Protein 7UWR (pdb70)

B-factor: mean 26.79, std 20.38, range [5.24, 104.57]

Radius of gyration: 48.24 Å; Cα contacts (8 Å, |Δi|>4): 4440; chains: 2; bounding box: 76×182×65 Å

Foldseek 3Di:
DKKFQQFKFKFFLQARGLVRVLVCQQVVAANKDFDDPVQDDQPVQDDCDLPDPNHFLDRIARAGPPLLWALCVQLPHDLVLSFLADSLLRQLQQQVQQRLLRLLAALLVQAPAQEEEFEEDDDQVSVVVCVVVPPPSDDPNNCLRGDPQNSFVSNCVSSNHPHHGGYAYPKFCRQLVSVVVVVVCQVVVSHQKYKGKYWDHPNDCVVSSVVSNVPQAASVQAQLFQAQSLRHFHYITMMMITMMHHPVSCVVVVGDGLWIFLFKDKDFQPPDPDQQQAALVVQLVRLQRGCVSSVHFQQQAQEEADLGGSHPRPRQSRLSSCLVRHQVRHDQPSGREYEYCCNRRIRNIRRRQVSSVSLVSVCLNQQKDGARNNHDHRRPSHPCNSSSYDYRHHIGRHDNWHKYKYWTARSSRIIMITIITGDPCAKQKFADADPVLRLVRLVQLLVVLCDFPQANNSSRQRSHDHHFWMWIQRADGSVRSNVCSPVVVNTQTFGADQAQFEEEEFEDPDQDDQQFCVQVCVFPPLLVVLLVVLQVLQVVFLVFGLNCRNVVPPPGDVCPAQLNVQSNQLSLLLSLQSVCVVQFFQHLEYEYHQSSLLSRCPSLVFFDSNLSSLLRNQLSVLCRVFFAQFKWKKKFQAAVVVVVVLCPPPLQKDWAEGLARGMTMMMGGPVVLVVSQVVCVVVVGDMDTDPTSGTWLTPSLVVCVVVQCVRQVPTDTAAGNRWYQYQQVLGTDGGSPCGSVVSSSSRRHHGNNNSNLCCCVVPVSHAEYEHSGQADDRQVHHDPRHHYAYAHHHVRRHPSRRVVRLSSQVSNVGRGRCVVVGHSRDRRPSPIDRHHD/DKKFQQFKFKFFLQARGLVRVLVCQQVVAANKDFDDPVQDDQPVQDDCDLPDPNHFLDRIARAGPPLLWALCVQLPHDLVLSFLADSLLRQLQQQVQQRLLRLLAALLVQAPAQEEEFEEDDDQVSVVVCVVVPPPSDDPNNCLRGDPQNSFVSNCVSSNHPHHGGYAYPKFCRQLVSVVVVVVCQVVVSHQKYKGKYWDHPNDCVVSSVVSNVPQAASVQAQLFQAQSLRHFHYITMMMITMMHHPVSCVVVVGDGLWIFLFKDKDFQPPDPDQQQAALVVQLVRLQRGCVSSVHFQQQAQEEADLGGSHPRPRQSRLSSCLVRHQVRHDQPSGREYEYCCNRRIRNIRRRQVSSVSLVSVCLNQQKDGARNNHDHRRPSHPCNSSSYDYRHHIGRHDNWHKYKYWTARSSRIIMITIITGDPCAKQKFADADPVLRLVRLVQLLVVLCDFPQANNSSRQRSHDHHFWMWIQRADGSVRSNVCSPVVVNTQTFGADQAQFEEEEFEDPDQDDQQFCVQVCVFPPLLVVLLVVLQVLQVVFLVFGLNCRNVVPPPGDVCPAQLNVQSNQLSLLLSLQSVCVVQFFQHLEYEYHQSSLLSRCPSLVFFDSNLSSLLRNQLSVLCRVFFAQFKWKKKFQAAVVVVVVLCPPPLQKDWAEGLARGMTMMMGGPVVLVVSQVVCVVVVGDMDTDPTSGTWLTPSLVVCVVVQCVRQVPTDTAAGNRWYQYQQVLGTDGGSPCGSVVSSSSRRHHGNNNSNLCCCVVPVSHAEYEHSGQADDRQVHHDPRHHYAYAHHHVRRHPSRRVVRLSSQVSNVGRGRCVVVGHSRDRRPSPIDRHHD

Structure (mmCIF, N/CA/C/O backbone):
data_7UWR
#
_entry.id   7UWR
#
loop_
_entity.id
_entity.type
_entity.pdbx_description
1 polymer 'Narbonolide/10-deoxymethynolide synthase PikA1, modules 1 and 2'
2 water water
#
loop_
_atom_site.group_PDB
_atom_site.id
_atom_site.type_symbol
_atom_site.label_atom_id
_atom_site.label_alt_id
_atom_site.label_comp_id
_atom_site.label_asym_id
_atom_site.label_entity_id
_atom_site.label_seq_id
_atom_site.pdbx_PDB_ins_code
_atom_site.Cartn_x
_atom_site.Cartn_y
_atom_site.Cartn_z
_atom_site.occupancy
_atom_site.B_iso_or_equiv
_atom_site.auth_seq_id
_atom_site.auth_comp_id
_atom_site.auth_asym_id
_atom_site.auth_atom_id
_atom_site.pdbx_PDB_model_num
ATOM 1 N N . GLU A 1 1 ? 113.826 126.795 140.150 1.00 12.89 89 GLU A N 1
ATOM 2 C CA . GLU A 1 1 ? 113.088 125.850 139.318 1.00 12.89 89 GLU A CA 1
ATOM 3 C C . GLU A 1 1 ? 112.113 126.550 138.354 1.00 12.89 89 GLU A C 1
ATOM 4 O O . GLU A 1 1 ? 112.169 126.294 137.152 1.00 12.89 89 GLU A O 1
ATOM 10 N N . PRO A 1 2 ? 111.209 127.404 138.852 1.00 11.47 90 PRO A N 1
ATOM 11 C CA . PRO A 1 2 ? 110.217 127.996 137.946 1.00 11.47 90 PRO A CA 1
ATOM 12 C C . PRO A 1 2 ? 110.883 129.029 137.052 1.00 11.47 90 PRO A C 1
ATOM 13 O O . PRO A 1 2 ? 111.710 129.822 137.504 1.00 11.47 90 PRO A O 1
ATOM 17 N N . VAL A 1 3 ? 110.516 129.020 135.773 1.00 10.03 91 VAL A N 1
ATOM 18 C CA . VAL A 1 3 ? 111.099 129.942 134.800 1.00 10.03 91 VAL A CA 1
ATOM 19 C C . VAL A 1 3 ? 110.009 130.879 134.293 1.00 10.03 91 VAL A C 1
ATOM 20 O O . VAL A 1 3 ? 109.035 130.430 133.688 1.00 10.03 91 VAL A O 1
ATOM 24 N N . ALA A 1 4 ? 110.179 132.180 134.502 1.00 9.58 92 ALA A N 1
ATOM 25 C CA . ALA A 1 4 ? 109.239 133.135 133.927 1.00 9.58 92 ALA A CA 1
ATOM 26 C C . ALA A 1 4 ? 109.447 133.278 132.422 1.00 9.58 92 ALA A C 1
ATOM 27 O O . ALA A 1 4 ? 110.560 133.532 131.957 1.00 9.58 92 ALA A O 1
ATOM 29 N N . VAL A 1 5 ? 108.366 133.114 131.663 1.00 9.58 93 VAL A N 1
ATOM 30 C CA . VAL A 1 5 ? 108.227 133.709 130.338 1.00 9.58 93 VAL A CA 1
ATOM 31 C C . VAL A 1 5 ? 107.925 135.193 130.525 1.00 9.58 93 VAL A C 1
ATOM 32 O O . VAL A 1 5 ? 106.839 135.560 130.975 1.00 9.58 93 VAL A O 1
ATOM 36 N N . VAL A 1 6 ? 108.889 136.048 130.196 1.00 9.94 94 VAL A N 1
ATOM 37 C CA . VAL A 1 6 ? 108.723 137.484 130.384 1.00 9.94 94 VAL A CA 1
ATOM 38 C C . VAL A 1 6 ? 108.400 138.209 129.083 1.00 9.94 94 VAL A C 1
ATOM 39 O O . VAL A 1 6 ? 107.800 139.293 129.124 1.00 9.94 94 VAL A O 1
ATOM 43 N N . GLY A 1 7 ? 108.763 137.644 127.941 1.00 9.31 95 GLY A N 1
ATOM 44 C CA . GLY A 1 7 ? 108.417 138.230 126.662 1.00 9.31 95 GLY A CA 1
ATOM 45 C C . GLY A 1 7 ? 108.187 137.136 125.647 1.00 9.31 95 GLY A C 1
ATOM 46 O O . GLY A 1 7 ? 108.691 136.019 125.780 1.00 9.31 95 GLY A O 1
ATOM 47 N N . ILE A 1 8 ? 107.425 137.477 124.617 1.00 10.47 96 ILE A N 1
ATOM 48 C CA . ILE A 1 8 ? 107.152 136.568 123.514 1.00 10.47 96 ILE A CA 1
ATOM 49 C C . ILE A 1 8 ? 107.198 137.364 122.222 1.00 10.47 96 ILE A C 1
ATOM 50 O O . ILE A 1 8 ? 106.880 138.555 122.188 1.00 10.47 96 ILE A O 1
ATOM 55 N N . SER A 1 9 ? 107.610 136.694 121.154 1.00 10.27 97 SER A N 1
ATOM 56 C CA . SER A 1 9 ? 107.273 137.127 119.811 1.00 10.27 97 SER A CA 1
ATOM 57 C C . SER A 1 9 ? 107.033 135.913 118.934 1.00 10.27 97 SER A C 1
ATOM 58 O O . SER A 1 9 ? 107.580 134.836 119.171 1.00 10.27 97 SER A O 1
ATOM 61 N N . CYS A 1 10 ? 106.210 136.105 117.911 1.00 11.29 98 CYS A N 1
ATOM 62 C CA . CYS A 1 10 ? 105.950 135.053 116.948 1.00 11.29 98 CYS A CA 1
ATOM 63 C C . CYS A 1 10 ? 105.698 135.670 115.583 1.00 11.29 98 CYS A C 1
ATOM 64 O O . CYS A 1 10 ? 105.361 136.847 115.455 1.00 11.29 98 CYS A O 1
ATOM 67 N N . ARG A 1 11 ? 105.881 134.842 114.565 1.00 12.39 99 ARG A N 1
ATOM 68 C CA . ARG A 1 11 ? 105.552 135.161 113.180 1.00 12.39 99 ARG A CA 1
ATOM 69 C C . ARG A 1 11 ? 104.986 133.866 112.615 1.00 12.39 99 ARG A C 1
ATOM 70 O O . ARG A 1 11 ? 105.739 132.937 112.323 1.00 12.39 99 ARG A O 1
ATOM 78 N N . VAL A 1 12 ? 103.666 133.798 112.487 1.00 13.10 100 VAL A N 1
ATOM 79 C CA . VAL A 1 12 ? 102.995 132.548 112.135 1.00 13.10 100 VAL A CA 1
ATOM 80 C C . VAL A 1 12 ? 102.054 132.827 110.971 1.00 13.10 100 VAL A C 1
ATOM 81 O O . VAL A 1 12 ? 101.755 133.992 110.670 1.00 13.10 100 VAL A O 1
ATOM 85 N N . PRO A 1 13 ? 101.596 131.775 110.272 1.00 15.16 101 PRO A N 1
ATOM 86 C CA . PRO A 1 13 ? 100.984 131.971 108.945 1.00 15.16 101 PRO A CA 1
ATOM 87 C C . PRO A 1 13 ? 99.929 133.061 108.840 1.00 15.16 101 PRO A C 1
ATOM 88 O O . PRO A 1 13 ? 99.877 133.753 107.817 1.00 15.16 101 PRO A O 1
ATOM 92 N N . GLY A 1 14 ? 99.096 133.247 109.856 1.00 15.78 102 GLY A N 1
ATOM 93 C CA . GLY A 1 14 ? 98.098 134.298 109.792 1.00 15.78 102 GLY A CA 1
ATOM 94 C C . GLY A 1 14 ? 98.271 135.443 110.767 1.00 15.78 102 GLY A C 1
ATOM 95 O O . GLY A 1 14 ? 97.320 136.190 111.005 1.00 15.78 102 GLY A O 1
ATOM 96 N N . ALA A 1 15 ? 99.461 135.606 111.342 1.00 15.48 103 ALA A N 1
ATOM 97 C CA . ALA A 1 15 ? 99.594 136.474 112.508 1.00 15.48 103 ALA A CA 1
ATOM 98 C C . ALA A 1 15 ? 101.017 136.989 112.625 1.00 15.48 103 ALA A C 1
ATOM 99 O O . ALA A 1 15 ? 101.967 136.201 112.660 1.00 15.48 103 ALA A O 1
ATOM 101 N N . ARG A 1 16 ? 101.155 138.313 112.685 1.00 18.12 104 ARG A N 1
ATOM 102 C CA . ARG A 1 16 ? 102.446 138.979 112.791 1.00 18.12 104 ARG A CA 1
ATOM 103 C C . ARG A 1 16 ? 103.026 138.950 114.198 1.00 18.12 104 ARG A C 1
ATOM 104 O O . ARG A 1 16 ? 104.238 139.137 114.350 1.00 18.12 104 ARG A O 1
ATOM 112 N N . ASP A 1 17 ? 102.208 138.736 115.222 1.00 15.70 105 ASP A N 1
ATOM 113 C CA . ASP A 1 17 ? 102.638 138.961 116.595 1.00 15.70 105 ASP A CA 1
ATOM 114 C C . ASP A 1 17 ? 101.709 138.184 117.526 1.00 15.70 105 ASP A C 1
ATOM 115 O O . ASP A 1 17 ? 100.687 137.642 117.084 1.00 15.70 105 ASP A O 1
ATOM 120 N N . PRO A 1 18 ? 102.031 138.112 118.827 1.00 14.46 106 PRO A N 1
ATOM 121 C CA . PRO A 1 18 ? 101.236 137.253 119.724 1.00 14.46 106 PRO A CA 1
ATOM 122 C C . PRO A 1 18 ? 99.810 137.723 119.951 1.00 14.46 106 PRO A C 1
ATOM 123 O O . PRO A 1 18 ? 98.940 136.885 120.219 1.00 14.46 106 PRO A O 1
ATOM 127 N N . ARG A 1 19 ? 99.528 139.019 119.820 1.00 17.20 107 ARG A N 1
ATOM 128 C CA . ARG A 1 19 ? 98.141 139.467 119.853 1.00 17.20 107 ARG A CA 1
ATOM 129 C C . ARG A 1 19 ? 97.381 138.977 118.630 1.00 17.20 107 ARG A C 1
ATOM 130 O O . ARG A 1 19 ? 96.256 138.486 118.747 1.00 17.20 107 ARG A O 1
ATOM 138 N N . GLU A 1 20 ? 97.958 139.152 117.443 1.00 16.19 108 GLU A N 1
ATOM 139 C CA . GLU A 1 20 ? 97.346 138.627 116.228 1.00 16.19 108 GLU A CA 1
ATOM 140 C C . GLU A 1 20 ? 97.161 137.115 116.303 1.00 16.19 108 GLU A C 1
ATOM 141 O O . GLU A 1 20 ? 96.144 136.577 115.849 1.00 16.19 108 GLU A O 1
ATOM 147 N N . PHE A 1 21 ? 98.134 136.418 116.890 1.00 13.84 109 PHE A N 1
ATOM 148 C CA . PHE A 1 21 ? 98.040 134.973 117.065 1.00 13.84 109 PHE A CA 1
ATOM 149 C C . PHE A 1 21 ? 96.884 134.595 117.989 1.00 13.84 109 PHE A C 1
ATOM 150 O O . PHE A 1 21 ? 96.099 133.692 117.679 1.00 13.84 109 PHE A O 1
ATOM 158 N N . TRP A 1 22 ? 96.754 135.289 119.122 1.00 13.84 110 TRP A N 1
ATOM 159 C CA . TRP A 1 22 ? 95.614 135.065 120.008 1.00 13.84 110 TRP A CA 1
ATOM 160 C C . TRP A 1 22 ? 94.280 135.415 119.359 1.00 13.84 110 TRP A C 1
ATOM 161 O O . TRP A 1 22 ? 93.282 134.729 119.589 1.00 13.84 110 TRP A O 1
ATOM 172 N N . GLU A 1 23 ? 94.223 136.502 118.591 1.00 15.19 111 GLU A N 1
ATOM 173 C CA . GLU A 1 23 ? 93.008 136.823 117.847 1.00 15.19 111 GLU A CA 1
ATOM 174 C C . GLU A 1 23 ? 92.617 135.712 116.880 1.00 15.19 111 GLU A C 1
ATOM 175 O O . GLU A 1 23 ? 91.443 135.341 116.796 1.00 15.19 111 GLU A O 1
ATOM 181 N N . LEU A 1 24 ? 93.584 135.178 116.136 1.00 14.71 112 LEU A N 1
ATOM 182 C CA . LEU A 1 24 ? 93.321 134.027 115.274 1.00 14.71 112 LEU A CA 1
ATOM 183 C C . LEU A 1 24 ? 92.817 132.820 116.062 1.00 14.71 112 LEU A C 1
ATOM 184 O O . LEU A 1 24 ? 91.844 132.168 115.668 1.00 14.71 112 LEU A O 1
ATOM 189 N N . LEU A 1 25 ? 93.472 132.508 117.180 1.00 15.34 113 LEU A N 1
ATOM 190 C CA . LEU A 1 25 ? 93.092 131.350 117.991 1.00 15.34 113 LEU A CA 1
ATOM 191 C C . LEU A 1 25 ? 91.702 131.487 118.608 1.00 15.34 113 LEU A C 1
ATOM 192 O O . LEU A 1 25 ? 90.875 130.573 118.510 1.00 15.34 113 LEU A O 1
ATOM 197 N N . ALA A 1 26 ? 91.431 132.615 119.263 1.00 16.30 114 ALA A N 1
ATOM 198 C CA . ALA A 1 26 ? 90.119 132.848 119.860 1.00 16.30 114 ALA A CA 1
ATOM 199 C C . ALA A 1 26 ? 89.012 132.870 118.813 1.00 16.30 114 ALA A C 1
ATOM 200 O O . ALA A 1 26 ? 87.919 132.344 119.044 1.00 16.30 114 ALA A O 1
ATOM 202 N N . ALA A 1 27 ? 89.277 133.472 117.658 1.00 16.71 115 ALA A N 1
ATOM 203 C CA . ALA A 1 27 ? 88.322 133.481 116.558 1.00 16.71 115 ALA A CA 1
ATOM 204 C C . ALA A 1 27 ? 88.134 132.114 115.920 1.00 16.71 115 ALA A C 1
ATOM 205 O O . ALA A 1 27 ? 87.213 131.952 115.112 1.00 16.71 115 ALA A O 1
ATOM 207 N N . GLY A 1 28 ? 88.971 131.136 116.252 1.00 16.01 116 GLY A N 1
ATOM 208 C CA . GLY A 1 28 ? 88.944 129.881 115.531 1.00 16.01 116 GLY A CA 1
ATOM 209 C C . GLY A 1 28 ? 89.375 130.023 114.093 1.00 16.01 116 GLY A C 1
ATOM 210 O O . GLY A 1 28 ? 88.844 129.335 113.217 1.00 16.01 116 GLY A O 1
ATOM 211 N N . GLY A 1 29 ? 90.317 130.923 113.825 1.00 16.71 117 GLY A N 1
ATOM 212 C CA . GLY A 1 29 ? 90.734 131.187 112.467 1.00 16.71 117 GLY A CA 1
ATOM 213 C C . GLY A 1 29 ? 91.725 130.154 111.964 1.00 16.71 117 GLY A C 1
ATOM 214 O O . GLY A 1 29 ? 92.538 129.616 112.714 1.00 16.71 117 GLY A O 1
ATOM 215 N N . GLN A 1 30 ? 91.637 129.870 110.668 1.00 19.30 118 GLN A N 1
ATOM 216 C CA . GLN A 1 30 ? 92.531 128.937 109.992 1.00 19.30 118 GLN A CA 1
ATOM 217 C C . GLN A 1 30 ? 93.354 129.694 108.961 1.00 19.30 118 GLN A C 1
ATOM 218 O O . GLN A 1 30 ? 92.799 130.296 108.035 1.00 19.30 118 GLN A O 1
ATOM 224 N N . ALA A 1 31 ? 94.674 129.660 109.123 1.00 17.75 119 ALA A N 1
ATOM 225 C CA . ALA A 1 31 ? 95.607 130.389 108.276 1.00 17.75 119 ALA A CA 1
ATOM 226 C C . ALA A 1 31 ? 96.265 129.514 107.218 1.00 17.75 119 ALA A C 1
ATOM 227 O O . ALA A 1 31 ? 97.243 129.941 106.595 1.00 17.75 119 ALA A O 1
ATOM 229 N N . VAL A 1 32 ? 95.755 128.309 106.998 1.00 18.05 120 VAL A N 1
ATOM 230 C CA . VAL A 1 32 ? 96.238 127.451 105.923 1.00 18.05 120 VAL A CA 1
ATOM 231 C C . VAL A 1 32 ? 95.652 127.926 104.601 1.00 18.05 120 VAL A C 1
ATOM 232 O O . VAL A 1 32 ? 94.432 128.073 104.465 1.00 18.05 120 VAL A O 1
ATOM 236 N N . THR A 1 33 ? 96.525 128.169 103.622 1.00 20.76 121 THR A N 1
ATOM 237 C CA . THR A 1 33 ? 96.171 128.761 102.340 1.00 20.76 121 THR A CA 1
ATOM 238 C C . THR A 1 33 ? 96.772 127.918 101.223 1.00 20.76 121 THR A C 1
ATOM 239 O O . THR A 1 33 ? 97.498 126.953 101.465 1.00 20.76 121 THR A O 1
ATOM 243 N N . ASP A 1 34 ? 96.441 128.273 99.982 1.00 24.56 122 ASP A N 1
ATOM 244 C CA . ASP A 1 34 ? 97.231 127.818 98.844 1.00 24.56 122 ASP A CA 1
ATOM 245 C C . ASP A 1 34 ? 98.707 128.164 98.999 1.00 24.56 122 ASP A C 1
ATOM 246 O O . ASP A 1 34 ? 99.065 129.099 99.721 1.00 24.56 122 ASP A O 1
ATOM 251 N N . VAL A 1 35 ? 99.563 127.407 98.319 1.00 23.51 123 VAL A N 1
ATOM 252 C CA . VAL A 1 35 ? 100.988 127.734 98.216 1.00 23.51 123 VAL A CA 1
ATOM 253 C C . VAL A 1 35 ? 101.160 129.120 97.607 1.00 23.51 123 VAL A C 1
ATOM 254 O O . VAL A 1 35 ? 100.430 129.477 96.660 1.00 23.51 123 VAL A O 1
ATOM 258 N N . PRO A 1 36 ? 102.087 129.939 98.101 1.00 23.68 124 PRO A N 1
ATOM 259 C CA . PRO A 1 36 ? 102.310 131.265 97.515 1.00 23.68 124 PRO A CA 1
ATOM 260 C C . PRO A 1 36 ? 102.797 131.165 96.077 1.00 23.68 124 PRO A C 1
ATOM 261 O O . PRO A 1 36 ? 103.735 130.427 95.769 1.00 23.68 124 PRO A O 1
ATOM 265 N N . ALA A 1 37 ? 102.142 131.916 95.192 1.00 27.41 125 ALA A N 1
ATOM 266 C CA . ALA A 1 37 ? 102.561 131.955 93.797 1.00 27.41 125 ALA A CA 1
ATOM 267 C C . ALA A 1 37 ? 103.937 132.590 93.630 1.00 27.41 125 ALA A C 1
ATOM 268 O O . ALA A 1 37 ? 104.631 132.302 92.650 1.00 27.41 125 ALA A O 1
ATOM 270 N N . ASP A 1 38 ? 104.351 133.443 94.568 1.00 27.49 126 ASP A N 1
ATOM 271 C CA . ASP A 1 38 ? 105.590 134.194 94.403 1.00 27.49 126 ASP A CA 1
ATOM 272 C C . ASP A 1 38 ? 106.843 133.372 94.680 1.00 27.49 126 ASP A C 1
ATOM 273 O O . ASP A 1 38 ? 107.911 133.716 94.163 1.00 27.49 126 ASP A O 1
ATOM 278 N N . ARG A 1 39 ? 106.755 132.302 95.471 1.00 23.67 127 ARG A N 1
ATOM 279 C CA . ARG A 1 39 ? 107.939 131.477 95.698 1.00 23.67 127 ARG A CA 1
ATOM 280 C C . ARG A 1 39 ? 108.046 130.324 94.700 1.00 23.67 127 ARG A C 1
ATOM 281 O O . ARG A 1 39 ? 109.042 130.218 93.978 1.00 23.67 127 ARG A O 1
ATOM 289 N N . TRP A 1 40 ? 107.033 129.458 94.643 1.00 23.85 128 TRP A N 1
ATOM 290 C CA . TRP A 1 40 ? 107.145 128.244 93.842 1.00 23.85 128 TRP A CA 1
ATOM 291 C C . TRP A 1 40 ? 105.757 127.700 93.533 1.00 23.85 128 TRP A C 1
ATOM 292 O O . TRP A 1 40 ? 104.906 127.633 94.422 1.00 23.85 128 TRP A O 1
ATOM 303 N N . ASN A 1 41 ? 105.538 127.329 92.272 1.00 29.45 129 ASN A N 1
ATOM 304 C CA . ASN A 1 41 ? 104.194 127.060 91.774 1.00 29.45 129 ASN A CA 1
ATOM 305 C C . ASN A 1 41 ? 103.588 125.807 92.391 1.00 29.45 129 ASN A C 1
ATOM 306 O O . ASN A 1 41 ? 104.174 124.722 92.337 1.00 29.45 129 ASN A O 1
ATOM 311 N N . ALA A 1 42 ? 102.401 125.976 92.978 1.00 31.97 130 ALA A N 1
ATOM 312 C CA . ALA A 1 42 ? 101.725 124.900 93.697 1.00 31.97 130 ALA A CA 1
ATOM 313 C C . ALA A 1 42 ? 101.450 123.704 92.791 1.00 31.97 130 ALA A C 1
ATOM 314 O O . ALA A 1 42 ? 101.852 122.573 93.087 1.00 31.97 130 ALA A O 1
ATOM 316 N N . GLY A 1 43 ? 100.767 123.950 91.669 1.00 33.24 131 GLY A N 1
ATOM 317 C CA . GLY A 1 43 ? 100.303 122.863 90.819 1.00 33.24 131 GLY A CA 1
ATOM 318 C C . GLY A 1 43 ? 101.403 122.155 90.054 1.00 33.24 131 GLY A C 1
ATOM 319 O O . GLY A 1 43 ? 101.338 120.939 89.850 1.00 33.24 131 GLY A O 1
ATOM 320 N N . ASP A 1 44 ? 102.423 122.897 89.615 1.00 34.56 132 ASP A N 1
ATOM 321 C CA . ASP A 1 44 ? 103.516 122.283 88.867 1.00 34.56 132 ASP A CA 1
ATOM 322 C C . ASP A 1 44 ? 104.170 121.166 89.667 1.00 34.56 132 ASP A C 1
ATOM 323 O O . ASP A 1 44 ? 104.675 120.197 89.088 1.00 34.56 132 ASP A O 1
ATOM 328 N N . PHE A 1 45 ? 104.172 121.287 90.992 1.00 31.96 133 PHE A N 1
ATOM 329 C CA . PHE A 1 45 ? 104.647 120.258 91.903 1.00 31.96 133 PHE A CA 1
ATOM 330 C C . PHE A 1 45 ? 103.536 119.401 92.499 1.00 31.96 133 PHE A C 1
ATOM 331 O O . PHE A 1 45 ? 103.819 118.575 93.371 1.00 31.96 133 PHE A O 1
ATOM 339 N N . TYR A 1 46 ? 102.285 119.591 92.090 1.00 31.21 134 TYR A N 1
ATOM 340 C CA . TYR A 1 46 ? 101.178 118.818 92.636 1.00 31.21 134 TYR A CA 1
ATOM 341 C C . TYR A 1 46 ? 100.886 117.612 91.751 1.00 31.21 134 TYR A C 1
ATOM 342 O O . TYR A 1 46 ? 100.941 117.698 90.521 1.00 31.21 134 TYR A O 1
ATOM 351 N N . ASP A 1 47 ? 100.592 116.478 92.395 1.00 33.77 135 ASP A N 1
ATOM 352 C CA . ASP A 1 47 ? 99.977 115.312 91.783 1.00 33.77 135 ASP A CA 1
ATOM 353 C C . ASP A 1 47 ? 99.221 114.574 92.880 1.00 33.77 135 ASP A C 1
ATOM 354 O O . ASP A 1 47 ? 99.808 114.297 93.937 1.00 33.77 135 ASP A O 1
ATOM 359 N N . PRO A 1 48 ? 97.941 114.260 92.671 1.00 33.51 136 PRO A N 1
ATOM 360 C CA . PRO A 1 48 ? 97.214 113.440 93.655 1.00 33.51 136 PRO A CA 1
ATOM 361 C C . PRO A 1 48 ? 97.849 112.087 93.941 1.00 33.51 136 PRO A C 1
ATOM 362 O O . PRO A 1 48 ? 97.671 111.557 95.044 1.00 33.51 136 PRO A O 1
ATOM 366 N N . ASP A 1 49 ? 98.592 111.513 92.997 1.00 35.30 137 ASP A N 1
ATOM 367 C CA . ASP A 1 49 ? 99.285 110.248 93.229 1.00 35.30 137 ASP A CA 1
ATOM 368 C C . ASP A 1 49 ? 100.516 110.497 94.093 1.00 35.30 137 ASP A C 1
ATOM 369 O O . ASP A 1 49 ? 101.465 111.162 93.665 1.00 35.30 137 ASP A O 1
ATOM 374 N N . ARG A 1 50 ? 100.489 109.958 95.316 1.00 35.05 138 ARG A N 1
ATOM 375 C CA . ARG A 1 50 ? 101.623 110.050 96.232 1.00 35.05 138 ARG A CA 1
ATOM 376 C C . ARG A 1 50 ? 102.912 109.501 95.629 1.00 35.05 138 ARG A C 1
ATOM 377 O O . ARG A 1 50 ? 104.004 109.967 95.974 1.00 35.05 138 ARG A O 1
ATOM 385 N N . SER A 1 51 ? 102.811 108.517 94.739 1.00 35.01 139 SER A N 1
ATOM 386 C CA . SER A 1 51 ? 103.982 107.924 94.105 1.00 35.01 139 SER A CA 1
ATOM 387 C C . SER A 1 51 ? 104.571 108.770 92.984 1.00 35.01 139 SER A C 1
ATOM 388 O O . SER A 1 51 ? 105.656 108.437 92.495 1.00 35.01 139 SER A O 1
ATOM 391 N N . ALA A 1 52 ? 103.891 109.825 92.550 1.00 34.11 140 ALA A N 1
ATOM 392 C CA . ALA A 1 52 ? 104.343 110.557 91.375 1.00 34.11 140 ALA A CA 1
ATOM 393 C C . ALA A 1 52 ? 105.701 111.199 91.641 1.00 34.11 140 ALA A C 1
ATOM 394 O O . ALA A 1 52 ? 105.900 111.801 92.706 1.00 34.11 140 ALA A O 1
ATOM 396 N N . PRO A 1 53 ? 106.651 111.094 90.712 1.00 32.02 141 PRO A N 1
ATOM 397 C CA . PRO A 1 53 ? 108.026 111.525 90.998 1.00 32.02 141 PRO A CA 1
ATOM 398 C C . PRO A 1 53 ? 108.134 113.041 91.105 1.00 32.02 141 PRO A C 1
ATOM 399 O O . PRO A 1 53 ? 107.629 113.778 90.255 1.00 32.02 141 PRO A O 1
ATOM 403 N N . GLY A 1 54 ? 108.801 113.497 92.161 1.00 29.79 142 GLY A N 1
ATOM 404 C CA . GLY A 1 54 ? 109.116 114.901 92.322 1.00 29.79 142 GLY A CA 1
ATOM 405 C C . GLY A 1 54 ? 107.934 115.813 92.545 1.00 29.79 142 GLY A C 1
ATOM 406 O O . GLY A 1 54 ? 108.047 117.019 92.323 1.00 29.79 142 GLY A O 1
ATOM 407 N N . ARG A 1 55 ? 106.798 115.272 92.970 1.00 31.08 143 ARG A N 1
ATOM 408 C CA . ARG A 1 55 ? 105.580 116.047 93.124 1.00 31.08 143 ARG A CA 1
ATOM 409 C C . ARG A 1 55 ? 104.937 115.701 94.460 1.00 31.08 143 ARG A C 1
ATOM 410 O O . ARG A 1 55 ? 105.190 114.640 95.033 1.00 31.08 143 ARG A O 1
ATOM 418 N N . SER A 1 56 ? 104.108 116.613 94.963 1.00 29.24 144 SER A N 1
ATOM 419 C CA . SER A 1 56 ? 103.486 116.450 96.269 1.00 29.24 144 SER A CA 1
ATOM 420 C C . SER A 1 56 ? 101.971 116.350 96.141 1.00 29.24 144 SER A C 1
ATOM 421 O O . SER A 1 56 ? 101.361 116.966 95.263 1.00 29.24 144 SER A O 1
ATOM 424 N N . ASN A 1 57 ? 101.368 115.556 97.029 1.00 28.91 145 ASN A N 1
ATOM 425 C CA . ASN A 1 57 ? 99.914 115.469 97.139 1.00 28.91 145 ASN A CA 1
ATOM 426 C C . ASN A 1 57 ? 99.266 116.727 97.718 1.00 28.91 145 ASN A C 1
ATOM 427 O O . ASN A 1 57 ? 98.033 116.805 97.740 1.00 28.91 145 ASN A O 1
ATOM 432 N N . SER A 1 58 ? 100.048 117.707 98.167 1.00 27.74 146 SER A N 1
ATOM 433 C CA . SER A 1 58 ? 99.541 118.852 98.915 1.00 27.74 146 SER A CA 1
ATOM 434 C C . SER A 1 58 ? 99.726 120.138 98.118 1.00 27.74 146 SER A C 1
ATOM 435 O O . SER A 1 58 ? 100.838 120.449 97.681 1.00 27.74 146 SER A O 1
ATOM 438 N N . ARG A 1 59 ? 98.636 120.880 97.934 1.00 26.13 147 ARG A N 1
ATOM 439 C CA . ARG A 1 59 ? 98.671 122.220 97.363 1.00 26.13 147 ARG A CA 1
ATOM 440 C C . ARG A 1 59 ? 98.650 123.332 98.405 1.00 26.13 147 ARG A C 1
ATOM 441 O O . ARG A 1 59 ? 98.601 124.506 98.028 1.00 26.13 147 ARG A O 1
ATOM 449 N N . TRP A 1 60 ? 98.675 123.007 99.696 1.00 23.33 148 TRP A N 1
ATOM 450 C CA . TRP A 1 60 ? 98.302 123.953 100.737 1.00 23.33 148 TRP A CA 1
ATOM 451 C C . TRP A 1 60 ? 99.357 123.973 101.833 1.00 23.33 148 TRP A C 1
ATOM 452 O O . TRP A 1 60 ? 100.107 123.013 102.021 1.00 23.33 148 TRP A O 1
ATOM 463 N N . GLY A 1 61 ? 99.400 125.085 102.557 1.00 19.29 149 GLY A N 1
ATOM 464 C CA . GLY A 1 61 ? 100.266 125.204 103.712 1.00 19.29 149 GLY A CA 1
ATOM 465 C C . GLY A 1 61 ? 99.983 126.464 104.497 1.00 19.29 149 GLY A C 1
ATOM 466 O O . GLY A 1 61 ? 99.275 127.363 104.033 1.00 19.29 149 GLY A O 1
ATOM 467 N N . GLY A 1 62 ? 100.509 126.494 105.717 1.00 16.72 150 GLY A N 1
ATOM 468 C CA . GLY A 1 62 ? 100.693 127.737 106.442 1.00 16.72 150 GLY A CA 1
ATOM 469 C C . GLY A 1 62 ? 101.936 128.477 105.984 1.00 16.72 150 GLY A C 1
ATOM 470 O O . GLY A 1 62 ? 103.045 127.955 106.123 1.00 16.72 150 GLY A O 1
ATOM 471 N N . PHE A 1 63 ? 101.783 129.677 105.425 1.00 17.02 151 PHE A N 1
ATOM 472 C CA . PHE A 1 63 ? 102.922 130.455 104.955 1.00 17.02 151 PHE A CA 1
ATOM 473 C C . PHE A 1 63 ? 102.974 131.836 105.598 1.00 17.02 151 PHE A C 1
ATOM 474 O O . PHE A 1 63 ? 101.947 132.499 105.757 1.00 17.02 151 PHE A O 1
ATOM 482 N N . ILE A 1 64 ? 104.188 132.250 105.975 1.00 17.00 152 ILE A N 1
ATOM 483 C CA . ILE A 1 64 ? 104.454 133.626 106.388 1.00 17.00 152 ILE A CA 1
ATOM 484 C C . ILE A 1 64 ? 104.481 134.537 105.169 1.00 17.00 152 ILE A C 1
ATOM 485 O O . ILE A 1 64 ? 105.154 134.247 104.171 1.00 17.00 152 ILE A O 1
ATOM 490 N N . GLU A 1 65 ? 103.758 135.648 105.247 1.00 20.60 153 GLU A N 1
ATOM 491 C CA . GLU A 1 65 ? 103.915 136.723 104.273 1.00 20.60 153 GLU A CA 1
ATOM 492 C C . GLU A 1 65 ? 105.262 137.430 104.406 1.00 20.60 153 GLU A C 1
ATOM 493 O O . GLU A 1 65 ? 105.689 137.774 105.512 1.00 20.60 153 GLU A O 1
ATOM 499 N N . ASP A 1 66 ? 105.934 137.627 103.263 1.00 20.12 154 ASP A N 1
ATOM 500 C CA . ASP A 1 66 ? 107.153 138.442 103.139 1.00 20.12 154 ASP A CA 1
ATOM 501 C C . ASP A 1 66 ? 108.379 137.813 103.805 1.00 20.12 154 ASP A C 1
ATOM 502 O O . ASP A 1 66 ? 109.181 138.510 104.424 1.00 20.12 154 ASP A O 1
ATOM 507 N N . VAL A 1 67 ? 108.524 136.490 103.692 1.00 17.34 155 VAL A N 1
ATOM 508 C CA . VAL A 1 67 ? 109.723 135.827 104.205 1.00 17.34 155 VAL A CA 1
ATOM 509 C C . VAL A 1 67 ? 110.992 136.353 103.542 1.00 17.34 155 VAL A C 1
ATOM 510 O O . VAL A 1 67 ? 112.071 136.331 104.144 1.00 17.34 155 VAL A O 1
ATOM 514 N N . ASP A 1 68 ? 110.892 136.826 102.301 1.00 17.93 156 ASP A N 1
ATOM 515 C CA . ASP A 1 68 ? 112.012 137.438 101.598 1.00 17.93 156 ASP A CA 1
ATOM 516 C C . ASP A 1 68 ? 112.359 138.850 102.053 1.00 17.93 156 ASP A C 1
ATOM 517 O O . ASP A 1 68 ? 113.411 139.358 101.653 1.00 17.93 156 ASP A O 1
ATOM 522 N N . ARG A 1 69 ? 111.534 139.497 102.867 1.00 17.92 157 ARG A N 1
ATOM 523 C CA . ARG A 1 69 ? 111.793 140.873 103.277 1.00 17.92 157 ARG A CA 1
ATOM 524 C C . ARG A 1 69 ? 112.412 140.943 104.666 1.00 17.92 157 ARG A C 1
ATOM 525 O O . ARG A 1 69 ? 111.942 140.290 105.603 1.00 17.92 157 ARG A O 1
ATOM 533 N N . PHE A 1 70 ? 113.467 141.747 104.780 1.00 12.44 158 PHE A N 1
ATOM 534 C CA . PHE A 1 70 ? 114.274 141.869 105.981 1.00 12.44 158 PHE A CA 1
ATOM 535 C C . PHE A 1 70 ? 114.769 143.308 106.076 1.00 12.44 158 PHE A C 1
ATOM 536 O O . PHE A 1 70 ? 115.099 143.922 105.059 1.00 12.44 158 PHE A O 1
ATOM 544 N N . ASP A 1 71 ? 114.803 143.850 107.296 1.00 12.10 159 ASP A N 1
ATOM 545 C CA . ASP A 1 71 ? 115.398 145.164 107.552 1.00 12.10 159 ASP A CA 1
ATOM 546 C C . ASP A 1 71 ? 116.884 144.989 107.857 1.00 12.10 159 ASP A C 1
ATOM 547 O O . ASP A 1 71 ? 117.332 145.036 109.004 1.00 12.10 159 ASP A O 1
ATOM 552 N N . ALA A 1 72 ? 117.655 144.759 106.792 1.00 11.35 160 ALA A N 1
ATOM 553 C CA . ALA A 1 72 ? 119.081 144.472 106.930 1.00 11.35 160 ALA A CA 1
ATOM 554 C C . ALA A 1 72 ? 119.854 145.636 107.542 1.00 11.35 160 ALA A C 1
ATOM 555 O O . ALA A 1 72 ? 120.806 145.423 108.303 1.00 11.35 160 ALA A O 1
ATOM 557 N N . ALA A 1 73 ? 119.476 146.873 107.211 1.00 11.79 161 ALA A N 1
ATOM 558 C CA . ALA A 1 73 ? 120.164 148.038 107.762 1.00 11.79 161 ALA A CA 1
ATOM 559 C C . ALA A 1 73 ? 120.019 148.134 109.279 1.00 11.79 161 ALA A C 1
ATOM 560 O O . ALA A 1 73 ? 120.968 148.516 109.973 1.00 11.79 161 ALA A O 1
ATOM 562 N N . PHE A 1 74 ? 118.847 147.788 109.810 1.00 10.94 162 PHE A N 1
ATOM 563 C CA . PHE A 1 74 ? 118.653 147.805 111.259 1.00 10.94 162 PHE A CA 1
ATOM 564 C C . PHE A 1 74 ? 119.663 146.925 111.985 1.00 10.94 162 PHE A C 1
ATOM 565 O O . PHE A 1 74 ? 120.151 147.288 113.060 1.00 10.94 162 PHE A O 1
ATOM 573 N N . PHE A 1 75 ? 119.984 145.769 111.419 1.00 9.88 163 PHE A N 1
ATOM 574 C CA . PHE A 1 75 ? 120.953 144.853 112.001 1.00 9.88 163 PHE A CA 1
ATOM 575 C C . PHE A 1 75 ? 122.371 145.056 111.478 1.00 9.88 163 PHE A C 1
ATOM 576 O O . PHE A 1 75 ? 123.255 144.256 111.800 1.00 9.88 163 PHE A O 1
ATOM 584 N N . GLY A 1 76 ? 122.606 146.090 110.678 1.00 10.33 164 GLY A N 1
ATOM 585 C CA . GLY A 1 76 ? 123.941 146.363 110.183 1.00 10.33 164 GLY A CA 1
ATOM 586 C C . GLY A 1 76 ? 124.458 145.357 109.185 1.00 10.33 164 GLY A C 1
ATOM 587 O O . GLY A 1 76 ? 125.669 145.143 109.095 1.00 10.33 164 GLY A O 1
ATOM 588 N N . ILE A 1 77 ? 123.565 144.727 108.436 1.00 10.91 165 ILE A N 1
ATOM 589 C CA . ILE A 1 77 ? 123.911 143.686 107.480 1.00 10.91 165 ILE A CA 1
ATOM 590 C C . ILE A 1 77 ? 123.917 144.310 106.093 1.00 10.91 165 ILE A C 1
ATOM 591 O O . ILE A 1 77 ? 122.975 145.022 105.726 1.00 10.91 165 ILE A O 1
ATOM 596 N N . SER A 1 78 ? 124.972 144.061 105.323 1.00 13.73 166 SER A N 1
ATOM 597 C CA . SER A 1 78 ? 124.993 144.549 103.954 1.00 13.73 166 SER A CA 1
ATOM 598 C C . SER A 1 78 ? 123.949 143.825 103.104 1.00 13.73 166 SER A C 1
ATOM 599 O O . SER A 1 78 ? 123.603 142.673 103.374 1.00 13.73 166 SER A O 1
ATOM 602 N N . PRO A 1 79 ? 123.428 144.489 102.073 1.00 15.76 167 PRO A N 1
ATOM 603 C CA . PRO A 1 79 ? 122.510 143.819 101.138 1.00 15.76 167 PRO A CA 1
ATOM 604 C C . PRO A 1 79 ? 123.053 142.546 100.507 1.00 15.76 167 PRO A C 1
ATOM 605 O O . PRO A 1 79 ? 122.273 141.629 100.225 1.00 15.76 167 PRO A O 1
ATOM 609 N N . ARG A 1 80 ? 124.364 142.455 100.288 1.00 17.11 168 ARG A N 1
ATOM 610 C CA . ARG A 1 80 ? 124.953 141.229 99.756 1.00 17.11 168 ARG A CA 1
ATOM 611 C C . ARG A 1 80 ? 124.923 140.092 100.774 1.00 17.11 168 ARG A C 1
ATOM 612 O O . ARG A 1 80 ? 124.527 138.963 100.447 1.00 17.11 168 ARG A O 1
ATOM 620 N N . GLU A 1 81 ? 125.287 140.382 102.025 1.00 15.86 169 GLU A N 1
ATOM 621 C CA . GLU A 1 81 ? 125.166 139.384 103.081 1.00 15.86 169 GLU A CA 1
ATOM 622 C C . GLU A 1 81 ? 123.712 139.016 103.329 1.00 15.86 169 GLU A C 1
ATOM 623 O O . GLU A 1 81 ? 123.385 137.832 103.472 1.00 15.86 169 GLU A O 1
ATOM 629 N N . ALA A 1 82 ? 122.828 140.013 103.400 1.00 15.27 170 ALA A N 1
ATOM 630 C CA . ALA A 1 82 ? 121.412 139.727 103.598 1.00 15.27 170 ALA A CA 1
ATOM 631 C C . ALA A 1 82 ? 120.878 138.848 102.478 1.00 15.27 170 ALA A C 1
ATOM 632 O O . ALA A 1 82 ? 120.072 137.942 102.718 1.00 15.27 170 ALA A O 1
ATOM 634 N N . ALA A 1 83 ? 121.327 139.102 101.247 1.00 14.97 171 ALA A N 1
ATOM 635 C CA . ALA A 1 83 ? 120.999 138.241 100.115 1.00 14.97 171 ALA A CA 1
ATOM 636 C C . ALA A 1 83 ? 121.464 136.808 100.337 1.00 14.97 171 ALA A C 1
ATOM 637 O O . ALA A 1 83 ? 120.731 135.858 100.040 1.00 14.97 171 ALA A O 1
ATOM 639 N N . GLU A 1 84 ? 122.684 136.629 100.844 1.00 15.98 172 GLU A N 1
ATOM 640 C CA . GLU A 1 84 ? 123.157 135.279 101.143 1.00 15.98 172 GLU A CA 1
ATOM 641 C C . GLU A 1 84 ? 122.504 134.678 102.388 1.00 15.98 172 GLU A C 1
ATOM 642 O O . GLU A 1 84 ? 122.518 133.455 102.550 1.00 15.98 172 GLU A O 1
ATOM 648 N N . MET A 1 85 ? 121.928 135.505 103.250 1.00 13.30 173 MET A N 1
ATOM 649 C CA . MET A 1 85 ? 121.421 135.057 104.542 1.00 13.30 173 MET A CA 1
ATOM 650 C C . MET A 1 85 ? 120.116 134.270 104.421 1.00 13.30 173 MET A C 1
ATOM 651 O O . MET A 1 85 ? 119.170 134.703 103.756 1.00 13.30 173 MET A O 1
ATOM 656 N N . ASP A 1 86 ? 120.089 133.093 105.046 1.00 12.49 174 ASP A N 1
ATOM 657 C CA . ASP A 1 86 ? 118.891 132.281 105.185 1.00 12.49 174 ASP A CA 1
ATOM 658 C C . ASP A 1 86 ? 117.771 133.103 105.827 1.00 12.49 174 ASP A C 1
ATOM 659 O O . ASP A 1 86 ? 117.966 133.659 106.917 1.00 12.49 174 ASP A O 1
ATOM 664 N N . PRO A 1 87 ? 116.606 133.210 105.184 1.00 11.82 175 PRO A N 1
ATOM 665 C CA . PRO A 1 87 ? 115.437 133.832 105.826 1.00 11.82 175 PRO A CA 1
ATOM 666 C C . PRO A 1 87 ? 115.140 133.369 107.247 1.00 11.82 175 PRO A C 1
ATOM 667 O O . PRO A 1 87 ? 114.567 134.137 108.026 1.00 11.82 175 PRO A O 1
ATOM 671 N N . GLN A 1 88 ? 115.500 132.135 107.607 1.00 10.56 176 GLN A N 1
ATOM 672 C CA . GLN A 1 88 ? 115.386 131.698 108.996 1.00 10.56 176 GLN A CA 1
ATOM 673 C C . GLN A 1 88 ? 116.237 132.541 109.940 1.00 10.56 176 GLN A C 1
ATOM 674 O O . GLN A 1 88 ? 115.784 132.901 111.029 1.00 10.56 176 GLN A O 1
ATOM 680 N N . GLN A 1 89 ? 117.461 132.885 109.533 1.00 10.75 177 GLN A N 1
ATOM 681 C CA . GLN A 1 89 ? 118.299 133.763 110.347 1.00 10.75 177 GLN A CA 1
ATOM 682 C C . GLN A 1 89 ? 117.701 135.159 110.472 1.00 10.75 177 GLN A C 1
ATOM 683 O O . GLN A 1 89 ? 117.671 135.740 111.562 1.00 10.75 177 GLN A O 1
ATOM 689 N N . ARG A 1 90 ? 117.229 135.712 109.357 1.00 11.42 178 ARG A N 1
ATOM 690 C CA . ARG A 1 90 ? 116.607 137.031 109.351 1.00 11.42 178 ARG A CA 1
ATOM 691 C C . ARG A 1 90 ? 115.396 137.081 110.276 1.00 11.42 178 ARG A C 1
ATOM 692 O O . ARG A 1 90 ? 115.230 138.014 111.081 1.00 11.42 178 ARG A O 1
ATOM 700 N N . LEU A 1 91 ? 114.543 136.064 110.177 1.00 10.11 179 LEU A N 1
ATOM 701 C CA . LEU A 1 91 ? 113.353 135.991 111.007 1.00 10.11 179 LEU A CA 1
ATOM 702 C C . LEU A 1 91 ? 113.694 135.765 112.473 1.00 10.11 179 LEU A C 1
ATOM 703 O O . LEU A 1 91 ? 113.059 136.354 113.348 1.00 10.11 179 LEU A O 1
ATOM 708 N N . ALA A 1 92 ? 114.681 134.920 112.773 1.00 9.41 180 ALA A N 1
ATOM 709 C CA . ALA A 1 92 ? 115.146 134.809 114.152 1.00 9.41 180 ALA A CA 1
ATOM 710 C C . ALA A 1 92 ? 115.711 136.118 114.698 1.00 9.41 180 ALA A C 1
ATOM 711 O O . ALA A 1 92 ? 115.499 136.428 115.870 1.00 9.41 180 ALA A O 1
ATOM 713 N N . LEU A 1 93 ? 116.366 136.927 113.864 1.00 9.31 181 LEU A N 1
ATOM 714 C CA . LEU A 1 93 ? 116.842 138.237 114.315 1.00 9.31 181 LEU A CA 1
ATOM 715 C C . LEU A 1 93 ? 115.691 139.152 114.707 1.00 9.31 181 LEU A C 1
ATOM 716 O O . LEU A 1 93 ? 115.645 139.690 115.826 1.00 9.31 181 LEU A O 1
ATOM 721 N N . GLU A 1 94 ? 114.755 139.349 113.780 1.00 10.34 182 GLU A N 1
ATOM 722 C CA . GLU A 1 94 ? 113.622 140.228 114.054 1.00 10.34 182 GLU A CA 1
ATOM 723 C C . GLU A 1 94 ? 112.758 139.705 115.199 1.00 10.34 182 GLU A C 1
ATOM 724 O O . GLU A 1 94 ? 112.330 140.484 116.058 1.00 10.34 182 GLU A O 1
ATOM 730 N N . LEU A 1 95 ? 112.502 138.395 115.239 1.00 9.66 183 LEU A N 1
ATOM 731 C CA . LEU A 1 95 ? 111.776 137.810 116.360 1.00 9.66 183 LEU A CA 1
ATOM 732 C C . LEU A 1 95 ? 112.500 138.002 117.685 1.00 9.66 183 LEU A C 1
ATOM 733 O O . LEU A 1 95 ? 111.858 138.269 118.701 1.00 9.66 183 LEU A O 1
ATOM 738 N N . GLY A 1 96 ? 113.821 137.831 117.713 1.00 8.89 184 GLY A N 1
ATOM 739 C CA . GLY A 1 96 ? 114.548 138.004 118.960 1.00 8.89 184 GLY A CA 1
ATOM 740 C C . GLY A 1 96 ? 114.438 139.417 119.496 1.00 8.89 184 GLY A C 1
ATOM 741 O O . GLY A 1 96 ? 114.127 139.637 120.676 1.00 8.89 184 GLY A O 1
ATOM 742 N N . TRP A 1 97 ? 114.670 140.397 118.618 1.00 9.07 185 TRP A N 1
ATOM 743 C CA . TRP A 1 97 ? 114.482 141.797 118.988 1.00 9.07 185 TRP A CA 1
ATOM 744 C C . TRP A 1 97 ? 113.063 142.070 119.481 1.00 9.07 185 TRP A C 1
ATOM 745 O O . TRP A 1 97 ? 112.873 142.685 120.539 1.00 9.07 185 TRP A O 1
ATOM 756 N N . GLU A 1 98 ? 112.050 141.643 118.718 1.00 10.54 186 GLU A N 1
ATOM 757 C CA . GLU A 1 98 ? 110.671 141.874 119.142 1.00 10.54 186 GLU A CA 1
ATOM 758 C C . GLU A 1 98 ? 110.377 141.218 120.482 1.00 10.54 186 GLU A C 1
ATOM 759 O O . GLU A 1 98 ? 109.700 141.808 121.325 1.00 10.54 186 GLU A O 1
ATOM 765 N N . ALA A 1 99 ? 110.828 139.980 120.681 1.00 9.52 187 ALA A N 1
ATOM 766 C CA . ALA A 1 99 ? 110.523 139.269 121.917 1.00 9.52 187 ALA A CA 1
ATOM 767 C C . ALA A 1 99 ? 111.125 139.978 123.120 1.00 9.52 187 ALA A C 1
ATOM 768 O O . ALA A 1 99 ? 110.500 140.055 124.183 1.00 9.52 187 ALA A O 1
ATOM 770 N N . LEU A 1 100 ? 112.335 140.515 122.964 1.00 9.99 188 LEU A N 1
ATOM 771 C CA . LEU A 1 100 ? 112.931 141.303 124.039 1.00 9.99 188 LEU A CA 1
ATOM 772 C C . LEU A 1 100 ? 112.184 142.611 124.285 1.00 9.99 188 LEU A C 1
ATOM 773 O O . LEU A 1 100 ? 111.951 142.984 125.440 1.00 9.99 188 LEU A O 1
ATOM 778 N N . GLU A 1 101 ? 111.804 143.321 123.222 1.00 12.08 189 GLU A N 1
ATOM 779 C CA . GLU A 1 101 ? 110.955 144.501 123.386 1.00 12.08 189 GLU A CA 1
ATOM 780 C C . GLU A 1 101 ? 109.629 144.176 124.072 1.00 12.08 189 GLU A C 1
ATOM 781 O O . GLU A 1 101 ? 109.113 144.987 124.849 1.00 12.08 189 GLU A O 1
ATOM 787 N N . ARG A 1 102 ? 109.057 143.004 123.796 1.00 11.64 190 ARG A N 1
ATOM 788 C CA . ARG A 1 102 ? 107.820 142.597 124.456 1.00 11.64 190 ARG A CA 1
ATOM 789 C C . ARG A 1 102 ? 108.017 142.333 125.943 1.00 11.64 190 ARG A C 1
ATOM 790 O O . ARG A 1 102 ? 107.093 142.544 126.734 1.00 11.64 190 ARG A O 1
ATOM 798 N N . ALA A 1 103 ? 109.200 141.871 126.343 1.00 10.81 191 ALA A N 1
ATOM 799 C CA . ALA A 1 103 ? 109.544 141.829 127.757 1.00 10.81 191 ALA A CA 1
ATOM 800 C C . ALA A 1 103 ? 109.701 143.215 128.365 1.00 10.81 191 ALA A C 1
ATOM 801 O O . ALA A 1 103 ? 109.792 143.328 129.591 1.00 10.81 191 ALA A O 1
ATOM 803 N N . GLY A 1 104 ? 109.725 144.263 127.547 1.00 11.70 192 GLY A N 1
ATOM 804 C CA . GLY A 1 104 ? 110.052 145.588 128.022 1.00 11.70 192 GLY A CA 1
ATOM 805 C C . GLY A 1 104 ? 111.516 145.809 128.293 1.00 11.70 192 GLY A C 1
ATOM 806 O O . GLY A 1 104 ? 111.864 146.668 129.109 1.00 11.70 192 GLY A O 1
ATOM 807 N N . ILE A 1 105 ? 112.388 145.043 127.649 1.00 11.63 193 ILE A N 1
ATOM 808 C CA . ILE A 1 105 ? 113.830 145.187 127.780 1.00 11.63 193 ILE A CA 1
ATOM 809 C C . ILE A 1 105 ? 114.346 145.884 126.531 1.00 11.63 193 ILE A C 1
ATOM 810 O O . ILE A 1 105 ? 114.060 145.447 125.409 1.00 11.63 193 ILE A O 1
ATOM 815 N N . ASP A 1 106 ? 115.095 146.958 126.715 1.00 12.37 194 ASP A N 1
ATOM 816 C CA . ASP A 1 106 ? 115.844 147.553 125.617 1.00 12.37 194 ASP A CA 1
ATOM 817 C C . ASP A 1 106 ? 116.902 146.554 125.170 1.00 12.37 194 ASP A C 1
ATOM 818 O O . ASP A 1 106 ? 117.807 146.243 125.953 1.00 12.37 194 ASP A O 1
ATOM 823 N N . PRO A 1 107 ? 116.828 146.015 123.949 1.00 11.50 195 PRO A N 1
ATOM 824 C CA . PRO A 1 107 ? 117.762 144.947 123.568 1.00 11.50 195 PRO A CA 1
ATOM 825 C C . PRO A 1 107 ? 119.203 145.411 123.491 1.00 11.50 195 PRO A C 1
ATOM 826 O O . PRO A 1 107 ? 120.112 144.617 123.782 1.00 11.50 195 PRO A O 1
ATOM 830 N N . SER A 1 108 ? 119.435 146.705 123.273 1.00 12.49 196 SER A N 1
ATOM 831 C CA . SER A 1 108 ? 120.796 147.213 123.235 1.00 12.49 196 SER A CA 1
ATOM 832 C C . SER A 1 108 ? 121.407 147.268 124.622 1.00 12.49 196 SER A C 1
ATOM 833 O O . SER A 1 108 ? 122.631 147.374 124.746 1.00 12.49 196 SER A O 1
ATOM 836 N N . SER A 1 109 ? 120.582 147.192 125.661 1.00 11.59 197 SER A N 1
ATOM 837 C CA . SER A 1 109 ? 121.085 147.112 127.020 1.00 11.59 197 SER A CA 1
ATOM 838 C C . SER A 1 109 ? 121.690 145.748 127.329 1.00 11.59 197 SER A C 1
ATOM 839 O O . SER A 1 109 ? 122.340 145.605 128.368 1.00 11.59 197 SER A O 1
ATOM 842 N N . LEU A 1 110 ? 121.491 144.747 126.469 1.00 10.69 198 LEU A N 1
ATOM 843 C CA . LEU A 1 110 ? 121.919 143.394 126.797 1.00 10.69 198 LEU A CA 1
ATOM 844 C C . LEU A 1 110 ? 123.341 143.068 126.364 1.00 10.69 198 LEU A C 1
ATOM 845 O O . LEU A 1 110 ? 123.766 141.921 126.530 1.00 10.69 198 LEU A O 1
ATOM 850 N N . THR A 1 111 ? 124.070 144.019 125.786 1.00 12.10 199 THR A N 1
ATOM 851 C CA . THR A 1 111 ? 125.450 143.762 125.391 1.00 12.10 199 THR A CA 1
ATOM 852 C C . THR A 1 111 ? 126.280 143.318 126.590 1.00 12.10 199 THR A C 1
ATOM 853 O O . THR A 1 111 ? 126.220 143.926 127.662 1.00 12.10 199 THR A O 1
ATOM 857 N N . GLY A 1 112 ? 127.040 142.237 126.409 1.00 10.97 200 GLY A N 1
ATOM 858 C CA . GLY A 1 112 ? 127.872 141.682 127.457 1.00 10.97 200 GLY A CA 1
ATOM 859 C C . GLY A 1 112 ? 127.164 140.849 128.501 1.00 10.97 200 GLY A C 1
ATOM 860 O O . GLY A 1 112 ? 127.840 140.235 129.335 1.00 10.97 200 GLY A O 1
ATOM 861 N N . THR A 1 113 ? 125.836 140.806 128.496 1.00 10.27 201 THR A N 1
ATOM 862 C CA . THR A 1 113 ? 125.104 139.997 129.459 1.00 10.27 201 THR A CA 1
ATOM 863 C C . THR A 1 113 ? 125.215 138.508 129.138 1.00 10.27 201 THR A C 1
ATOM 864 O O . THR A 1 113 ? 125.355 138.102 127.983 1.00 10.27 201 THR A O 1
ATOM 868 N N . ARG A 1 114 ? 125.159 137.695 130.193 1.00 10.35 202 ARG A N 1
ATOM 869 C CA . ARG A 1 114 ? 125.035 136.244 130.094 1.00 10.35 202 ARG A CA 1
ATOM 870 C C . ARG A 1 114 ? 123.635 135.837 129.651 1.00 10.35 202 ARG A C 1
ATOM 871 O O . ARG A 1 114 ? 122.915 135.168 130.396 1.00 10.35 202 ARG A O 1
ATOM 879 N N . THR A 1 115 ? 123.234 136.254 128.455 1.00 8.13 203 THR A N 1
ATOM 880 C CA . THR A 1 115 ? 121.949 135.884 127.875 1.00 8.13 203 THR A CA 1
ATOM 881 C C . THR A 1 115 ? 122.140 134.776 126.844 1.00 8.13 203 THR A C 1
ATOM 882 O O . THR A 1 115 ? 122.856 134.958 125.854 1.00 8.13 203 THR A O 1
ATOM 886 N N . GLY A 1 116 ? 121.500 133.633 127.089 1.00 6.75 204 GLY A N 1
ATOM 887 C CA . GLY A 1 116 ? 121.591 132.508 126.174 1.00 6.75 204 GLY A CA 1
ATOM 888 C C . GLY A 1 116 ? 120.621 132.618 125.010 1.00 6.75 204 GLY A C 1
ATOM 889 O O . GLY A 1 116 ? 119.540 133.188 125.118 1.00 6.75 204 GLY A O 1
ATOM 890 N N . VAL A 1 117 ? 121.034 132.075 123.868 1.00 6.37 205 VAL A N 1
ATOM 891 C CA . VAL A 1 117 ? 120.153 131.875 122.720 1.00 6.37 205 VAL A CA 1
ATOM 892 C C . VAL A 1 117 ? 120.058 130.387 122.417 1.00 6.37 205 VAL A C 1
ATOM 893 O O . VAL A 1 117 ? 121.074 129.730 122.165 1.00 6.37 205 VAL A O 1
ATOM 897 N N . PHE A 1 118 ? 118.835 129.862 122.451 1.00 6.09 206 PHE A N 1
ATOM 898 C CA . PHE A 1 118 ? 118.546 128.444 122.238 1.00 6.09 206 PHE A CA 1
ATOM 899 C C . PHE A 1 118 ? 117.475 128.353 121.154 1.00 6.09 206 PHE A C 1
ATOM 900 O O . PHE A 1 118 ? 116.297 128.599 121.422 1.00 6.09 206 PHE A O 1
ATOM 908 N N . ALA A 1 119 ? 117.871 128.000 119.934 1.00 6.21 207 ALA A N 1
ATOM 909 C CA . ALA A 1 119 ? 116.954 127.940 118.802 1.00 6.21 207 ALA A CA 1
ATOM 910 C C . ALA A 1 119 ? 116.833 126.525 118.250 1.00 6.21 207 ALA A C 1
ATOM 911 O O . ALA A 1 119 ? 117.837 125.828 118.090 1.00 6.21 207 ALA A O 1
ATOM 913 N N . GLY A 1 120 ? 115.597 126.101 117.989 1.00 7.34 208 GLY A N 1
ATOM 914 C CA . GLY A 1 120 ? 115.308 124.923 117.191 1.00 7.34 208 GLY A CA 1
ATOM 915 C C . GLY A 1 120 ? 115.180 125.229 115.711 1.00 7.34 208 GLY A C 1
ATOM 916 O O . GLY A 1 120 ? 114.333 126.040 115.329 1.00 7.34 208 GLY A O 1
ATOM 917 N N . ALA A 1 121 ? 115.991 124.599 114.861 1.00 9.06 209 ALA A N 1
ATOM 918 C CA . ALA A 1 121 ? 115.817 124.709 113.416 1.00 9.06 209 ALA A CA 1
ATOM 919 C C . ALA A 1 121 ? 116.350 123.455 112.736 1.00 9.06 209 ALA A C 1
ATOM 920 O O . ALA A 1 121 ? 117.355 122.892 113.171 1.00 9.06 209 ALA A O 1
ATOM 922 N N . ILE A 1 122 ? 115.677 123.026 111.664 1.00 11.64 210 ILE A N 1
ATOM 923 C CA . ILE A 1 122 ? 115.882 121.676 111.140 1.00 11.64 210 ILE A CA 1
ATOM 924 C C . ILE A 1 122 ? 115.870 121.645 109.615 1.00 11.64 210 ILE A C 1
ATOM 925 O O . ILE A 1 122 ? 116.507 120.779 109.006 1.00 11.64 210 ILE A O 1
ATOM 930 N N . TRP A 1 123 ? 115.147 122.562 108.981 1.00 15.05 211 TRP A N 1
ATOM 931 C CA . TRP A 1 123 ? 115.087 122.605 107.527 1.00 15.05 211 TRP A CA 1
ATOM 932 C C . TRP A 1 123 ? 116.126 123.567 106.949 1.00 15.05 211 TRP A C 1
ATOM 933 O O . TRP A 1 123 ? 116.587 124.498 107.615 1.00 15.05 211 TRP A O 1
ATOM 944 N N . ASP A 1 124 ? 116.500 123.320 105.693 1.00 15.55 212 ASP A N 1
ATOM 945 C CA . ASP A 1 124 ? 117.548 124.085 105.021 1.00 15.55 212 ASP A CA 1
ATOM 946 C C . ASP A 1 124 ? 117.199 124.358 103.555 1.00 15.55 212 ASP A C 1
ATOM 947 O O . ASP A 1 124 ? 117.928 124.000 102.635 1.00 15.55 212 ASP A O 1
ATOM 952 N N . ASP A 1 125 ? 116.046 124.989 103.323 1.00 17.76 213 ASP A N 1
ATOM 953 C CA . ASP A 1 125 ? 115.577 125.202 101.957 1.00 17.76 213 ASP A CA 1
ATOM 954 C C . ASP A 1 125 ? 116.372 126.285 101.238 1.00 17.76 213 ASP A C 1
ATOM 955 O O . ASP A 1 125 ? 116.543 126.227 100.014 1.00 17.76 213 ASP A O 1
ATOM 960 N N . TYR A 1 126 ? 116.883 127.264 101.981 1.00 15.56 214 TYR A N 1
ATOM 961 C CA . TYR A 1 126 ? 117.768 128.265 101.399 1.00 15.56 214 TYR A CA 1
ATOM 962 C C . TYR A 1 126 ? 119.128 127.672 101.067 1.00 15.56 214 TYR A C 1
ATOM 963 O O . TYR A 1 126 ? 119.734 128.022 100.046 1.00 15.56 214 TYR A O 1
ATOM 972 N N . ALA A 1 127 ? 119.616 126.762 101.910 1.00 18.42 215 ALA A N 1
ATOM 973 C CA . ALA A 1 127 ? 120.766 125.957 101.521 1.00 18.42 215 ALA A CA 1
ATOM 974 C C . ALA A 1 127 ? 120.458 125.138 100.278 1.00 18.42 215 ALA A C 1
ATOM 975 O O . ALA A 1 127 ? 121.325 124.963 99.421 1.00 18.42 215 ALA A O 1
ATOM 977 N N . THR A 1 128 ? 119.243 124.600 100.176 1.00 19.56 216 THR A N 1
ATOM 978 C CA . THR A 1 128 ? 118.853 123.839 98.992 1.00 19.56 216 THR A CA 1
ATOM 979 C C . THR A 1 128 ? 118.942 124.687 97.726 1.00 19.56 216 THR A C 1
ATOM 980 O O . THR A 1 128 ? 119.451 124.234 96.692 1.00 19.56 216 THR A O 1
ATOM 984 N N . LEU A 1 129 ? 118.459 125.928 97.800 1.00 19.71 217 LEU A N 1
ATOM 985 C CA . LEU A 1 129 ? 118.595 126.879 96.698 1.00 19.71 217 LEU A CA 1
ATOM 986 C C . LEU A 1 129 ? 120.054 127.205 96.378 1.00 19.71 217 LEU A C 1
ATOM 987 O O . LEU A 1 129 ? 120.462 127.164 95.212 1.00 19.71 217 LEU A O 1
ATOM 992 N N . LYS A 1 130 ? 120.853 127.542 97.393 1.00 21.28 218 LYS A N 1
ATOM 993 C CA . LYS A 1 130 ? 122.284 127.766 97.175 1.00 21.28 218 LYS A CA 1
ATOM 994 C C . LYS A 1 130 ? 122.981 126.564 96.549 1.00 21.28 218 LYS A C 1
ATOM 995 O O . LYS A 1 130 ? 123.878 126.725 95.715 1.00 21.28 218 LYS A O 1
ATOM 1001 N N . HIS A 1 131 ? 122.595 125.354 96.945 1.00 21.57 219 HIS A N 1
ATOM 1002 C CA . HIS A 1 131 ? 123.189 124.154 96.369 1.00 21.57 219 HIS A CA 1
ATOM 1003 C C . HIS A 1 131 ? 122.793 123.973 94.910 1.00 21.57 219 HIS A C 1
ATOM 1004 O O . HIS A 1 131 ? 123.646 123.713 94.056 1.00 21.57 219 HIS A O 1
ATOM 1011 N N . ARG A 1 132 ? 121.492 124.135 94.645 1.00 25.67 220 ARG A N 1
ATOM 1012 C CA . ARG A 1 132 ? 120.944 124.030 93.268 1.00 25.67 220 ARG A CA 1
ATOM 1013 C C . ARG A 1 132 ? 121.716 125.007 92.375 1.00 25.67 220 ARG A C 1
ATOM 1014 O O . ARG A 1 132 ? 122.058 124.625 91.239 1.00 25.67 220 ARG A O 1
ATOM 1022 N N . GLN A 1 133 ? 121.973 126.221 92.878 1.00 25.32 221 GLN A N 1
ATOM 1023 C CA . GLN A 1 133 ? 122.734 127.198 92.105 1.00 25.32 221 GLN A CA 1
ATOM 1024 C C . GLN A 1 133 ? 124.098 126.675 91.673 1.00 25.32 221 GLN A C 1
ATOM 1025 O O . GLN A 1 133 ? 124.699 127.233 90.749 1.00 25.32 221 GLN A O 1
ATOM 1031 N N . GLY A 1 134 ? 124.599 125.625 92.318 1.00 27.37 222 GLY A N 1
ATOM 1032 C CA . GLY A 1 134 ? 125.849 124.995 91.945 1.00 27.37 222 GLY A CA 1
ATOM 1033 C C . GLY A 1 134 ? 127.103 125.773 92.326 1.00 27.37 222 GLY A C 1
ATOM 1034 O O . GLY A 1 134 ? 127.110 126.643 93.200 1.00 27.37 222 GLY A O 1
ATOM 1035 N N . GLY A 1 135 ? 128.187 125.424 91.635 1.00 31.31 223 GLY A N 1
ATOM 1036 C CA . GLY A 1 135 ? 129.453 126.103 91.827 1.00 31.31 223 GLY A CA 1
ATOM 1037 C C . GLY A 1 135 ? 129.421 127.567 91.428 1.00 31.31 223 GLY A C 1
ATOM 1038 O O . GLY A 1 135 ? 128.520 128.043 90.733 1.00 31.31 223 GLY A O 1
ATOM 1039 N N . ALA A 1 136 ? 130.436 128.285 91.914 1.00 28.37 224 ALA A N 1
ATOM 1040 C CA . ALA A 1 136 ? 130.684 129.705 91.662 1.00 28.37 224 ALA A CA 1
ATOM 1041 C C . ALA A 1 136 ? 129.628 130.641 92.236 1.00 28.37 224 ALA A C 1
ATOM 1042 O O . ALA A 1 136 ? 129.887 131.838 92.391 1.00 28.37 224 ALA A O 1
ATOM 1044 N N . ALA A 1 137 ? 128.442 130.126 92.555 1.00 24.45 225 ALA A N 1
ATOM 1045 C CA . ALA A 1 137 ? 127.501 130.904 93.347 1.00 24.45 225 ALA A CA 1
ATOM 1046 C C . ALA A 1 137 ? 127.929 131.029 94.804 1.00 24.45 225 ALA A C 1
ATOM 1047 O O . ALA A 1 137 ? 127.402 131.887 95.517 1.00 24.45 225 ALA A O 1
ATOM 1049 N N . ILE A 1 138 ? 128.863 130.196 95.262 1.00 22.41 226 ILE A N 1
ATOM 1050 C CA . ILE A 1 138 ? 129.340 130.270 96.639 1.00 22.41 226 ILE A CA 1
ATOM 1051 C C . ILE A 1 138 ? 130.220 131.498 96.832 1.00 22.41 226 ILE A C 1
ATOM 1052 O O . ILE A 1 138 ? 131.150 131.748 96.055 1.00 22.41 226 ILE A O 1
ATOM 1057 N N . THR A 1 139 ? 129.934 132.266 97.877 1.00 19.73 227 THR A N 1
ATOM 1058 C CA . THR A 1 139 ? 130.565 133.547 98.159 1.00 19.73 227 THR A CA 1
ATOM 1059 C C . THR A 1 139 ? 131.084 133.532 99.589 1.00 19.73 227 THR A C 1
ATOM 1060 O O . THR A 1 139 ? 130.820 132.592 100.345 1.00 19.73 227 THR A O 1
ATOM 1064 N N . PRO A 1 140 ? 131.830 134.565 100.003 1.00 20.04 228 PRO A N 1
ATOM 1065 C CA . PRO A 1 140 ? 132.293 134.626 101.403 1.00 20.04 228 PRO A CA 1
ATOM 1066 C C . PRO A 1 140 ? 131.181 134.677 102.443 1.00 20.04 228 PRO A C 1
ATOM 1067 O O . PRO A 1 140 ? 131.480 134.541 103.634 1.00 20.04 228 PRO A O 1
ATOM 1071 N N . HIS A 1 141 ? 129.926 134.881 102.041 1.00 15.98 229 HIS A N 1
ATOM 1072 C CA . HIS A 1 141 ? 128.801 134.905 102.965 1.00 15.98 229 HIS A CA 1
ATOM 1073 C C . HIS A 1 141 ? 127.936 133.655 102.909 1.00 15.98 229 HIS A C 1
ATOM 1074 O O . HIS A 1 141 ? 127.013 133.530 103.720 1.00 15.98 229 HIS A O 1
ATOM 1081 N N . THR A 1 142 ? 128.194 132.743 101.972 1.00 16.73 230 THR A N 1
ATOM 1082 C CA . THR A 1 142 ? 127.359 131.554 101.823 1.00 16.73 230 THR A CA 1
ATOM 1083 C C . THR A 1 142 ? 127.367 130.694 103.083 1.00 16.73 230 THR A C 1
ATOM 1084 O O . THR A 1 142 ? 126.312 130.282 103.570 1.00 16.73 230 THR A O 1
ATOM 1088 N N . VAL A 1 143 ? 128.554 130.410 103.621 1.00 14.49 231 VAL A N 1
ATOM 1089 C CA . VAL A 1 143 ? 128.668 129.494 104.755 1.00 14.49 231 VAL A CA 1
ATOM 1090 C C . VAL A 1 143 ? 127.951 130.041 105.987 1.00 14.49 231 VAL A C 1
ATOM 1091 O O . VAL A 1 143 ? 127.123 129.353 106.595 1.00 14.49 231 VAL A O 1
ATOM 1095 N N . THR A 1 144 ? 128.246 131.283 106.368 1.00 12.73 232 THR A N 1
ATOM 1096 C CA . THR A 1 144 ? 127.565 131.875 107.516 1.00 12.73 232 THR A CA 1
ATOM 1097 C C . THR A 1 144 ? 126.099 132.176 107.234 1.00 12.73 232 THR A C 1
ATOM 1098 O O . THR A 1 144 ? 125.271 132.120 108.150 1.00 12.73 232 THR A O 1
ATOM 1102 N N . GLY A 1 145 ? 125.755 132.486 105.986 1.00 12.95 233 GLY A N 1
ATOM 1103 C CA . GLY A 1 145 ? 124.364 132.641 105.609 1.00 12.95 233 GLY A CA 1
ATOM 1104 C C . GLY A 1 145 ? 123.549 131.364 105.633 1.00 12.95 233 GLY A C 1
ATOM 1105 O O . GLY A 1 145 ? 122.323 131.432 105.751 1.00 12.95 233 GLY A O 1
ATOM 1106 N N . LEU A 1 146 ? 124.192 130.204 105.518 1.00 14.24 234 LEU A N 1
ATOM 1107 C CA . LEU A 1 146 ? 123.467 128.940 105.529 1.00 14.24 234 LEU A CA 1
ATOM 1108 C C . LEU A 1 146 ? 123.625 128.116 106.797 1.00 14.24 234 LEU A C 1
ATOM 1109 O O . LEU A 1 146 ? 122.732 127.329 107.106 1.00 14.24 234 LEU A O 1
ATOM 1114 N N . HIS A 1 147 ? 124.734 128.238 107.518 1.00 13.27 235 HIS A N 1
ATOM 1115 C CA . HIS A 1 147 ? 124.942 127.382 108.679 1.00 13.27 235 HIS A CA 1
ATOM 1116 C C . HIS A 1 147 ? 123.892 127.677 109.742 1.00 13.27 235 HIS A C 1
ATOM 1117 O O . HIS A 1 147 ? 123.627 128.836 110.068 1.00 13.27 235 HIS A O 1
ATOM 1124 N N . ARG A 1 148 ? 123.291 126.617 110.281 1.00 11.62 236 ARG A N 1
ATOM 1125 C CA . ARG A 1 148 ? 122.104 126.782 111.113 1.00 11.62 236 ARG A CA 1
ATOM 1126 C C . ARG A 1 148 ? 122.425 127.292 112.513 1.00 11.62 236 ARG A C 1
ATOM 1127 O O . ARG A 1 148 ? 121.646 128.062 113.076 1.00 11.62 236 ARG A O 1
ATOM 1135 N N . GLY A 1 149 ? 123.549 126.874 113.091 1.00 9.21 237 GLY A N 1
ATOM 1136 C CA . GLY A 1 149 ? 124.018 127.475 114.332 1.00 9.21 237 GLY A CA 1
ATOM 1137 C C . GLY A 1 149 ? 124.157 128.987 114.305 1.00 9.21 237 GLY A C 1
ATOM 1138 O O . GLY A 1 149 ? 123.936 129.652 115.324 1.00 9.21 237 GLY A O 1
ATOM 1139 N N . ILE A 1 150 ? 124.415 129.561 113.129 1.00 9.84 238 ILE A N 1
ATOM 1140 C CA . ILE A 1 150 ? 124.449 131.012 112.998 1.00 9.84 238 ILE A CA 1
ATOM 1141 C C . ILE A 1 150 ? 123.096 131.656 113.255 1.00 9.84 238 ILE A C 1
ATOM 1142 O O . ILE A 1 150 ? 123.054 132.775 113.781 1.00 9.84 238 ILE A O 1
ATOM 1147 N N . ILE A 1 151 ? 121.998 130.916 113.073 1.00 8.76 239 ILE A N 1
ATOM 1148 C CA . ILE A 1 151 ? 120.688 131.417 113.490 1.00 8.76 239 ILE A CA 1
ATOM 1149 C C . ILE A 1 151 ? 120.732 131.851 114.945 1.00 8.76 239 ILE A C 1
ATOM 1150 O O . ILE A 1 151 ? 120.230 132.921 115.305 1.00 8.76 239 ILE A O 1
ATOM 1155 N N . ALA A 1 152 ? 121.330 131.037 115.804 1.00 7.93 240 ALA A N 1
ATOM 1156 C CA . ALA A 1 152 ? 121.446 131.488 117.181 1.00 7.93 240 ALA A CA 1
ATOM 1157 C C . ALA A 1 152 ? 122.578 132.498 117.334 1.00 7.93 240 ALA A C 1
ATOM 1158 O O . ALA A 1 152 ? 122.370 133.595 117.876 1.00 7.93 240 ALA A O 1
ATOM 1160 N N . ASN A 1 153 ? 123.718 132.227 116.694 1.00 9.00 241 ASN A N 1
ATOM 1161 C CA . ASN A 1 153 ? 124.919 133.008 116.974 1.00 9.00 241 ASN A CA 1
ATOM 1162 C C . ASN A 1 153 ? 124.803 134.430 116.460 1.00 9.00 241 ASN A C 1
ATOM 1163 O O . ASN A 1 153 ? 125.197 135.376 117.152 1.00 9.00 241 ASN A O 1
ATOM 1168 N N . ARG A 1 154 ? 124.188 134.609 115.295 1.00 10.26 242 ARG A N 1
ATOM 1169 C CA . ARG A 1 154 ? 124.015 135.953 114.768 1.00 10.26 242 ARG A CA 1
ATOM 1170 C C . ARG A 1 154 ? 123.180 136.795 115.717 1.00 10.26 242 ARG A C 1
ATOM 1171 O O . ARG A 1 154 ? 123.559 137.925 116.048 1.00 10.26 242 ARG A O 1
ATOM 1179 N N . LEU A 1 155 ? 122.127 136.206 116.287 1.00 9.20 243 LEU A N 1
ATOM 1180 C CA . LEU A 1 155 ? 121.345 136.949 117.264 1.00 9.20 243 LEU A CA 1
ATOM 1181 C C . LEU A 1 155 ? 122.191 137.288 118.483 1.00 9.20 243 LEU A C 1
ATOM 1182 O O . LEU A 1 155 ? 122.097 138.394 119.024 1.00 9.20 243 LEU A O 1
ATOM 1187 N N . SER A 1 156 ? 123.022 136.350 118.931 1.00 9.30 244 SER A N 1
ATOM 1188 C CA . SER A 1 156 ? 123.952 136.642 120.014 1.00 9.30 244 SER A CA 1
ATOM 1189 C C . SER A 1 156 ? 124.946 137.730 119.628 1.00 9.30 244 SER A C 1
ATOM 1190 O O . SER A 1 156 ? 125.258 138.608 120.436 1.00 9.30 244 SER A O 1
ATOM 1193 N N . TYR A 1 157 ? 125.460 137.683 118.396 1.00 11.76 245 TYR A N 1
ATOM 1194 C CA . TYR A 1 157 ? 126.361 138.730 117.923 1.00 11.76 245 TYR A CA 1
ATOM 1195 C C . TYR A 1 157 ? 125.718 140.113 117.909 1.00 11.76 245 TYR A C 1
ATOM 1196 O O . TYR A 1 157 ? 126.270 141.064 118.474 1.00 11.76 245 TYR A O 1
ATOM 1205 N N . THR A 1 158 ? 124.562 140.260 117.260 1.00 10.83 246 THR A N 1
ATOM 1206 C CA . THR A 1 158 ? 124.000 141.597 117.084 1.00 10.83 246 THR A CA 1
ATOM 1207 C C . THR A 1 158 ? 123.607 142.226 118.414 1.00 10.83 246 THR A C 1
ATOM 1208 O O . THR A 1 158 ? 123.890 143.404 118.659 1.00 10.83 246 THR A O 1
ATOM 1212 N N . LEU A 1 159 ? 122.961 141.460 119.284 1.00 10.15 247 LEU A N 1
ATOM 1213 C CA . LEU A 1 159 ? 122.608 141.915 120.621 1.00 10.15 247 LEU A CA 1
ATOM 1214 C C . LEU A 1 159 ? 123.767 141.859 121.605 1.00 10.15 247 LEU A C 1
ATOM 1215 O O . LEU A 1 159 ? 123.614 142.319 122.740 1.00 10.15 247 LEU A O 1
ATOM 1220 N N . GLY A 1 160 ? 124.916 141.325 121.204 1.00 10.33 248 GLY A N 1
ATOM 1221 C CA . GLY A 1 160 ? 126.069 141.264 122.076 1.00 10.33 248 GLY A CA 1
ATOM 1222 C C . GLY A 1 160 ? 125.953 140.280 123.215 1.00 10.33 248 GLY A C 1
ATOM 1223 O O . GLY A 1 160 ? 126.628 140.442 124.233 1.00 10.33 248 GLY A O 1
ATOM 1224 N N . LEU A 1 161 ? 125.105 139.265 123.072 1.00 9.36 249 LEU A N 1
ATOM 1225 C CA . LEU A 1 161 ? 124.850 138.324 124.154 1.00 9.36 249 LEU A CA 1
ATOM 1226 C C . LEU A 1 161 ? 126.068 137.437 124.381 1.00 9.36 249 LEU A C 1
ATOM 1227 O O . LEU A 1 161 ? 126.595 136.838 123.440 1.00 9.36 249 LEU A O 1
ATOM 1232 N N . ARG A 1 162 ? 126.516 137.351 125.631 1.00 10.74 250 ARG A N 1
ATOM 1233 C CA . ARG A 1 162 ? 127.682 136.547 125.963 1.00 10.74 250 ARG A CA 1
ATOM 1234 C C . ARG A 1 162 ? 127.340 135.134 126.422 1.00 10.74 250 ARG A C 1
ATOM 1235 O O . ARG A 1 162 ? 128.240 134.295 126.487 1.00 10.74 250 ARG A O 1
ATOM 1243 N N . GLY A 1 163 ? 126.076 134.846 126.744 1.00 8.10 251 GLY A N 1
ATOM 1244 C CA . GLY A 1 163 ? 125.702 133.533 127.189 1.00 8.10 251 GLY A CA 1
ATOM 1245 C C . GLY A 1 163 ? 125.833 132.493 126.087 1.00 8.10 251 GLY A C 1
ATOM 1246 O O . GLY A 1 163 ? 126.157 132.807 124.937 1.00 8.10 251 GLY A O 1
ATOM 1247 N N . PRO A 1 164 ? 125.596 131.229 126.444 1.00 7.86 252 PRO A N 1
ATOM 1248 C CA . PRO A 1 164 ? 125.643 130.151 125.447 1.00 7.86 252 PRO A CA 1
ATOM 1249 C C . PRO A 1 164 ? 124.725 130.432 124.267 1.00 7.86 252 PRO A C 1
ATOM 1250 O O . PRO A 1 164 ? 123.678 131.067 124.403 1.00 7.86 252 PRO A O 1
ATOM 1254 N N . SER A 1 165 ? 125.123 129.947 123.097 1.00 7.12 253 SER A N 1
ATOM 1255 C CA . SER A 1 165 ? 124.334 130.163 121.892 1.00 7.12 253 SER A CA 1
ATOM 1256 C C . SER A 1 165 ? 124.480 128.966 120.969 1.00 7.12 253 SER A C 1
ATOM 1257 O O . SER A 1 165 ? 125.585 128.675 120.505 1.00 7.12 253 SER A O 1
ATOM 1260 N N . MET A 1 166 ? 123.373 128.281 120.705 1.00 6.88 254 MET A N 1
ATOM 1261 C CA . MET A 1 166 ? 123.418 127.081 119.889 1.00 6.88 254 MET A CA 1
ATOM 1262 C C . MET A 1 166 ? 122.048 126.856 119.275 1.00 6.88 254 MET A C 1
ATOM 1263 O O . MET A 1 166 ? 121.024 127.300 119.800 1.00 6.88 254 MET A O 1
ATOM 1268 N N . VAL A 1 167 ? 122.050 126.138 118.161 1.00 6.69 255 VAL A N 1
ATOM 1269 C CA . VAL A 1 167 ? 120.846 125.614 117.537 1.00 6.69 255 VAL A CA 1
ATOM 1270 C C . VAL A 1 167 ? 120.738 124.130 117.837 1.00 6.69 255 VAL A C 1
ATOM 1271 O O . VAL A 1 167 ? 121.709 123.381 117.676 1.00 6.69 255 VAL A O 1
ATOM 1275 N N . VAL A 1 168 ? 119.566 123.709 118.281 1.00 6.27 256 VAL A N 1
ATOM 1276 C CA . VAL A 1 168 ? 119.262 122.305 118.511 1.00 6.27 256 VAL A CA 1
ATOM 1277 C C . VAL A 1 168 ? 118.419 121.789 117.355 1.00 6.27 256 VAL A C 1
ATOM 1278 O O . VAL A 1 168 ? 117.511 122.474 116.867 1.00 6.27 256 VAL A O 1
ATOM 1282 N N . ASP A 1 169 ? 118.757 120.596 116.880 1.00 8.12 257 ASP A N 1
ATOM 1283 C CA . ASP A 1 169 ? 117.935 119.867 115.925 1.00 8.12 257 ASP A CA 1
ATOM 1284 C C . ASP A 1 169 ? 117.585 118.524 116.546 1.00 8.12 257 ASP A C 1
ATOM 1285 O O . ASP A 1 169 ? 118.434 117.631 116.640 1.00 8.12 257 ASP A O 1
ATOM 1290 N N . SER A 1 170 ? 116.332 118.400 116.972 1.00 7.12 258 SER A N 1
ATOM 1291 C CA . SER A 1 170 ? 115.676 117.147 117.321 1.00 7.12 258 SER A CA 1
ATOM 1292 C C . SER A 1 170 ? 114.384 117.002 116.531 1.00 7.12 258 SER A C 1
ATOM 1293 O O . SER A 1 170 ? 113.391 116.470 117.033 1.00 7.12 258 SER A O 1
ATOM 1296 N N . GLY A 1 171 ? 114.388 117.503 115.301 1.00 8.07 259 GLY A N 1
ATOM 1297 C CA . GLY A 1 171 ? 113.208 117.487 114.456 1.00 8.07 259 GLY A CA 1
ATOM 1298 C C . GLY A 1 171 ? 112.131 118.439 114.944 1.00 8.07 259 GLY A C 1
ATOM 1299 O O . GLY A 1 171 ? 112.407 119.550 115.405 1.00 8.07 259 GLY A O 1
ATOM 1300 N N . GLN A 1 172 ? 110.882 117.995 114.852 1.00 9.82 260 GLN A N 1
ATOM 1301 C CA . GLN A 1 172 ? 109.740 118.825 115.210 1.00 9.82 260 GLN A CA 1
ATOM 1302 C C . GLN A 1 172 ? 109.513 118.989 116.709 1.00 9.82 260 GLN A C 1
ATOM 1303 O O . GLN A 1 172 ? 108.551 119.662 117.088 1.00 9.82 260 GLN A O 1
ATOM 1309 N N . SER A 1 173 ? 110.338 118.401 117.570 1.00 7.13 261 SER A N 1
ATOM 1310 C CA . SER A 1 173 ? 110.435 118.824 118.963 1.00 7.13 261 SER A CA 1
ATOM 1311 C C . SER A 1 173 ? 111.494 119.894 119.227 1.00 7.13 261 SER A C 1
ATOM 1312 O O . SER A 1 173 ? 111.581 120.380 120.359 1.00 7.13 261 SER A O 1
ATOM 1315 N N . SER A 1 174 ? 112.284 120.278 118.221 1.00 6.59 262 SER A N 1
ATOM 1316 C CA . SER A 1 174 ? 113.508 121.041 118.473 1.00 6.59 262 SER A CA 1
ATOM 1317 C C . SER A 1 174 ? 113.270 122.332 119.253 1.00 6.59 262 SER A C 1
ATOM 1318 O O . SER A 1 174 ? 113.918 122.560 120.284 1.00 6.59 262 SER A O 1
ATOM 1321 N N . SER A 1 175 ? 112.235 123.093 118.889 1.00 6.44 263 SER A N 1
ATOM 1322 C CA . SER A 1 175 ? 111.952 124.333 119.610 1.00 6.44 263 SER A CA 1
ATOM 1323 C C . SER A 1 175 ? 111.681 124.077 121.076 1.00 6.44 263 SER A C 1
ATOM 1324 O O . SER A 1 175 ? 112.264 124.732 121.949 1.00 6.44 263 SER A O 1
ATOM 1327 N N . LEU A 1 176 ? 110.914 123.046 121.370 1.00 6.08 264 LEU A N 1
ATOM 1328 C CA . LEU A 1 176 ? 110.567 122.809 122.754 1.00 6.08 264 LEU A CA 1
ATOM 1329 C C . LEU A 1 176 ? 111.752 122.236 123.507 1.00 6.08 264 LEU A C 1
ATOM 1330 O O . LEU A 1 176 ? 112.004 122.642 124.648 1.00 6.08 264 LEU A O 1
ATOM 1335 N N . VAL A 1 177 ? 112.592 121.463 122.813 1.00 5.24 265 VAL A N 1
ATOM 1336 C CA . VAL A 1 177 ? 113.875 121.074 123.382 1.00 5.24 265 VAL A CA 1
ATOM 1337 C C . VAL A 1 177 ? 114.720 122.302 123.669 1.00 5.24 265 VAL A C 1
ATOM 1338 O O . VAL A 1 177 ? 115.276 122.448 124.764 1.00 5.24 265 VAL A O 1
ATOM 1342 N N . ALA A 1 178 ? 114.762 123.239 122.724 1.00 5.76 266 ALA A N 1
ATOM 1343 C CA . ALA A 1 178 ? 115.484 124.478 122.971 1.00 5.76 266 ALA A CA 1
ATOM 1344 C C . ALA A 1 178 ? 114.976 125.180 124.222 1.00 5.76 266 ALA A C 1
ATOM 1345 O O . ALA A 1 178 ? 115.773 125.521 125.108 1.00 5.76 266 ALA A O 1
ATOM 1347 N N . VAL A 1 179 ? 113.656 125.208 124.411 1.00 5.49 267 VAL A N 1
ATOM 1348 C CA . VAL A 1 179 ? 113.103 125.785 125.632 1.00 5.49 267 VAL A CA 1
ATOM 1349 C C . VAL A 1 179 ? 113.545 124.997 126.852 1.00 5.49 267 VAL A C 1
ATOM 1350 O O . VAL A 1 179 ? 114.097 125.562 127.806 1.00 5.49 267 VAL A O 1
ATOM 1354 N N . HIS A 1 180 ? 113.448 123.672 126.778 1.00 6.25 268 HIS A N 1
ATOM 1355 C CA . HIS A 1 180 ? 113.971 122.835 127.847 1.00 6.25 268 HIS A CA 1
ATOM 1356 C C . HIS A 1 180 ? 115.432 123.148 128.142 1.00 6.25 268 HIS A C 1
ATOM 1357 O O . HIS A 1 180 ? 115.788 123.460 129.287 1.00 6.25 268 HIS A O 1
ATOM 1364 N N . LEU A 1 181 ? 116.261 123.234 127.098 1.00 5.75 269 LEU A N 1
ATOM 1365 C CA . LEU A 1 181 ? 117.665 123.555 127.322 1.00 5.75 269 LEU A CA 1
ATOM 1366 C C . LEU A 1 181 ? 117.836 124.926 127.956 1.00 5.75 269 LEU A C 1
ATOM 1367 O O . LEU A 1 181 ? 118.514 125.057 128.984 1.00 5.75 269 LEU A O 1
ATOM 1372 N N . ALA A 1 182 ? 117.087 125.912 127.470 1.00 6.52 270 ALA A N 1
ATOM 1373 C CA . ALA A 1 182 ? 117.154 127.236 128.069 1.00 6.52 270 ALA A CA 1
ATOM 1374 C C . ALA A 1 182 ? 116.740 127.206 129.527 1.00 6.52 270 ALA A C 1
ATOM 1375 O O . ALA A 1 182 ? 117.447 127.748 130.388 1.00 6.52 270 ALA A O 1
ATOM 1377 N N . CYS A 1 183 ? 115.682 126.463 129.846 1.00 7.86 271 CYS A N 1
ATOM 1378 C CA . CYS A 1 183 ? 115.282 126.362 131.240 1.00 7.86 271 CYS A CA 1
ATOM 1379 C C . CYS A 1 183 ? 116.384 125.774 132.104 1.00 7.86 271 CYS A C 1
ATOM 1380 O O . CYS A 1 183 ? 116.715 126.336 133.154 1.00 7.86 271 CYS A O 1
ATOM 1383 N N . GLU A 1 184 ? 117.041 124.715 131.639 1.00 8.79 272 GLU A N 1
ATOM 1384 C CA . GLU A 1 184 ? 118.129 124.188 132.447 1.00 8.79 272 GLU A CA 1
ATOM 1385 C C . GLU A 1 184 ? 119.319 125.131 132.509 1.00 8.79 272 GLU A C 1
ATOM 1386 O O . GLU A 1 184 ? 119.887 125.321 133.592 1.00 8.79 272 GLU A O 1
ATOM 1392 N N . SER A 1 185 ? 119.578 125.875 131.435 1.00 8.32 273 SER A N 1
ATOM 1393 C CA . SER A 1 185 ? 120.582 126.929 131.508 1.00 8.32 273 SER A CA 1
ATOM 1394 C C . SER A 1 185 ? 120.215 127.981 132.545 1.00 8.32 273 SER A C 1
ATOM 1395 O O . SER A 1 185 ? 121.095 128.527 133.220 1.00 8.32 273 SER A O 1
ATOM 1398 N N . LEU A 1 186 ? 118.930 128.283 132.687 1.00 8.54 274 LEU A N 1
ATOM 1399 C CA . LEU A 1 186 ? 118.527 129.211 133.734 1.00 8.54 274 LEU A CA 1
ATOM 1400 C C . LEU A 1 186 ? 118.653 128.599 135.122 1.00 8.54 274 LEU A C 1
ATOM 1401 O O . LEU A 1 186 ? 119.064 129.280 136.069 1.00 8.54 274 LEU A O 1
ATOM 1406 N N . ARG A 1 187 ? 118.305 127.319 135.269 1.00 9.64 275 ARG A N 1
ATOM 1407 C CA . ARG A 1 187 ? 118.392 126.681 136.580 1.00 9.64 275 ARG A CA 1
ATOM 1408 C C . ARG A 1 187 ? 119.829 126.502 137.058 1.00 9.64 275 ARG A C 1
ATOM 1409 O O . ARG A 1 187 ? 120.104 126.629 138.256 1.00 9.64 275 ARG A O 1
ATOM 1417 N N . ARG A 1 188 ? 120.760 126.218 136.150 1.00 9.63 276 ARG A N 1
ATOM 1418 C CA . ARG A 1 188 ? 122.169 126.197 136.528 1.00 9.63 276 ARG A CA 1
ATOM 1419 C C . ARG A 1 188 ? 122.713 127.574 136.886 1.00 9.63 276 ARG A C 1
ATOM 1420 O O . ARG A 1 188 ? 123.760 127.659 137.534 1.00 9.63 276 ARG A O 1
ATOM 1428 N N . GLY A 1 189 ? 122.043 128.646 136.478 1.00 9.10 277 GLY A N 1
ATOM 1429 C CA . GLY A 1 189 ? 122.662 129.951 136.527 1.00 9.10 277 GLY A CA 1
ATOM 1430 C C . GLY A 1 189 ? 123.733 130.164 135.488 1.00 9.10 277 GLY A C 1
ATOM 1431 O O . GLY A 1 189 ? 124.510 131.116 135.599 1.00 9.10 277 GLY A O 1
ATOM 1432 N N . GLU A 1 190 ? 123.800 129.291 134.485 1.00 9.17 278 GLU A N 1
ATOM 1433 C CA . GLU A 1 190 ? 124.670 129.521 133.340 1.00 9.17 278 GLU A CA 1
ATOM 1434 C C . GLU A 1 190 ? 124.212 130.737 132.546 1.00 9.17 278 GLU A C 1
ATOM 1435 O O . GLU A 1 190 ? 125.037 131.513 132.052 1.00 9.17 278 GLU A O 1
ATOM 1441 N N . SER A 1 191 ? 122.903 130.921 132.424 1.00 8.47 279 SER A N 1
ATOM 1442 C CA . SER A 1 191 ? 122.314 132.122 131.851 1.00 8.47 279 SER A CA 1
ATOM 1443 C C . SER A 1 191 ? 121.485 132.850 132.898 1.00 8.47 279 SER A C 1
ATOM 1444 O O . SER A 1 191 ? 120.823 132.221 133.729 1.00 8.47 279 SER A O 1
ATOM 1447 N N . GLU A 1 192 ? 121.526 134.179 132.847 1.00 9.29 280 GLU A N 1
ATOM 1448 C CA . GLU A 1 192 ? 120.590 135.014 133.586 1.00 9.29 280 GLU A CA 1
ATOM 1449 C C . GLU A 1 192 ? 119.294 135.214 132.817 1.00 9.29 280 GLU A C 1
ATOM 1450 O O . GLU A 1 192 ? 118.233 135.390 133.425 1.00 9.29 280 GLU A O 1
ATOM 1456 N N . LEU A 1 193 ? 119.373 135.179 131.492 1.00 7.93 281 LEU A N 1
ATOM 1457 C CA . LEU A 1 193 ? 118.259 135.428 130.595 1.00 7.93 281 LEU A CA 1
ATOM 1458 C C . LEU A 1 193 ? 118.482 134.502 129.410 1.00 7.93 281 LEU A C 1
ATOM 1459 O O . LEU A 1 193 ? 119.626 134.189 129.075 1.00 7.93 281 LEU A O 1
ATOM 1464 N N . ALA A 1 194 ? 117.402 134.039 128.787 1.00 7.25 282 ALA A N 1
ATOM 1465 C CA . ALA A 1 194 ? 117.565 133.260 127.566 1.00 7.25 282 ALA A CA 1
ATOM 1466 C C . ALA A 1 194 ? 116.489 133.561 126.537 1.00 7.25 282 ALA A C 1
ATOM 1467 O O . ALA A 1 194 ? 115.314 133.702 126.872 1.00 7.25 282 ALA A O 1
ATOM 1469 N N . LEU A 1 195 ? 116.899 133.643 125.277 1.00 6.78 283 LEU A N 1
ATOM 1470 C CA . LEU A 1 195 ? 115.977 133.594 124.149 1.00 6.78 283 LEU A CA 1
ATOM 1471 C C . LEU A 1 195 ? 115.866 132.144 123.693 1.00 6.78 283 LEU A C 1
ATOM 1472 O O . LEU A 1 195 ? 116.799 131.602 123.093 1.00 6.78 283 LEU A O 1
ATOM 1477 N N . ALA A 1 196 ? 114.735 131.510 123.986 1.00 6.72 284 ALA A N 1
ATOM 1478 C CA . ALA A 1 196 ? 114.446 130.164 123.509 1.00 6.72 284 ALA A CA 1
ATOM 1479 C C . ALA A 1 196 ? 113.371 130.220 122.437 1.00 6.72 284 ALA A C 1
ATOM 1480 O O . ALA A 1 196 ? 112.341 130.863 122.624 1.00 6.72 284 ALA A O 1
ATOM 1482 N N . GLY A 1 197 ? 113.588 129.532 121.334 1.00 6.60 285 GLY A N 1
ATOM 1483 C CA . GLY A 1 197 ? 112.613 129.599 120.274 1.00 6.60 285 GLY A CA 1
ATOM 1484 C C . GLY A 1 197 ? 112.887 128.621 119.165 1.00 6.60 285 GLY A C 1
ATOM 1485 O O . GLY A 1 197 ? 113.606 127.636 119.338 1.00 6.60 285 GLY A O 1
ATOM 1486 N N . GLY A 1 198 ? 112.312 128.922 118.015 1.00 7.66 286 GLY A N 1
ATOM 1487 C CA . GLY A 1 198 ? 112.641 128.180 116.819 1.00 7.66 286 GLY A CA 1
ATOM 1488 C C . GLY A 1 198 ? 111.944 128.756 115.611 1.00 7.66 286 GLY A C 1
ATOM 1489 O O . GLY A 1 198 ? 111.009 129.555 115.718 1.00 7.66 286 GLY A O 1
ATOM 1490 N N . VAL A 1 199 ? 112.418 128.322 114.452 1.00 8.82 287 VAL A N 1
ATOM 1491 C CA . VAL A 1 199 ? 112.016 128.862 113.161 1.00 8.82 287 VAL A CA 1
ATOM 1492 C C . VAL A 1 199 ? 111.965 127.709 112.171 1.00 8.82 287 VAL A C 1
ATOM 1493 O O . VAL A 1 199 ? 112.754 126.764 112.262 1.00 8.82 287 VAL A O 1
ATOM 1497 N N . SER A 1 200 ? 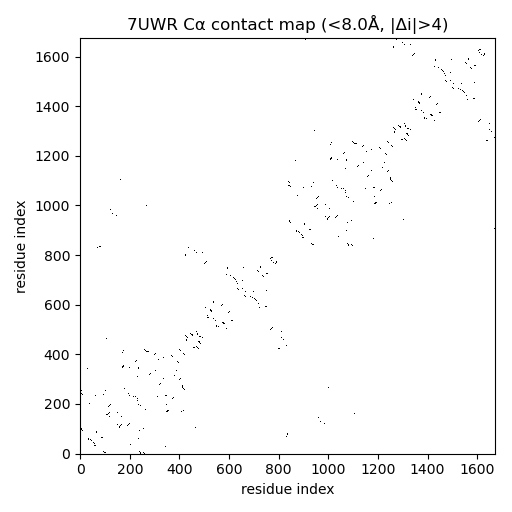111.018 127.774 111.242 1.00 10.63 288 SER A N 1
ATOM 1498 C CA . SER A 1 200 ? 111.056 126.944 110.049 1.00 10.63 288 SER A CA 1
ATOM 1499 C C . SER A 1 200 ? 110.413 127.704 108.903 1.00 10.63 288 SER A C 1
ATOM 1500 O O . SER A 1 200 ? 109.358 128.312 109.074 1.00 10.63 288 SER A O 1
ATOM 1503 N N . LEU A 1 201 ? 111.050 127.663 107.738 1.00 12.59 289 LEU A N 1
ATOM 1504 C CA . LEU A 1 201 ? 110.506 128.295 106.545 1.00 12.59 289 LEU A CA 1
ATOM 1505 C C . LEU A 1 201 ? 110.518 127.325 105.375 1.00 12.59 289 LEU A C 1
ATOM 1506 O O . LEU A 1 201 ? 111.534 126.682 105.100 1.00 12.59 289 LEU A O 1
ATOM 1511 N N . ASN A 1 202 ? 109.378 127.238 104.694 1.00 15.36 290 ASN A N 1
ATOM 1512 C CA . ASN A 1 202 ? 109.185 126.385 103.521 1.00 15.36 290 ASN A CA 1
ATOM 1513 C C . ASN A 1 202 ? 109.553 127.159 102.255 1.00 15.36 290 ASN A C 1
ATOM 1514 O O . ASN A 1 202 ? 108.704 127.585 101.472 1.00 15.36 290 ASN A O 1
ATOM 1519 N N . LEU A 1 203 ? 110.857 127.345 102.070 1.00 15.96 291 LEU A N 1
ATOM 1520 C CA . LEU A 1 203 ? 111.372 128.225 101.032 1.00 15.96 291 LEU A CA 1
ATOM 1521 C C . LEU A 1 203 ? 111.507 127.539 99.682 1.00 15.96 291 LEU A C 1
ATOM 1522 O O . LEU A 1 203 ? 111.748 128.222 98.683 1.00 15.96 291 LEU A O 1
ATOM 1527 N N . VAL A 1 204 ? 111.359 126.222 99.624 1.00 19.94 292 VAL A N 1
ATOM 1528 C CA . VAL A 1 204 ? 111.576 125.487 98.385 1.00 19.94 292 VAL A CA 1
ATOM 1529 C C . VAL A 1 204 ? 110.578 124.333 98.356 1.00 19.94 292 VAL A C 1
ATOM 1530 O O . VAL A 1 204 ? 110.133 123.872 99.419 1.00 19.94 292 VAL A O 1
ATOM 1534 N N . PRO A 1 205 ? 110.164 123.864 97.175 1.00 22.49 293 PRO A N 1
ATOM 1535 C CA . PRO A 1 205 ? 109.282 122.687 97.117 1.00 22.49 293 PRO A CA 1
ATOM 1536 C C . PRO A 1 205 ? 109.906 121.410 97.648 1.00 22.49 293 PRO A C 1
ATOM 1537 O O . PRO A 1 205 ? 109.173 120.514 98.077 1.00 22.49 293 PRO A O 1
ATOM 1541 N N . ASP A 1 206 ? 111.233 121.290 97.600 1.00 23.83 294 ASP A N 1
ATOM 1542 C CA . ASP A 1 206 ? 111.904 120.049 97.979 1.00 23.83 294 ASP A CA 1
ATOM 1543 C C . ASP A 1 206 ? 111.446 119.530 99.337 1.00 23.83 294 ASP A C 1
ATOM 1544 O O . ASP A 1 206 ? 111.299 118.321 99.526 1.00 23.83 294 ASP A O 1
ATOM 1549 N N . SER A 1 207 ? 111.213 120.427 100.292 1.00 19.78 295 SER A N 1
ATOM 1550 C CA . SER A 1 207 ? 110.769 120.001 101.615 1.00 19.78 295 SER A CA 1
ATOM 1551 C C . SER A 1 207 ? 109.329 119.485 101.637 1.00 19.78 295 SER A C 1
ATOM 1552 O O . SER A 1 207 ? 109.044 118.508 102.340 1.00 19.78 295 SER A O 1
ATOM 1555 N N . ILE A 1 208 ? 108.435 120.032 100.809 1.00 21.51 296 ILE A N 1
ATOM 1556 C CA . ILE A 1 208 ? 107.088 119.466 100.719 1.00 21.51 296 ILE A CA 1
ATOM 1557 C C . ILE A 1 208 ? 107.033 118.218 99.849 1.00 21.51 296 ILE A C 1
ATOM 1558 O O . ILE A 1 208 ? 106.206 117.332 100.107 1.00 21.51 296 ILE A O 1
ATOM 1563 N N . ILE A 1 209 ? 108.013 118.024 98.972 1.00 22.69 297 ILE A N 1
ATOM 1564 C CA . ILE A 1 209 ? 108.151 116.740 98.298 1.00 22.69 297 ILE A CA 1
ATOM 1565 C C . ILE A 1 209 ? 108.641 115.690 99.283 1.00 22.69 297 ILE A C 1
ATOM 1566 O O . ILE A 1 209 ? 108.098 114.585 99.348 1.00 22.69 297 ILE A O 1
ATOM 1571 N N . GLY A 1 210 ? 109.738 115.975 99.980 1.00 22.18 298 GLY A N 1
ATOM 1572 C CA . GLY A 1 210 ? 110.284 115.012 100.918 1.00 22.18 298 GLY A CA 1
ATOM 1573 C C . GLY A 1 210 ? 109.310 114.635 102.018 1.00 22.18 298 GLY A C 1
ATOM 1574 O O . GLY A 1 210 ? 109.235 113.472 102.419 1.00 22.18 298 GLY A O 1
ATOM 1575 N N . ALA A 1 211 ? 108.544 115.614 102.516 1.00 22.13 299 ALA A N 1
ATOM 1576 C CA . ALA A 1 211 ? 107.459 115.324 103.452 1.00 22.13 299 ALA A CA 1
ATOM 1577 C C . ALA A 1 211 ? 106.299 114.545 102.832 1.00 22.13 299 ALA A C 1
ATOM 1578 O O . ALA A 1 211 ? 105.662 113.753 103.536 1.00 22.13 299 ALA A O 1
ATOM 1580 N N . SER A 1 212 ? 105.985 114.743 101.547 1.00 24.34 300 SER A N 1
ATOM 1581 C CA . SER A 1 212 ? 104.950 113.911 100.934 1.00 24.34 300 SER A CA 1
ATOM 1582 C C . SER A 1 212 ? 105.421 112.501 100.595 1.00 24.34 300 SER A C 1
ATOM 1583 O O . SER A 1 212 ? 104.611 111.570 100.572 1.00 24.34 300 SER A O 1
ATOM 1586 N N . LYS A 1 213 ? 106.710 112.324 100.318 1.00 24.56 301 LYS A N 1
ATOM 1587 C CA . LYS A 1 213 ? 107.256 110.984 100.137 1.00 24.56 301 LYS A CA 1
ATOM 1588 C C . LYS A 1 213 ? 107.373 110.244 101.461 1.00 24.56 301 LYS A C 1
ATOM 1589 O O . LYS A 1 213 ? 107.078 109.046 101.535 1.00 24.56 301 LYS A O 1
ATOM 1595 N N . PHE A 1 214 ? 107.805 110.936 102.516 1.00 24.70 302 PHE A N 1
ATOM 1596 C CA . PHE A 1 214 ? 107.743 110.359 103.853 1.00 24.70 302 PHE A CA 1
ATOM 1597 C C . PHE A 1 214 ? 106.308 109.983 104.212 1.00 24.70 302 PHE A C 1
ATOM 1598 O O . PHE A 1 214 ? 106.071 108.956 104.859 1.00 24.70 302 PHE A O 1
ATOM 1606 N N . GLY A 1 215 ? 105.336 110.777 103.774 1.00 25.23 303 GLY A N 1
ATOM 1607 C CA . GLY A 1 215 ? 103.958 110.326 103.657 1.00 25.23 303 GLY A CA 1
ATOM 1608 C C . GLY A 1 215 ? 102.953 111.076 104.507 1.00 25.23 303 GLY A C 1
ATOM 1609 O O . GLY A 1 215 ? 101.742 110.879 104.326 1.00 25.23 303 GLY A O 1
ATOM 1610 N N . GLY A 1 216 ? 103.399 111.931 105.421 1.00 21.81 304 GLY A N 1
ATOM 1611 C CA . GLY A 1 216 ? 102.556 112.495 106.461 1.00 21.81 304 GLY A CA 1
ATOM 1612 C C . GLY A 1 216 ? 101.578 113.559 106.007 1.00 21.81 304 GLY A C 1
ATOM 1613 O O . GLY A 1 216 ? 100.754 113.988 106.821 1.00 21.81 304 GLY A O 1
ATOM 1614 N N . LEU A 1 217 ? 101.641 114.001 104.753 1.00 21.36 305 LEU A N 1
ATOM 1615 C CA . LEU A 1 217 ? 100.872 115.168 104.340 1.00 21.36 305 LEU A CA 1
ATOM 1616 C C . LEU A 1 217 ? 99.416 114.849 104.038 1.00 21.36 305 LEU A C 1
ATOM 1617 O O . LEU A 1 217 ? 99.093 113.859 103.379 1.00 21.36 305 LEU A O 1
ATOM 1622 N N . SER A 1 218 ? 98.545 115.722 104.526 1.00 21.87 306 SER A N 1
ATOM 1623 C CA . SER A 1 218 ? 97.106 115.637 104.317 1.00 21.87 306 SER A CA 1
ATOM 1624 C C . SER A 1 218 ? 96.764 115.923 102.863 1.00 21.87 306 SER A C 1
ATOM 1625 O O . SER A 1 218 ? 97.052 117.026 102.378 1.00 21.87 306 SER A O 1
ATOM 1628 N N . PRO A 1 219 ? 96.171 114.980 102.128 1.00 23.78 307 PRO A N 1
ATOM 1629 C CA . PRO A 1 219 ? 95.726 115.300 100.764 1.00 23.78 307 PRO A CA 1
ATOM 1630 C C . PRO A 1 219 ? 94.679 116.392 100.720 1.00 23.78 307 PRO A C 1
ATOM 1631 O O . PRO A 1 219 ? 94.442 116.958 99.647 1.00 23.78 307 PRO A O 1
ATOM 1635 N N . ASP A 1 220 ? 94.037 116.700 101.846 1.00 23.93 308 ASP A N 1
ATOM 1636 C CA . ASP A 1 220 ? 93.075 117.786 101.938 1.00 23.93 308 ASP A CA 1
ATOM 1637 C C . ASP A 1 220 ? 93.707 119.108 102.356 1.00 23.93 308 ASP A C 1
ATOM 1638 O O . ASP A 1 220 ? 93.051 120.151 102.254 1.00 23.93 308 ASP A O 1
ATOM 1643 N N . GLY A 1 221 ? 94.965 119.095 102.789 1.00 22.83 309 GLY A N 1
ATOM 1644 C CA . GLY A 1 221 ? 95.642 120.276 103.279 1.00 22.83 309 GLY A CA 1
ATOM 1645 C C . GLY A 1 221 ? 95.281 120.747 104.672 1.00 22.83 309 GLY A C 1
ATOM 1646 O O . GLY A 1 221 ? 95.823 121.767 105.111 1.00 22.83 309 GLY A O 1
ATOM 1647 N N . ARG A 1 222 ? 94.378 120.069 105.382 1.00 21.67 310 ARG A N 1
ATOM 1648 C CA . ARG A 1 222 ? 94.041 120.465 106.745 1.00 21.67 310 ARG A CA 1
ATOM 1649 C C . ARG A 1 222 ? 94.221 119.296 107.704 1.00 21.67 310 ARG A C 1
ATOM 1650 O O . ARG A 1 222 ? 93.883 118.155 107.382 1.00 21.67 310 ARG A O 1
ATOM 1658 N N . ALA A 1 223 ? 94.749 119.600 108.892 1.00 18.68 311 ALA A N 1
ATOM 1659 C CA . ALA A 1 223 ? 95.079 118.603 109.913 1.00 18.68 311 ALA A CA 1
ATOM 1660 C C . ALA A 1 223 ? 93.889 118.323 110.826 1.00 18.68 311 ALA A C 1
ATOM 1661 O O . ALA A 1 223 ? 93.648 119.051 111.790 1.00 18.68 311 ALA A O 1
ATOM 1663 N N . TYR A 1 224 ? 93.145 117.256 110.527 1.00 20.69 312 TYR A N 1
ATOM 1664 C CA . TYR A 1 224 ? 91.971 116.854 111.309 1.00 20.69 312 TYR A CA 1
ATOM 1665 C C . TYR A 1 224 ? 92.386 116.160 112.611 1.00 20.69 312 TYR A C 1
ATOM 1666 O O . TYR A 1 224 ? 92.084 114.991 112.843 1.00 20.69 312 TYR A O 1
ATOM 1675 N N . THR A 1 225 ? 93.093 116.894 113.470 1.00 18.13 313 THR A N 1
ATOM 1676 C CA . THR A 1 225 ? 93.770 116.265 114.599 1.00 18.13 313 THR A CA 1
ATOM 1677 C C . THR A 1 225 ? 92.747 115.669 115.559 1.00 18.13 313 THR A C 1
ATOM 1678 O O . THR A 1 225 ? 91.788 116.338 115.954 1.00 18.13 313 THR A O 1
ATOM 1682 N N . PHE A 1 226 ? 92.959 114.404 115.921 1.00 18.35 314 PHE A N 1
ATOM 1683 C CA . PHE A 1 226 ? 92.095 113.627 116.804 1.00 18.35 314 PHE A CA 1
ATOM 1684 C C . PHE A 1 226 ? 90.699 113.415 116.227 1.00 18.35 314 PHE A C 1
ATOM 1685 O O . PHE A 1 226 ? 89.817 112.908 116.927 1.00 18.35 314 PHE A O 1
ATOM 1693 N N . ASP A 1 227 ? 90.472 113.798 114.974 1.00 20.78 315 ASP A N 1
ATOM 1694 C CA . ASP A 1 227 ? 89.200 113.601 114.297 1.00 20.78 315 ASP A CA 1
ATOM 1695 C C . ASP A 1 227 ? 89.272 112.376 113.387 1.00 20.78 315 ASP A C 1
ATOM 1696 O O . ASP A 1 227 ? 90.345 111.961 112.942 1.00 20.78 315 ASP A O 1
ATOM 1701 N N . ALA A 1 228 ? 88.100 111.798 113.121 1.00 20.82 316 ALA A N 1
ATOM 1702 C CA . ALA A 1 228 ? 87.969 110.635 112.250 1.00 20.82 316 ALA A CA 1
ATOM 1703 C C . ALA A 1 228 ? 88.467 110.865 110.825 1.00 20.82 316 ALA A C 1
ATOM 1704 O O . ALA A 1 228 ? 88.692 109.889 110.101 1.00 20.82 316 ALA A O 1
ATOM 1706 N N . ARG A 1 229 ? 88.629 112.114 110.395 1.00 21.92 317 ARG A N 1
ATOM 1707 C CA . ARG A 1 229 ? 89.172 112.436 109.080 1.00 21.92 317 ARG A CA 1
ATOM 1708 C C . ARG A 1 229 ? 90.676 112.689 109.082 1.00 21.92 317 ARG A C 1
ATOM 1709 O O . ARG A 1 229 ? 91.184 113.332 108.159 1.00 21.92 317 ARG A O 1
ATOM 1717 N N . ALA A 1 230 ? 91.397 112.189 110.080 1.00 19.74 318 ALA A N 1
ATOM 1718 C CA . ALA A 1 230 ? 92.834 112.400 110.212 1.00 19.74 318 ALA A CA 1
ATOM 1719 C C . ALA A 1 230 ? 93.640 111.861 109.033 1.00 19.74 318 ALA A C 1
ATOM 1720 O O . ALA A 1 230 ? 94.221 110.776 109.121 1.00 19.74 318 ALA A O 1
ATOM 1722 N N . ASN A 1 231 ? 93.681 112.607 107.928 1.00 21.03 319 ASN A N 1
ATOM 1723 C CA . ASN A 1 231 ? 94.301 112.150 106.688 1.00 21.03 319 ASN A CA 1
ATOM 1724 C C . ASN A 1 231 ? 95.777 112.527 106.572 1.00 21.03 319 ASN A C 1
ATOM 1725 O O . ASN A 1 231 ? 96.380 112.282 105.525 1.00 21.03 319 ASN A O 1
ATOM 1730 N N . GLY A 1 232 ? 96.369 113.114 107.606 1.00 18.93 320 GLY A N 1
ATOM 1731 C CA . GLY A 1 232 ? 97.703 113.672 107.535 1.00 18.93 320 GLY A CA 1
ATOM 1732 C C . GLY A 1 232 ? 97.766 115.077 108.092 1.00 18.93 320 GLY A C 1
ATOM 1733 O O . GLY A 1 232 ? 96.765 115.668 108.497 1.00 18.93 320 GLY A O 1
ATOM 1734 N N . TYR A 1 233 ? 98.981 115.615 108.113 1.00 18.04 321 TYR A N 1
ATOM 1735 C CA . TYR A 1 233 ? 99.233 116.994 108.504 1.00 18.04 321 TYR A CA 1
ATOM 1736 C C . TYR A 1 233 ? 99.423 117.881 107.278 1.00 18.04 321 TYR A C 1
ATOM 1737 O O . TYR A 1 233 ? 99.507 117.413 106.144 1.00 18.04 321 TYR A O 1
ATOM 1746 N N . VAL A 1 234 ? 99.484 119.185 107.522 1.00 15.79 322 VAL A N 1
ATOM 1747 C CA . VAL A 1 234 ? 99.906 120.155 106.521 1.00 15.79 322 VAL A CA 1
ATOM 1748 C C . VAL A 1 234 ? 101.111 120.913 107.055 1.00 15.79 322 VAL A C 1
ATOM 1749 O O . VAL A 1 234 ? 101.187 121.225 108.247 1.00 15.79 322 VAL A O 1
ATOM 1753 N N . ARG A 1 235 ? 102.071 121.169 106.173 1.00 15.84 323 ARG A N 1
ATOM 1754 C CA . ARG A 1 235 ? 103.250 121.928 106.547 1.00 15.84 323 ARG A CA 1
ATOM 1755 C C . ARG A 1 235 ? 102.900 123.377 106.854 1.00 15.84 323 ARG A C 1
ATOM 1756 O O . ARG A 1 235 ? 101.985 123.966 106.274 1.00 15.84 323 ARG A O 1
ATOM 1764 N N . GLY A 1 236 ? 103.650 123.944 107.781 1.00 13.70 324 GLY A N 1
ATOM 1765 C CA . GLY A 1 236 ? 103.491 125.334 108.155 1.00 13.70 324 GLY A CA 1
ATOM 1766 C C . GLY A 1 236 ? 104.862 125.917 108.393 1.00 13.70 324 GLY A C 1
ATOM 1767 O O . GLY A 1 236 ? 105.793 125.218 108.796 1.00 13.70 324 GLY A O 1
ATOM 1768 N N . GLU A 1 237 ? 104.992 127.204 108.122 1.00 14.41 325 GLU A N 1
ATOM 1769 C CA . GLU A 1 237 ? 106.225 127.891 108.449 1.00 14.41 325 GLU A CA 1
ATOM 1770 C C . GLU A 1 237 ? 105.937 129.002 109.442 1.00 14.41 325 GLU A C 1
ATOM 1771 O O . GLU A 1 237 ? 104.848 129.580 109.462 1.00 14.41 325 GLU A O 1
ATOM 1777 N N . GLY A 1 238 ? 106.928 129.284 110.270 1.00 11.24 326 GLY A N 1
ATOM 1778 C CA . GLY A 1 238 ? 106.739 130.210 111.364 1.00 11.24 326 GLY A CA 1
ATOM 1779 C C . GLY A 1 238 ? 108.036 130.424 112.101 1.00 11.24 326 GLY A C 1
ATOM 1780 O O . GLY A 1 238 ? 109.084 129.873 111.752 1.00 11.24 326 GLY A O 1
ATOM 1781 N N . GLY A 1 239 ? 107.945 131.260 113.121 1.00 9.59 327 GLY A N 1
ATOM 1782 C CA . GLY A 1 239 ? 108.964 131.326 114.146 1.00 9.59 327 GLY A CA 1
ATOM 1783 C C . GLY A 1 239 ? 108.388 131.863 115.432 1.00 9.59 327 GLY A C 1
ATOM 1784 O O . GLY A 1 239 ? 107.367 132.552 115.439 1.00 9.59 327 GLY A O 1
ATOM 1785 N N . GLY A 1 240 ? 109.048 131.527 116.524 1.00 7.91 328 GLY A N 1
ATOM 1786 C CA . GLY A 1 240 ? 108.708 132.110 117.808 1.00 7.91 328 GLY A CA 1
ATOM 1787 C C . GLY A 1 240 ? 109.919 132.184 118.702 1.00 7.91 328 GLY A C 1
ATOM 1788 O O . GLY A 1 240 ? 110.842 131.369 118.602 1.00 7.91 328 GLY A O 1
ATOM 1789 N N . PHE A 1 241 ? 109.922 133.189 119.574 1.00 8.51 329 PHE A N 1
ATOM 1790 C CA . PHE A 1 241 ? 110.823 133.255 120.710 1.00 8.51 329 PHE A CA 1
ATOM 1791 C C . PHE A 1 241 ? 110.023 133.520 121.974 1.00 8.51 329 PHE A C 1
ATOM 1792 O O . PHE A 1 241 ? 109.067 134.300 121.965 1.00 8.51 329 PHE A O 1
ATOM 1800 N N . VAL A 1 242 ? 110.421 132.862 123.051 1.00 7.70 330 VAL A N 1
ATOM 1801 C CA . VAL A 1 242 ? 110.183 133.305 124.416 1.00 7.70 330 VAL A CA 1
ATOM 1802 C C . VAL A 1 242 ? 111.476 133.879 124.975 1.00 7.70 330 VAL A C 1
ATOM 1803 O O . VAL A 1 242 ? 112.566 133.330 124.761 1.00 7.70 330 VAL A O 1
ATOM 1807 N N . VAL A 1 243 ? 111.359 134.999 125.674 1.00 8.13 331 VAL A N 1
ATOM 1808 C CA . VAL A 1 243 ? 112.364 135.433 126.634 1.00 8.13 331 VAL A CA 1
ATOM 1809 C C . VAL A 1 243 ? 112.065 134.758 127.966 1.00 8.13 331 VAL A C 1
ATOM 1810 O O . VAL A 1 243 ? 110.940 134.830 128.471 1.00 8.13 331 VAL A O 1
ATOM 1814 N N . LEU A 1 244 ? 113.071 134.097 128.527 1.00 8.52 332 LEU A N 1
ATOM 1815 C CA . LEU A 1 244 ? 112.950 133.336 129.758 1.00 8.52 332 LEU A CA 1
ATOM 1816 C C . LEU A 1 244 ? 113.903 133.876 130.811 1.00 8.52 332 LEU A C 1
ATOM 1817 O O . LEU A 1 244 ? 115.035 134.265 130.503 1.00 8.52 332 LEU A O 1
ATOM 1822 N N . LYS A 1 245 ? 113.436 133.875 132.056 1.00 10.88 333 LYS A N 1
ATOM 1823 C CA . LYS A 1 245 ? 114.209 134.301 133.212 1.00 10.88 333 LYS A CA 1
ATOM 1824 C C . LYS A 1 245 ? 113.754 133.457 134.395 1.00 10.88 333 LYS A C 1
ATOM 1825 O O . LYS A 1 245 ? 112.634 132.945 134.403 1.00 10.88 333 LYS A O 1
ATOM 1831 N N . ARG A 1 246 ? 114.630 133.296 135.385 1.00 12.02 334 ARG A N 1
ATOM 1832 C CA . ARG A 1 246 ? 114.176 132.763 136.661 1.00 12.02 334 ARG A CA 1
ATOM 1833 C C . ARG A 1 246 ? 113.070 133.640 137.231 1.00 12.02 334 ARG A C 1
ATOM 1834 O O . ARG A 1 246 ? 113.139 134.870 137.171 1.00 12.02 334 ARG A O 1
ATOM 1842 N N . LEU A 1 247 ? 112.034 132.993 137.771 1.00 12.84 335 LEU A N 1
ATOM 1843 C CA . LEU A 1 247 ? 110.870 133.728 138.256 1.00 12.84 335 LEU A CA 1
ATOM 1844 C C . LEU A 1 247 ? 111.255 134.699 139.363 1.00 12.84 335 LEU A C 1
ATOM 1845 O O . LEU A 1 247 ? 110.731 135.815 139.433 1.00 12.84 335 LEU A O 1
ATOM 1850 N N . SER A 1 248 ? 112.160 134.280 140.246 1.00 15.08 336 SER A N 1
ATOM 1851 C CA . SER A 1 248 ? 112.692 135.162 141.281 1.00 15.08 336 SER A CA 1
ATOM 1852 C C . SER A 1 248 ? 113.315 136.417 140.682 1.00 15.08 336 SER A C 1
ATOM 1853 O O . SER A 1 248 ? 113.048 137.535 141.132 1.00 15.08 336 SER A O 1
ATOM 1856 N N . ARG A 1 249 ? 114.131 136.217 139.641 1.00 15.38 337 ARG A N 1
ATOM 1857 C CA . ARG A 1 249 ? 114.820 137.336 138.944 1.00 15.38 337 ARG A CA 1
ATOM 1858 C C . ARG A 1 249 ? 113.783 138.228 138.251 1.00 15.38 337 ARG A C 1
ATOM 1859 O O . ARG A 1 249 ? 113.911 139.465 138.353 1.00 15.38 337 ARG A O 1
ATOM 1867 N N . ALA A 1 250 ? 112.800 137.623 137.576 1.00 14.51 338 ALA A N 1
ATOM 1868 C CA . ALA A 1 250 ? 111.775 138.394 136.875 1.00 14.51 338 ALA A CA 1
ATOM 1869 C C . ALA A 1 250 ? 110.936 139.234 137.830 1.00 14.51 338 ALA A C 1
ATOM 1870 O O . ALA A 1 250 ? 110.652 140.405 137.551 1.00 14.51 338 ALA A O 1
ATOM 1872 N N . VAL A 1 251 ? 110.514 138.655 138.951 1.00 15.56 339 VAL A N 1
ATOM 1873 C CA . VAL A 1 251 ? 109.773 139.415 139.951 1.00 15.56 339 VAL A CA 1
ATOM 1874 C C . VAL A 1 251 ? 110.648 140.494 140.579 1.00 15.56 339 VAL A C 1
ATOM 1875 O O . VAL A 1 251 ? 110.195 141.623 140.802 1.00 15.56 339 VAL A O 1
ATOM 1879 N N . ALA A 1 252 ? 111.910 140.175 140.871 1.00 16.37 340 ALA A N 1
ATOM 1880 C CA . ALA A 1 252 ? 112.814 141.175 141.433 1.00 16.37 340 ALA A CA 1
ATOM 1881 C C . ALA A 1 252 ? 113.093 142.305 140.449 1.00 16.37 340 ALA A C 1
ATOM 1882 O O . ALA A 1 252 ? 113.128 143.478 140.840 1.00 16.37 340 ALA A O 1
ATOM 1884 N N . ASP A 1 253 ? 113.283 141.980 139.173 1.00 16.59 341 ASP A N 1
ATOM 1885 C CA . ASP A 1 253 ? 113.443 142.987 138.132 1.00 16.59 341 ASP A CA 1
ATOM 1886 C C . ASP A 1 253 ? 112.131 143.653 137.745 1.00 16.59 341 ASP A C 1
ATOM 1887 O O . ASP A 1 253 ? 112.136 144.537 136.883 1.00 16.59 341 ASP A O 1
ATOM 1892 N N . GLY A 1 254 ? 111.018 143.251 138.349 1.00 16.13 342 GLY A N 1
ATOM 1893 C CA . GLY A 1 254 ? 109.729 143.808 137.995 1.00 16.13 342 GLY A CA 1
ATOM 1894 C C . GLY A 1 254 ? 109.323 143.529 136.571 1.00 16.13 342 GLY A C 1
ATOM 1895 O O . GLY A 1 254 ? 108.476 144.236 136.023 1.00 16.13 342 GLY A O 1
ATOM 1896 N N . ASP A 1 255 ? 109.914 142.512 135.955 1.00 15.48 343 ASP A N 1
ATOM 1897 C CA . ASP A 1 255 ? 109.555 142.126 134.606 1.00 15.48 343 ASP A CA 1
ATOM 1898 C C . ASP A 1 255 ? 108.121 141.601 134.578 1.00 15.48 343 ASP A C 1
ATOM 1899 O O . ASP A 1 255 ? 107.660 140.985 135.543 1.00 15.48 343 ASP A O 1
ATOM 1904 N N . PRO A 1 256 ? 107.393 141.834 133.491 1.00 15.08 344 PRO A N 1
ATOM 1905 C CA . PRO A 1 256 ? 106.100 141.166 133.331 1.00 15.08 344 PRO A CA 1
ATOM 1906 C C . PRO A 1 256 ? 106.312 139.663 133.261 1.00 15.08 344 PRO A C 1
ATOM 1907 O O . PRO A 1 256 ? 107.201 139.180 132.559 1.00 15.08 344 PRO A O 1
ATOM 1911 N N . VAL A 1 257 ? 105.505 138.921 134.006 1.00 12.46 345 VAL A N 1
ATOM 1912 C CA . VAL A 1 257 ? 105.455 137.473 133.871 1.00 12.46 345 VAL A CA 1
ATOM 1913 C C . VAL A 1 257 ? 104.202 137.092 133.101 1.00 12.46 345 VAL A C 1
ATOM 1914 O O . VAL A 1 257 ? 103.082 137.432 133.502 1.00 12.46 345 VAL A O 1
ATOM 19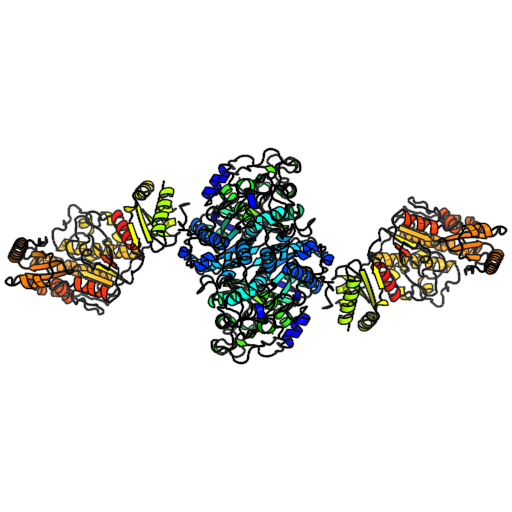18 N N . LEU A 1 258 ? 104.398 136.409 131.979 1.00 11.51 346 LEU A N 1
ATOM 1919 C CA . LEU A 1 258 ? 103.308 135.932 131.143 1.00 11.51 346 LEU A CA 1
ATOM 1920 C C . LEU A 1 258 ? 102.858 134.545 131.573 1.00 11.51 346 LEU A C 1
ATOM 1921 O O . LEU A 1 258 ? 101.657 134.272 131.654 1.00 11.51 346 LEU A O 1
ATOM 1926 N N . ALA A 1 259 ? 103.820 133.674 131.865 1.00 11.43 347 ALA A N 1
ATOM 1927 C CA . ALA A 1 259 ? 103.571 132.311 132.301 1.00 11.43 347 ALA A CA 1
ATOM 1928 C C . ALA A 1 259 ? 104.824 131.821 133.005 1.00 11.43 347 ALA A C 1
ATOM 1929 O O . ALA A 1 259 ? 105.890 132.427 132.902 1.00 11.43 347 ALA A O 1
ATOM 1931 N N . VAL A 1 260 ? 104.681 130.730 133.746 1.00 11.97 348 VAL A N 1
ATOM 1932 C CA . VAL A 1 260 ? 105.795 130.078 134.418 1.00 11.97 348 VAL A CA 1
ATOM 1933 C C . VAL A 1 260 ? 105.972 128.687 133.826 1.00 11.97 348 VAL A C 1
ATOM 1934 O O . VAL A 1 260 ? 105.034 127.886 133.820 1.00 11.97 348 VAL A O 1
ATOM 1938 N N . ILE A 1 261 ? 107.171 128.405 133.326 1.00 11.06 349 ILE A N 1
ATOM 1939 C CA . ILE A 1 261 ? 107.590 127.050 132.987 1.00 11.06 349 ILE A CA 1
ATOM 1940 C C . ILE A 1 261 ? 107.896 126.340 134.303 1.00 11.06 349 ILE A C 1
ATOM 1941 O O . ILE A 1 261 ? 108.922 126.590 134.947 1.00 11.06 349 ILE A O 1
ATOM 1946 N N . ARG A 1 262 ? 106.941 125.515 134.742 1.00 14.11 350 ARG A N 1
ATOM 1947 C CA . ARG A 1 262 ? 107.060 124.755 135.980 1.00 14.11 350 ARG A CA 1
ATOM 1948 C C . ARG A 1 262 ? 108.035 123.594 135.840 1.00 14.11 350 ARG A C 1
ATOM 1949 O O . ARG A 1 262 ? 108.765 123.271 136.781 1.00 14.11 350 ARG A O 1
ATOM 1957 N N . GLY A 1 263 ? 108.045 122.946 134.681 1.00 11.90 351 GLY A N 1
ATOM 1958 C CA . GLY A 1 263 ? 108.887 121.784 134.475 1.00 11.90 351 GLY A CA 1
ATOM 1959 C C . GLY A 1 263 ? 108.840 121.334 133.036 1.00 11.90 351 GLY A C 1
ATOM 1960 O O . GLY A 1 263 ? 107.889 121.625 132.303 1.00 11.90 351 GLY A O 1
ATOM 1961 N N . SER A 1 264 ? 109.878 120.600 132.642 1.00 9.49 352 SER A N 1
ATOM 1962 C CA . SER A 1 264 ? 109.914 120.024 131.308 1.00 9.49 352 SER A CA 1
ATOM 1963 C C . SER A 1 264 ? 110.786 118.778 131.313 1.00 9.49 352 SER A C 1
ATOM 1964 O O . SER A 1 264 ? 111.608 118.571 132.207 1.00 9.49 352 SER A O 1
ATOM 1967 N N . ALA A 1 265 ? 110.588 117.947 130.295 1.00 8.27 353 ALA A N 1
ATOM 1968 C CA . ALA A 1 265 ? 111.397 116.754 130.118 1.00 8.27 353 ALA A CA 1
ATOM 1969 C C . ALA A 1 265 ? 111.597 116.500 128.635 1.00 8.27 353 ALA A C 1
ATOM 1970 O O . ALA A 1 265 ? 110.742 116.833 127.811 1.00 8.27 353 ALA A O 1
ATOM 1972 N N . VAL A 1 266 ? 112.732 115.892 128.306 1.00 7.19 354 VAL A N 1
ATOM 1973 C CA . VAL A 1 266 ? 113.015 115.396 126.967 1.00 7.19 354 VAL A CA 1
ATOM 1974 C C . VAL A 1 266 ? 113.445 113.938 127.069 1.00 7.19 354 VAL A C 1
ATOM 1975 O O . VAL A 1 266 ? 114.232 113.577 127.949 1.00 7.19 354 VAL A O 1
ATOM 1979 N N . ASN A 1 267 ? 112.920 113.099 126.180 1.00 8.02 355 ASN A N 1
ATOM 1980 C CA . ASN A 1 267 ? 113.376 111.719 126.057 1.00 8.02 355 ASN A CA 1
ATOM 1981 C C . ASN A 1 267 ? 113.361 111.351 124.576 1.00 8.02 355 ASN A C 1
ATOM 1982 O O . ASN A 1 267 ? 112.926 112.135 123.729 1.00 8.02 355 ASN A O 1
ATOM 1987 N N . ASN A 1 268 ? 113.834 110.154 124.252 1.00 8.47 356 ASN A N 1
ATOM 1988 C CA . ASN A 1 268 ? 113.654 109.612 122.915 1.00 8.47 356 ASN A CA 1
ATOM 1989 C C . ASN A 1 268 ? 112.738 108.394 122.942 1.00 8.47 356 ASN A C 1
ATOM 1990 O O . ASN A 1 268 ? 112.622 107.705 123.956 1.00 8.47 356 ASN A O 1
ATOM 1995 N N . GLY A 1 269 ? 112.064 108.163 121.813 1.00 10.83 357 GLY A N 1
ATOM 1996 C CA . GLY A 1 269 ? 111.319 106.934 121.591 1.00 10.83 357 GLY A CA 1
ATOM 1997 C C . GLY A 1 269 ? 112.150 105.675 121.704 1.00 10.83 357 GLY A C 1
ATOM 1998 O O . GLY A 1 269 ? 111.597 104.599 121.962 1.00 10.83 357 GLY A O 1
ATOM 1999 N N . GLY A 1 270 ? 113.466 105.782 121.526 1.00 12.19 358 GLY A N 1
ATOM 2000 C CA . GLY A 1 270 ? 114.325 104.613 121.523 1.00 12.19 358 GLY A CA 1
ATOM 2001 C C . GLY A 1 270 ? 113.950 103.629 120.437 1.00 12.19 358 GLY A C 1
ATOM 2002 O O . GLY A 1 270 ? 113.651 104.003 119.299 1.00 12.19 358 GLY A O 1
ATOM 2003 N N . ALA A 1 271 ? 113.950 102.345 120.793 1.00 14.84 359 ALA A N 1
ATOM 2004 C CA . ALA A 1 271 ? 113.639 101.275 119.845 1.00 14.84 359 ALA A CA 1
ATOM 2005 C C . ALA A 1 271 ? 112.129 101.171 119.620 1.00 14.84 359 ALA A C 1
ATOM 2006 O O . ALA A 1 271 ? 111.476 100.185 119.958 1.00 14.84 359 ALA A O 1
ATOM 2008 N N . ALA A 1 272 ? 111.580 102.233 119.041 1.00 16.31 360 ALA A N 1
ATOM 2009 C CA . ALA A 1 272 ? 110.210 102.220 118.555 1.00 16.31 360 ALA A CA 1
ATOM 2010 C C . ALA A 1 272 ? 110.063 101.207 117.416 1.00 16.31 360 ALA A C 1
ATOM 2011 O O . ALA A 1 272 ? 111.038 100.646 116.912 1.00 16.31 360 ALA A O 1
ATOM 2013 N N . GLN A 1 273 ? 108.816 100.978 117.007 1.00 20.39 361 GLN A N 1
ATOM 2014 C CA . GLN A 1 273 ? 108.501 100.026 115.938 1.00 20.39 361 GLN A CA 1
ATOM 2015 C C . GLN A 1 273 ? 108.861 100.603 114.565 1.00 20.39 361 GLN A C 1
ATOM 2016 O O . GLN A 1 273 ? 108.040 100.710 113.655 1.00 20.39 361 GLN A O 1
ATOM 2022 N N . GLY A 1 274 ? 110.138 100.948 114.423 1.00 16.14 362 GLY A N 1
ATOM 2023 C CA . GLY A 1 274 ? 110.618 101.863 113.407 1.00 16.14 362 GLY A CA 1
ATOM 2024 C C . GLY A 1 274 ? 110.887 103.252 113.948 1.00 16.14 362 GLY A C 1
ATOM 2025 O O . GLY A 1 274 ? 110.126 103.772 114.769 1.00 16.14 362 GLY A O 1
ATOM 2026 N N . MET A 1 275 ? 111.991 103.849 113.487 1.00 14.81 363 MET A N 1
ATOM 2027 C CA . MET A 1 275 ? 112.496 105.094 114.062 1.00 14.81 363 MET A CA 1
ATOM 2028 C C . MET A 1 275 ? 111.456 106.208 114.069 1.00 14.81 363 MET A C 1
ATOM 2029 O O . MET A 1 275 ? 111.341 106.958 115.045 1.00 14.81 363 MET A O 1
ATOM 2034 N N . THR A 1 276 ? 110.687 106.326 112.991 1.00 15.25 364 THR A N 1
ATOM 2035 C CA . THR A 1 276 ? 109.693 107.377 112.831 1.00 15.25 364 THR A CA 1
ATOM 2036 C C . THR A 1 276 ? 108.307 106.989 113.324 1.00 15.25 364 THR A C 1
ATOM 2037 O O . THR A 1 276 ? 107.385 107.806 113.237 1.00 15.25 364 THR A O 1
ATOM 2041 N N . THR A 1 277 ? 108.125 105.776 113.815 1.00 16.20 365 THR A N 1
ATOM 2042 C CA . THR A 1 277 ? 106.899 105.438 114.520 1.00 16.20 365 THR A CA 1
ATOM 2043 C C . THR A 1 277 ? 106.923 106.042 115.917 1.00 16.20 365 THR A C 1
ATOM 2044 O O . THR A 1 277 ? 107.872 105.798 116.668 1.00 16.20 365 THR A O 1
ATOM 2048 N N . PRO A 1 278 ? 105.927 106.836 116.296 1.00 15.06 366 PRO A N 1
ATOM 2049 C CA . PRO A 1 278 ? 105.873 107.330 117.673 1.00 15.06 366 PRO A CA 1
ATOM 2050 C C . PRO A 1 278 ? 105.663 106.188 118.652 1.00 15.06 366 PRO A C 1
ATOM 2051 O O . PRO A 1 278 ? 105.118 105.135 118.312 1.00 15.06 366 PRO A O 1
ATOM 2055 N N . ASP A 1 279 ? 106.117 106.402 119.884 1.00 16.39 367 ASP A N 1
ATOM 2056 C CA . ASP A 1 279 ? 106.027 105.399 120.938 1.00 16.39 367 ASP A CA 1
ATOM 2057 C C . ASP A 1 279 ? 105.205 105.975 122.083 1.00 16.39 367 ASP A C 1
ATOM 2058 O O . ASP A 1 279 ? 105.620 106.940 122.733 1.00 16.39 367 ASP A O 1
ATOM 2063 N N . ALA A 1 280 ? 104.039 105.373 122.325 1.00 14.81 368 ALA A N 1
ATOM 2064 C CA . ALA A 1 280 ? 103.125 105.872 123.346 1.00 14.81 368 ALA A CA 1
ATOM 2065 C C . ALA A 1 280 ? 103.726 105.785 124.740 1.00 14.81 368 ALA A C 1
ATOM 2066 O O . ALA A 1 280 ? 103.462 106.647 125.583 1.00 14.81 368 ALA A O 1
ATOM 2068 N N . GLN A 1 281 ? 104.527 104.755 125.005 1.00 15.31 369 GLN A N 1
ATOM 2069 C CA . GLN A 1 281 ? 105.118 104.586 126.329 1.00 15.31 369 GLN A CA 1
ATOM 2070 C C . GLN A 1 281 ? 106.251 105.577 126.585 1.00 15.31 369 GLN A C 1
ATOM 2071 O O . GLN A 1 281 ? 106.381 106.101 127.695 1.00 15.31 369 GLN A O 1
ATOM 2077 N N . ALA A 1 282 ? 107.048 105.887 125.564 1.00 12.20 370 ALA A N 1
ATOM 2078 C CA . ALA A 1 282 ? 108.015 106.976 125.681 1.00 12.20 370 ALA A CA 1
ATOM 2079 C C . ALA A 1 282 ? 107.338 108.336 125.837 1.00 12.20 370 ALA A C 1
ATOM 2080 O O . ALA A 1 282 ? 107.816 109.192 126.588 1.00 12.20 370 ALA A O 1
ATOM 2082 N N . GLN A 1 283 ? 106.209 108.544 125.162 1.00 11.99 371 GLN A N 1
ATOM 2083 C CA . GLN A 1 283 ? 105.454 109.778 125.359 1.00 11.99 371 GLN A CA 1
ATOM 2084 C C . GLN A 1 283 ? 104.880 109.881 126.770 1.00 11.99 371 GLN A C 1
ATOM 2085 O O . GLN A 1 283 ? 104.956 110.943 127.399 1.00 11.99 371 GLN A O 1
ATOM 2091 N N . GLU A 1 284 ? 104.308 108.791 127.284 1.00 14.24 372 GLU A N 1
ATOM 2092 C CA . GLU A 1 284 ? 103.942 108.716 128.696 1.00 14.24 372 GLU A CA 1
ATOM 2093 C C . GLU A 1 284 ? 105.115 109.058 129.602 1.00 14.24 372 GLU A C 1
ATOM 2094 O O . GLU A 1 284 ? 104.959 109.779 130.592 1.00 14.24 372 GLU A O 1
ATOM 2100 N N . ALA A 1 285 ? 106.285 108.500 129.306 1.00 13.05 373 ALA A N 1
ATOM 2101 C CA . ALA A 1 285 ? 107.465 108.739 130.129 1.00 13.05 373 ALA A CA 1
ATOM 2102 C C . ALA A 1 285 ? 107.873 110.209 130.148 1.00 13.05 373 ALA A C 1
ATOM 2103 O O . ALA A 1 285 ? 108.196 110.749 131.212 1.00 13.05 373 ALA A O 1
ATOM 2105 N N . VAL A 1 286 ? 107.823 110.888 128.998 1.00 11.50 374 VAL A N 1
ATOM 2106 C CA . VAL A 1 286 ? 108.065 112.333 128.989 1.00 11.50 374 VAL A CA 1
ATOM 2107 C C . VAL A 1 286 ? 107.012 113.070 129.796 1.00 11.50 374 VAL A C 1
ATOM 2108 O O . VAL A 1 286 ? 107.330 113.967 130.582 1.00 11.50 374 VAL A O 1
ATOM 2112 N N . LEU A 1 287 ? 105.741 112.753 129.566 1.00 12.51 375 LEU A N 1
ATOM 2113 C CA . LEU A 1 287 ? 104.667 113.410 130.303 1.00 12.51 375 LEU A CA 1
ATOM 2114 C C . LEU A 1 287 ? 104.882 113.314 131.806 1.00 12.51 375 LEU A C 1
ATOM 2115 O O . LEU A 1 287 ? 104.837 114.317 132.528 1.00 12.51 375 LEU A O 1
ATOM 2120 N N . ARG A 1 288 ? 105.159 112.103 132.282 1.00 14.29 376 ARG A N 1
ATOM 2121 C CA . ARG A 1 288 ? 105.359 111.858 133.704 1.00 14.29 376 ARG A CA 1
ATOM 2122 C C . ARG A 1 288 ? 106.609 112.539 134.251 1.00 14.29 376 ARG A C 1
ATOM 2123 O O . ARG A 1 288 ? 106.563 113.160 135.317 1.00 14.29 376 ARG A O 1
ATOM 2131 N N . GLU A 1 289 ? 107.735 112.437 133.543 1.00 13.95 377 GLU A N 1
ATOM 2132 C CA . GLU A 1 289 ? 108.954 113.113 133.982 1.00 13.95 377 GLU A CA 1
ATOM 2133 C C . GLU A 1 289 ? 108.779 114.628 134.048 1.00 13.95 377 GLU A C 1
ATOM 2134 O O . GLU A 1 289 ? 109.175 115.268 135.029 1.00 13.95 377 GLU A O 1
ATOM 2140 N N . ALA A 1 290 ? 108.181 115.218 133.012 1.00 13.71 378 ALA A N 1
ATOM 2141 C CA . ALA A 1 290 ? 107.957 116.659 132.989 1.00 13.71 378 ALA A CA 1
ATOM 2142 C C . ALA A 1 290 ? 107.014 117.116 134.096 1.00 13.71 378 ALA A C 1
ATOM 2143 O O . ALA A 1 290 ? 107.274 118.125 134.761 1.00 13.71 378 ALA A O 1
ATOM 2145 N N . HIS A 1 291 ? 105.916 116.391 134.311 1.00 16.52 379 HIS A N 1
ATOM 2146 C CA . HIS A 1 291 ? 104.991 116.755 135.378 1.00 16.52 379 HIS A CA 1
ATOM 2147 C C . HIS A 1 291 ? 105.580 116.528 136.765 1.00 16.52 379 HIS A C 1
ATOM 2148 O O . HIS A 1 291 ? 105.246 117.263 137.701 1.00 16.52 379 HIS A O 1
ATOM 2155 N N . GLU A 1 292 ? 106.447 115.527 136.924 1.00 18.43 380 GLU A N 1
ATOM 2156 C CA . GLU A 1 292 ? 107.161 115.352 138.185 1.00 18.43 380 GLU A CA 1
ATOM 2157 C C . GLU A 1 292 ? 108.108 116.514 138.456 1.00 18.43 380 GLU A C 1
ATOM 2158 O O . GLU A 1 292 ? 108.082 117.106 139.540 1.00 18.43 380 GLU A O 1
ATOM 2164 N N . ARG A 1 293 ? 108.948 116.860 137.477 1.00 19.20 381 ARG A N 1
ATOM 2165 C CA . ARG A 1 293 ? 109.790 118.044 137.616 1.00 19.20 381 ARG A CA 1
ATOM 2166 C C . ARG A 1 293 ? 108.953 119.293 137.862 1.00 19.20 381 ARG A C 1
ATOM 2167 O O . ARG A 1 293 ? 109.371 120.192 138.600 1.00 19.20 381 ARG A O 1
ATOM 2175 N N . ALA A 1 294 ? 107.769 119.368 137.255 1.00 17.58 382 ALA A N 1
ATOM 2176 C CA . ALA A 1 294 ? 106.837 120.450 137.547 1.00 17.58 382 ALA A CA 1
ATOM 2177 C C . ALA A 1 294 ? 106.210 120.354 138.933 1.00 17.58 382 ALA A C 1
ATOM 2178 O O . ALA A 1 294 ? 105.495 121.281 139.328 1.00 17.58 382 ALA A O 1
ATOM 2180 N N . GLY A 1 295 ? 106.461 119.279 139.679 1.00 18.95 383 GLY A N 1
ATOM 2181 C CA . GLY A 1 295 ? 105.807 119.097 140.967 1.00 18.95 383 GLY A CA 1
ATOM 2182 C C . GLY A 1 295 ? 104.300 119.076 140.880 1.00 18.95 383 GLY A C 1
ATOM 2183 O O . GLY A 1 295 ? 103.617 119.530 141.804 1.00 18.95 383 GLY A O 1
ATOM 2184 N N . THR A 1 296 ? 103.763 118.553 139.787 1.00 19.68 384 THR A N 1
ATOM 2185 C CA . THR A 1 296 ? 102.387 118.764 139.377 1.00 19.68 384 THR A CA 1
ATOM 2186 C C . THR A 1 296 ? 101.680 117.415 139.336 1.00 19.68 384 THR A C 1
ATOM 2187 O O . THR A 1 296 ? 102.314 116.375 139.136 1.00 19.68 384 THR A O 1
ATOM 2191 N N . ALA A 1 297 ? 100.366 117.436 139.546 1.00 22.48 385 ALA A N 1
ATOM 2192 C CA . ALA A 1 297 ? 99.524 116.255 139.468 1.00 22.48 385 ALA A CA 1
ATOM 2193 C C . ALA A 1 297 ? 98.384 116.473 138.484 1.00 22.48 385 ALA A C 1
ATOM 2194 O O . ALA A 1 297 ? 97.991 117.616 138.223 1.00 22.48 385 ALA A O 1
ATOM 2196 N N . PRO A 1 298 ? 97.851 115.387 137.903 1.00 23.26 386 PRO A N 1
ATOM 2197 C CA . PRO A 1 298 ? 96.861 115.517 136.819 1.00 23.26 386 PRO A CA 1
ATOM 2198 C C . PRO A 1 298 ? 95.713 116.477 137.084 1.00 23.26 386 PRO A C 1
ATOM 2199 O O . PRO A 1 298 ? 95.317 117.207 136.166 1.00 23.26 386 PRO A O 1
ATOM 2203 N N . ALA A 1 299 ? 95.159 116.504 138.297 1.00 23.88 387 ALA A N 1
ATOM 2204 C CA . ALA A 1 299 ? 94.024 117.382 138.565 1.00 23.88 387 ALA A CA 1
ATOM 2205 C C . ALA A 1 299 ? 94.370 118.856 138.388 1.00 23.88 387 ALA A C 1
ATOM 2206 O O . ALA A 1 299 ? 93.460 119.684 138.269 1.00 23.88 387 ALA A O 1
ATOM 2208 N N . ASP A 1 300 ? 95.654 119.206 138.370 1.00 23.39 388 ASP A N 1
ATOM 2209 C CA . ASP A 1 300 ? 96.060 120.590 138.164 1.00 23.39 388 ASP A CA 1
ATOM 2210 C C . ASP A 1 300 ? 96.170 120.952 136.690 1.00 23.39 388 ASP A C 1
ATOM 2211 O O . ASP A 1 300 ? 95.930 122.108 136.325 1.00 23.39 388 ASP A O 1
ATOM 2216 N N . VAL A 1 301 ? 96.519 119.991 135.838 1.00 18.84 389 VAL A N 1
ATOM 2217 C CA . VAL A 1 301 ? 96.698 120.230 134.408 1.00 18.84 389 VAL A CA 1
ATOM 2218 C C . VAL A 1 301 ? 95.332 120.194 133.735 1.00 18.84 389 VAL A C 1
ATOM 2219 O O . VAL A 1 301 ? 94.705 119.137 133.638 1.00 18.84 389 VAL A O 1
ATOM 2223 N N . ARG A 1 302 ? 94.862 121.351 133.284 1.00 18.81 390 ARG A N 1
ATOM 2224 C CA . ARG A 1 302 ? 93.514 121.484 132.758 1.00 18.81 390 ARG A CA 1
ATOM 2225 C C . ARG A 1 302 ? 93.460 121.293 131.250 1.00 18.81 390 ARG A C 1
ATOM 2226 O O . ARG A 1 302 ? 92.421 120.885 130.721 1.00 18.81 390 ARG A O 1
ATOM 2234 N N . TYR A 1 303 ? 94.562 121.558 130.553 1.00 15.00 391 TYR A N 1
ATOM 2235 C CA . TYR A 1 303 ? 94.605 121.491 129.100 1.00 15.00 391 TYR A CA 1
ATOM 2236 C C . TYR A 1 303 ? 95.985 121.016 128.670 1.00 15.00 391 TYR A C 1
ATOM 2237 O O . TYR A 1 303 ? 96.983 121.284 129.341 1.00 15.00 391 TYR A O 1
ATOM 2246 N N . VAL A 1 304 ? 96.035 120.291 127.555 1.00 14.03 392 VAL A N 1
ATOM 2247 C CA . VAL A 1 304 ? 97.284 119.989 126.864 1.00 14.03 392 VAL A CA 1
ATOM 2248 C C . VAL A 1 304 ? 97.190 120.486 125.428 1.00 14.03 392 VAL A C 1
ATOM 2249 O O . VAL A 1 304 ? 96.267 120.115 124.695 1.00 14.03 392 VAL A O 1
ATOM 2253 N N . GLU A 1 305 ? 98.156 121.307 125.030 1.00 13.25 393 GLU A N 1
ATOM 2254 C CA . GLU A 1 305 ? 98.407 121.656 123.633 1.00 13.25 393 GLU A CA 1
ATOM 2255 C C . GLU A 1 305 ? 99.104 120.496 122.931 1.00 13.25 393 GLU A C 1
ATOM 2256 O O . GLU A 1 305 ? 100.303 120.271 123.107 1.00 13.25 393 GLU A O 1
ATOM 2262 N N . LEU A 1 306 ? 98.332 119.744 122.148 1.00 13.34 394 LEU A N 1
ATOM 2263 C CA . LEU A 1 306 ? 98.809 118.510 121.541 1.00 13.34 394 LEU A CA 1
ATOM 2264 C C . LEU A 1 306 ? 99.982 118.777 120.610 1.00 13.34 394 LEU A C 1
ATOM 2265 O O . LEU A 1 306 ? 100.125 119.865 120.047 1.00 13.34 394 LEU A O 1
ATOM 2270 N N . HIS A 1 307 ? 100.827 117.760 120.440 1.00 11.04 395 HIS A N 1
ATOM 2271 C CA . HIS A 1 307 ? 101.606 117.672 119.213 1.00 11.04 395 HIS A CA 1
ATOM 2272 C C . HIS A 1 307 ? 100.698 117.486 118.003 1.00 11.04 395 HIS A C 1
ATOM 2273 O O . HIS A 1 307 ? 100.933 118.081 116.947 1.00 11.04 395 HIS A O 1
ATOM 2280 N N . GLY A 1 308 ? 99.667 116.649 118.143 1.00 13.33 396 GLY A N 1
ATOM 2281 C CA . GLY A 1 308 ? 98.477 116.616 117.308 1.00 13.33 396 GLY A CA 1
ATOM 2282 C C . GLY A 1 308 ? 98.605 117.063 115.868 1.00 13.33 396 GLY A C 1
ATOM 2283 O O . GLY A 1 308 ? 98.356 118.228 115.552 1.00 13.33 396 GLY A O 1
ATOM 2284 N N . THR A 1 309 ? 99.004 116.153 114.985 1.00 15.59 397 THR A N 1
ATOM 2285 C CA . THR A 1 309 ? 99.269 116.500 113.596 1.00 15.59 397 THR A CA 1
ATOM 2286 C C . THR A 1 309 ? 98.178 116.041 112.639 1.00 15.59 397 THR A C 1
ATOM 2287 O O . THR A 1 309 ? 98.155 116.496 111.494 1.00 15.59 397 THR A O 1
ATOM 2291 N N . GLY A 1 310 ? 97.263 115.184 113.076 1.00 16.32 398 GLY A N 1
ATOM 2292 C CA . GLY A 1 310 ? 96.261 114.679 112.167 1.00 16.32 398 GLY A CA 1
ATOM 2293 C C . GLY A 1 310 ? 96.734 113.556 111.275 1.00 16.32 398 GLY A C 1
ATOM 2294 O O . GLY A 1 310 ? 95.997 113.150 110.373 1.00 16.32 398 GLY A O 1
ATOM 2295 N N . THR A 1 311 ? 97.942 113.057 111.482 1.00 16.95 399 THR A N 1
ATOM 2296 C CA . THR A 1 311 ? 98.312 111.778 110.908 1.00 16.95 399 THR A CA 1
ATOM 2297 C C . THR A 1 311 ? 97.552 110.652 111.606 1.00 16.95 399 THR A C 1
ATOM 2298 O O . THR A 1 311 ? 97.400 110.669 112.831 1.00 16.95 399 THR A O 1
ATOM 2302 N N . PRO A 1 312 ? 97.064 109.664 110.856 1.00 16.99 400 PRO A N 1
ATOM 2303 C CA . PRO A 1 312 ? 96.235 108.615 111.465 1.00 16.99 400 PRO A CA 1
ATOM 2304 C C . PRO A 1 312 ? 97.002 107.702 112.404 1.00 16.99 400 PRO A C 1
ATOM 2305 O O . PRO A 1 312 ? 96.382 107.072 113.266 1.00 16.99 400 PRO A O 1
ATOM 2309 N N . VAL A 1 313 ? 98.318 107.583 112.238 1.00 15.75 401 VAL A N 1
ATOM 2310 C CA . VAL A 1 313 ? 99.136 106.790 113.152 1.00 15.75 401 VAL A CA 1
ATOM 2311 C C . VAL A 1 313 ? 99.494 107.580 114.408 1.00 15.75 401 VAL A C 1
ATOM 2312 O O . VAL A 1 313 ? 99.469 107.040 115.520 1.00 15.75 401 VAL A O 1
ATOM 2316 N N . GLY A 1 314 ? 99.828 108.861 114.259 1.00 14.87 402 GLY A N 1
ATOM 2317 C CA . GLY A 1 314 ? 100.304 109.636 115.396 1.00 14.87 402 GLY A CA 1
ATOM 2318 C C . GLY A 1 314 ? 99.237 109.968 116.424 1.00 14.87 402 GLY A C 1
ATOM 2319 O O . GLY A 1 314 ? 99.483 109.881 117.628 1.00 14.87 402 GLY A O 1
ATOM 2320 N N . ASP A 1 315 ? 98.046 110.355 115.969 1.00 15.96 403 ASP A N 1
ATOM 2321 C CA . ASP A 1 315 ? 97.016 110.833 116.894 1.00 15.96 403 ASP A CA 1
ATOM 2322 C C . ASP A 1 315 ? 96.558 109.791 117.908 1.00 15.96 403 ASP A C 1
ATOM 2323 O O . ASP A 1 315 ? 96.442 110.134 119.097 1.00 15.96 403 ASP A O 1
ATOM 2328 N N . PRO A 1 316 ? 96.275 108.535 117.538 1.00 15.25 404 PRO A N 1
ATOM 2329 C CA . PRO A 1 316 ? 95.864 107.561 118.564 1.00 15.25 404 PRO A CA 1
ATOM 2330 C C . PRO A 1 316 ? 96.926 107.298 119.615 1.00 15.25 404 PRO A C 1
ATOM 2331 O O . PRO A 1 316 ? 96.598 107.145 120.795 1.00 15.25 404 PRO A O 1
ATOM 2335 N N . ILE A 1 317 ? 98.196 107.260 119.213 1.00 14.69 405 ILE A N 1
ATOM 2336 C CA . ILE A 1 317 ? 99.297 107.036 120.147 1.00 14.69 405 ILE A CA 1
ATOM 2337 C C . ILE A 1 317 ? 99.443 108.195 121.128 1.00 14.69 405 ILE A C 1
ATOM 2338 O O . ILE A 1 317 ? 99.612 107.986 122.339 1.00 14.69 405 ILE A O 1
ATOM 2343 N N . GLU A 1 318 ? 99.337 109.430 120.636 1.00 14.42 406 GLU A N 1
ATOM 2344 C CA . GLU A 1 318 ? 99.367 110.591 121.521 1.00 14.42 406 GLU A CA 1
ATOM 2345 C C . GLU A 1 318 ? 98.179 110.608 122.474 1.00 14.42 406 GLU A C 1
ATOM 2346 O O . GLU A 1 318 ? 98.342 110.866 123.672 1.00 14.42 406 GLU A O 1
ATOM 2352 N N . ALA A 1 319 ? 96.973 110.361 121.963 1.00 15.47 407 ALA A N 1
ATOM 2353 C CA . ALA A 1 319 ? 95.807 110.291 122.840 1.00 15.47 407 ALA A CA 1
ATOM 2354 C C . ALA A 1 319 ? 95.954 109.206 123.904 1.00 15.47 407 ALA A C 1
ATOM 2355 O O . ALA A 1 319 ? 95.598 109.418 125.070 1.00 15.47 407 ALA A O 1
ATOM 2357 N N . ALA A 1 320 ? 96.456 108.033 123.517 1.00 15.45 408 ALA A N 1
ATOM 2358 C CA . ALA A 1 320 ? 96.665 106.937 124.458 1.00 15.45 408 ALA A CA 1
ATOM 2359 C C . ALA A 1 320 ? 97.643 107.312 125.565 1.00 15.45 408 ALA A C 1
ATOM 2360 O O . ALA A 1 320 ? 97.372 107.093 126.751 1.00 15.45 408 ALA A O 1
ATOM 2362 N N . ALA A 1 321 ? 98.786 107.890 125.189 1.00 14.81 409 ALA A N 1
ATOM 2363 C CA . ALA A 1 321 ? 99.750 108.360 126.181 1.00 14.81 409 ALA A CA 1
ATOM 2364 C C . ALA A 1 321 ? 99.177 109.441 127.092 1.00 14.81 409 ALA A C 1
ATOM 2365 O O . ALA A 1 321 ? 99.427 109.431 128.302 1.00 14.81 409 ALA A O 1
ATOM 2367 N N . LEU A 1 322 ? 98.413 110.382 126.539 1.00 16.03 410 LEU A N 1
ATOM 2368 C CA . LEU A 1 322 ? 97.802 111.417 127.372 1.00 16.03 410 LEU A CA 1
ATOM 2369 C C . LEU A 1 322 ? 96.808 110.838 128.368 1.00 16.03 410 LEU A C 1
ATOM 2370 O O . LEU A 1 322 ? 96.822 111.195 129.550 1.00 16.03 410 LEU A O 1
ATOM 2375 N N . GLY A 1 323 ? 95.935 109.944 127.910 1.00 19.38 411 GLY A N 1
ATOM 2376 C CA . GLY A 1 323 ? 95.009 109.303 128.827 1.00 19.38 411 GLY A CA 1
ATOM 2377 C C . GLY A 1 323 ? 95.700 108.477 129.892 1.00 19.38 411 GLY A C 1
ATOM 2378 O O . GLY A 1 323 ? 95.256 108.434 131.041 1.00 19.38 411 GLY A O 1
ATOM 2379 N N . ALA A 1 324 ? 96.799 107.816 129.529 1.00 17.51 412 ALA A N 1
ATOM 2380 C CA . ALA A 1 324 ? 97.541 107.013 130.494 1.00 17.51 412 ALA A CA 1
ATOM 2381 C C . ALA A 1 324 ? 98.331 107.861 131.486 1.00 17.51 412 ALA A C 1
ATOM 2382 O O . ALA A 1 324 ? 98.575 107.418 132.614 1.00 17.51 412 ALA A O 1
ATOM 2384 N N . ALA A 1 325 ? 98.738 109.068 131.101 1.00 17.52 413 ALA A N 1
ATOM 2385 C CA . ALA A 1 325 ? 99.530 109.928 131.974 1.00 17.52 413 ALA A CA 1
ATOM 2386 C C . ALA A 1 325 ? 98.732 111.032 132.657 1.00 17.52 413 ALA A C 1
ATOM 2387 O O . ALA A 1 325 ? 99.114 111.465 133.747 1.00 17.52 413 ALA A O 1
ATOM 2389 N N . LEU A 1 326 ? 97.651 111.492 132.067 1.00 19.51 414 LEU A N 1
ATOM 2390 C CA . LEU A 1 326 ? 96.941 112.650 132.600 1.00 19.51 414 LEU A CA 1
ATOM 2391 C C . LEU A 1 326 ? 95.441 112.432 132.685 1.00 19.51 414 LEU A C 1
ATOM 2392 O O . LEU A 1 326 ? 94.835 112.794 133.698 1.00 19.51 414 LEU A O 1
ATOM 2397 N N . GLY A 1 327 ? 94.826 111.856 131.660 1.00 22.63 415 GLY A N 1
ATOM 2398 C CA . GLY A 1 327 ? 93.382 111.779 131.584 1.00 22.63 415 GLY A CA 1
ATOM 2399 C C . GLY A 1 327 ? 92.787 110.922 132.680 1.00 22.63 415 GLY A C 1
ATOM 2400 O O . GLY A 1 327 ? 91.958 111.389 133.465 1.00 22.63 415 GLY A O 1
ATOM 2401 N N . THR A 1 328 ? 93.205 109.663 132.743 1.00 23.24 416 THR A N 1
ATOM 2402 C CA . THR A 1 328 ? 93.059 108.895 133.970 1.00 23.24 416 THR A CA 1
ATOM 2403 C C . THR A 1 328 ? 93.972 109.472 135.040 1.00 23.24 416 THR A C 1
ATOM 2404 O O . THR A 1 328 ? 95.150 109.745 134.787 1.00 23.24 416 THR A O 1
ATOM 2408 N N . GLY A 1 329 ? 93.427 109.668 136.235 1.00 23.88 417 GLY A N 1
ATOM 2409 C CA . GLY A 1 329 ? 94.134 110.406 137.260 1.00 23.88 417 GLY A CA 1
ATOM 2410 C C . GLY A 1 329 ? 93.518 111.764 137.519 1.00 23.88 417 GLY A C 1
ATOM 2411 O O . GLY A 1 329 ? 93.437 112.206 138.670 1.00 23.88 417 GLY A O 1
ATOM 2412 N N . ARG A 1 330 ? 93.087 112.437 136.458 1.00 24.22 418 ARG A N 1
ATOM 2413 C CA . ARG A 1 330 ? 92.001 113.393 136.581 1.00 24.22 418 ARG A CA 1
ATOM 2414 C C . ARG A 1 330 ? 90.707 112.661 136.932 1.00 24.22 418 ARG A C 1
ATOM 2415 O O . ARG A 1 330 ? 90.540 111.486 136.594 1.00 24.22 418 ARG A O 1
ATOM 2423 N N . PRO A 1 331 ? 89.776 113.328 137.614 1.00 27.02 419 PRO A N 1
ATOM 2424 C CA . PRO A 1 331 ? 88.475 112.703 137.873 1.00 27.02 419 PRO A CA 1
ATOM 2425 C C . PRO A 1 331 ? 87.715 112.423 136.583 1.00 27.02 419 PRO A C 1
ATOM 2426 O O . PRO A 1 331 ? 87.715 113.225 135.647 1.00 27.02 419 PRO A O 1
ATOM 2430 N N . ALA A 1 332 ? 87.067 111.261 136.546 1.00 28.94 420 ALA A N 1
ATOM 2431 C CA . ALA A 1 332 ? 86.325 110.834 135.369 1.00 28.94 420 ALA A CA 1
ATOM 2432 C C . ALA A 1 332 ? 85.100 111.712 135.144 1.00 28.94 420 ALA A C 1
ATOM 2433 O O . ALA A 1 332 ? 84.296 111.923 136.057 1.00 28.94 420 ALA A O 1
ATOM 2435 N N . GLY A 1 333 ? 84.959 112.227 133.923 1.00 29.14 421 GLY A N 1
ATOM 2436 C CA . GLY A 1 333 ? 83.873 113.121 133.581 1.00 29.14 421 GLY A CA 1
ATOM 2437 C C . GLY A 1 333 ? 84.145 114.599 133.762 1.00 29.14 421 GLY A C 1
ATOM 2438 O O . GLY A 1 333 ? 83.249 115.411 133.500 1.00 29.14 421 GLY A O 1
ATOM 2439 N N . GLN A 1 334 ? 85.343 114.978 134.205 1.00 27.63 422 GLN A N 1
ATOM 2440 C CA . GLN A 1 334 ? 85.864 116.334 134.041 1.00 27.63 422 GLN A CA 1
ATOM 2441 C C . GLN A 1 334 ? 87.171 116.243 133.264 1.00 27.63 422 GLN A C 1
ATOM 2442 O O . GLN A 1 334 ? 88.257 116.467 133.816 1.00 27.63 422 GLN A O 1
ATOM 2448 N N . PRO A 1 335 ? 87.098 115.904 131.981 1.00 23.56 423 PRO A N 1
ATOM 2449 C CA . PRO A 1 335 ? 88.281 115.408 131.275 1.00 23.56 423 PRO A CA 1
ATOM 2450 C C . PRO A 1 335 ? 89.361 116.468 131.128 1.00 23.56 423 PRO A C 1
ATOM 2451 O O . PRO A 1 335 ? 89.133 117.668 131.295 1.00 23.56 423 PRO A O 1
ATOM 2455 N N . LEU A 1 336 ? 90.559 115.989 130.806 1.00 19.75 424 LEU A N 1
ATOM 2456 C CA . LEU A 1 336 ? 91.607 116.845 130.271 1.00 19.75 424 LEU A CA 1
ATOM 2457 C C . LEU A 1 336 ? 91.201 117.376 128.902 1.00 19.75 424 LEU A C 1
ATOM 2458 O O . LEU A 1 336 ? 90.840 116.606 128.008 1.00 19.75 424 LEU A O 1
ATOM 2463 N N . LEU A 1 337 ? 91.259 118.692 128.740 1.00 17.58 425 LEU A N 1
ATOM 2464 C CA . LEU A 1 337 ? 91.029 119.300 127.439 1.00 17.58 425 LEU A CA 1
ATOM 2465 C C . LEU A 1 337 ? 92.293 119.229 126.592 1.00 17.58 425 LEU A C 1
ATOM 2466 O O . LEU A 1 337 ? 93.407 119.387 127.096 1.00 17.58 425 LEU A O 1
ATOM 2471 N N . VAL A 1 338 ? 92.116 118.982 125.300 1.00 16.05 426 VAL A N 1
ATOM 2472 C CA . VAL A 1 338 ? 93.225 118.960 124.355 1.00 16.05 426 VAL A CA 1
ATOM 2473 C C . VAL A 1 338 ? 92.879 119.747 123.105 1.00 16.05 426 VAL A C 1
ATOM 2474 O O . VAL A 1 338 ? 91.714 119.864 122.714 1.00 16.05 426 VAL A O 1
ATOM 2478 N N . GLY A 1 339 ? 93.919 120.279 122.471 1.00 13.70 427 GLY A N 1
ATOM 2479 C CA . GLY A 1 339 ? 93.781 120.869 121.156 1.00 13.70 427 GLY A CA 1
ATOM 2480 C C . GLY A 1 339 ? 95.130 121.007 120.490 1.00 13.70 427 GLY A C 1
ATOM 2481 O O . GLY A 1 339 ? 96.174 120.743 121.087 1.00 13.70 427 GLY A O 1
ATOM 2482 N N . SER A 1 340 ? 95.095 121.428 119.228 1.00 13.68 428 SER A N 1
ATOM 2483 C CA . SER A 1 340 ? 96.317 121.603 118.457 1.00 13.68 428 SER A CA 1
ATOM 2484 C C . SER A 1 340 ? 96.233 122.890 117.654 1.00 13.68 428 SER A C 1
ATOM 2485 O O . SER A 1 340 ? 95.278 123.096 116.902 1.00 13.68 428 SER A O 1
ATOM 2488 N N . VAL A 1 341 ? 97.236 123.753 117.823 1.00 12.69 429 VAL A N 1
ATOM 2489 C CA . VAL A 1 341 ? 97.370 124.929 116.976 1.00 12.69 429 VAL A CA 1
ATOM 2490 C C . VAL A 1 341 ? 97.699 124.570 115.530 1.00 12.69 429 VAL A C 1
ATOM 2491 O O . VAL A 1 341 ? 97.551 125.413 114.638 1.00 12.69 429 VAL A O 1
ATOM 2495 N N . LYS A 1 342 ? 98.137 123.337 115.265 1.00 12.05 430 LYS A N 1
ATOM 2496 C CA . LYS A 1 342 ? 98.224 122.851 113.891 1.00 12.05 430 LYS A CA 1
ATOM 2497 C C . LYS A 1 342 ? 96.870 122.745 113.196 1.00 12.05 430 LYS A C 1
ATOM 2498 O O . LYS A 1 342 ? 96.830 122.667 111.966 1.00 12.05 430 LYS A O 1
ATOM 2504 N N . THR A 1 343 ? 95.766 122.736 113.937 1.00 14.63 431 THR A N 1
ATOM 2505 C CA . THR A 1 343 ? 94.466 122.889 113.290 1.00 14.63 431 THR A CA 1
ATOM 2506 C C . THR A 1 343 ? 94.221 124.316 112.817 1.00 14.63 431 THR A C 1
ATOM 2507 O O . THR A 1 343 ? 93.348 124.533 111.971 1.00 14.63 431 THR A O 1
ATOM 2511 N N . ASN A 1 344 ? 94.966 125.285 113.342 1.00 14.31 432 ASN A N 1
ATOM 2512 C CA . ASN A 1 344 ? 94.903 126.669 112.888 1.00 14.31 432 ASN A CA 1
ATOM 2513 C C . ASN A 1 344 ? 95.968 126.992 111.845 1.00 14.31 432 ASN A C 1
ATOM 2514 O O . ASN A 1 344 ? 95.669 127.607 110.816 1.00 14.31 432 ASN A O 1
ATOM 2519 N N . ILE A 1 345 ? 97.215 126.599 112.100 1.00 12.50 433 ILE A N 1
ATOM 2520 C CA . ILE A 1 345 ? 98.366 127.120 111.376 1.00 12.50 433 ILE A CA 1
ATOM 2521 C C . ILE A 1 345 ? 99.180 126.034 110.688 1.00 12.50 433 ILE A C 1
ATOM 2522 O O . ILE A 1 345 ? 100.224 126.338 110.104 1.00 12.50 433 ILE A O 1
ATOM 2527 N N . GLY A 1 346 ? 98.737 124.783 110.737 1.00 11.88 434 GLY A N 1
ATOM 2528 C CA . GLY A 1 346 ? 99.539 123.667 110.284 1.00 11.88 434 GLY A CA 1
ATOM 2529 C C . GLY A 1 346 ? 100.746 123.364 111.157 1.00 11.88 434 GLY A C 1
ATOM 2530 O O . GLY A 1 346 ? 100.935 123.907 112.244 1.00 11.88 434 GLY A O 1
ATOM 2531 N N . HIS A 1 347 ? 101.573 122.455 110.643 1.00 11.86 435 HIS A N 1
ATOM 2532 C CA . HIS A 1 347 ? 102.737 121.950 111.366 1.00 11.86 435 HIS A CA 1
ATOM 2533 C C . HIS A 1 347 ? 103.932 122.866 111.122 1.00 11.86 435 HIS A C 1
ATOM 2534 O O . HIS A 1 347 ? 104.580 122.796 110.077 1.00 11.86 435 HIS A O 1
ATOM 2541 N N . LEU A 1 348 ? 104.227 123.731 112.092 1.00 11.00 436 LEU A N 1
ATOM 2542 C CA . LEU A 1 348 ? 105.368 124.639 112.018 1.00 11.00 436 LEU A CA 1
ATOM 2543 C C . LEU A 1 348 ? 106.700 123.928 112.224 1.00 11.00 436 LEU A C 1
ATOM 2544 O O . LEU A 1 348 ? 107.720 124.579 112.465 1.00 11.00 436 LEU A O 1
ATOM 2549 N N . GLU A 1 349 ? 106.699 122.602 112.107 1.00 11.59 437 GLU A N 1
ATOM 2550 C CA . GLU A 1 349 ? 107.904 121.781 112.092 1.00 11.59 437 GLU A CA 1
ATOM 2551 C C . GLU A 1 349 ? 108.852 122.064 113.253 1.00 11.59 437 GLU A C 1
ATOM 2552 O O . GLU A 1 349 ? 108.500 121.840 114.415 1.00 11.59 437 GLU A O 1
ATOM 2558 N N . GLY A 1 350 ? 110.048 122.566 112.950 1.00 9.89 438 GLY A N 1
ATOM 2559 C CA . GLY A 1 350 ? 110.969 122.947 114.008 1.00 9.89 438 GLY A CA 1
ATOM 2560 C C . GLY A 1 350 ? 110.436 124.013 114.947 1.00 9.89 438 GLY A C 1
ATOM 2561 O O . GLY A 1 350 ? 110.686 123.962 116.150 1.00 9.89 438 GLY A O 1
ATOM 2562 N N . ALA A 1 351 ? 109.694 124.984 114.420 1.00 9.02 439 ALA A N 1
ATOM 2563 C CA . ALA A 1 351 ? 109.023 125.966 115.266 1.00 9.02 439 ALA A CA 1
ATOM 2564 C C . ALA A 1 351 ? 107.753 125.446 115.929 1.00 9.02 439 ALA A C 1
ATOM 2565 O O . ALA A 1 351 ? 107.218 126.125 116.815 1.00 9.02 439 ALA A O 1
ATOM 2567 N N . ALA A 1 352 ? 107.324 124.223 115.611 1.00 8.74 440 ALA A N 1
ATOM 2568 C CA . ALA A 1 352 ? 106.014 123.749 116.054 1.00 8.74 440 ALA A CA 1
ATOM 2569 C C . ALA A 1 352 ? 105.822 123.896 117.556 1.00 8.74 440 ALA A C 1
ATOM 2570 O O . ALA A 1 352 ? 104.873 124.548 118.011 1.00 8.74 440 ALA A O 1
ATOM 2572 N N . GLY A 1 353 ? 106.796 123.443 118.338 1.00 7.97 441 GLY A N 1
ATOM 2573 C CA . GLY A 1 353 ? 106.611 123.456 119.772 1.00 7.97 441 GLY A CA 1
ATOM 2574 C C . GLY A 1 353 ? 106.649 124.839 120.380 1.00 7.97 441 GLY A C 1
ATOM 2575 O O . GLY A 1 353 ? 105.814 125.150 121.237 1.00 7.97 441 GLY A O 1
ATOM 2576 N N . ILE A 1 354 ? 107.460 125.743 119.823 1.00 7.71 442 ILE A N 1
ATOM 2577 C CA . ILE A 1 354 ? 107.415 127.101 120.350 1.00 7.71 442 ILE A CA 1
ATOM 2578 C C . ILE A 1 354 ? 106.068 127.728 120.036 1.00 7.71 442 ILE A C 1
ATOM 2579 O O . ILE A 1 354 ? 105.474 128.398 120.889 1.00 7.71 442 ILE A O 1
ATOM 2584 N N . ALA A 1 355 ? 105.493 127.392 118.878 1.00 8.28 443 ALA A N 1
ATOM 2585 C CA . ALA A 1 355 ? 104.156 127.880 118.576 1.00 8.28 443 ALA A CA 1
ATOM 2586 C C . ALA A 1 355 ? 103.160 127.376 119.607 1.00 8.28 443 ALA A C 1
ATOM 2587 O O . ALA A 1 355 ? 102.480 128.173 120.270 1.00 8.28 443 ALA A O 1
ATOM 2589 N N . GLY A 1 356 ? 103.212 126.075 119.899 1.00 8.72 444 GLY A N 1
ATOM 2590 C CA . GLY A 1 356 ? 102.365 125.535 120.945 1.00 8.72 444 GLY A CA 1
ATOM 2591 C C . GLY A 1 356 ? 102.623 126.178 122.289 1.00 8.72 444 GLY A C 1
ATOM 2592 O O . GLY A 1 356 ? 101.693 126.416 123.062 1.00 8.72 444 GLY A O 1
ATOM 2593 N N . LEU A 1 357 ? 103.884 126.461 122.591 1.00 9.19 445 LEU A N 1
ATOM 2594 C CA . LEU A 1 357 ? 104.187 127.143 123.838 1.00 9.19 445 LEU A CA 1
ATOM 2595 C C . LEU A 1 357 ? 103.603 128.552 123.869 1.00 9.19 445 LEU A C 1
ATOM 2596 O O . LEU A 1 357 ? 102.890 128.916 124.812 1.00 9.19 445 LEU A O 1
ATOM 2601 N N . ILE A 1 358 ? 103.788 129.317 122.788 1.00 9.90 446 ILE A N 1
ATOM 2602 C CA . ILE A 1 358 ? 103.250 130.675 122.757 1.00 9.90 446 ILE A CA 1
ATOM 2603 C C . ILE A 1 358 ? 101.731 130.679 122.809 1.00 9.90 446 ILE A C 1
ATOM 2604 O O . ILE A 1 358 ? 101.130 131.410 123.609 1.00 9.90 446 ILE A O 1
ATOM 2609 N N . LYS A 1 359 ? 101.099 129.754 122.091 1.00 11.48 447 LYS A N 1
ATOM 2610 C CA . LYS A 1 359 ? 99.658 129.569 122.218 1.00 11.48 447 LYS A CA 1
ATOM 2611 C C . LYS A 1 359 ? 99.252 129.337 123.664 1.00 11.48 447 LYS A C 1
ATOM 2612 O O . LYS A 1 359 ? 98.402 130.057 124.203 1.00 11.48 447 LYS A O 1
ATOM 2618 N N . ALA A 1 360 ? 99.966 128.451 124.352 1.00 11.33 448 ALA A N 1
ATOM 2619 C CA . ALA A 1 360 ? 99.648 128.196 125.749 1.00 11.33 448 ALA A CA 1
ATOM 2620 C C . ALA A 1 360 ? 99.861 129.428 126.610 1.00 11.33 448 ALA A C 1
ATOM 2621 O O . ALA A 1 360 ? 99.001 129.767 127.433 1.00 11.33 448 ALA A O 1
ATOM 2623 N N . VAL A 1 361 ? 100.952 130.163 126.382 1.00 12.06 449 VAL A N 1
ATOM 2624 C CA . VAL A 1 361 ? 101.147 131.414 127.105 1.00 12.06 449 VAL A CA 1
ATOM 2625 C C . VAL A 1 361 ? 99.983 132.359 126.851 1.00 12.06 449 VAL A C 1
ATOM 2626 O O . VAL A 1 361 ? 99.328 132.831 127.791 1.00 12.06 449 VAL A O 1
ATOM 2630 N N . LEU A 1 362 ? 99.576 132.479 125.592 1.00 12.79 450 LEU A N 1
ATOM 2631 C CA . LEU A 1 362 ? 98.443 133.341 125.300 1.00 12.79 450 LEU A CA 1
ATOM 2632 C C . LEU A 1 362 ? 97.171 132.815 125.932 1.00 12.79 450 LEU A C 1
ATOM 2633 O O . LEU A 1 362 ? 96.317 133.606 126.348 1.00 12.79 450 LEU A O 1
ATOM 2638 N N . ALA A 1 363 ? 97.021 131.497 126.019 1.00 13.86 451 ALA A N 1
ATOM 2639 C CA . ALA A 1 363 ? 95.857 130.962 126.706 1.00 13.86 451 ALA A CA 1
ATOM 2640 C C . ALA A 1 363 ? 95.852 131.300 128.194 1.00 13.86 451 ALA A C 1
ATOM 2641 O O . ALA A 1 363 ? 94.866 131.858 128.695 1.00 13.86 451 ALA A O 1
ATOM 2643 N N . VAL A 1 364 ? 96.991 131.145 128.884 1.00 14.61 452 VAL A N 1
ATOM 2644 C CA . VAL A 1 364 ? 96.999 131.530 130.297 1.00 14.61 452 VAL A CA 1
ATOM 2645 C C . VAL A 1 364 ? 96.832 133.034 130.459 1.00 14.61 452 VAL A C 1
ATOM 2646 O O . VAL A 1 364 ? 96.063 133.490 131.312 1.00 14.61 452 VAL A O 1
ATOM 2650 N N . ARG A 1 365 ? 97.538 133.826 129.658 1.00 15.00 453 ARG A N 1
ATOM 2651 C CA . ARG A 1 365 ? 97.323 135.265 129.704 1.00 15.00 453 ARG A CA 1
ATOM 2652 C C . ARG A 1 365 ? 95.868 135.601 129.403 1.00 15.00 453 ARG A C 1
ATOM 2653 O O . ARG A 1 365 ? 95.297 136.516 130.007 1.00 15.00 453 ARG A O 1
ATOM 2661 N N . GLY A 1 366 ? 95.246 134.869 128.472 1.00 16.69 454 GLY A N 1
ATOM 2662 C CA . GLY A 1 366 ? 93.856 135.144 128.156 1.00 16.69 454 GLY A CA 1
ATOM 2663 C C . GLY A 1 366 ? 92.829 134.484 129.044 1.00 16.69 454 GLY A C 1
ATOM 2664 O O . GLY A 1 366 ? 91.651 134.841 128.958 1.00 16.69 454 GLY A O 1
ATOM 2665 N N . ARG A 1 367 ? 93.245 133.558 129.904 1.00 19.29 455 ARG A N 1
ATOM 2666 C CA . ARG A 1 367 ? 92.333 132.733 130.697 1.00 19.29 455 ARG A CA 1
ATOM 2667 C C . ARG A 1 367 ? 91.211 132.153 129.834 1.00 19.29 455 ARG A C 1
ATOM 2668 O O . ARG A 1 367 ? 90.031 132.206 130.181 1.00 19.29 455 ARG A O 1
ATOM 2676 N N . ALA A 1 368 ? 91.590 131.593 128.689 1.00 18.59 456 ALA A N 1
ATOM 2677 C CA . ALA A 1 368 ? 90.660 130.835 127.867 1.00 18.59 456 ALA A CA 1
ATOM 2678 C C . ALA A 1 368 ? 91.430 129.803 127.057 1.00 18.59 456 ALA A C 1
ATOM 2679 O O . ALA A 1 368 ? 92.635 129.935 126.835 1.00 18.59 456 ALA A O 1
ATOM 2681 N N . LEU A 1 369 ? 90.714 128.768 126.618 1.00 19.35 457 LEU A N 1
ATOM 2682 C CA . LEU A 1 369 ? 91.284 127.706 125.799 1.00 19.35 457 LEU A CA 1
ATOM 2683 C C . LEU A 1 369 ? 90.726 127.767 124.384 1.00 19.35 457 LEU A C 1
ATOM 2684 O O . LEU A 1 369 ? 89.502 127.684 124.205 1.00 19.35 457 LEU A O 1
ATOM 2689 N N . PRO A 1 370 ? 91.567 127.917 123.363 1.00 19.31 458 PRO A N 1
ATOM 2690 C CA . PRO A 1 370 ? 91.072 127.954 121.981 1.00 19.31 458 PRO A CA 1
ATOM 2691 C C . PRO A 1 370 ? 90.544 126.608 121.497 1.00 19.31 458 PRO A C 1
ATOM 2692 O O . PRO A 1 370 ? 90.901 125.542 122.001 1.00 19.31 458 PRO A O 1
ATOM 2696 N N . ALA A 1 371 ? 89.672 126.688 120.495 1.00 20.35 459 ALA A N 1
ATOM 2697 C CA . ALA A 1 371 ? 89.112 125.535 119.801 1.00 20.35 459 ALA A CA 1
ATOM 2698 C C . ALA A 1 371 ? 90.143 124.857 118.894 1.00 20.35 459 ALA A C 1
ATOM 2699 O O . ALA A 1 371 ? 91.142 125.454 118.484 1.00 20.35 459 ALA A O 1
ATOM 2701 N N . SER A 1 372 ? 89.876 123.590 118.575 1.00 18.40 460 SER A N 1
ATOM 2702 C CA . SER A 1 372 ? 90.521 122.873 117.479 1.00 18.40 460 SER A CA 1
ATOM 2703 C C . SER A 1 372 ? 89.555 122.702 116.315 1.00 18.40 460 SER A C 1
ATOM 2704 O O . SER A 1 372 ? 88.446 122.192 116.492 1.00 18.40 460 SER A O 1
ATOM 2707 N N . LEU A 1 373 ? 89.986 123.124 115.128 1.00 18.49 461 LEU A N 1
ATOM 2708 C CA . LEU A 1 373 ? 89.084 123.597 114.089 1.00 18.49 461 LEU A CA 1
ATOM 2709 C C . LEU A 1 373 ? 88.589 122.501 113.158 1.00 18.49 461 LEU A C 1
ATOM 2710 O O . LEU A 1 373 ? 87.548 122.679 112.514 1.00 18.49 461 LEU A O 1
ATOM 2715 N N . ASN A 1 374 ? 89.304 121.386 113.068 1.00 19.14 462 ASN A N 1
ATOM 2716 C CA . ASN A 1 374 ? 89.042 120.386 112.044 1.00 19.14 462 ASN A CA 1
ATOM 2717 C C . ASN A 1 374 ? 88.529 119.125 112.716 1.00 19.14 462 ASN A C 1
ATOM 2718 O O . ASN A 1 374 ? 89.030 118.025 112.465 1.00 19.14 462 ASN A O 1
ATOM 2723 N N . TYR A 1 375 ? 87.525 119.285 113.573 1.00 21.64 463 TYR A N 1
ATOM 2724 C CA . TYR A 1 375 ? 87.125 118.256 114.531 1.00 21.64 463 TYR A CA 1
ATOM 2725 C C . TYR A 1 375 ? 85.605 118.232 114.621 1.00 21.64 463 TYR A C 1
ATOM 2726 O O . TYR A 1 375 ? 84.996 119.093 115.260 1.00 21.64 463 TYR A O 1
ATOM 2735 N N . GLU A 1 376 ? 85.005 117.241 113.975 1.00 24.21 464 GLU A N 1
ATOM 2736 C CA . GLU A 1 376 ? 83.567 117.023 114.006 1.00 24.21 464 GLU A CA 1
ATOM 2737 C C . GLU A 1 376 ? 83.219 115.711 114.687 1.00 24.21 464 GLU A C 1
ATOM 2738 O O . GLU A 1 376 ? 82.325 115.676 115.540 1.00 24.21 464 GLU A O 1
ATOM 2744 N N . THR A 1 377 ? 83.917 114.632 114.345 1.00 24.24 465 THR A N 1
ATOM 2745 C CA . THR A 1 377 ? 83.663 113.309 114.898 1.00 24.24 465 THR A CA 1
ATOM 2746 C C . THR A 1 377 ? 84.918 112.823 115.611 1.00 24.24 465 THR A C 1
ATOM 2747 O O . THR A 1 377 ? 85.997 112.786 114.995 1.00 24.24 465 THR A O 1
ATOM 2751 N N . PRO A 1 378 ? 84.839 112.474 116.893 1.00 24.14 466 PRO A N 1
ATOM 2752 C CA . PRO A 1 378 ? 85.999 111.900 117.587 1.00 24.14 466 PRO A CA 1
ATOM 2753 C C . PRO A 1 378 ? 86.543 110.679 116.859 1.00 24.14 466 PRO A C 1
ATOM 2754 O O . PRO A 1 378 ? 85.801 109.760 116.511 1.00 24.14 466 PRO A O 1
ATOM 2758 N N . ASN A 1 379 ? 87.851 110.691 116.610 1.00 22.26 467 ASN A N 1
ATOM 2759 C CA . ASN A 1 379 ? 88.547 109.591 115.961 1.00 22.26 467 ASN A CA 1
ATOM 2760 C C . ASN A 1 379 ? 88.192 108.266 116.635 1.00 22.26 467 ASN A C 1
ATOM 2761 O O . ASN A 1 379 ? 88.432 108.108 117.841 1.00 22.26 467 ASN A O 1
ATOM 2766 N N . PRO A 1 380 ? 87.605 107.308 115.907 1.00 22.73 468 PRO A N 1
ATOM 2767 C CA . PRO A 1 380 ? 87.208 106.041 116.541 1.00 22.73 468 PRO A CA 1
ATOM 2768 C C . PRO A 1 380 ? 88.379 105.203 117.019 1.00 22.73 468 PRO A C 1
ATOM 2769 O O . PRO A 1 380 ? 88.186 104.332 117.876 1.00 22.73 468 PRO A O 1
ATOM 2773 N N . ALA A 1 381 ? 89.583 105.439 116.497 1.00 21.78 469 ALA A N 1
ATOM 2774 C CA . ALA A 1 381 ? 90.769 104.763 117.002 1.00 21.78 469 ALA A CA 1
ATOM 2775 C C . ALA A 1 381 ? 91.106 105.170 118.427 1.00 21.78 469 ALA A C 1
ATOM 2776 O O . ALA A 1 381 ? 91.864 104.464 119.097 1.00 21.78 469 ALA A O 1
ATOM 2778 N N . ILE A 1 382 ? 90.554 106.277 118.900 1.00 22.55 470 ILE A N 1
ATOM 2779 C CA . ILE A 1 382 ? 90.838 106.833 120.217 1.00 22.55 470 ILE A CA 1
ATOM 2780 C C . ILE A 1 382 ? 89.637 106.571 121.117 1.00 22.55 470 ILE A C 1
ATOM 2781 O O . ILE A 1 382 ? 88.512 106.941 120.760 1.00 22.55 470 ILE A O 1
ATOM 2786 N N . PRO A 1 383 ? 89.818 105.935 122.271 1.00 24.87 471 PRO A N 1
ATOM 2787 C CA . PRO A 1 383 ? 88.715 105.763 123.230 1.00 24.87 471 PRO A CA 1
ATOM 2788 C C . PRO A 1 383 ? 88.609 106.954 124.180 1.00 24.87 471 PRO A C 1
ATOM 2789 O O . PRO A 1 383 ? 88.963 106.892 125.365 1.00 24.87 471 PRO A O 1
ATOM 2793 N N . PHE A 1 384 ? 88.114 108.070 123.635 1.00 25.16 472 PHE A N 1
ATOM 2794 C CA . PHE A 1 384 ? 88.192 109.362 124.315 1.00 25.16 472 PHE A CA 1
ATOM 2795 C C . PHE A 1 384 ? 87.564 109.314 125.701 1.00 25.16 472 PHE A C 1
ATOM 2796 O O . PHE A 1 384 ? 88.127 109.838 126.669 1.00 25.16 472 PHE A O 1
ATOM 2804 N N . GLU A 1 385 ? 86.386 108.700 125.814 1.00 29.42 473 GLU A N 1
ATOM 2805 C CA . GLU A 1 385 ? 85.732 108.589 127.114 1.00 29.42 473 GLU A CA 1
ATOM 2806 C C . GLU A 1 385 ? 86.542 107.726 128.074 1.00 29.42 473 GLU A C 1
ATOM 2807 O O . GLU A 1 385 ? 86.696 108.074 129.251 1.00 29.42 473 GLU A O 1
ATOM 2813 N N . GLU A 1 386 ? 87.074 106.603 127.591 1.00 28.43 474 GLU A N 1
ATOM 2814 C CA . GLU A 1 386 ? 87.879 105.717 128.428 1.00 28.43 474 GLU A CA 1
ATOM 2815 C C . GLU A 1 386 ? 89.247 106.298 128.765 1.00 28.43 474 GLU A C 1
ATOM 2816 O O . GLU A 1 386 ? 89.847 105.897 129.766 1.00 28.43 474 GLU A O 1
ATOM 2822 N N . LEU A 1 387 ? 89.758 107.219 127.953 1.00 25.24 475 LEU A N 1
ATOM 2823 C CA . LEU A 1 387 ? 90.929 108.001 128.327 1.00 25.24 475 LEU A CA 1
ATOM 2824 C C . LEU A 1 387 ? 90.598 109.152 129.268 1.00 25.24 475 LEU A C 1
ATOM 2825 O O . LEU A 1 387 ? 91.503 109.656 129.941 1.00 25.24 475 LEU A O 1
ATOM 2830 N N . ASN A 1 388 ? 89.332 109.575 129.321 1.00 23.84 476 ASN A N 1
ATOM 2831 C CA . ASN A 1 388 ? 88.914 110.808 129.996 1.00 23.84 476 ASN A CA 1
ATOM 2832 C C . ASN A 1 388 ? 89.578 112.026 129.357 1.00 23.84 476 ASN A C 1
ATOM 2833 O O . ASN A 1 388 ? 90.085 112.921 130.034 1.00 23.84 476 ASN A O 1
ATOM 2838 N N . LEU A 1 389 ? 89.586 112.038 128.028 1.00 22.58 477 LEU A N 1
ATOM 2839 C CA . LEU A 1 389 ? 90.148 113.108 127.222 1.00 22.58 477 LEU A CA 1
ATOM 2840 C C . LEU A 1 389 ? 89.016 113.754 126.435 1.00 22.58 477 LEU A C 1
ATOM 2841 O O . LEU A 1 389 ? 88.148 113.051 125.910 1.00 22.58 477 LEU A O 1
ATOM 2846 N N . ARG A 1 390 ? 89.012 115.083 126.339 1.00 21.76 478 ARG A N 1
ATOM 2847 C CA . ARG A 1 390 ? 88.074 115.761 125.453 1.00 21.76 478 ARG A CA 1
ATOM 2848 C C . ARG A 1 390 ? 88.803 116.769 124.577 1.00 21.76 478 ARG A C 1
ATOM 2849 O O . ARG A 1 390 ? 89.582 117.586 125.076 1.00 21.76 478 ARG A O 1
ATOM 2857 N N . VAL A 1 391 ? 88.552 116.697 123.269 1.00 21.14 479 VAL A N 1
ATOM 2858 C CA . VAL A 1 391 ? 89.047 117.712 122.348 1.00 21.14 479 VAL A CA 1
ATOM 2859 C C . VAL A 1 391 ? 88.240 118.991 122.516 1.00 21.14 479 VAL A C 1
ATOM 2860 O O . VAL A 1 391 ? 87.007 118.989 122.406 1.00 21.14 479 VAL A O 1
ATOM 2864 N N . ASN A 1 392 ? 88.938 120.095 122.769 1.00 23.30 480 ASN A N 1
ATOM 2865 C CA . ASN A 1 392 ? 88.296 121.386 122.962 1.00 23.30 480 ASN A CA 1
ATOM 2866 C C . ASN A 1 392 ? 87.734 121.932 121.655 1.00 23.30 480 ASN A C 1
ATOM 2867 O O . ASN A 1 392 ? 88.441 122.597 120.893 1.00 23.30 480 ASN A O 1
ATOM 2872 N N . THR A 1 393 ? 86.460 121.649 121.389 1.00 26.03 481 THR A N 1
ATOM 2873 C CA . THR A 1 393 ? 85.827 121.996 120.125 1.00 26.03 481 THR A CA 1
ATOM 2874 C C . THR A 1 393 ? 85.397 123.455 120.049 1.00 26.03 481 THR A C 1
ATOM 2875 O O . THR A 1 393 ? 85.052 123.923 118.958 1.00 26.03 481 THR A O 1
ATOM 2879 N N . GLU A 1 394 ? 85.407 124.178 121.163 1.00 26.65 482 GLU A N 1
ATOM 2880 C CA . GLU A 1 394 ? 84.874 125.529 121.216 1.00 26.65 482 GLU A CA 1
ATOM 2881 C C . GLU A 1 394 ? 85.773 126.386 122.093 1.00 26.65 482 GLU A C 1
ATOM 2882 O O . GLU A 1 394 ? 86.446 125.882 122.995 1.00 26.65 482 GLU A O 1
ATOM 2888 N N . TYR A 1 395 ? 85.785 127.686 121.810 1.00 23.83 483 TYR A N 1
ATOM 2889 C CA . TYR A 1 395 ? 86.448 128.642 122.688 1.00 23.83 483 TYR A CA 1
ATOM 2890 C C . TYR A 1 395 ? 85.829 128.573 124.074 1.00 23.83 483 TYR A C 1
ATOM 2891 O O . TYR A 1 395 ? 84.618 128.755 124.235 1.00 23.83 483 TYR A O 1
ATOM 2900 N N . LEU A 1 396 ? 86.662 128.310 125.072 1.00 22.04 484 LEU A N 1
ATOM 2901 C CA . LEU A 1 396 ? 86.197 128.004 126.423 1.00 22.04 484 LEU A CA 1
ATOM 2902 C C . LEU A 1 396 ? 86.825 128.946 127.435 1.00 22.04 484 LEU A C 1
ATOM 2903 O O . LEU A 1 396 ? 88.030 128.819 127.728 1.00 22.04 484 LEU A O 1
ATOM 2908 N N . PRO A 1 397 ? 86.074 129.900 127.985 1.00 23.25 485 PRO A N 1
ATOM 2909 C CA . PRO A 1 397 ? 86.615 130.733 129.062 1.00 23.25 485 PRO A CA 1
ATOM 2910 C C . PRO A 1 397 ? 87.004 129.870 130.250 1.00 23.25 485 PRO A C 1
ATOM 2911 O O . PRO A 1 397 ? 86.267 128.971 130.657 1.00 23.25 485 PRO A O 1
ATOM 2915 N N . TRP A 1 398 ? 88.172 130.154 130.807 1.00 19.71 486 TRP A N 1
ATOM 2916 C CA . TRP A 1 398 ? 88.852 129.248 131.726 1.00 19.71 486 TRP A CA 1
ATOM 2917 C C . TRP A 1 398 ? 88.710 129.793 133.144 1.00 19.71 486 TRP A C 1
ATOM 2918 O O . TRP A 1 398 ? 89.579 130.508 133.645 1.00 19.71 486 TRP A O 1
ATOM 2929 N N . GLU A 1 399 ? 87.606 129.436 133.791 1.00 21.71 487 GLU A N 1
ATOM 2930 C CA . GLU A 1 399 ? 87.329 129.868 135.154 1.00 21.71 487 GLU A CA 1
ATOM 2931 C C . GLU A 1 399 ? 88.285 129.219 136.152 1.00 21.71 487 GLU A C 1
ATOM 2932 O O . GLU A 1 399 ? 88.286 128.000 136.331 1.00 21.71 487 GLU A O 1
ATOM 2938 N N . GLN A 1 405 ? 92.555 127.874 142.264 1.00 23.31 493 GLN A N 1
ATOM 2939 C CA . GLN A 1 405 ? 93.357 126.904 141.525 1.00 23.31 493 GLN A CA 1
ATOM 2940 C C . GLN A 1 405 ? 94.065 127.547 140.336 1.00 23.31 493 GLN A C 1
ATOM 2941 O O . GLN A 1 405 ? 93.426 128.095 139.442 1.00 23.31 493 GLN A O 1
ATOM 2947 N N . ARG A 1 406 ? 95.396 127.476 140.344 1.00 21.00 494 ARG A N 1
ATOM 2948 C CA . ARG A 1 406 ? 96.190 127.997 139.239 1.00 21.00 494 ARG A CA 1
ATOM 2949 C C . ARG A 1 406 ? 95.875 127.261 137.940 1.00 21.00 494 ARG A C 1
ATOM 2950 O O . ARG A 1 406 ? 95.725 126.037 137.920 1.00 21.00 494 ARG A O 1
ATOM 2958 N N . MET A 1 407 ? 95.767 128.020 136.855 1.00 19.61 495 MET A N 1
ATOM 2959 C CA . MET A 1 407 ? 95.603 127.448 135.525 1.00 19.61 495 MET A CA 1
ATOM 2960 C C . MET A 1 407 ? 96.908 126.821 135.040 1.00 19.61 495 MET A C 1
ATOM 2961 O O . MET A 1 407 ? 97.966 127.453 135.104 1.00 19.61 495 MET A O 1
ATOM 2966 N N . VAL A 1 408 ? 96.849 125.572 134.570 1.00 16.21 496 VAL A N 1
ATOM 2967 C CA . VAL A 1 408 ? 98.038 124.840 134.138 1.00 16.21 496 VAL A CA 1
ATOM 2968 C C . VAL A 1 408 ? 97.746 124.151 132.807 1.00 16.21 496 VAL A C 1
ATOM 2969 O O . VAL A 1 408 ? 96.710 123.496 132.660 1.00 16.21 496 VAL A O 1
ATOM 2973 N N . VAL A 1 409 ? 98.677 124.271 131.856 1.00 13.23 497 VAL A N 1
ATOM 2974 C CA . VAL A 1 409 ? 98.626 123.587 130.567 1.00 13.23 497 VAL A CA 1
ATOM 2975 C C . VAL A 1 409 ? 99.907 122.805 130.320 1.00 13.23 497 VAL A C 1
ATOM 2976 O O . VAL A 1 409 ? 100.978 123.145 130.829 1.00 13.23 497 VAL A O 1
ATOM 2980 N N . GLY A 1 410 ? 99.782 121.712 129.579 1.00 11.38 498 GLY A N 1
ATOM 2981 C CA . GLY A 1 410 ? 100.924 121.043 128.990 1.00 11.38 498 GLY A CA 1
ATOM 2982 C C . GLY A 1 410 ? 101.107 121.412 127.527 1.00 11.38 498 GLY A C 1
ATOM 2983 O O . GLY A 1 410 ? 100.158 121.782 126.844 1.00 11.38 498 GLY A O 1
ATOM 2984 N N . VAL A 1 411 ? 102.346 121.303 127.052 1.00 9.30 499 VAL A N 1
ATOM 2985 C CA . VAL A 1 411 ? 102.669 121.389 125.632 1.00 9.30 499 VAL A CA 1
ATOM 2986 C C . VAL A 1 411 ? 103.547 120.195 125.283 1.00 9.30 499 VAL A C 1
ATOM 2987 O O . VAL A 1 411 ? 104.564 119.956 125.942 1.00 9.30 499 VAL A O 1
ATOM 2991 N N . SER A 1 412 ? 103.152 119.447 124.257 1.00 9.46 500 SER A N 1
ATOM 2992 C CA . SER A 1 412 ? 103.907 118.303 123.766 1.00 9.46 500 SER A CA 1
ATOM 2993 C C . SER A 1 412 ? 104.453 118.593 122.376 1.00 9.46 500 SER A C 1
ATOM 2994 O O . SER A 1 412 ? 103.747 119.139 121.524 1.00 9.46 500 SER A O 1
ATOM 2997 N N . SER A 1 413 ? 105.706 118.213 122.143 1.00 7.89 501 SER A N 1
ATOM 2998 C CA . SER A 1 413 ? 106.291 118.271 120.809 1.00 7.89 501 SER A CA 1
ATOM 2999 C C . SER A 1 413 ? 107.075 116.995 120.556 1.00 7.89 501 SER A C 1
ATOM 3000 O O . SER A 1 413 ? 107.996 116.672 121.308 1.00 7.89 501 SER A O 1
ATOM 3003 N N . PHE A 1 414 ? 106.723 116.276 119.499 1.00 8.47 502 PHE A N 1
ATOM 3004 C CA . PHE A 1 414 ? 107.382 115.026 119.142 1.00 8.47 502 PHE A CA 1
ATOM 3005 C C . PHE A 1 414 ? 108.117 115.205 117.823 1.00 8.47 502 PHE A C 1
ATOM 3006 O O . PHE A 1 414 ? 107.551 115.728 116.859 1.00 8.47 502 PHE A O 1
ATOM 3014 N N . GLY A 1 415 ? 109.371 114.768 117.779 1.00 8.26 503 GLY A N 1
ATOM 3015 C CA . GLY A 1 415 ? 110.095 114.719 116.529 1.00 8.26 503 GLY A CA 1
ATOM 3016 C C . GLY A 1 415 ? 109.919 113.394 115.812 1.00 8.26 503 GLY A C 1
ATOM 3017 O O . GLY A 1 415 ? 109.655 112.362 116.420 1.00 8.26 503 GLY A O 1
ATOM 3018 N N . MET A 1 416 ? 110.062 113.452 114.488 1.00 12.32 504 MET A N 1
ATOM 3019 C CA . MET A 1 416 ? 110.107 112.244 113.672 1.00 12.32 504 MET A CA 1
ATOM 3020 C C . MET A 1 416 ? 111.248 111.313 114.063 1.00 12.32 504 MET A C 1
ATOM 3021 O O . MET A 1 416 ? 111.165 110.105 113.823 1.00 12.32 504 MET A O 1
ATOM 3026 N N . GLY A 1 417 ? 112.314 111.840 114.652 1.00 9.90 505 GLY A N 1
ATOM 3027 C CA . GLY A 1 417 ? 113.310 110.961 115.224 1.00 9.90 505 GLY A CA 1
ATOM 3028 C C . GLY A 1 417 ? 112.991 110.408 116.589 1.00 9.90 505 GLY A C 1
ATOM 3029 O O . GLY A 1 417 ? 113.856 109.792 117.214 1.00 9.90 505 GLY A O 1
ATOM 3030 N N . GLY A 1 418 ? 111.769 110.598 117.071 1.00 7.93 506 GLY A N 1
ATOM 3031 C CA . GLY A 1 418 ? 111.367 110.086 118.359 1.00 7.93 506 GLY A CA 1
ATOM 3032 C C . GLY A 1 418 ? 111.839 110.871 119.560 1.00 7.93 506 GLY A C 1
ATOM 3033 O O . GLY A 1 418 ? 111.604 110.430 120.689 1.00 7.93 506 GLY A O 1
ATOM 3034 N N . THR A 1 419 ? 112.491 112.016 119.369 1.00 7.41 507 THR A N 1
ATOM 3035 C CA . THR A 1 419 ? 112.786 112.890 120.499 1.00 7.41 507 THR A CA 1
ATOM 3036 C C . THR A 1 419 ? 111.500 113.581 120.935 1.00 7.41 507 THR A C 1
ATOM 3037 O O . THR A 1 419 ? 110.948 114.406 120.203 1.00 7.41 507 THR A O 1
ATOM 3041 N N . ASN A 1 420 ? 111.011 113.224 122.113 1.00 7.54 508 ASN A N 1
ATOM 3042 C CA . ASN A 1 420 ? 109.795 113.787 122.673 1.00 7.54 508 ASN A CA 1
ATOM 3043 C C . ASN A 1 420 ? 110.147 114.862 123.692 1.00 7.54 508 ASN A C 1
ATOM 3044 O O . ASN A 1 420 ? 111.113 114.719 124.445 1.00 7.54 508 ASN A O 1
ATOM 3049 N N . ALA A 1 421 ? 109.375 115.943 123.702 1.00 7.50 509 ALA A N 1
ATOM 3050 C CA . ALA A 1 421 ? 109.501 116.987 124.706 1.00 7.50 509 ALA A CA 1
ATOM 3051 C C . ALA A 1 421 ? 108.125 117.330 125.255 1.00 7.50 509 ALA A C 1
ATOM 3052 O O . ALA A 1 421 ? 107.148 117.394 124.508 1.00 7.50 509 ALA A O 1
ATOM 3054 N N . HIS A 1 422 ? 108.055 117.543 126.563 1.00 9.26 510 HIS A N 1
ATOM 3055 C CA . HIS A 1 422 ? 106.853 118.033 127.216 1.00 9.26 510 HIS A CA 1
ATOM 3056 C C . HIS A 1 422 ? 107.213 119.141 128.190 1.00 9.26 510 HIS A C 1
ATOM 3057 O O . HIS A 1 422 ? 108.192 119.032 128.929 1.00 9.26 510 HIS A O 1
ATOM 3064 N N . VAL A 1 423 ? 106.417 120.206 128.180 1.00 9.51 511 VAL A N 1
ATOM 3065 C CA . VAL A 1 423 ? 106.635 121.380 129.018 1.00 9.51 511 VAL A CA 1
ATOM 3066 C C . VAL A 1 423 ? 105.332 121.709 129.732 1.00 9.51 511 VAL A C 1
ATOM 3067 O O . VAL A 1 423 ? 104.257 121.665 129.129 1.00 9.51 511 VAL A O 1
ATOM 3071 N N . VAL A 1 424 ? 105.427 122.038 131.014 1.00 11.90 512 VAL A N 1
ATOM 3072 C CA . VAL A 1 424 ? 104.277 122.391 131.836 1.00 11.90 512 VAL A CA 1
ATOM 3073 C C . VAL A 1 424 ? 104.324 123.889 132.112 1.00 11.90 512 VAL A C 1
ATOM 3074 O O . VAL A 1 424 ? 105.310 124.398 132.658 1.00 11.90 512 VAL A O 1
ATOM 3078 N N . LEU A 1 425 ? 103.276 124.595 131.698 1.00 13.38 513 LEU A N 1
ATOM 3079 C CA . LEU A 1 425 ? 103.122 126.031 131.891 1.00 13.38 513 LEU A CA 1
ATOM 3080 C C . LEU A 1 425 ? 102.012 126.285 132.900 1.00 13.38 513 LEU A C 1
ATOM 3081 O O . LEU A 1 425 ? 100.860 125.914 132.666 1.00 13.38 513 LEU A O 1
ATOM 3086 N N . GLU A 1 426 ? 102.351 126.947 133.995 1.00 15.97 514 GLU A N 1
ATOM 3087 C CA . GLU A 1 426 ? 101.396 127.513 134.932 1.00 15.97 514 GLU A CA 1
ATOM 3088 C C . GLU A 1 426 ? 101.187 128.986 134.602 1.00 15.97 514 GLU A C 1
ATOM 3089 O O . GLU A 1 426 ? 102.074 129.644 134.061 1.00 15.97 514 GLU A O 1
ATOM 3095 N N . GLU A 1 427 ? 99.991 129.489 134.882 1.00 17.02 515 GLU A N 1
ATOM 3096 C CA . GLU A 1 427 ? 99.756 130.921 134.756 1.00 17.02 515 GLU A CA 1
ATOM 3097 C C . GLU A 1 427 ? 100.717 131.719 135.638 1.00 17.02 515 GLU A C 1
ATOM 3098 O O . GLU A 1 427 ? 101.308 131.207 136.592 1.00 17.02 515 GLU A O 1
ATOM 3104 N N . ALA A 1 428 ? 100.861 132.998 135.299 1.00 16.85 516 ALA A N 1
ATOM 3105 C CA . ALA A 1 428 ? 101.689 133.899 136.088 1.00 16.85 516 ALA A CA 1
ATOM 3106 C C . ALA A 1 428 ? 101.218 133.940 137.540 1.00 16.85 516 ALA A C 1
ATOM 3107 O O . ALA A 1 428 ? 100.014 133.856 137.805 1.00 16.85 516 ALA A O 1
ATOM 3109 N N . PRO A 1 429 ? 102.141 134.068 138.507 1.00 16.45 517 PRO A N 1
ATOM 3110 C CA . PRO A 1 429 ? 101.824 134.030 139.937 1.00 16.45 517 PRO A CA 1
ATOM 3111 C C . PRO A 1 429 ? 101.016 135.237 140.401 1.00 16.45 517 PRO A C 1
ATOM 3112 O O . PRO A 1 429 ? 100.904 136.204 139.651 0.00 16.45 517 PRO A O 1
ATOM 3116 N N . VAL A 1 451 ? 101.700 166.301 132.830 1.00 36.43 539 VAL A N 1
ATOM 3117 C CA . VAL A 1 451 ? 102.197 166.079 131.479 1.00 36.43 539 VAL A CA 1
ATOM 3118 C C . VAL A 1 451 ? 103.172 164.912 131.474 1.00 36.43 539 VAL A C 1
ATOM 3119 O O . VAL A 1 451 ? 104.048 164.819 132.334 1.00 36.43 539 VAL A O 1
ATOM 3123 N N . VAL A 1 452 ? 103.016 164.020 130.502 1.00 33.02 540 VAL A N 1
ATOM 3124 C CA . VAL A 1 452 ? 103.906 162.876 130.344 1.00 33.02 540 VAL A CA 1
ATOM 3125 C C . VAL A 1 452 ? 104.390 162.817 128.898 1.00 33.02 540 VAL A C 1
ATOM 3126 O O . VAL A 1 452 ? 103.621 163.111 127.964 1.00 33.02 540 VAL A O 1
ATOM 3130 N N . PRO A 1 453 ? 105.676 162.538 128.688 1.00 29.26 541 PRO A N 1
ATOM 3131 C CA . PRO A 1 453 ? 106.183 162.200 127.354 1.00 29.26 541 PRO A CA 1
ATOM 3132 C C . PRO A 1 453 ? 106.041 160.724 126.999 1.00 29.26 541 PRO A C 1
ATOM 3133 O O . PRO A 1 453 ? 106.328 159.838 127.807 1.00 29.26 541 PRO A O 1
ATOM 3137 N N . TRP A 1 454 ? 105.603 160.466 125.773 1.00 28.47 542 TRP A N 1
ATOM 3138 C CA . TRP A 1 454 ? 105.890 159.215 125.086 1.00 28.47 542 TRP A CA 1
ATOM 3139 C C . TRP A 1 454 ? 107.002 159.473 124.075 1.00 28.47 542 TRP A C 1
ATOM 3140 O O . TRP A 1 454 ? 106.872 160.350 123.212 1.00 28.47 542 TRP A O 1
ATOM 3151 N N . VAL A 1 455 ? 108.092 158.719 124.195 1.00 22.98 543 VAL A N 1
ATOM 3152 C CA . VAL A 1 455 ? 109.311 158.926 123.419 1.00 22.98 543 VAL A CA 1
ATOM 3153 C C . VAL A 1 455 ? 109.480 157.771 122.433 1.00 22.98 543 VAL A C 1
ATOM 3154 O O . VAL A 1 455 ? 109.536 156.602 122.831 1.00 22.98 543 VAL A O 1
ATOM 3158 N N . VAL A 1 456 ? 109.511 158.098 121.142 1.00 19.66 544 VAL A N 1
ATOM 3159 C CA . VAL A 1 456 ? 109.523 157.121 120.059 1.00 19.66 544 VAL A CA 1
ATOM 3160 C C . VAL A 1 456 ? 110.809 157.319 119.271 1.00 19.66 544 VAL A C 1
ATOM 3161 O O . VAL A 1 456 ? 111.127 158.444 118.875 1.00 19.66 544 VAL A O 1
ATOM 3165 N N . SER A 1 457 ? 111.557 156.243 119.047 1.00 16.82 545 SER A N 1
ATOM 3166 C CA . SER A 1 457 ? 112.803 156.376 118.308 1.00 16.82 545 SER A CA 1
ATOM 3167 C C . SER A 1 457 ? 112.983 155.215 117.344 1.00 16.82 545 SER A C 1
ATOM 3168 O O . SER A 1 457 ? 112.596 154.080 117.625 1.00 16.82 545 SER A O 1
ATOM 3171 N N . ALA A 1 458 ? 113.582 155.526 116.197 1.00 15.35 546 ALA A N 1
ATOM 3172 C CA . ALA A 1 458 ? 113.891 154.545 115.170 1.00 15.35 546 ALA A CA 1
ATOM 3173 C C . ALA A 1 458 ? 115.209 154.911 114.501 1.00 15.35 546 ALA A C 1
ATOM 3174 O O . ALA A 1 458 ? 115.776 155.984 114.732 1.00 15.35 546 ALA A O 1
ATOM 3176 N N . LYS A 1 459 ? 115.689 154.002 113.650 1.00 14.11 547 LYS A N 1
ATOM 3177 C CA . LYS A 1 459 ? 116.948 154.184 112.936 1.00 14.11 547 LYS A CA 1
ATOM 3178 C C . LYS A 1 459 ? 116.822 154.998 111.656 1.00 14.11 547 LYS A C 1
ATOM 3179 O O . LYS A 1 459 ? 117.847 155.294 111.035 1.00 14.11 547 LYS A O 1
ATOM 3185 N N . SER A 1 460 ? 115.614 155.371 111.245 1.00 16.72 548 SER A N 1
ATOM 3186 C CA . SER A 1 460 ? 115.456 156.182 110.047 1.00 16.72 548 SER A CA 1
ATOM 3187 C C . SER A 1 460 ? 114.147 156.949 110.143 1.00 16.72 548 SER A C 1
ATOM 3188 O O . SER A 1 460 ? 113.266 156.609 110.936 1.00 16.72 548 SER A O 1
ATOM 3191 N N . ALA A 1 461 ? 114.040 157.994 109.322 1.00 17.62 549 ALA A N 1
ATOM 3192 C CA . ALA A 1 461 ? 112.815 158.787 109.289 1.00 17.62 549 ALA A CA 1
ATOM 3193 C C . ALA A 1 461 ? 111.607 157.949 108.899 1.00 17.62 549 ALA A C 1
ATOM 3194 O O . ALA A 1 461 ? 110.530 158.095 109.485 1.00 17.62 549 ALA A O 1
ATOM 3196 N N . ALA A 1 462 ? 111.751 157.084 107.894 1.00 17.69 550 ALA A N 1
ATOM 3197 C CA . ALA A 1 462 ? 110.641 156.223 107.498 1.00 17.69 550 ALA A CA 1
ATOM 3198 C C . ALA A 1 462 ? 110.270 155.244 108.606 1.00 17.69 550 ALA A C 1
ATOM 3199 O O . ALA A 1 462 ? 109.085 155.039 108.900 1.00 17.69 550 ALA A O 1
ATOM 3201 N N . ALA A 1 463 ? 111.277 154.682 109.275 1.00 17.07 551 ALA A N 1
ATOM 3202 C CA . ALA A 1 463 ? 111.029 153.838 110.438 1.00 17.07 551 ALA A CA 1
ATOM 3203 C C . ALA A 1 463 ? 110.431 154.632 111.590 1.00 17.07 551 ALA A C 1
ATOM 3204 O O . ALA A 1 463 ? 109.571 154.123 112.315 1.00 17.07 551 ALA A O 1
ATOM 3206 N N . LEU A 1 464 ? 110.869 155.876 111.780 1.00 18.11 552 LEU A N 1
ATOM 3207 C CA . LEU A 1 464 ? 110.302 156.700 112.843 1.00 18.11 552 LEU A CA 1
ATOM 3208 C C . LEU A 1 464 ? 108.825 156.979 112.596 1.00 18.11 552 LEU A C 1
ATOM 3209 O O . LEU A 1 464 ? 107.998 156.850 113.505 1.00 18.11 552 LEU A O 1
ATOM 3214 N N . ASP A 1 465 ? 108.486 157.425 111.388 1.00 20.54 553 ASP A N 1
ATOM 3215 C CA . ASP A 1 465 ? 107.088 157.611 111.013 1.00 20.54 553 ASP A CA 1
ATOM 3216 C C . ASP A 1 465 ? 106.264 156.339 111.184 1.00 20.54 553 ASP A C 1
ATOM 3217 O O . ASP A 1 465 ? 105.135 156.389 111.685 1.00 20.54 553 ASP A O 1
ATOM 3222 N N . ALA A 1 466 ? 106.807 155.187 110.782 1.00 19.12 554 ALA A N 1
ATOM 3223 C CA . ALA A 1 466 ? 106.095 153.928 110.994 1.00 19.12 554 ALA A CA 1
ATOM 3224 C C . ALA A 1 466 ? 105.887 153.620 112.475 1.00 19.12 554 ALA A C 1
ATOM 3225 O O . ALA A 1 466 ? 104.817 153.146 112.876 1.00 19.12 554 ALA A O 1
ATOM 3227 N N . GLN A 1 467 ? 106.898 153.883 113.301 1.00 18.92 555 GLN A N 1
ATOM 3228 C CA . GLN A 1 467 ? 106.811 153.630 114.735 1.00 18.92 555 GLN A CA 1
ATOM 3229 C C . GLN A 1 467 ? 105.831 154.574 115.426 1.00 18.92 555 GLN A C 1
ATOM 3230 O O . GLN A 1 467 ? 105.106 154.164 116.342 1.00 18.92 555 GLN A O 1
ATOM 3236 N N . ILE A 1 468 ? 105.729 155.808 114.931 1.00 21.04 556 ILE A N 1
ATOM 3237 C CA . ILE A 1 468 ? 104.694 156.735 115.381 1.00 21.04 556 ILE A CA 1
ATOM 3238 C C . ILE A 1 468 ? 103.311 156.245 114.974 1.00 21.04 556 ILE A C 1
ATOM 3239 O O . ILE A 1 468 ? 102.366 156.299 115.767 1.00 21.04 556 ILE A O 1
ATOM 3244 N N . GLU A 1 469 ? 103.153 155.816 113.722 1.00 23.42 557 GLU A N 1
ATOM 3245 C CA . GLU A 1 469 ? 101.850 155.317 113.289 1.00 23.42 557 GLU A CA 1
ATOM 3246 C C . GLU A 1 469 ? 101.416 154.102 114.107 1.00 23.42 557 GLU A C 1
ATOM 3247 O O . GLU A 1 469 ? 100.240 153.975 114.465 1.00 23.42 557 GLU A O 1
ATOM 3253 N N . ARG A 1 470 ? 102.351 153.201 114.414 1.00 19.68 558 ARG A N 1
ATOM 3254 C CA . ARG A 1 470 ? 102.033 152.060 115.271 1.00 19.68 558 ARG A CA 1
ATOM 3255 C C . ARG A 1 470 ? 101.659 152.478 116.689 1.00 19.68 558 ARG A C 1
ATOM 3256 O O . ARG A 1 470 ? 100.716 151.932 117.266 1.00 19.68 558 ARG A O 1
ATOM 3264 N N . LEU A 1 471 ? 102.387 153.430 117.277 1.00 22.56 559 LEU A N 1
ATOM 3265 C CA . LEU A 1 471 ? 102.011 153.899 118.610 1.00 22.56 559 LEU A CA 1
ATOM 3266 C C . LEU A 1 471 ? 100.675 154.635 118.614 1.00 22.56 559 LEU A C 1
ATOM 3267 O O . LEU A 1 471 ? 99.936 154.569 119.604 1.00 22.56 559 LEU A O 1
ATOM 3272 N N . ALA A 1 472 ? 100.336 155.315 117.521 1.00 24.11 560 ALA A N 1
ATOM 3273 C CA . ALA A 1 472 ? 99.016 155.927 117.396 1.00 24.11 560 ALA A CA 1
ATOM 3274 C C . ALA A 1 472 ? 97.921 154.874 117.285 1.00 24.11 560 ALA A C 1
ATOM 3275 O O . ALA A 1 472 ? 96.876 154.985 117.936 1.00 24.11 560 ALA A O 1
ATOM 3277 N N . ALA A 1 473 ? 98.135 153.853 116.456 1.00 24.01 561 ALA A N 1
ATOM 3278 C CA . ALA A 1 473 ? 97.194 152.740 116.398 1.00 24.01 561 ALA A CA 1
ATOM 3279 C C . ALA A 1 473 ? 97.037 152.077 117.760 1.00 24.01 561 ALA A C 1
ATOM 3280 O O . ALA A 1 473 ? 95.930 151.684 118.143 1.00 24.01 561 ALA A O 1
ATOM 3282 N N . PHE A 1 474 ? 98.137 151.938 118.502 1.00 24.18 562 PHE A N 1
ATOM 3283 C CA . PHE A 1 474 ? 98.059 151.382 119.847 1.00 24.18 562 PHE A CA 1
ATOM 3284 C C . PHE A 1 474 ? 97.246 152.282 120.764 1.00 24.18 562 PHE A C 1
ATOM 3285 O O . PHE A 1 474 ? 96.492 151.796 121.615 1.00 24.18 562 PHE A O 1
ATOM 3293 N N . ALA A 1 475 ? 97.384 153.598 120.606 1.00 26.18 563 ALA A N 1
ATOM 3294 C CA . ALA A 1 475 ? 96.618 154.529 121.419 1.00 26.18 563 ALA A CA 1
ATOM 3295 C C . ALA A 1 475 ? 95.179 154.651 120.944 1.00 26.18 563 ALA A C 1
ATOM 3296 O O . ALA A 1 475 ? 94.316 155.072 121.720 1.00 26.18 563 ALA A O 1
ATOM 3298 N N . SER A 1 476 ? 94.908 154.293 119.693 1.00 26.61 564 SER A N 1
ATOM 3299 C CA . SER A 1 476 ? 93.566 154.356 119.133 1.00 26.61 564 SER A CA 1
ATOM 3300 C C . SER A 1 476 ? 92.624 153.397 119.851 1.00 26.61 564 SER A C 1
ATOM 3301 O O . SER A 1 476 ? 91.611 153.812 120.411 0.00 26.61 564 SER A O 1
ATOM 3304 N N . VAL A 1 493 ? 94.268 152.898 129.127 1.00 36.70 581 VAL A N 1
ATOM 3305 C CA . VAL A 1 493 ? 95.681 152.545 129.176 1.00 36.70 581 VAL A CA 1
ATOM 3306 C C . VAL A 1 493 ? 96.418 153.510 130.102 1.00 36.70 581 VAL A C 1
ATOM 3307 O O . VAL A 1 493 ? 96.132 154.707 130.122 1.00 36.70 581 VAL A O 1
ATOM 3311 N N . ASP A 1 494 ? 97.353 152.986 130.893 1.00 35.40 582 ASP A N 1
ATOM 3312 C CA . ASP A 1 494 ? 98.141 153.822 131.792 1.00 35.40 582 ASP A CA 1
ATOM 3313 C C . ASP A 1 494 ? 99.182 154.570 130.967 1.00 35.40 582 ASP A C 1
ATOM 3314 O O . ASP A 1 494 ? 100.170 153.983 130.514 1.00 35.40 582 ASP A O 1
ATOM 3319 N N . ALA A 1 495 ? 98.951 155.868 130.766 1.00 32.38 583 ALA A N 1
ATOM 3320 C CA . ALA A 1 495 ? 99.854 156.686 129.963 1.00 32.38 583 ALA A CA 1
ATOM 3321 C C . ALA A 1 495 ? 101.259 156.706 130.549 1.00 32.38 583 ALA A C 1
ATOM 3322 O O . ALA A 1 495 ? 102.255 156.671 129.813 1.00 32.38 583 ALA A O 1
ATOM 3324 N N . GLY A 1 496 ? 101.356 156.708 131.877 1.00 30.40 584 GLY A N 1
ATOM 3325 C CA . GLY A 1 496 ? 102.656 156.644 132.519 1.00 30.40 584 GLY A CA 1
ATOM 3326 C C . GLY A 1 496 ? 103.361 155.313 132.358 1.00 30.40 584 GLY A C 1
ATOM 3327 O O . GLY A 1 496 ? 104.573 155.276 132.161 1.00 30.40 584 GLY A O 1
ATOM 3328 N N . ALA A 1 497 ? 102.627 154.204 132.457 1.00 29.26 585 ALA A N 1
ATOM 3329 C CA . ALA A 1 497 ? 103.257 152.899 132.268 1.00 29.26 585 ALA A CA 1
ATOM 3330 C C . ALA A 1 497 ? 103.761 152.727 130.840 1.00 29.26 585 ALA A C 1
ATOM 3331 O O . ALA A 1 497 ? 104.861 152.202 130.617 1.00 29.26 585 ALA A O 1
ATOM 3333 N N . VAL A 1 498 ? 102.982 153.199 129.868 1.00 26.94 586 VAL A N 1
ATOM 3334 C CA . VAL A 1 498 ? 103.447 153.279 128.485 1.00 26.94 586 VAL A CA 1
ATOM 3335 C C . VAL A 1 498 ? 104.719 154.109 128.387 1.00 26.94 586 VAL A C 1
ATOM 3336 O O . VAL A 1 498 ? 105.673 153.729 127.701 1.00 26.94 586 VAL A O 1
ATOM 3340 N N . ALA A 1 499 ? 104.732 155.282 129.019 1.00 26.50 587 ALA A N 1
ATOM 3341 C CA . ALA A 1 499 ? 105.930 156.115 129.006 1.00 26.50 587 ALA A CA 1
ATOM 3342 C C . ALA A 1 499 ? 107.145 155.423 129.623 1.00 26.50 587 ALA A C 1
ATOM 3343 O O . ALA A 1 499 ? 108.253 155.524 129.088 1.00 26.50 587 ALA A O 1
ATOM 3345 N N . ARG A 1 500 ? 106.970 154.738 130.757 1.00 28.25 588 ARG A N 1
ATOM 3346 C CA . ARG A 1 500 ? 108.059 153.933 131.315 1.00 28.25 588 ARG A CA 1
ATOM 3347 C C . ARG A 1 500 ? 108.564 152.882 130.335 1.00 28.25 588 ARG A C 1
ATOM 3348 O O . ARG A 1 500 ? 109.776 152.687 130.199 1.00 28.25 588 ARG A O 1
ATOM 3356 N N . VAL A 1 501 ? 107.658 152.193 129.643 1.00 23.67 589 VAL A N 1
ATOM 3357 C CA . VAL A 1 501 ? 108.085 151.162 128.701 1.00 23.67 589 VAL A CA 1
ATOM 3358 C C . VAL A 1 501 ? 108.787 151.762 127.482 1.00 23.67 589 VAL A C 1
ATOM 3359 O O . VAL A 1 501 ? 109.770 151.205 126.983 1.00 23.67 589 VAL A O 1
ATOM 3363 N N . LEU A 1 502 ? 108.315 152.907 126.994 1.00 21.44 590 LEU A N 1
ATOM 3364 C CA . LEU A 1 502 ? 108.990 153.591 125.889 1.00 21.44 590 LEU A CA 1
ATOM 3365 C C . LEU A 1 502 ? 110.331 154.206 126.277 1.00 21.44 590 LEU A C 1
ATOM 3366 O O . LEU A 1 502 ? 111.244 154.251 125.446 1.00 21.44 590 LEU A O 1
ATOM 3371 N N . ALA A 1 503 ? 110.481 154.684 127.507 1.00 22.66 591 ALA A N 1
ATOM 3372 C CA . ALA A 1 503 ? 111.724 155.329 127.912 1.00 22.66 591 ALA A CA 1
ATOM 3373 C C . ALA A 1 503 ? 112.778 154.348 128.402 1.00 22.66 591 ALA A C 1
ATOM 3374 O O . ALA A 1 503 ? 113.953 154.482 128.049 1.00 22.66 591 ALA A O 1
ATOM 3376 N N . GLY A 1 504 ? 112.387 153.359 129.197 1.00 20.66 592 GLY A N 1
ATOM 3377 C CA . GLY A 1 504 ? 113.323 152.391 129.729 1.00 20.66 592 GLY A CA 1
ATOM 3378 C C . GLY A 1 504 ? 113.432 151.127 128.906 1.00 20.66 592 GLY A C 1
ATOM 3379 O O . GLY A 1 504 ? 114.503 150.516 128.851 1.00 20.66 592 GLY A O 1
ATOM 3380 N N . GLY A 1 505 ? 112.343 150.718 128.265 1.00 16.55 593 GLY A N 1
ATOM 3381 C CA . GLY A 1 505 ? 112.249 149.418 127.637 1.00 16.55 593 GLY A CA 1
ATOM 3382 C C . GLY A 1 505 ? 112.459 149.392 126.140 1.00 16.55 593 GLY A C 1
ATOM 3383 O O . GLY A 1 505 ? 112.184 148.363 125.510 1.00 16.55 593 GLY A O 1
ATOM 3384 N N . ARG A 1 506 ? 112.937 150.479 125.549 1.00 15.69 594 ARG A N 1
ATOM 3385 C CA . ARG A 1 506 ? 113.175 150.563 124.117 1.00 15.69 594 ARG A CA 1
ATOM 3386 C C . ARG A 1 506 ? 114.562 151.136 123.881 1.00 15.69 594 ARG A C 1
ATOM 3387 O O . ARG A 1 506 ? 115.050 151.962 124.656 1.00 15.69 594 ARG A O 1
ATOM 3395 N N . ALA A 1 507 ? 115.202 150.663 122.817 1.00 14.78 595 ALA A N 1
ATOM 3396 C CA . ALA A 1 507 ? 116.428 151.290 122.348 1.00 14.78 595 ALA A CA 1
ATOM 3397 C C . ALA A 1 507 ? 116.190 152.758 122.016 1.00 14.78 595 ALA A C 1
ATOM 3398 O O . ALA A 1 507 ? 115.115 153.151 121.556 1.00 14.78 595 ALA A O 1
ATOM 3400 N N . GLN A 1 508 ? 117.216 153.568 122.255 1.00 16.26 596 GLN A N 1
ATOM 3401 C CA . GLN A 1 508 ? 117.240 154.972 121.857 1.00 16.26 596 GLN A CA 1
ATOM 3402 C C . GLN A 1 508 ? 118.072 155.127 120.591 1.00 16.26 596 GLN A C 1
ATOM 3403 O O . GLN A 1 508 ? 119.302 155.187 120.644 1.00 16.26 596 GLN A O 1
ATOM 3409 N N . PHE A 1 509 ? 117.394 155.197 119.454 1.00 15.54 597 PHE A N 1
ATOM 3410 C CA . PHE A 1 509 ? 118.035 155.340 118.157 1.00 15.54 597 PHE A CA 1
ATOM 3411 C C . PHE A 1 509 ? 118.187 156.821 117.811 1.00 15.54 597 PHE A C 1
ATOM 3412 O O . PHE A 1 509 ? 117.960 157.704 118.642 1.00 15.54 597 PHE A O 1
ATOM 3420 N N . GLU A 1 510 ? 118.590 157.109 116.574 1.00 20.71 598 GLU A N 1
ATOM 3421 C CA . GLU A 1 510 ? 118.971 158.461 116.188 1.00 20.71 598 GLU A CA 1
ATOM 3422 C C . GLU A 1 510 ? 117.811 159.319 115.699 1.00 20.71 598 GLU A C 1
ATOM 3423 O O . GLU A 1 510 ? 117.880 160.547 115.816 1.00 20.71 598 GLU A O 1
ATOM 3429 N N . HIS A 1 511 ? 116.730 158.723 115.206 1.00 17.83 599 HIS A N 1
ATOM 3430 C CA . HIS A 1 511 ? 115.565 159.482 114.773 1.00 17.83 599 HIS A CA 1
ATOM 3431 C C . HIS A 1 511 ? 114.513 159.435 115.868 1.00 17.83 599 HIS A C 1
ATOM 3432 O O . HIS A 1 511 ? 114.053 158.354 116.241 1.00 17.83 599 HIS A O 1
ATOM 3439 N N . ARG A 1 512 ? 114.134 160.598 116.381 1.00 18.34 600 ARG A N 1
ATOM 3440 C CA . ARG A 1 512 ? 113.423 160.688 117.643 1.00 18.34 600 ARG A CA 1
ATOM 3441 C C . ARG A 1 512 ? 112.229 161.612 117.501 1.00 18.34 600 ARG A C 1
ATOM 3442 O O . ARG A 1 512 ? 112.309 162.662 116.859 1.00 18.34 600 ARG A O 1
ATOM 3450 N N . ALA A 1 513 ? 111.120 161.197 118.094 1.00 21.82 601 ALA A N 1
ATOM 3451 C CA . ALA A 1 513 ? 109.968 162.049 118.308 1.00 21.82 601 ALA A CA 1
ATOM 3452 C C . ALA A 1 513 ? 109.521 161.883 119.749 1.00 21.82 601 ALA A C 1
ATOM 3453 O O . ALA A 1 513 ? 109.783 160.863 120.390 1.00 21.82 601 ALA A O 1
ATOM 3455 N N . VAL A 1 514 ? 108.863 162.916 120.255 1.00 26.18 602 VAL A N 1
ATOM 3456 C CA . VAL A 1 514 ? 108.216 162.903 121.556 1.00 26.18 602 VAL A CA 1
ATOM 3457 C C . VAL A 1 514 ? 106.832 163.511 121.417 1.00 26.18 602 VAL A C 1
ATOM 3458 O O . VAL A 1 514 ? 106.669 164.572 120.799 1.00 26.18 602 VAL A O 1
ATOM 3462 N N . VAL A 1 515 ? 105.840 162.816 121.966 1.00 29.39 603 VAL A N 1
ATOM 3463 C CA . VAL A 1 515 ? 104.492 163.337 122.143 1.00 29.39 603 VAL A CA 1
ATOM 3464 C C . VAL A 1 515 ? 104.312 163.631 123.628 1.00 29.39 603 VAL A C 1
ATOM 3465 O O . VAL A 1 515 ? 104.616 162.792 124.481 1.00 29.39 603 VAL A O 1
ATOM 3469 N N . VAL A 1 516 ? 103.874 164.845 123.937 1.00 32.29 604 VAL A N 1
ATOM 3470 C CA . VAL A 1 516 ? 103.747 165.308 125.313 1.00 32.29 604 VAL A CA 1
ATOM 3471 C C . VAL A 1 516 ? 102.296 165.659 125.603 1.00 32.29 604 VAL A C 1
ATOM 3472 O O . VAL A 1 516 ? 101.694 166.483 124.902 1.00 32.29 604 VAL A O 1
ATOM 3476 N N . GLY A 1 517 ? 101.715 164.996 126.596 1.00 36.27 605 GLY A N 1
ATOM 3477 C CA . GLY A 1 517 ? 100.298 165.199 126.836 1.00 36.27 605 GLY A CA 1
ATOM 3478 C C . GLY A 1 517 ? 99.933 164.913 128.272 1.00 36.27 605 GLY A C 1
ATOM 3479 O O . GLY A 1 517 ? 100.649 164.216 128.990 1.00 36.27 605 GLY A O 1
ATOM 3480 N N . SER A 1 518 ? 98.766 165.418 128.665 1.00 39.36 606 SER A N 1
ATOM 3481 C CA . SER A 1 518 ? 98.327 165.331 130.051 1.00 39.36 606 SER A CA 1
ATOM 3482 C C . SER A 1 518 ? 97.834 163.946 130.435 1.00 39.36 606 SER A C 1
ATOM 3483 O O . SER A 1 518 ? 97.848 163.604 131.623 1.00 39.36 606 SER A O 1
ATOM 3486 N N . GLY A 1 519 ? 97.404 163.147 129.468 1.00 39.47 607 GLY A N 1
ATOM 3487 C CA . GLY A 1 519 ? 96.833 161.857 129.750 1.00 39.47 607 GLY A CA 1
ATOM 3488 C C . GLY A 1 519 ? 96.563 161.074 128.485 1.00 39.47 607 GLY A C 1
ATOM 3489 O O . GLY A 1 519 ? 96.797 161.549 127.370 1.00 39.47 607 GLY A O 1
ATOM 3490 N N . PRO A 1 520 ? 96.080 159.841 128.648 1.00 39.34 608 PRO A N 1
ATOM 3491 C CA . PRO A 1 520 ? 96.110 158.872 127.538 1.00 39.34 608 PRO A CA 1
ATOM 3492 C C . PRO A 1 520 ? 95.480 159.385 126.255 1.00 39.34 608 PRO A C 1
ATOM 3493 O O . PRO A 1 520 ? 96.088 159.283 125.185 1.00 39.34 608 PRO A O 1
ATOM 3497 N N . ASP A 1 521 ? 94.272 159.943 126.336 1.00 40.87 609 ASP A N 1
ATOM 3498 C CA . ASP A 1 521 ? 93.613 160.471 125.145 1.00 40.87 609 ASP A CA 1
ATOM 3499 C C . ASP A 1 521 ? 94.305 161.722 124.617 1.00 40.87 609 ASP A C 1
ATOM 3500 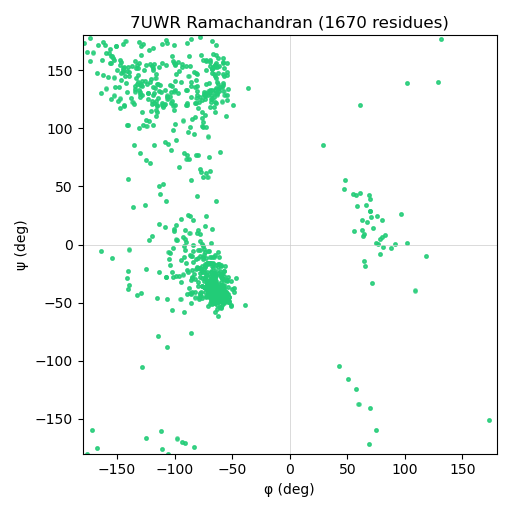O O . ASP A 1 521 ? 94.332 161.949 123.405 1.00 40.87 609 ASP A O 1
ATOM 3505 N N . ASP A 1 522 ? 94.821 162.573 125.503 1.00 39.70 610 ASP A N 1
ATOM 3506 C CA . ASP A 1 522 ? 95.579 163.740 125.054 1.00 39.70 610 ASP A CA 1
ATOM 3507 C C . ASP A 1 522 ? 96.790 163.329 124.220 1.00 39.70 610 ASP A C 1
ATOM 3508 O O . ASP A 1 522 ? 97.004 163.842 123.114 1.00 39.70 610 ASP A O 1
ATOM 3513 N N . LEU A 1 523 ? 97.578 162.380 124.728 1.00 35.63 611 LEU A N 1
ATOM 3514 C CA . LEU A 1 523 ? 98.658 161.787 123.945 1.00 35.63 611 LEU A CA 1
ATOM 3515 C C . LEU A 1 523 ? 98.158 161.136 122.664 1.00 35.63 611 LEU A C 1
ATOM 3516 O O . LEU A 1 523 ? 98.821 161.219 121.626 1.00 35.63 611 LEU A O 1
ATOM 3521 N N . ALA A 1 524 ? 97.020 160.444 122.720 1.00 36.51 612 ALA A N 1
ATOM 3522 C CA . ALA A 1 524 ? 96.506 159.774 121.529 1.00 36.51 612 ALA A CA 1
ATOM 3523 C C . ALA A 1 524 ? 96.154 160.770 120.430 1.00 36.51 612 ALA A C 1
ATOM 3524 O O . ALA A 1 524 ? 96.549 160.599 119.272 1.00 36.51 612 ALA A O 1
ATOM 3526 N N . ALA A 1 525 ? 95.408 161.817 120.778 1.00 35.77 613 ALA A N 1
ATOM 3527 C CA . ALA A 1 525 ? 95.113 162.887 119.830 1.00 35.77 613 ALA A CA 1
ATOM 3528 C C . ALA A 1 525 ? 96.381 163.553 119.312 1.00 35.77 613 ALA A C 1
ATOM 3529 O O . ALA A 1 525 ? 96.504 163.817 118.111 1.00 35.77 613 ALA A O 1
ATOM 3531 N N . ALA A 1 526 ? 97.335 163.838 120.197 1.00 35.20 614 ALA A N 1
ATOM 3532 C CA . ALA A 1 526 ? 98.586 164.443 119.760 1.00 35.20 614 ALA A CA 1
ATOM 3533 C C . ALA A 1 526 ? 99.451 163.497 118.933 1.00 35.20 614 ALA A C 1
ATOM 3534 O O . ALA A 1 526 ? 100.374 163.961 118.259 1.00 35.20 614 ALA A O 1
ATOM 3536 N N . LEU A 1 527 ? 99.180 162.190 118.965 1.00 33.17 615 LEU A N 1
ATOM 3537 C CA . LEU A 1 527 ? 99.784 161.279 118.001 1.00 33.17 615 LEU A CA 1
ATOM 3538 C C . LEU A 1 527 ? 99.082 161.288 116.652 1.00 33.17 615 LEU A C 1
ATOM 3539 O O . LEU A 1 527 ? 99.676 160.855 115.660 1.00 33.17 615 LEU A O 1
ATOM 3544 N N . ALA A 1 528 ? 97.843 161.764 116.588 1.00 37.41 616 ALA A N 1
ATOM 3545 C CA . ALA A 1 528 ? 97.298 162.225 115.325 1.00 37.41 616 ALA A CA 1
ATOM 3546 C C . ALA A 1 528 ? 97.902 163.582 114.980 1.00 37.41 616 ALA A C 1
ATOM 3547 O O . ALA A 1 528 ? 98.391 164.307 115.850 1.00 37.41 616 ALA A O 1
ATOM 3549 N N . ALA A 1 529 ? 97.849 163.930 113.696 1.00 40.23 617 ALA A N 1
ATOM 3550 C CA . ALA A 1 529 ? 98.578 165.069 113.153 1.00 40.23 617 ALA A CA 1
ATOM 3551 C C . ALA A 1 529 ? 100.040 165.068 113.611 1.00 40.23 617 ALA A C 1
ATOM 3552 O O . ALA A 1 529 ? 100.516 166.051 114.184 1.00 40.23 617 ALA A O 1
ATOM 3554 N N . PRO A 1 530 ? 100.777 163.977 113.371 1.00 38.67 618 PRO A N 1
ATOM 3555 C CA . PRO A 1 530 ? 102.095 163.810 113.999 1.00 38.67 618 PRO A CA 1
ATOM 3556 C C . PRO A 1 530 ? 103.157 164.784 113.512 1.00 38.67 618 PRO A C 1
ATOM 3557 O O . PRO A 1 530 ? 104.302 164.700 113.973 1.00 38.67 618 PRO A O 1
ATOM 3561 N N . GLU A 1 531 ? 102.825 165.699 112.599 1.00 40.71 619 GLU A N 1
ATOM 3562 C CA . GLU A 1 531 ? 103.696 166.841 112.338 1.00 40.71 619 GLU A CA 1
ATOM 3563 C C . GLU A 1 531 ? 103.856 167.732 113.562 1.00 40.71 619 GLU A C 1
ATOM 3564 O O . GLU A 1 531 ? 104.809 168.517 113.623 1.00 40.71 619 GLU A O 1
ATOM 3570 N N . GLY A 1 532 ? 102.951 167.630 114.535 1.00 37.47 620 GLY A N 1
ATOM 3571 C CA . GLY A 1 532 ? 103.031 168.433 115.739 1.00 37.47 620 GLY A CA 1
ATOM 3572 C C . GLY A 1 532 ? 103.987 167.917 116.792 1.00 37.47 620 GLY A C 1
ATOM 3573 O O . GLY A 1 532 ? 104.279 168.644 117.746 1.00 37.47 620 GLY A O 1
ATOM 3574 N N . LEU A 1 533 ? 104.466 166.683 116.651 1.00 31.12 621 LEU A N 1
ATOM 3575 C CA . LEU A 1 533 ? 105.337 166.094 117.656 1.00 31.12 621 LEU A CA 1
ATOM 3576 C C . LEU A 1 533 ? 106.639 166.885 117.745 1.00 31.12 621 LEU A C 1
ATOM 3577 O O . LEU A 1 533 ? 107.052 167.555 116.797 1.00 31.12 621 LEU A O 1
ATOM 3582 N N . VAL A 1 534 ? 107.299 166.800 118.900 1.00 27.20 622 VAL A N 1
ATOM 3583 C CA . VAL A 1 534 ? 108.720 167.126 118.923 1.00 27.20 622 VAL A CA 1
ATOM 3584 C C . VAL A 1 534 ? 109.453 166.104 118.070 1.00 27.20 622 VAL A C 1
ATOM 3585 O O . VAL A 1 534 ? 109.361 164.898 118.313 1.00 27.20 622 VAL A O 1
ATOM 3589 N N . ARG A 1 535 ? 110.172 166.571 117.057 1.00 25.38 623 ARG A N 1
ATOM 3590 C CA . ARG A 1 535 ? 111.013 165.695 116.256 1.00 25.38 623 ARG A CA 1
ATOM 3591 C C . ARG A 1 535 ? 112.461 166.158 116.295 1.00 25.38 623 ARG A C 1
ATOM 3592 O O . ARG A 1 535 ? 112.755 167.328 116.545 1.00 25.38 623 ARG A O 1
ATOM 3600 N N . GLY A 1 536 ? 113.366 165.220 116.052 1.00 20.49 624 GLY A N 1
ATOM 3601 C CA . GLY A 1 536 ? 114.768 165.567 115.951 1.00 20.49 624 GLY A CA 1
ATOM 3602 C C . GLY A 1 536 ? 115.624 164.359 115.649 1.00 20.49 624 GLY A C 1
ATOM 3603 O O . GLY A 1 536 ? 115.150 163.219 115.593 1.00 20.49 624 GLY A O 1
ATOM 3604 N N . VAL A 1 537 ? 116.899 164.648 115.412 1.00 22.52 625 VAL A N 1
ATOM 3605 C CA . VAL A 1 537 ? 117.896 163.683 114.970 1.00 22.52 625 VAL A CA 1
ATOM 3606 C C . VAL A 1 537 ? 119.085 163.794 115.910 1.00 22.52 625 VAL A C 1
ATOM 3607 O O . VAL A 1 537 ? 119.541 164.904 116.202 1.00 22.52 625 VAL A O 1
ATOM 3611 N N . ALA A 1 538 ? 119.521 162.654 116.453 1.00 24.40 626 ALA A N 1
ATOM 3612 C CA . ALA A 1 538 ? 120.620 162.668 117.446 1.00 24.40 626 ALA A CA 1
ATOM 3613 C C . ALA A 1 538 ? 121.939 162.309 116.760 1.00 24.40 626 ALA A C 1
ATOM 3614 O O . ALA A 1 538 ? 122.271 161.109 116.704 1.00 24.40 626 ALA A O 1
ATOM 3616 N N . SER A 1 539 ? 122.659 163.316 116.260 1.00 27.03 627 SER A N 1
ATOM 3617 C CA . SER A 1 539 ? 123.968 163.073 115.603 1.00 27.03 627 SER A CA 1
ATOM 3618 C C . SER A 1 539 ? 125.027 163.985 116.230 1.00 27.03 627 SER A C 1
ATOM 3619 O O . SER A 1 539 ? 125.449 163.699 117.367 1.00 27.03 627 SER A O 1
ATOM 3622 N N . GLY A 1 540 ? 125.428 165.043 115.519 1.00 13.92 628 GLY A N 1
ATOM 3623 C CA . GLY A 1 540 ? 126.412 165.997 116.067 1.00 13.92 628 GLY A CA 1
ATOM 3624 C C . GLY A 1 540 ? 125.951 166.558 117.400 1.00 13.92 628 GLY A C 1
ATOM 3625 O O . GLY A 1 540 ? 124.963 167.316 117.406 1.00 13.92 628 GLY A O 1
ATOM 3626 N N . VAL A 1 541 ? 126.628 166.187 118.491 1.00 13.38 629 VAL A N 1
ATOM 3627 C CA . VAL A 1 541 ? 126.281 166.720 119.841 1.00 13.38 629 VAL A CA 1
ATOM 3628 C C . VAL A 1 541 ? 127.559 167.241 120.504 1.00 13.38 629 VAL A C 1
ATOM 3629 O O . VAL A 1 541 ? 127.501 168.318 121.134 1.00 13.38 629 VAL A O 1
ATOM 3633 N N . GLY A 1 542 ? 128.664 166.505 120.359 1.00 12.79 630 GLY A N 1
ATOM 3634 C CA . GLY A 1 542 ? 129.951 166.929 120.942 1.00 12.79 630 GLY A CA 1
ATOM 3635 C C . GLY A 1 542 ? 129.784 167.466 122.350 1.00 12.79 630 GLY A C 1
ATOM 3636 O O . GLY A 1 542 ? 129.588 166.650 123.271 1.00 12.79 630 GLY A O 1
ATOM 3637 N N . ARG A 1 543 ? 129.851 168.789 122.517 1.00 16.14 631 ARG A N 1
ATOM 3638 C CA . ARG A 1 543 ? 129.762 169.389 123.844 1.00 16.14 631 ARG A CA 1
ATOM 3639 C C . ARG A 1 543 ? 128.552 170.307 123.994 1.00 16.14 631 ARG A C 1
ATOM 3640 O O . ARG A 1 543 ? 128.093 170.923 123.033 1.00 16.14 631 ARG A O 1
ATOM 3648 N N . VAL A 1 544 ? 128.106 170.476 125.290 1.00 11.59 632 VAL A N 1
ATOM 3649 C CA . VAL A 1 544 ? 126.950 171.300 125.611 1.00 11.59 632 VAL A CA 1
ATOM 3650 C C . VAL A 1 544 ? 127.408 172.503 126.424 1.00 11.59 632 VAL A C 1
ATOM 3651 O O . VAL A 1 544 ? 128.247 172.380 127.324 1.00 11.59 632 VAL A O 1
ATOM 3655 N N . ALA A 1 545 ? 126.855 173.662 126.105 1.00 10.39 633 ALA A N 1
ATOM 3656 C CA . ALA A 1 545 ? 127.089 174.879 126.858 1.00 10.39 633 ALA A CA 1
ATOM 3657 C C . ALA A 1 545 ? 125.775 175.400 127.429 1.00 10.39 633 ALA A C 1
ATOM 3658 O O . ALA A 1 545 ? 124.751 175.424 126.742 1.00 10.39 633 ALA A O 1
ATOM 3660 N N . PHE A 1 546 ? 125.809 175.798 128.694 1.00 11.57 634 PHE A N 1
ATOM 3661 C CA . PHE A 1 546 ? 124.700 176.478 129.344 1.00 11.57 634 PHE A CA 1
ATOM 3662 C C . PHE A 1 546 ? 124.852 177.978 129.151 1.00 11.57 634 PHE A C 1
ATOM 3663 O O . PHE A 1 546 ? 125.846 178.566 129.581 1.00 11.57 634 PHE A O 1
ATOM 3671 N N . VAL A 1 547 ? 123.865 178.591 128.511 1.00 14.95 635 VAL A N 1
ATOM 3672 C CA . VAL A 1 547 ? 123.857 180.020 128.238 1.00 14.95 635 VAL A CA 1
ATOM 3673 C C . VAL A 1 547 ? 123.029 180.706 129.311 1.00 14.95 635 VAL A C 1
ATOM 3674 O O . VAL A 1 547 ? 121.899 180.293 129.592 1.00 14.95 635 VAL A O 1
ATOM 3678 N N . PHE A 1 548 ? 123.585 181.750 129.904 1.00 15.86 636 PHE A N 1
ATOM 3679 C CA . PHE A 1 548 ? 122.879 182.521 130.918 1.00 15.86 636 PHE A CA 1
ATOM 3680 C C . PHE A 1 548 ? 122.716 183.951 130.434 1.00 15.86 636 PHE A C 1
ATOM 3681 O O . PHE A 1 548 ? 123.683 184.722 130.450 1.00 15.86 636 PHE A O 1
ATOM 3689 N N . PRO A 1 549 ? 121.536 184.338 129.975 1.00 20.04 637 PRO A N 1
ATOM 3690 C CA . PRO A 1 549 ? 121.352 185.642 129.338 1.00 20.04 637 PRO A CA 1
ATOM 3691 C C . PRO A 1 549 ? 121.269 186.767 130.363 1.00 20.04 637 PRO A C 1
ATOM 3692 O O . PRO A 1 549 ? 121.309 186.552 131.569 1.00 20.04 637 PRO A O 1
ATOM 3696 N N . GLY A 1 550 ? 121.139 187.985 129.851 1.00 28.68 638 GLY A N 1
ATOM 3697 C CA . GLY A 1 550 ? 121.127 189.159 130.696 1.00 28.68 638 GLY A CA 1
ATOM 3698 C C . GLY A 1 550 ? 119.768 189.805 130.848 1.00 28.68 638 GLY A C 1
ATOM 3699 O O . GLY A 1 550 ? 119.025 189.491 131.780 1.00 28.68 638 GLY A O 1
ATOM 3700 N N . GLN A 1 551 ? 119.431 190.710 129.936 1.00 41.85 639 GLN A N 1
ATOM 3701 C CA . GLN A 1 551 ? 118.186 191.447 130.040 1.00 41.85 639 GLN A CA 1
ATOM 3702 C C . GLN A 1 551 ? 117.145 190.884 129.078 1.00 41.85 639 GLN A C 1
ATOM 3703 O O . GLN A 1 551 ? 117.460 190.169 128.124 1.00 41.85 639 GLN A O 1
ATOM 3709 N N . GLY A 1 552 ? 115.887 191.221 129.345 1.00 34.39 640 GLY A N 1
ATOM 3710 C CA . GLY A 1 552 ? 114.789 190.831 128.492 1.00 34.39 640 GLY A CA 1
ATOM 3711 C C . GLY A 1 552 ? 114.260 189.438 128.723 1.00 34.39 640 GLY A C 1
ATOM 3712 O O . GLY A 1 552 ? 113.428 188.973 127.937 1.00 34.39 640 GLY A O 1
ATOM 3713 N N . THR A 1 553 ? 114.716 188.754 129.766 1.00 29.80 641 THR A N 1
ATOM 3714 C CA . THR A 1 553 ? 114.266 187.403 130.059 1.00 29.80 641 THR A CA 1
ATOM 3715 C C . THR A 1 553 ? 113.240 187.356 131.174 1.00 29.80 641 THR A C 1
ATOM 3716 O O . THR A 1 553 ? 112.718 186.277 131.470 1.00 29.80 641 THR A O 1
ATOM 3720 N N . GLN A 1 554 ? 112.929 188.495 131.783 1.00 31.97 642 GLN A N 1
ATOM 3721 C CA . GLN A 1 554 ? 112.034 188.512 132.923 1.00 31.97 642 GLN A CA 1
ATOM 3722 C C . GLN A 1 554 ? 110.581 188.607 132.476 1.00 31.97 642 GLN A C 1
ATOM 3723 O O . GLN A 1 554 ? 110.259 189.108 131.397 1.00 31.97 642 GLN A O 1
ATOM 3729 N N . TRP A 1 555 ? 109.700 188.097 133.329 1.00 25.43 643 TRP A N 1
ATOM 3730 C CA . TRP A 1 555 ? 108.263 188.253 133.171 1.00 25.43 643 TRP A CA 1
ATOM 3731 C C . TRP A 1 555 ? 107.613 187.957 134.508 1.00 25.43 643 TRP A C 1
ATOM 3732 O O . TRP A 1 555 ? 108.096 187.122 135.275 1.00 25.43 643 TRP A O 1
ATOM 3743 N N . ALA A 1 556 ? 106.530 188.671 134.792 1.00 29.09 644 ALA A N 1
ATOM 3744 C CA . ALA A 1 556 ? 105.878 188.561 136.086 1.00 29.09 644 ALA A CA 1
ATOM 3745 C C . ALA A 1 556 ? 105.298 187.165 136.252 1.00 29.09 644 ALA A C 1
ATOM 3746 O O . ALA A 1 556 ? 104.436 186.744 135.477 1.00 29.09 644 ALA A O 1
ATOM 3748 N N . GLY A 1 557 ? 105.785 186.447 137.258 1.00 28.81 645 GLY A N 1
ATOM 3749 C CA . GLY A 1 557 ? 105.353 185.093 137.511 1.00 28.81 645 GLY A CA 1
ATOM 3750 C C . GLY A 1 557 ? 106.239 184.012 136.940 1.00 28.81 645 GLY A C 1
ATOM 3751 O O . GLY A 1 557 ? 105.746 182.910 136.677 1.00 28.81 645 GLY A O 1
ATOM 3752 N N . MET A 1 558 ? 107.525 184.282 136.740 1.00 28.89 646 MET A N 1
ATOM 3753 C CA . MET A 1 558 ? 108.411 183.271 136.182 1.00 28.89 646 MET A CA 1
ATOM 3754 C C . MET A 1 558 ? 108.880 182.325 137.277 1.00 28.89 646 MET A C 1
ATOM 3755 O O . MET A 1 558 ? 109.469 182.749 138.276 1.00 28.89 646 MET A O 1
ATOM 3760 N N . GLY A 1 559 ? 108.606 181.042 137.093 1.00 27.30 647 GLY A N 1
ATOM 3761 C CA . GLY A 1 559 ? 108.900 180.058 138.103 1.00 27.30 647 GLY A CA 1
ATOM 3762 C C . GLY A 1 559 ? 107.807 179.836 139.120 1.00 27.30 647 GLY A C 1
ATOM 3763 O O . GLY A 1 559 ? 107.965 178.971 139.989 1.00 27.30 647 GLY A O 1
ATOM 3764 N N . ALA A 1 560 ? 106.707 180.586 139.048 1.00 27.73 648 ALA A N 1
ATOM 3765 C CA . ALA A 1 560 ? 105.628 180.403 140.010 1.00 27.73 648 ALA A CA 1
ATOM 3766 C C . ALA A 1 560 ? 104.957 179.047 139.838 1.00 27.73 648 ALA A C 1
ATOM 3767 O O . ALA A 1 560 ? 104.748 178.325 140.819 1.00 27.73 648 ALA A O 1
ATOM 3769 N N . GLU A 1 561 ? 104.608 178.681 138.605 1.00 28.26 649 GLU A N 1
ATOM 3770 C CA . GLU A 1 561 ? 104.086 177.345 138.357 1.00 28.26 649 GLU A CA 1
ATOM 3771 C C . GLU A 1 561 ? 105.148 176.282 138.561 1.00 28.26 649 GLU A C 1
ATOM 3772 O O . GLU A 1 561 ? 104.819 175.150 138.932 1.00 28.26 649 GLU A O 1
ATOM 3778 N N . LEU A 1 562 ? 106.410 176.624 138.342 1.00 22.33 650 LEU A N 1
ATOM 3779 C CA . LEU A 1 562 ? 107.495 175.670 138.503 1.00 22.33 650 LEU A CA 1
ATOM 3780 C C . LEU A 1 562 ? 107.853 175.448 139.960 1.00 22.33 650 LEU A C 1
ATOM 3781 O O . LEU A 1 562 ? 108.338 174.369 140.311 1.00 22.33 650 LEU A O 1
ATOM 3786 N N . LEU A 1 563 ? 107.628 176.450 140.814 1.00 28.61 651 LEU A N 1
ATOM 3787 C CA . LEU A 1 563 ? 107.786 176.256 142.251 1.00 28.61 651 LEU A CA 1
ATOM 3788 C C . LEU A 1 563 ? 106.866 175.168 142.768 1.00 28.61 651 LEU A C 1
ATOM 3789 O O . LEU A 1 563 ? 107.206 174.468 143.727 1.00 28.61 651 LEU A O 1
ATOM 3794 N N . ASP A 1 564 ? 105.694 175.017 142.158 1.00 31.19 652 ASP A N 1
ATOM 3795 C CA . ASP A 1 564 ? 104.780 173.962 142.567 1.00 31.19 652 ASP A CA 1
ATOM 3796 C C . ASP A 1 564 ? 105.096 172.663 141.843 1.00 31.19 652 ASP A C 1
ATOM 3797 O O . ASP A 1 564 ? 105.088 171.587 142.448 1.00 31.19 652 ASP A O 1
ATOM 3802 N N . SER A 1 565 ? 105.400 172.747 140.553 1.00 25.82 653 SER A N 1
ATOM 3803 C CA . SER A 1 565 ? 105.593 171.548 139.751 1.00 25.82 653 SER A CA 1
ATOM 3804 C C . SER A 1 565 ? 106.895 170.813 140.039 1.00 25.82 653 SER A C 1
ATOM 3805 O O . SER A 1 565 ? 106.877 169.585 140.162 1.00 25.82 653 SER A O 1
ATOM 3808 N N . SER A 1 566 ? 108.024 171.509 140.139 1.00 22.67 654 SER A N 1
ATOM 3809 C CA . SER A 1 566 ? 109.330 170.859 140.216 1.00 22.67 654 SER A CA 1
ATOM 3810 C C . SER A 1 566 ? 109.914 170.998 141.615 1.00 22.67 654 SER A C 1
ATOM 3811 O O . SER A 1 566 ? 110.154 172.114 142.084 1.00 22.67 654 SER A O 1
ATOM 3814 N N . ALA A 1 567 ? 110.164 169.861 142.268 1.00 20.85 655 ALA A N 1
ATOM 3815 C CA . ALA A 1 567 ? 110.709 169.888 143.621 1.00 20.85 655 ALA A CA 1
ATOM 3816 C C . ALA A 1 567 ? 112.165 170.320 143.631 1.00 20.85 655 ALA A C 1
ATOM 3817 O O . ALA A 1 567 ? 112.613 170.957 144.586 1.00 20.85 655 ALA A O 1
ATOM 3819 N N . VAL A 1 568 ? 112.916 169.975 142.587 1.00 17.71 656 VAL A N 1
ATOM 3820 C CA . VAL A 1 568 ? 114.296 170.429 142.469 1.00 17.71 656 VAL A CA 1
ATOM 3821 C C . VAL A 1 568 ? 114.343 171.933 142.265 1.00 17.71 656 VAL A C 1
ATOM 3822 O O . VAL A 1 568 ? 115.163 172.629 142.871 1.00 17.71 656 VAL A O 1
ATOM 3826 N N . PHE A 1 569 ? 113.462 172.460 141.417 1.00 17.88 657 PHE A N 1
ATOM 3827 C CA . PHE A 1 569 ? 113.416 173.899 141.196 1.00 17.88 657 PHE A CA 1
ATOM 3828 C C . PHE A 1 569 ? 113.038 174.632 142.472 1.00 17.88 657 PHE A C 1
ATOM 3829 O O . PHE A 1 569 ? 113.612 175.674 142.794 1.00 17.88 657 PHE A O 1
ATOM 3837 N N . ALA A 1 570 ? 112.075 174.095 143.219 1.00 21.59 658 ALA A N 1
ATOM 3838 C CA . ALA A 1 570 ? 111.653 174.743 144.454 1.00 21.59 658 ALA A CA 1
ATOM 3839 C C . ALA A 1 570 ? 112.744 174.680 145.507 1.00 21.59 658 ALA A C 1
ATOM 3840 O O . ALA A 1 570 ? 112.959 175.645 146.246 1.00 21.59 658 ALA A O 1
ATOM 3842 N N . ALA A 1 571 ? 113.448 173.551 145.589 1.00 21.81 659 ALA A N 1
ATOM 3843 C CA . ALA A 1 571 ? 114.577 173.441 146.504 1.00 21.81 659 ALA A CA 1
ATOM 3844 C C . ALA A 1 571 ? 115.656 174.457 146.160 1.00 21.81 659 ALA A C 1
ATOM 3845 O O . ALA A 1 571 ? 116.192 175.141 147.040 1.00 21.81 659 ALA A O 1
ATOM 3847 N N . ALA A 1 572 ? 115.981 174.572 144.871 1.00 22.35 660 ALA A N 1
ATOM 3848 C CA . ALA A 1 572 ? 117.006 175.514 144.446 1.00 22.35 660 ALA A CA 1
ATOM 3849 C C . ALA A 1 572 ? 116.571 176.949 144.687 1.00 22.35 660 ALA A C 1
ATOM 3850 O O . ALA A 1 572 ? 117.387 177.797 145.058 1.00 22.35 660 ALA A O 1
ATOM 3852 N N . MET A 1 573 ? 115.290 177.243 144.488 1.00 22.19 661 MET A N 1
ATOM 3853 C CA . MET A 1 573 ? 114.822 178.605 144.692 1.00 22.19 661 MET A CA 1
ATOM 3854 C C . MET A 1 573 ? 114.791 178.952 146.168 1.00 22.19 661 MET A C 1
ATOM 3855 O O . MET A 1 573 ? 115.041 180.099 146.542 1.00 22.19 661 MET A O 1
ATOM 3860 N N . ALA A 1 574 ? 114.505 177.972 147.026 1.00 25.65 662 ALA A N 1
ATOM 3861 C CA . ALA A 1 574 ? 114.589 178.209 148.462 1.00 25.65 662 ALA A CA 1
ATOM 3862 C C . ALA A 1 574 ? 116.029 178.451 148.887 1.00 25.65 662 ALA A C 1
ATOM 3863 O O . ALA A 1 574 ? 116.302 179.326 149.718 1.00 25.65 662 ALA A O 1
ATOM 3865 N N . GLU A 1 575 ? 116.966 177.694 148.316 1.00 27.17 663 GLU A N 1
ATOM 3866 C CA . GLU A 1 575 ? 118.377 177.923 148.605 1.00 27.17 663 GLU A CA 1
ATOM 3867 C C . GLU A 1 575 ? 118.813 179.310 148.145 1.00 27.17 663 GLU A C 1
ATOM 3868 O O . GLU A 1 575 ? 119.532 180.018 148.862 1.00 27.17 663 GLU A O 1
ATOM 3874 N N . CYS A 1 576 ? 118.363 179.729 146.961 1.00 28.27 664 CYS A N 1
ATOM 3875 C CA . CYS A 1 576 ? 118.703 181.057 146.461 1.00 28.27 664 CYS A CA 1
ATOM 3876 C C . CYS A 1 576 ? 118.066 182.148 147.309 1.00 28.27 664 CYS A C 1
ATOM 3877 O O . CYS A 1 576 ? 118.667 183.203 147.516 1.00 28.27 664 CYS A O 1
ATOM 3880 N N . GLU A 1 577 ? 116.851 181.916 147.805 1.00 32.47 665 GLU A N 1
ATOM 3881 C CA . GLU A 1 577 ? 116.217 182.884 148.690 1.00 32.47 665 GLU A CA 1
ATOM 3882 C C . GLU A 1 577 ? 116.987 183.013 149.993 1.00 32.47 665 GLU A C 1
ATOM 3883 O O . GLU A 1 577 ? 117.167 184.120 150.512 1.00 32.47 665 GLU A O 1
ATOM 3889 N N . ALA A 1 578 ? 117.446 181.887 150.539 1.00 30.54 666 ALA A N 1
ATOM 3890 C CA . ALA A 1 578 ? 118.290 181.931 151.727 1.00 30.54 666 ALA A CA 1
ATOM 3891 C C . ALA A 1 578 ? 119.568 182.715 151.457 1.00 30.54 666 ALA A C 1
ATOM 3892 O O . ALA A 1 578 ? 120.031 183.486 152.303 1.00 30.54 666 ALA A O 1
ATOM 3894 N N . ALA A 1 579 ? 120.147 182.534 150.268 1.00 32.02 667 ALA A N 1
ATOM 3895 C CA . ALA A 1 579 ? 121.366 183.256 149.919 1.00 32.02 667 ALA A CA 1
ATOM 3896 C C . ALA A 1 579 ? 121.107 184.747 149.741 1.00 32.02 667 ALA A C 1
ATOM 3897 O O . ALA A 1 579 ? 121.955 185.575 150.087 1.00 32.02 667 ALA A O 1
ATOM 3899 N N . LEU A 1 580 ? 119.948 185.108 149.198 1.00 30.42 668 LEU A N 1
ATOM 3900 C CA . LEU A 1 580 ? 119.672 186.501 148.866 1.00 30.42 668 LEU A CA 1
ATOM 3901 C C . LEU A 1 580 ? 119.198 187.299 150.071 1.00 30.42 668 LEU A C 1
ATOM 3902 O O . LEU A 1 580 ? 119.426 188.511 150.135 1.00 30.42 668 LEU A O 1
ATOM 3907 N N . SER A 1 581 ? 118.534 186.641 151.022 1.00 36.18 669 SER A N 1
ATOM 3908 C CA . SER A 1 581 ? 117.853 187.349 152.104 1.00 36.18 669 SER A CA 1
ATOM 3909 C C . SER A 1 581 ? 118.717 188.330 152.891 1.00 36.18 669 SER A C 1
ATOM 3910 O O . SER A 1 581 ? 118.190 189.384 153.281 1.00 36.18 669 SER A O 1
ATOM 3913 N N . PRO A 1 582 ? 120.002 188.078 153.166 1.00 36.13 670 PRO A N 1
ATOM 3914 C CA . PRO A 1 582 ? 120.783 189.082 153.906 1.00 36.13 670 PRO A CA 1
ATOM 3915 C C . PRO A 1 582 ? 121.043 190.369 153.142 1.00 36.13 670 PRO A C 1
ATOM 3916 O O . PRO A 1 582 ? 121.884 191.161 153.582 1.00 36.13 670 PRO A O 1
ATOM 3920 N N . TYR A 1 583 ? 120.359 190.615 152.022 1.00 38.99 671 TYR A N 1
ATOM 3921 C CA . TYR A 1 583 ? 120.598 191.818 151.240 1.00 38.99 671 TYR A CA 1
ATOM 3922 C C . TYR A 1 583 ? 119.337 192.471 150.691 1.00 38.99 671 TYR A C 1
ATOM 3923 O O . TYR A 1 583 ? 119.284 193.701 150.618 1.00 38.99 671 TYR A O 1
ATOM 3932 N N . VAL A 1 584 ? 118.330 191.691 150.313 1.00 44.26 672 VAL A N 1
ATOM 3933 C CA . VAL A 1 584 ? 117.278 192.175 149.428 1.00 44.26 672 VAL A CA 1
ATOM 3934 C C . VAL A 1 584 ? 116.149 192.898 150.150 1.00 44.26 672 VAL A C 1
ATOM 3935 O O . VAL A 1 584 ? 115.423 193.665 149.498 1.00 44.26 672 VAL A O 1
ATOM 3939 N N . ASP A 1 585 ? 115.953 192.660 151.449 1.00 49.15 673 ASP A N 1
ATOM 3940 C CA . ASP A 1 585 ? 114.857 193.230 152.231 1.00 49.15 673 ASP A CA 1
ATOM 3941 C C . ASP A 1 585 ? 113.506 192.617 151.863 1.00 49.15 673 ASP A C 1
ATOM 3942 O O . ASP A 1 585 ? 112.638 192.475 152.729 1.00 49.15 673 ASP A O 1
ATOM 3947 N N . TRP A 1 586 ? 113.305 192.250 150.600 1.00 44.32 674 TRP A N 1
ATOM 3948 C CA . TRP A 1 586 ? 112.067 191.582 150.229 1.00 44.32 674 TRP A CA 1
ATOM 3949 C C . TRP A 1 586 ? 112.240 190.062 150.281 1.00 44.32 674 TRP A C 1
ATOM 3950 O O . TRP A 1 586 ? 113.234 189.535 150.785 1.00 44.32 674 TRP A O 1
ATOM 3961 N N . SER A 1 587 ? 111.242 189.356 149.765 1.00 41.94 675 SER A N 1
ATOM 3962 C CA . SER A 1 587 ? 111.244 187.899 149.737 1.00 41.94 675 SER A CA 1
ATOM 3963 C C . SER A 1 587 ? 111.216 187.416 148.295 1.00 41.94 675 SER A C 1
ATOM 3964 O O . SER A 1 587 ? 110.386 187.867 147.503 1.00 41.94 675 SER A O 1
ATOM 3967 N N . LEU A 1 588 ? 112.124 186.499 147.963 1.00 38.56 676 LEU A N 1
ATOM 3968 C CA . LEU A 1 588 ? 112.197 185.996 146.596 1.00 38.56 676 LEU A CA 1
ATOM 3969 C C . LEU A 1 588 ? 110.913 185.287 146.206 1.00 38.56 676 LEU A C 1
ATOM 3970 O O . LEU A 1 588 ? 110.340 185.551 145.143 1.00 38.56 676 LEU A O 1
ATOM 3975 N N . GLU A 1 589 ? 110.445 184.375 147.058 1.00 42.71 677 GLU A N 1
ATOM 3976 C CA . GLU A 1 589 ? 109.246 183.613 146.738 1.00 42.71 677 GLU A CA 1
ATOM 3977 C C . GLU A 1 589 ? 108.026 184.517 146.654 1.00 42.71 677 GLU A C 1
ATOM 3978 O O . GLU A 1 589 ? 107.136 184.295 145.825 1.00 42.71 677 GLU A O 1
ATOM 3984 N N . ALA A 1 590 ? 107.969 185.547 147.497 1.00 42.46 678 ALA A N 1
ATOM 3985 C CA . ALA A 1 590 ? 106.859 186.489 147.431 1.00 42.46 678 ALA A CA 1
ATOM 3986 C C . ALA A 1 590 ? 106.834 187.219 146.097 1.00 42.46 678 ALA A C 1
ATOM 3987 O O . ALA A 1 590 ? 105.766 187.413 145.506 1.00 42.46 678 ALA A O 1
ATOM 3989 N N . VAL A 1 591 ? 107.999 187.635 145.603 1.00 39.50 679 VAL A N 1
ATOM 3990 C CA . VAL A 1 591 ? 108.051 188.302 144.308 1.00 39.50 679 VAL A CA 1
ATOM 3991 C C . VAL A 1 591 ? 107.685 187.330 143.196 1.00 39.50 679 VAL A C 1
ATOM 3992 O O . VAL A 1 591 ? 107.014 187.696 142.226 1.00 39.50 679 VAL A O 1
ATOM 3996 N N . VAL A 1 592 ? 108.105 186.073 143.323 1.00 36.89 680 VAL A N 1
ATOM 3997 C CA . VAL A 1 592 ? 107.827 185.100 142.275 1.00 36.89 680 VAL A CA 1
ATOM 3998 C C . VAL A 1 592 ? 106.354 184.714 142.286 1.00 36.89 680 VAL A C 1
ATOM 3999 O O . VAL A 1 592 ? 105.705 184.638 141.236 1.00 36.89 680 VAL A O 1
ATOM 4003 N N . ARG A 1 593 ? 105.803 184.465 143.468 1.00 39.79 681 ARG A N 1
ATOM 4004 C CA . ARG A 1 593 ? 104.382 184.184 143.594 1.00 39.79 681 ARG A CA 1
ATOM 4005 C C . ARG A 1 593 ? 103.528 185.441 143.516 1.00 39.79 681 ARG A C 1
ATOM 4006 O O . ARG A 1 593 ? 102.305 185.347 143.658 1.00 39.79 681 ARG A O 1
ATOM 4014 N N . GLN A 1 594 ? 104.146 186.601 143.293 1.00 39.04 682 GLN A N 1
ATOM 4015 C CA . GLN A 1 594 ? 103.437 187.866 143.124 1.00 39.04 682 GLN A CA 1
ATOM 4016 C C . GLN A 1 594 ? 102.513 188.141 144.306 1.00 39.04 682 GLN A C 1
ATOM 4017 O O . GLN A 1 594 ? 101.368 188.565 144.149 1.00 39.04 682 GLN A O 1
ATOM 4023 N N . ALA A 1 595 ? 103.031 187.889 145.505 1.00 47.62 683 ALA A N 1
ATOM 4024 C CA . ALA A 1 595 ? 102.318 188.202 146.727 1.00 47.62 683 ALA A CA 1
ATOM 4025 C C . ALA A 1 595 ? 101.978 189.692 146.770 1.00 47.62 683 ALA A C 1
ATOM 4026 O O . ALA A 1 595 ? 102.635 190.504 146.112 1.00 47.62 683 ALA A O 1
ATOM 4028 N N . PRO A 1 596 ? 100.949 190.078 147.531 1.00 56.72 684 PRO A N 1
ATOM 4029 C CA . PRO A 1 596 ? 100.514 191.485 147.502 1.00 56.72 684 PRO A CA 1
ATOM 4030 C C . PRO A 1 596 ? 101.570 192.465 147.979 1.00 56.72 684 PRO A C 1
ATOM 4031 O O . PRO A 1 596 ? 101.767 193.501 147.333 1.00 56.72 684 PRO A O 1
ATOM 4035 N N . GLY A 1 597 ? 102.252 192.181 149.082 1.00 56.12 685 GLY A N 1
ATOM 4036 C CA . GLY A 1 597 ? 103.247 193.095 149.596 1.00 56.12 685 GLY A CA 1
ATOM 4037 C C . GLY A 1 597 ? 104.634 192.945 149.023 1.00 56.12 685 GLY A C 1
ATOM 4038 O O . GLY A 1 597 ? 105.608 193.329 149.679 1.00 56.12 685 GLY A O 1
ATOM 4039 N N . ALA A 1 598 ? 104.762 192.402 147.817 1.00 54.18 686 ALA A N 1
ATOM 4040 C CA . ALA A 1 598 ? 106.069 192.177 147.230 1.00 54.18 686 ALA A CA 1
ATOM 4041 C C . ALA A 1 598 ? 106.333 193.169 146.100 1.00 54.18 686 ALA A C 1
ATOM 4042 O O . ALA A 1 598 ? 105.397 193.699 145.498 1.00 54.18 686 ALA A O 1
ATOM 4044 N N . PRO A 1 599 ? 107.600 193.452 145.808 1.00 54.71 687 PRO A N 1
ATOM 4045 C CA . PRO A 1 599 ? 107.919 194.244 144.618 1.00 54.71 687 PRO A CA 1
ATOM 4046 C C . PRO A 1 599 ? 107.489 193.524 143.351 1.00 54.71 687 PRO A C 1
ATOM 4047 O O . PRO A 1 599 ? 107.420 192.294 143.290 1.00 54.71 687 PRO A O 1
ATOM 4051 N N . THR A 1 600 ? 107.209 194.316 142.318 1.00 61.16 688 THR A N 1
ATOM 4052 C CA . THR A 1 600 ? 106.622 193.812 141.086 1.00 61.16 688 THR A CA 1
ATOM 4053 C C . THR A 1 600 ? 107.606 193.771 139.926 1.00 61.16 688 THR A C 1
ATOM 4054 O O . THR A 1 600 ? 107.211 194.044 138.788 1.00 61.16 688 THR A O 1
ATOM 4058 N N . LEU A 1 601 ? 108.868 193.434 140.179 1.00 50.07 689 LEU A N 1
ATOM 4059 C CA . LEU A 1 601 ? 109.926 193.313 139.181 1.00 50.07 689 LEU A CA 1
ATOM 4060 C C . LEU A 1 601 ? 110.126 194.575 138.353 1.00 50.07 689 LEU A C 1
ATOM 4061 O O . LEU A 1 601 ? 110.838 194.526 137.347 1.00 50.07 689 LEU A O 1
ATOM 4066 N N . GLU A 1 602 ? 109.525 195.703 138.734 1.00 60.20 690 GLU A N 1
ATOM 4067 C CA . GLU A 1 602 ? 109.689 196.934 137.975 1.00 60.20 690 GLU A CA 1
ATOM 4068 C C . GLU A 1 602 ? 111.064 197.559 138.150 1.00 60.20 690 GLU A C 1
ATOM 4069 O O . GLU A 1 602 ? 111.537 198.238 137.234 1.00 60.20 690 GLU A O 1
ATOM 4075 N N . ARG A 1 603 ? 111.713 197.350 139.289 1.00 51.57 691 ARG A N 1
ATOM 4076 C CA . ARG A 1 603 ? 113.005 197.951 139.570 1.00 51.57 691 ARG A CA 1
ATOM 4077 C C . ARG A 1 603 ? 114.121 196.942 139.332 1.00 51.57 691 ARG A C 1
ATOM 4078 O O . ARG A 1 603 ? 113.896 195.730 139.371 1.00 51.57 691 ARG A O 1
ATOM 4086 N N . VAL A 1 604 ? 115.324 197.458 139.072 1.00 46.39 692 VAL A N 1
ATOM 4087 C CA . VAL A 1 604 ? 116.451 196.600 138.723 1.00 46.39 692 VAL A CA 1
ATOM 4088 C C . VAL A 1 604 ? 116.906 195.796 139.930 1.00 46.39 692 VAL A C 1
ATOM 4089 O O . VAL A 1 604 ? 117.147 194.583 139.834 1.00 46.39 692 VAL A O 1
ATOM 4093 N N . ASP A 1 605 ? 117.007 196.450 141.089 1.00 48.35 693 ASP A N 1
ATOM 4094 C CA . ASP A 1 605 ? 117.485 195.806 142.305 1.00 48.35 693 ASP A CA 1
ATOM 4095 C C . ASP A 1 605 ? 116.597 194.658 142.750 1.00 48.35 693 ASP A C 1
ATOM 4096 O O . ASP A 1 605 ? 116.950 193.956 143.703 1.00 48.35 693 ASP A O 1
ATOM 4101 N N . VAL A 1 606 ? 115.463 194.456 142.092 1.00 40.72 694 VAL A N 1
ATOM 4102 C CA . VAL A 1 606 ? 114.647 193.273 142.307 1.00 40.72 694 VAL A CA 1
ATOM 4103 C C . VAL A 1 606 ? 114.763 192.310 141.138 1.00 40.72 694 VAL A C 1
ATOM 4104 O O . VAL A 1 606 ? 114.977 191.110 141.326 1.00 40.72 694 VAL A O 1
ATOM 4108 N N . VAL A 1 607 ? 114.651 192.834 139.915 1.00 37.83 695 VAL A N 1
ATOM 4109 C CA . VAL A 1 607 ? 114.508 191.975 138.744 1.00 37.83 695 VAL A CA 1
ATOM 4110 C C . VAL A 1 607 ? 115.797 191.221 138.467 1.00 37.83 695 VAL A C 1
ATOM 4111 O O . VAL A 1 607 ? 115.776 190.122 137.901 1.00 37.83 695 VAL A O 1
ATOM 4115 N N . GLN A 1 608 ? 116.942 191.782 138.869 1.00 33.97 696 GLN A N 1
ATOM 4116 C CA . GLN A 1 608 ? 118.199 191.097 138.573 1.00 33.97 696 GLN A CA 1
ATOM 4117 C C . GLN A 1 608 ? 118.473 189.945 139.530 1.00 33.97 696 GLN A C 1
ATOM 4118 O O . GLN A 1 608 ? 118.842 188.857 139.055 1.00 33.97 696 GLN A O 1
ATOM 4124 N N . PRO A 1 609 ? 118.338 190.090 140.853 1.00 27.35 697 PRO A N 1
ATOM 4125 C CA . PRO A 1 609 ? 118.505 188.911 141.716 1.00 27.35 697 PRO A CA 1
ATOM 4126 C C . PRO A 1 609 ? 117.440 187.854 141.502 1.00 27.35 697 PRO A C 1
ATOM 4127 O O . PRO A 1 609 ? 117.725 186.662 141.667 1.00 27.35 697 PRO A O 1
ATOM 4131 N N . VAL A 1 610 ? 116.228 188.245 141.107 1.00 31.42 698 VAL A N 1
ATOM 4132 C CA . VAL A 1 610 ? 115.187 187.264 140.820 1.00 31.42 698 VAL A CA 1
ATOM 4133 C C . VAL A 1 610 ? 115.529 186.471 139.566 1.00 31.42 698 VAL A C 1
ATOM 4134 O O . VAL A 1 610 ? 115.366 185.246 139.523 1.00 31.42 698 VAL A O 1
ATOM 4138 N N . THR A 1 611 ? 116.013 187.152 138.529 1.00 25.37 699 THR A N 1
ATOM 4139 C CA . THR A 1 611 ? 116.441 186.454 137.325 1.00 25.37 699 THR A CA 1
ATOM 4140 C C . THR A 1 611 ? 117.636 185.559 137.612 1.00 25.37 699 THR A C 1
ATOM 4141 O O . THR A 1 611 ? 117.723 184.443 137.087 1.00 25.37 699 THR A O 1
ATOM 4145 N N . PHE A 1 612 ? 118.564 186.038 138.445 1.00 23.10 700 PHE A N 1
ATOM 4146 C CA . PHE A 1 612 ? 119.692 185.221 138.871 1.00 23.10 700 PHE A CA 1
ATOM 4147 C C . PHE A 1 612 ? 119.213 183.941 139.537 1.00 23.10 700 PHE A C 1
ATOM 4148 O O . PHE A 1 612 ? 119.688 182.844 139.221 1.00 23.10 700 PHE A O 1
ATOM 4156 N N . ALA A 1 613 ? 118.283 184.071 140.484 1.00 22.77 701 ALA A N 1
ATOM 4157 C CA . ALA A 1 613 ? 117.770 182.907 141.190 1.00 22.77 701 ALA A CA 1
ATOM 4158 C C . ALA A 1 613 ? 117.105 181.937 140.230 1.00 22.77 701 ALA A C 1
ATOM 4159 O O . ALA A 1 613 ? 117.333 180.725 140.299 1.00 22.77 701 ALA A O 1
ATOM 4161 N N . VAL A 1 614 ? 116.279 182.457 139.323 1.00 18.54 702 VAL A N 1
ATOM 4162 C CA . VAL A 1 614 ? 115.568 181.590 138.387 1.00 18.54 702 VAL A CA 1
ATOM 4163 C C . VAL A 1 614 ? 116.553 180.850 137.488 1.00 18.54 702 VAL A C 1
ATOM 4164 O O . VAL A 1 614 ? 116.389 179.662 137.220 1.00 18.54 702 VAL A O 1
ATOM 4168 N N . MET A 1 615 ? 117.610 181.531 137.033 1.00 17.60 703 MET A N 1
ATOM 4169 C CA . MET A 1 615 ? 118.570 180.887 136.138 1.00 17.60 703 MET A CA 1
ATOM 4170 C C . MET A 1 615 ? 119.415 179.845 136.866 1.00 17.60 703 MET A C 1
ATOM 4171 O O . MET A 1 615 ? 119.670 178.758 136.334 1.00 17.60 703 MET A O 1
ATOM 4176 N N . VAL A 1 616 ? 119.864 180.159 138.083 1.00 18.02 704 VAL A N 1
ATOM 4177 C CA . VAL A 1 616 ? 120.569 179.175 138.900 1.00 18.02 704 VAL A CA 1
ATOM 4178 C C . VAL A 1 616 ? 119.702 177.943 139.111 1.00 18.02 704 VAL A C 1
ATOM 4179 O O . VAL A 1 616 ? 120.152 176.800 138.946 1.00 18.02 704 VAL A O 1
ATOM 4183 N N . SER A 1 617 ? 118.435 178.160 139.458 1.00 16.60 705 SER A N 1
ATOM 4184 C CA . SER A 1 617 ? 117.533 177.054 139.737 1.00 16.60 705 SER A CA 1
ATOM 4185 C C . SER A 1 617 ? 117.227 176.255 138.482 1.00 16.60 705 SER A C 1
ATOM 4186 O O . SER A 1 617 ? 117.109 175.029 138.537 1.00 16.60 705 SER A O 1
ATOM 4189 N N . LEU A 1 618 ? 117.106 176.925 137.342 1.00 12.66 706 LEU A N 1
ATOM 4190 C CA . LEU A 1 618 ? 116.796 176.218 136.109 1.00 12.66 706 LEU A CA 1
ATOM 4191 C C . LEU A 1 618 ? 117.983 175.396 135.642 1.00 12.66 706 LEU A C 1
ATOM 4192 O O . LEU A 1 618 ? 117.810 174.311 135.080 1.00 12.66 706 LEU A O 1
ATOM 4197 N N . ALA A 1 619 ? 119.197 175.893 135.876 1.00 15.08 707 ALA A N 1
ATOM 4198 C CA . ALA A 1 619 ? 120.377 175.086 135.603 1.00 15.08 707 ALA A CA 1
ATOM 4199 C C . ALA A 1 619 ? 120.406 173.863 136.502 1.00 15.08 707 ALA A C 1
ATOM 4200 O O . ALA A 1 619 ? 120.737 172.759 136.055 1.00 15.08 707 ALA A O 1
ATOM 4202 N N . ARG A 1 620 ? 120.059 174.045 137.778 1.00 19.38 708 ARG A N 1
ATOM 4203 C CA . ARG A 1 620 ? 119.945 172.909 138.684 1.00 19.38 708 ARG A CA 1
ATOM 4204 C C . ARG A 1 620 ? 118.930 171.893 138.171 1.00 19.38 708 ARG A C 1
ATOM 4205 O O . ARG A 1 620 ? 119.158 170.680 138.254 1.00 19.38 708 ARG A O 1
ATOM 4213 N N . VAL A 1 621 ? 117.808 172.369 137.628 1.00 12.73 709 VAL A N 1
ATOM 4214 C CA . VAL A 1 621 ? 116.802 171.464 137.072 1.00 12.73 709 VAL A CA 1
ATOM 4215 C C . VAL A 1 621 ? 117.353 170.713 135.867 1.00 12.73 709 VAL A C 1
ATOM 4216 O O . VAL A 1 621 ? 117.148 169.503 135.732 1.00 12.73 709 VAL A O 1
ATOM 4220 N N . TRP A 1 622 ? 118.028 171.417 134.956 1.00 9.35 710 TRP A N 1
ATOM 4221 C CA . TRP A 1 622 ? 118.624 170.760 133.795 1.00 9.35 710 TRP A CA 1
ATOM 4222 C C . TRP A 1 622 ? 119.582 169.661 134.220 1.00 9.35 710 TRP A C 1
ATOM 4223 O O . TRP A 1 622 ? 119.552 168.550 133.681 1.00 9.35 710 TRP A O 1
ATOM 4234 N N . GLN A 1 623 ? 120.456 169.965 135.182 1.00 9.28 711 GLN A N 1
ATOM 4235 C CA . GLN A 1 623 ? 121.426 168.976 135.630 1.00 9.28 711 GLN A CA 1
ATOM 4236 C C . GLN A 1 623 ? 120.744 167.829 136.352 1.00 9.28 711 GLN A C 1
ATOM 4237 O O . GLN A 1 623 ? 121.239 166.698 136.340 1.00 9.28 711 GLN A O 1
ATOM 4243 N N . HIS A 1 624 ? 119.600 168.098 136.983 1.00 11.99 712 HIS A N 1
ATOM 4244 C CA . HIS A 1 624 ? 118.845 167.037 137.635 1.00 11.99 712 HIS A CA 1
ATOM 4245 C C . HIS A 1 624 ? 118.342 166.019 136.627 1.00 11.99 712 HIS A C 1
ATOM 4246 O O . HIS A 1 624 ? 118.212 164.833 136.943 1.00 11.99 712 HIS A O 1
ATOM 4253 N N . HIS A 1 625 ? 118.055 166.463 135.411 1.00 8.46 713 HIS A N 1
ATOM 4254 C CA . HIS A 1 625 ? 117.480 165.613 134.382 1.00 8.46 713 HIS A CA 1
ATOM 4255 C C . HIS A 1 625 ? 118.512 165.080 133.401 1.00 8.46 713 HIS A C 1
ATOM 4256 O O . HIS A 1 625 ? 118.138 164.609 132.328 1.00 8.46 713 HIS A O 1
ATOM 4263 N N . GLY A 1 626 ? 119.793 165.136 133.741 1.00 11.27 714 GLY A N 1
ATOM 4264 C CA . GLY A 1 626 ? 120.819 164.494 132.953 1.00 11.27 714 GLY A CA 1
ATOM 4265 C C . GLY A 1 626 ? 121.629 165.397 132.058 1.00 11.27 714 GLY A C 1
ATOM 4266 O O . GLY A 1 626 ? 122.510 164.903 131.350 1.00 11.27 714 GLY A O 1
ATOM 4267 N N . VAL A 1 627 ? 121.374 166.696 132.068 1.00 9.80 715 VAL A N 1
ATOM 4268 C CA . VAL A 1 627 ? 122.037 167.626 131.163 1.00 9.80 715 VAL A CA 1
ATOM 4269 C C . VAL A 1 627 ? 123.001 168.448 132.008 1.00 9.80 715 VAL A C 1
ATOM 4270 O O . VAL A 1 627 ? 122.671 169.516 132.508 1.00 9.80 715 VAL A O 1
ATOM 4274 N N . THR A 1 628 ? 124.190 167.946 132.167 1.00 12.04 716 THR A N 1
ATOM 4275 C CA . THR A 1 628 ? 125.235 168.750 132.772 1.00 12.04 716 THR A CA 1
ATOM 4276 C C . THR A 1 628 ? 125.952 169.560 131.697 1.00 12.04 716 THR A C 1
ATOM 4277 O O . THR A 1 628 ? 126.118 169.087 130.569 1.00 12.04 716 THR A O 1
ATOM 4281 N N . PRO A 1 629 ? 126.377 170.780 132.007 1.00 12.07 717 PRO A N 1
ATOM 4282 C CA . PRO A 1 629 ? 127.048 171.597 130.994 1.00 12.07 717 PRO A CA 1
ATOM 4283 C C . PRO A 1 629 ? 128.512 171.210 130.851 1.00 12.07 717 PRO A C 1
ATOM 4284 O O . PRO A 1 629 ? 129.232 171.065 131.841 1.00 12.07 717 PRO A O 1
ATOM 4288 N N . GLN A 1 630 ? 128.952 171.036 129.611 1.00 14.45 718 GLN A N 1
ATOM 4289 C CA . GLN A 1 630 ? 130.381 170.995 129.367 1.00 14.45 718 GLN A CA 1
ATOM 4290 C C . GLN A 1 630 ? 131.010 172.368 129.512 1.00 14.45 718 GLN A C 1
ATOM 4291 O O . GLN A 1 630 ? 132.201 172.461 129.815 1.00 14.45 718 GLN A O 1
ATOM 4297 N N . ALA A 1 631 ? 130.247 173.430 129.294 1.00 12.82 719 ALA A N 1
ATOM 4298 C CA . ALA A 1 631 ? 130.727 174.761 129.632 1.00 12.82 719 ALA A CA 1
ATOM 4299 C C . ALA A 1 631 ? 129.535 175.634 129.966 1.00 12.82 719 ALA A C 1
ATOM 4300 O O . ALA A 1 631 ? 128.387 175.238 129.784 1.00 12.82 719 ALA A O 1
ATOM 4302 N N . VAL A 1 632 ? 129.827 176.823 130.470 1.00 14.31 720 VAL A N 1
ATOM 4303 C CA . VAL A 1 632 ? 128.817 177.836 130.729 1.00 14.31 720 VAL A CA 1
ATOM 4304 C C . VAL A 1 632 ? 129.325 179.159 130.182 1.00 14.31 720 VAL A C 1
ATOM 4305 O O . VAL A 1 632 ? 130.519 179.464 130.234 1.00 14.31 720 VAL A O 1
ATOM 4309 N N . VAL A 1 633 ? 128.405 179.940 129.640 1.00 15.59 721 VAL A N 1
ATOM 4310 C CA . VAL A 1 633 ? 128.711 181.249 129.082 1.00 15.59 721 VAL A CA 1
ATOM 4311 C C . VAL A 1 633 ? 127.560 182.179 129.433 1.00 15.59 721 VAL A C 1
ATOM 4312 O O . VAL A 1 633 ? 126.390 181.826 129.261 1.00 15.59 721 VAL A O 1
ATOM 4316 N N . GLY A 1 634 ? 127.887 183.350 129.951 1.00 19.64 722 GLY A N 1
ATOM 4317 C CA . GLY A 1 634 ? 126.878 184.256 130.461 1.00 19.64 722 GLY A CA 1
ATOM 4318 C C . GLY A 1 634 ? 126.903 185.571 129.722 1.00 19.64 722 GLY A C 1
ATOM 4319 O O . GLY A 1 634 ? 127.930 185.991 129.192 1.00 19.64 722 GLY A O 1
ATOM 4320 N N . HIS A 1 635 ? 125.750 186.226 129.696 1.00 22.35 723 HIS A N 1
ATOM 4321 C CA . HIS A 1 635 ? 125.581 187.504 129.022 1.00 22.35 723 HIS A CA 1
ATOM 4322 C C . HIS A 1 635 ? 125.258 188.555 130.068 1.00 22.35 723 HIS A C 1
ATOM 4323 O O . HIS A 1 635 ? 124.202 188.494 130.700 1.00 22.35 723 HIS A O 1
ATOM 4330 N N . SER A 1 636 ? 126.167 189.510 130.254 1.00 27.94 724 SER A N 1
ATOM 4331 C CA . SER A 1 636 ? 125.998 190.570 131.241 1.00 27.94 724 SER A CA 1
ATOM 4332 C C . SER A 1 636 ? 125.802 189.983 132.633 1.00 27.94 724 SER A C 1
ATOM 4333 O O . SER A 1 636 ? 126.638 189.208 133.109 1.00 27.94 724 SER A O 1
ATOM 4336 N N . GLN A 1 637 ? 124.698 190.346 133.289 1.00 26.02 725 GLN A N 1
ATOM 4337 C CA . GLN A 1 637 ? 124.393 189.801 134.605 1.00 26.02 725 GLN A CA 1
ATOM 4338 C C . GLN A 1 637 ? 124.289 188.284 134.593 1.00 26.02 725 GLN A C 1
ATOM 4339 O O . GLN A 1 637 ? 124.574 187.647 135.611 1.00 26.02 725 GLN A O 1
ATOM 4345 N N . GLY A 1 638 ? 123.893 187.690 133.468 1.00 22.40 726 GLY A N 1
ATOM 4346 C CA . GLY A 1 638 ? 123.891 186.246 133.359 1.00 22.40 726 GLY A CA 1
ATOM 4347 C C . GLY A 1 638 ? 125.201 185.616 133.756 1.00 22.40 726 GLY A C 1
ATOM 4348 O O . GLY A 1 638 ? 125.204 184.504 134.294 1.00 22.40 726 GLY A O 1
ATOM 4349 N N . GLU A 1 639 ? 126.314 186.321 133.536 1.00 24.81 727 GLU A N 1
ATOM 4350 C CA . GLU A 1 639 ? 127.620 185.798 133.918 1.00 24.81 727 GLU A CA 1
ATOM 4351 C C . GLU A 1 639 ? 127.675 185.437 135.392 1.00 24.81 727 GLU A C 1
ATOM 4352 O O . GLU A 1 639 ? 128.220 184.387 135.745 1.00 24.81 727 GLU A O 1
ATOM 4358 N N . ILE A 1 640 ? 127.108 186.281 136.258 1.00 21.91 728 ILE A N 1
ATOM 4359 C CA . ILE A 1 640 ? 127.029 185.946 137.674 1.00 21.91 728 ILE A CA 1
ATOM 4360 C C . ILE A 1 640 ? 126.431 184.562 137.851 1.00 21.91 728 ILE A C 1
ATOM 4361 O O . ILE A 1 640 ? 127.030 183.690 138.494 1.00 21.91 728 ILE A O 1
ATOM 4366 N N . ALA A 1 641 ? 125.269 184.323 137.242 1.00 20.96 729 ALA A N 1
ATOM 4367 C CA . ALA A 1 641 ? 124.662 183.002 137.314 1.00 20.96 729 ALA A CA 1
ATOM 4368 C C . ALA A 1 641 ? 125.597 181.947 136.748 1.00 20.96 729 ALA A C 1
ATOM 4369 O O . ALA A 1 641 ? 125.810 180.902 137.371 1.00 20.96 729 ALA A O 1
ATOM 4371 N N . ALA A 1 642 ? 126.194 182.224 135.589 1.00 20.53 730 ALA A N 1
ATOM 4372 C CA . ALA A 1 642 ? 127.190 181.315 135.039 1.00 20.53 730 ALA A CA 1
ATOM 4373 C C . ALA A 1 642 ? 128.283 181.043 136.061 1.00 20.53 730 ALA A C 1
ATOM 4374 O O . ALA A 1 642 ? 128.617 179.885 136.337 1.00 20.53 730 ALA A O 1
ATOM 4376 N N . ALA A 1 643 ? 128.797 182.104 136.688 1.00 22.06 731 ALA A N 1
ATOM 4377 C CA . ALA A 1 643 ? 129.905 181.948 137.614 1.00 22.06 731 ALA A CA 1
ATOM 4378 C C . ALA A 1 643 ? 129.536 181.042 138.773 1.00 22.06 731 ALA A C 1
ATOM 4379 O O . ALA A 1 643 ? 130.419 180.449 139.398 1.00 22.06 731 ALA A O 1
ATOM 4381 N N . TYR A 1 644 ? 128.243 180.909 139.069 1.00 19.46 732 TYR A N 1
ATOM 4382 C CA . TYR A 1 644 ? 127.843 180.022 140.151 1.00 19.46 732 TYR A CA 1
ATOM 4383 C C . TYR A 1 644 ? 127.714 178.591 139.661 1.00 19.46 732 TYR A C 1
ATOM 4384 O O . TYR A 1 644 ? 128.106 177.649 140.357 1.00 19.46 732 TYR A O 1
ATOM 4393 N N . VAL A 1 645 ? 127.157 178.400 138.466 1.00 15.14 733 VAL A N 1
ATOM 4394 C CA . VAL A 1 645 ? 126.956 177.047 137.982 1.00 15.14 733 VAL A CA 1
ATOM 4395 C C . VAL A 1 645 ? 128.274 176.439 137.541 1.00 15.14 733 VAL A C 1
ATOM 4396 O O . VAL A 1 645 ? 128.425 175.213 137.542 1.00 15.14 733 VAL A O 1
ATOM 4400 N N . ALA A 1 646 ? 129.249 177.275 137.188 1.00 22.34 734 ALA A N 1
ATOM 4401 C CA . ALA A 1 646 ? 130.604 176.809 136.939 1.00 22.34 734 ALA A CA 1
ATOM 4402 C C . ALA A 1 646 ? 131.350 176.473 138.219 1.00 22.34 734 ALA A C 1
ATOM 4403 O O . ALA A 1 646 ? 132.448 175.914 138.141 1.00 22.34 734 ALA A O 1
ATOM 4405 N N . GLY A 1 647 ? 130.792 176.790 139.381 1.00 23.88 735 GLY A N 1
ATOM 4406 C CA . GLY A 1 647 ? 131.5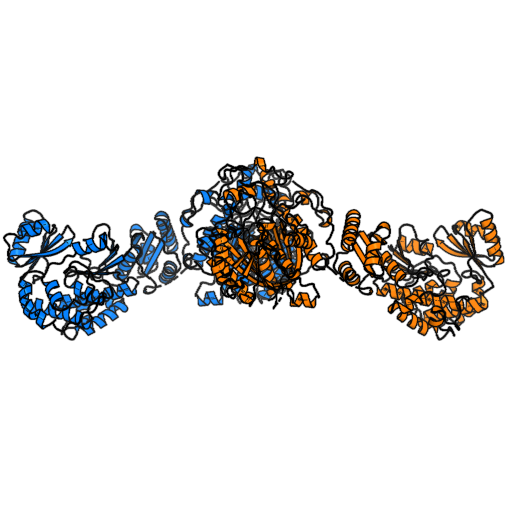08 176.607 140.621 1.00 23.88 735 GLY A CA 1
ATOM 4407 C C . GLY A 1 647 ? 132.496 177.699 140.949 1.00 23.88 735 GLY A C 1
ATOM 4408 O O . GLY A 1 647 ? 133.120 177.652 142.011 1.00 23.88 735 GLY A O 1
ATOM 4409 N N . ALA A 1 648 ? 132.657 178.682 140.070 1.00 27.68 736 ALA A N 1
ATOM 4410 C CA . ALA A 1 648 ? 133.604 179.758 140.311 1.00 27.68 736 ALA A CA 1
ATOM 4411 C C . ALA A 1 648 ? 133.253 180.562 141.554 1.00 27.68 736 ALA A C 1
ATOM 4412 O O . ALA A 1 648 ? 134.045 180.604 142.499 1.00 27.68 736 ALA A O 1
ATOM 4414 N N . LEU A 1 649 ? 132.089 181.196 141.579 1.00 25.50 737 LEU A N 1
ATOM 4415 C CA . LEU A 1 649 ? 131.612 181.894 142.759 1.00 25.50 737 LEU A CA 1
ATOM 4416 C C . LEU A 1 649 ? 130.729 180.973 143.585 1.00 25.50 737 LEU A C 1
ATOM 4417 O O . LEU A 1 649 ? 130.113 180.043 143.062 1.00 25.50 737 LEU A O 1
ATOM 4422 N N . SER A 1 650 ? 130.684 181.236 144.889 1.00 29.18 738 SER A N 1
ATOM 4423 C CA . SER A 1 650 ? 129.765 180.542 145.777 1.00 29.18 738 SER A CA 1
ATOM 4424 C C . SER A 1 650 ? 128.421 181.266 145.812 1.00 29.18 738 SER A C 1
ATOM 4425 O O . SER A 1 650 ? 128.306 182.431 145.425 1.00 29.18 738 SER A O 1
ATOM 4428 N N . LEU A 1 651 ? 127.390 180.555 146.279 1.00 27.78 739 LEU A N 1
ATOM 4429 C CA . LEU A 1 651 ? 126.043 181.114 146.231 1.00 27.78 739 LEU A CA 1
ATOM 4430 C C . LEU A 1 651 ? 125.925 182.350 147.107 1.00 27.78 739 LEU A C 1
ATOM 4431 O O . LEU A 1 651 ? 125.234 183.306 146.747 1.00 27.78 739 LEU A O 1
ATOM 4436 N N . ASP A 1 652 ? 126.588 182.354 148.259 1.00 32.72 740 ASP A N 1
ATOM 4437 C CA . ASP A 1 652 ? 126.609 183.563 149.070 1.00 32.72 740 ASP A CA 1
ATOM 4438 C C . ASP A 1 652 ? 127.246 184.716 148.306 1.00 32.72 740 ASP A C 1
ATOM 4439 O O . ASP A 1 652 ? 126.689 185.818 148.245 1.00 32.72 740 ASP A O 1
ATOM 4444 N N . ASP A 1 653 ? 128.394 184.464 147.675 1.00 35.80 741 ASP A N 1
ATOM 4445 C CA . ASP A 1 653 ? 129.082 185.518 146.939 1.00 35.80 741 ASP A CA 1
ATOM 4446 C C . ASP A 1 653 ? 128.352 185.874 145.651 1.00 35.80 741 ASP A C 1
ATOM 4447 O O . ASP A 1 653 ? 128.292 187.047 145.275 1.00 35.80 741 ASP A O 1
ATOM 4452 N N . ALA A 1 654 ? 127.800 184.881 144.952 1.00 31.59 742 ALA A N 1
ATOM 4453 C CA . ALA A 1 654 ? 127.019 185.172 143.753 1.00 31.59 742 ALA A CA 1
ATOM 4454 C C . ALA A 1 654 ? 125.812 186.043 144.081 1.00 31.59 742 ALA A C 1
ATOM 4455 O O . ALA A 1 654 ? 125.530 187.027 143.381 1.00 31.59 742 ALA A O 1
ATOM 4457 N N . ALA A 1 655 ? 125.086 185.689 145.144 1.00 33.02 743 ALA A N 1
ATOM 4458 C CA . ALA A 1 655 ? 123.964 186.499 145.593 1.00 33.02 743 ALA A CA 1
ATOM 4459 C C . ALA A 1 655 ? 124.408 187.896 145.988 1.00 33.02 743 ALA A C 1
ATOM 4460 O O . ALA A 1 655 ? 123.733 188.875 145.654 1.00 33.02 743 ALA A O 1
ATOM 4462 N N . ARG A 1 656 ? 125.534 188.016 146.688 1.00 38.56 744 ARG A N 1
ATOM 4463 C CA . ARG A 1 656 ? 126.011 189.340 147.060 1.00 38.56 744 ARG A CA 1
ATOM 4464 C C . ARG A 1 656 ? 126.310 190.171 145.823 1.00 38.56 744 ARG A C 1
ATOM 4465 O O . ARG A 1 656 ? 125.930 191.344 145.746 1.00 38.56 744 ARG A O 1
ATOM 4473 N N . VAL A 1 657 ? 126.975 189.574 144.836 1.00 37.21 745 VAL A N 1
ATOM 4474 C CA . VAL A 1 657 ? 127.316 190.303 143.619 1.00 37.21 745 VAL A CA 1
ATOM 4475 C C . VAL A 1 657 ? 126.058 190.808 142.936 1.00 37.21 745 VAL A C 1
ATOM 4476 O O . VAL A 1 657 ? 125.922 192.005 142.656 1.00 37.21 745 VAL A O 1
ATOM 4480 N N . VAL A 1 658 ? 125.113 189.904 142.666 1.00 31.56 746 VAL A N 1
ATOM 4481 C CA . VAL A 1 658 ? 123.925 190.308 141.917 1.00 31.56 746 VAL A CA 1
ATOM 4482 C C . VAL A 1 658 ? 123.135 191.362 142.687 1.00 31.56 746 VAL A C 1
ATOM 4483 O O . VAL A 1 658 ? 122.746 192.393 142.124 1.00 31.56 746 VAL A O 1
ATOM 4487 N N . THR A 1 659 ? 122.955 191.165 143.995 1.00 38.16 747 THR A N 1
ATOM 4488 C CA . THR A 1 659 ? 122.140 192.084 144.781 1.00 38.16 747 THR A CA 1
ATOM 4489 C C . THR A 1 659 ? 122.783 193.458 144.887 1.00 38.16 747 THR A C 1
ATOM 4490 O O . THR A 1 659 ? 122.118 194.482 144.691 1.00 38.16 747 THR A O 1
ATOM 4494 N N . LEU A 1 660 ? 124.074 193.508 145.206 1.00 42.83 748 LEU A N 1
ATOM 4495 C CA . LEU A 1 660 ? 124.716 194.796 145.406 1.00 42.83 748 LEU A CA 1
ATOM 4496 C C . LEU A 1 660 ? 124.928 195.539 144.099 1.00 42.83 748 LEU A C 1
ATOM 4497 O O . LEU A 1 660 ? 124.778 196.764 144.067 1.00 42.83 748 LEU A O 1
ATOM 4502 N N . ARG A 1 661 ? 125.258 194.838 143.015 1.00 45.01 749 ARG A N 1
ATOM 4503 C CA . ARG A 1 661 ? 125.354 195.521 141.734 1.00 45.01 749 ARG A CA 1
ATOM 4504 C C . ARG A 1 661 ? 124.000 196.073 141.318 1.00 45.01 749 ARG A C 1
ATOM 4505 O O . ARG A 1 661 ? 123.912 197.208 140.838 1.00 45.01 749 ARG A O 1
ATOM 4513 N N . SER A 1 662 ? 122.929 195.298 141.521 1.00 46.99 750 SER A N 1
ATOM 4514 C CA . SER A 1 662 ? 121.598 195.777 141.177 1.00 46.99 750 SER A CA 1
ATOM 4515 C C . SER A 1 662 ? 121.210 196.989 142.014 1.00 46.99 750 SER A C 1
ATOM 4516 O O . SER A 1 662 ? 120.596 197.934 141.507 1.00 46.99 750 SER A O 1
ATOM 4519 N N . LYS A 1 663 ? 121.573 196.986 143.298 1.00 51.58 751 LYS A N 1
ATOM 4520 C CA . LYS A 1 663 ? 121.248 198.120 144.152 1.00 51.58 751 LYS A CA 1
ATOM 4521 C C . LYS A 1 663 ? 122.040 199.358 143.755 1.00 51.58 751 LYS A C 1
ATOM 4522 O O . LYS A 1 663 ? 121.508 200.471 143.782 1.00 51.58 751 LYS A O 1
ATOM 4528 N N . SER A 1 664 ? 123.307 199.188 143.377 1.00 59.16 752 SER A N 1
ATOM 4529 C CA . SER A 1 664 ? 124.077 200.325 142.884 1.00 59.16 752 SER A CA 1
ATOM 4530 C C . SER A 1 664 ? 123.472 200.880 141.601 1.00 59.16 752 SER A C 1
ATOM 4531 O O . SER A 1 664 ? 123.395 202.102 141.414 1.00 59.16 752 SER A O 1
ATOM 4534 N N . ILE A 1 665 ? 123.036 199.994 140.705 1.00 58.24 753 ILE A N 1
ATOM 4535 C CA . ILE A 1 665 ? 122.381 200.432 139.478 1.00 58.24 753 ILE A CA 1
ATOM 4536 C C . ILE A 1 665 ? 121.126 201.232 139.800 1.00 58.24 753 ILE A C 1
ATOM 4537 O O . ILE A 1 665 ? 120.864 202.275 139.192 1.00 58.24 753 ILE A O 1
ATOM 4542 N N . ALA A 1 666 ? 120.335 200.763 140.765 1.00 63.27 754 ALA A N 1
ATOM 4543 C CA . ALA A 1 666 ? 119.104 201.464 141.106 1.00 63.27 754 ALA A CA 1
ATOM 4544 C C . ALA A 1 666 ? 119.379 202.763 141.855 1.00 63.27 754 ALA A C 1
ATOM 4545 O O . ALA A 1 666 ? 118.557 203.684 141.817 1.00 63.27 754 ALA A O 1
ATOM 4547 N N . ALA A 1 667 ? 120.519 202.854 142.537 1.00 68.62 755 ALA A N 1
ATOM 4548 C CA . ALA A 1 667 ? 120.805 204.040 143.332 1.00 68.62 755 ALA A CA 1
ATOM 4549 C C . ALA A 1 667 ? 121.531 205.106 142.527 1.00 68.62 755 ALA A C 1
ATOM 4550 O O . ALA A 1 667 ? 121.594 206.264 142.955 1.00 68.62 755 ALA A O 1
ATOM 4552 N N . HIS A 1 668 ? 122.094 204.748 141.378 1.00 74.20 756 HIS A N 1
ATOM 4553 C CA . HIS A 1 668 ? 122.794 205.754 140.585 1.00 74.20 756 HIS A CA 1
ATOM 4554 C C . HIS A 1 668 ? 122.584 205.641 139.081 1.00 74.20 756 HIS A C 1
ATOM 4555 O O . HIS A 1 668 ? 122.463 206.679 138.425 1.00 74.20 756 HIS A O 1
ATOM 4562 N N . LEU A 1 669 ? 122.528 204.443 138.507 1.00 71.68 757 LEU A N 1
ATOM 4563 C CA . LEU A 1 669 ? 122.344 204.303 137.069 1.00 71.68 757 LEU A CA 1
ATOM 4564 C C . LEU A 1 669 ? 120.886 204.392 136.644 1.00 71.68 757 LEU A C 1
ATOM 4565 O O . LEU A 1 669 ? 120.608 204.765 135.499 1.00 71.68 757 LEU A O 1
ATOM 4570 N N . ALA A 1 670 ? 119.956 204.066 137.538 1.00 76.75 758 ALA A N 1
ATOM 4571 C CA . ALA A 1 670 ? 118.546 204.025 137.174 1.00 76.75 758 ALA A CA 1
ATOM 4572 C C . ALA A 1 670 ? 118.038 205.406 136.785 1.00 76.75 758 ALA A C 1
ATOM 4573 O O . ALA A 1 670 ? 118.433 206.421 137.365 1.00 76.75 758 ALA A O 1
ATOM 4575 N N . GLY A 1 671 ? 117.150 205.436 135.790 1.00 84.57 759 GLY A N 1
ATOM 4576 C CA . GLY A 1 671 ? 116.555 206.664 135.309 1.00 84.57 759 GLY A CA 1
ATOM 4577 C C . GLY A 1 671 ? 117.511 207.648 134.675 1.00 84.57 759 GLY A C 1
ATOM 4578 O O . GLY A 1 671 ? 117.108 208.781 134.392 1.00 84.57 759 GLY A O 1
ATOM 4579 N N . LYS A 1 672 ? 118.761 207.257 134.435 1.00 85.30 760 LYS A N 1
ATOM 4580 C CA . LYS A 1 672 ? 119.759 208.174 133.909 1.00 85.30 760 LYS A CA 1
ATOM 4581 C C . LYS A 1 672 ? 120.222 207.815 132.505 1.00 85.30 760 LYS A C 1
ATOM 4582 O O . LYS A 1 672 ? 120.696 208.696 131.780 1.00 85.30 760 LYS A O 1
ATOM 4588 N N . GLY A 1 673 ? 120.086 206.550 132.098 1.00 78.24 761 GLY A N 1
ATOM 4589 C CA . GLY A 1 673 ? 120.592 206.118 130.815 1.00 78.24 761 GLY A CA 1
ATOM 4590 C C . GLY A 1 673 ? 119.511 205.467 129.974 1.00 78.24 761 GLY A C 1
ATOM 4591 O O . GLY A 1 673 ? 118.318 205.563 130.263 1.00 78.24 761 GLY A O 1
ATOM 4592 N N . GLY A 1 674 ? 119.967 204.805 128.911 1.00 72.48 762 GLY A N 1
ATOM 4593 C CA . GLY A 1 674 ? 119.080 204.108 128.006 1.00 72.48 762 GLY A CA 1
ATOM 4594 C C . GLY A 1 674 ? 119.859 203.123 127.159 1.00 72.48 762 GLY A C 1
ATOM 4595 O O . GLY A 1 674 ? 121.075 203.232 126.999 1.00 72.48 762 GLY A O 1
ATOM 4596 N N . MET A 1 675 ? 119.135 202.142 126.631 1.00 68.52 763 MET A N 1
ATOM 4597 C CA . MET A 1 675 ? 119.726 201.108 125.798 1.00 68.52 763 MET A CA 1
ATOM 4598 C C . MET A 1 675 ? 118.816 200.864 124.605 1.00 68.52 763 MET A C 1
ATOM 4599 O O . MET A 1 675 ? 117.608 201.092 124.672 1.00 68.52 763 MET A O 1
ATOM 4604 N N . LEU A 1 676 ? 119.411 200.399 123.512 1.00 71.73 764 LEU A N 1
ATOM 4605 C CA . LEU A 1 676 ? 118.695 200.285 122.249 1.00 71.73 764 LEU A CA 1
ATOM 4606 C C . LEU A 1 676 ? 119.249 199.112 121.460 1.00 71.73 764 LEU A C 1
ATOM 4607 O O . LEU A 1 676 ? 120.449 199.065 121.176 1.00 71.73 764 LEU A O 1
ATOM 4612 N N . SER A 1 677 ? 118.378 198.174 121.103 1.00 72.76 765 SER A N 1
ATOM 4613 C CA . SER A 1 677 ? 118.772 197.062 120.256 1.00 72.76 765 SER A CA 1
ATOM 4614 C C . SER A 1 677 ? 118.560 197.420 118.792 1.00 72.76 765 SER A C 1
ATOM 4615 O O . SER A 1 677 ? 117.508 197.937 118.409 1.00 72.76 765 SER A O 1
ATOM 4618 N N . LEU A 1 678 ? 119.571 197.139 117.971 1.00 72.53 766 LEU A N 1
ATOM 4619 C CA . LEU A 1 678 ? 119.534 197.432 116.547 1.00 72.53 766 LEU A CA 1
ATOM 4620 C C . LEU A 1 678 ? 119.777 196.148 115.775 1.00 72.53 766 LEU A C 1
ATOM 4621 O O . LEU A 1 678 ? 120.725 195.416 116.069 1.00 72.53 766 LEU A O 1
ATOM 4626 N N . ALA A 1 679 ? 118.915 195.866 114.802 1.00 75.52 767 ALA A N 1
ATOM 4627 C CA . ALA A 1 679 ? 119.134 194.730 113.918 1.00 75.52 767 ALA A CA 1
ATOM 4628 C C . ALA A 1 679 ? 120.151 195.115 112.856 1.00 75.52 767 ALA A C 1
ATOM 4629 O O . ALA A 1 679 ? 119.792 195.393 111.708 1.00 75.52 767 ALA A O 1
ATOM 4631 N N . LEU A 1 680 ? 121.426 195.137 113.235 1.00 72.86 768 LEU A N 1
ATOM 4632 C CA . LEU A 1 680 ? 122.484 195.608 112.361 1.00 72.86 768 LEU A CA 1
ATOM 4633 C C . LEU A 1 680 ? 123.820 195.221 112.974 1.00 72.86 768 LEU A C 1
ATOM 4634 O O . LEU A 1 680 ? 123.960 195.170 114.198 1.00 72.86 768 LEU A O 1
ATOM 4639 N N . SER A 1 681 ? 124.796 194.947 112.113 1.00 76.93 769 SER A N 1
ATOM 4640 C CA . SER A 1 681 ? 126.111 194.526 112.576 1.00 76.93 769 SER A CA 1
ATOM 4641 C C . SER A 1 681 ? 126.800 195.638 113.356 1.00 76.93 769 SER A C 1
ATOM 4642 O O . SER A 1 681 ? 126.536 196.826 113.157 1.00 76.93 769 SER A O 1
ATOM 4645 N N . GLU A 1 682 ? 127.705 195.238 114.251 1.00 80.79 770 GLU A N 1
ATOM 4646 C CA . GLU A 1 682 ? 128.411 196.220 115.063 1.00 80.79 770 GLU A CA 1
ATOM 4647 C C . GLU A 1 682 ? 129.424 197.003 114.246 1.00 80.79 770 GLU A C 1
ATOM 4648 O O . GLU A 1 682 ? 129.896 198.052 114.690 1.00 80.79 770 GLU A O 1
ATOM 4654 N N . ASP A 1 683 ? 129.774 196.516 113.054 1.00 84.87 771 ASP A N 1
ATOM 4655 C CA . ASP A 1 683 ? 130.725 197.243 112.221 1.00 84.87 771 ASP A CA 1
ATOM 4656 C C . ASP A 1 683 ? 130.152 198.578 111.766 1.00 84.87 771 ASP A C 1
ATOM 4657 O O . ASP A 1 683 ? 130.800 199.620 111.914 1.00 84.87 771 ASP A O 1
ATOM 4662 N N . ALA A 1 684 ? 128.938 198.570 111.215 1.00 84.86 772 ALA A N 1
ATOM 4663 C CA . ALA A 1 684 ? 128.304 199.825 110.830 1.00 84.86 772 ALA A CA 1
ATOM 4664 C C . ALA A 1 684 ? 127.799 200.582 112.051 1.00 84.86 772 ALA A C 1
ATOM 4665 O O . ALA A 1 684 ? 127.596 201.799 111.997 1.00 84.86 772 ALA A O 1
ATOM 4667 N N . VAL A 1 685 ? 127.601 199.880 113.164 1.00 83.11 773 VAL A N 1
ATOM 4668 C CA . VAL A 1 685 ? 127.052 200.523 114.353 1.00 83.11 773 VAL A CA 1
ATOM 4669 C C . VAL A 1 685 ? 128.118 201.349 115.055 1.00 83.11 773 VAL A C 1
ATOM 4670 O O . VAL A 1 685 ? 127.853 202.466 115.514 1.00 83.11 773 VAL A O 1
ATOM 4674 N N . LEU A 1 686 ? 129.342 200.823 115.142 1.00 83.97 774 LEU A N 1
ATOM 4675 C CA . LEU A 1 686 ? 130.457 201.613 115.654 1.00 83.97 774 LEU A CA 1
ATOM 4676 C C . LEU A 1 686 ? 130.702 202.844 114.796 1.00 83.97 774 LEU A C 1
ATOM 4677 O O . LEU A 1 686 ? 131.234 203.847 115.285 1.00 83.97 774 LEU A O 1
ATOM 4682 N N . GLU A 1 687 ? 130.323 202.789 113.518 1.00 86.59 775 GLU A N 1
ATOM 4683 C CA . GLU A 1 687 ? 130.431 203.960 112.657 1.00 86.59 775 GLU A CA 1
ATOM 4684 C C . GLU A 1 687 ? 129.305 204.947 112.936 1.00 86.59 775 GLU A C 1
ATOM 4685 O O . GLU A 1 687 ? 129.537 206.157 113.026 1.00 86.59 775 GLU A O 1
ATOM 4691 N N . ARG A 1 688 ? 128.077 204.446 113.077 1.00 87.91 776 ARG A N 1
ATOM 4692 C CA . ARG A 1 688 ? 126.944 205.324 113.335 1.00 87.91 776 ARG A CA 1
ATOM 4693 C C . ARG A 1 688 ? 127.012 205.967 114.714 1.00 87.91 776 ARG A C 1
ATOM 4694 O O . ARG A 1 688 ? 126.302 206.947 114.965 1.00 87.91 776 ARG A O 1
ATOM 4702 N N . LEU A 1 689 ? 127.847 205.444 115.612 1.00 88.20 777 LEU A N 1
ATOM 4703 C CA . LEU A 1 689 ? 128.020 206.070 116.915 1.00 88.20 777 LEU A CA 1
ATOM 4704 C C . LEU A 1 689 ? 128.848 207.345 116.846 1.00 88.20 777 LEU A C 1
ATOM 4705 O O . LEU A 1 689 ? 129.017 208.007 117.875 1.00 88.20 777 LEU A O 1
ATOM 4710 N N . ALA A 1 690 ? 129.369 207.697 115.672 1.00 89.28 778 ALA A N 1
ATOM 4711 C CA . ALA A 1 690 ? 130.061 208.967 115.515 1.00 89.28 778 ALA A CA 1
ATOM 4712 C C . ALA A 1 690 ? 129.103 210.119 115.787 1.00 89.28 778 ALA A C 1
ATOM 4713 O O . ALA A 1 690 ? 127.901 210.027 115.522 1.00 89.28 778 ALA A O 1
ATOM 4715 N N . GLY A 1 691 ? 129.643 211.209 116.325 1.00 90.61 779 GLY A N 1
ATOM 4716 C CA . GLY A 1 691 ? 128.825 212.332 116.724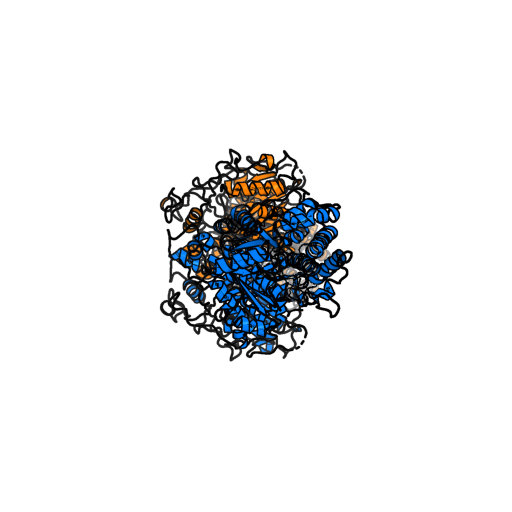 1.00 90.61 779 GLY A CA 1
ATOM 4717 C C . GLY A 1 691 ? 128.031 212.129 117.993 1.00 90.61 779 GLY A C 1
ATOM 4718 O O . GLY A 1 691 ? 127.290 213.034 118.390 1.00 90.61 779 GLY A O 1
ATOM 4719 N N . PHE A 1 692 ? 128.156 210.976 118.641 1.00 90.29 780 PHE A N 1
ATOM 4720 C CA . PHE A 1 692 ? 127.449 210.672 119.882 1.00 90.29 780 PHE A CA 1
ATOM 4721 C C . PHE A 1 692 ? 128.457 210.150 120.903 1.00 90.29 780 PHE A C 1
ATOM 4722 O O . PHE A 1 692 ? 128.554 208.942 121.133 1.00 90.29 780 PHE A O 1
ATOM 4730 N N . ASP A 1 693 ? 129.211 211.066 121.513 1.00 89.54 781 ASP A N 1
ATOM 4731 C CA . ASP A 1 693 ? 130.156 210.675 122.552 1.00 89.54 781 ASP A CA 1
ATOM 4732 C C . ASP A 1 693 ? 129.472 210.024 123.747 1.00 89.54 781 ASP A C 1
ATOM 4733 O O . ASP A 1 693 ? 130.118 209.251 124.463 1.00 89.54 781 ASP A O 1
ATOM 4738 N N . GLY A 1 694 ? 128.193 210.310 123.974 1.00 86.09 782 GLY A N 1
ATOM 4739 C CA . GLY A 1 694 ? 127.447 209.711 125.056 1.00 86.09 782 GLY A CA 1
ATOM 4740 C C . GLY A 1 694 ? 126.849 208.358 124.759 1.00 86.09 782 GLY A C 1
ATOM 4741 O O . GLY A 1 694 ? 125.904 207.950 125.438 1.00 86.09 782 GLY A O 1
ATOM 4742 N N . LEU A 1 695 ? 127.366 207.645 123.761 1.00 81.98 783 LEU A N 1
ATOM 4743 C CA . LEU A 1 695 ? 126.879 206.324 123.404 1.00 81.98 783 LEU A CA 1
ATOM 4744 C C . LEU A 1 695 ? 128.048 205.356 123.309 1.00 81.98 783 LEU A C 1
ATOM 4745 O O . LEU A 1 695 ? 129.215 205.752 123.353 1.00 81.98 783 LEU A O 1
ATOM 4750 N N . SER A 1 696 ? 127.717 204.073 123.174 1.00 72.23 784 SER A N 1
ATOM 4751 C CA . SER A 1 696 ? 128.712 203.027 123.000 1.00 72.23 784 SER A CA 1
ATOM 4752 C C . SER A 1 696 ? 128.011 201.756 122.553 1.00 72.23 784 SER A C 1
ATOM 4753 O O . SER A 1 696 ? 126.782 201.677 122.531 1.00 72.23 784 SER A O 1
ATOM 4756 N N . VAL A 1 697 ? 128.810 200.755 122.190 1.00 62.96 785 VAL A N 1
ATOM 4757 C CA . VAL A 1 697 ? 128.259 199.442 121.890 1.00 62.96 785 VAL A CA 1
ATOM 4758 C C . VAL A 1 697 ? 128.207 198.624 123.170 1.00 62.96 785 VAL A C 1
ATOM 4759 O O . VAL A 1 697 ? 129.235 198.382 123.814 1.00 62.96 785 VAL A O 1
ATOM 4763 N N . ALA A 1 698 ? 127.005 198.210 123.556 1.00 54.30 786 ALA A N 1
ATOM 4764 C CA . ALA A 1 698 ? 126.808 197.463 124.790 1.00 54.30 786 ALA A CA 1
ATOM 4765 C C . ALA A 1 698 ? 126.968 195.964 124.605 1.00 54.30 786 ALA A C 1
ATOM 4766 O O . ALA A 1 698 ? 127.500 195.290 125.490 1.00 54.30 786 ALA A O 1
ATOM 4768 N N . ALA A 1 699 ? 126.520 195.428 123.476 1.00 50.91 787 ALA A N 1
ATOM 4769 C CA . ALA A 1 699 ? 126.582 193.991 123.260 1.00 50.91 787 ALA A CA 1
ATOM 4770 C C . ALA A 1 699 ? 126.544 193.686 121.773 1.00 50.91 787 ALA A C 1
ATOM 4771 O O . ALA A 1 699 ? 125.866 194.373 121.011 1.00 50.91 787 ALA A O 1
ATOM 4773 N N . VAL A 1 700 ? 127.277 192.660 121.365 1.00 48.45 788 VAL A N 1
ATOM 4774 C CA . VAL A 1 700 ? 127.237 192.155 119.997 1.00 48.45 788 VAL A CA 1
ATOM 4775 C C . VAL A 1 700 ? 126.737 190.723 120.101 1.00 48.45 788 VAL A C 1
ATOM 4776 O O . VAL A 1 700 ? 127.530 189.780 120.181 1.00 48.45 788 VAL A O 1
ATOM 4780 N N . ASN A 1 701 ? 125.417 190.558 120.117 1.00 43.68 789 ASN A N 1
ATOM 4781 C CA . ASN A 1 701 ? 124.786 189.287 120.442 1.00 43.68 789 ASN A CA 1
ATOM 4782 C C . ASN A 1 701 ? 124.865 188.295 119.292 1.00 43.68 789 ASN A C 1
ATOM 4783 O O . ASN A 1 701 ? 125.008 187.090 119.514 1.00 43.68 789 ASN A O 1
ATOM 4788 N N . GLY A 1 702 ? 124.766 188.785 118.066 1.00 49.05 790 GLY A N 1
ATOM 4789 C CA . GLY A 1 702 ? 124.945 187.967 116.896 1.00 49.05 790 GLY A CA 1
ATOM 4790 C C . GLY A 1 702 ? 125.475 188.809 115.758 1.00 49.05 790 GLY A C 1
ATOM 4791 O O . GLY A 1 702 ? 125.540 190.037 115.849 1.00 49.05 790 GLY A O 1
ATOM 4792 N N . PRO A 1 703 ? 125.865 188.165 114.658 1.00 53.83 791 PRO A N 1
ATOM 4793 C CA . PRO A 1 703 ? 126.355 188.937 113.505 1.00 53.83 791 PRO A CA 1
ATOM 4794 C C . PRO A 1 703 ? 125.257 189.669 112.761 1.00 53.83 791 PRO A C 1
ATOM 4795 O O . PRO A 1 703 ? 125.418 189.966 111.571 1.00 53.83 791 PRO A O 1
ATOM 4799 N N . THR A 1 704 ? 124.142 189.979 113.426 1.00 62.12 792 THR A N 1
ATOM 4800 C CA . THR A 1 704 ? 123.024 190.639 112.768 1.00 62.12 792 THR A CA 1
ATOM 4801 C C . THR A 1 704 ? 122.374 191.702 113.642 1.00 62.12 792 THR A C 1
ATOM 4802 O O . THR A 1 704 ? 121.715 192.597 113.105 1.00 62.12 792 THR A O 1
ATOM 4806 N N . ALA A 1 705 ? 122.530 191.624 114.964 1.00 62.72 793 ALA A N 1
ATOM 4807 C CA . ALA A 1 705 ? 121.855 192.546 115.869 1.00 62.72 793 ALA A CA 1
ATOM 4808 C C . ALA A 1 705 ? 122.755 192.878 117.050 1.00 62.72 793 ALA A C 1
ATOM 4809 O O . ALA A 1 705 ? 123.148 191.999 117.821 1.00 62.72 793 ALA A O 1
ATOM 4811 N N . THR A 1 706 ? 123.064 194.164 117.188 1.00 64.84 794 THR A N 1
ATOM 4812 C CA . THR A 1 706 ? 123.869 194.666 118.289 1.00 64.84 794 THR A CA 1
ATOM 4813 C C . THR A 1 706 ? 122.974 195.425 119.258 1.00 64.84 794 THR A C 1
ATOM 4814 O O . THR A 1 706 ? 121.779 195.610 119.023 1.00 64.84 794 THR A O 1
ATOM 4818 N N . VAL A 1 707 ? 123.577 195.871 120.352 1.00 61.33 795 VAL A N 1
ATOM 4819 C CA . VAL A 1 707 ? 122.911 196.638 121.395 1.00 61.33 795 VAL A CA 1
ATOM 4820 C C . VAL A 1 707 ? 123.814 197.799 121.775 1.00 61.33 795 VAL A C 1
ATOM 4821 O O . VAL A 1 707 ? 124.956 197.589 122.200 1.00 61.33 795 VAL A O 1
ATOM 4825 N N . VAL A 1 708 ? 123.301 199.016 121.619 1.00 67.12 796 VAL A N 1
ATOM 4826 C CA . VAL A 1 708 ? 123.996 200.229 122.023 1.00 67.12 796 VAL A CA 1
ATOM 4827 C C . VAL A 1 708 ? 123.418 200.699 123.350 1.00 67.12 796 VAL A C 1
ATOM 4828 O O . VAL A 1 708 ? 122.292 200.365 123.722 1.00 67.12 796 VAL A O 1
ATOM 4832 N N . SER A 1 709 ? 124.202 201.497 124.068 1.00 70.35 797 SER A N 1
ATOM 4833 C CA . SER A 1 709 ? 123.800 201.979 125.379 1.00 70.35 797 SER A CA 1
ATOM 4834 C C . SER A 1 709 ? 124.460 203.320 125.660 1.00 70.35 797 SER A C 1
ATOM 4835 O O . SER A 1 709 ? 125.655 203.503 125.414 1.00 70.35 797 SER A O 1
ATOM 4838 N N . GLY A 1 710 ? 123.683 204.249 126.184 1.00 77.53 798 GLY A N 1
ATOM 4839 C CA . GLY A 1 710 ? 124.234 205.539 126.548 1.00 77.53 798 GLY A CA 1
ATOM 4840 C C . GLY A 1 710 ? 123.134 206.501 126.963 1.00 77.53 798 GLY A C 1
ATOM 4841 O O . GLY A 1 710 ? 122.096 206.086 127.473 1.00 77.53 798 GLY A O 1
ATOM 4842 N N . ASP A 1 711 ? 123.394 207.784 126.730 1.00 83.36 799 ASP A N 1
ATOM 4843 C CA . ASP A 1 711 ? 122.489 208.856 127.115 1.00 83.36 799 ASP A CA 1
ATOM 4844 C C . ASP A 1 711 ? 121.123 208.664 126.457 1.00 83.36 799 ASP A C 1
ATOM 4845 O O . ASP A 1 711 ? 121.059 208.354 125.258 1.00 83.36 799 ASP A O 1
ATOM 4850 N N . PRO A 1 712 ? 120.022 208.835 127.194 1.00 83.18 800 PRO A N 1
ATOM 4851 C CA . PRO A 1 712 ? 118.697 208.555 126.614 1.00 83.18 800 PRO A CA 1
ATOM 4852 C C . PRO A 1 712 ? 118.351 209.428 125.423 1.00 83.18 800 PRO A C 1
ATOM 4853 O O . PRO A 1 712 ? 117.729 208.947 124.467 1.00 83.18 800 PRO A O 1
ATOM 4857 N N . VAL A 1 713 ? 118.735 210.706 125.456 1.00 86.94 801 VAL A N 1
ATOM 4858 C CA . VAL A 1 713 ? 118.452 211.594 124.334 1.00 86.94 801 VAL A CA 1
ATOM 4859 C C . VAL A 1 713 ? 119.164 211.108 123.080 1.00 86.94 801 VAL A C 1
ATOM 4860 O O . VAL A 1 713 ? 118.577 211.055 121.994 1.00 86.94 801 VAL A O 1
ATOM 4864 N N . GLN A 1 714 ? 120.433 210.722 123.214 1.00 87.55 802 GLN A N 1
ATOM 4865 C CA . GLN A 1 714 ? 121.169 210.192 122.074 1.00 87.55 802 GLN A CA 1
ATOM 4866 C C . GLN A 1 714 ? 120.670 208.814 121.661 1.00 87.55 802 GLN A C 1
ATOM 4867 O O . GLN A 1 714 ? 120.715 208.481 120.473 1.00 87.55 802 GLN A O 1
ATOM 4873 N N . ILE A 1 715 ? 120.195 208.003 122.611 1.00 83.09 803 ILE A N 1
ATOM 4874 C CA . ILE A 1 715 ? 119.578 206.728 122.253 1.00 83.09 803 ILE A CA 1
ATOM 4875 C C . ILE A 1 715 ? 118.366 206.967 121.363 1.00 83.09 803 ILE A C 1
ATOM 4876 O O . ILE A 1 715 ? 118.191 206.309 120.331 1.00 83.09 803 ILE A O 1
ATOM 4881 N N . GLU A 1 716 ? 117.520 207.925 121.745 1.00 90.87 804 GLU A N 1
ATOM 4882 C CA . GLU A 1 716 ? 116.340 208.229 120.943 1.00 90.87 804 GLU A CA 1
ATOM 4883 C C . GLU A 1 716 ? 116.731 208.825 119.597 1.00 90.87 804 GLU A C 1
ATOM 4884 O O . GLU A 1 716 ? 116.093 208.543 118.575 1.00 90.87 804 GLU A O 1
ATOM 4890 N N . GLU A 1 717 ? 117.779 209.651 119.574 1.00 94.87 805 GLU A N 1
ATOM 4891 C CA . GLU A 1 717 ? 118.261 210.209 118.315 1.00 94.87 805 GLU A CA 1
ATOM 4892 C C . GLU A 1 717 ? 118.715 209.109 117.364 1.00 94.87 805 GLU A C 1
ATOM 4893 O O . GLU A 1 717 ? 118.348 209.101 116.183 1.00 94.87 805 GLU A O 1
ATOM 4899 N N . LEU A 1 718 ? 119.521 208.168 117.864 1.00 93.73 806 LEU A N 1
ATOM 4900 C CA . LEU A 1 718 ? 119.978 207.058 117.035 1.00 93.73 806 LEU A CA 1
ATOM 4901 C C . LEU A 1 718 ? 118.821 206.174 116.591 1.00 93.73 806 LEU A C 1
ATOM 4902 O O . LEU A 1 718 ? 118.812 205.692 115.453 1.00 93.73 806 LEU A O 1
ATOM 4907 N N . ALA A 1 719 ? 117.841 205.951 117.469 1.00 95.09 807 ALA A N 1
ATOM 4908 C CA . ALA A 1 719 ? 116.677 205.156 117.095 1.00 95.09 807 ALA A CA 1
ATOM 4909 C C . ALA A 1 719 ? 115.898 205.827 115.972 1.00 95.09 807 ALA A C 1
ATOM 4910 O O . ALA A 1 719 ? 115.471 205.170 115.017 1.00 95.09 807 ALA A O 1
ATOM 4912 N N . ARG A 1 720 ? 115.713 207.145 116.067 1.00 100.51 808 ARG A N 1
ATOM 4913 C CA . ARG A 1 720 ? 115.006 207.871 115.016 1.00 100.51 808 ARG A CA 1
ATOM 4914 C C . ARG A 1 720 ? 115.800 207.864 113.716 1.00 100.51 808 ARG A C 1
ATOM 4915 O O . ARG A 1 720 ? 115.223 207.766 112.627 1.00 100.51 808 ARG A O 1
ATOM 4923 N N . ALA A 1 721 ? 117.128 207.956 113.810 1.00 101.96 809 ALA A N 1
ATOM 4924 C CA . ALA A 1 721 ? 117.961 207.895 112.614 1.00 101.96 809 ALA A CA 1
ATOM 4925 C C . ALA A 1 721 ? 117.848 206.533 111.939 1.00 101.96 809 ALA A C 1
ATOM 4926 O O . ALA A 1 721 ? 117.797 206.441 110.706 1.00 101.96 809 ALA A O 1
ATOM 4928 N N . CYS A 1 722 ? 117.807 205.462 112.733 1.00 102.22 810 CYS A N 1
ATOM 4929 C CA . CYS A 1 722 ? 117.623 204.132 112.161 1.00 102.22 810 CYS A CA 1
ATOM 4930 C C . CYS A 1 722 ? 116.235 203.982 111.552 1.00 102.22 810 CYS A C 1
ATOM 4931 O O . CYS A 1 722 ? 116.072 203.356 110.498 1.00 102.22 810 CYS A O 1
ATOM 4934 N N . GLU A 1 723 ? 115.220 204.560 112.198 1.00 103.61 811 GLU A N 1
ATOM 4935 C CA . GLU A 1 723 ? 113.875 204.521 111.634 1.00 103.61 811 GLU A CA 1
ATOM 4936 C C . GLU A 1 723 ? 113.772 205.396 110.390 1.00 103.61 811 GLU A C 1
ATOM 4937 O O . GLU A 1 723 ? 112.815 205.279 109.616 1.00 103.61 811 GLU A O 1
ATOM 4943 N N . ALA A 1 724 ? 114.748 206.285 110.184 1.00 104.57 812 ALA A N 1
ATOM 4944 C CA . ALA A 1 724 ? 114.748 207.112 108.983 1.00 104.57 812 ALA A CA 1
ATOM 4945 C C . ALA A 1 724 ? 115.274 206.349 107.774 1.00 104.57 812 ALA A C 1
ATOM 4946 O O . ALA A 1 724 ? 114.787 206.550 106.656 1.00 104.57 812 ALA A O 1
ATOM 4948 N N . ASP A 1 725 ? 116.262 205.477 107.974 1.00 103.32 813 ASP A N 1
ATOM 4949 C CA . ASP A 1 725 ? 116.822 204.665 106.903 1.00 103.32 813 ASP A CA 1
ATOM 4950 C C . ASP A 1 725 ? 116.059 203.363 106.695 1.00 103.32 813 ASP A C 1
ATOM 4951 O O . ASP A 1 725 ? 116.525 202.495 105.949 1.00 103.32 813 ASP A O 1
ATOM 4956 N N . GLY A 1 726 ? 114.902 203.207 107.335 1.00 101.41 814 GLY A N 1
ATOM 4957 C CA . GLY A 1 726 ? 114.118 201.996 107.211 1.00 101.41 814 GLY A CA 1
ATOM 4958 C C . GLY A 1 726 ? 114.724 200.764 107.841 1.00 101.41 814 GLY A C 1
ATOM 4959 O O . GLY A 1 726 ? 114.674 199.691 107.228 1.00 101.41 814 GLY A O 1
ATOM 4960 N N . VAL A 1 727 ? 115.293 200.875 109.041 1.00 92.88 815 VAL A N 1
ATOM 4961 C CA . VAL A 1 727 ? 115.922 199.728 109.680 1.00 92.88 815 VAL A CA 1
ATOM 4962 C C . VAL A 1 727 ? 115.091 199.308 110.883 1.00 92.88 815 VAL A C 1
ATOM 4963 O O . VAL A 1 727 ? 114.128 199.988 111.262 1.00 92.88 815 VAL A O 1
ATOM 4967 N N . ARG A 1 728 ? 115.454 198.180 111.487 1.00 86.47 816 ARG A N 1
ATOM 4968 C CA . ARG A 1 728 ? 114.793 197.721 112.702 1.00 86.47 816 ARG A CA 1
ATOM 4969 C C . ARG A 1 728 ? 115.501 198.314 113.911 1.00 86.47 816 ARG A C 1
ATOM 4970 O O . ARG A 1 728 ? 116.733 198.293 113.992 1.00 86.47 816 ARG A O 1
ATOM 4978 N N . ALA A 1 729 ? 114.727 198.851 114.849 1.00 84.66 817 ALA A N 1
ATOM 4979 C CA . ALA A 1 729 ? 115.250 199.452 116.065 1.00 84.66 817 ALA A CA 1
ATOM 4980 C C . ALA A 1 729 ? 114.267 199.225 117.200 1.00 84.66 817 ALA A C 1
ATOM 4981 O O . ALA A 1 729 ? 113.085 199.569 117.089 1.00 84.66 817 ALA A O 1
ATOM 4983 N N . ARG A 1 730 ? 114.759 198.645 118.292 1.00 80.37 818 ARG A N 1
ATOM 4984 C CA . ARG A 1 730 ? 113.923 198.297 119.436 1.00 80.37 818 ARG A CA 1
ATOM 4985 C C . ARG A 1 730 ? 114.510 198.959 120.676 1.00 80.37 818 ARG A C 1
ATOM 4986 O O . ARG A 1 730 ? 115.501 198.473 121.228 1.00 80.37 818 ARG A O 1
ATOM 4994 N N . VAL A 1 731 ? 113.907 200.064 121.106 1.00 75.37 819 VAL A N 1
ATOM 4995 C CA . VAL A 1 731 ? 114.326 200.738 122.330 1.00 75.37 819 VAL A CA 1
ATOM 4996 C C . VAL A 1 731 ? 114.071 199.809 123.510 1.00 75.37 819 VAL A C 1
ATOM 4997 O O . VAL A 1 731 ? 112.934 199.386 123.748 1.00 75.37 819 VAL A O 1
ATOM 5001 N N . ILE A 1 732 ? 115.123 199.490 124.255 1.00 72.82 820 ILE A N 1
ATOM 5002 C CA . ILE A 1 732 ? 115.045 198.499 125.326 1.00 72.82 820 ILE A CA 1
ATOM 5003 C C . ILE A 1 732 ? 114.455 199.130 126.582 1.00 72.82 820 ILE A C 1
ATOM 5004 O O . ILE A 1 732 ? 114.927 200.186 127.027 1.00 72.82 820 ILE A O 1
ATOM 5009 N N . PRO A 1 733 ? 113.429 198.521 127.186 1.00 74.06 821 PRO A N 1
ATOM 5010 C CA . PRO A 1 733 ? 112.817 199.107 128.387 1.00 74.06 821 PRO A CA 1
ATOM 5011 C C . PRO A 1 733 ? 113.729 199.039 129.599 1.00 74.06 821 PRO A C 1
ATOM 5012 O O . PRO A 1 733 ? 113.520 198.221 130.499 1.00 74.06 821 PRO A O 1
ATOM 5016 N N . VAL A 1 734 ? 114.737 199.905 129.634 1.00 72.84 822 VAL A N 1
ATOM 5017 C CA . VAL A 1 734 ? 115.734 199.909 130.699 1.00 72.84 822 VAL A CA 1
ATOM 5018 C C . VAL A 1 734 ? 116.118 201.354 130.982 1.00 72.84 822 VAL A C 1
ATOM 5019 O O . VAL A 1 734 ? 116.619 202.059 130.104 1.00 72.84 822 VAL A O 1
ATOM 5023 N N . ASP A 1 735 ? 115.873 201.796 132.213 1.00 78.91 823 ASP A N 1
ATOM 5024 C CA . ASP A 1 735 ? 116.117 203.179 132.618 1.00 78.91 823 ASP A CA 1
ATOM 5025 C C . ASP A 1 735 ? 117.596 203.470 132.820 1.00 78.91 823 ASP A C 1
ATOM 5026 O O . ASP A 1 735 ? 118.002 204.629 132.934 1.00 78.91 823 ASP A O 1
ATOM 5031 N N . TYR A 1 736 ? 118.427 202.435 132.868 1.00 68.04 824 TYR A N 1
ATOM 5032 C CA . TYR A 1 736 ? 119.855 202.619 133.066 1.00 68.04 824 TYR A CA 1
ATOM 5033 C C . TYR A 1 736 ? 120.561 202.376 131.743 1.00 68.04 824 TYR A C 1
ATOM 5034 O O . TYR A 1 736 ? 119.929 202.091 130.725 1.00 68.04 824 TYR A O 1
ATOM 5043 N N . ALA A 1 737 ? 121.882 202.507 131.771 1.00 67.02 825 ALA A N 1
ATOM 5044 C CA . ALA A 1 737 ? 122.719 202.331 130.590 1.00 67.02 825 ALA A CA 1
ATOM 5045 C C . ALA A 1 737 ? 123.922 201.485 130.991 1.00 67.02 825 ALA A C 1
ATOM 5046 O O . ALA A 1 737 ? 124.988 202.000 131.330 1.00 67.02 825 ALA A O 1
ATOM 5048 N N . SER A 1 738 ? 123.740 200.170 130.956 1.00 61.85 826 SER A N 1
ATOM 5049 C CA . SER A 1 738 ? 124.823 199.264 131.293 1.00 61.85 826 SER A CA 1
ATOM 5050 C C . SER A 1 738 ? 125.867 199.250 130.184 1.00 61.85 826 SER A C 1
ATOM 5051 O O . SER A 1 738 ? 125.597 199.607 129.036 1.00 61.85 826 SER A O 1
ATOM 5054 N N . HIS A 1 739 ? 127.083 198.848 130.554 1.00 53.06 827 HIS A N 1
ATOM 5055 C CA . HIS A 1 739 ? 128.197 198.696 129.619 1.00 53.06 827 HIS A CA 1
ATOM 5056 C C . HIS A 1 739 ? 128.578 200.020 128.969 1.00 53.06 827 HIS A C 1
ATOM 5057 O O . HIS A 1 739 ? 129.340 200.052 128.002 1.00 53.06 827 HIS A O 1
ATOM 5064 N N . SER A 1 740 ? 128.064 201.120 129.510 1.00 65.39 828 SER A N 1
ATOM 5065 C CA . SER A 1 740 ? 128.327 202.449 128.990 1.00 65.39 828 SER A CA 1
ATOM 5066 C C . SER A 1 740 ? 129.435 203.091 129.806 1.00 65.39 828 SER A C 1
ATOM 5067 O O . SER A 1 740 ? 130.132 202.430 130.579 1.00 65.39 828 SER A O 1
ATOM 5070 N N . ARG A 1 741 ? 129.597 204.402 129.623 1.00 72.40 829 ARG A N 1
ATOM 5071 C CA . ARG A 1 741 ? 130.564 205.143 130.424 1.00 72.40 829 ARG A CA 1
ATOM 5072 C C . ARG A 1 741 ? 130.002 205.463 131.800 1.00 72.40 829 ARG A C 1
ATOM 5073 O O . ARG A 1 741 ? 130.743 205.510 132.790 1.00 72.40 829 ARG A O 1
ATOM 5081 N N . GLN A 1 742 ? 128.685 205.667 131.882 1.00 72.97 830 GLN A N 1
ATOM 5082 C CA . GLN A 1 742 ? 128.061 206.081 133.133 1.00 72.97 830 GLN A CA 1
ATOM 5083 C C . GLN A 1 742 ? 128.289 205.065 134.243 1.00 72.97 830 GLN A C 1
ATOM 5084 O O . GLN A 1 742 ? 128.268 205.426 135.426 1.00 72.97 830 GLN A O 1
ATOM 5090 N N . VAL A 1 743 ? 128.510 203.798 133.886 1.00 66.93 831 VAL A N 1
ATOM 5091 C CA . VAL A 1 743 ? 128.759 202.763 134.880 1.00 66.93 831 VAL A CA 1
ATOM 5092 C C . VAL A 1 743 ? 129.971 203.098 135.727 1.00 66.93 831 VAL A C 1
ATOM 5093 O O . VAL A 1 743 ? 130.034 202.708 136.897 1.00 66.93 831 VAL A O 1
ATOM 5097 N N . GLU A 1 744 ? 130.934 203.838 135.172 1.00 71.54 832 GLU A N 1
ATOM 5098 C CA . GLU A 1 744 ? 132.100 204.244 135.950 1.00 71.54 832 GLU A CA 1
ATOM 5099 C C . GLU A 1 744 ? 131.698 204.963 137.231 1.00 71.54 832 GLU A C 1
ATOM 5100 O O . GLU A 1 744 ? 132.405 204.868 138.242 1.00 71.54 832 GLU A O 1
ATOM 5106 N N . ILE A 1 745 ? 130.561 205.664 137.214 1.00 72.40 833 ILE A N 1
ATOM 5107 C CA . ILE A 1 745 ? 130.100 206.375 138.404 1.00 72.40 833 ILE A CA 1
ATOM 5108 C C . ILE A 1 745 ? 129.987 205.426 139.589 1.00 72.40 833 ILE A C 1
ATOM 5109 O O . ILE A 1 745 ? 130.369 205.768 140.714 1.00 72.40 833 ILE A O 1
ATOM 5114 N N . ILE A 1 746 ? 129.479 204.211 139.357 1.00 69.89 834 ILE A N 1
ATOM 5115 C CA . ILE A 1 746 ? 129.273 203.271 140.453 1.00 69.89 834 ILE A CA 1
ATOM 5116 C C . ILE A 1 746 ? 130.531 202.492 140.794 1.00 69.89 834 ILE A C 1
ATOM 5117 O O . ILE A 1 746 ? 130.505 201.673 141.724 1.00 69.89 834 ILE A O 1
ATOM 5122 N N . GLU A 1 747 ? 131.635 202.726 140.079 1.00 67.28 835 GLU A N 1
ATOM 5123 C CA . GLU A 1 747 ? 132.853 201.965 140.330 1.00 67.28 835 GLU A CA 1
ATOM 5124 C C . GLU A 1 747 ? 133.321 202.130 141.768 1.00 67.28 835 GLU A C 1
ATOM 5125 O O . GLU A 1 747 ? 133.533 201.139 142.478 1.00 67.28 835 GLU A O 1
ATOM 5131 N N . SER A 1 748 ? 133.464 203.378 142.224 1.00 75.31 836 SER A N 1
ATOM 5132 C CA . SER A 1 748 ? 133.879 203.624 143.601 1.00 75.31 836 SER A CA 1
ATOM 5133 C C . SER A 1 748 ? 132.930 202.974 144.596 1.00 75.31 836 SER A C 1
ATOM 5134 O O . SER A 1 748 ? 133.318 202.703 145.738 1.00 75.31 836 SER A O 1
ATOM 5137 N N . GLU A 1 749 ? 131.689 202.709 144.185 1.00 73.27 837 GLU A N 1
ATOM 5138 C CA . GLU A 1 749 ? 130.768 201.978 145.042 1.00 73.27 837 GLU A CA 1
ATOM 5139 C C . GLU A 1 749 ? 130.993 200.475 144.934 1.00 73.27 837 GLU A C 1
ATOM 5140 O O . GLU A 1 749 ? 131.066 199.778 145.953 1.00 73.27 837 GLU A O 1
ATOM 5146 N N . LEU A 1 750 ? 131.135 199.963 143.708 1.00 70.47 838 LEU A N 1
ATOM 5147 C CA . LEU A 1 750 ? 131.222 198.517 143.522 1.00 70.47 838 LEU A CA 1
ATOM 5148 C C . LEU A 1 750 ? 132.424 197.934 144.253 1.00 70.47 838 LEU A C 1
ATOM 5149 O O . LEU A 1 750 ? 132.291 196.959 145.001 1.00 70.47 838 LEU A O 1
ATOM 5154 N N . ALA A 1 751 ? 133.601 198.536 144.069 1.00 77.47 839 ALA A N 1
ATOM 5155 C CA . ALA A 1 751 ? 134.798 198.056 144.745 1.00 77.47 839 ALA A CA 1
ATOM 5156 C C . ALA A 1 751 ? 134.665 198.100 146.259 1.00 77.47 839 ALA A C 1
ATOM 5157 O O . ALA A 1 751 ? 135.422 197.419 146.957 1.00 77.47 839 ALA A O 1
ATOM 5159 N N . GLU A 1 752 ? 133.719 198.878 146.782 1.00 75.82 840 GLU A N 1
ATOM 5160 C CA . GLU A 1 752 ? 133.512 198.955 148.224 1.00 75.82 840 GLU A CA 1
ATOM 5161 C C . GLU A 1 752 ? 132.601 197.833 148.711 1.00 75.82 840 GLU A C 1
ATOM 5162 O O . GLU A 1 752 ? 132.707 197.392 149.860 1.00 75.82 840 GLU A O 1
ATOM 5168 N N . VAL A 1 753 ? 131.706 197.352 147.844 1.00 65.27 841 VAL A N 1
ATOM 5169 C CA . VAL A 1 753 ? 130.733 196.362 148.283 1.00 65.27 841 VAL A CA 1
ATOM 5170 C C . VAL A 1 753 ? 131.079 194.964 147.797 1.00 65.27 841 VAL A C 1
ATOM 5171 O O . VAL A 1 753 ? 130.571 193.979 148.345 1.00 65.27 841 VAL A O 1
ATOM 5175 N N . LEU A 1 754 ? 131.936 194.842 146.788 1.00 58.93 842 LEU A N 1
ATOM 5176 C CA . LEU A 1 754 ? 132.332 193.545 146.263 1.00 58.93 842 LEU A CA 1
ATOM 5177 C C . LEU A 1 754 ? 133.761 193.176 146.626 1.00 58.93 842 LEU A C 1
ATOM 5178 O O . LEU A 1 754 ? 134.317 192.243 146.039 1.00 58.93 842 LEU A O 1
ATOM 5183 N N . ALA A 1 755 ? 134.363 193.877 147.589 1.00 63.05 843 ALA A N 1
ATOM 5184 C CA . ALA A 1 755 ? 135.783 193.690 147.866 1.00 63.05 843 ALA A CA 1
ATOM 5185 C C . ALA A 1 755 ? 136.072 192.336 148.500 1.00 63.05 843 ALA A C 1
ATOM 5186 O O . ALA A 1 755 ? 137.110 191.729 148.219 1.00 63.05 843 ALA A O 1
ATOM 5188 N N . GLY A 1 756 ? 135.181 191.848 149.354 1.00 53.52 844 GLY A N 1
ATOM 5189 C CA . GLY A 1 756 ? 135.458 190.628 150.082 1.00 53.52 844 GLY A CA 1
ATOM 5190 C C . GLY A 1 756 ? 135.258 189.340 149.325 1.00 53.52 844 GLY A C 1
ATOM 5191 O O . GLY A 1 756 ? 135.260 188.272 149.941 1.00 53.52 844 GLY A O 1
ATOM 5192 N N . LEU A 1 757 ? 135.092 189.400 148.007 1.00 50.16 845 LEU A N 1
ATOM 5193 C CA . LEU A 1 757 ? 134.781 188.202 147.242 1.00 50.16 845 LEU A CA 1
ATOM 5194 C C . LEU A 1 757 ? 135.935 187.213 147.296 1.00 50.16 845 LEU A C 1
ATOM 5195 O O . LEU A 1 757 ? 137.106 187.596 147.316 1.00 50.16 845 LEU A O 1
ATOM 5200 N N . SER A 1 758 ? 135.594 185.925 147.321 1.00 48.89 846 SER A N 1
ATOM 5201 C CA . SER A 1 758 ? 136.570 184.840 147.344 1.00 48.89 846 SER A CA 1
ATOM 5202 C C . SER A 1 758 ? 136.287 183.890 146.187 1.00 48.89 846 SER A C 1
ATOM 5203 O O . SER A 1 758 ? 135.796 182.773 146.395 1.00 48.89 846 SER A O 1
ATOM 5206 N N . PRO A 1 759 ? 136.582 184.300 144.955 1.00 43.58 847 PRO A N 1
ATOM 5207 C CA . PRO A 1 759 ? 136.341 183.418 143.811 1.00 43.58 847 PRO A CA 1
ATOM 5208 C C . PRO A 1 759 ? 137.227 182.185 143.863 1.00 43.58 847 PRO A C 1
ATOM 5209 O O . PRO A 1 759 ? 138.321 182.191 144.428 1.00 43.58 847 PRO A O 1
ATOM 5213 N N . GLN A 1 760 ? 136.730 181.112 143.258 1.00 39.80 848 GLN A N 1
ATOM 5214 C CA . GLN A 1 760 ? 137.432 179.844 143.224 1.00 39.80 848 GLN A CA 1
ATOM 5215 C C . GLN A 1 760 ? 137.653 179.420 141.784 1.00 39.80 848 GLN A C 1
ATOM 5216 O O . GLN A 1 760 ? 137.081 179.986 140.852 1.00 39.80 848 GLN A O 1
ATOM 5222 N N . ALA A 1 761 ? 138.503 178.415 141.619 1.00 37.80 849 ALA A N 1
ATOM 5223 C CA . ALA A 1 761 ? 138.754 177.848 140.307 1.00 37.80 849 ALA A CA 1
ATOM 5224 C C . ALA A 1 761 ? 137.460 177.264 139.741 1.00 37.80 849 ALA A C 1
ATOM 5225 O O . ALA A 1 761 ? 136.751 176.539 140.452 1.00 37.80 849 ALA A O 1
ATOM 5227 N N . PRO A 1 762 ? 137.114 177.565 138.492 1.00 33.00 850 PRO A N 1
ATOM 5228 C CA . PRO A 1 762 ? 135.858 177.052 137.932 1.00 33.00 850 PRO A CA 1
ATOM 5229 C C . PRO A 1 762 ? 135.904 175.546 137.735 1.00 33.00 850 PRO A C 1
ATOM 5230 O O . PRO A 1 762 ? 136.770 175.022 137.032 1.00 33.00 850 PRO A O 1
ATOM 5234 N N . ARG A 1 763 ? 134.958 174.848 138.365 1.00 29.61 851 ARG A N 1
ATOM 5235 C CA . ARG A 1 763 ? 134.834 173.413 138.147 1.00 29.61 851 ARG A CA 1
ATOM 5236 C C . ARG A 1 763 ? 134.346 173.094 136.742 1.00 29.61 851 ARG A C 1
ATOM 5237 O O . ARG A 1 763 ? 134.954 172.269 136.054 1.00 29.61 851 ARG A O 1
ATOM 5245 N N . VAL A 1 764 ? 133.261 173.719 136.304 1.00 22.77 852 VAL A N 1
ATOM 5246 C CA . VAL A 1 764 ? 132.830 173.647 134.909 1.00 22.77 852 VAL A CA 1
ATOM 5247 C C . VAL A 1 764 ? 133.579 174.744 134.161 1.00 22.77 852 VAL A C 1
ATOM 5248 O O . VAL A 1 764 ? 133.764 175.836 134.714 1.00 22.77 852 VAL A O 1
ATOM 5252 N N . PRO A 1 765 ? 134.052 174.506 132.941 1.00 19.03 853 PRO A N 1
ATOM 5253 C CA . PRO A 1 765 ? 134.681 175.587 132.177 1.00 19.03 853 PRO A CA 1
ATOM 5254 C C . PRO A 1 765 ? 133.771 176.801 132.063 1.00 19.03 853 PRO A C 1
ATOM 5255 O O . PRO A 1 765 ? 132.548 176.681 131.984 1.00 19.03 853 PRO A O 1
ATOM 5259 N N . PHE A 1 766 ? 134.380 177.981 132.067 1.00 20.91 854 PHE A N 1
ATOM 5260 C CA . PHE A 1 766 ? 133.668 179.252 132.146 1.00 20.91 854 PHE A CA 1
ATOM 5261 C C . PHE A 1 766 ? 134.202 180.165 131.051 1.00 20.91 854 PHE A C 1
ATOM 5262 O O . PHE A 1 766 ? 135.265 180.771 131.209 1.00 20.91 854 PHE A O 1
ATOM 5270 N N . PHE A 1 767 ? 133.472 180.268 129.943 1.00 24.72 855 PHE A N 1
ATOM 5271 C CA . PHE A 1 767 ? 133.866 181.152 128.856 1.00 24.72 855 PHE A CA 1
ATOM 5272 C C . PHE A 1 767 ? 133.357 182.555 129.155 1.00 24.72 855 PHE A C 1
ATOM 5273 O O . PHE A 1 767 ? 132.155 182.815 129.089 1.00 24.72 855 PHE A O 1
ATOM 5281 N N . SER A 1 768 ? 134.271 183.455 129.496 1.00 27.82 856 SER A N 1
ATOM 5282 C CA . SER A 1 768 ? 133.938 184.850 129.723 1.00 27.82 856 SER A CA 1
ATOM 5283 C C . SER A 1 768 ? 133.679 185.564 128.406 1.00 27.82 856 SER A C 1
ATOM 5284 O O . SER A 1 768 ? 134.493 185.497 127.478 1.00 27.82 856 SER A O 1
ATOM 5287 N N . THR A 1 769 ? 132.540 186.247 128.332 1.00 29.73 857 THR A N 1
ATOM 5288 C CA . THR A 1 769 ? 132.251 187.180 127.254 1.00 29.73 857 THR A CA 1
ATOM 5289 C C . THR A 1 769 ? 132.695 188.593 127.592 1.00 29.73 857 THR A C 1
ATOM 5290 O O . THR A 1 769 ? 132.305 189.536 126.901 1.00 29.73 857 THR A O 1
ATOM 5294 N N . LEU A 1 770 ? 133.481 188.754 128.650 1.00 34.67 858 LEU A N 1
ATOM 5295 C CA . LEU A 1 770 ? 134.172 190.000 128.936 1.00 34.67 858 LEU A CA 1
ATOM 5296 C C . LEU A 1 770 ? 135.639 189.904 128.544 1.00 34.67 858 LEU A C 1
ATOM 5297 O O . LEU A 1 770 ? 136.134 190.719 127.762 1.00 34.67 858 LEU A O 1
ATOM 5302 N N . GLU A 1 771 ? 136.346 188.915 129.090 1.00 37.61 859 GLU A N 1
ATOM 5303 C CA . GLU A 1 771 ? 137.678 188.574 128.619 1.00 37.61 859 GLU A CA 1
ATOM 5304 C C . GLU A 1 771 ? 137.646 187.920 127.250 1.00 37.61 859 GLU A C 1
ATOM 5305 O O . GLU A 1 771 ? 138.680 187.858 126.580 1.00 37.61 859 GLU A O 1
ATOM 5311 N N . GLY A 1 772 ? 136.484 187.430 126.826 1.00 32.96 860 GLY A N 1
ATOM 5312 C CA . GLY A 1 772 ? 136.343 186.828 125.517 1.00 32.96 860 GLY A CA 1
ATOM 5313 C C . GLY A 1 772 ? 137.046 185.502 125.358 1.00 32.96 860 GLY A C 1
ATOM 5314 O O . GLY A 1 772 ? 137.448 185.155 124.242 1.00 32.96 860 GLY A O 1
ATOM 5315 N N . ALA A 1 773 ? 137.196 184.742 126.438 1.00 28.01 861 ALA A N 1
ATOM 5316 C CA . ALA A 1 773 ? 137.985 183.520 126.391 1.00 28.01 861 ALA A CA 1
ATOM 5317 C C . ALA A 1 773 ? 137.728 182.719 127.653 1.00 28.01 861 ALA A C 1
ATOM 5318 O O . ALA A 1 773 ? 136.897 183.086 128.477 1.00 28.01 861 ALA A O 1
ATOM 5320 N N . TRP A 1 774 ? 138.459 181.618 127.806 1.00 26.85 862 TRP A N 1
ATOM 5321 C CA . TRP A 1 774 ? 138.280 180.774 128.979 1.00 26.85 862 TRP A CA 1
ATOM 5322 C C . TRP A 1 774 ? 138.748 181.486 130.238 1.00 26.85 862 TRP A C 1
ATOM 5323 O O . TRP A 1 774 ? 139.637 182.339 130.201 1.00 26.85 862 TRP A O 1
ATOM 5334 N N . ILE A 1 775 ? 138.134 181.126 131.360 1.00 27.71 863 ILE A N 1
ATOM 5335 C CA . ILE A 1 775 ? 138.569 181.551 132.684 1.00 27.71 863 ILE A CA 1
ATOM 5336 C C . ILE A 1 775 ? 138.990 180.303 133.439 1.00 27.71 863 ILE A C 1
ATOM 5337 O O . ILE A 1 775 ? 138.148 179.461 133.777 1.00 27.71 863 ILE A O 1
ATOM 5342 N N . THR A 1 776 ? 140.288 180.169 133.689 1.00 37.72 864 THR A N 1
ATOM 5343 C CA . THR A 1 776 ? 140.806 178.978 134.342 1.00 37.72 864 THR A CA 1
ATOM 5344 C C . THR A 1 776 ? 141.500 179.290 135.659 1.00 37.72 864 THR A C 1
ATOM 5345 O O . THR A 1 776 ? 142.103 178.389 136.253 1.00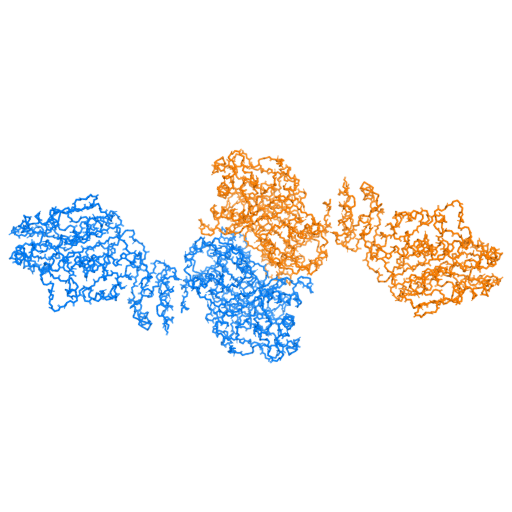 37.72 864 THR A O 1
ATOM 5349 N N . GLU A 1 777 ? 141.425 180.524 136.134 1.00 46.34 865 GLU A N 1
ATOM 5350 C CA . GLU A 1 777 ? 142.058 180.930 137.377 1.00 46.34 865 GLU A CA 1
ATOM 5351 C C . GLU A 1 777 ? 141.058 181.703 138.218 1.00 46.34 865 GLU A C 1
ATOM 5352 O O . GLU A 1 777 ? 140.151 182.347 137.681 1.00 46.34 865 GLU A O 1
ATOM 5358 N N . PRO A 1 778 ? 141.199 181.665 139.549 1.00 44.71 866 PRO A N 1
ATOM 5359 C CA . PRO A 1 778 ? 140.230 182.349 140.416 1.00 44.71 866 PRO A CA 1
ATOM 5360 C C . PRO A 1 778 ? 140.311 183.864 140.327 1.00 44.71 866 PRO A C 1
ATOM 5361 O O . PRO A 1 778 ? 140.624 184.531 141.318 1.00 44.71 866 PRO A O 1
ATOM 5365 N N . VAL A 1 779 ? 140.023 184.420 139.148 1.00 42.97 867 VAL A N 1
ATOM 5366 C CA . VAL A 1 779 ? 140.085 185.867 138.963 1.00 42.97 867 VAL A CA 1
ATOM 5367 C C . VAL A 1 779 ? 138.715 186.484 138.729 1.00 42.97 867 VAL A C 1
ATOM 5368 O O . VAL A 1 779 ? 138.574 187.341 137.845 1.00 42.97 867 VAL A O 1
ATOM 5372 N N . LEU A 1 780 ? 137.700 186.078 139.489 1.00 40.17 868 LEU A N 1
ATOM 5373 C CA . LEU A 1 780 ? 136.367 186.653 139.363 1.00 40.17 868 LEU A CA 1
ATOM 5374 C C . LEU A 1 780 ? 136.034 187.488 140.587 1.00 40.17 868 LEU A C 1
ATOM 5375 O O . LEU A 1 780 ? 134.988 187.294 141.211 1.00 40.17 868 LEU A O 1
ATOM 5380 N N . ASP A 1 781 ? 136.917 188.415 140.942 1.00 45.14 869 ASP A N 1
ATOM 5381 C CA . ASP A 1 781 ? 136.711 189.266 142.098 1.00 45.14 869 ASP A CA 1
ATOM 5382 C C . ASP A 1 781 ? 135.815 190.441 141.721 1.00 45.14 869 ASP A C 1
ATOM 5383 O O . ASP A 1 781 ? 135.296 190.528 140.608 1.00 45.14 869 ASP A O 1
ATOM 5388 N N . GLY A 1 782 ? 135.640 191.369 142.663 1.00 47.53 870 GLY A N 1
ATOM 5389 C CA . GLY A 1 782 ? 134.765 192.505 142.443 1.00 47.53 870 GLY A CA 1
ATOM 5390 C C . GLY A 1 782 ? 135.147 193.363 141.259 1.00 47.53 870 GLY A C 1
ATOM 5391 O O . GLY A 1 782 ? 134.262 193.906 140.587 1.00 47.53 870 GLY A O 1
ATOM 5392 N N . GLY A 1 783 ? 136.444 193.508 140.991 1.00 43.38 871 GLY A N 1
ATOM 5393 C CA . GLY A 1 783 ? 136.859 194.245 139.812 1.00 43.38 871 GLY A CA 1
ATOM 5394 C C . GLY A 1 783 ? 136.355 193.606 138.535 1.00 43.38 871 GLY A C 1
ATOM 5395 O O . GLY A 1 783 ? 135.951 194.303 137.601 1.00 43.38 871 GLY A O 1
ATOM 5396 N N . TYR A 1 784 ? 136.370 192.273 138.478 1.00 40.92 872 TYR A N 1
ATOM 5397 C CA . TYR A 1 784 ? 135.814 191.577 137.325 1.00 40.92 872 TYR A CA 1
ATOM 5398 C C . TYR A 1 784 ? 134.334 191.876 137.173 1.00 40.92 872 TYR A C 1
ATOM 5399 O O . TYR A 1 784 ? 133.835 192.025 136.055 1.00 40.92 872 TYR A O 1
ATOM 5408 N N . TRP A 1 785 ? 133.610 191.947 138.287 1.00 36.97 873 TRP A N 1
ATOM 5409 C CA . TRP A 1 785 ? 132.173 192.168 138.217 1.00 36.97 873 TRP A CA 1
ATOM 5410 C C . TRP A 1 785 ? 131.843 193.618 137.909 1.00 36.97 873 TRP A C 1
ATOM 5411 O O . TRP A 1 785 ? 130.722 193.917 137.484 1.00 36.97 873 TRP A O 1
ATOM 5422 N N . TYR A 1 786 ? 132.794 194.530 138.122 1.00 50.09 874 TYR A N 1
ATOM 5423 C CA . TYR A 1 786 ? 132.626 195.885 137.612 1.00 50.09 874 TYR A CA 1
ATOM 5424 C C . TYR A 1 786 ? 132.930 195.943 136.120 1.00 50.09 874 TYR A C 1
ATOM 5425 O O . TYR A 1 786 ? 132.235 196.626 135.360 1.00 50.09 874 TYR A O 1
ATOM 5434 N N . ARG A 1 787 ? 133.984 195.248 135.690 1.00 42.71 875 ARG A N 1
ATOM 5435 C CA . ARG A 1 787 ? 134.341 195.229 134.274 1.00 42.71 875 ARG A CA 1
ATOM 5436 C C . ARG A 1 787 ? 133.231 194.610 133.435 1.00 42.71 875 ARG A C 1
ATOM 5437 O O . ARG A 1 787 ? 132.909 195.107 132.350 1.00 42.71 875 ARG A O 1
ATOM 5445 N N . ASN A 1 788 ? 132.646 193.517 133.924 1.00 39.76 876 ASN A N 1
ATOM 5446 C CA . ASN A 1 788 ? 131.530 192.876 133.242 1.00 39.76 876 ASN A CA 1
ATOM 5447 C C . ASN A 1 788 ? 130.404 193.862 132.982 1.00 39.76 876 ASN A C 1
ATOM 5448 O O . ASN A 1 788 ? 129.814 193.875 131.896 1.00 39.76 876 ASN A O 1
ATOM 5453 N N . LEU A 1 789 ? 130.096 194.701 133.969 1.00 45.38 877 LEU A N 1
ATOM 5454 C CA . LEU A 1 789 ? 128.993 195.643 133.838 1.00 45.38 877 LEU A CA 1
ATOM 5455 C C . LEU A 1 789 ? 129.389 196.888 133.058 1.00 45.38 877 LEU A C 1
ATOM 5456 O O . LEU A 1 789 ? 128.519 197.583 132.526 1.00 45.38 877 LEU A O 1
ATOM 5461 N N . ARG A 1 790 ? 130.682 197.188 132.974 1.00 53.32 878 ARG A N 1
ATOM 5462 C CA . ARG A 1 790 ? 131.120 198.421 132.338 1.00 53.32 878 ARG A CA 1
ATOM 5463 C C . ARG A 1 790 ? 131.521 198.231 130.884 1.00 53.32 878 ARG A C 1
ATOM 5464 O O . ARG A 1 790 ? 131.425 199.176 130.094 1.00 53.32 878 ARG A O 1
ATOM 5472 N N . HIS A 1 791 ? 131.960 197.040 130.509 1.00 51.00 879 HIS A N 1
ATOM 5473 C CA . HIS A 1 791 ? 132.485 196.808 129.176 1.00 51.00 879 HIS A CA 1
ATOM 5474 C C . HIS A 1 791 ? 131.500 196.011 128.332 1.00 51.00 879 HIS A C 1
ATOM 5475 O O . HIS A 1 791 ? 130.470 195.534 128.808 1.00 51.00 879 HIS A O 1
ATOM 5482 N N . ARG A 1 792 ? 131.839 195.880 127.052 1.00 49.41 880 ARG A N 1
ATOM 5483 C CA . ARG A 1 792 ? 130.949 195.259 126.085 1.00 49.41 880 ARG A CA 1
ATOM 5484 C C . ARG A 1 792 ? 130.674 193.807 126.448 1.00 49.41 880 ARG A C 1
ATOM 5485 O O . ARG A 1 792 ? 131.409 193.181 127.216 1.00 49.41 880 ARG A O 1
ATOM 5493 N N . VAL A 1 793 ? 129.593 193.275 125.894 1.00 39.96 881 VAL A N 1
ATOM 5494 C CA . VAL A 1 793 ? 129.308 191.850 125.973 1.00 39.96 881 VAL A CA 1
ATOM 5495 C C . VAL A 1 793 ? 129.722 191.237 124.643 1.00 39.96 881 VAL A C 1
ATOM 5496 O O . VAL A 1 793 ? 129.159 191.565 123.598 1.00 39.96 881 VAL A O 1
ATOM 5500 N N . GLY A 1 794 ? 130.718 190.364 124.678 1.00 29.39 882 GLY A N 1
ATOM 5501 C CA . GLY A 1 794 ? 131.150 189.698 123.470 1.00 29.39 882 GLY A CA 1
ATOM 5502 C C . GLY A 1 794 ? 130.515 188.336 123.325 1.00 29.39 882 GLY A C 1
ATOM 5503 O O . GLY A 1 794 ? 131.202 187.314 123.396 1.00 29.39 882 GLY A O 1
ATOM 5504 N N . PHE A 1 795 ? 129.201 188.305 123.122 1.00 26.19 883 PHE A N 1
ATOM 5505 C CA . PHE A 1 795 ? 128.504 187.028 123.096 1.00 26.19 883 PHE A CA 1
ATOM 5506 C C . PHE A 1 795 ? 128.681 186.317 121.764 1.00 26.19 883 PHE A C 1
ATOM 5507 O O . PHE A 1 795 ? 128.921 185.106 121.728 1.00 26.19 883 PHE A O 1
ATOM 5515 N N . ALA A 1 796 ? 128.535 187.038 120.658 1.00 28.00 884 ALA A N 1
ATOM 5516 C CA . ALA A 1 796 ? 128.793 186.425 119.360 1.00 28.00 884 ALA A CA 1
ATOM 5517 C C . ALA A 1 796 ? 130.223 185.919 119.243 1.00 28.00 884 ALA A C 1
ATOM 5518 O O . ALA A 1 796 ? 130.417 184.799 118.740 1.00 28.00 884 ALA A O 1
ATOM 5520 N N . PRO A 1 797 ? 131.258 186.664 119.659 1.00 26.85 885 PRO A N 1
ATOM 5521 C CA . PRO A 1 797 ? 132.596 186.058 119.732 1.00 26.85 885 PRO A CA 1
ATOM 5522 C C . PRO A 1 797 ? 132.631 184.784 120.554 1.00 26.85 885 PRO A C 1
ATOM 5523 O O . PRO A 1 797 ? 133.267 183.804 120.153 1.00 26.85 885 PRO A O 1
ATOM 5527 N N . ALA A 1 798 ? 131.950 184.776 121.699 1.00 22.94 886 ALA A N 1
ATOM 5528 C CA . ALA A 1 798 ? 131.934 183.597 122.555 1.00 22.94 886 ALA A CA 1
ATOM 5529 C C . ALA A 1 798 ? 131.352 182.391 121.834 1.00 22.94 886 ALA A C 1
ATOM 5530 O O . ALA A 1 798 ? 131.905 181.290 121.894 1.00 22.94 886 ALA A O 1
ATOM 5532 N N . VAL A 1 799 ? 130.226 182.579 121.148 1.00 24.65 887 VAL A N 1
ATOM 5533 C CA . VAL A 1 799 ? 129.566 181.439 120.528 1.00 24.65 887 VAL A CA 1
ATOM 5534 C C . VAL A 1 799 ? 130.320 180.992 119.288 1.00 24.65 887 VAL A C 1
ATOM 5535 O O . VAL A 1 799 ? 130.427 179.792 119.020 1.00 24.65 887 VAL A O 1
ATOM 5539 N N . GLU A 1 800 ? 130.882 181.935 118.526 1.00 28.53 888 GLU A N 1
ATOM 5540 C CA . GLU A 1 800 ? 131.731 181.544 117.406 1.00 28.53 888 GLU A CA 1
ATOM 5541 C C . GLU A 1 800 ? 132.935 180.749 117.885 1.00 28.53 888 GLU A C 1
ATOM 5542 O O . GLU A 1 800 ? 133.327 179.765 117.252 1.00 28.53 888 GLU A O 1
ATOM 5548 N N . THR A 1 801 ? 133.530 181.153 119.009 1.00 24.05 889 THR A N 1
ATOM 5549 C CA . THR A 1 801 ? 134.682 180.430 119.532 1.00 24.05 889 THR A CA 1
ATOM 5550 C C . THR A 1 801 ? 134.287 179.042 120.008 1.00 24.05 889 THR A C 1
ATOM 5551 O O . THR A 1 801 ? 134.907 178.047 119.626 1.00 24.05 889 THR A O 1
ATOM 5555 N N . LEU A 1 802 ? 133.249 178.952 120.838 1.00 20.16 890 LEU A N 1
ATOM 5556 C CA . LEU A 1 802 ? 132.856 177.657 121.375 1.00 20.16 890 LEU A CA 1
ATOM 5557 C C . LEU A 1 802 ? 132.364 176.721 120.287 1.00 20.16 890 LEU A C 1
ATOM 5558 O O . LEU A 1 802 ? 132.458 175.500 120.434 1.00 20.16 890 LEU A O 1
ATOM 5563 N N . ALA A 1 803 ? 131.834 177.268 119.192 1.00 24.90 891 ALA A N 1
ATOM 5564 C CA . ALA A 1 803 ? 131.275 176.430 118.144 1.00 24.90 891 ALA A CA 1
ATOM 5565 C C . ALA A 1 803 ? 132.348 175.981 117.167 1.00 24.90 891 ALA A C 1
ATOM 5566 O O . ALA A 1 803 ? 132.474 174.787 116.876 1.00 24.90 891 ALA A O 1
ATOM 5568 N N . THR A 1 804 ? 133.139 176.928 116.663 1.00 28.87 892 THR A N 1
ATOM 5569 C CA . THR A 1 804 ? 134.195 176.597 115.718 1.00 28.87 892 THR A CA 1
ATOM 5570 C C . THR A 1 804 ? 135.299 175.790 116.383 1.00 28.87 892 THR A C 1
ATOM 5571 O O . THR A 1 804 ? 135.720 174.752 115.861 1.00 28.87 892 THR A O 1
ATOM 5575 N N . ASP A 1 805 ? 135.779 176.247 117.542 1.00 26.60 893 ASP A N 1
ATOM 5576 C CA . ASP A 1 805 ? 136.961 175.645 118.173 1.00 26.60 893 ASP A CA 1
ATOM 5577 C C . ASP A 1 805 ? 136.610 174.444 119.047 1.00 26.60 893 ASP A C 1
ATOM 5578 O O . ASP A 1 805 ? 136.831 173.295 118.655 1.00 26.60 893 ASP A O 1
ATOM 5583 N N . GLU A 1 806 ? 136.069 174.697 120.233 1.00 22.82 894 GLU A N 1
ATOM 5584 C CA . GLU A 1 806 ? 136.043 173.691 121.285 1.00 22.82 894 GLU A CA 1
ATOM 5585 C C . GLU A 1 806 ? 134.962 172.637 121.101 1.00 22.82 894 GLU A C 1
ATOM 5586 O O . GLU A 1 806 ? 134.756 171.834 122.016 1.00 22.82 894 GLU A O 1
ATOM 5592 N N . GLY A 1 807 ? 134.287 172.602 119.959 1.00 15.31 895 GLY A N 1
ATOM 5593 C CA . GLY A 1 807 ? 133.397 171.501 119.658 1.00 15.31 895 GLY A CA 1
ATOM 5594 C C . GLY A 1 807 ? 132.041 171.563 120.308 1.00 15.31 895 GLY A C 1
ATOM 5595 O O . GLY A 1 807 ? 131.379 170.530 120.435 1.00 15.31 895 GLY A O 1
ATOM 5596 N N . PHE A 1 808 ? 131.598 172.739 120.719 1.00 14.68 896 PHE A N 1
ATOM 5597 C CA . PHE A 1 808 ? 130.298 172.861 121.352 1.00 14.68 896 PHE A CA 1
ATOM 5598 C C . PHE A 1 808 ? 129.216 172.916 120.294 1.00 14.68 896 PHE A C 1
ATOM 5599 O O . PHE A 1 808 ? 129.225 173.795 119.428 1.00 14.68 896 PHE A O 1
ATOM 5607 N N . THR A 1 809 ? 128.286 171.969 120.364 1.00 13.17 897 THR A N 1
ATOM 5608 C CA . THR A 1 809 ? 127.251 171.819 119.360 1.00 13.17 897 THR A CA 1
ATOM 5609 C C . THR A 1 809 ? 125.886 172.258 119.850 1.00 13.17 897 THR A C 1
ATOM 5610 O O . THR A 1 809 ? 125.074 172.718 119.045 1.00 13.17 897 THR A O 1
ATOM 5614 N N . HIS A 1 810 ? 125.631 172.169 121.145 1.00 13.12 898 HIS A N 1
ATOM 5615 C CA . HIS A 1 810 ? 124.335 172.487 121.709 1.00 13.12 898 HIS A CA 1
ATOM 5616 C C . HIS A 1 810 ? 124.501 173.565 122.761 1.00 13.12 898 HIS A C 1
ATOM 5617 O O . HIS A 1 810 ? 125.358 173.457 123.640 1.00 13.12 898 HIS A O 1
ATOM 5624 N N . PHE A 1 811 ? 123.687 174.605 122.656 1.00 13.93 899 PHE A N 1
ATOM 5625 C CA . PHE A 1 811 ? 123.657 175.691 123.619 1.00 13.93 899 PHE A CA 1
ATOM 5626 C C . PHE A 1 811 ? 122.291 175.682 124.278 1.00 13.93 899 PHE A C 1
ATOM 5627 O O . PHE A 1 811 ? 121.275 175.886 123.608 1.00 13.93 899 PHE A O 1
ATOM 5635 N N . VAL A 1 812 ? 122.266 175.417 125.576 1.00 10.83 900 VAL A N 1
ATOM 5636 C CA . VAL A 1 812 ? 121.030 175.340 126.336 1.00 10.83 900 VAL A CA 1
ATOM 5637 C C . VAL A 1 812 ? 120.857 176.668 127.057 1.00 10.83 900 VAL A C 1
ATOM 5638 O O . VAL A 1 812 ? 121.522 176.935 128.061 1.00 10.83 900 VAL A O 1
ATOM 5642 N N . GLU A 1 813 ? 119.969 177.512 126.547 1.00 16.50 901 GLU A N 1
ATOM 5643 C CA . GLU A 1 813 ? 119.729 178.816 127.151 1.00 16.50 901 GLU A CA 1
ATOM 5644 C C . GLU A 1 813 ? 118.953 178.612 128.443 1.00 16.50 901 GLU A C 1
ATOM 5645 O O . GLU A 1 813 ? 117.743 178.388 128.430 1.00 16.50 901 GLU A O 1
ATOM 5651 N N . VAL A 1 814 ? 119.656 178.676 129.570 1.00 17.50 902 VAL A N 1
ATOM 5652 C CA . VAL A 1 814 ? 119.037 178.502 130.881 1.00 17.50 902 VAL A CA 1
ATOM 5653 C C . VAL A 1 814 ? 118.466 179.866 131.249 1.00 17.50 902 VAL A C 1
ATOM 5654 O O . VAL A 1 814 ? 119.152 180.737 131.778 1.00 17.50 902 VAL A O 1
ATOM 5658 N N . SER A 1 815 ? 117.187 180.050 130.951 1.00 17.90 903 SER A N 1
ATOM 5659 C CA . SER A 1 815 ? 116.570 181.358 131.041 1.00 17.90 903 SER A CA 1
ATOM 5660 C C . SER A 1 815 ? 115.069 181.194 131.214 1.00 17.90 903 SER A C 1
ATOM 5661 O O . SER A 1 815 ? 114.514 180.116 130.988 1.00 17.90 903 SER A O 1
ATOM 5664 N N . ALA A 1 816 ? 114.421 182.281 131.629 1.00 19.04 904 ALA A N 1
ATOM 5665 C CA . ALA A 1 816 ? 112.975 182.288 131.763 1.00 19.04 904 ALA A CA 1
ATOM 5666 C C . ALA A 1 816 ? 112.282 182.640 130.461 1.00 19.04 904 ALA A C 1
ATOM 5667 O O . ALA A 1 816 ? 111.059 182.519 130.372 1.00 19.04 904 ALA A O 1
ATOM 5669 N N . HIS A 1 817 ? 113.034 183.069 129.465 1.00 19.75 905 HIS A N 1
ATOM 5670 C CA . HIS A 1 817 ? 112.523 183.372 128.138 1.00 19.75 905 HIS A CA 1
ATOM 5671 C C . HIS A 1 817 ? 113.704 183.448 127.180 1.00 19.75 905 HIS A C 1
ATOM 5672 O O . HIS A 1 817 ? 114.689 184.130 127.473 1.00 19.75 905 HIS A O 1
ATOM 5679 N N . PRO A 1 818 ? 113.655 182.762 126.045 1.00 21.74 906 PRO A N 1
ATOM 5680 C CA . PRO A 1 818 ? 114.805 182.770 125.129 1.00 21.74 906 PRO A CA 1
ATOM 5681 C C . PRO A 1 818 ? 115.002 184.120 124.461 1.00 21.74 906 PRO A C 1
ATOM 5682 O O . PRO A 1 818 ? 114.047 184.700 123.939 1.00 21.74 906 PRO A O 1
ATOM 5686 N N . VAL A 1 819 ? 116.228 184.632 124.473 1.00 23.44 907 VAL A N 1
ATOM 5687 C CA . VAL A 1 819 ? 116.527 185.950 123.917 1.00 23.44 907 VAL A CA 1
ATOM 5688 C C . VAL A 1 819 ? 117.852 185.886 123.176 1.00 23.44 907 VAL A C 1
ATOM 5689 O O . VAL A 1 819 ? 118.269 186.872 122.562 1.00 23.44 907 VAL A O 1
ATOM 5693 N N . LEU A 1 820 ? 118.517 184.735 123.235 1.00 26.04 908 LEU A N 1
ATOM 5694 C CA . LEU A 1 820 ? 119.843 184.605 122.643 1.00 26.04 908 LEU A CA 1
ATOM 5695 C C . LEU A 1 820 ? 119.904 183.461 121.645 1.00 26.04 908 LEU A C 1
ATOM 5696 O O . LEU A 1 820 ? 120.793 183.427 120.793 1.00 26.04 908 LEU A O 1
ATOM 5701 N N . THR A 1 821 ? 118.974 182.514 121.748 1.00 27.72 909 THR A N 1
ATOM 5702 C CA . THR A 1 821 ? 118.974 181.379 120.834 1.00 27.72 909 THR A CA 1
ATOM 5703 C C . THR A 1 821 ? 118.713 181.802 119.393 1.00 27.72 909 THR A C 1
ATOM 5704 O O . THR A 1 821 ? 119.201 181.147 118.466 1.00 27.72 909 THR A O 1
ATOM 5708 N N . MET A 1 822 ? 117.986 182.898 119.176 1.00 39.74 910 MET A N 1
ATOM 5709 C CA . MET A 1 822 ? 117.870 183.444 117.829 1.00 39.74 910 MET A CA 1
ATOM 5710 C C . MET A 1 822 ? 119.076 184.285 117.433 1.00 39.74 910 MET A C 1
ATOM 5711 O O . MET A 1 822 ? 118.904 185.337 116.810 1.00 39.74 910 MET A O 1
ATOM 5716 N N . ALA A 1 823 ? 120.282 183.844 117.770 1.00 32.37 911 ALA A N 1
ATOM 5717 C CA . ALA A 1 823 ? 121.499 184.591 117.503 1.00 32.37 911 ALA A CA 1
ATOM 5718 C C . ALA A 1 823 ? 122.721 183.695 117.394 1.00 32.37 911 ALA A C 1
ATOM 5719 O O . ALA A 1 823 ? 123.786 184.166 116.979 1.00 32.37 911 ALA A O 1
ATOM 5721 N N . LEU A 1 824 ? 122.597 182.428 117.770 1.00 27.41 912 LEU A N 1
ATOM 5722 C CA . LEU A 1 824 ? 123.677 181.486 117.587 1.00 27.41 912 LEU A CA 1
ATOM 5723 C C . LEU A 1 824 ? 123.867 181.209 116.099 1.00 27.41 912 LEU A C 1
ATOM 5724 O O . LEU A 1 824 ? 122.957 181.438 115.299 1.00 27.41 912 LEU A O 1
ATOM 5729 N N . PRO A 1 825 ? 125.043 180.726 115.699 1.00 28.24 913 PRO A N 1
ATOM 5730 C CA . PRO A 1 825 ? 125.238 180.330 114.304 1.00 28.24 913 PRO A CA 1
ATOM 5731 C C . PRO A 1 825 ? 124.232 179.270 113.882 1.00 28.24 913 PRO A C 1
ATOM 5732 O O . PRO A 1 825 ? 123.683 178.541 114.707 1.00 28.24 913 PRO A O 1
ATOM 5736 N N . GLY A 1 826 ? 123.997 179.189 112.572 1.00 28.36 914 GLY A N 1
ATOM 5737 C CA . GLY A 1 826 ? 122.976 178.297 112.056 1.00 28.36 914 GLY A CA 1
ATOM 5738 C C . GLY A 1 826 ? 123.263 176.825 112.263 1.00 28.36 914 GLY A C 1
ATOM 5739 O O . GLY A 1 826 ? 122.375 175.993 112.059 1.00 28.36 914 GLY A O 1
ATOM 5740 N N . THR A 1 827 ? 124.479 176.480 112.671 1.00 26.68 915 THR A N 1
ATOM 5741 C CA . THR A 1 827 ? 124.863 175.080 112.751 1.00 26.68 915 THR A CA 1
ATOM 5742 C C . THR A 1 827 ? 124.752 174.516 114.157 1.00 26.68 915 THR A C 1
ATOM 5743 O O . THR A 1 827 ? 124.531 173.311 114.317 1.00 26.68 915 THR A O 1
ATOM 5747 N N . VAL A 1 828 ? 124.880 175.344 115.171 1.00 21.18 916 VAL A N 1
ATOM 5748 C CA . VAL A 1 828 ? 124.723 174.880 116.541 1.00 21.18 916 VAL A CA 1
ATOM 5749 C C . VAL A 1 828 ? 123.244 174.809 116.896 1.00 21.18 916 VAL A C 1
ATOM 5750 O O . VAL A 1 828 ? 122.421 175.591 116.411 1.00 21.18 916 VAL A O 1
ATOM 5754 N N . THR A 1 829 ? 122.905 173.851 117.748 1.00 16.61 917 THR A N 1
ATOM 5755 C CA . THR A 1 829 ? 121.546 173.713 118.245 1.00 16.61 917 THR A CA 1
ATOM 5756 C C . THR A 1 829 ? 121.332 174.677 119.402 1.00 16.61 917 THR A C 1
ATOM 5757 O O . THR A 1 829 ? 122.187 174.802 120.279 1.00 16.61 917 THR A O 1
ATOM 5761 N N . GLY A 1 830 ? 120.196 175.364 119.398 1.00 13.82 918 GLY A N 1
ATOM 5762 C CA . GLY A 1 830 ? 119.798 176.205 120.509 1.00 13.82 918 GLY A CA 1
ATOM 5763 C C . GLY A 1 830 ? 118.587 175.615 121.208 1.00 13.82 918 GLY A C 1
ATOM 5764 O O . GLY A 1 830 ? 117.608 175.239 120.567 1.00 13.82 918 GLY A O 1
ATOM 5765 N N . LEU A 1 831 ? 118.673 175.531 122.531 1.00 11.30 919 LEU A N 1
ATOM 5766 C CA . LEU A 1 831 ? 117.643 174.910 123.349 1.00 11.30 919 LEU A CA 1
ATOM 5767 C C . LEU A 1 831 ? 117.260 175.871 124.456 1.00 11.30 919 LEU A C 1
ATOM 5768 O O . LEU A 1 831 ? 118.077 176.159 125.333 1.00 11.30 919 LEU A O 1
ATOM 5773 N N . ALA A 1 832 ? 116.027 176.354 124.426 1.00 12.89 920 ALA A N 1
ATOM 5774 C CA . ALA A 1 832 ? 115.551 177.220 125.486 1.00 12.89 920 ALA A CA 1
ATOM 5775 C C . ALA A 1 832 ? 115.012 176.394 126.645 1.00 12.89 920 ALA A C 1
ATOM 5776 O O . ALA A 1 832 ? 114.961 175.165 126.598 1.00 12.89 920 ALA A O 1
ATOM 5778 N N . THR A 1 833 ? 114.614 177.089 127.707 1.00 13.16 921 THR A N 1
ATOM 5779 C CA . THR A 1 833 ? 114.068 176.434 128.890 1.00 13.16 921 THR A CA 1
ATOM 5780 C C . THR A 1 833 ? 112.607 176.816 129.074 1.00 13.16 921 THR A C 1
ATOM 5781 O O . THR A 1 833 ? 111.711 176.039 128.740 1.00 13.16 921 THR A O 1
ATOM 5785 N N . LEU A 1 834 ? 112.356 178.003 129.603 1.00 14.76 922 LEU A N 1
ATOM 5786 C CA . LEU A 1 834 ? 111.012 178.523 129.781 1.00 14.76 922 LEU A CA 1
ATOM 5787 C C . LEU A 1 834 ? 110.782 179.681 128.829 1.00 14.76 922 LEU A C 1
ATOM 5788 O O . LEU A 1 834 ? 111.718 180.337 128.380 1.00 14.76 922 LEU A O 1
ATOM 5793 N N . ARG A 1 835 ? 109.514 179.922 128.517 1.00 19.68 923 ARG A N 1
ATOM 5794 C CA . ARG A 1 835 ? 109.112 181.073 127.727 1.00 19.68 923 ARG A CA 1
ATOM 5795 C C . ARG A 1 835 ? 108.191 181.943 128.567 1.00 19.68 923 ARG A C 1
ATOM 5796 O O . ARG A 1 835 ? 107.750 181.545 129.643 1.00 19.68 923 ARG A O 1
ATOM 5804 N N . ARG A 1 836 ? 107.916 183.146 128.075 1.00 22.98 924 ARG A N 1
ATOM 5805 C CA . ARG A 1 836 ? 107.032 184.055 128.791 1.00 22.98 924 ARG A CA 1
ATOM 5806 C C . ARG A 1 836 ? 105.635 183.466 128.883 1.00 22.98 924 ARG A C 1
ATOM 5807 O O . ARG A 1 836 ? 105.065 183.027 127.883 1.00 22.98 924 ARG A O 1
ATOM 5815 N N . ASP A 1 837 ? 105.100 183.443 130.103 1.00 25.30 925 ASP A N 1
ATOM 5816 C CA . ASP A 1 837 ? 103.790 182.904 130.451 1.00 25.30 925 ASP A CA 1
ATOM 5817 C C . ASP A 1 837 ? 103.680 181.401 130.227 1.00 25.30 925 ASP A C 1
ATOM 5818 O O . ASP A 1 837 ? 102.733 180.779 130.713 1.00 25.30 925 ASP A O 1
ATOM 5823 N N . ASN A 1 838 ? 104.623 180.795 129.505 1.00 19.51 926 ASN A N 1
ATOM 5824 C CA . ASN A 1 838 ? 104.758 179.341 129.420 1.00 19.51 926 ASN A CA 1
ATOM 5825 C C . ASN A 1 838 ? 105.934 178.974 130.320 1.00 19.51 926 ASN A C 1
ATOM 5826 O O . ASN A 1 838 ? 107.053 178.797 129.846 1.00 19.51 926 ASN A O 1
ATOM 5831 N N . GLY A 1 839 ? 105.687 178.875 131.619 1.00 21.09 927 GLY A N 1
ATOM 5832 C CA . GLY A 1 839 ? 106.772 178.602 132.540 1.00 21.09 927 GLY A CA 1
ATOM 5833 C C . GLY A 1 839 ? 106.466 177.575 133.607 1.00 21.09 927 GLY A C 1
ATOM 5834 O O . GLY A 1 839 ? 106.986 177.663 134.720 1.00 21.09 927 GLY A O 1
ATOM 5835 N N . GLY A 1 840 ? 105.629 176.592 133.285 1.00 16.30 928 GLY A N 1
ATOM 5836 C CA . GLY A 1 840 ? 105.315 175.517 134.181 1.00 16.30 928 GLY A CA 1
ATOM 5837 C C . GLY A 1 840 ? 105.856 174.187 133.707 1.00 16.30 928 GLY A C 1
ATOM 5838 O O . GLY A 1 840 ? 106.768 174.111 132.874 1.00 16.30 928 GLY A O 1
ATOM 5839 N N . GLN A 1 841 ? 105.278 173.113 134.242 1.00 16.10 929 GLN A N 1
ATOM 5840 C CA . GLN A 1 841 ? 105.786 171.779 133.947 1.00 16.10 929 GLN A CA 1
ATOM 5841 C C . GLN A 1 841 ? 105.572 171.403 132.489 1.00 16.10 929 GLN A C 1
ATOM 5842 O O . GLN A 1 841 ? 106.382 170.672 131.914 1.00 16.10 929 GLN A O 1
ATOM 5848 N N . ASP A 1 842 ? 104.487 171.876 131.886 1.00 15.52 930 ASP A N 1
ATOM 5849 C CA . ASP A 1 842 ? 104.309 171.723 130.449 1.00 15.52 930 ASP A CA 1
ATOM 5850 C C . ASP A 1 842 ? 105.546 172.198 129.697 1.00 15.52 930 ASP A C 1
ATOM 5851 O O . ASP A 1 842 ? 106.121 171.464 128.886 1.00 15.52 930 ASP A O 1
ATOM 5856 N N . ARG A 1 843 ? 105.982 173.425 129.981 1.00 14.10 931 ARG A N 1
ATOM 5857 C CA . ARG A 1 843 ? 107.114 174.003 129.272 1.00 14.10 931 ARG A CA 1
ATOM 5858 C C . ARG A 1 843 ? 108.414 173.301 129.634 1.00 14.10 931 ARG A C 1
ATOM 5859 O O . ARG A 1 843 ? 109.294 173.145 128.785 1.00 14.10 931 ARG A O 1
ATOM 5867 N N . LEU A 1 844 ? 108.553 172.860 130.883 1.00 11.49 932 LEU A N 1
ATOM 5868 C CA . LEU A 1 844 ? 109.766 172.154 131.274 1.00 11.49 932 LEU A CA 1
ATOM 5869 C C . LEU A 1 844 ? 109.906 170.853 130.503 1.00 11.49 932 LEU A C 1
ATOM 5870 O O . LEU A 1 844 ? 110.988 170.526 130.012 1.00 11.49 932 LEU A O 1
ATOM 5875 N N . VAL A 1 845 ? 108.817 170.095 130.385 1.00 11.15 933 VAL A N 1
ATOM 5876 C CA . VAL A 1 845 ? 108.901 168.839 129.654 1.00 11.15 933 VAL A CA 1
ATOM 5877 C C . VAL A 1 845 ? 109.036 169.093 128.163 1.00 11.15 933 VAL A C 1
ATOM 5878 O O . VAL A 1 845 ? 109.684 168.319 127.462 1.00 11.15 933 VAL A O 1
ATOM 5882 N N . ALA A 1 846 ? 108.450 170.174 127.646 1.00 13.22 934 ALA A N 1
ATOM 5883 C CA . ALA A 1 846 ? 108.675 170.510 126.244 1.00 13.22 934 ALA A CA 1
ATOM 5884 C C . ALA A 1 846 ? 110.140 170.819 125.981 1.00 13.22 934 ALA A C 1
ATOM 5885 O O . ALA A 1 846 ? 110.702 170.379 124.975 1.00 13.22 934 ALA A O 1
ATOM 5887 N N . SER A 1 847 ? 110.782 171.560 126.882 1.00 11.17 935 SER A N 1
ATOM 5888 C CA . SER A 1 847 ? 112.193 171.883 126.710 1.00 11.17 935 SER A CA 1
ATOM 5889 C C . SER A 1 847 ? 113.070 170.649 126.869 1.00 11.17 935 SER A C 1
ATOM 5890 O O . SER A 1 847 ? 114.023 170.460 126.109 1.00 11.17 935 SER A O 1
ATOM 5893 N N . LEU A 1 848 ? 112.765 169.797 127.843 1.00 8.37 936 LEU A N 1
ATOM 5894 C CA . LEU A 1 848 ? 113.507 168.551 127.984 1.00 8.37 936 LEU A CA 1
ATOM 5895 C C . LEU A 1 848 ? 113.314 167.645 126.782 1.00 8.37 936 LEU A C 1
ATOM 5896 O O . LEU A 1 848 ? 114.234 166.925 126.399 1.00 8.37 936 LEU A O 1
ATOM 5901 N N . ALA A 1 849 ? 112.133 167.674 126.166 1.00 13.79 937 ALA A N 1
ATOM 5902 C CA . ALA A 1 849 ? 111.884 166.868 124.980 1.00 13.79 937 ALA A CA 1
ATOM 5903 C C . ALA A 1 849 ? 112.642 167.413 123.789 1.00 13.79 937 ALA A C 1
ATOM 5904 O O . ALA A 1 849 ? 113.198 166.654 122.998 1.00 13.79 937 ALA A O 1
ATOM 5906 N N . GLU A 1 850 ? 112.672 168.732 123.637 1.00 20.82 938 GLU A N 1
ATOM 5907 C CA . GLU A 1 850 ? 113.435 169.319 122.546 1.00 20.82 938 GLU A CA 1
ATOM 5908 C C . GLU A 1 850 ? 114.925 169.098 122.744 1.00 20.82 938 GLU A C 1
ATOM 5909 O O . GLU A 1 850 ? 115.682 169.029 121.772 1.00 20.82 938 GLU A O 1
ATOM 5915 N N . ALA A 1 851 ? 115.368 168.972 123.993 1.00 25.22 939 ALA A N 1
ATOM 5916 C CA . ALA A 1 851 ? 116.776 168.698 124.249 1.00 25.22 939 ALA A CA 1
ATOM 5917 C C . ALA A 1 851 ? 117.113 167.243 123.973 1.00 25.22 939 ALA A C 1
ATOM 5918 O O . ALA A 1 851 ? 118.119 166.939 123.333 1.00 25.22 939 ALA A O 1
ATOM 5920 N N . TRP A 1 852 ? 116.283 166.330 124.465 1.00 25.22 940 TRP A N 1
ATOM 5921 C CA . TRP A 1 852 ? 116.541 164.909 124.308 1.00 25.22 940 TRP A CA 1
ATOM 5922 C C . TRP A 1 852 ? 116.352 164.474 122.864 1.00 25.22 940 TRP A C 1
ATOM 5923 O O . TRP A 1 852 ? 117.031 163.557 122.390 1.00 25.22 940 TRP A O 1
ATOM 5934 N N . ALA A 1 853 ? 115.367 165.109 122.133 1.00 19.28 941 ALA A N 1
ATOM 5935 C CA . ALA A 1 853 ? 115.233 164.841 120.683 1.00 19.28 941 ALA A CA 1
ATOM 5936 C C . ALA A 1 853 ? 116.501 165.352 119.997 1.00 19.28 941 ALA A C 1
ATOM 5937 O O . ALA A 1 853 ? 116.819 164.863 118.894 1.00 19.28 941 ALA A O 1
ATOM 5939 N N . ASN A 1 854 ? 117.201 166.293 120.641 1.00 20.07 942 ASN A N 1
ATOM 5940 C CA . ASN A 1 854 ? 118.475 166.822 120.085 1.00 20.07 942 ASN A CA 1
ATOM 5941 C C . ASN A 1 854 ? 119.629 165.947 120.581 1.00 20.07 942 ASN A C 1
ATOM 5942 O O . ASN A 1 854 ? 120.764 166.455 120.662 1.00 20.07 942 ASN A O 1
ATOM 5947 N N . GLY A 1 855 ? 119.339 164.684 120.906 1.00 25.22 943 GLY A N 1
ATOM 5948 C CA . GLY A 1 855 ? 120.385 163.757 121.378 1.00 25.22 943 GLY A CA 1
ATOM 5949 C C . GLY A 1 855 ? 121.093 164.282 122.612 1.00 25.22 943 GLY A C 1
ATOM 5950 O O . GLY A 1 855 ? 122.332 164.167 122.668 1.00 25.22 943 GLY A O 1
ATOM 5951 N N . LEU A 1 856 ? 120.345 164.845 123.565 1.00 28.54 944 LEU A N 1
ATOM 5952 C CA . LEU A 1 856 ? 120.971 165.287 124.841 1.00 28.54 944 LEU A CA 1
ATOM 5953 C C . LEU A 1 856 ? 120.774 164.188 125.888 1.00 28.54 944 LEU A C 1
ATOM 5954 O O . LEU A 1 856 ? 119.841 163.378 125.718 1.00 28.54 944 LEU A O 1
ATOM 5959 N N . ALA A 1 857 ? 121.622 164.164 126.921 1.00 32.34 945 ALA A N 1
ATOM 5960 C CA . ALA A 1 857 ? 121.549 163.095 127.944 1.00 32.34 945 ALA A CA 1
ATOM 5961 C C . ALA A 1 857 ? 120.304 163.281 128.817 1.00 32.34 945 ALA A C 1
ATOM 5962 O O . ALA A 1 857 ? 120.459 163.401 130.047 1.00 32.34 945 ALA A O 1
ATOM 5964 N N . VAL A 1 858 ? 119.116 163.296 128.207 1.00 31.01 946 VAL A N 1
ATOM 5965 C CA . VAL A 1 858 ? 117.900 163.390 129.005 1.00 31.01 946 VAL A CA 1
ATOM 5966 C C . VAL A 1 858 ? 117.529 162.022 129.555 1.00 31.01 946 VAL A C 1
ATOM 5967 O O . VAL A 1 858 ? 117.385 161.054 128.802 1.00 31.01 946 VAL A O 1
ATOM 5971 N N . ASP A 1 859 ? 117.360 161.943 130.871 1.00 34.13 947 ASP A N 1
ATOM 5972 C CA . ASP A 1 859 ? 116.907 160.729 131.537 1.00 34.13 947 ASP A CA 1
ATOM 5973 C C . ASP A 1 859 ? 115.496 160.959 132.056 1.00 34.13 947 ASP A C 1
ATOM 5974 O O . ASP A 1 859 ? 115.272 161.843 132.888 1.00 34.13 947 ASP A O 1
ATOM 5979 N N . TRP A 1 860 ? 114.554 160.162 131.558 1.00 31.20 948 TRP A N 1
ATOM 5980 C CA . TRP A 1 860 ? 113.129 160.396 131.746 1.00 31.20 948 TRP A CA 1
ATOM 5981 C C . TRP A 1 860 ? 112.588 159.863 133.067 1.00 31.20 948 TRP A C 1
ATOM 5982 O O . TRP A 1 860 ? 111.461 160.215 133.435 1.00 31.20 948 TRP A O 1
ATOM 5993 N N . SER A 1 861 ? 113.339 159.004 133.761 1.00 35.47 949 SER A N 1
ATOM 5994 C CA . SER A 1 861 ? 112.983 158.535 135.106 1.00 35.47 949 SER A CA 1
ATOM 5995 C C . SER A 1 861 ? 112.379 159.599 136.021 1.00 35.47 949 SER A C 1
ATOM 5996 O O . SER A 1 861 ? 111.303 159.346 136.580 1.00 35.47 949 SER A O 1
ATOM 5999 N N . PRO A 1 862 ? 112.987 160.776 136.228 1.00 36.24 950 PRO A N 1
ATOM 6000 C CA . PRO A 1 862 ? 112.371 161.766 137.129 1.00 36.24 950 PRO A CA 1
ATOM 6001 C C . PRO A 1 862 ? 111.038 162.314 136.643 1.00 36.24 950 PRO A C 1
ATOM 6002 O O . PRO A 1 862 ? 110.368 163.017 137.410 1.00 36.24 950 PRO A O 1
ATOM 6006 N N . LEU A 1 863 ? 110.628 162.021 135.411 1.00 34.21 951 LEU A N 1
ATOM 6007 C CA . LEU A 1 863 ? 109.304 162.378 134.929 1.00 34.21 951 LEU A CA 1
ATOM 6008 C C . LEU A 1 863 ? 108.351 161.194 134.865 1.00 34.21 951 LEU A C 1
ATOM 6009 O O . LEU A 1 863 ? 107.161 161.392 134.599 1.00 34.21 951 LEU A O 1
ATOM 6014 N N . LEU A 1 864 ? 108.835 159.982 135.095 1.00 32.20 952 LEU A N 1
ATOM 6015 C CA . LEU A 1 864 ? 107.986 158.807 135.025 1.00 32.20 952 LEU A CA 1
ATOM 6016 C C . LEU A 1 864 ? 107.773 158.189 136.401 1.00 32.20 952 LEU A C 1
ATOM 6017 O O . LEU A 1 864 ? 106.655 157.814 136.756 1.00 32.20 952 LEU A O 1
ATOM 6022 N N . SER A 1 872 ? 100.363 147.992 128.368 1.00 25.75 960 SER A N 1
ATOM 6023 C CA . SER A 1 872 ? 101.819 147.934 128.370 1.00 25.75 960 SER A CA 1
ATOM 6024 C C . SER A 1 872 ? 102.329 147.068 127.222 1.00 25.75 960 SER A C 1
ATOM 6025 O O . SER A 1 872 ? 103.534 146.965 126.994 1.00 25.75 960 SER A O 1
ATOM 6028 N N . ASP A 1 873 ? 101.394 146.440 126.511 1.00 26.07 961 ASP A N 1
ATOM 6029 C CA . ASP A 1 873 ? 101.702 145.637 125.327 1.00 26.07 961 ASP A CA 1
ATOM 6030 C C . ASP A 1 873 ? 101.776 146.521 124.078 1.00 26.07 961 ASP A C 1
ATOM 6031 O O . ASP A 1 873 ? 101.078 146.318 123.086 1.00 26.07 961 ASP A O 1
ATOM 6036 N N . LEU A 1 874 ? 102.632 147.528 124.153 1.00 21.98 962 LEU A N 1
ATOM 6037 C CA . LEU A 1 874 ? 102.767 148.486 123.073 1.00 21.98 962 LEU A CA 1
ATOM 6038 C C . LEU A 1 874 ? 103.585 147.911 121.914 1.00 21.98 962 LEU A C 1
ATOM 6039 O O . LEU A 1 874 ? 104.285 146.908 122.073 1.00 21.98 962 LEU A O 1
ATOM 6044 N N . PRO A 1 875 ? 103.496 148.528 120.728 1.00 18.59 963 PRO A N 1
ATOM 6045 C CA . PRO A 1 875 ? 104.113 147.946 119.527 1.00 18.59 963 PRO A CA 1
ATOM 6046 C C . PRO A 1 875 ? 105.608 147.692 119.656 1.00 18.59 963 PRO A C 1
ATOM 6047 O O . PRO A 1 875 ? 106.321 148.369 120.397 1.00 18.59 963 PRO A O 1
ATOM 6051 N N . THR A 1 876 ? 106.073 146.694 118.912 1.00 15.55 964 THR A N 1
ATOM 6052 C CA . THR A 1 876 ? 107.493 146.464 118.700 1.00 15.55 964 THR A CA 1
ATOM 6053 C C . THR A 1 876 ? 107.988 147.246 117.484 1.00 15.55 964 THR A C 1
ATOM 6054 O O . THR A 1 876 ? 107.215 147.874 116.759 1.00 15.55 964 THR A O 1
ATOM 6058 N N . TYR A 1 877 ? 109.305 147.215 117.283 1.00 13.51 965 TYR A N 1
ATOM 6059 C CA . TYR A 1 877 ? 109.956 148.008 116.244 1.00 13.51 965 TYR A CA 1
ATOM 6060 C C . TYR A 1 877 ? 109.352 147.779 114.862 1.00 13.51 965 TYR A C 1
ATOM 6061 O O . TYR A 1 877 ? 109.129 146.642 114.441 1.00 13.51 965 TYR A O 1
ATOM 6070 N N . ALA A 1 878 ? 109.099 148.884 114.160 1.00 14.67 966 ALA A N 1
ATOM 6071 C CA . ALA A 1 878 ? 108.575 148.891 112.794 1.00 14.67 966 ALA A CA 1
ATOM 6072 C C . ALA A 1 878 ? 109.712 148.669 111.797 1.00 14.67 966 ALA A C 1
ATOM 6073 O O . ALA A 1 878 ? 110.211 149.598 111.157 1.00 14.67 966 ALA A O 1
ATOM 6075 N N . PHE A 1 879 ? 110.140 147.413 111.685 1.00 12.36 967 PHE A N 1
ATOM 6076 C CA . PHE A 1 879 ? 111.192 147.049 110.740 1.00 12.36 967 PHE A CA 1
ATOM 6077 C C . PHE A 1 879 ? 110.828 147.446 109.313 1.00 12.36 967 PHE A C 1
ATOM 6078 O O . PHE A 1 879 ? 109.738 147.137 108.825 1.00 12.36 967 PHE A O 1
ATOM 6086 N N . GLN A 1 880 ? 111.750 148.152 108.651 1.00 14.46 968 GLN A N 1
ATOM 6087 C CA . GLN A 1 880 ? 111.595 148.586 107.259 1.00 14.46 968 GLN A CA 1
ATOM 6088 C C . GLN A 1 880 ? 112.193 147.529 106.333 1.00 14.46 968 GLN A C 1
ATOM 6089 O O . GLN A 1 880 ? 113.309 147.654 105.825 1.00 14.46 968 GLN A O 1
ATOM 6095 N N . THR A 1 881 ? 111.433 146.459 106.125 1.00 15.76 969 THR A N 1
ATOM 6096 C CA . THR A 1 881 ? 111.965 145.245 105.520 1.00 15.76 969 THR A CA 1
ATOM 6097 C C . THR A 1 881 ? 112.073 145.386 104.004 1.00 15.76 969 THR A C 1
ATOM 6098 O O . THR A 1 881 ? 111.080 145.665 103.323 1.00 15.76 969 THR A O 1
ATOM 6102 N N . GLU A 1 882 ? 113.284 145.199 103.485 1.00 18.01 970 GLU A N 1
ATOM 6103 C CA . GLU A 1 882 ? 113.579 145.174 102.060 1.00 18.01 970 GLU A CA 1
ATOM 6104 C C . GLU A 1 882 ? 113.668 143.730 101.579 1.00 18.01 970 GLU A C 1
ATOM 6105 O O . GLU A 1 882 ? 114.100 142.843 102.318 1.00 18.01 970 GLU A O 1
ATOM 6111 N N . ARG A 1 883 ? 113.258 143.496 100.334 1.00 19.04 971 ARG A N 1
ATOM 6112 C CA . ARG A 1 883 ? 113.471 142.182 99.742 1.00 19.04 971 ARG A CA 1
ATOM 6113 C C . ARG A 1 883 ? 114.955 141.930 99.516 1.00 19.04 971 ARG A C 1
ATOM 6114 O O . ARG A 1 883 ? 115.646 142.723 98.868 1.00 19.04 971 ARG A O 1
ATOM 6122 N N . HIS A 1 884 ? 115.440 140.817 100.055 1.00 16.81 972 HIS A N 1
ATOM 6123 C CA . HIS A 1 884 ? 116.789 140.327 99.824 1.00 16.81 972 HIS A CA 1
ATOM 6124 C C . HIS A 1 884 ? 116.715 138.857 99.450 1.00 16.81 972 HIS A C 1
ATOM 6125 O O . HIS A 1 884 ? 116.003 138.084 100.101 1.00 16.81 972 HIS A O 1
ATOM 6132 N N . TRP A 1 885 ? 117.425 138.475 98.396 1.00 17.27 973 TRP A N 1
ATOM 6133 C CA . TRP A 1 885 ? 117.381 137.102 97.920 1.00 17.27 973 TRP A CA 1
ATOM 6134 C C . TRP A 1 885 ? 118.661 136.806 97.157 1.00 17.27 973 TRP A C 1
ATOM 6135 O O . TRP A 1 885 ? 119.448 137.703 96.848 1.00 17.27 973 TRP A O 1
ATOM 6146 N N . LEU A 1 886 ? 118.865 135.523 96.879 1.00 17.10 974 LEU A N 1
ATOM 6147 C CA . LEU A 1 886 ? 119.991 135.047 96.086 1.00 17.10 974 LEU A CA 1
ATOM 6148 C C . LEU A 1 886 ? 120.114 135.771 94.751 1.00 17.10 974 LEU A C 1
ATOM 6149 O O . LEU A 1 886 ? 120.947 135.418 93.919 0.00 17.10 974 LEU A O 1
ATOM 6154 N N . GLU B 1 1 ? 129.170 116.152 140.159 1.00 12.89 89 GLU B N 1
ATOM 6155 C CA . GLU B 1 1 ? 129.908 117.098 139.327 1.00 12.89 89 GLU B CA 1
ATOM 6156 C C . GLU B 1 1 ? 130.883 116.399 138.363 1.00 12.89 89 GLU B C 1
ATOM 6157 O O . GLU B 1 1 ? 130.826 116.656 137.161 1.00 12.89 89 GLU B O 1
ATOM 6163 N N . PRO B 1 2 ? 131.787 115.545 138.860 1.00 11.47 90 PRO B N 1
ATOM 6164 C CA . PRO B 1 2 ? 132.779 114.955 137.953 1.00 11.47 90 PRO B CA 1
ATOM 6165 C C . PRO B 1 2 ? 132.114 113.922 137.058 1.00 11.47 90 PRO B C 1
ATOM 6166 O O . PRO B 1 2 ? 131.287 113.128 137.510 1.00 11.47 90 PRO B O 1
ATOM 6170 N N . VAL B 1 3 ? 132.481 113.932 135.779 1.00 10.03 91 VAL B N 1
ATOM 6171 C CA . VAL B 1 3 ? 131.898 113.011 134.805 1.00 10.03 91 VAL B CA 1
ATOM 6172 C C . VAL B 1 3 ? 132.988 112.075 134.297 1.00 10.03 91 VAL B C 1
ATOM 6173 O O . VAL B 1 3 ? 133.962 112.525 133.693 1.00 10.03 91 VAL B O 1
ATOM 6177 N N . ALA B 1 4 ? 132.819 110.774 134.505 1.00 9.58 92 ALA B N 1
ATOM 6178 C CA . ALA B 1 4 ? 133.759 109.820 133.929 1.00 9.58 92 ALA B CA 1
ATOM 6179 C C . ALA B 1 4 ? 133.551 109.678 132.424 1.00 9.58 92 ALA B C 1
ATOM 6180 O O . ALA B 1 4 ? 132.438 109.424 131.959 1.00 9.58 92 ALA B O 1
ATOM 6182 N N . VAL B 1 5 ? 134.632 109.843 131.665 1.00 9.58 93 VAL B N 1
ATOM 6183 C CA . VAL B 1 5 ? 134.771 109.249 130.340 1.00 9.58 93 VAL B CA 1
ATOM 6184 C C . VAL B 1 5 ? 135.074 107.765 130.525 1.00 9.58 93 VAL B C 1
ATOM 6185 O O . VAL B 1 5 ? 136.160 107.398 130.975 1.00 9.58 93 VAL B O 1
ATOM 6189 N N . VAL B 1 6 ? 134.110 106.910 130.196 1.00 9.94 94 VAL B N 1
ATOM 6190 C CA . VAL B 1 6 ? 134.277 105.474 130.383 1.00 9.94 94 VAL B CA 1
ATOM 6191 C C . VAL B 1 6 ? 134.600 104.750 129.081 1.00 9.94 94 VAL B C 1
ATOM 6192 O O . VAL B 1 6 ? 135.200 103.666 129.121 1.00 9.94 94 VAL B O 1
ATOM 6196 N N . GLY B 1 7 ? 134.236 105.316 127.939 1.00 9.31 95 GLY B N 1
ATOM 6197 C CA . GLY B 1 7 ? 134.582 104.731 126.660 1.00 9.31 95 GLY B CA 1
ATOM 6198 C C . GLY B 1 7 ? 134.812 105.826 125.646 1.00 9.31 95 GLY B C 1
ATOM 6199 O O . GLY B 1 7 ? 134.307 106.943 125.780 1.00 9.31 95 GLY B O 1
ATOM 6200 N N . ILE B 1 8 ? 135.574 105.487 124.615 1.00 10.47 96 ILE B N 1
ATOM 6201 C CA . ILE B 1 8 ? 135.846 106.397 123.513 1.00 10.47 96 ILE B CA 1
ATOM 6202 C C . ILE B 1 8 ? 135.800 105.602 122.220 1.00 10.47 96 ILE B C 1
ATOM 6203 O O . ILE B 1 8 ? 136.119 104.411 122.185 1.00 10.47 96 ILE B O 1
ATOM 6208 N N . SER B 1 9 ? 135.388 106.272 121.153 1.00 10.27 97 SER B N 1
ATOM 6209 C CA . SER B 1 9 ? 135.725 105.841 119.810 1.00 10.27 97 SER B CA 1
ATOM 6210 C C . SER B 1 9 ? 135.964 107.056 118.934 1.00 10.27 97 SER B C 1
ATOM 6211 O O . SER B 1 9 ? 135.416 108.132 119.172 1.00 10.27 97 SER B O 1
ATOM 6214 N N . CYS B 1 10 ? 136.787 106.865 117.910 1.00 11.29 98 CYS B N 1
ATOM 6215 C CA . CYS B 1 10 ? 137.046 107.918 116.948 1.00 11.29 98 CYS B CA 1
ATOM 6216 C C . CYS B 1 10 ? 137.298 107.302 115.583 1.00 11.29 98 CYS B C 1
ATOM 6217 O O . CYS B 1 10 ? 137.636 106.125 115.453 1.00 11.29 98 CYS B O 1
ATOM 6220 N N . ARG B 1 11 ? 137.115 108.131 114.565 1.00 12.39 99 ARG B N 1
ATOM 6221 C CA . ARG B 1 11 ? 137.443 107.813 113.180 1.00 12.39 99 ARG B CA 1
ATOM 6222 C C . ARG B 1 11 ? 138.009 109.109 112.616 1.00 12.39 99 ARG B C 1
ATOM 6223 O O . ARG B 1 11 ? 137.255 110.038 112.325 1.00 12.39 99 ARG B O 1
ATOM 6231 N N . VAL B 1 12 ? 139.329 109.178 112.488 1.00 13.10 100 VAL B N 1
ATOM 6232 C CA . VAL B 1 12 ? 139.999 110.428 112.137 1.00 13.10 100 VAL B CA 1
ATOM 6233 C C . VAL B 1 12 ? 140.940 110.151 110.972 1.00 13.10 100 VAL B C 1
ATOM 6234 O O . VAL B 1 12 ? 141.239 108.986 110.670 1.00 13.10 100 VAL B O 1
ATOM 6238 N N . PRO B 1 13 ? 141.397 111.204 110.274 1.00 15.16 101 PRO B N 1
ATOM 6239 C CA . PRO B 1 13 ? 142.009 111.009 108.947 1.00 15.16 101 PRO B CA 1
ATOM 6240 C C . PRO B 1 13 ? 143.065 109.920 108.841 1.00 15.16 101 PRO B C 1
ATOM 6241 O O . PRO B 1 13 ? 143.117 109.229 107.817 1.00 15.16 101 PRO B O 1
ATOM 6245 N N . GLY B 1 14 ? 143.898 109.733 109.856 1.00 15.78 102 GLY B N 1
ATOM 6246 C CA . GLY B 1 14 ? 144.896 108.683 109.791 1.00 15.78 102 GLY B CA 1
ATOM 6247 C C . GLY B 1 14 ? 144.724 107.537 110.765 1.00 15.78 102 GLY B C 1
ATOM 6248 O O . GLY B 1 14 ? 145.676 106.790 111.003 1.00 15.78 102 GLY B O 1
ATOM 6249 N N . ALA B 1 15 ? 143.534 107.373 111.340 1.00 15.48 103 ALA B N 1
ATOM 6250 C CA . ALA B 1 15 ? 143.402 106.504 112.506 1.00 15.48 103 ALA B CA 1
ATOM 6251 C C . ALA B 1 15 ? 141.979 105.988 112.623 1.00 15.48 103 ALA B C 1
ATOM 6252 O O . ALA B 1 15 ? 141.029 106.775 112.658 1.00 15.48 103 ALA B O 1
ATOM 6254 N N . ARG B 1 16 ? 141.842 104.664 112.681 1.00 18.12 104 ARG B N 1
ATOM 6255 C CA . ARG B 1 16 ? 140.551 103.997 112.787 1.00 18.12 104 ARG B CA 1
ATOM 6256 C C . ARG B 1 16 ? 139.971 104.025 114.194 1.00 18.12 104 ARG B C 1
ATOM 6257 O O . ARG B 1 16 ? 138.760 103.837 114.346 1.00 18.12 104 ARG B O 1
ATOM 6265 N N . ASP B 1 17 ? 140.790 104.238 115.218 1.00 15.70 105 ASP B N 1
ATOM 6266 C CA . ASP B 1 17 ? 140.360 104.012 116.591 1.00 15.70 105 ASP B CA 1
ATOM 6267 C C . ASP B 1 17 ? 141.289 104.788 117.523 1.00 15.70 105 ASP B C 1
ATOM 6268 O O . ASP B 1 17 ? 142.310 105.331 117.081 1.00 15.70 105 ASP B O 1
ATOM 6273 N N . PRO B 1 18 ? 140.967 104.859 118.824 1.00 14.46 106 PRO B N 1
ATOM 6274 C CA . PRO B 1 18 ? 141.762 105.718 119.721 1.00 14.46 106 PRO B CA 1
ATOM 6275 C C . PRO B 1 18 ? 143.188 105.248 119.948 1.00 14.46 106 PRO B C 1
ATOM 6276 O O . PRO B 1 18 ? 144.058 106.086 120.216 1.00 14.46 106 PRO B O 1
ATOM 6280 N N . ARG B 1 19 ? 143.470 103.952 119.816 1.00 17.20 107 ARG B N 1
ATOM 6281 C CA . ARG B 1 19 ? 144.858 103.505 119.848 1.00 17.20 107 ARG B CA 1
ATOM 6282 C C . ARG B 1 19 ? 145.617 103.997 118.625 1.00 17.20 107 ARG B C 1
ATOM 6283 O O . ARG B 1 19 ? 146.742 104.488 118.742 1.00 17.20 107 ARG B O 1
ATOM 6291 N N . GLU B 1 20 ? 145.040 103.822 117.438 1.00 16.19 108 GLU B N 1
ATOM 6292 C CA . GLU B 1 20 ? 145.652 104.349 116.223 1.00 16.19 108 GLU B CA 1
ATOM 6293 C C . GLU B 1 20 ? 145.836 105.861 116.300 1.00 16.19 108 GLU B C 1
ATOM 6294 O O . GLU B 1 20 ? 146.853 106.400 115.846 1.00 16.19 108 GLU B O 1
ATOM 6300 N N . PHE B 1 21 ? 144.863 106.557 116.888 1.00 13.84 109 PHE B N 1
ATOM 6301 C CA . PHE B 1 21 ? 144.956 108.002 117.064 1.00 13.84 109 PHE B CA 1
ATOM 6302 C C . PHE B 1 21 ? 146.112 108.379 117.988 1.00 13.84 109 PHE B C 1
ATOM 6303 O O . PHE B 1 21 ? 146.897 109.283 117.679 1.00 13.84 109 PHE B O 1
ATOM 6311 N N . TRP B 1 22 ? 146.243 107.684 119.120 1.00 13.84 110 TRP B N 1
ATOM 6312 C CA . TRP B 1 22 ? 147.383 107.908 120.006 1.00 13.84 110 TRP B CA 1
ATOM 6313 C C . TRP B 1 22 ? 148.717 107.559 119.357 1.00 13.84 110 TRP B C 1
ATOM 6314 O O . TRP B 1 22 ? 149.714 108.246 119.587 1.00 13.84 110 TRP B O 1
ATOM 6325 N N . GLU B 1 23 ? 148.774 106.473 118.588 1.00 15.19 111 GLU B N 1
ATOM 6326 C CA . GLU B 1 23 ? 149.989 106.153 117.843 1.00 15.19 111 GLU B CA 1
ATOM 6327 C C . GLU B 1 23 ? 150.379 107.265 116.877 1.00 15.19 111 GLU B C 1
ATOM 6328 O O . GLU B 1 23 ? 151.553 107.637 116.793 1.00 15.19 111 GLU B O 1
ATOM 6334 N N . LEU B 1 24 ? 149.412 107.800 116.134 1.00 14.71 112 LEU B N 1
ATOM 6335 C CA . LEU B 1 24 ? 149.674 108.951 115.273 1.00 14.71 112 LEU B CA 1
ATOM 6336 C C . LEU B 1 24 ? 150.178 110.158 116.062 1.00 14.71 112 LEU B C 1
ATOM 6337 O O . LEU B 1 24 ? 151.150 110.811 115.668 1.00 14.71 112 LEU B O 1
ATOM 6342 N N . LEU B 1 25 ? 149.523 110.469 117.180 1.00 15.34 113 LEU B N 1
ATOM 6343 C CA . LEU B 1 25 ? 149.902 111.626 117.992 1.00 15.34 113 LEU B CA 1
ATOM 6344 C C . LEU B 1 25 ? 151.293 111.489 118.609 1.00 15.34 113 LEU B C 1
ATOM 6345 O O . LEU B 1 25 ? 152.119 112.404 118.511 1.00 15.34 113 LEU B O 1
ATOM 6350 N N . ALA B 1 26 ? 151.564 110.361 119.263 1.00 16.30 114 ALA B N 1
ATOM 6351 C CA . ALA B 1 26 ? 152.877 110.128 119.859 1.00 16.30 114 ALA B CA 1
ATOM 6352 C C . ALA B 1 26 ? 153.983 110.107 118.812 1.00 16.30 114 ALA B C 1
ATOM 6353 O O . ALA B 1 26 ? 155.076 110.634 119.043 1.00 16.30 114 ALA B O 1
ATOM 6355 N N . ALA B 1 27 ? 153.718 109.506 117.656 1.00 16.71 115 ALA B N 1
ATOM 6356 C CA . ALA B 1 27 ? 154.673 109.499 116.556 1.00 16.71 115 ALA B CA 1
ATOM 6357 C C . ALA B 1 27 ? 154.860 110.866 115.919 1.00 16.71 115 ALA B C 1
ATOM 6358 O O . ALA B 1 27 ? 155.781 111.029 115.111 1.00 16.71 115 ALA B O 1
ATOM 6360 N N . GLY B 1 28 ? 154.023 111.844 116.252 1.00 16.01 116 GLY B N 1
ATOM 6361 C CA . GLY B 1 28 ? 154.049 113.099 115.532 1.00 16.01 116 GLY B CA 1
ATOM 6362 C C . GLY B 1 28 ? 153.618 112.958 114.094 1.00 16.01 116 GLY B C 1
ATOM 6363 O O . GLY B 1 28 ? 154.149 113.647 113.219 1.00 16.01 116 GLY B O 1
ATOM 6364 N N . GLY B 1 29 ? 152.676 112.058 113.826 1.00 16.71 117 GLY B N 1
ATOM 6365 C CA . GLY B 1 29 ? 152.259 111.795 112.468 1.00 16.71 117 GLY B CA 1
ATOM 6366 C C . GLY B 1 29 ? 151.268 112.828 111.966 1.00 16.71 117 GLY B C 1
ATOM 6367 O O . GLY B 1 29 ? 150.455 113.365 112.716 1.00 16.71 117 GLY B O 1
ATOM 6368 N N . GLN B 1 30 ? 151.355 113.113 110.670 1.00 19.30 118 GLN B N 1
ATOM 6369 C CA . GLN B 1 30 ? 150.461 114.046 109.995 1.00 19.30 118 GLN B CA 1
ATOM 6370 C C . GLN B 1 30 ? 149.638 113.290 108.963 1.00 19.30 118 GLN B C 1
ATOM 6371 O O . GLN B 1 30 ? 150.193 112.689 108.037 1.00 19.30 118 GLN B O 1
ATOM 6377 N N . ALA B 1 31 ? 148.318 113.323 109.126 1.00 17.75 119 ALA B N 1
ATOM 6378 C CA . ALA B 1 31 ? 147.385 112.594 108.278 1.00 17.75 119 ALA B CA 1
ATOM 6379 C C . ALA B 1 31 ? 146.727 113.470 107.221 1.00 17.75 119 ALA B C 1
ATOM 6380 O O . ALA B 1 31 ? 145.749 113.043 106.598 1.00 17.75 119 ALA B O 1
ATOM 6382 N N . VAL B 1 32 ? 147.236 114.675 107.002 1.00 18.05 120 VAL B N 1
ATOM 6383 C CA . VAL B 1 32 ? 146.752 115.534 105.928 1.00 18.05 120 VAL B CA 1
ATOM 6384 C C . VAL B 1 32 ? 147.338 115.060 104.605 1.00 18.05 120 VAL B C 1
ATOM 6385 O O . VAL B 1 32 ? 148.558 114.914 104.469 1.00 18.05 120 VAL B O 1
ATOM 6389 N N . THR B 1 33 ? 146.465 114.818 103.626 1.00 20.76 121 THR B N 1
ATOM 6390 C CA . THR B 1 33 ? 146.819 114.227 102.344 1.00 20.76 121 THR B CA 1
ATOM 6391 C C . THR B 1 33 ? 146.218 115.071 101.228 1.00 20.76 121 THR B C 1
ATOM 6392 O O . THR B 1 33 ? 145.491 116.035 101.471 1.00 20.76 121 THR B O 1
ATOM 6396 N N . ASP B 1 34 ? 146.549 114.717 99.986 1.00 24.56 122 ASP B N 1
ATOM 6397 C CA . ASP B 1 34 ? 145.758 115.173 98.849 1.00 24.56 122 ASP B CA 1
ATOM 6398 C C . ASP B 1 34 ? 144.282 114.826 99.004 1.00 24.56 122 ASP B C 1
ATOM 6399 O O . ASP B 1 34 ? 143.925 113.890 99.725 1.00 24.56 122 ASP B O 1
ATOM 6404 N N . VAL B 1 35 ? 143.426 115.583 98.325 1.00 23.51 123 VAL B N 1
ATOM 6405 C CA . VAL B 1 35 ? 142.001 115.255 98.222 1.00 23.51 123 VAL B CA 1
ATOM 6406 C C . VAL B 1 35 ? 141.830 113.870 97.611 1.00 23.51 123 VAL B C 1
ATOM 6407 O O . VAL B 1 35 ? 142.560 113.514 96.664 1.00 23.51 123 VAL B O 1
ATOM 6411 N N . PRO B 1 36 ? 140.903 113.050 98.105 1.00 23.68 124 PRO B N 1
ATOM 6412 C CA . PRO B 1 36 ? 140.681 111.724 97.518 1.00 23.68 124 PRO B CA 1
ATOM 6413 C C . PRO B 1 36 ? 140.193 111.825 96.080 1.00 23.68 124 PRO B C 1
ATOM 6414 O O . PRO B 1 36 ? 139.255 112.563 95.773 1.00 23.68 124 PRO B O 1
ATOM 6418 N N . ALA B 1 37 ? 140.849 111.075 95.194 1.00 27.41 125 ALA B N 1
ATOM 6419 C CA . ALA B 1 37 ? 140.429 111.037 93.799 1.00 27.41 125 ALA B CA 1
ATOM 6420 C C . ALA B 1 37 ? 139.054 110.402 93.632 1.00 27.41 125 ALA B C 1
ATOM 6421 O O . ALA B 1 37 ? 138.359 110.690 92.652 1.00 27.41 125 ALA B O 1
ATOM 6423 N N . ASP B 1 38 ? 138.640 109.548 94.569 1.00 27.49 126 ASP B N 1
ATOM 6424 C CA . ASP B 1 38 ? 137.402 108.796 94.404 1.00 27.49 126 ASP B CA 1
ATOM 6425 C C . ASP B 1 38 ? 136.148 109.618 94.682 1.00 27.49 126 ASP B C 1
ATOM 6426 O O . ASP B 1 38 ? 135.080 109.273 94.165 1.00 27.49 126 ASP B O 1
ATOM 6431 N N . ARG B 1 39 ? 136.236 110.687 95.474 1.00 23.67 127 ARG B N 1
ATOM 6432 C CA . ARG B 1 39 ? 135.051 111.511 95.702 1.00 23.67 127 ARG B CA 1
ATOM 6433 C C . ARG B 1 39 ? 134.944 112.665 94.705 1.00 23.67 127 ARG B C 1
ATOM 6434 O O . ARG B 1 39 ? 133.948 112.771 93.983 1.00 23.67 127 ARG B O 1
ATOM 6442 N N . TRP B 1 40 ? 135.956 113.531 94.648 1.00 23.85 128 TRP B N 1
ATOM 6443 C CA . TRP B 1 40 ? 135.844 114.746 93.848 1.00 23.85 128 TRP B CA 1
ATOM 6444 C C . TRP B 1 40 ? 137.231 115.291 93.539 1.00 23.85 128 TRP B C 1
ATOM 6445 O O . TRP B 1 40 ? 138.082 115.358 94.428 1.00 23.85 128 TRP B O 1
ATOM 6456 N N . ASN B 1 41 ? 137.450 115.663 92.279 1.00 29.45 129 ASN B N 1
ATOM 6457 C CA . ASN B 1 41 ? 138.794 115.933 91.781 1.00 29.45 129 ASN B CA 1
ATOM 6458 C C . ASN B 1 41 ? 139.399 117.186 92.399 1.00 29.45 129 ASN B C 1
ATOM 6459 O O . ASN B 1 41 ? 138.813 118.271 92.346 1.00 29.45 129 ASN B O 1
ATOM 6464 N N . ALA B 1 42 ? 140.586 117.017 92.985 1.00 31.97 130 ALA B N 1
ATOM 6465 C CA . ALA B 1 42 ? 141.262 118.093 93.705 1.00 31.97 130 ALA B CA 1
ATOM 6466 C C . ALA B 1 42 ? 141.536 119.290 92.800 1.00 31.97 130 ALA B C 1
ATOM 6467 O O . ALA B 1 42 ? 141.134 120.420 93.097 1.00 31.97 130 ALA B O 1
ATOM 6469 N N . GLY B 1 43 ? 142.219 119.045 91.678 1.00 33.24 131 GLY B N 1
ATOM 6470 C CA . GLY B 1 43 ? 142.682 120.133 90.829 1.00 33.24 131 GLY B CA 1
ATOM 6471 C C . GLY B 1 43 ? 141.582 120.841 90.064 1.00 33.24 131 GLY B C 1
ATOM 6472 O O . GLY B 1 43 ? 141.646 122.057 89.861 1.00 33.24 131 GLY B O 1
ATOM 6473 N N . ASP B 1 44 ? 140.562 120.099 89.625 1.00 34.56 132 ASP B N 1
ATOM 6474 C CA . ASP B 1 44 ? 139.469 120.713 88.878 1.00 34.56 132 ASP B CA 1
ATOM 6475 C C . ASP B 1 44 ? 138.814 121.829 89.679 1.00 34.56 132 ASP B C 1
ATOM 6476 O O . ASP B 1 44 ? 138.309 122.798 89.101 1.00 34.56 132 ASP B O 1
ATOM 6481 N N . PHE B 1 45 ? 138.813 121.707 91.004 1.00 31.96 133 PHE B N 1
ATOM 6482 C CA . PHE B 1 45 ? 138.337 122.735 91.916 1.00 31.96 133 PHE B CA 1
ATOM 6483 C C . PHE B 1 45 ? 139.448 123.592 92.512 1.00 31.96 133 PHE B C 1
ATOM 6484 O O . PHE B 1 45 ? 139.165 124.417 93.385 1.00 31.96 133 PHE B O 1
ATOM 6492 N N . TYR B 1 46 ? 140.699 123.403 92.103 1.00 31.21 134 TYR B N 1
ATOM 6493 C CA . TYR B 1 46 ? 141.806 124.176 92.649 1.00 31.21 134 TYR B CA 1
ATOM 6494 C C . TYR B 1 46 ? 142.097 125.383 91.765 1.00 31.21 134 TYR B C 1
ATOM 6495 O O . TYR B 1 46 ? 142.042 125.298 90.535 1.00 31.21 134 TYR B O 1
ATOM 6504 N N . ASP B 1 47 ? 142.391 126.517 92.410 1.00 33.77 135 ASP B N 1
ATOM 6505 C CA . ASP B 1 47 ? 143.005 127.683 91.799 1.00 33.77 135 ASP B CA 1
ATOM 6506 C C . ASP B 1 47 ? 143.761 128.421 92.896 1.00 33.77 135 ASP B C 1
ATOM 6507 O O . ASP B 1 47 ? 143.174 128.697 93.954 1.00 33.77 135 ASP B O 1
ATOM 6512 N N . PRO B 1 48 ? 145.041 128.736 92.688 1.00 33.51 136 PRO B N 1
ATOM 6513 C CA . PRO B 1 48 ? 145.767 129.555 93.672 1.00 33.51 136 PRO B CA 1
ATOM 6514 C C . PRO B 1 48 ? 145.132 130.908 93.959 1.00 33.51 136 PRO B C 1
ATOM 6515 O O . PRO B 1 48 ? 145.310 131.437 95.063 1.00 33.51 136 PRO B O 1
ATOM 6519 N N . ASP B 1 49 ? 144.388 131.482 93.016 1.00 35.30 137 ASP B N 1
ATOM 6520 C CA . ASP B 1 49 ? 143.695 132.746 93.249 1.00 35.30 137 ASP B CA 1
ATOM 6521 C C . ASP B 1 49 ? 142.464 132.496 94.113 1.00 35.30 137 ASP B C 1
ATOM 6522 O O . ASP B 1 49 ? 141.515 131.831 93.685 1.00 35.30 137 ASP B O 1
ATOM 6527 N N . ARG B 1 50 ? 142.491 133.034 95.337 1.00 35.05 138 ARG B N 1
ATOM 6528 C CA . ARG B 1 50 ? 141.357 132.941 96.253 1.00 35.05 138 ARG B CA 1
ATOM 6529 C C . ARG B 1 50 ? 140.068 133.490 95.651 1.00 35.05 138 ARG B C 1
ATOM 6530 O O . ARG B 1 50 ? 138.976 133.023 95.995 1.00 35.05 138 ARG B O 1
ATOM 6538 N N . SER B 1 51 ? 140.168 134.474 94.761 1.00 35.01 139 SER B N 1
ATOM 6539 C CA . SER B 1 51 ? 138.997 135.067 94.128 1.00 35.01 139 SER B CA 1
ATOM 6540 C C . SER B 1 51 ? 138.408 134.222 93.006 1.00 35.01 139 SER B C 1
ATOM 6541 O O . SER B 1 51 ? 137.323 134.555 92.518 1.00 35.01 139 SER B O 1
ATOM 6544 N N . ALA B 1 52 ? 139.088 133.168 92.571 1.00 34.11 140 ALA B N 1
ATOM 6545 C CA . ALA B 1 52 ? 138.637 132.437 91.396 1.00 34.11 140 ALA B CA 1
ATOM 6546 C C . ALA B 1 52 ? 137.279 131.794 91.662 1.00 34.11 140 ALA B C 1
ATOM 6547 O O . ALA B 1 52 ? 137.080 131.191 92.726 1.00 34.11 140 ALA B O 1
ATOM 6549 N N . PRO B 1 53 ? 136.329 131.899 90.733 1.00 32.02 141 PRO B N 1
ATOM 6550 C CA . PRO B 1 53 ? 134.954 131.467 91.019 1.00 32.02 141 PRO B CA 1
ATOM 6551 C C . PRO B 1 53 ? 134.847 129.951 91.124 1.00 32.02 141 PRO B C 1
ATOM 6552 O O . PRO B 1 53 ? 135.352 129.215 90.274 1.00 32.02 141 PRO B O 1
ATOM 6556 N N . GLY B 1 54 ? 134.180 129.494 92.180 1.00 29.79 142 GLY B N 1
ATOM 6557 C CA . GLY B 1 54 ? 133.866 128.089 92.340 1.00 29.79 142 GLY B CA 1
ATOM 6558 C C . GLY B 1 54 ? 135.048 127.178 92.562 1.00 29.79 142 GLY B C 1
ATOM 6559 O O . GLY B 1 54 ? 134.936 125.972 92.339 1.00 29.79 142 GLY B O 1
ATOM 6560 N N . ARG B 1 55 ? 136.184 127.719 92.987 1.00 31.08 143 ARG B N 1
ATOM 6561 C CA . ARG B 1 55 ? 137.403 126.944 93.140 1.00 31.08 143 ARG B CA 1
ATOM 6562 C C . ARG B 1 55 ? 138.046 127.290 94.477 1.00 31.08 143 ARG B C 1
ATOM 6563 O O . ARG B 1 55 ? 137.792 128.350 95.051 1.00 31.08 143 ARG B O 1
ATOM 6571 N N . SER B 1 56 ? 138.875 126.378 94.979 1.00 29.24 144 SER B N 1
ATOM 6572 C CA . SER B 1 56 ? 139.497 126.540 96.285 1.00 29.24 144 SER B CA 1
ATOM 6573 C C . SER B 1 56 ? 141.012 126.641 96.156 1.00 29.24 144 SER B C 1
ATOM 6574 O O . SER B 1 56 ? 141.622 126.026 95.278 1.00 29.24 144 SER B O 1
ATOM 6577 N N . ASN B 1 57 ? 141.615 127.434 97.045 1.00 28.91 145 ASN B N 1
ATOM 6578 C CA . ASN B 1 57 ? 143.069 127.522 97.155 1.00 28.91 145 ASN B CA 1
ATOM 6579 C C . ASN B 1 57 ? 143.718 126.264 97.733 1.00 28.91 145 ASN B C 1
ATOM 6580 O O . ASN B 1 57 ? 144.951 126.186 97.754 1.00 28.91 145 ASN B O 1
ATOM 6585 N N . SER B 1 58 ? 142.936 125.283 98.181 1.00 27.74 146 SER B N 1
ATOM 6586 C CA . SER B 1 58 ? 143.444 124.137 98.928 1.00 27.74 146 SER B CA 1
ATOM 6587 C C . SER B 1 58 ? 143.259 122.852 98.130 1.00 27.74 146 SER B C 1
ATOM 6588 O O . SER B 1 58 ? 142.147 122.541 97.693 1.00 27.74 146 SER B O 1
ATOM 6591 N N . ARG B 1 59 ? 144.350 122.111 97.945 1.00 26.13 147 ARG B N 1
ATOM 6592 C CA . ARG B 1 59 ? 144.315 120.771 97.373 1.00 26.13 147 ARG B CA 1
ATOM 6593 C C . ARG B 1 59 ? 144.337 119.658 98.414 1.00 26.13 147 ARG B C 1
ATOM 6594 O O . ARG B 1 59 ? 144.387 118.485 98.036 1.00 26.13 147 ARG B O 1
ATOM 6602 N N . TRP B 1 60 ? 144.312 119.982 99.705 1.00 23.33 148 TRP B N 1
ATOM 6603 C CA . TRP B 1 60 ? 144.686 119.035 100.745 1.00 23.33 148 TRP B CA 1
ATOM 6604 C C . TRP B 1 60 ? 143.631 119.014 101.841 1.00 23.33 148 TRP B C 1
ATOM 6605 O O . TRP B 1 60 ? 142.880 119.973 102.030 1.00 23.33 148 TRP B O 1
ATOM 6616 N N . GLY B 1 61 ? 143.589 117.901 102.564 1.00 19.29 149 GLY B N 1
ATOM 6617 C CA . GLY B 1 61 ? 142.723 117.781 103.720 1.00 19.29 149 GLY B CA 1
ATOM 6618 C C . GLY B 1 61 ? 143.007 116.520 104.503 1.00 19.29 149 GLY B C 1
ATOM 6619 O O . GLY B 1 61 ? 143.715 115.622 104.039 1.00 19.29 149 GLY B O 1
ATOM 6620 N N . GLY B 1 62 ? 142.481 116.489 105.723 1.00 16.72 150 GLY B N 1
ATOM 6621 C CA . GLY B 1 62 ? 142.298 115.245 106.447 1.00 16.72 150 GLY B CA 1
ATOM 6622 C C . GLY B 1 62 ? 141.055 114.505 105.989 1.00 16.72 150 GLY B C 1
ATOM 6623 O O . GLY B 1 62 ? 139.946 115.027 106.129 1.00 16.72 150 GLY B O 1
ATOM 6624 N N . PHE B 1 63 ? 141.208 113.306 105.429 1.00 17.02 151 PHE B N 1
ATOM 6625 C CA . PHE B 1 63 ? 140.070 112.528 104.959 1.00 17.02 151 PHE B CA 1
ATOM 6626 C C . PHE B 1 63 ? 140.018 111.146 105.600 1.00 17.02 151 PHE B C 1
ATOM 6627 O O . PHE B 1 63 ? 141.046 110.483 105.759 1.00 17.02 151 PHE B O 1
ATOM 6635 N N . ILE B 1 64 ? 138.805 110.731 105.977 1.00 17.00 152 ILE B N 1
ATOM 6636 C CA . ILE B 1 64 ? 138.539 109.355 106.389 1.00 17.00 152 ILE B CA 1
ATOM 6637 C C . ILE B 1 64 ? 138.513 108.445 105.169 1.00 17.00 152 ILE B C 1
ATOM 6638 O O . ILE B 1 64 ? 137.839 108.735 104.172 1.00 17.00 152 ILE B O 1
ATOM 6643 N N . GLU B 1 65 ? 139.236 107.334 105.246 1.00 20.60 153 GLU B N 1
ATOM 6644 C CA . GLU B 1 65 ? 139.080 106.260 104.271 1.00 20.60 153 GLU B CA 1
ATOM 6645 C C . GLU B 1 65 ? 137.733 105.552 104.404 1.00 20.60 153 GLU B C 1
ATOM 6646 O O . GLU B 1 65 ? 137.306 105.207 105.510 1.00 20.60 153 GLU B O 1
ATOM 6652 N N . ASP B 1 66 ? 137.061 105.356 103.261 1.00 20.12 154 ASP B N 1
ATOM 6653 C CA . ASP B 1 66 ? 135.842 104.540 103.136 1.00 20.12 154 ASP B CA 1
ATOM 6654 C C . ASP B 1 66 ? 134.616 105.168 103.803 1.00 20.12 154 ASP B C 1
ATOM 6655 O O . ASP B 1 66 ? 133.814 104.470 104.422 1.00 20.12 154 ASP B O 1
ATOM 6660 N N . VAL B 1 67 ? 134.470 106.491 103.691 1.00 17.34 155 VAL B N 1
ATOM 6661 C CA . VAL B 1 67 ? 133.271 107.153 104.205 1.00 17.34 155 VAL B CA 1
ATOM 6662 C C . VAL B 1 67 ? 132.002 106.627 103.542 1.00 17.34 155 VAL B C 1
ATOM 6663 O O . VAL B 1 67 ? 130.923 106.648 104.144 1.00 17.34 155 VAL B O 1
ATOM 6667 N N . ASP B 1 68 ? 132.102 106.155 102.301 1.00 17.93 156 ASP B N 1
ATOM 6668 C CA . ASP B 1 68 ? 130.982 105.543 101.597 1.00 17.93 156 ASP B CA 1
ATOM 6669 C C . ASP B 1 68 ? 130.636 104.131 102.051 1.00 17.93 156 ASP B C 1
ATOM 6670 O O . ASP B 1 68 ? 129.584 103.622 101.651 1.00 17.93 156 ASP B O 1
ATOM 6675 N N . ARG B 1 69 ? 131.462 103.483 102.864 1.00 17.92 157 ARG B N 1
ATOM 6676 C CA . ARG B 1 69 ? 131.203 102.107 103.273 1.00 17.92 157 ARG B CA 1
ATOM 6677 C C . ARG B 1 69 ? 130.585 102.035 104.662 1.00 17.92 157 ARG B C 1
ATOM 6678 O O . ARG B 1 69 ? 131.055 102.688 105.600 1.00 17.92 157 ARG B O 1
ATOM 6686 N N . PHE B 1 70 ? 129.530 101.231 104.776 1.00 12.44 158 PHE B N 1
ATOM 6687 C CA . PHE B 1 70 ? 128.723 101.107 105.977 1.00 12.44 158 PHE B CA 1
ATOM 6688 C C . PHE B 1 70 ? 128.229 99.668 106.071 1.00 12.44 158 PHE B C 1
ATOM 6689 O O . PHE B 1 70 ? 127.899 99.055 105.053 1.00 12.44 158 PHE B O 1
ATOM 6697 N N . ASP B 1 71 ? 128.196 99.125 107.290 1.00 12.10 159 ASP B N 1
ATOM 6698 C CA . ASP B 1 71 ? 127.601 97.810 107.545 1.00 12.10 159 ASP B CA 1
ATOM 6699 C C . ASP B 1 71 ? 126.115 97.984 107.851 1.00 12.10 159 ASP B C 1
ATOM 6700 O O . ASP B 1 71 ? 125.667 97.936 108.998 1.00 12.10 159 ASP B O 1
ATOM 6705 N N . ALA B 1 72 ? 125.344 98.215 106.786 1.00 11.35 160 ALA B N 1
ATOM 6706 C CA . ALA B 1 72 ? 123.918 98.501 106.924 1.00 11.35 160 ALA B CA 1
ATOM 6707 C C . ALA B 1 72 ? 123.145 97.336 107.536 1.00 11.35 160 ALA B C 1
ATOM 6708 O O . ALA B 1 72 ? 122.194 97.548 108.297 1.00 11.35 160 ALA B O 1
ATOM 6710 N N . ALA B 1 73 ? 123.524 96.100 107.203 1.00 11.79 161 ALA B N 1
ATOM 6711 C CA . ALA B 1 73 ? 122.837 94.934 107.754 1.00 11.79 161 ALA B CA 1
ATOM 6712 C C . ALA B 1 73 ? 122.982 94.837 109.270 1.00 11.79 161 ALA B C 1
ATOM 6713 O O . ALA B 1 73 ? 122.033 94.454 109.964 1.00 11.79 161 ALA B O 1
ATOM 6715 N N . PHE B 1 74 ? 124.154 95.183 109.802 1.00 10.94 162 PHE B N 1
ATOM 6716 C CA . PHE B 1 74 ? 124.348 95.165 111.250 1.00 10.94 162 PHE B CA 1
ATOM 6717 C C . PHE B 1 74 ? 123.338 96.043 111.977 1.00 10.94 162 PHE B C 1
ATOM 6718 O O . PHE B 1 74 ? 122.850 95.679 113.052 1.00 10.94 162 PHE B O 1
ATOM 6726 N N . PHE B 1 75 ? 123.016 97.200 111.412 1.00 9.88 163 PHE B N 1
ATOM 6727 C CA . PHE B 1 75 ? 122.047 98.115 111.995 1.00 9.88 163 PHE B CA 1
ATOM 6728 C C . PHE B 1 75 ? 120.629 97.912 111.473 1.00 9.88 163 PHE B C 1
ATOM 6729 O O . PHE B 1 75 ? 119.745 98.711 111.795 1.00 9.88 163 PHE B O 1
ATOM 6737 N N . GLY B 1 76 ? 120.394 96.878 110.672 1.00 10.33 164 GLY B N 1
ATOM 6738 C CA . GLY B 1 76 ? 119.059 96.605 110.177 1.00 10.33 164 GLY B CA 1
ATOM 6739 C C . GLY B 1 76 ? 118.542 97.612 109.180 1.00 10.33 164 GLY B C 1
ATOM 6740 O O . GLY B 1 76 ? 117.331 97.825 109.090 1.00 10.33 164 GLY B O 1
ATOM 6741 N N . ILE B 1 77 ? 119.434 98.243 108.431 1.00 10.91 165 ILE B N 1
ATOM 6742 C CA . ILE B 1 77 ? 119.088 99.284 107.476 1.00 10.91 165 ILE B CA 1
ATOM 6743 C C . ILE B 1 77 ? 119.082 98.661 106.088 1.00 10.91 165 ILE B C 1
ATOM 6744 O O . ILE B 1 77 ? 120.024 97.950 105.721 1.00 10.91 165 ILE B O 1
ATOM 6749 N N . SER B 1 78 ? 118.026 98.911 105.319 1.00 13.73 166 SER B N 1
ATOM 6750 C CA . SER B 1 78 ? 118.005 98.424 103.949 1.00 13.73 166 SER B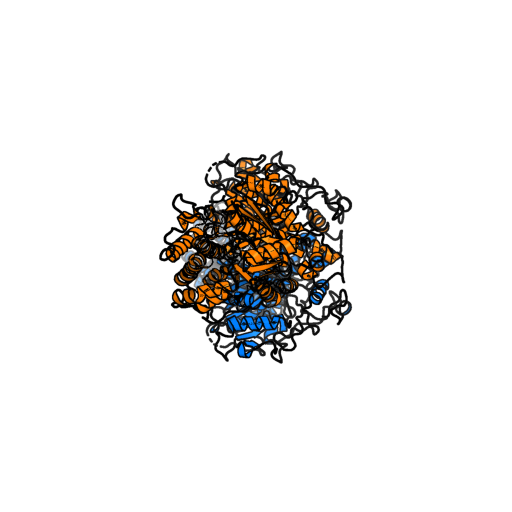 CA 1
ATOM 6751 C C . SER B 1 78 ? 119.049 99.149 103.100 1.00 13.73 166 SER B C 1
ATOM 6752 O O . SER B 1 78 ? 119.394 100.301 103.371 1.00 13.73 166 SER B O 1
ATOM 6755 N N . PRO B 1 79 ? 119.570 98.486 102.068 1.00 15.76 167 PRO B N 1
ATOM 6756 C CA . PRO B 1 79 ? 120.487 99.157 101.134 1.00 15.76 167 PRO B CA 1
ATOM 6757 C C . PRO B 1 79 ? 119.944 100.431 100.504 1.00 15.76 167 PRO B C 1
ATOM 6758 O O . PRO B 1 79 ? 120.723 101.348 100.222 1.00 15.76 167 PRO B O 1
ATOM 6762 N N . ARG B 1 80 ? 118.633 100.521 100.285 1.00 17.11 168 ARG B N 1
ATOM 6763 C CA . ARG B 1 80 ? 118.043 101.747 99.754 1.00 17.11 168 ARG B CA 1
ATOM 6764 C C . ARG B 1 80 ? 118.073 102.884 100.773 1.00 17.11 168 ARG B C 1
ATOM 6765 O O . ARG B 1 80 ? 118.468 104.013 100.447 1.00 17.11 168 ARG B O 1
ATOM 6773 N N . GLU B 1 81 ? 117.709 102.592 102.024 1.00 15.86 169 GLU B N 1
ATOM 6774 C CA . GLU B 1 81 ? 117.830 103.589 103.081 1.00 15.86 169 GLU B CA 1
ATOM 6775 C C . GLU B 1 81 ? 119.284 103.958 103.329 1.00 15.86 169 GLU B C 1
ATOM 6776 O O . GLU B 1 81 ? 119.610 105.142 103.473 1.00 15.86 169 GLU B O 1
ATOM 6782 N N . ALA B 1 82 ? 120.168 102.961 103.399 1.00 15.27 170 ALA B N 1
ATOM 6783 C CA . ALA B 1 82 ? 121.584 103.248 103.597 1.00 15.27 170 ALA B CA 1
ATOM 6784 C C . ALA B 1 82 ? 122.117 104.128 102.478 1.00 15.27 170 ALA B C 1
ATOM 6785 O O . ALA B 1 82 ? 122.923 105.034 102.718 1.00 15.27 170 ALA B O 1
ATOM 6787 N N . ALA B 1 83 ? 121.668 103.875 101.246 1.00 14.97 171 ALA B N 1
ATOM 6788 C CA . ALA B 1 83 ? 121.996 104.737 100.115 1.00 14.97 171 ALA B CA 1
ATOM 6789 C C . ALA B 1 83 ? 121.530 106.170 100.338 1.00 14.97 171 ALA B C 1
ATOM 6790 O O . ALA B 1 83 ? 122.262 107.120 100.042 1.00 14.97 171 ALA B O 1
ATOM 6792 N N . GLU B 1 84 ? 120.310 106.348 100.846 1.00 15.98 172 GLU B N 1
ATOM 6793 C CA . GLU B 1 84 ? 119.836 107.697 101.146 1.00 15.98 172 GLU B CA 1
ATOM 6794 C C . GLU B 1 84 ? 120.489 108.297 102.391 1.00 15.98 172 GLU B C 1
ATOM 6795 O O . GLU B 1 84 ? 120.475 109.520 102.555 1.00 15.98 172 GLU B O 1
ATOM 6801 N N . MET B 1 85 ? 121.066 107.470 103.253 1.00 13.30 173 MET B N 1
ATOM 6802 C CA . MET B 1 85 ? 121.573 107.917 104.545 1.00 13.30 173 MET B CA 1
ATOM 6803 C C . MET B 1 85 ? 122.877 108.705 104.424 1.00 13.30 173 MET B C 1
ATOM 6804 O O . MET B 1 85 ? 123.823 108.273 103.759 1.00 13.30 173 MET B O 1
ATOM 6809 N N . ASP B 1 86 ? 122.904 109.881 105.050 1.00 12.49 174 ASP B N 1
ATOM 6810 C CA . ASP B 1 86 ? 124.102 110.694 105.190 1.00 12.49 174 ASP B CA 1
ATOM 6811 C C . ASP B 1 86 ? 125.222 109.872 105.831 1.00 12.49 174 ASP B C 1
ATOM 6812 O O . ASP B 1 86 ? 125.028 109.315 106.921 1.00 12.49 174 ASP B O 1
ATOM 6817 N N . PRO B 1 87 ? 126.387 109.766 105.188 1.00 11.82 175 PRO B N 1
ATOM 6818 C CA . PRO B 1 87 ? 127.556 109.144 105.829 1.00 11.82 175 PRO B CA 1
ATOM 6819 C C . PRO B 1 87 ? 127.853 109.606 107.250 1.00 11.82 175 PRO B C 1
ATOM 6820 O O . PRO B 1 87 ? 128.427 108.837 108.028 1.00 11.82 175 PRO B O 1
ATOM 6824 N N . GLN B 1 88 ? 127.493 110.839 107.611 1.00 10.56 176 GLN B N 1
ATOM 6825 C CA . GLN B 1 88 ? 127.607 111.275 109.001 1.00 10.56 176 GLN B CA 1
ATOM 6826 C C . GLN B 1 88 ? 126.757 110.431 109.944 1.00 10.56 176 GLN B C 1
ATOM 6827 O O . GLN B 1 88 ? 127.210 110.070 111.033 1.00 10.56 176 GLN B O 1
ATOM 6833 N N . GLN B 1 89 ? 125.533 110.087 109.537 1.00 10.75 177 GLN B N 1
ATOM 6834 C CA . GLN B 1 89 ? 124.695 109.208 110.350 1.00 10.75 177 GLN B CA 1
ATOM 6835 C C . GLN B 1 89 ? 125.294 107.812 110.474 1.00 10.75 177 GLN B C 1
ATOM 6836 O O . GLN B 1 89 ? 125.324 107.230 111.564 1.00 10.75 177 GLN B O 1
ATOM 6842 N N . ARG B 1 90 ? 125.766 107.260 109.359 1.00 11.42 178 ARG B N 1
ATOM 6843 C CA . ARG B 1 90 ? 126.389 105.941 109.351 1.00 11.42 178 ARG B CA 1
ATOM 6844 C C . ARG B 1 90 ? 127.600 105.891 110.276 1.00 11.42 178 ARG B C 1
ATOM 6845 O O . ARG B 1 90 ? 127.766 104.957 111.080 1.00 11.42 178 ARG B O 1
ATOM 6853 N N . LEU B 1 91 ? 128.452 106.908 110.178 1.00 10.11 179 LEU B N 1
ATOM 6854 C CA . LEU B 1 91 ? 129.642 106.981 111.008 1.00 10.11 179 LEU B CA 1
ATOM 6855 C C . LEU B 1 91 ? 129.302 107.206 112.474 1.00 10.11 179 LEU B C 1
ATOM 6856 O O . LEU B 1 91 ? 129.937 106.616 113.348 1.00 10.11 179 LEU B O 1
ATOM 6861 N N . ALA B 1 92 ? 128.314 108.050 112.775 1.00 9.41 180 ALA B N 1
ATOM 6862 C CA . ALA B 1 92 ? 127.849 108.160 114.154 1.00 9.41 180 ALA B CA 1
ATOM 6863 C C . ALA B 1 92 ? 127.285 106.850 114.699 1.00 9.41 180 ALA B C 1
ATOM 6864 O O . ALA B 1 92 ? 127.498 106.539 115.871 1.00 9.41 180 ALA B O 1
ATOM 6866 N N . LEU B 1 93 ? 126.630 106.041 113.864 1.00 9.31 181 LEU B N 1
ATOM 6867 C CA . LEU B 1 93 ? 126.155 104.731 114.314 1.00 9.31 181 LEU B CA 1
ATOM 6868 C C . LEU B 1 93 ? 127.307 103.816 114.705 1.00 9.31 181 LEU B C 1
ATOM 6869 O O . LEU B 1 93 ? 127.353 103.277 115.824 1.00 9.31 181 LEU B O 1
ATOM 6874 N N . GLU B 1 94 ? 128.243 103.620 113.778 1.00 10.34 182 GLU B N 1
ATOM 6875 C CA . GLU B 1 94 ? 129.376 102.742 114.051 1.00 10.34 182 GLU B CA 1
ATOM 6876 C C . GLU B 1 94 ? 130.240 103.264 115.196 1.00 10.34 182 GLU B C 1
ATOM 6877 O O . GLU B 1 94 ? 130.669 102.485 116.055 1.00 10.34 182 GLU B O 1
ATOM 6883 N N . LEU B 1 95 ? 130.495 104.574 115.237 1.00 9.66 183 LEU B N 1
ATOM 6884 C CA . LEU B 1 95 ? 131.221 105.159 116.359 1.00 9.66 183 LEU B CA 1
ATOM 6885 C C . LEU B 1 95 ? 130.498 104.965 117.684 1.00 9.66 183 LEU B C 1
ATOM 6886 O O . LEU B 1 95 ? 131.140 104.697 118.699 1.00 9.66 183 LEU B O 1
ATOM 6891 N N . GLY B 1 96 ? 129.177 105.135 117.712 1.00 8.89 184 GLY B N 1
ATOM 6892 C CA . GLY B 1 96 ? 128.450 104.961 118.959 1.00 8.89 184 GLY B CA 1
ATOM 6893 C C . GLY B 1 96 ? 128.561 103.548 119.494 1.00 8.89 184 GLY B C 1
ATOM 6894 O O . GLY B 1 96 ? 128.872 103.327 120.674 1.00 8.89 184 GLY B O 1
ATOM 6895 N N . TRP B 1 97 ? 128.329 102.568 118.615 1.00 9.07 185 TRP B N 1
ATOM 6896 C CA . TRP B 1 97 ? 128.518 101.168 118.984 1.00 9.07 185 TRP B CA 1
ATOM 6897 C C . TRP B 1 97 ? 129.937 100.895 119.476 1.00 9.07 185 TRP B C 1
ATOM 6898 O O . TRP B 1 97 ? 130.127 100.279 120.534 1.00 9.07 185 TRP B O 1
ATOM 6909 N N . GLU B 1 98 ? 130.950 101.323 118.714 1.00 10.54 186 GLU B N 1
ATOM 6910 C CA . GLU B 1 98 ? 132.329 101.093 119.137 1.00 10.54 186 GLU B CA 1
ATOM 6911 C C . GLU B 1 98 ? 132.623 101.748 120.478 1.00 10.54 186 GLU B C 1
ATOM 6912 O O . GLU B 1 98 ? 133.300 101.157 121.320 1.00 10.54 186 GLU B O 1
ATOM 6918 N N . ALA B 1 99 ? 132.171 102.985 120.678 1.00 9.52 187 ALA B N 1
ATOM 6919 C CA . ALA B 1 99 ? 132.476 103.695 121.914 1.00 9.52 187 ALA B CA 1
ATOM 6920 C C . ALA B 1 99 ? 131.875 102.985 123.117 1.00 9.52 187 ALA B C 1
ATOM 6921 O O . ALA B 1 99 ? 132.500 102.907 124.180 1.00 9.52 187 ALA B O 1
ATOM 6923 N N . LEU B 1 100 ? 130.665 102.448 122.961 1.00 9.99 188 LEU B N 1
ATOM 6924 C CA . LEU B 1 100 ? 130.069 101.658 124.035 1.00 9.99 188 LEU B CA 1
ATOM 6925 C C . LEU B 1 100 ? 130.817 100.351 124.280 1.00 9.99 188 LEU B C 1
ATOM 6926 O O . LEU B 1 100 ? 131.050 99.977 125.434 1.00 9.99 188 LEU B O 1
ATOM 6931 N N . GLU B 1 101 ? 131.197 99.642 123.216 1.00 12.08 189 GLU B N 1
ATOM 6932 C CA . GLU B 1 101 ? 132.047 98.462 123.379 1.00 12.08 189 GLU B CA 1
ATOM 6933 C C . GLU B 1 101 ? 133.373 98.787 124.065 1.00 12.08 189 GLU B C 1
ATOM 6934 O O . GLU B 1 101 ? 133.889 97.976 124.841 1.00 12.08 189 GLU B O 1
ATOM 6940 N N . ARG B 1 102 ? 133.944 99.959 123.790 1.00 11.64 190 ARG B N 1
ATOM 6941 C CA . ARG B 1 102 ? 135.181 100.366 124.450 1.00 11.64 190 ARG B CA 1
ATOM 6942 C C . ARG B 1 102 ? 134.984 100.629 125.937 1.00 11.64 190 ARG B C 1
ATOM 6943 O O . ARG B 1 102 ? 135.908 100.418 126.728 1.00 11.64 190 ARG B O 1
ATOM 6951 N N . ALA B 1 103 ? 133.801 101.090 126.338 1.00 10.81 191 ALA B N 1
ATOM 6952 C CA . ALA B 1 103 ? 133.457 101.131 127.752 1.00 10.81 191 ALA B CA 1
ATOM 6953 C C . ALA B 1 103 ? 133.301 99.744 128.359 1.00 10.81 191 ALA B C 1
ATOM 6954 O O . ALA B 1 103 ? 133.210 99.630 129.585 1.00 10.81 191 ALA B O 1
ATOM 6956 N N . GLY B 1 104 ? 133.277 98.697 127.540 1.00 11.70 192 GLY B N 1
ATOM 6957 C CA . GLY B 1 104 ? 132.951 97.371 128.014 1.00 11.70 192 GLY B CA 1
ATOM 6958 C C . GLY B 1 104 ? 131.487 97.149 128.285 1.00 11.70 192 GLY B C 1
ATOM 6959 O O . GLY B 1 104 ? 131.140 96.290 129.100 1.00 11.70 192 GLY B O 1
ATOM 6960 N N . ILE B 1 105 ? 130.615 97.916 127.642 1.00 11.63 193 ILE B N 1
ATOM 6961 C CA . ILE B 1 105 ? 129.173 97.771 127.773 1.00 11.63 193 ILE B CA 1
ATOM 6962 C C . ILE B 1 105 ? 128.657 97.075 126.523 1.00 11.63 193 ILE B C 1
ATOM 6963 O O . ILE B 1 105 ? 128.943 97.513 125.402 1.00 11.63 193 ILE B O 1
ATOM 6968 N N . ASP B 1 106 ? 127.909 96.000 126.707 1.00 12.37 194 ASP B N 1
ATOM 6969 C CA . ASP B 1 106 ? 127.160 95.406 125.608 1.00 12.37 194 ASP B CA 1
ATOM 6970 C C . ASP B 1 106 ? 126.101 96.404 125.162 1.00 12.37 194 ASP B C 1
ATOM 6971 O O . ASP B 1 106 ? 125.196 96.714 125.946 1.00 12.37 194 ASP B O 1
ATOM 6976 N N . PRO B 1 107 ? 126.175 96.945 123.942 1.00 11.50 195 PRO B N 1
ATOM 6977 C CA . PRO B 1 107 ? 125.240 98.012 123.562 1.00 11.50 195 PRO B CA 1
ATOM 6978 C C . PRO B 1 107 ? 123.799 97.548 123.485 1.00 11.50 195 PRO B C 1
ATOM 6979 O O . PRO B 1 107 ? 122.890 98.341 123.776 1.00 11.50 195 PRO B O 1
ATOM 6983 N N . SER B 1 108 ? 123.568 96.254 123.266 1.00 12.49 196 SER B N 1
ATOM 6984 C CA . SER B 1 108 ? 122.207 95.745 123.227 1.00 12.49 196 SER B CA 1
ATOM 6985 C C . SER B 1 108 ? 121.596 95.689 124.614 1.00 12.49 196 SER B C 1
ATOM 6986 O O . SER B 1 108 ? 120.372 95.582 124.739 1.00 12.49 196 SER B O 1
ATOM 6989 N N . SER B 1 109 ? 122.422 95.764 125.653 1.00 11.59 197 SER B N 1
ATOM 6990 C CA . SER B 1 109 ? 121.919 95.843 127.012 1.00 11.59 197 SER B CA 1
ATOM 6991 C C . SER B 1 109 ? 121.313 97.206 127.323 1.00 11.59 197 SER B C 1
ATOM 6992 O O . SER B 1 109 ? 120.663 97.348 128.362 1.00 11.59 197 SER B O 1
ATOM 6995 N N . LEU B 1 110 ? 121.511 98.208 126.464 1.00 10.69 198 LEU B N 1
ATOM 6996 C CA . LEU B 1 110 ? 121.083 99.561 126.793 1.00 10.69 198 LEU B CA 1
ATOM 6997 C C . LEU B 1 110 ? 119.661 99.886 126.360 1.00 10.69 198 LEU B C 1
ATOM 6998 O O . LEU B 1 110 ? 119.235 101.033 126.527 1.00 10.69 198 LEU B O 1
ATOM 7003 N N . THR B 1 111 ? 118.932 98.935 125.782 1.00 12.10 199 THR B N 1
ATOM 7004 C CA . THR B 1 111 ? 117.552 99.192 125.387 1.00 12.10 199 THR B CA 1
ATOM 7005 C C . THR B 1 111 ? 116.722 99.635 126.587 1.00 12.10 199 THR B C 1
ATOM 7006 O O . THR B 1 111 ? 116.782 99.026 127.658 1.00 12.10 199 THR B O 1
ATOM 7010 N N . GLY B 1 112 ? 115.961 100.715 126.407 1.00 10.97 200 GLY B N 1
ATOM 7011 C CA . GLY B 1 112 ? 115.129 101.269 127.455 1.00 10.97 200 GLY B CA 1
ATOM 7012 C C . GLY B 1 112 ? 115.837 102.102 128.500 1.00 10.97 200 GLY B C 1
ATOM 7013 O O . GLY B 1 112 ? 115.161 102.715 129.335 1.00 10.97 200 GLY B O 1
ATOM 7014 N N . THR B 1 113 ? 117.165 102.145 128.495 1.00 10.27 201 THR B N 1
ATOM 7015 C CA . THR B 1 113 ? 117.897 102.954 129.458 1.00 10.27 201 THR B CA 1
ATOM 7016 C C . THR B 1 113 ? 117.785 104.443 129.139 1.00 10.27 201 THR B C 1
ATOM 7017 O O . THR B 1 113 ? 117.645 104.850 127.984 1.00 10.27 201 THR B O 1
ATOM 7021 N N . ARG B 1 114 ? 117.841 105.255 130.194 1.00 10.35 202 ARG B N 1
ATOM 7022 C CA . ARG B 1 114 ? 117.964 106.706 130.097 1.00 10.35 202 ARG B CA 1
ATOM 7023 C C . ARG B 1 114 ? 119.364 107.114 129.654 1.00 10.35 202 ARG B C 1
ATOM 7024 O O . ARG B 1 114 ? 120.084 107.783 130.399 1.00 10.35 202 ARG B O 1
ATOM 7032 N N . THR B 1 115 ? 119.765 106.699 128.457 1.00 8.13 203 THR B N 1
ATOM 7033 C CA . THR B 1 115 ? 121.049 107.070 127.877 1.00 8.13 203 THR B CA 1
ATOM 7034 C C . THR B 1 115 ? 120.858 108.178 126.847 1.00 8.13 203 THR B C 1
ATOM 7035 O O . THR B 1 115 ? 120.142 107.997 125.857 1.00 8.13 203 THR B O 1
ATOM 7039 N N . GLY B 1 116 ? 121.497 109.322 127.093 1.00 6.75 204 GLY B N 1
ATOM 7040 C CA . GLY B 1 116 ? 121.405 110.447 126.179 1.00 6.75 204 GLY B CA 1
ATOM 7041 C C . GLY B 1 116 ? 122.375 110.339 125.015 1.00 6.75 204 GLY B C 1
ATOM 7042 O O . GLY B 1 116 ? 123.457 109.769 125.122 1.00 6.75 204 GLY B O 1
ATOM 7043 N N . VAL B 1 117 ? 121.962 110.883 123.873 1.00 6.37 205 VAL B N 1
ATOM 7044 C CA . VAL B 1 117 ? 122.843 111.084 122.725 1.00 6.37 205 VAL B CA 1
ATOM 7045 C C . VAL B 1 117 ? 122.937 112.572 122.424 1.00 6.37 205 VAL B C 1
ATOM 7046 O O . VAL B 1 117 ? 121.920 113.229 122.172 1.00 6.37 205 VAL B O 1
ATOM 7050 N N . PHE B 1 118 ? 124.160 113.098 122.458 1.00 6.09 206 PHE B N 1
ATOM 7051 C CA . PHE B 1 118 ? 124.448 114.516 122.246 1.00 6.09 206 PHE B CA 1
ATOM 7052 C C . PHE B 1 118 ? 125.519 114.609 121.162 1.00 6.09 206 PHE B C 1
ATOM 7053 O O . PHE B 1 118 ? 126.697 114.363 121.430 1.00 6.09 206 PHE B O 1
ATOM 7061 N N . ALA B 1 119 ? 125.122 114.962 119.942 1.00 6.21 207 ALA B N 1
ATOM 7062 C CA . ALA B 1 119 ? 126.039 115.024 118.810 1.00 6.21 207 ALA B CA 1
ATOM 7063 C C . ALA B 1 119 ? 126.159 116.439 118.259 1.00 6.21 207 ALA B C 1
ATOM 7064 O O . ALA B 1 119 ? 125.155 117.136 118.100 1.00 6.21 207 ALA B O 1
ATOM 7066 N N . GLY B 1 120 ? 127.395 116.864 117.999 1.00 7.34 208 GLY B N 1
ATOM 7067 C CA . GLY B 1 120 ? 127.683 118.043 117.202 1.00 7.34 208 GLY B CA 1
ATOM 7068 C C . GLY B 1 120 ? 127.811 117.738 115.721 1.00 7.34 208 GLY B C 1
ATOM 7069 O O . GLY B 1 120 ? 128.658 116.928 115.338 1.00 7.34 208 GLY B O 1
ATOM 7070 N N . ALA B 1 121 ? 127.000 118.369 114.872 1.00 9.06 209 ALA B N 1
ATOM 7071 C CA . ALA B 1 121 ? 127.173 118.260 113.427 1.00 9.06 209 ALA B CA 1
ATOM 7072 C C . ALA B 1 121 ? 126.640 119.514 112.748 1.00 9.06 209 ALA B C 1
ATOM 7073 O O . ALA B 1 121 ? 125.634 120.077 113.184 1.00 9.06 209 ALA B O 1
ATOM 7075 N N . ILE B 1 122 ? 127.312 119.945 111.676 1.00 11.64 210 ILE B N 1
ATOM 7076 C CA . ILE B 1 122 ? 127.107 121.295 111.153 1.00 11.64 210 ILE B CA 1
ATOM 7077 C C . ILE B 1 122 ? 127.118 121.327 109.628 1.00 11.64 210 ILE B C 1
ATOM 7078 O O . ILE B 1 122 ? 126.481 122.194 109.020 1.00 11.64 210 ILE B O 1
ATOM 7083 N N . TRP B 1 123 ? 127.842 120.411 108.994 1.00 15.05 211 TRP B N 1
ATOM 7084 C CA . TRP B 1 123 ? 127.901 120.369 107.539 1.00 15.05 211 TRP B CA 1
ATOM 7085 C C . TRP B 1 123 ? 126.863 119.407 106.961 1.00 15.05 211 TRP B C 1
ATOM 7086 O O . TRP B 1 123 ? 126.402 118.476 107.626 1.00 15.05 211 TRP B O 1
ATOM 7097 N N . ASP B 1 124 ? 126.488 119.655 105.705 1.00 15.55 212 ASP B N 1
ATOM 7098 C CA . ASP B 1 124 ? 125.441 118.890 105.033 1.00 15.55 212 ASP B CA 1
ATOM 7099 C C . ASP B 1 124 ? 125.789 118.619 103.566 1.00 15.55 212 ASP B C 1
ATOM 7100 O O . ASP B 1 124 ? 125.060 118.977 102.647 1.00 15.55 212 ASP B O 1
ATOM 7105 N N . ASP B 1 125 ? 126.943 117.989 103.334 1.00 17.76 213 ASP B N 1
ATOM 7106 C CA . ASP B 1 125 ? 127.412 117.777 101.967 1.00 17.76 213 ASP B CA 1
ATOM 7107 C C . ASP B 1 125 ? 126.617 116.694 101.248 1.00 17.76 213 ASP B C 1
ATOM 7108 O O . ASP B 1 125 ? 126.446 116.753 100.024 1.00 17.76 213 ASP B O 1
ATOM 7113 N N . TYR B 1 126 ? 126.107 115.714 101.990 1.00 15.56 214 TYR B N 1
ATOM 7114 C CA . TYR B 1 126 ? 125.222 114.713 101.407 1.00 15.56 214 TYR B CA 1
ATOM 7115 C C . TYR B 1 126 ? 123.862 115.306 101.076 1.00 15.56 214 TYR B C 1
ATOM 7116 O O . TYR B 1 126 ? 123.256 114.957 100.055 1.00 15.56 214 TYR B O 1
ATOM 7125 N N . ALA B 1 127 ? 123.373 116.215 101.920 1.00 18.42 215 ALA B N 1
ATOM 7126 C CA . ALA B 1 127 ? 122.223 117.020 101.532 1.00 18.42 215 ALA B CA 1
ATOM 7127 C C . ALA B 1 127 ? 122.530 117.840 100.289 1.00 18.42 215 ALA B C 1
ATOM 7128 O O . ALA B 1 127 ? 121.663 118.015 99.433 1.00 18.42 215 ALA B O 1
ATOM 7130 N N . THR B 1 128 ? 123.745 118.379 100.188 1.00 19.56 216 THR B N 1
ATOM 7131 C CA . THR B 1 128 ? 124.134 119.141 99.004 1.00 19.56 216 THR B CA 1
ATOM 7132 C C . THR B 1 128 ? 124.046 118.294 97.737 1.00 19.56 216 THR B C 1
ATOM 7133 O O . THR B 1 128 ? 123.536 118.748 96.704 1.00 19.56 216 THR B O 1
ATOM 7137 N N . LEU B 1 129 ? 124.529 117.053 97.810 1.00 19.71 217 LEU B N 1
ATOM 7138 C CA . LEU B 1 129 ? 124.393 116.103 96.707 1.00 19.71 217 LEU B CA 1
ATOM 7139 C C . LEU B 1 129 ? 122.935 115.777 96.387 1.00 19.71 217 LEU B C 1
ATOM 7140 O O . LEU B 1 129 ? 122.526 115.818 95.222 1.00 19.71 217 LEU B O 1
ATOM 7145 N N . LYS B 1 130 ? 122.136 115.438 97.402 1.00 21.28 218 LYS B N 1
ATOM 7146 C CA . LYS B 1 130 ? 120.705 115.214 97.184 1.00 21.28 218 LYS B CA 1
ATOM 7147 C C . LYS B 1 130 ? 120.007 116.416 96.560 1.00 21.28 218 LYS B C 1
ATOM 7148 O O . LYS B 1 130 ? 119.110 116.255 95.726 1.00 21.28 218 LYS B O 1
ATOM 7154 N N . HIS B 1 131 ? 120.393 117.626 96.956 1.00 21.57 219 HIS B N 1
ATOM 7155 C CA . HIS B 1 131 ? 119.798 118.826 96.382 1.00 21.57 219 HIS B CA 1
ATOM 7156 C C . HIS B 1 131 ? 120.194 119.009 94.923 1.00 21.57 219 HIS B C 1
ATOM 7157 O O . HIS B 1 131 ? 119.340 119.269 94.069 1.00 21.57 219 HIS B O 1
ATOM 7164 N N . ARG B 1 132 ? 121.495 118.847 94.657 1.00 25.67 220 ARG B N 1
ATOM 7165 C CA . ARG B 1 132 ? 122.042 118.954 93.280 1.00 25.67 220 ARG B CA 1
ATOM 7166 C C . ARG B 1 132 ? 121.271 117.977 92.387 1.00 25.67 220 ARG B C 1
ATOM 7167 O O . ARG B 1 132 ? 120.928 118.360 91.251 1.00 25.67 220 ARG B O 1
ATOM 7175 N N . GLN B 1 133 ? 121.014 116.763 92.889 1.00 25.32 221 GLN B N 1
ATOM 7176 C CA . GLN B 1 133 ? 120.254 115.786 92.115 1.00 25.32 221 GLN B CA 1
ATOM 7177 C C . GLN B 1 133 ? 118.889 116.309 91.684 1.00 25.32 221 GLN B C 1
ATOM 7178 O O . GLN B 1 133 ? 118.289 115.751 90.759 1.00 25.32 221 GLN B O 1
ATOM 7184 N N . GLY B 1 134 ? 118.388 117.358 92.330 1.00 27.37 222 GLY B N 1
ATOM 7185 C CA . GLY B 1 134 ? 117.138 117.988 91.957 1.00 27.37 222 GLY B CA 1
ATOM 7186 C C . GLY B 1 134 ? 115.884 117.209 92.338 1.00 27.37 222 GLY B C 1
ATOM 7187 O O . GLY B 1 134 ? 115.878 116.338 93.211 1.00 27.37 222 GLY B O 1
ATOM 7188 N N . GLY B 1 135 ? 114.800 117.558 91.647 1.00 31.31 223 GLY B N 1
ATOM 7189 C CA . GLY B 1 135 ? 113.534 116.878 91.839 1.00 31.31 223 GLY B CA 1
ATOM 7190 C C . GLY B 1 135 ? 113.567 115.414 91.439 1.00 31.31 223 GLY B C 1
ATOM 7191 O O . GLY B 1 135 ? 114.468 114.939 90.743 1.00 31.31 223 GLY B O 1
ATOM 7192 N N . ALA B 1 136 ? 112.552 114.695 91.924 1.00 28.37 224 ALA B N 1
ATOM 7193 C CA . ALA B 1 136 ? 112.305 113.276 91.671 1.00 28.37 224 ALA B CA 1
ATOM 7194 C C . ALA B 1 136 ? 113.361 112.340 92.244 1.00 28.37 224 ALA B C 1
ATOM 7195 O O . ALA B 1 136 ? 113.103 111.142 92.398 1.00 28.37 224 ALA B O 1
ATOM 7197 N N . ALA B 1 137 ? 114.547 112.855 92.563 1.00 24.45 225 ALA B N 1
ATOM 7198 C CA . ALA B 1 137 ? 115.489 112.077 93.355 1.00 24.45 225 ALA B CA 1
ATOM 7199 C C . ALA B 1 137 ? 115.061 111.950 94.812 1.00 24.45 225 ALA B C 1
ATOM 7200 O O . ALA B 1 137 ? 115.589 111.092 95.524 1.00 24.45 225 ALA B O 1
ATOM 7202 N N . ILE B 1 138 ? 114.127 112.782 95.270 1.00 22.41 226 ILE B N 1
ATOM 7203 C CA . ILE B 1 138 ? 113.650 112.707 96.647 1.00 22.41 226 ILE B CA 1
ATOM 7204 C C . ILE B 1 138 ? 112.771 111.478 96.840 1.00 22.41 226 ILE B C 1
ATOM 7205 O O . ILE B 1 138 ? 111.841 111.229 96.063 1.00 22.41 226 ILE B O 1
ATOM 7210 N N . THR B 1 139 ? 113.057 110.710 97.884 1.00 19.73 227 THR B N 1
ATOM 7211 C CA . THR B 1 139 ? 112.427 109.428 98.165 1.00 19.73 227 THR B CA 1
ATOM 7212 C C . THR B 1 139 ? 111.908 109.442 99.595 1.00 19.73 227 THR B C 1
ATOM 7213 O O . THR B 1 139 ? 112.172 110.381 100.352 1.00 19.73 227 THR B O 1
ATOM 7217 N N . PRO B 1 140 ? 111.163 108.408 100.008 1.00 20.04 228 PRO B N 1
ATOM 7218 C CA . PRO B 1 140 ? 110.700 108.345 101.408 1.00 20.04 228 PRO B CA 1
ATOM 7219 C C . PRO B 1 140 ? 111.812 108.294 102.448 1.00 20.04 228 PRO B C 1
ATOM 7220 O O . PRO B 1 140 ? 111.513 108.429 103.639 1.00 20.04 228 PRO B O 1
ATOM 7224 N N . HIS B 1 141 ? 113.067 108.091 102.046 1.00 15.98 229 HIS B N 1
ATOM 7225 C CA . HIS B 1 141 ? 114.192 108.067 102.969 1.00 15.98 229 HIS B CA 1
ATOM 7226 C C . HIS B 1 141 ? 115.057 109.317 102.914 1.00 15.98 229 HIS B C 1
ATOM 7227 O O . HIS B 1 141 ? 115.980 109.442 103.725 1.00 15.98 229 HIS B O 1
ATOM 7234 N N . THR B 1 142 ? 114.798 110.230 101.978 1.00 16.73 230 THR B N 1
ATOM 7235 C CA . THR B 1 142 ? 115.633 111.419 101.830 1.00 16.73 230 THR B CA 1
ATOM 7236 C C . THR B 1 142 ? 115.624 112.278 103.091 1.00 16.73 230 THR B C 1
ATOM 7237 O O . THR B 1 142 ? 116.679 112.690 103.578 1.00 16.73 230 THR B O 1
ATOM 7241 N N . VAL B 1 143 ? 114.437 112.561 103.629 1.00 14.49 231 VAL B N 1
ATOM 7242 C CA . VAL B 1 143 ? 114.323 113.476 104.764 1.00 14.49 231 VAL B CA 1
ATOM 7243 C C . VAL B 1 143 ? 115.041 112.929 105.995 1.00 14.49 231 VAL B C 1
ATOM 7244 O O . VAL B 1 143 ? 115.868 113.616 106.604 1.00 14.49 231 VAL B O 1
ATOM 7248 N N . THR B 1 144 ? 114.746 111.686 106.375 1.00 12.73 232 THR B N 1
ATOM 7249 C CA . THR B 1 144 ? 115.428 111.093 107.523 1.00 12.73 232 THR B CA 1
ATOM 7250 C C . THR B 1 144 ? 116.894 110.793 107.240 1.00 12.73 232 THR B C 1
ATOM 7251 O O . THR B 1 144 ? 117.722 110.849 108.156 1.00 12.73 232 THR B O 1
ATOM 7255 N N . GLY B 1 145 ? 117.238 110.485 105.992 1.00 12.95 233 GLY B N 1
ATOM 7256 C CA . GLY B 1 145 ? 118.629 110.331 105.615 1.00 12.95 233 GLY B CA 1
ATOM 7257 C C . GLY B 1 145 ? 119.443 111.608 105.639 1.00 12.95 233 GLY B C 1
ATOM 7258 O O . GLY B 1 145 ? 120.669 111.540 105.757 1.00 12.95 233 GLY B O 1
ATOM 7259 N N . LEU B 1 146 ? 118.800 112.768 105.526 1.00 14.24 234 LEU B N 1
ATOM 7260 C CA . LEU B 1 146 ? 119.524 114.032 105.538 1.00 14.24 234 LEU B CA 1
ATOM 7261 C C . LEU B 1 146 ? 119.366 114.855 106.806 1.00 14.24 234 LEU B C 1
ATOM 7262 O O . LEU B 1 146 ? 120.259 115.642 107.116 1.00 14.24 234 LEU B O 1
ATOM 7267 N N . HIS B 1 147 ? 118.257 114.732 107.527 1.00 13.27 235 HIS B N 1
ATOM 7268 C CA . HIS B 1 147 ? 118.049 115.587 108.689 1.00 13.27 235 HIS B CA 1
ATOM 7269 C C . HIS B 1 147 ? 119.099 115.291 109.752 1.00 13.27 235 HIS B C 1
ATOM 7270 O O . HIS B 1 147 ? 119.365 114.132 110.077 1.00 13.27 235 HIS B O 1
ATOM 7277 N N . ARG B 1 148 ? 119.700 116.351 110.292 1.00 11.62 236 ARG B N 1
ATOM 7278 C CA . ARG B 1 148 ? 120.887 116.186 111.123 1.00 11.62 236 ARG B CA 1
ATOM 7279 C C . ARG B 1 148 ? 120.566 115.675 112.523 1.00 11.62 236 ARG B C 1
ATOM 7280 O O . ARG B 1 148 ? 121.346 114.905 113.085 1.00 11.62 236 ARG B O 1
ATOM 7288 N N . GLY B 1 149 ? 119.442 116.092 113.101 1.00 9.21 237 GLY B N 1
ATOM 7289 C CA . GLY B 1 149 ? 118.974 115.489 114.342 1.00 9.21 237 GLY B CA 1
ATOM 7290 C C . GLY B 1 149 ? 118.836 113.977 114.314 1.00 9.21 237 GLY B C 1
ATOM 7291 O O . GLY B 1 149 ? 119.057 113.311 115.332 1.00 9.21 237 GLY B O 1
ATOM 7292 N N . ILE B 1 150 ? 118.578 113.404 113.137 1.00 9.84 238 ILE B N 1
ATOM 7293 C CA . ILE B 1 150 ? 118.544 111.953 113.005 1.00 9.84 238 ILE B CA 1
ATOM 7294 C C . ILE B 1 150 ? 119.898 111.310 113.261 1.00 9.84 238 ILE B C 1
ATOM 7295 O O . ILE B 1 150 ? 119.940 110.190 113.786 1.00 9.84 238 ILE B O 1
ATOM 7300 N N . ILE B 1 151 ? 120.995 112.050 113.080 1.00 8.76 239 ILE B N 1
ATOM 7301 C CA . ILE B 1 151 ? 122.306 111.550 113.496 1.00 8.76 239 ILE B CA 1
ATOM 7302 C C . ILE B 1 151 ? 122.262 111.114 114.951 1.00 8.76 239 ILE B C 1
ATOM 7303 O O . ILE B 1 151 ? 122.765 110.044 115.310 1.00 8.76 239 ILE B O 1
ATOM 7308 N N . ALA B 1 152 ? 121.664 111.927 115.810 1.00 7.93 240 ALA B N 1
ATOM 7309 C CA . ALA B 1 152 ? 121.548 111.475 117.187 1.00 7.93 240 ALA B CA 1
ATOM 7310 C C . ALA B 1 152 ? 120.417 110.464 117.339 1.00 7.93 240 ALA B C 1
ATOM 7311 O O . ALA B 1 152 ? 120.626 109.367 117.880 1.00 7.93 240 ALA B O 1
ATOM 7313 N N . ASN B 1 153 ? 119.277 110.735 116.700 1.00 9.00 241 ASN B N 1
ATOM 7314 C CA . ASN B 1 153 ? 118.076 109.954 116.979 1.00 9.00 241 ASN B CA 1
ATOM 7315 C C . ASN B 1 153 ? 118.193 108.532 116.464 1.00 9.00 241 ASN B C 1
ATOM 7316 O O . ASN B 1 153 ? 117.799 107.585 117.155 1.00 9.00 241 ASN B O 1
ATOM 7321 N N . ARG B 1 154 ? 118.808 108.354 115.299 1.00 10.26 242 ARG B N 1
ATOM 7322 C CA . ARG B 1 154 ? 118.981 107.011 114.771 1.00 10.26 242 ARG B CA 1
ATOM 7323 C C . ARG B 1 154 ? 119.817 106.169 115.719 1.00 10.26 242 ARG B C 1
ATOM 7324 O O . ARG B 1 154 ? 119.438 105.038 116.049 1.00 10.26 242 ARG B O 1
ATOM 7332 N N . LEU B 1 155 ? 120.869 106.758 116.289 1.00 9.20 243 LEU B N 1
ATOM 7333 C CA . LEU B 1 155 ? 121.652 106.014 117.265 1.00 9.20 243 LEU B CA 1
ATOM 7334 C C . LEU B 1 155 ? 120.806 105.674 118.484 1.00 9.20 243 LEU B C 1
ATOM 7335 O O . LEU B 1 155 ? 120.901 104.567 119.024 1.00 9.20 243 LEU B O 1
ATOM 7340 N N . SER B 1 156 ? 119.975 106.611 118.933 1.00 9.30 244 SER B N 1
ATOM 7341 C CA . SER B 1 156 ? 119.045 106.317 120.016 1.00 9.30 244 SER B CA 1
ATOM 7342 C C . SER B 1 156 ? 118.052 105.229 119.629 1.00 9.30 244 SER B C 1
ATOM 7343 O O . SER B 1 156 ? 117.740 104.350 120.437 1.00 9.30 244 SER B O 1
ATOM 7346 N N . TYR B 1 157 ? 117.538 105.277 118.397 1.00 11.76 245 TYR B N 1
ATOM 7347 C CA . TYR B 1 157 ? 116.637 104.230 117.924 1.00 11.76 245 TYR B CA 1
ATOM 7348 C C . TYR B 1 157 ? 117.281 102.847 117.908 1.00 11.76 245 TYR B C 1
ATOM 7349 O O . TYR B 1 157 ? 116.729 101.896 118.473 1.00 11.76 245 TYR B O 1
ATOM 7358 N N . THR B 1 158 ? 118.437 102.702 117.259 1.00 10.83 246 THR B N 1
ATOM 7359 C CA . THR B 1 158 ? 118.999 101.365 117.082 1.00 10.83 246 THR B CA 1
ATOM 7360 C C . THR B 1 158 ? 119.393 100.735 118.411 1.00 10.83 246 THR B C 1
ATOM 7361 O O . THR B 1 158 ? 119.110 99.557 118.655 1.00 10.83 246 THR B O 1
ATOM 7365 N N . LEU B 1 159 ? 120.039 101.501 119.282 1.00 10.15 247 LEU B N 1
ATOM 7366 C CA . LEU B 1 159 ? 120.392 101.045 120.618 1.00 10.15 247 LEU B CA 1
ATOM 7367 C C . LEU B 1 159 ? 119.233 101.099 121.603 1.00 10.15 247 LEU B C 1
ATOM 7368 O O . LEU B 1 159 ? 119.387 100.638 122.737 1.00 10.15 247 LEU B O 1
ATOM 7373 N N . GLY B 1 160 ? 118.084 101.633 121.202 1.00 10.33 248 GLY B N 1
ATOM 7374 C CA . GLY B 1 160 ? 116.931 101.693 122.074 1.00 10.33 248 GLY B CA 1
ATOM 7375 C C . GLY B 1 160 ? 117.047 102.676 123.214 1.00 10.33 248 GLY B C 1
ATOM 7376 O O . GLY B 1 160 ? 116.372 102.513 124.232 1.00 10.33 248 GLY B O 1
ATOM 7377 N N . LEU B 1 161 ? 117.894 103.691 123.072 1.00 9.36 249 LEU B N 1
ATOM 7378 C CA . LEU B 1 161 ? 118.149 104.631 124.155 1.00 9.36 249 LEU B CA 1
ATOM 7379 C C . LEU B 1 161 ? 116.931 105.518 124.383 1.00 9.36 249 LEU B C 1
ATOM 7380 O O . LEU B 1 161 ? 116.403 106.117 123.442 1.00 9.36 249 LEU B O 1
ATOM 7385 N N . ARG B 1 162 ? 116.483 105.602 125.633 1.00 10.74 250 ARG B N 1
ATOM 7386 C CA . ARG B 1 162 ? 115.316 106.406 125.966 1.00 10.74 250 ARG B CA 1
ATOM 7387 C C . ARG B 1 162 ? 115.658 107.818 126.426 1.00 10.74 250 ARG B C 1
ATOM 7388 O O . ARG B 1 162 ? 114.757 108.657 126.492 1.00 10.74 250 ARG B O 1
ATOM 7396 N N . GLY B 1 163 ? 116.922 108.107 126.748 1.00 8.10 251 GLY B N 1
ATOM 7397 C CA . GLY B 1 163 ? 117.295 109.419 127.194 1.00 8.10 251 GLY B CA 1
ATOM 7398 C C . GLY B 1 163 ? 117.163 110.460 126.093 1.00 8.10 251 GLY B C 1
ATOM 7399 O O . GLY B 1 163 ? 116.839 110.147 124.943 1.00 8.10 251 GLY B O 1
ATOM 7400 N N . PRO B 1 164 ? 117.400 111.724 126.451 1.00 7.86 252 PRO B N 1
ATOM 7401 C CA . PRO B 1 164 ? 117.352 112.803 125.455 1.00 7.86 252 PRO B CA 1
ATOM 7402 C C . PRO B 1 164 ? 118.270 112.523 124.274 1.00 7.86 252 PRO B C 1
ATOM 7403 O O . PRO B 1 164 ? 119.317 111.889 124.410 1.00 7.86 252 PRO B O 1
ATOM 7407 N N . SER B 1 165 ? 117.872 113.009 123.105 1.00 7.12 253 SER B N 1
ATOM 7408 C CA . SER B 1 165 ? 118.661 112.795 121.900 1.00 7.12 253 SER B CA 1
ATOM 7409 C C . SER B 1 165 ? 118.514 113.992 120.978 1.00 7.12 253 SER B C 1
ATOM 7410 O O . SER B 1 165 ? 117.409 114.283 120.514 1.00 7.12 253 SER B O 1
ATOM 7413 N N . MET B 1 166 ? 119.620 114.678 120.714 1.00 6.88 254 MET B N 1
ATOM 7414 C CA . MET B 1 166 ? 119.575 115.879 119.899 1.00 6.88 254 MET B CA 1
ATOM 7415 C C . MET B 1 166 ? 120.945 116.105 119.285 1.00 6.88 254 MET B C 1
ATOM 7416 O O . MET B 1 166 ? 121.969 115.661 119.810 1.00 6.88 254 MET B O 1
ATOM 7421 N N . VAL B 1 167 ? 120.942 116.824 118.172 1.00 6.69 255 VAL B N 1
ATOM 7422 C CA . VAL B 1 167 ? 122.146 117.349 117.548 1.00 6.69 255 VAL B CA 1
ATOM 7423 C C . VAL B 1 167 ? 122.253 118.833 117.849 1.00 6.69 255 VAL B C 1
ATOM 7424 O O . VAL B 1 167 ? 121.282 119.582 117.689 1.00 6.69 255 VAL B O 1
ATOM 7428 N N . VAL B 1 168 ? 123.425 119.254 118.293 1.00 6.27 256 VAL B N 1
ATOM 7429 C CA . VAL B 1 168 ? 123.728 120.658 118.524 1.00 6.27 256 VAL B CA 1
ATOM 7430 C C . VAL B 1 168 ? 124.571 121.175 117.369 1.00 6.27 256 VAL B C 1
ATOM 7431 O O . VAL B 1 168 ? 125.479 120.491 116.880 1.00 6.27 256 VAL B O 1
ATOM 7435 N N . ASP B 1 169 ? 124.232 122.369 116.895 1.00 8.12 257 ASP B N 1
ATOM 7436 C CA . ASP B 1 169 ? 125.054 123.099 115.940 1.00 8.12 257 ASP B CA 1
ATOM 7437 C C . ASP B 1 169 ? 125.403 124.442 116.562 1.00 8.12 257 ASP B C 1
ATOM 7438 O O . ASP B 1 169 ? 124.554 125.334 116.657 1.00 8.12 257 ASP B O 1
ATOM 7443 N N . SER B 1 170 ? 126.656 124.566 116.988 1.00 7.12 258 SER B N 1
ATOM 7444 C CA . SER B 1 170 ? 127.311 125.819 117.338 1.00 7.12 258 SER B CA 1
ATOM 7445 C C . SER B 1 170 ? 128.603 125.965 116.548 1.00 7.12 258 SER B C 1
ATOM 7446 O O . SER B 1 170 ? 129.596 126.497 117.050 1.00 7.12 258 SER B O 1
ATOM 7449 N N . GLY B 1 171 ? 128.599 125.465 115.318 1.00 8.07 259 GLY B N 1
ATOM 7450 C CA . GLY B 1 171 ? 129.779 125.482 114.473 1.00 8.07 259 GLY B CA 1
ATOM 7451 C C . GLY B 1 171 ? 130.857 124.531 114.960 1.00 8.07 259 GLY B C 1
ATOM 7452 O O . GLY B 1 171 ? 130.581 123.419 115.420 1.00 8.07 259 GLY B O 1
ATOM 7453 N N . GLN B 1 172 ? 132.105 124.975 114.868 1.00 9.82 260 GLN B N 1
ATOM 7454 C CA . GLN B 1 172 ? 133.248 124.145 115.225 1.00 9.82 260 GLN B CA 1
ATOM 7455 C C . GLN B 1 172 ? 133.475 123.980 116.724 1.00 9.82 260 GLN B C 1
ATOM 7456 O O . GLN B 1 172 ? 134.438 123.307 117.102 1.00 9.82 260 GLN B O 1
ATOM 7462 N N . SER B 1 173 ? 132.650 124.567 117.585 1.00 7.13 261 SER B N 1
ATOM 7463 C CA . SER B 1 173 ? 132.554 124.143 118.978 1.00 7.13 261 SER B CA 1
ATOM 7464 C C . SER B 1 173 ? 131.495 123.072 119.241 1.00 7.13 261 SER B C 1
ATOM 7465 O O . SER B 1 173 ? 131.409 122.585 120.373 1.00 7.13 261 SER B O 1
ATOM 7468 N N . SER B 1 174 ? 130.705 122.689 118.235 1.00 6.59 262 SER B N 1
ATOM 7469 C CA . SER B 1 174 ? 129.482 121.925 118.487 1.00 6.59 262 SER B CA 1
ATOM 7470 C C . SER B 1 174 ? 129.720 120.633 119.265 1.00 6.59 262 SER B C 1
ATOM 7471 O O . SER B 1 174 ? 129.073 120.404 120.296 1.00 6.59 262 SER B O 1
ATOM 7474 N N . SER B 1 175 ? 130.756 119.873 118.901 1.00 6.44 263 SER B N 1
ATOM 7475 C CA . SER B 1 175 ? 131.039 118.633 119.620 1.00 6.44 263 SER B CA 1
ATOM 7476 C C . SER B 1 175 ? 131.310 118.887 121.087 1.00 6.44 263 SER B C 1
ATOM 7477 O O . SER B 1 175 ? 130.728 118.231 121.959 1.00 6.44 263 SER B O 1
ATOM 7480 N N . LEU B 1 176 ? 132.077 119.919 121.381 1.00 6.08 264 LEU B N 1
ATOM 7481 C CA . LEU B 1 176 ? 132.424 120.155 122.765 1.00 6.08 264 LEU B CA 1
ATOM 7482 C C . LEU B 1 176 ? 131.239 120.726 123.519 1.00 6.08 264 LEU B C 1
ATOM 7483 O O . LEU B 1 176 ? 130.987 120.319 124.660 1.00 6.08 264 LEU B O 1
ATOM 7488 N N . VAL B 1 177 ? 130.399 121.500 122.826 1.00 5.24 265 VAL B N 1
ATOM 7489 C CA . VAL B 1 177 ? 129.115 121.887 123.396 1.00 5.24 265 VAL B CA 1
ATOM 7490 C C . VAL B 1 177 ? 128.271 120.659 123.682 1.00 5.24 265 VAL B C 1
ATOM 7491 O O . VAL B 1 177 ? 127.715 120.512 124.777 1.00 5.24 265 VAL B O 1
ATOM 7495 N N . ALA B 1 178 ? 128.229 119.723 122.736 1.00 5.76 266 ALA B N 1
ATOM 7496 C CA . ALA B 1 178 ? 127.508 118.483 122.982 1.00 5.76 266 ALA B CA 1
ATOM 7497 C C . ALA B 1 178 ? 128.017 117.780 124.232 1.00 5.76 266 ALA B C 1
ATOM 7498 O O . ALA B 1 178 ? 127.220 117.438 125.118 1.00 5.76 266 ALA B O 1
ATOM 7500 N N . VAL B 1 179 ? 129.337 117.753 124.421 1.00 5.49 267 VAL B N 1
ATOM 7501 C CA . VAL B 1 179 ? 129.890 117.175 125.641 1.00 5.49 267 VAL B CA 1
ATOM 7502 C C . VAL B 1 179 ? 129.448 117.962 126.862 1.00 5.49 267 VAL B C 1
ATOM 7503 O O . VAL B 1 179 ? 128.896 117.396 127.816 1.00 5.49 267 VAL B O 1
ATOM 7507 N N . HIS B 1 180 ? 129.544 119.287 126.789 1.00 6.25 268 HIS B N 1
ATOM 7508 C CA . HIS B 1 180 ? 129.021 120.123 127.859 1.00 6.25 268 HIS B CA 1
ATOM 7509 C C . HIS B 1 180 ? 127.560 119.809 128.154 1.00 6.25 268 HIS B C 1
ATOM 7510 O O . HIS B 1 180 ? 127.205 119.495 129.299 1.00 6.25 268 HIS B O 1
ATOM 7517 N N . LEU B 1 181 ? 126.731 119.723 127.110 1.00 5.75 269 LEU B N 1
ATOM 7518 C CA . LEU B 1 181 ? 125.327 119.401 127.334 1.00 5.75 269 LEU B CA 1
ATOM 7519 C C . LEU B 1 181 ? 125.157 118.030 127.967 1.00 5.75 269 LEU B C 1
ATOM 7520 O O . LEU B 1 181 ? 124.479 117.897 128.995 1.00 5.75 269 LEU B O 1
ATOM 7525 N N . ALA B 1 182 ? 125.907 117.044 127.480 1.00 6.52 270 ALA B N 1
ATOM 7526 C CA . ALA B 1 182 ? 125.840 115.720 128.078 1.00 6.52 270 ALA B CA 1
ATOM 7527 C C . ALA B 1 182 ? 126.255 115.749 129.536 1.00 6.52 270 ALA B C 1
ATOM 7528 O O . ALA B 1 182 ? 125.548 115.206 130.396 1.00 6.52 270 ALA B O 1
ATOM 7530 N N . CYS B 1 183 ? 127.312 116.492 129.855 1.00 7.86 271 CYS B N 1
ATOM 7531 C CA . CYS B 1 183 ? 127.712 116.592 131.249 1.00 7.86 271 CYS B CA 1
ATOM 7532 C C . CYS B 1 183 ? 126.610 117.179 132.114 1.00 7.86 271 CYS B C 1
ATOM 7533 O O . CYS B 1 183 ? 126.280 116.616 133.164 1.00 7.86 271 CYS B O 1
ATOM 7536 N N . GLU B 1 184 ? 125.953 118.238 131.650 1.00 8.79 272 GLU B N 1
ATOM 7537 C CA . GLU B 1 184 ? 124.865 118.764 132.459 1.00 8.79 272 GLU B CA 1
ATOM 7538 C C . GLU B 1 184 ? 123.675 117.820 132.520 1.00 8.79 272 GLU B C 1
ATOM 7539 O O . GLU B 1 184 ? 123.107 117.629 133.603 1.00 8.79 272 GLU B O 1
ATOM 7545 N N . SER B 1 185 ? 123.416 117.077 131.445 1.00 8.32 273 SER B N 1
ATOM 7546 C CA . SER B 1 185 ? 122.413 116.022 131.518 1.00 8.32 273 SER B CA 1
ATOM 7547 C C . SER B 1 185 ? 122.780 114.970 132.554 1.00 8.32 273 SER B C 1
ATOM 7548 O O . SER B 1 185 ? 121.901 114.422 133.228 1.00 8.32 273 SER B O 1
ATOM 7551 N N . LEU B 1 186 ? 124.066 114.668 132.695 1.00 8.54 274 LEU B N 1
ATOM 7552 C CA . LEU B 1 186 ? 124.469 113.739 133.741 1.00 8.54 274 LEU B CA 1
ATOM 7553 C C . LEU B 1 186 ? 124.343 114.350 135.130 1.00 8.54 274 LEU B C 1
ATOM 7554 O O . LEU B 1 186 ? 123.933 113.668 136.076 1.00 8.54 274 LEU B O 1
ATOM 7559 N N . ARG B 1 187 ? 124.691 115.630 135.278 1.00 9.64 275 ARG B N 1
ATOM 7560 C CA . ARG B 1 187 ? 124.604 116.267 136.590 1.00 9.64 275 ARG B CA 1
ATOM 7561 C C . ARG B 1 187 ? 123.167 116.445 137.068 1.00 9.64 275 ARG B C 1
ATOM 7562 O O . ARG B 1 187 ? 122.892 116.317 138.266 1.00 9.64 275 ARG B O 1
ATOM 7570 N N . ARG B 1 188 ? 122.235 116.729 136.160 1.00 9.63 276 ARG B N 1
ATOM 7571 C CA . ARG B 1 188 ? 120.826 116.749 136.539 1.00 9.63 276 ARG B CA 1
ATOM 7572 C C . ARG B 1 188 ? 120.283 115.372 136.896 1.00 9.63 276 ARG B C 1
ATOM 7573 O O . ARG B 1 188 ? 119.236 115.286 137.544 1.00 9.63 276 ARG B O 1
ATOM 7581 N N . GLY B 1 189 ? 120.953 114.300 136.487 1.00 9.10 277 GLY B N 1
ATOM 7582 C CA . GLY B 1 189 ? 120.335 112.995 136.535 1.00 9.10 277 GLY B CA 1
ATOM 7583 C C . GLY B 1 189 ? 119.264 112.782 135.496 1.00 9.10 277 GLY B C 1
ATOM 7584 O O . GLY B 1 189 ? 118.488 111.830 135.606 1.00 9.10 277 GLY B O 1
ATOM 7585 N N . GLU B 1 190 ? 119.196 113.656 134.493 1.00 9.17 278 GLU B N 1
ATOM 7586 C CA . GLU B 1 190 ? 118.326 113.427 133.348 1.00 9.17 278 GLU B CA 1
ATOM 7587 C C . GLU B 1 190 ? 118.785 112.212 132.553 1.00 9.17 278 GLU B C 1
ATOM 7588 O O . GLU B 1 190 ? 117.960 111.436 132.059 1.00 9.17 278 GLU B O 1
ATOM 7594 N N . SER B 1 191 ? 120.094 112.028 132.431 1.00 8.47 279 SER B N 1
ATOM 7595 C CA . SER B 1 191 ? 120.683 110.828 131.857 1.00 8.47 279 SER B CA 1
ATOM 7596 C C . SER B 1 191 ? 121.513 110.100 132.903 1.00 8.47 279 SER B C 1
ATOM 7597 O O . SER B 1 191 ? 122.175 110.728 133.734 1.00 8.47 279 SER B O 1
ATOM 7600 N N . GLU B 1 192 ? 121.473 108.771 132.851 1.00 9.29 280 GLU B N 1
ATOM 7601 C CA . GLU B 1 192 ? 122.409 107.935 133.589 1.00 9.29 280 GLU B CA 1
ATOM 7602 C C . GLU B 1 192 ? 123.705 107.737 132.819 1.00 9.29 280 GLU B C 1
ATOM 7603 O O . GLU B 1 192 ? 124.766 107.561 133.427 1.00 9.29 280 GLU B O 1
ATOM 7609 N N . LEU B 1 193 ? 123.626 107.773 131.494 1.00 7.93 281 LEU B N 1
ATOM 7610 C CA . LEU B 1 193 ? 124.740 107.525 130.597 1.00 7.93 281 LEU B CA 1
ATOM 7611 C C . LEU B 1 193 ? 124.516 108.452 129.413 1.00 7.93 281 LEU B C 1
ATOM 7612 O O . LEU B 1 193 ? 123.372 108.765 129.078 1.00 7.93 281 LEU B O 1
ATOM 7617 N N . ALA B 1 194 ? 125.596 108.916 128.790 1.00 7.25 282 ALA B N 1
ATOM 7618 C CA . ALA B 1 194 ? 125.432 109.696 127.570 1.00 7.25 282 ALA B CA 1
ATOM 7619 C C . ALA B 1 194 ? 126.508 109.396 126.540 1.00 7.25 282 ALA B C 1
ATOM 7620 O O . ALA B 1 194 ? 127.683 109.256 126.875 1.00 7.25 282 ALA B O 1
ATOM 7622 N N . LEU B 1 195 ? 126.098 109.315 125.280 1.00 6.78 283 LEU B N 1
ATOM 7623 C CA . LEU B 1 195 ? 127.020 109.366 124.152 1.00 6.78 283 LEU B CA 1
ATOM 7624 C C . LEU B 1 195 ? 127.130 110.816 123.697 1.00 6.78 283 LEU B C 1
ATOM 7625 O O . LEU B 1 195 ? 126.196 111.358 123.098 1.00 6.78 283 LEU B O 1
ATOM 7630 N N . ALA B 1 196 ? 128.261 111.451 123.991 1.00 6.72 284 ALA B N 1
ATOM 7631 C CA . ALA B 1 196 ? 128.549 112.797 123.515 1.00 6.72 284 ALA B CA 1
ATOM 7632 C C . ALA B 1 196 ? 129.624 112.743 122.443 1.00 6.72 284 ALA B C 1
ATOM 7633 O O . ALA B 1 196 ? 130.654 112.100 122.629 1.00 6.72 284 ALA B O 1
ATOM 7635 N N . GLY B 1 197 ? 129.406 113.431 121.340 1.00 6.60 285 GLY B N 1
ATOM 7636 C CA . GLY B 1 197 ? 130.381 113.366 120.280 1.00 6.60 285 GLY B CA 1
ATOM 7637 C C . GLY B 1 197 ? 130.106 114.345 119.172 1.00 6.60 285 GLY B C 1
ATOM 7638 O O . GLY B 1 197 ? 129.387 115.329 119.346 1.00 6.60 285 GLY B O 1
ATOM 7639 N N . GLY B 1 198 ? 130.681 114.045 118.022 1.00 7.66 286 GLY B N 1
ATOM 7640 C CA . GLY B 1 198 ? 130.352 114.788 116.826 1.00 7.66 286 GLY B CA 1
ATOM 7641 C C . GLY B 1 198 ? 131.049 114.213 115.618 1.00 7.66 286 GLY B C 1
ATOM 7642 O O . GLY B 1 198 ? 131.984 113.414 115.724 1.00 7.66 286 GLY B O 1
ATOM 7643 N N . VAL B 1 199 ? 130.574 114.648 114.459 1.00 8.82 287 VAL B N 1
ATOM 7644 C CA . VAL B 1 199 ? 130.976 114.109 113.168 1.00 8.82 287 VAL B CA 1
ATOM 7645 C C . VAL B 1 199 ? 131.027 115.263 112.179 1.00 8.82 287 VAL B C 1
ATOM 7646 O O . VAL B 1 199 ? 130.237 116.208 112.270 1.00 8.82 287 VAL B O 1
ATOM 7650 N N . SER B 1 200 ? 131.973 115.199 111.249 1.00 10.63 288 SER B N 1
ATOM 7651 C CA . SER B 1 200 ? 131.935 116.030 110.057 1.00 10.63 288 SER B CA 1
ATOM 7652 C C . SER B 1 200 ? 132.578 115.272 108.910 1.00 10.63 288 SER B C 1
ATOM 7653 O O . SER B 1 200 ? 133.633 114.664 109.081 1.00 10.63 288 SER B O 1
ATOM 7656 N N . LEU B 1 201 ? 131.941 115.313 107.745 1.00 12.59 289 LEU B N 1
ATOM 7657 C CA . LEU B 1 201 ? 132.485 114.683 106.552 1.00 12.59 289 LEU B CA 1
ATOM 7658 C C . LEU B 1 201 ? 132.472 115.654 105.383 1.00 12.59 289 LEU B C 1
ATOM 7659 O O . LEU B 1 201 ? 131.456 116.296 105.108 1.00 12.59 289 LEU B O 1
ATOM 7664 N N . ASN B 1 202 ? 133.612 115.742 104.701 1.00 15.36 290 ASN B N 1
ATOM 7665 C CA . ASN B 1 202 ? 133.804 116.596 103.529 1.00 15.36 290 ASN B CA 1
ATOM 7666 C C . ASN B 1 202 ? 133.437 115.823 102.263 1.00 15.36 290 ASN B C 1
ATOM 7667 O O . ASN B 1 202 ? 134.286 115.398 101.479 1.00 15.36 290 ASN B O 1
ATOM 7672 N N . LEU B 1 203 ? 132.133 115.636 102.078 1.00 15.96 291 LEU B N 1
ATOM 7673 C CA . LEU B 1 203 ? 131.618 114.757 101.039 1.00 15.96 291 LEU B CA 1
ATOM 7674 C C . LEU B 1 203 ? 131.482 115.444 99.690 1.00 15.96 291 LEU B C 1
ATOM 7675 O O . LEU B 1 203 ? 131.241 114.762 98.690 1.00 15.96 291 LEU B O 1
ATOM 7680 N N . VAL B 1 204 ? 131.630 116.761 99.633 1.00 19.94 292 VAL B N 1
ATOM 7681 C CA . VAL B 1 204 ? 131.412 117.497 98.394 1.00 19.94 292 VAL B CA 1
ATOM 7682 C C . VAL B 1 204 ? 132.409 118.652 98.366 1.00 19.94 292 VAL B C 1
ATOM 7683 O O . VAL B 1 204 ? 132.854 119.112 99.429 1.00 19.94 292 VAL B O 1
ATOM 7687 N N . PRO B 1 205 ? 132.823 119.122 97.186 1.00 22.49 293 PRO B N 1
ATOM 7688 C CA . PRO B 1 205 ? 133.704 120.299 97.128 1.00 22.49 293 PRO B CA 1
ATOM 7689 C C . PRO B 1 205 ? 133.080 121.575 97.661 1.00 22.49 293 PRO B C 1
ATOM 7690 O O . PRO B 1 205 ? 133.813 122.471 98.090 1.00 22.49 293 PRO B O 1
ATOM 7694 N N . ASP B 1 206 ? 131.753 121.695 97.613 1.00 23.83 294 ASP B N 1
ATOM 7695 C CA . ASP B 1 206 ? 131.081 122.935 97.993 1.00 23.83 294 ASP B CA 1
ATOM 7696 C C . ASP B 1 206 ? 131.539 123.453 99.351 1.00 23.83 294 ASP B C 1
ATOM 7697 O O . ASP B 1 206 ? 131.686 124.662 99.541 1.00 23.83 294 ASP B O 1
ATOM 7702 N N . SER B 1 207 ? 131.773 122.556 100.306 1.00 19.78 295 SER B N 1
ATOM 7703 C CA . SER B 1 207 ? 132.217 122.981 101.629 1.00 19.78 295 SER B CA 1
ATOM 7704 C C . SER B 1 207 ? 133.657 123.497 101.651 1.00 19.78 295 SER B C 1
ATOM 7705 O O . SER B 1 207 ? 133.941 124.474 102.355 1.00 19.78 295 SER B O 1
ATOM 7708 N N . ILE B 1 208 ? 134.551 122.951 100.822 1.00 21.51 296 ILE B N 1
ATOM 7709 C CA . ILE B 1 208 ? 135.898 123.518 100.733 1.00 21.51 296 ILE B CA 1
ATOM 7710 C C . ILE B 1 208 ? 135.952 124.767 99.864 1.00 21.51 296 ILE B C 1
ATOM 7711 O O . ILE B 1 208 ? 136.778 125.653 100.122 1.00 21.51 296 ILE B O 1
ATOM 7716 N N . ILE B 1 209 ? 134.972 124.961 98.987 1.00 22.69 297 ILE B N 1
ATOM 7717 C CA . ILE B 1 209 ? 134.833 126.246 98.314 1.00 22.69 297 ILE B CA 1
ATOM 7718 C C . ILE B 1 209 ? 134.342 127.295 99.300 1.00 22.69 297 ILE B C 1
ATOM 7719 O O . ILE B 1 209 ? 134.885 128.400 99.366 1.00 22.69 297 ILE B O 1
ATOM 7724 N N . GLY B 1 210 ? 133.246 127.009 99.997 1.00 22.18 298 GLY B N 1
ATOM 7725 C CA . GLY B 1 210 ? 132.699 127.970 100.936 1.00 22.18 298 GLY B CA 1
ATOM 7726 C C . GLY B 1 210 ? 133.673 128.347 102.036 1.00 22.18 298 GLY B C 1
ATOM 7727 O O . GLY B 1 210 ? 133.748 129.510 102.438 1.00 22.18 298 GLY B O 1
ATOM 7728 N N . ALA B 1 211 ? 134.440 127.368 102.533 1.00 22.13 299 ALA B N 1
ATOM 7729 C CA . ALA B 1 211 ? 135.525 127.658 103.469 1.00 22.13 299 ALA B CA 1
ATOM 7730 C C . ALA B 1 211 ? 136.685 128.438 102.850 1.00 22.13 299 ALA B C 1
ATOM 7731 O O . ALA B 1 211 ? 137.321 129.229 103.554 1.00 22.13 299 ALA B O 1
ATOM 7733 N N . SER B 1 212 ? 136.998 128.241 101.565 1.00 24.34 300 SER B N 1
ATOM 7734 C CA . SER B 1 212 ? 138.033 129.074 100.952 1.00 24.34 300 SER B CA 1
ATOM 7735 C C . SER B 1 212 ? 137.561 130.484 100.614 1.00 24.34 300 SER B C 1
ATOM 7736 O O . SER B 1 212 ? 138.371 131.416 100.592 1.00 24.34 300 SER B O 1
ATOM 7739 N N . LYS B 1 213 ? 136.272 130.661 100.338 1.00 24.56 301 LYS B N 1
ATOM 7740 C CA . LYS B 1 213 ? 135.725 132.001 100.158 1.00 24.56 301 LYS B CA 1
ATOM 7741 C C . LYS B 1 213 ? 135.608 132.739 101.483 1.00 24.56 301 LYS B C 1
ATOM 7742 O O . LYS B 1 213 ? 135.903 133.938 101.558 1.00 24.56 301 LYS B O 1
ATOM 7748 N N . PHE B 1 214 ? 135.177 132.046 102.537 1.00 24.70 302 PHE B N 1
ATOM 7749 C CA . PHE B 1 214 ? 135.239 132.622 103.875 1.00 24.70 302 PHE B CA 1
ATOM 7750 C C . PHE B 1 214 ? 136.674 132.999 104.234 1.00 24.70 302 PHE B C 1
ATOM 7751 O O . PHE B 1 214 ? 136.910 134.025 104.882 1.00 24.70 302 PHE B O 1
ATOM 7759 N N . GLY B 1 215 ? 137.646 132.205 103.795 1.00 25.23 303 GLY B N 1
ATOM 7760 C CA . GLY B 1 215 ? 139.024 132.657 103.678 1.00 25.23 303 GLY B CA 1
ATOM 7761 C C . GLY B 1 215 ? 140.029 131.907 104.527 1.00 25.23 303 GLY B C 1
ATOM 7762 O O . GLY B 1 215 ? 141.240 132.105 104.346 1.00 25.23 303 GLY B O 1
ATOM 7763 N N . GLY B 1 216 ? 139.584 131.051 105.441 1.00 21.81 304 GLY B N 1
ATOM 7764 C CA . GLY B 1 216 ? 140.427 130.486 106.480 1.00 21.81 304 GLY B CA 1
ATOM 7765 C C . GLY B 1 216 ? 141.406 129.423 106.025 1.00 21.81 304 GLY B C 1
ATOM 7766 O O . GLY B 1 216 ? 142.230 128.994 106.838 1.00 21.81 304 GLY B O 1
ATOM 7767 N N . LEU B 1 217 ? 141.343 128.982 104.770 1.00 21.36 305 LEU B N 1
ATOM 7768 C CA . LEU B 1 217 ? 142.112 127.816 104.356 1.00 21.36 305 LEU B CA 1
ATOM 7769 C C . LEU B 1 217 ? 143.568 128.136 104.054 1.00 21.36 305 LEU B C 1
ATOM 7770 O O . LEU B 1 217 ? 143.890 129.127 103.396 1.00 21.36 305 LEU B O 1
ATOM 7775 N N . SER B 1 218 ? 144.439 127.263 104.541 1.00 21.87 306 SER B N 1
ATOM 7776 C CA . SER B 1 218 ? 145.878 127.349 104.332 1.00 21.87 306 SER B CA 1
ATOM 7777 C C . SER B 1 218 ? 146.220 127.064 102.878 1.00 21.87 306 SER B C 1
ATOM 7778 O O . SER B 1 218 ? 145.933 125.962 102.392 1.00 21.87 306 SER B O 1
ATOM 7781 N N . PRO B 1 219 ? 146.813 128.008 102.144 1.00 23.78 307 PRO B N 1
ATOM 7782 C CA . PRO B 1 219 ? 147.258 127.690 100.779 1.00 23.78 307 PRO B CA 1
ATOM 7783 C C . PRO B 1 219 ? 148.305 126.598 100.734 1.00 23.78 307 PRO B C 1
ATOM 7784 O O . PRO B 1 219 ? 148.542 126.033 99.661 1.00 23.78 307 PRO B O 1
ATOM 7788 N N . ASP B 1 220 ? 148.947 126.290 101.860 1.00 23.93 308 ASP B N 1
ATOM 7789 C CA . ASP B 1 220 ? 149.910 125.204 101.951 1.00 23.93 308 ASP B CA 1
ATOM 7790 C C . ASP B 1 220 ? 149.279 123.881 102.368 1.00 23.93 308 ASP B C 1
ATOM 7791 O O . ASP B 1 220 ? 149.935 122.839 102.265 1.00 23.93 308 ASP B O 1
ATOM 7796 N N . GLY B 1 221 ? 148.021 123.893 102.801 1.00 22.83 309 GLY B N 1
ATOM 7797 C CA . GLY B 1 221 ? 147.344 122.712 103.290 1.00 22.83 309 GLY B CA 1
ATOM 7798 C C . GLY B 1 221 ? 147.706 122.240 104.682 1.00 22.83 309 GLY B C 1
ATOM 7799 O O . GLY B 1 221 ? 147.164 121.219 105.121 1.00 22.83 309 GLY B O 1
ATOM 7800 N N . ARG B 1 222 ? 148.609 122.917 105.393 1.00 21.67 310 ARG B N 1
ATOM 7801 C CA . ARG B 1 222 ? 148.946 122.520 106.756 1.00 21.67 310 ARG B CA 1
ATOM 7802 C C . ARG B 1 222 ? 148.766 123.688 107.716 1.00 21.67 310 ARG B C 1
ATOM 7803 O O . ARG B 1 222 ? 149.103 124.830 107.394 1.00 21.67 310 ARG B O 1
ATOM 7811 N N . ALA B 1 223 ? 148.238 123.383 108.903 1.00 18.68 311 ALA B N 1
ATOM 7812 C CA . ALA B 1 223 ? 147.908 124.379 109.925 1.00 18.68 311 ALA B CA 1
ATOM 7813 C C . ALA B 1 223 ? 149.098 124.659 110.838 1.00 18.68 311 ALA B C 1
ATOM 7814 O O . ALA B 1 223 ? 149.339 123.930 111.802 1.00 18.68 311 ALA B O 1
ATOM 7816 N N . TYR B 1 224 ? 149.841 125.727 110.540 1.00 20.69 312 TYR B N 1
ATOM 7817 C CA . TYR B 1 224 ? 151.015 126.128 111.322 1.00 20.69 312 TYR B CA 1
ATOM 7818 C C . TYR B 1 224 ? 150.600 126.821 112.625 1.00 20.69 312 TYR B C 1
ATOM 7819 O O . TYR B 1 224 ? 150.902 127.990 112.858 1.00 20.69 312 TYR B O 1
ATOM 7828 N N . THR B 1 225 ? 149.894 126.086 113.483 1.00 18.13 313 THR B N 1
ATOM 7829 C CA . THR B 1 225 ? 149.217 126.714 114.613 1.00 18.13 313 THR B CA 1
ATOM 7830 C C . THR B 1 225 ? 150.239 127.309 115.573 1.00 18.13 313 THR B C 1
ATOM 7831 O O . THR B 1 225 ? 151.199 126.641 115.968 1.00 18.13 313 THR B O 1
ATOM 7835 N N . PHE B 1 226 ? 150.027 128.574 115.937 1.00 18.35 314 PHE B N 1
ATOM 7836 C CA . PHE B 1 226 ? 150.891 129.351 116.820 1.00 18.35 314 PHE B CA 1
ATOM 7837 C C . PHE B 1 226 ? 152.286 129.564 116.243 1.00 18.35 314 PHE B C 1
ATOM 7838 O O . PHE B 1 226 ? 153.168 130.071 116.943 1.00 18.35 314 PHE B O 1
ATOM 7846 N N . ASP B 1 227 ? 152.513 129.182 114.990 1.00 20.78 315 ASP B N 1
ATOM 7847 C CA . ASP B 1 227 ? 153.785 129.380 114.313 1.00 20.78 315 ASP B CA 1
ATOM 7848 C C . ASP B 1 227 ? 153.712 130.606 113.404 1.00 20.78 315 ASP B C 1
ATOM 7849 O O . ASP B 1 227 ? 152.639 131.021 112.959 1.00 20.78 315 ASP B O 1
ATOM 7854 N N . ALA B 1 228 ? 154.884 131.185 113.138 1.00 20.82 316 ALA B N 1
ATOM 7855 C CA . ALA B 1 228 ? 155.014 132.349 112.268 1.00 20.82 316 ALA B CA 1
ATOM 7856 C C . ALA B 1 228 ? 154.516 132.120 110.843 1.00 20.82 316 ALA B C 1
ATOM 7857 O O . ALA B 1 228 ? 154.291 133.096 110.120 1.00 20.82 316 ALA B O 1
ATOM 7859 N N . ARG B 1 229 ? 154.355 130.871 110.412 1.00 21.92 317 ARG B N 1
ATOM 7860 C CA . ARG B 1 229 ? 153.812 130.550 109.097 1.00 21.92 317 ARG B CA 1
ATOM 7861 C C . ARG B 1 229 ? 152.308 130.296 109.099 1.00 21.92 317 ARG B C 1
ATOM 7862 O O . ARG B 1 229 ? 151.800 129.654 108.175 1.00 21.92 317 ARG B O 1
ATOM 7870 N N . ALA B 1 230 ? 151.587 130.795 110.097 1.00 19.74 318 ALA B N 1
ATOM 7871 C CA . ALA B 1 230 ? 150.150 130.583 110.229 1.00 19.74 318 ALA B CA 1
ATOM 7872 C C . ALA B 1 230 ? 149.343 131.123 109.051 1.00 19.74 318 ALA B C 1
ATOM 7873 O O . ALA B 1 230 ? 148.762 132.207 109.140 1.00 19.74 318 ALA B O 1
ATOM 7875 N N . ASN B 1 231 ? 149.303 130.378 107.945 1.00 21.03 319 ASN B N 1
ATOM 7876 C CA . ASN B 1 231 ? 148.682 130.835 106.706 1.00 21.03 319 ASN B CA 1
ATOM 7877 C C . ASN B 1 231 ? 147.206 130.458 106.590 1.00 21.03 319 ASN B C 1
ATOM 7878 O O . ASN B 1 231 ? 146.603 130.703 105.543 1.00 21.03 319 ASN B O 1
ATOM 7883 N N . GLY B 1 232 ? 146.615 129.869 107.623 1.00 18.93 320 GLY B N 1
ATOM 7884 C CA . GLY B 1 232 ? 145.281 129.311 107.552 1.00 18.93 320 GLY B CA 1
ATOM 7885 C C . GLY B 1 232 ? 145.219 127.905 108.108 1.00 18.93 320 GLY B C 1
ATOM 7886 O O . GLY B 1 232 ? 146.220 127.315 108.512 1.00 18.93 320 GLY B O 1
ATOM 7887 N N . TYR B 1 233 ? 144.004 127.367 108.129 1.00 18.04 321 TYR B N 1
ATOM 7888 C CA . TYR B 1 233 ? 143.753 125.987 108.518 1.00 18.04 321 TYR B CA 1
ATOM 7889 C C . TYR B 1 233 ? 143.563 125.101 107.292 1.00 18.04 321 TYR B C 1
ATOM 7890 O O . TYR B 1 233 ? 143.479 125.570 106.158 1.00 18.04 321 TYR B O 1
ATOM 7899 N N . VAL B 1 234 ? 143.503 123.797 107.535 1.00 15.79 322 VAL B N 1
ATOM 7900 C CA . VAL B 1 234 ? 143.081 122.828 106.533 1.00 15.79 322 VAL B CA 1
ATOM 7901 C C . VAL B 1 234 ? 141.876 122.069 107.066 1.00 15.79 322 VAL B C 1
ATOM 7902 O O . VAL B 1 234 ? 141.801 121.756 108.258 1.00 15.79 322 VAL B O 1
ATOM 7906 N N . ARG B 1 235 ? 140.916 121.813 106.184 1.00 15.84 323 ARG B N 1
ATOM 7907 C CA . ARG B 1 235 ? 139.738 121.053 106.558 1.00 15.84 323 ARG B CA 1
ATOM 7908 C C . ARG B 1 235 ? 140.089 119.604 106.864 1.00 15.84 323 ARG B C 1
ATOM 7909 O O . ARG B 1 235 ? 141.004 119.016 106.283 1.00 15.84 323 ARG B O 1
ATOM 7917 N N . GLY B 1 236 ? 139.339 119.036 107.790 1.00 13.70 324 GLY B N 1
ATOM 7918 C CA . GLY B 1 236 ? 139.499 117.646 108.163 1.00 13.70 324 GLY B CA 1
ATOM 7919 C C . GLY B 1 236 ? 138.128 117.062 108.401 1.00 13.70 324 GLY B C 1
ATOM 7920 O O . GLY B 1 236 ? 137.197 117.760 108.805 1.00 13.70 324 GLY B O 1
ATOM 7921 N N . GLU B 1 237 ? 137.999 115.775 108.129 1.00 14.41 325 GLU B N 1
ATOM 7922 C CA . GLU B 1 237 ? 136.766 115.087 108.455 1.00 14.41 325 GLU B CA 1
ATOM 7923 C C . GLU B 1 237 ? 137.055 113.975 109.447 1.00 14.41 325 GLU B C 1
ATOM 7924 O O . GLU B 1 237 ? 138.144 113.398 109.467 1.00 14.41 325 GLU B O 1
ATOM 7930 N N . GLY B 1 238 ? 136.064 113.692 110.275 1.00 11.24 326 GLY B N 1
ATOM 7931 C CA . GLY B 1 238 ? 136.254 112.765 111.368 1.00 11.24 326 GLY B CA 1
ATOM 7932 C C . GLY B 1 238 ? 134.957 112.550 112.105 1.00 11.24 326 GLY B C 1
ATOM 7933 O O . GLY B 1 238 ? 133.909 113.101 111.757 1.00 11.24 326 GLY B O 1
ATOM 7934 N N . GLY B 1 239 ? 135.049 111.713 113.125 1.00 9.59 327 GLY B N 1
ATOM 7935 C CA . GLY B 1 239 ? 134.030 111.646 114.150 1.00 9.59 327 GLY B CA 1
ATOM 7936 C C . GLY B 1 239 ? 134.606 111.108 115.435 1.00 9.59 327 GLY B C 1
ATOM 7937 O O . GLY B 1 239 ? 135.628 110.419 115.442 1.00 9.59 327 GLY B O 1
ATOM 7938 N N . GLY B 1 240 ? 133.946 111.443 116.528 1.00 7.91 328 GLY B N 1
ATOM 7939 C CA . GLY B 1 240 ? 134.287 110.859 117.811 1.00 7.91 328 GLY B CA 1
ATOM 7940 C C . GLY B 1 240 ? 133.076 110.783 118.705 1.00 7.91 328 GLY B C 1
ATOM 7941 O O . GLY B 1 240 ? 132.153 111.598 118.606 1.00 7.91 328 GLY B O 1
ATOM 7942 N N . PHE B 1 241 ? 133.074 109.778 119.576 1.00 8.51 329 PHE B N 1
ATOM 7943 C CA . PHE B 1 241 ? 132.173 109.710 120.713 1.00 8.51 329 PHE B CA 1
ATOM 7944 C C . PHE B 1 241 ? 132.973 109.445 121.976 1.00 8.51 329 PHE B C 1
ATOM 7945 O O . PHE B 1 241 ? 133.930 108.665 121.966 1.00 8.51 329 PHE B O 1
ATOM 7953 N N . VAL B 1 242 ? 132.575 110.101 123.054 1.00 7.70 330 VAL B N 1
ATOM 7954 C CA . VAL B 1 242 ? 132.814 109.657 124.418 1.00 7.70 330 VAL B CA 1
ATOM 7955 C C . VAL B 1 242 ? 131.521 109.082 124.977 1.00 7.70 330 VAL B C 1
ATOM 7956 O O . VAL B 1 242 ? 130.431 109.631 124.764 1.00 7.70 330 VAL B O 1
ATOM 7960 N N . VAL B 1 243 ? 131.639 107.962 125.675 1.00 8.13 331 VAL B N 1
ATOM 7961 C CA . VAL B 1 243 ? 130.634 107.526 126.635 1.00 8.13 331 VAL B CA 1
ATOM 7962 C C . VAL B 1 243 ? 130.933 108.200 127.967 1.00 8.13 331 VAL B C 1
ATOM 7963 O O . VAL B 1 243 ? 132.058 108.129 128.472 1.00 8.13 331 VAL B O 1
ATOM 7967 N N . LEU B 1 244 ? 129.927 108.860 128.529 1.00 8.52 332 LEU B N 1
ATOM 7968 C CA . LEU B 1 244 ? 130.048 109.620 129.761 1.00 8.52 332 LEU B CA 1
ATOM 7969 C C . LEU B 1 244 ? 129.095 109.079 130.814 1.00 8.52 332 LEU B C 1
ATOM 7970 O O . LEU B 1 244 ? 127.963 108.690 130.505 1.00 8.52 332 LEU B O 1
ATOM 7975 N N . LYS B 1 245 ? 129.562 109.079 132.058 1.00 10.88 333 LYS B N 1
ATOM 7976 C CA . LYS B 1 245 ? 128.790 108.652 133.214 1.00 10.88 333 LYS B CA 1
ATOM 7977 C C . LYS B 1 245 ? 129.244 109.495 134.398 1.00 10.88 333 LYS B C 1
ATOM 7978 O O . LYS B 1 245 ? 130.364 110.008 134.406 1.00 10.88 333 LYS B O 1
ATOM 7984 N N . ARG B 1 246 ? 128.369 109.655 135.388 1.00 12.02 334 ARG B N 1
ATOM 7985 C CA . ARG B 1 246 ? 128.823 110.187 136.665 1.00 12.02 334 ARG B CA 1
ATOM 7986 C C . ARG B 1 246 ? 129.929 109.310 137.234 1.00 12.02 334 ARG B C 1
ATOM 7987 O O . ARG B 1 246 ? 129.861 108.080 137.173 1.00 12.02 334 ARG B O 1
ATOM 7995 N N . LEU B 1 247 ? 130.965 109.957 137.774 1.00 12.84 335 LEU B N 1
ATOM 7996 C CA . LEU B 1 247 ? 132.129 109.222 138.258 1.00 12.84 335 LEU B CA 1
ATOM 7997 C C . LEU B 1 247 ? 131.745 108.250 139.364 1.00 12.84 335 LEU B C 1
ATOM 7998 O O . LEU B 1 247 ? 132.270 107.134 139.433 1.00 12.84 335 LEU B O 1
ATOM 8003 N N . SER B 1 248 ? 130.840 108.668 140.248 1.00 15.08 336 SER B N 1
ATOM 8004 C CA . SER B 1 248 ? 130.309 107.785 141.282 1.00 15.08 336 SER B CA 1
ATOM 8005 C C . SER B 1 248 ? 129.686 106.530 140.682 1.00 15.08 336 SER B C 1
ATOM 8006 O O . SER B 1 248 ? 129.954 105.412 141.131 1.00 15.08 336 SER B O 1
ATOM 8009 N N . ARG B 1 249 ? 128.870 106.730 139.642 1.00 15.38 337 ARG B N 1
ATOM 8010 C CA . ARG B 1 249 ? 128.181 105.612 138.944 1.00 15.38 337 ARG B CA 1
ATOM 8011 C C . ARG B 1 249 ? 129.218 104.721 138.250 1.00 15.38 337 ARG B C 1
ATOM 8012 O O . ARG B 1 249 ? 129.091 103.484 138.351 1.00 15.38 337 ARG B O 1
ATOM 8020 N N . ALA B 1 250 ? 130.201 105.327 137.575 1.00 14.51 338 ALA B N 1
ATOM 8021 C CA . ALA B 1 250 ? 131.226 104.557 136.873 1.00 14.51 338 ALA B CA 1
ATOM 8022 C C . ALA B 1 250 ? 132.066 103.716 137.827 1.00 14.51 338 ALA B C 1
ATOM 8023 O O . ALA B 1 250 ? 132.350 102.546 137.547 1.00 14.51 338 ALA B O 1
ATOM 8025 N N . VAL B 1 251 ? 132.488 104.295 138.949 1.00 15.56 339 VAL B N 1
ATOM 8026 C CA . VAL B 1 251 ? 133.229 103.534 139.948 1.00 15.56 339 VAL B CA 1
ATOM 8027 C C . VAL B 1 251 ? 132.355 102.454 140.575 1.00 15.56 339 VAL B C 1
ATOM 8028 O O . VAL B 1 251 ? 132.809 101.325 140.797 1.00 15.56 339 VAL B O 1
ATOM 8032 N N . ALA B 1 252 ? 131.093 102.772 140.868 1.00 16.37 340 ALA B N 1
ATOM 8033 C CA . ALA B 1 252 ? 130.189 101.771 141.429 1.00 16.37 340 ALA B CA 1
ATOM 8034 C C . ALA B 1 252 ? 129.911 100.642 140.444 1.00 16.37 340 ALA B C 1
ATOM 8035 O O . ALA B 1 252 ? 129.876 99.469 140.834 1.00 16.37 340 ALA B O 1
ATOM 8037 N N . ASP B 1 253 ? 129.720 100.968 139.168 1.00 16.59 341 ASP B N 1
ATOM 8038 C CA . ASP B 1 253 ? 129.561 99.962 138.127 1.00 16.59 341 ASP B CA 1
ATOM 8039 C C . ASP B 1 253 ? 130.873 99.297 137.739 1.00 16.59 341 ASP B C 1
ATOM 8040 O O . ASP B 1 253 ? 130.868 98.414 136.876 1.00 16.59 341 ASP B O 1
ATOM 8045 N N . GLY B 1 254 ? 131.986 99.699 138.343 1.00 16.13 342 GLY B N 1
ATOM 8046 C CA . GLY B 1 254 ? 133.275 99.143 137.988 1.00 16.13 342 GLY B CA 1
ATOM 8047 C C . GLY B 1 254 ? 133.681 99.423 136.564 1.00 16.13 342 GLY B C 1
ATOM 8048 O O . GLY B 1 254 ? 134.528 98.717 136.016 1.00 16.13 342 GLY B O 1
ATOM 8049 N N . ASP B 1 255 ? 133.089 100.441 135.949 1.00 15.48 343 ASP B N 1
ATOM 8050 C CA . ASP B 1 255 ? 133.448 100.828 134.601 1.00 15.48 343 ASP B CA 1
ATOM 8051 C C . ASP B 1 255 ? 134.881 101.354 134.573 1.00 15.48 343 ASP B C 1
ATOM 8052 O O . ASP B 1 255 ? 135.342 101.969 135.538 1.00 15.48 343 ASP B O 1
ATOM 8057 N N . PRO B 1 256 ? 135.609 101.122 133.486 1.00 15.08 344 PRO B N 1
ATOM 8058 C CA . PRO B 1 256 ? 136.902 101.791 133.326 1.00 15.08 344 PRO B CA 1
ATOM 8059 C C . PRO B 1 256 ? 136.689 103.294 133.257 1.00 15.08 344 PRO B C 1
ATOM 8060 O O . PRO B 1 256 ? 135.800 103.777 132.556 1.00 15.08 344 PRO B O 1
ATOM 8064 N N . VAL B 1 257 ? 137.496 104.035 134.003 1.00 12.46 345 VAL B N 1
ATOM 8065 C CA . VAL B 1 257 ? 137.545 105.484 133.869 1.00 12.46 345 VAL B CA 1
ATOM 8066 C C . VAL B 1 257 ? 138.798 105.866 133.099 1.00 12.46 345 VAL B C 1
ATOM 8067 O O . VAL B 1 257 ? 139.918 105.526 133.500 1.00 12.46 345 VAL B O 1
ATOM 8071 N N . LEU B 1 258 ? 138.601 106.550 131.978 1.00 11.51 346 LEU B N 1
ATOM 8072 C CA . LEU B 1 258 ? 139.691 107.028 131.142 1.00 11.51 346 LEU B CA 1
ATOM 8073 C C . LEU B 1 258 ? 140.140 108.415 131.573 1.00 11.51 346 LEU B C 1
ATOM 8074 O O . LEU B 1 258 ? 141.341 108.688 131.654 1.00 11.51 346 LEU B O 1
ATOM 8079 N N . ALA B 1 259 ? 139.178 109.285 131.866 1.00 11.43 347 ALA B N 1
ATOM 8080 C CA . ALA B 1 259 ? 139.427 110.648 132.303 1.00 11.43 347 ALA B CA 1
ATOM 8081 C C . ALA B 1 259 ? 138.173 111.137 133.008 1.00 11.43 347 ALA B C 1
ATOM 8082 O O . ALA B 1 259 ? 137.108 110.530 132.904 1.00 11.43 347 ALA B O 1
ATOM 8084 N N . VAL B 1 260 ? 138.316 112.227 133.750 1.00 11.97 348 VAL B N 1
ATOM 8085 C CA . VAL B 1 260 ? 137.202 112.878 134.422 1.00 11.97 348 VAL B CA 1
ATOM 8086 C C . VAL B 1 260 ? 137.024 114.269 133.832 1.00 11.97 348 VAL B C 1
ATOM 8087 O O . VAL B 1 260 ? 137.962 115.071 133.826 1.00 11.97 348 VAL B O 1
ATOM 8091 N N . ILE B 1 261 ? 135.825 114.551 133.332 1.00 11.06 349 ILE B N 1
ATOM 8092 C CA . ILE B 1 261 ? 135.405 115.906 132.994 1.00 11.06 349 ILE B CA 1
ATOM 8093 C C . ILE B 1 261 ? 135.099 116.615 134.311 1.00 11.06 349 ILE B C 1
ATOM 8094 O O . ILE B 1 261 ? 134.073 116.364 134.955 1.00 11.06 349 ILE B O 1
ATOM 8099 N N . ARG B 1 262 ? 136.054 117.440 134.750 1.00 14.11 350 ARG B N 1
ATOM 8100 C CA . ARG B 1 262 ? 135.935 118.199 135.989 1.00 14.11 350 ARG B CA 1
ATOM 8101 C C . ARG B 1 262 ? 134.959 119.360 135.850 1.00 14.11 350 ARG B C 1
ATOM 8102 O O . ARG B 1 262 ? 134.229 119.681 136.792 1.00 14.11 350 ARG B O 1
ATOM 8110 N N . GLY B 1 263 ? 134.948 120.009 134.692 1.00 11.90 351 GLY B N 1
ATOM 8111 C CA . GLY B 1 263 ? 134.106 121.170 134.487 1.00 11.90 351 GLY B CA 1
ATOM 8112 C C . GLY B 1 263 ? 134.152 121.622 133.048 1.00 11.90 351 GLY B C 1
ATOM 8113 O O . GLY B 1 263 ? 135.103 121.332 132.315 1.00 11.90 351 GLY B O 1
ATOM 8114 N N . SER B 1 264 ? 133.114 122.355 132.655 1.00 9.49 352 SER B N 1
ATOM 8115 C CA . SER B 1 264 ? 133.077 122.933 131.322 1.00 9.49 352 SER B CA 1
ATOM 8116 C C . SER B 1 264 ? 132.205 124.178 131.328 1.00 9.49 352 SER B C 1
ATOM 8117 O O . SER B 1 264 ? 131.383 124.384 132.222 1.00 9.49 352 SER B O 1
ATOM 8120 N N . ALA B 1 265 ? 132.402 125.010 130.311 1.00 8.27 353 ALA B N 1
ATOM 8121 C CA . ALA B 1 265 ? 131.593 126.203 130.135 1.00 8.27 353 ALA B CA 1
ATOM 8122 C C . ALA B 1 265 ? 131.392 126.458 128.652 1.00 8.27 353 ALA B C 1
ATOM 8123 O O . ALA B 1 265 ? 132.247 126.126 127.828 1.00 8.27 353 ALA B O 1
ATOM 8125 N N . VAL B 1 266 ? 130.257 127.066 128.324 1.00 7.19 354 VAL B N 1
ATOM 8126 C CA . VAL B 1 266 ? 129.973 127.563 126.985 1.00 7.19 354 VAL B CA 1
ATOM 8127 C C . VAL B 1 266 ? 129.543 129.020 127.089 1.00 7.19 354 VAL B C 1
ATOM 8128 O O . VAL B 1 266 ? 128.756 129.380 127.969 1.00 7.19 354 VAL B O 1
ATOM 8132 N N . ASN B 1 267 ? 130.067 129.861 126.200 1.00 8.02 355 ASN B N 1
ATOM 8133 C CA . ASN B 1 267 ? 129.610 131.240 126.079 1.00 8.02 355 ASN B CA 1
ATOM 8134 C C . ASN B 1 267 ? 129.625 131.610 124.598 1.00 8.02 355 ASN B C 1
ATOM 8135 O O . ASN B 1 267 ? 130.060 130.827 123.750 1.00 8.02 355 ASN B O 1
ATOM 8140 N N . ASN B 1 268 ? 129.151 132.807 124.275 1.00 8.47 356 ASN B N 1
ATOM 8141 C CA . ASN B 1 268 ? 129.331 133.350 122.938 1.00 8.47 356 ASN B CA 1
ATOM 8142 C C . ASN B 1 268 ? 130.246 134.568 122.966 1.00 8.47 356 ASN B C 1
ATOM 8143 O O . ASN B 1 268 ? 130.362 135.257 123.981 1.00 8.47 356 ASN B O 1
ATOM 8148 N N . GLY B 1 269 ? 130.920 134.801 121.837 1.00 10.83 357 GLY B N 1
ATOM 8149 C CA . GLY B 1 269 ? 131.664 136.030 121.616 1.00 10.83 357 GLY B CA 1
ATOM 8150 C C . GLY B 1 269 ? 130.833 137.289 121.730 1.00 10.83 357 GLY B C 1
ATOM 8151 O O . GLY B 1 269 ? 131.385 138.365 121.989 1.00 10.83 357 GLY B O 1
ATOM 8152 N N . GLY B 1 270 ? 129.517 137.181 121.553 1.00 12.19 358 GLY B N 1
ATOM 8153 C CA . GLY B 1 270 ? 128.657 138.350 121.551 1.00 12.19 358 GLY B CA 1
ATOM 8154 C C . GLY B 1 270 ? 129.031 139.335 120.466 1.00 12.19 358 GLY B C 1
ATOM 8155 O O . GLY B 1 270 ? 129.330 138.962 119.327 1.00 12.19 358 GLY B O 1
ATOM 8156 N N . ALA B 1 271 ? 129.031 140.619 120.823 1.00 14.84 359 ALA B N 1
ATOM 8157 C CA . ALA B 1 271 ? 129.341 141.690 119.876 1.00 14.84 359 ALA B CA 1
ATOM 8158 C C . ALA B 1 271 ? 130.851 141.795 119.650 1.00 14.84 359 ALA B C 1
ATOM 8159 O O . ALA B 1 271 ? 131.504 142.781 119.989 1.00 14.84 359 ALA B O 1
ATOM 8161 N N . ALA B 1 272 ? 131.401 140.733 119.070 1.00 16.31 360 ALA B N 1
ATOM 8162 C CA . ALA B 1 272 ? 132.770 140.747 118.584 1.00 16.31 360 ALA B CA 1
ATOM 8163 C C . ALA B 1 272 ? 132.917 141.761 117.446 1.00 16.31 360 ALA B C 1
ATOM 8164 O O . ALA B 1 272 ? 131.941 142.322 116.943 1.00 16.31 360 ALA B O 1
ATOM 8166 N N . GLN B 1 273 ? 134.164 141.991 117.037 1.00 20.39 361 GLN B N 1
ATOM 8167 C CA . GLN B 1 273 ? 134.478 142.944 115.969 1.00 20.39 361 GLN B CA 1
ATOM 8168 C C . GLN B 1 273 ? 134.118 142.368 114.595 1.00 20.39 361 GLN B C 1
ATOM 8169 O O . GLN B 1 273 ? 134.939 142.263 113.685 1.00 20.39 361 GLN B O 1
ATOM 8175 N N . GLY B 1 274 ? 132.841 142.023 114.453 1.00 16.14 362 GLY B N 1
ATOM 8176 C CA . GLY B 1 274 ? 132.361 141.109 113.436 1.00 16.14 362 GLY B CA 1
ATOM 8177 C C . GLY B 1 274 ? 132.093 139.719 113.976 1.00 16.14 362 GLY B C 1
ATOM 8178 O O . GLY B 1 274 ? 132.854 139.199 114.797 1.00 16.14 362 GLY B O 1
ATOM 8179 N N . MET B 1 275 ? 130.989 139.122 113.515 1.00 14.81 363 MET B N 1
ATOM 8180 C CA . MET B 1 275 ? 130.485 137.876 114.089 1.00 14.81 363 MET B CA 1
ATOM 8181 C C . MET B 1 275 ? 131.526 136.763 114.095 1.00 14.81 363 MET B C 1
ATOM 8182 O O . MET B 1 275 ? 131.641 136.012 115.070 1.00 14.81 363 MET B O 1
ATOM 8187 N N . THR B 1 276 ? 132.294 136.646 113.017 1.00 15.25 364 THR B N 1
ATOM 8188 C CA . THR B 1 276 ? 133.289 135.596 112.856 1.00 15.25 364 THR B CA 1
ATOM 8189 C C . THR B 1 276 ? 134.675 135.984 113.349 1.00 15.25 364 THR B C 1
ATOM 8190 O O . THR B 1 276 ? 135.597 135.167 113.261 1.00 15.25 364 THR B O 1
ATOM 8194 N N . THR B 1 277 ? 134.856 137.196 113.841 1.00 16.20 365 THR B N 1
ATOM 8195 C CA . THR B 1 277 ? 136.082 137.534 114.546 1.00 16.20 365 THR B CA 1
ATOM 8196 C C . THR B 1 277 ? 136.059 136.929 115.942 1.00 16.20 365 THR B C 1
ATOM 8197 O O . THR B 1 277 ? 135.110 137.172 116.694 1.00 16.20 365 THR B O 1
ATOM 8201 N N . PRO B 1 278 ? 137.055 136.135 116.320 1.00 15.06 366 PRO B N 1
ATOM 8202 C CA . PRO B 1 278 ? 137.110 135.640 117.697 1.00 15.06 366 PRO B CA 1
ATOM 8203 C C . PRO B 1 278 ? 137.319 136.782 118.677 1.00 15.06 366 PRO B C 1
ATOM 8204 O O . PRO B 1 278 ? 137.864 137.835 118.338 1.00 15.06 366 PRO B O 1
ATOM 8208 N N . ASP B 1 279 ? 136.866 136.566 119.909 1.00 16.39 367 ASP B N 1
ATOM 8209 C CA . ASP B 1 279 ? 136.955 137.568 120.964 1.00 16.39 367 ASP B CA 1
ATOM 8210 C C . ASP B 1 279 ? 137.778 136.992 122.108 1.00 16.39 367 ASP B C 1
ATOM 8211 O O . ASP B 1 279 ? 137.363 136.026 122.757 1.00 16.39 367 ASP B O 1
ATOM 8216 N N . ALA B 1 280 ? 138.944 137.594 122.350 1.00 14.81 368 ALA B N 1
ATOM 8217 C CA . ALA B 1 280 ? 139.858 137.095 123.371 1.00 14.81 368 ALA B CA 1
ATOM 8218 C C . ALA B 1 280 ? 139.257 137.180 124.765 1.00 14.81 368 ALA B C 1
ATOM 8219 O O . ALA B 1 280 ? 139.522 136.318 125.607 1.00 14.81 368 ALA B O 1
ATOM 8221 N N . GLN B 1 281 ? 138.456 138.210 125.031 1.00 15.31 369 GLN B N 1
ATOM 8222 C CA . GLN B 1 281 ? 137.865 138.377 126.355 1.00 15.31 369 GLN B CA 1
ATOM 8223 C C . GLN B 1 281 ? 136.733 137.385 126.610 1.00 15.31 369 GLN B C 1
ATOM 8224 O O . GLN B 1 281 ? 136.603 136.860 127.720 1.00 15.31 369 GLN B O 1
ATOM 8230 N N . ALA B 1 282 ? 135.935 137.076 125.589 1.00 12.20 370 ALA B N 1
ATOM 8231 C CA . ALA B 1 282 ? 134.969 135.986 125.706 1.00 12.20 370 ALA B CA 1
ATOM 8232 C C . ALA B 1 282 ? 135.647 134.627 125.860 1.00 12.20 370 ALA B C 1
ATOM 8233 O O . ALA B 1 282 ? 135.169 133.770 126.611 1.00 12.20 370 ALA B O 1
ATOM 8235 N N . GLN B 1 283 ? 136.776 134.420 125.185 1.00 11.99 371 GLN B N 1
ATOM 8236 C CA . GLN B 1 283 ? 137.531 133.186 125.381 1.00 11.99 371 GLN B CA 1
ATOM 8237 C C . GLN B 1 283 ? 138.106 133.082 126.792 1.00 11.99 371 GLN B C 1
ATOM 8238 O O . GLN B 1 283 ? 138.030 132.019 127.420 1.00 11.99 371 GLN B O 1
ATOM 8244 N N . GLU B 1 284 ? 138.677 134.172 127.306 1.00 14.24 372 GLU B N 1
ATOM 8245 C CA . GLU B 1 284 ? 139.043 134.246 128.718 1.00 14.24 372 GLU B CA 1
ATOM 8246 C C . GLU B 1 284 ? 137.871 133.902 129.624 1.00 14.24 372 GLU B C 1
ATOM 8247 O O . GLU B 1 284 ? 138.027 133.181 130.614 1.00 14.24 372 GLU B O 1
ATOM 8253 N N . ALA B 1 285 ? 136.700 134.460 129.329 1.00 13.05 373 ALA B N 1
ATOM 8254 C CA . ALA B 1 285 ? 135.521 134.220 130.152 1.00 13.05 373 ALA B CA 1
ATOM 8255 C C . ALA B 1 285 ? 135.113 132.750 130.170 1.00 13.05 373 ALA B C 1
ATOM 8256 O O . ALA B 1 285 ? 134.791 132.208 131.233 1.00 13.05 373 ALA B O 1
ATOM 8258 N N . VAL B 1 286 ? 135.164 132.072 129.019 1.00 11.50 374 VAL B N 1
ATOM 8259 C CA . VAL B 1 286 ? 134.922 130.626 129.009 1.00 11.50 374 VAL B CA 1
ATOM 8260 C C . VAL B 1 286 ? 135.976 129.889 129.815 1.00 11.50 374 VAL B C 1
ATOM 8261 O O . VAL B 1 286 ? 135.658 128.991 130.600 1.00 11.50 374 VAL B O 1
ATOM 8265 N N . LEU B 1 287 ? 137.247 130.207 129.585 1.00 12.51 375 LEU B N 1
ATOM 8266 C CA . LEU B 1 287 ? 138.321 129.550 130.321 1.00 12.51 375 LEU B CA 1
ATOM 8267 C C . LEU B 1 287 ? 138.106 129.645 131.825 1.00 12.51 375 LEU B C 1
ATOM 8268 O O . LEU B 1 287 ? 138.152 128.641 132.546 1.00 12.51 375 LEU B O 1
ATOM 8273 N N . ARG B 1 288 ? 137.829 130.855 132.302 1.00 14.29 376 ARG B N 1
ATOM 8274 C CA . ARG B 1 288 ? 137.629 131.099 133.724 1.00 14.29 376 ARG B CA 1
ATOM 8275 C C . ARG B 1 288 ? 136.379 130.417 134.271 1.00 14.29 376 ARG B C 1
ATOM 8276 O O . ARG B 1 288 ? 136.426 129.795 135.336 1.00 14.29 376 ARG B O 1
ATOM 8284 N N . GLU B 1 289 ? 135.253 130.519 133.563 1.00 13.95 377 GLU B N 1
ATOM 8285 C CA . GLU B 1 289 ? 134.035 129.842 134.002 1.00 13.95 377 GLU B CA 1
ATOM 8286 C C . GLU B 1 289 ? 134.210 128.327 134.066 1.00 13.95 377 GLU B C 1
ATOM 8287 O O . GLU B 1 289 ? 133.815 127.686 135.047 1.00 13.95 377 GLU B O 1
ATOM 8293 N N . ALA B 1 290 ? 134.808 127.738 133.030 1.00 13.71 378 ALA B N 1
ATOM 8294 C CA . ALA B 1 290 ? 135.033 126.297 133.005 1.00 13.71 378 ALA B CA 1
ATOM 8295 C C . ALA B 1 290 ? 135.976 125.840 134.112 1.00 13.71 378 ALA B C 1
ATOM 8296 O O . ALA B 1 290 ? 135.717 124.830 134.776 1.00 13.71 378 ALA B O 1
ATOM 8298 N N . HIS B 1 291 ? 137.074 126.565 134.327 1.00 16.52 379 HIS B N 1
ATOM 8299 C CA . HIS B 1 291 ? 138.000 126.200 135.394 1.00 16.52 379 HIS B CA 1
ATOM 8300 C C . HIS B 1 291 ? 137.411 126.426 136.781 1.00 16.52 379 HIS B C 1
ATOM 8301 O O . HIS B 1 291 ? 137.745 125.690 137.716 1.00 16.52 379 HIS B O 1
ATOM 8308 N N . GLU B 1 292 ? 136.543 127.426 136.941 1.00 18.43 380 GLU B N 1
ATOM 8309 C CA . GLU B 1 292 ? 135.829 127.600 138.202 1.00 18.43 380 GLU B CA 1
ATOM 8310 C C . GLU B 1 292 ? 134.883 126.437 138.472 1.00 18.43 380 GLU B C 1
ATOM 8311 O O . GLU B 1 292 ? 134.909 125.844 139.556 1.00 18.43 380 GLU B O 1
ATOM 8317 N N . ARG B 1 293 ? 134.043 126.092 137.493 1.00 19.20 381 ARG B N 1
ATOM 8318 C CA . ARG B 1 293 ? 133.202 124.907 137.631 1.00 19.20 381 ARG B CA 1
ATOM 8319 C C . ARG B 1 293 ? 134.039 123.658 137.876 1.00 19.20 381 ARG B C 1
ATOM 8320 O O . ARG B 1 293 ? 133.622 122.759 138.614 1.00 19.20 381 ARG B O 1
ATOM 8328 N N . ALA B 1 294 ? 135.223 123.584 137.269 1.00 17.58 382 ALA B N 1
ATOM 8329 C CA . ALA B 1 294 ? 136.156 122.503 137.560 1.00 17.58 382 ALA B CA 1
ATOM 8330 C C . ALA B 1 294 ? 136.783 122.598 138.946 1.00 17.58 382 ALA B C 1
ATOM 8331 O O . ALA B 1 294 ? 137.498 121.671 139.340 1.00 17.58 382 ALA B O 1
ATOM 8333 N N . GLY B 1 295 ? 136.532 123.672 139.693 1.00 18.95 383 GLY B N 1
ATOM 8334 C CA . GLY B 1 295 ? 137.186 123.853 140.981 1.00 18.95 383 GLY B CA 1
ATOM 8335 C C . GLY B 1 295 ? 138.693 123.875 140.894 1.00 18.95 383 GLY B C 1
ATOM 8336 O O . GLY B 1 295 ? 139.376 123.421 141.817 1.00 18.95 383 GLY B O 1
ATOM 8337 N N . THR B 1 296 ? 139.229 124.399 139.801 1.00 19.68 384 THR B N 1
ATOM 8338 C CA . THR B 1 296 ? 140.605 124.189 139.390 1.00 19.68 384 THR B CA 1
ATOM 8339 C C . THR B 1 296 ? 141.312 125.539 139.350 1.00 19.68 384 THR B C 1
ATOM 8340 O O . THR B 1 296 ? 140.677 126.579 139.152 1.00 19.68 384 THR B O 1
ATOM 8344 N N . ALA B 1 297 ? 142.626 125.518 139.560 1.00 22.48 385 ALA B N 1
ATOM 8345 C CA . ALA B 1 297 ? 143.467 126.700 139.483 1.00 22.48 385 ALA B CA 1
ATOM 8346 C C . ALA B 1 297 ? 144.607 126.483 138.499 1.00 22.48 385 ALA B C 1
ATOM 8347 O O . ALA B 1 297 ? 145.000 125.340 138.237 1.00 22.48 385 ALA B O 1
ATOM 8349 N N . PRO B 1 298 ? 145.139 127.570 137.919 1.00 23.26 386 PRO B N 1
ATOM 8350 C CA . PRO B 1 298 ? 146.129 127.441 136.834 1.00 23.26 386 PRO B CA 1
ATOM 8351 C C . PRO B 1 298 ? 147.278 126.481 137.098 1.00 23.26 386 PRO B C 1
ATOM 8352 O O . PRO B 1 298 ? 147.674 125.752 136.180 1.00 23.26 386 PRO B O 1
ATOM 8356 N N . ALA B 1 299 ? 147.832 126.454 138.311 1.00 23.88 387 ALA B N 1
ATOM 8357 C CA . ALA B 1 299 ? 148.967 125.576 138.578 1.00 23.88 387 ALA B CA 1
ATOM 8358 C C . ALA B 1 299 ? 148.622 124.102 138.400 1.00 23.88 387 ALA B C 1
ATOM 8359 O O . ALA B 1 299 ? 149.532 123.275 138.280 1.00 23.88 387 ALA B O 1
ATOM 8361 N N . ASP B 1 300 ? 147.338 123.751 138.382 1.00 23.39 388 ASP B N 1
ATOM 8362 C CA . ASP B 1 300 ? 146.933 122.367 138.175 1.00 23.39 388 ASP B CA 1
ATOM 8363 C C . ASP B 1 300 ? 146.823 122.007 136.700 1.00 23.39 388 ASP B C 1
ATOM 8364 O O . ASP B 1 300 ? 147.063 120.851 136.334 1.00 23.39 388 ASP B O 1
ATOM 8369 N N . VAL B 1 301 ? 146.473 122.968 135.849 1.00 18.84 389 VAL B N 1
ATOM 8370 C CA . VAL B 1 301 ? 146.294 122.730 134.419 1.00 18.84 389 VAL B CA 1
ATOM 8371 C C . VAL B 1 301 ? 147.660 122.768 133.746 1.00 18.84 389 VAL B C 1
ATOM 8372 O O . VAL B 1 301 ? 148.286 123.825 133.650 1.00 18.84 389 VAL B O 1
ATOM 8376 N N . ARG B 1 302 ? 148.130 121.611 133.294 1.00 18.81 390 ARG B N 1
ATOM 8377 C CA . ARG B 1 302 ? 149.478 121.479 132.768 1.00 18.81 390 ARG B CA 1
ATOM 8378 C C . ARG B 1 302 ? 149.532 121.672 131.260 1.00 18.81 390 ARG B C 1
ATOM 8379 O O . ARG B 1 302 ? 150.571 122.081 130.731 1.00 18.81 390 ARG B O 1
ATOM 8387 N N . TYR B 1 303 ? 148.430 121.407 130.563 1.00 15.00 391 TYR B N 1
ATOM 8388 C CA . TYR B 1 303 ? 148.387 121.475 129.110 1.00 15.00 391 TYR B CA 1
ATOM 8389 C C . TYR B 1 303 ? 147.006 121.950 128.680 1.00 15.00 391 TYR B C 1
ATOM 8390 O O . TYR B 1 303 ? 146.009 121.681 129.351 1.00 15.00 391 TYR B O 1
ATOM 8399 N N . VAL B 1 304 ? 146.956 122.676 127.566 1.00 14.03 392 VAL B N 1
ATOM 8400 C CA . VAL B 1 304 ? 145.707 122.978 126.875 1.00 14.03 392 VAL B CA 1
ATOM 8401 C C . VAL B 1 304 ? 145.801 122.482 125.439 1.00 14.03 392 VAL B C 1
ATOM 8402 O O . VAL B 1 304 ? 146.723 122.854 124.706 1.00 14.03 392 VAL B O 1
ATOM 8406 N N . GLU B 1 305 ? 144.835 121.661 125.041 1.00 13.25 393 GLU B N 1
ATOM 8407 C CA . GLU B 1 305 ? 144.584 121.313 123.643 1.00 13.25 393 GLU B CA 1
ATOM 8408 C C . GLU B 1 305 ? 143.886 122.473 122.942 1.00 13.25 393 GLU B C 1
ATOM 8409 O O . GLU B 1 305 ? 142.687 122.697 123.119 1.00 13.25 393 GLU B O 1
ATOM 8415 N N . LEU B 1 306 ? 144.658 123.226 122.160 1.00 13.34 394 LEU B N 1
ATOM 8416 C CA . LEU B 1 306 ? 144.180 124.460 121.554 1.00 13.34 394 LEU B CA 1
ATOM 8417 C C . LEU B 1 306 ? 143.007 124.194 120.623 1.00 13.34 394 LEU B C 1
ATOM 8418 O O . LEU B 1 306 ? 142.864 123.106 120.059 1.00 13.34 394 LEU B O 1
ATOM 8423 N N . HIS B 1 307 ? 142.161 125.210 120.454 1.00 11.04 395 HIS B N 1
ATOM 8424 C CA . HIS B 1 307 ? 141.382 125.299 119.227 1.00 11.04 395 HIS B CA 1
ATOM 8425 C C . HIS B 1 307 ? 142.290 125.486 118.017 1.00 11.04 395 HIS B C 1
ATOM 8426 O O . HIS B 1 307 ? 142.055 124.892 116.961 1.00 11.04 395 HIS B O 1
ATOM 8433 N N . GLY B 1 308 ? 143.320 126.324 118.158 1.00 13.33 396 GLY B N 1
ATOM 8434 C CA . GLY B 1 308 ? 144.510 126.358 117.323 1.00 13.33 396 GLY B CA 1
ATOM 8435 C C . GLY B 1 308 ? 144.382 125.912 115.882 1.00 13.33 396 GLY B C 1
ATOM 8436 O O . GLY B 1 308 ? 144.632 124.748 115.565 1.00 13.33 396 GLY B O 1
ATOM 8437 N N . THR B 1 309 ? 143.983 126.823 115.000 1.00 15.59 397 THR B N 1
ATOM 8438 C CA . THR B 1 309 ? 143.717 126.477 113.611 1.00 15.59 397 THR B CA 1
ATOM 8439 C C . THR B 1 309 ? 144.808 126.937 112.654 1.00 15.59 397 THR B C 1
ATOM 8440 O O . THR B 1 309 ? 144.831 126.483 111.509 1.00 15.59 397 THR B O 1
ATOM 8444 N N . GLY B 1 310 ? 145.723 127.794 113.092 1.00 16.32 398 GLY B N 1
ATOM 8445 C CA . GLY B 1 310 ? 146.724 128.301 112.183 1.00 16.32 398 GLY B CA 1
ATOM 8446 C C . GLY B 1 310 ? 146.251 129.424 111.292 1.00 16.32 398 GLY B C 1
ATOM 8447 O O . GLY B 1 310 ? 146.987 129.831 110.390 1.00 16.32 398 GLY B O 1
ATOM 8448 N N . THR B 1 311 ? 145.042 129.922 111.500 1.00 16.95 399 THR B N 1
ATOM 8449 C CA . THR B 1 311 ? 144.672 131.202 110.927 1.00 16.95 399 THR B CA 1
ATOM 8450 C C . THR B 1 311 ? 145.431 132.327 111.626 1.00 16.95 399 THR B C 1
ATOM 8451 O O . THR B 1 311 ? 145.583 132.309 112.851 1.00 16.95 399 THR B O 1
ATOM 8455 N N . PRO B 1 312 ? 145.919 133.316 110.876 1.00 16.99 400 PRO B N 1
ATOM 8456 C CA . PRO B 1 312 ? 146.747 134.365 111.486 1.00 16.99 400 PRO B CA 1
ATOM 8457 C C . PRO B 1 312 ? 145.980 135.277 112.426 1.00 16.99 400 PRO B C 1
ATOM 8458 O O . PRO B 1 312 ? 146.600 135.907 113.288 1.00 16.99 400 PRO B O 1
ATOM 8462 N N . VAL B 1 313 ? 144.664 135.396 112.260 1.00 15.75 401 VAL B N 1
ATOM 8463 C CA . VAL B 1 313 ? 143.846 136.187 113.175 1.00 15.75 401 VAL B CA 1
ATOM 8464 C C . VAL B 1 313 ? 143.488 135.396 114.431 1.00 15.75 401 VAL B C 1
ATOM 8465 O O . VAL B 1 313 ? 143.513 135.935 115.543 1.00 15.75 401 VAL B O 1
ATOM 8469 N N . GLY B 1 314 ? 143.155 134.115 114.281 1.00 14.87 402 GLY B N 1
ATOM 8470 C CA . GLY B 1 314 ? 142.679 133.339 115.417 1.00 14.87 402 GLY B CA 1
ATOM 8471 C C . GLY B 1 314 ? 143.747 133.007 116.444 1.00 14.87 402 GLY B C 1
ATOM 8472 O O . GLY B 1 314 ? 143.501 133.092 117.649 1.00 14.87 402 GLY B O 1
ATOM 8473 N N . ASP B 1 315 ? 144.938 132.620 115.989 1.00 15.96 403 ASP B N 1
ATOM 8474 C CA . ASP B 1 315 ? 145.968 132.142 116.913 1.00 15.96 403 ASP B CA 1
ATOM 8475 C C . ASP B 1 315 ? 146.426 133.184 117.928 1.00 15.96 403 ASP B C 1
ATOM 8476 O O . ASP B 1 315 ? 146.542 132.840 119.117 1.00 15.96 403 ASP B O 1
ATOM 8481 N N . PRO B 1 316 ? 146.708 134.440 117.559 1.00 15.25 404 PRO B N 1
ATOM 8482 C CA . PRO B 1 316 ? 147.119 135.413 118.586 1.00 15.25 404 PRO B CA 1
ATOM 8483 C C . PRO B 1 316 ? 146.057 135.675 119.637 1.00 15.25 404 PRO B C 1
ATOM 8484 O O . PRO B 1 316 ? 146.385 135.827 120.817 1.00 15.25 404 PRO B O 1
ATOM 8488 N N . ILE B 1 317 ? 144.787 135.713 119.236 1.00 14.69 405 ILE B N 1
ATOM 8489 C CA . ILE B 1 317 ? 143.686 135.935 120.170 1.00 14.69 405 ILE B CA 1
ATOM 8490 C C . ILE B 1 317 ? 143.541 134.775 121.150 1.00 14.69 405 ILE B C 1
ATOM 8491 O O . ILE B 1 317 ? 143.372 134.983 122.361 1.00 14.69 405 ILE B O 1
ATOM 8496 N N . GLU B 1 318 ? 143.647 133.541 120.657 1.00 14.42 406 GLU B N 1
ATOM 8497 C CA . GLU B 1 318 ? 143.618 132.379 121.541 1.00 14.42 406 GLU B CA 1
ATOM 8498 C C . GLU B 1 318 ? 144.806 132.362 122.494 1.00 14.42 406 GLU B C 1
ATOM 8499 O O . GLU B 1 318 ? 144.644 132.103 123.692 1.00 14.42 406 GLU B O 1
ATOM 8505 N N . ALA B 1 319 ? 146.012 132.610 121.983 1.00 15.47 407 ALA B N 1
ATOM 8506 C CA . ALA B 1 319 ? 147.178 132.680 122.860 1.00 15.47 407 ALA B CA 1
ATOM 8507 C C . ALA B 1 319 ? 147.031 133.764 123.925 1.00 15.47 407 ALA B C 1
ATOM 8508 O O . ALA B 1 319 ? 147.387 133.551 125.090 1.00 15.47 407 ALA B O 1
ATOM 8510 N N . ALA B 1 320 ? 146.528 134.937 123.539 1.00 15.45 408 ALA B N 1
ATOM 8511 C CA . ALA B 1 320 ? 146.319 136.032 124.481 1.00 15.45 408 ALA B CA 1
ATOM 8512 C C . ALA B 1 320 ? 145.341 135.655 125.587 1.00 15.45 408 ALA B C 1
ATOM 8513 O O . ALA B 1 320 ? 145.612 135.874 126.774 1.00 15.45 408 ALA B O 1
ATOM 8515 N N . ALA B 1 321 ? 144.198 135.077 125.211 1.00 14.81 409 ALA B N 1
ATOM 8516 C CA . ALA B 1 321 ? 143.235 134.606 126.203 1.00 14.81 409 ALA B CA 1
ATOM 8517 C C . ALA B 1 321 ? 143.808 133.524 127.113 1.00 14.81 409 ALA B C 1
ATOM 8518 O O . ALA B 1 321 ? 143.559 133.533 128.323 1.00 14.81 409 ALA B O 1
ATOM 8520 N N . LEU B 1 322 ? 144.573 132.584 126.559 1.00 16.03 410 LEU B N 1
ATOM 8521 C CA . LEU B 1 322 ? 145.184 131.549 127.391 1.00 16.03 410 LEU B CA 1
ATOM 8522 C C . LEU B 1 322 ? 146.178 132.127 128.387 1.00 16.03 410 LEU B C 1
ATOM 8523 O O . LEU B 1 322 ? 146.165 131.769 129.569 1.00 16.03 410 LEU B O 1
ATOM 8528 N N . GLY B 1 323 ? 147.051 133.022 127.930 1.00 19.38 411 GLY B N 1
ATOM 8529 C CA . GLY B 1 323 ? 147.977 133.663 128.847 1.00 19.38 411 GLY B CA 1
ATOM 8530 C C . GLY B 1 323 ? 147.286 134.488 129.913 1.00 19.38 411 GLY B C 1
ATOM 8531 O O . GLY B 1 323 ? 147.730 134.530 131.062 1.00 19.38 411 GLY B O 1
ATOM 8532 N N . ALA B 1 324 ? 146.186 135.148 129.551 1.00 17.51 412 ALA B N 1
ATOM 8533 C CA . ALA B 1 324 ? 145.444 135.950 130.517 1.00 17.51 412 ALA B CA 1
ATOM 8534 C C . ALA B 1 324 ? 144.654 135.101 131.508 1.00 17.51 412 ALA B C 1
ATOM 8535 O O . ALA B 1 324 ? 144.410 135.543 132.637 1.00 17.51 412 ALA B O 1
ATOM 8537 N N . ALA B 1 325 ? 144.248 133.894 131.122 1.00 17.52 413 ALA B N 1
ATOM 8538 C CA . ALA B 1 325 ? 143.457 133.033 131.995 1.00 17.52 413 ALA B CA 1
ATOM 8539 C C . ALA B 1 325 ? 144.255 131.929 132.676 1.00 17.52 413 ALA B C 1
ATOM 8540 O O . ALA B 1 325 ? 143.874 131.495 133.766 1.00 17.52 413 ALA B O 1
ATOM 8542 N N . LEU B 1 326 ? 145.336 131.470 132.086 1.00 19.51 414 LEU B N 1
ATOM 8543 C CA . LEU B 1 326 ? 146.047 130.312 132.618 1.00 19.51 414 LEU B CA 1
ATOM 8544 C C . LEU B 1 326 ? 147.547 130.530 132.703 1.00 19.51 414 LEU B C 1
ATOM 8545 O O . LEU B 1 326 ? 148.153 130.168 133.715 1.00 19.51 414 LEU B O 1
ATOM 8550 N N . GLY B 1 327 ? 148.161 131.108 131.678 1.00 22.63 415 GLY B N 1
ATOM 8551 C CA . GLY B 1 327 ? 149.605 131.185 131.602 1.00 22.63 415 GLY B CA 1
ATOM 8552 C C . GLY B 1 327 ? 150.200 132.042 132.698 1.00 22.63 415 GLY B C 1
ATOM 8553 O O . GLY B 1 327 ? 151.030 131.574 133.483 1.00 22.63 415 GLY B O 1
ATOM 8554 N N . THR B 1 328 ? 149.782 133.300 132.763 1.00 23.24 416 THR B N 1
ATOM 8555 C CA . THR B 1 328 ? 149.927 134.067 133.990 1.00 23.24 416 THR B CA 1
ATOM 8556 C C . THR B 1 328 ? 149.015 133.489 135.060 1.00 23.24 416 THR B C 1
ATOM 8557 O O . THR B 1 328 ? 147.837 133.216 134.807 1.00 23.24 416 THR B O 1
ATOM 8561 N N . GLY B 1 329 ? 149.560 133.292 136.255 1.00 23.88 417 GLY B N 1
ATOM 8562 C CA . GLY B 1 329 ? 148.854 132.553 137.279 1.00 23.88 417 GLY B CA 1
ATOM 8563 C C . GLY B 1 329 ? 149.470 131.195 137.537 1.00 23.88 417 GLY B C 1
ATOM 8564 O O . GLY B 1 329 ? 149.552 130.752 138.687 1.00 23.88 417 GLY B O 1
ATOM 8565 N N . ARG B 1 330 ? 149.902 130.523 136.475 1.00 24.22 418 ARG B N 1
ATOM 8566 C CA . ARG B 1 330 ? 150.988 129.568 136.597 1.00 24.22 418 ARG B CA 1
ATOM 8567 C C . ARG B 1 330 ? 152.282 130.300 136.949 1.00 24.22 418 ARG B C 1
ATOM 8568 O O . ARG B 1 330 ? 152.448 131.475 136.612 1.00 24.22 418 ARG B O 1
ATOM 8576 N N . PRO B 1 331 ? 153.213 129.633 137.630 1.00 27.02 419 PRO B N 1
ATOM 8577 C CA . PRO B 1 331 ? 154.514 130.258 137.889 1.00 27.02 419 PRO B CA 1
ATOM 8578 C C . PRO B 1 331 ? 155.274 130.540 136.599 1.00 27.02 419 PRO B C 1
ATOM 8579 O O . PRO B 1 331 ? 155.274 129.739 135.663 1.00 27.02 419 PRO B O 1
ATOM 8583 N N . ALA B 1 332 ? 155.921 131.702 136.563 1.00 28.94 420 ALA B N 1
ATOM 8584 C CA . ALA B 1 332 ? 156.663 132.131 135.386 1.00 28.94 420 ALA B CA 1
ATOM 8585 C C . ALA B 1 332 ? 157.888 131.253 135.160 1.00 28.94 420 ALA B C 1
ATOM 8586 O O . ALA B 1 332 ? 158.692 131.042 136.073 1.00 28.94 420 ALA B O 1
ATOM 8588 N N . GLY B 1 333 ? 158.029 130.739 133.939 1.00 29.14 421 GLY B N 1
ATOM 8589 C CA . GLY B 1 333 ? 159.115 129.846 133.596 1.00 29.14 421 GLY B CA 1
ATOM 8590 C C . GLY B 1 333 ? 158.844 128.368 133.776 1.00 29.14 421 GLY B C 1
ATOM 8591 O O . GLY B 1 333 ? 159.741 127.557 133.513 1.00 29.14 421 GLY B O 1
ATOM 8592 N N . GLN B 1 334 ? 157.646 127.988 134.219 1.00 27.63 422 GLN B N 1
ATOM 8593 C CA . GLN B 1 334 ? 157.126 126.632 134.054 1.00 27.63 422 GLN B CA 1
ATOM 8594 C C . GLN B 1 334 ? 155.819 126.723 133.277 1.00 27.63 422 GLN B C 1
ATOM 8595 O O . GLN B 1 334 ? 154.733 126.498 133.829 1.00 27.63 422 GLN B O 1
ATOM 8601 N N . PRO B 1 335 ? 155.891 127.063 131.994 1.00 23.56 423 PRO B N 1
ATOM 8602 C CA . PRO B 1 335 ? 154.708 127.559 131.289 1.00 23.56 423 PRO B CA 1
ATOM 8603 C C . PRO B 1 335 ? 153.629 126.499 131.141 1.00 23.56 423 PRO B C 1
ATOM 8604 O O . PRO B 1 335 ? 153.857 125.299 131.307 1.00 23.56 423 PRO B O 1
ATOM 8608 N N . LEU B 1 336 ? 152.430 126.977 130.820 1.00 19.75 424 LEU B N 1
ATOM 8609 C CA . LEU B 1 336 ? 151.383 126.121 130.284 1.00 19.75 424 LEU B CA 1
ATOM 8610 C C . LEU B 1 336 ? 151.789 125.592 128.915 1.00 19.75 424 LEU B C 1
ATOM 8611 O O . LEU B 1 336 ? 152.149 126.363 128.021 1.00 19.75 424 LEU B O 1
ATOM 8616 N N . LEU B 1 337 ? 151.731 124.276 128.751 1.00 17.58 425 LEU B N 1
ATOM 8617 C CA . LEU B 1 337 ? 151.961 123.669 127.450 1.00 17.58 425 LEU B CA 1
ATOM 8618 C C . LEU B 1 337 ? 150.697 123.740 126.603 1.00 17.58 425 LEU B C 1
ATOM 8619 O O . LEU B 1 337 ? 149.583 123.581 127.107 1.00 17.58 425 LEU B O 1
ATOM 8624 N N . VAL B 1 338 ? 150.874 123.988 125.311 1.00 16.05 426 VAL B N 1
ATOM 8625 C CA . VAL B 1 338 ? 149.765 124.011 124.367 1.00 16.05 426 VAL B CA 1
ATOM 8626 C C . VAL B 1 338 ? 150.111 123.225 123.116 1.00 16.05 426 VAL B C 1
ATOM 8627 O O . VAL B 1 338 ? 151.276 123.109 122.725 1.00 16.05 426 VAL B O 1
ATOM 8631 N N . GLY B 1 339 ? 149.071 122.693 122.482 1.00 13.70 427 GLY B N 1
ATOM 8632 C CA . GLY B 1 339 ? 149.209 122.104 121.166 1.00 13.70 427 GLY B CA 1
ATOM 8633 C C . GLY B 1 339 ? 147.860 121.966 120.500 1.00 13.70 427 GLY B C 1
ATOM 8634 O O . GLY B 1 339 ? 146.816 122.229 121.098 1.00 13.70 427 GLY B O 1
ATOM 8635 N N . SER B 1 340 ? 147.895 121.546 119.238 1.00 13.68 428 SER B N 1
ATOM 8636 C CA . SER B 1 340 ? 146.673 121.371 118.467 1.00 13.68 428 SER B CA 1
ATOM 8637 C C . SER B 1 340 ? 146.757 120.085 117.663 1.00 13.68 428 SER B C 1
ATOM 8638 O O . SER B 1 340 ? 147.712 119.880 116.910 1.00 13.68 428 SER B O 1
ATOM 8641 N N . VAL B 1 341 ? 145.755 119.221 117.831 1.00 12.69 429 VAL B N 1
ATOM 8642 C CA . VAL B 1 341 ? 145.621 118.046 116.983 1.00 12.69 429 VAL B CA 1
ATOM 8643 C C . VAL B 1 341 ? 145.292 118.406 115.538 1.00 12.69 429 VAL B C 1
ATOM 8644 O O . VAL B 1 341 ? 145.440 117.564 114.645 1.00 12.69 429 VAL B O 1
ATOM 8648 N N . LYS B 1 342 ? 144.853 119.639 115.274 1.00 12.05 430 LYS B N 1
ATOM 8649 C CA . LYS B 1 342 ? 144.766 120.126 113.900 1.00 12.05 430 LYS B CA 1
ATOM 8650 C C . LYS B 1 342 ? 146.119 120.233 113.205 1.00 12.05 430 LYS B C 1
ATOM 8651 O O . LYS B 1 342 ? 146.159 120.313 111.975 1.00 12.05 430 LYS B O 1
ATOM 8657 N N . THR B 1 343 ? 147.224 120.242 113.946 1.00 14.63 431 THR B N 1
ATOM 8658 C CA . THR B 1 343 ? 148.523 120.091 113.298 1.00 14.63 431 THR B CA 1
ATOM 8659 C C . THR B 1 343 ? 148.769 118.664 112.824 1.00 14.63 431 THR B C 1
ATOM 8660 O O . THR B 1 343 ? 149.642 118.448 111.978 1.00 14.63 431 THR B O 1
ATOM 8664 N N . ASN B 1 344 ? 148.025 117.694 113.349 1.00 14.31 432 ASN B N 1
ATOM 8665 C CA . ASN B 1 344 ? 148.088 116.311 112.893 1.00 14.31 432 ASN B CA 1
ATOM 8666 C C . ASN B 1 344 ? 147.023 115.988 111.850 1.00 14.31 432 ASN B C 1
ATOM 8667 O O . ASN B 1 344 ? 147.322 115.374 110.821 1.00 14.31 432 ASN B O 1
ATOM 8672 N N . ILE B 1 345 ? 145.776 116.380 112.106 1.00 12.50 433 ILE B N 1
ATOM 8673 C CA . ILE B 1 345 ? 144.625 115.859 111.382 1.00 12.50 433 ILE B CA 1
ATOM 8674 C C . ILE B 1 345 ? 143.811 116.945 110.695 1.00 12.50 433 ILE B C 1
ATOM 8675 O O . ILE B 1 345 ? 142.767 116.641 110.111 1.00 12.50 433 ILE B O 1
ATOM 8680 N N . GLY B 1 346 ? 144.253 118.197 110.745 1.00 11.88 434 GLY B N 1
ATOM 8681 C CA . GLY B 1 346 ? 143.450 119.313 110.293 1.00 11.88 434 GLY B CA 1
ATOM 8682 C C . GLY B 1 346 ? 142.243 119.614 111.166 1.00 11.88 434 GLY B C 1
ATOM 8683 O O . GLY B 1 346 ? 142.055 119.070 112.253 1.00 11.88 434 GLY B O 1
ATOM 8684 N N . HIS B 1 347 ? 141.416 120.523 110.653 1.00 11.86 435 HIS B N 1
ATOM 8685 C CA . HIS B 1 347 ? 140.252 121.027 111.377 1.00 11.86 435 HIS B CA 1
ATOM 8686 C C . HIS B 1 347 ? 139.057 120.111 111.132 1.00 11.86 435 HIS B C 1
ATOM 8687 O O . HIS B 1 347 ? 138.409 120.181 110.087 1.00 11.86 435 HIS B O 1
ATOM 8694 N N . LEU B 1 348 ? 138.763 119.245 112.102 1.00 11.00 436 LEU B N 1
ATOM 8695 C CA . LEU B 1 348 ? 137.622 118.336 112.027 1.00 11.00 436 LEU B CA 1
ATOM 8696 C C . LEU B 1 348 ? 136.290 119.047 112.234 1.00 11.00 436 LEU B C 1
ATOM 8697 O O . LEU B 1 348 ? 135.270 118.395 112.474 1.00 11.00 436 LEU B O 1
ATOM 8702 N N . GLU B 1 349 ? 136.290 120.373 112.118 1.00 11.59 437 GLU B N 1
ATOM 8703 C CA . GLU B 1 349 ? 135.085 121.193 112.104 1.00 11.59 437 GLU B CA 1
ATOM 8704 C C . GLU B 1 349 ? 134.137 120.909 113.265 1.00 11.59 437 GLU B C 1
ATOM 8705 O O . GLU B 1 349 ? 134.489 121.132 114.427 1.00 11.59 437 GLU B O 1
ATOM 8711 N N . GLY B 1 350 ? 132.941 120.406 112.962 1.00 9.89 438 GLY B N 1
ATOM 8712 C CA . GLY B 1 350 ? 132.021 120.024 114.019 1.00 9.89 438 GLY B CA 1
ATOM 8713 C C . GLY B 1 350 ? 132.554 118.957 114.957 1.00 9.89 438 GLY B C 1
ATOM 8714 O O . GLY B 1 350 ? 132.305 119.007 116.161 1.00 9.89 438 GLY B O 1
ATOM 8715 N N . ALA B 1 351 ? 133.297 117.987 114.429 1.00 9.02 439 ALA B N 1
ATOM 8716 C CA . ALA B 1 351 ? 133.968 117.005 115.274 1.00 9.02 439 ALA B CA 1
ATOM 8717 C C . ALA B 1 351 ? 135.238 117.525 115.938 1.00 9.02 439 ALA B C 1
ATOM 8718 O O . ALA B 1 351 ? 135.774 116.845 116.823 1.00 9.02 439 ALA B O 1
ATOM 8720 N N . ALA B 1 352 ? 135.667 118.748 115.621 1.00 8.74 440 ALA B N 1
ATOM 8721 C CA . ALA B 1 352 ? 136.976 119.223 116.064 1.00 8.74 440 ALA B CA 1
ATOM 8722 C C . ALA B 1 352 ? 137.169 119.074 117.566 1.00 8.74 440 ALA B C 1
ATOM 8723 O O . ALA B 1 352 ? 138.118 118.422 118.020 1.00 8.74 440 ALA B O 1
ATOM 8725 N N . GLY B 1 353 ? 136.195 119.526 118.348 1.00 7.97 441 GLY B N 1
ATOM 8726 C CA . GLY B 1 353 ? 136.380 119.512 119.782 1.00 7.97 441 GLY B CA 1
ATOM 8727 C C . GLY B 1 353 ? 136.343 118.129 120.389 1.00 7.97 441 GLY B C 1
ATOM 8728 O O . GLY B 1 353 ? 137.178 117.817 121.246 1.00 7.97 441 GLY B O 1
ATOM 8729 N N . ILE B 1 354 ? 135.532 117.225 119.831 1.00 7.71 442 ILE B N 1
ATOM 8730 C CA . ILE B 1 354 ? 135.578 115.866 120.357 1.00 7.71 442 ILE B CA 1
ATOM 8731 C C . ILE B 1 354 ? 136.925 115.240 120.042 1.00 7.71 442 ILE B C 1
ATOM 8732 O O . ILE B 1 354 ? 137.520 114.570 120.895 1.00 7.71 442 ILE B O 1
ATOM 8737 N N . ALA B 1 355 ? 137.500 115.577 118.885 1.00 8.28 443 ALA B N 1
ATOM 8738 C CA . ALA B 1 355 ? 138.837 115.090 118.582 1.00 8.28 443 ALA B CA 1
ATOM 8739 C C . ALA B 1 355 ? 139.833 115.594 119.613 1.00 8.28 443 ALA B C 1
ATOM 8740 O O . ALA B 1 355 ? 140.513 114.797 120.275 1.00 8.28 443 ALA B O 1
ATOM 8742 N N . GLY B 1 356 ? 139.780 116.895 119.906 1.00 8.72 444 GLY B N 1
ATOM 8743 C CA . GLY B 1 356 ? 140.627 117.434 120.953 1.00 8.72 444 GLY B CA 1
ATOM 8744 C C . GLY B 1 356 ? 140.370 116.790 122.296 1.00 8.72 444 GLY B C 1
ATOM 8745 O O . GLY B 1 356 ? 141.300 116.552 123.069 1.00 8.72 444 GLY B O 1
ATOM 8746 N N . LEU B 1 357 ? 139.109 116.506 122.598 1.00 9.19 445 LEU B N 1
ATOM 8747 C CA . LEU B 1 357 ? 138.806 115.823 123.845 1.00 9.19 445 LEU B CA 1
ATOM 8748 C C . LEU B 1 357 ? 139.391 114.414 123.874 1.00 9.19 445 LEU B C 1
ATOM 8749 O O . LEU B 1 357 ? 140.105 114.050 124.817 1.00 9.19 445 LEU B O 1
ATOM 8754 N N . ILE B 1 358 ? 139.206 113.650 122.793 1.00 9.90 446 ILE B N 1
ATOM 8755 C CA . ILE B 1 358 ? 139.745 112.292 122.760 1.00 9.90 446 ILE B CA 1
ATOM 8756 C C . ILE B 1 358 ? 141.264 112.289 122.812 1.00 9.90 446 ILE B C 1
ATOM 8757 O O . ILE B 1 358 ? 141.865 111.557 123.611 1.00 9.90 446 ILE B O 1
ATOM 8762 N N . LYS B 1 359 ? 141.895 113.215 122.095 1.00 11.48 447 LYS B N 1
ATOM 8763 C CA . LYS B 1 359 ? 143.336 113.400 122.222 1.00 11.48 447 LYS B CA 1
ATOM 8764 C C . LYS B 1 359 ? 143.742 113.631 123.668 1.00 11.48 447 LYS B C 1
ATOM 8765 O O . LYS B 1 359 ? 144.593 112.911 124.206 1.00 11.48 447 LYS B O 1
ATOM 8771 N N . ALA B 1 360 ? 143.028 114.516 124.357 1.00 11.33 448 ALA B N 1
ATOM 8772 C CA . ALA B 1 360 ? 143.346 114.770 125.754 1.00 11.33 448 ALA B CA 1
ATOM 8773 C C . ALA B 1 360 ? 143.134 113.537 126.614 1.00 11.33 448 ALA B C 1
ATOM 8774 O O . ALA B 1 360 ? 143.994 113.198 127.436 1.00 11.33 448 ALA B O 1
ATOM 8776 N N . VAL B 1 361 ? 142.043 112.802 126.385 1.00 12.06 449 VAL B N 1
ATOM 8777 C CA . VAL B 1 361 ? 141.849 111.550 127.107 1.00 12.06 449 VAL B CA 1
ATOM 8778 C C . VAL B 1 361 ? 143.014 110.606 126.852 1.00 12.06 449 VAL B C 1
ATOM 8779 O O . VAL B 1 361 ? 143.669 110.134 127.792 1.00 12.06 449 VAL B O 1
ATOM 8783 N N . LEU B 1 362 ? 143.420 110.487 125.593 1.00 12.79 450 LEU B N 1
ATOM 8784 C CA . LEU B 1 362 ? 144.554 109.626 125.300 1.00 12.79 450 LEU B CA 1
ATOM 8785 C C . LEU B 1 362 ? 145.826 110.152 125.932 1.00 12.79 450 LEU B C 1
ATOM 8786 O O . LEU B 1 362 ? 146.680 109.361 126.348 1.00 12.79 450 LEU B O 1
ATOM 8791 N N . ALA B 1 363 ? 145.975 111.470 126.021 1.00 13.86 451 ALA B N 1
ATOM 8792 C CA . ALA B 1 363 ? 147.139 112.005 126.708 1.00 13.86 451 ALA B CA 1
ATOM 8793 C C . ALA B 1 363 ? 147.144 111.666 128.196 1.00 13.86 451 ALA B C 1
ATOM 8794 O O . ALA B 1 363 ? 148.131 111.108 128.696 1.00 13.86 451 ALA B O 1
ATOM 8796 N N . VAL B 1 364 ? 146.005 111.820 128.886 1.00 14.61 452 VAL B N 1
ATOM 8797 C CA . VAL B 1 364 ? 145.998 111.434 130.299 1.00 14.61 452 VAL B CA 1
ATOM 8798 C C . VAL B 1 364 ? 146.166 109.930 130.459 1.00 14.61 452 VAL B C 1
ATOM 8799 O O . VAL B 1 364 ? 146.935 109.473 131.312 1.00 14.61 452 VAL B O 1
ATOM 8803 N N . ARG B 1 365 ? 145.460 109.138 129.658 1.00 15.00 453 ARG B N 1
ATOM 8804 C CA . ARG B 1 365 ? 145.675 107.699 129.702 1.00 15.00 453 ARG B CA 1
ATOM 8805 C C . ARG B 1 365 ? 147.131 107.364 129.401 1.00 15.00 453 ARG B C 1
ATOM 8806 O O . ARG B 1 365 ? 147.702 106.449 130.004 1.00 15.00 453 ARG B O 1
ATOM 8814 N N . GLY B 1 366 ? 147.752 108.097 128.470 1.00 16.69 454 GLY B N 1
ATOM 8815 C CA . GLY B 1 366 ? 149.142 107.823 128.154 1.00 16.69 454 GLY B CA 1
ATOM 8816 C C . GLY B 1 366 ? 150.169 108.483 129.042 1.00 16.69 454 GLY B C 1
ATOM 8817 O O . GLY B 1 366 ? 151.347 108.126 128.956 1.00 16.69 454 GLY B O 1
ATOM 8818 N N . ARG B 1 367 ? 149.753 109.408 129.903 1.00 19.29 455 ARG B N 1
ATOM 8819 C CA . ARG B 1 367 ? 150.664 110.233 130.697 1.00 19.29 455 ARG B CA 1
ATOM 8820 C C . ARG B 1 367 ? 151.786 110.814 129.834 1.00 19.29 455 ARG B C 1
ATOM 8821 O O . ARG B 1 367 ? 152.966 110.761 130.181 1.00 19.29 455 ARG B O 1
ATOM 8829 N N . ALA B 1 368 ? 151.406 111.375 128.689 1.00 18.59 456 ALA B N 1
ATOM 8830 C CA . ALA B 1 368 ? 152.336 112.134 127.868 1.00 18.59 456 ALA B CA 1
ATOM 8831 C C . ALA B 1 368 ? 151.565 113.166 127.059 1.00 18.59 456 ALA B C 1
ATOM 8832 O O . ALA B 1 368 ? 150.360 113.034 126.837 1.00 18.59 456 ALA B O 1
ATOM 8834 N N . LEU B 1 369 ? 152.281 114.202 126.621 1.00 19.35 457 LEU B N 1
ATOM 8835 C CA . LEU B 1 369 ? 151.710 115.264 125.803 1.00 19.35 457 LEU B CA 1
ATOM 8836 C C . LEU B 1 369 ? 152.268 115.205 124.388 1.00 19.35 457 LEU B C 1
ATOM 8837 O O . LEU B 1 369 ? 153.492 115.289 124.208 1.00 19.35 457 LEU B O 1
ATOM 8842 N N . PRO B 1 370 ? 151.427 115.055 123.367 1.00 19.31 458 PRO B N 1
ATOM 8843 C CA . PRO B 1 370 ? 151.922 115.020 121.985 1.00 19.31 458 PRO B CA 1
ATOM 8844 C C . PRO B 1 370 ? 152.449 116.366 121.502 1.00 19.31 458 PRO B C 1
ATOM 8845 O O . PRO B 1 370 ? 152.091 117.432 122.007 1.00 19.31 458 PRO B O 1
ATOM 8849 N N . ALA B 1 371 ? 153.321 116.288 120.499 1.00 20.35 459 ALA B N 1
ATOM 8850 C CA . ALA B 1 371 ? 153.880 117.442 119.806 1.00 20.35 459 ALA B CA 1
ATOM 8851 C C . ALA B 1 371 ? 152.848 118.120 118.900 1.00 20.35 459 ALA B C 1
ATOM 8852 O O . ALA B 1 371 ? 151.850 117.523 118.490 1.00 20.35 459 ALA B O 1
ATOM 8854 N N . SER B 1 372 ? 153.115 119.387 118.582 1.00 18.40 460 SER B N 1
ATOM 8855 C CA . SER B 1 372 ? 152.469 120.105 117.487 1.00 18.40 460 SER B CA 1
ATOM 8856 C C . SER B 1 372 ? 153.435 120.277 116.323 1.00 18.40 460 SER B C 1
ATOM 8857 O O . SER B 1 372 ? 154.544 120.788 116.500 1.00 18.40 460 SER B O 1
ATOM 8860 N N . LEU B 1 373 ? 153.004 119.856 115.135 1.00 18.49 461 LEU B N 1
ATOM 8861 C CA . LEU B 1 373 ? 153.906 119.384 114.096 1.00 18.49 461 LEU B CA 1
ATOM 8862 C C . LEU B 1 373 ? 154.400 120.481 113.166 1.00 18.49 461 LEU B C 1
ATOM 8863 O O . LEU B 1 373 ? 155.441 120.305 112.521 1.00 18.49 461 LEU B O 1
ATOM 8868 N N . ASN B 1 374 ? 153.685 121.596 113.077 1.00 19.14 462 ASN B N 1
ATOM 8869 C CA . ASN B 1 374 ? 153.946 122.597 112.054 1.00 19.14 462 ASN B CA 1
ATOM 8870 C C . ASN B 1 374 ? 154.459 123.858 112.727 1.00 19.14 462 ASN B C 1
ATOM 8871 O O . ASN B 1 374 ? 153.957 124.958 112.477 1.00 19.14 462 ASN B O 1
ATOM 8876 N N . TYR B 1 375 ? 155.463 123.698 113.583 1.00 21.64 463 TYR B N 1
ATOM 8877 C CA . TYR B 1 375 ? 155.862 124.726 114.542 1.00 21.64 463 TYR B CA 1
ATOM 8878 C C . TYR B 1 375 ? 157.382 124.751 114.632 1.00 21.64 463 TYR B C 1
ATOM 8879 O O . TYR B 1 375 ? 157.992 123.889 115.270 1.00 21.64 463 TYR B O 1
ATOM 8888 N N . GLU B 1 376 ? 157.982 125.743 113.987 1.00 24.21 464 GLU B N 1
ATOM 8889 C CA . GLU B 1 376 ? 159.420 125.961 114.018 1.00 24.21 464 GLU B CA 1
ATOM 8890 C C . GLU B 1 376 ? 159.767 127.273 114.700 1.00 24.21 464 GLU B C 1
ATOM 8891 O O . GLU B 1 376 ? 160.661 127.307 115.552 1.00 24.21 464 GLU B O 1
ATOM 8897 N N . THR B 1 377 ? 159.069 128.352 114.359 1.00 24.24 465 THR B N 1
ATOM 8898 C CA . THR B 1 377 ? 159.322 129.674 114.913 1.00 24.24 465 THR B CA 1
ATOM 8899 C C . THR B 1 377 ? 158.067 130.159 115.626 1.00 24.24 465 THR B C 1
ATOM 8900 O O . THR B 1 377 ? 156.988 130.196 115.011 1.00 24.24 465 THR B O 1
ATOM 8904 N N . PRO B 1 378 ? 158.146 130.507 116.909 1.00 24.14 466 PRO B N 1
ATOM 8905 C CA . PRO B 1 378 ? 156.986 131.080 117.603 1.00 24.14 466 PRO B CA 1
ATOM 8906 C C . PRO B 1 378 ? 156.441 132.301 116.877 1.00 24.14 466 PRO B C 1
ATOM 8907 O O . PRO B 1 378 ? 157.183 133.221 116.529 1.00 24.14 466 PRO B O 1
ATOM 8911 N N . ASN B 1 379 ? 155.133 132.289 116.628 1.00 22.26 467 ASN B N 1
ATOM 8912 C CA . ASN B 1 379 ? 154.437 133.389 115.980 1.00 22.26 467 ASN B CA 1
ATOM 8913 C C . ASN B 1 379 ? 154.791 134.714 116.655 1.00 22.26 467 ASN B C 1
ATOM 8914 O O . ASN B 1 379 ? 154.551 134.871 117.861 1.00 22.26 467 ASN B O 1
ATOM 8919 N N . PRO B 1 380 ? 155.377 135.673 115.928 1.00 22.73 468 PRO B N 1
ATOM 8920 C CA . PRO B 1 380 ? 155.774 136.939 116.563 1.00 22.73 468 PRO B CA 1
ATOM 8921 C C . PRO B 1 380 ? 154.603 137.776 117.042 1.00 22.73 468 PRO B C 1
ATOM 8922 O O . PRO B 1 380 ? 154.795 138.647 117.899 1.00 22.73 468 PRO B O 1
ATOM 8926 N N . ALA B 1 381 ? 153.399 137.540 116.520 1.00 21.78 469 ALA B N 1
ATOM 8927 C CA . ALA B 1 381 ? 152.212 138.215 117.025 1.00 21.78 469 ALA B CA 1
ATOM 8928 C C . ALA B 1 381 ? 151.876 137.807 118.450 1.00 21.78 469 ALA B C 1
ATOM 8929 O O . ALA B 1 381 ? 151.118 138.512 119.121 1.00 21.78 469 ALA B O 1
ATOM 8931 N N . ILE B 1 382 ? 152.428 136.700 118.922 1.00 22.55 470 ILE B N 1
ATOM 8932 C CA . ILE B 1 382 ? 152.145 136.142 120.239 1.00 22.55 470 ILE B CA 1
ATOM 8933 C C . ILE B 1 382 ? 153.346 136.404 121.139 1.00 22.55 470 ILE B C 1
ATOM 8934 O O . ILE B 1 382 ? 154.471 136.035 120.781 1.00 22.55 470 ILE B O 1
ATOM 8939 N N . PRO B 1 383 ? 153.165 137.039 122.293 1.00 24.87 471 PRO B N 1
ATOM 8940 C CA . PRO B 1 383 ? 154.268 137.211 123.252 1.00 24.87 471 PRO B CA 1
ATOM 8941 C C . PRO B 1 383 ? 154.375 136.019 124.201 1.00 24.87 471 PRO B C 1
ATOM 8942 O O . PRO B 1 383 ? 154.021 136.080 125.386 1.00 24.87 471 PRO B O 1
ATOM 8946 N N . PHE B 1 384 ? 154.870 134.904 123.655 1.00 25.16 472 PHE B N 1
ATOM 8947 C CA . PHE B 1 384 ? 154.793 133.611 124.334 1.00 25.16 472 PHE B CA 1
ATOM 8948 C C . PHE B 1 384 ? 155.421 133.658 125.720 1.00 25.16 472 PHE B C 1
ATOM 8949 O O . PHE B 1 384 ? 154.859 133.133 126.688 1.00 25.16 472 PHE B O 1
ATOM 8957 N N . GLU B 1 385 ? 156.599 134.273 125.833 1.00 29.42 473 GLU B N 1
ATOM 8958 C CA . GLU B 1 385 ? 157.253 134.383 127.133 1.00 29.42 473 GLU B CA 1
ATOM 8959 C C . GLU B 1 385 ? 156.443 135.245 128.094 1.00 29.42 473 GLU B C 1
ATOM 8960 O O . GLU B 1 385 ? 156.289 134.896 129.271 1.00 29.42 473 GLU B O 1
ATOM 8966 N N . GLU B 1 386 ? 155.910 136.368 127.612 1.00 28.43 474 GLU B N 1
ATOM 8967 C CA . GLU B 1 386 ? 155.105 137.253 128.450 1.00 28.43 474 GLU B CA 1
ATOM 8968 C C . GLU B 1 386 ? 153.737 136.671 128.787 1.00 28.43 474 GLU B C 1
ATOM 8969 O O . GLU B 1 386 ? 153.137 137.071 129.788 1.00 28.43 474 GLU B O 1
ATOM 8975 N N . LEU B 1 387 ? 153.227 135.750 127.974 1.00 25.24 475 LEU B N 1
ATOM 8976 C CA . LEU B 1 387 ? 152.056 134.967 128.348 1.00 25.24 475 LEU B CA 1
ATOM 8977 C C . LEU B 1 387 ? 152.388 133.816 129.288 1.00 25.24 475 LEU B C 1
ATOM 8978 O O . LEU B 1 387 ? 151.483 133.311 129.960 1.00 25.24 475 LEU B O 1
ATOM 8983 N N . ASN B 1 388 ? 153.654 133.393 129.340 1.00 23.84 476 ASN B N 1
ATOM 8984 C CA . ASN B 1 388 ? 154.073 132.160 130.014 1.00 23.84 476 ASN B CA 1
ATOM 8985 C C . ASN B 1 388 ? 153.409 130.942 129.374 1.00 23.84 476 ASN B C 1
ATOM 8986 O O . ASN B 1 388 ? 152.903 130.046 130.050 1.00 23.84 476 ASN B O 1
ATOM 8991 N N . LEU B 1 389 ? 153.401 130.931 128.045 1.00 22.58 477 LEU B N 1
ATOM 8992 C CA . LEU B 1 389 ? 152.839 129.862 127.238 1.00 22.58 477 LEU B CA 1
ATOM 8993 C C . LEU B 1 389 ? 153.971 129.217 126.450 1.00 22.58 477 LEU B C 1
ATOM 8994 O O . LEU B 1 389 ? 154.839 129.921 125.926 1.00 22.58 477 LEU B O 1
ATOM 8999 N N . ARG B 1 390 ? 153.976 127.888 126.353 1.00 21.76 478 ARG B N 1
ATOM 9000 C CA . ARG B 1 390 ? 154.914 127.211 125.466 1.00 21.76 478 ARG B CA 1
ATOM 9001 C C . ARG B 1 390 ? 154.186 126.204 124.590 1.00 21.76 478 ARG B C 1
ATOM 9002 O O . ARG B 1 390 ? 153.407 125.386 125.088 1.00 21.76 478 ARG B O 1
ATOM 9010 N N . VAL B 1 391 ? 154.436 126.277 123.282 1.00 21.14 479 VAL B N 1
ATOM 9011 C CA . VAL B 1 391 ? 153.942 125.262 122.360 1.00 21.14 479 VAL B CA 1
ATOM 9012 C C . VAL B 1 391 ? 154.749 123.984 122.527 1.00 21.14 479 VAL B C 1
ATOM 9013 O O . VAL B 1 391 ? 155.982 123.986 122.416 1.00 21.14 479 VAL B O 1
ATOM 9017 N N . ASN B 1 392 ? 154.052 122.879 122.779 1.00 23.30 480 ASN B N 1
ATOM 9018 C CA . ASN B 1 392 ? 154.695 121.588 122.971 1.00 23.30 480 ASN B CA 1
ATOM 9019 C C . ASN B 1 392 ? 155.257 121.044 121.663 1.00 23.30 480 ASN B C 1
ATOM 9020 O O . ASN B 1 392 ? 154.550 120.379 120.901 1.00 23.30 480 ASN B O 1
ATOM 9025 N N . THR B 1 393 ? 156.530 121.327 121.397 1.00 26.03 481 THR B N 1
ATOM 9026 C CA . THR B 1 393 ? 157.163 120.982 120.133 1.00 26.03 481 THR B CA 1
ATOM 9027 C C . THR B 1 393 ? 157.594 119.523 120.055 1.00 26.03 481 THR B C 1
ATOM 9028 O O . THR B 1 393 ? 157.939 119.056 118.964 1.00 26.03 481 THR B O 1
ATOM 9032 N N . GLU B 1 394 ? 157.585 118.799 121.169 1.00 26.65 482 GLU B N 1
ATOM 9033 C CA . GLU B 1 394 ? 158.118 117.448 121.220 1.00 26.65 482 GLU B CA 1
ATOM 9034 C C . GLU B 1 394 ? 157.220 116.590 122.097 1.00 26.65 482 GLU B C 1
ATOM 9035 O O . GLU B 1 394 ? 156.547 117.093 122.999 1.00 26.65 482 GLU B O 1
ATOM 9041 N N . TYR B 1 395 ? 157.208 115.290 121.813 1.00 23.83 483 TYR B N 1
ATOM 9042 C CA . TYR B 1 395 ? 156.546 114.333 122.690 1.00 23.83 483 TYR B CA 1
ATOM 9043 C C . TYR B 1 395 ? 157.165 114.401 124.076 1.00 23.83 483 TYR B C 1
ATOM 9044 O O . TYR B 1 395 ? 158.376 114.220 124.237 1.00 23.83 483 TYR B O 1
ATOM 9053 N N . LEU B 1 396 ? 156.332 114.663 125.074 1.00 22.04 484 LEU B N 1
ATOM 9054 C CA . LEU B 1 396 ? 156.797 114.968 126.426 1.00 22.04 484 LEU B CA 1
ATOM 9055 C C . LEU B 1 396 ? 156.170 114.025 127.437 1.00 22.04 484 LEU B C 1
ATOM 9056 O O . LEU B 1 396 ? 154.965 114.151 127.730 1.00 22.04 484 LEU B O 1
ATOM 9061 N N . PRO B 1 397 ? 156.922 113.071 127.986 1.00 23.25 485 PRO B N 1
ATOM 9062 C CA . PRO B 1 397 ? 156.381 112.237 129.062 1.00 23.25 485 PRO B CA 1
ATOM 9063 C C . PRO B 1 397 ? 155.992 113.099 130.251 1.00 23.25 485 PRO B C 1
ATOM 9064 O O . PRO B 1 397 ? 156.729 113.998 130.659 1.00 23.25 485 PRO B O 1
ATOM 9068 N N . TRP B 1 398 ? 154.824 112.814 130.808 1.00 19.71 486 TRP B N 1
ATOM 9069 C CA . TRP B 1 398 ? 154.144 113.718 131.728 1.00 19.71 486 TRP B CA 1
ATOM 9070 C C . TRP B 1 398 ? 154.286 113.172 133.146 1.00 19.71 486 TRP B C 1
ATOM 9071 O O . TRP B 1 398 ? 153.418 112.456 133.646 1.00 19.71 486 TRP B O 1
ATOM 9082 N N . GLU B 1 399 ? 155.390 113.529 133.793 1.00 21.71 487 GLU B N 1
ATOM 9083 C CA . GLU B 1 399 ? 155.668 113.096 135.155 1.00 21.71 487 GLU B CA 1
ATOM 9084 C C . GLU B 1 399 ? 154.712 113.744 136.154 1.00 21.71 487 GLU B C 1
ATOM 9085 O O . GLU B 1 399 ? 154.710 114.963 136.334 1.00 21.71 487 GLU B O 1
ATOM 9091 N N . GLN B 1 405 ? 150.442 115.082 142.268 1.00 23.31 493 GLN B N 1
ATOM 9092 C CA . GLN B 1 405 ? 149.640 116.052 141.530 1.00 23.31 493 GLN B CA 1
ATOM 9093 C C . GLN B 1 405 ? 148.932 115.410 140.340 1.00 23.31 493 GLN B C 1
ATOM 9094 O O . GLN B 1 405 ? 149.571 114.863 139.446 1.00 23.31 493 GLN B O 1
ATOM 9100 N N . ARG B 1 406 ? 147.601 115.480 140.349 1.00 21.00 494 ARG B N 1
ATOM 9101 C CA . ARG B 1 406 ? 146.807 114.959 139.243 1.00 21.00 494 ARG B CA 1
ATOM 9102 C C . ARG B 1 406 ? 147.121 115.697 137.945 1.00 21.00 494 ARG B C 1
ATOM 9103 O O . ARG B 1 406 ? 147.270 116.921 137.926 1.00 21.00 494 ARG B O 1
ATOM 9111 N N . MET B 1 407 ? 147.229 114.939 136.859 1.00 19.61 495 MET B N 1
ATOM 9112 C CA . MET B 1 407 ? 147.393 115.512 135.530 1.00 19.61 495 MET B CA 1
ATOM 9113 C C . MET B 1 407 ? 146.087 116.139 135.046 1.00 19.61 495 MET B C 1
ATOM 9114 O O . MET B 1 407 ? 145.030 115.506 135.109 1.00 19.61 495 MET B O 1
ATOM 9119 N N . VAL B 1 408 ? 146.146 117.388 134.577 1.00 16.21 496 VAL B N 1
ATOM 9120 C CA . VAL B 1 408 ? 144.956 118.120 134.145 1.00 16.21 496 VAL B CA 1
ATOM 9121 C C . VAL B 1 408 ? 145.248 118.810 132.815 1.00 16.21 496 VAL B C 1
ATOM 9122 O O . VAL B 1 408 ? 146.283 119.466 132.668 1.00 16.21 496 VAL B O 1
ATOM 9126 N N . VAL B 1 409 ? 144.317 118.691 131.864 1.00 13.23 497 VAL B N 1
ATOM 9127 C CA . VAL B 1 409 ? 144.367 119.376 130.576 1.00 13.23 497 VAL B CA 1
ATOM 9128 C C . VAL B 1 409 ? 143.086 120.157 130.330 1.00 13.23 497 VAL B C 1
ATOM 9129 O O . VAL B 1 409 ? 142.015 119.816 130.838 1.00 13.23 497 VAL B O 1
ATOM 9133 N N . GLY B 1 410 ? 143.210 121.251 129.589 1.00 11.38 498 GLY B N 1
ATOM 9134 C CA . GLY B 1 410 ? 142.067 121.920 129.001 1.00 11.38 498 GLY B CA 1
ATOM 9135 C C . GLY B 1 410 ? 141.884 121.552 127.538 1.00 11.38 498 GLY B C 1
ATOM 9136 O O . GLY B 1 410 ? 142.833 121.183 126.854 1.00 11.38 498 GLY B O 1
ATOM 9137 N N . VAL B 1 411 ? 140.645 121.661 127.063 1.00 9.30 499 VAL B N 1
ATOM 9138 C CA . VAL B 1 411 ? 140.322 121.576 125.643 1.00 9.30 499 VAL B CA 1
ATOM 9139 C C . VAL B 1 411 ? 139.443 122.770 125.295 1.00 9.30 499 VAL B C 1
ATOM 9140 O O . VAL B 1 411 ? 138.426 123.008 125.955 1.00 9.30 499 VAL B O 1
ATOM 9144 N N . SER B 1 412 ? 139.838 123.519 124.270 1.00 9.46 500 SER B N 1
ATOM 9145 C CA . SER B 1 412 ? 139.082 124.663 123.780 1.00 9.46 500 SER B CA 1
ATOM 9146 C C . SER B 1 412 ? 138.536 124.374 122.390 1.00 9.46 500 SER B C 1
ATOM 9147 O O . SER B 1 412 ? 139.242 123.829 121.537 1.00 9.46 500 SER B O 1
ATOM 9150 N N . SER B 1 413 ? 137.283 124.753 122.158 1.00 7.89 501 SER B N 1
ATOM 9151 C CA . SER B 1 413 ? 136.698 124.696 120.824 1.00 7.89 501 SER B CA 1
ATOM 9152 C C . SER B 1 413 ? 135.913 125.972 120.572 1.00 7.89 501 SER B C 1
ATOM 9153 O O . SER B 1 413 ? 134.992 126.294 121.324 1.00 7.89 501 SER B O 1
ATOM 9156 N N . PHE B 1 414 ? 136.264 126.692 119.515 1.00 8.47 502 PHE B N 1
ATOM 9157 C CA . PHE B 1 414 ? 135.605 127.942 119.160 1.00 8.47 502 PHE B CA 1
ATOM 9158 C C . PHE B 1 414 ? 134.870 127.764 117.841 1.00 8.47 502 PHE B C 1
ATOM 9159 O O . PHE B 1 414 ? 135.436 127.242 116.876 1.00 8.47 502 PHE B O 1
ATOM 9167 N N . GLY B 1 415 ? 133.615 128.200 117.797 1.00 8.26 503 GLY B N 1
ATOM 9168 C CA . GLY B 1 415 ? 132.891 128.250 116.547 1.00 8.26 503 GLY B CA 1
ATOM 9169 C C . GLY B 1 415 ? 133.066 129.576 115.831 1.00 8.26 503 GLY B C 1
ATOM 9170 O O . GLY B 1 415 ? 133.330 130.607 116.440 1.00 8.26 503 GLY B O 1
ATOM 9171 N N . MET B 1 416 ? 132.923 129.519 114.507 1.00 12.32 504 MET B N 1
ATOM 9172 C CA . MET B 1 416 ? 132.877 130.728 113.692 1.00 12.32 504 MET B CA 1
ATOM 9173 C C . MET B 1 416 ? 131.736 131.658 114.084 1.00 12.32 504 MET B C 1
ATOM 9174 O O . MET B 1 416 ? 131.818 132.866 113.845 1.00 12.32 504 MET B O 1
ATOM 9179 N N . GLY B 1 417 ? 130.670 131.130 114.673 1.00 9.90 505 GLY B N 1
ATOM 9180 C CA . GLY B 1 417 ? 129.674 132.008 115.246 1.00 9.90 505 GLY B CA 1
ATOM 9181 C C . GLY B 1 417 ? 129.993 132.560 116.612 1.00 9.90 505 GLY B C 1
ATOM 9182 O O . GLY B 1 417 ? 129.128 133.175 117.237 1.00 9.90 505 GLY B O 1
ATOM 9183 N N . GLY B 1 418 ? 131.215 132.370 117.093 1.00 7.93 506 GLY B N 1
ATOM 9184 C CA . GLY B 1 418 ? 131.617 132.881 118.382 1.00 7.93 506 GLY B CA 1
ATOM 9185 C C . GLY B 1 418 ? 131.146 132.095 119.582 1.00 7.93 506 GLY B C 1
ATOM 9186 O O . GLY B 1 418 ? 131.381 132.535 120.711 1.00 7.93 506 GLY B O 1
ATOM 9187 N N . THR B 1 419 ? 130.494 130.950 119.390 1.00 7.41 507 THR B N 1
ATOM 9188 C CA . THR B 1 419 ? 130.200 130.074 120.519 1.00 7.41 507 THR B CA 1
ATOM 9189 C C . THR B 1 419 ? 131.486 129.384 120.955 1.00 7.41 507 THR B C 1
ATOM 9190 O O . THR B 1 419 ? 132.039 128.560 120.222 1.00 7.41 507 THR B O 1
ATOM 9194 N N . ASN B 1 420 ? 131.975 129.740 122.133 1.00 7.54 508 ASN B N 1
ATOM 9195 C CA . ASN B 1 420 ? 133.192 129.177 122.692 1.00 7.54 508 ASN B CA 1
ATOM 9196 C C . ASN B 1 420 ? 132.840 128.101 123.710 1.00 7.54 508 ASN B C 1
ATOM 9197 O O . ASN B 1 420 ? 131.875 128.243 124.464 1.00 7.54 508 ASN B O 1
ATOM 9202 N N . ALA B 1 421 ? 133.613 127.020 123.719 1.00 7.50 509 ALA B N 1
ATOM 9203 C CA . ALA B 1 421 ? 133.488 125.975 124.722 1.00 7.50 509 ALA B CA 1
ATOM 9204 C C . ALA B 1 421 ? 134.864 125.633 125.271 1.00 7.50 509 ALA B C 1
ATOM 9205 O O . ALA B 1 421 ? 135.841 125.570 124.524 1.00 7.50 509 ALA B O 1
ATOM 9207 N N . HIS B 1 422 ? 134.934 125.419 126.579 1.00 9.26 510 HIS B N 1
ATOM 9208 C CA . HIS B 1 422 ? 136.137 124.929 127.231 1.00 9.26 510 HIS B CA 1
ATOM 9209 C C . HIS B 1 422 ? 135.777 123.820 128.204 1.00 9.26 510 HIS B C 1
ATOM 9210 O O . HIS B 1 422 ? 134.798 123.927 128.943 1.00 9.26 510 HIS B O 1
ATOM 9217 N N . VAL B 1 423 ? 136.574 122.755 128.193 1.00 9.51 511 VAL B N 1
ATOM 9218 C CA . VAL B 1 423 ? 136.357 121.580 129.030 1.00 9.51 511 VAL B CA 1
ATOM 9219 C C . VAL B 1 423 ? 137.660 121.251 129.743 1.00 9.51 511 VAL B C 1
ATOM 9220 O O . VAL B 1 423 ? 138.735 121.296 129.140 1.00 9.51 511 VAL B O 1
ATOM 9224 N N . VAL B 1 424 ? 137.565 120.921 131.025 1.00 11.90 512 VAL B N 1
ATOM 9225 C CA . VAL B 1 424 ? 138.716 120.568 131.847 1.00 11.90 512 VAL B CA 1
ATOM 9226 C C . VAL B 1 424 ? 138.669 119.070 132.121 1.00 11.90 512 VAL B C 1
ATOM 9227 O O . VAL B 1 424 ? 137.684 118.560 132.667 1.00 11.90 512 VAL B O 1
ATOM 9231 N N . LEU B 1 425 ? 139.718 118.364 131.707 1.00 13.38 513 LEU B N 1
ATOM 9232 C CA . LEU B 1 425 ? 139.872 116.928 131.898 1.00 13.38 513 LEU B CA 1
ATOM 9233 C C . LEU B 1 425 ? 140.983 116.674 132.907 1.00 13.38 513 LEU B C 1
ATOM 9234 O O . LEU B 1 425 ? 142.134 117.046 132.673 1.00 13.38 513 LEU B O 1
ATOM 9239 N N . GLU B 1 426 ? 140.644 116.011 134.001 1.00 15.97 514 GLU B N 1
ATOM 9240 C CA . GLU B 1 426 ? 141.600 115.445 134.938 1.00 15.97 514 GLU B CA 1
ATOM 9241 C C . GLU B 1 426 ? 141.809 113.972 134.606 1.00 15.97 514 GLU B C 1
ATOM 9242 O O . GLU B 1 426 ? 140.923 113.314 134.065 1.00 15.97 514 GLU B O 1
ATOM 9248 N N . GLU B 1 427 ? 143.006 113.469 134.886 1.00 17.02 515 GLU B N 1
ATOM 9249 C CA . GLU B 1 427 ? 143.241 112.038 134.759 1.00 17.02 515 GLU B CA 1
ATOM 9250 C C . GLU B 1 427 ? 142.281 111.238 135.640 1.00 17.02 515 GLU B C 1
ATOM 9251 O O . GLU B 1 427 ? 141.690 111.749 136.595 1.00 17.02 515 GLU B O 1
ATOM 9257 N N . ALA B 1 428 ? 142.137 109.960 135.300 1.00 16.85 516 ALA B N 1
ATOM 9258 C CA . ALA B 1 428 ? 141.310 109.057 136.088 1.00 16.85 516 ALA B CA 1
ATOM 9259 C C . ALA B 1 428 ? 141.781 109.015 137.540 1.00 16.85 516 ALA B C 1
ATOM 9260 O O . ALA B 1 428 ? 142.985 109.100 137.805 1.00 16.85 516 ALA B O 1
ATOM 9262 N N . PRO B 1 429 ? 140.859 108.886 138.507 1.00 16.45 517 PRO B N 1
ATOM 9263 C CA . PRO B 1 429 ? 141.176 108.923 139.937 1.00 16.45 517 PRO B CA 1
ATOM 9264 C C . PRO B 1 429 ? 141.984 107.716 140.400 1.00 16.45 517 PRO B C 1
ATOM 9265 O O . PRO B 1 429 ? 142.097 106.750 139.649 0.00 16.45 517 PRO B O 1
ATOM 9269 N N . VAL B 1 451 ? 141.314 76.658 132.803 1.00 36.43 539 VAL B N 1
ATOM 9270 C CA . VAL B 1 451 ? 140.817 76.881 131.452 1.00 36.43 539 VAL B CA 1
ATOM 9271 C C . VAL B 1 451 ? 139.841 78.048 131.448 1.00 36.43 539 VAL B C 1
ATOM 9272 O O . VAL B 1 451 ? 138.965 78.140 132.308 1.00 36.43 539 VAL B O 1
ATOM 9276 N N . VAL B 1 452 ? 139.997 78.941 130.477 1.00 33.02 540 VAL B N 1
ATOM 9277 C CA . VAL B 1 452 ? 139.106 80.084 130.320 1.00 33.02 540 VAL B CA 1
ATOM 9278 C C . VAL B 1 452 ? 138.622 80.144 128.874 1.00 33.02 540 VAL B C 1
ATOM 9279 O O . VAL B 1 452 ? 139.391 79.852 127.940 1.00 33.02 540 VAL B O 1
ATOM 9283 N N . PRO B 1 453 ? 137.336 80.423 128.664 1.00 29.26 541 PRO B N 1
ATOM 9284 C CA . PRO B 1 453 ? 136.828 80.762 127.331 1.00 29.26 541 PRO B CA 1
ATOM 9285 C C . PRO B 1 453 ? 136.969 82.238 126.977 1.00 29.26 541 PRO B C 1
ATOM 9286 O O . PRO B 1 453 ? 136.682 83.123 127.786 1.00 29.26 541 PRO B O 1
ATOM 9290 N N . TRP B 1 454 ? 137.407 82.497 125.751 1.00 28.47 542 TRP B N 1
ATOM 9291 C CA . TRP B 1 454 ? 137.119 83.749 125.065 1.00 28.47 542 TRP B CA 1
ATOM 9292 C C . TRP B 1 454 ? 136.007 83.491 124.054 1.00 28.47 542 TRP B C 1
ATOM 9293 O O . TRP B 1 454 ? 136.137 82.615 123.191 1.00 28.47 542 TRP B O 1
ATOM 9304 N N . VAL B 1 455 ? 134.917 84.245 124.175 1.00 22.98 543 VAL B N 1
ATOM 9305 C CA . VAL B 1 455 ? 133.698 84.038 123.399 1.00 22.98 543 VAL B CA 1
ATOM 9306 C C . VAL B 1 455 ? 133.528 85.193 122.414 1.00 22.98 543 VAL B C 1
ATOM 9307 O O . VAL B 1 455 ? 133.472 86.362 122.813 1.00 22.98 543 VAL B O 1
ATOM 9311 N N . VAL B 1 456 ? 133.497 84.868 121.123 1.00 19.66 544 VAL B N 1
ATOM 9312 C CA . VAL B 1 456 ? 133.484 85.845 120.041 1.00 19.66 544 VAL B CA 1
ATOM 9313 C C . VAL B 1 456 ? 132.198 85.647 119.253 1.00 19.66 544 VAL B C 1
ATOM 9314 O O . VAL B 1 456 ? 131.881 84.523 118.856 1.00 19.66 544 VAL B O 1
ATOM 9318 N N . SER B 1 457 ? 131.450 86.723 119.030 1.00 16.82 545 SER B N 1
ATOM 9319 C CA . SER B 1 457 ? 130.204 86.590 118.291 1.00 16.82 545 SER B CA 1
ATOM 9320 C C . SER B 1 457 ? 130.023 87.752 117.328 1.00 16.82 545 SER B C 1
ATOM 9321 O O . SER B 1 457 ? 130.409 88.887 117.610 1.00 16.82 545 SER B O 1
ATOM 9324 N N . ALA B 1 458 ? 129.424 87.442 116.181 1.00 15.35 546 ALA B N 1
ATOM 9325 C CA . ALA B 1 458 ? 129.114 88.424 115.155 1.00 15.35 546 ALA B CA 1
ATOM 9326 C C . ALA B 1 458 ? 127.796 88.057 114.486 1.00 15.35 546 ALA B C 1
ATOM 9327 O O . ALA B 1 458 ? 127.230 86.984 114.716 1.00 15.35 546 ALA B O 1
ATOM 9329 N N . LYS B 1 459 ? 127.316 88.967 113.636 1.00 14.11 547 LYS B N 1
ATOM 9330 C CA . LYS B 1 459 ? 126.057 88.785 112.922 1.00 14.11 547 LYS B CA 1
ATOM 9331 C C . LYS B 1 459 ? 126.183 87.972 111.641 1.00 14.11 547 LYS B C 1
ATOM 9332 O O . LYS B 1 459 ? 125.158 87.676 111.020 1.00 14.11 547 LYS B O 1
ATOM 9338 N N . SER B 1 460 ? 127.391 87.600 111.229 1.00 16.72 548 SER B N 1
ATOM 9339 C CA . SER B 1 460 ? 127.549 86.790 110.031 1.00 16.72 548 SER B CA 1
ATOM 9340 C C . SER B 1 460 ? 128.858 86.024 110.126 1.00 16.72 548 SER B C 1
ATOM 9341 O O . SER B 1 460 ? 129.739 86.363 110.919 1.00 16.72 548 SER B O 1
ATOM 9344 N N . ALA B 1 461 ? 128.966 84.979 109.304 1.00 17.62 549 ALA B N 1
ATOM 9345 C CA . ALA B 1 461 ? 130.191 84.187 109.270 1.00 17.62 549 ALA B CA 1
ATOM 9346 C C . ALA B 1 461 ? 131.399 85.026 108.880 1.00 17.62 549 ALA B C 1
ATOM 9347 O O . ALA B 1 461 ? 132.476 84.880 109.466 1.00 17.62 549 ALA B O 1
ATOM 9349 N N . ALA B 1 462 ? 131.254 85.892 107.876 1.00 17.69 550 ALA B N 1
ATOM 9350 C CA . ALA B 1 462 ? 132.364 86.754 107.481 1.00 17.69 550 ALA B CA 1
ATOM 9351 C C . ALA B 1 462 ? 132.734 87.732 108.590 1.00 17.69 550 ALA B C 1
ATOM 9352 O O . ALA B 1 462 ? 133.919 87.937 108.884 1.00 17.69 550 ALA B O 1
ATOM 9354 N N . ALA B 1 463 ? 131.727 88.293 109.259 1.00 17.07 551 ALA B N 1
ATOM 9355 C CA . ALA B 1 463 ? 131.975 89.136 110.423 1.00 17.07 551 ALA B CA 1
ATOM 9356 C C . ALA B 1 463 ? 132.574 88.341 111.574 1.00 17.07 551 ALA B C 1
ATOM 9357 O O . ALA B 1 463 ? 133.433 88.850 112.299 1.00 17.07 551 ALA B O 1
ATOM 9359 N N . LEU B 1 464 ? 132.136 87.097 111.763 1.00 18.11 552 LEU B N 1
ATOM 9360 C CA . LEU B 1 464 ? 132.704 86.272 112.825 1.00 18.11 552 LEU B CA 1
ATOM 9361 C C . LEU B 1 464 ? 134.181 85.994 112.578 1.00 18.11 552 LEU B C 1
ATOM 9362 O O . LEU B 1 464 ? 135.008 86.123 113.487 1.00 18.11 552 LEU B O 1
ATOM 9367 N N . ASP B 1 465 ? 134.520 85.549 111.369 1.00 20.54 553 ASP B N 1
ATOM 9368 C CA . ASP B 1 465 ? 135.918 85.364 110.994 1.00 20.54 553 ASP B CA 1
ATOM 9369 C C . ASP B 1 465 ? 136.741 86.637 111.166 1.00 20.54 553 ASP B C 1
ATOM 9370 O O . ASP B 1 465 ? 137.870 86.587 111.667 1.00 20.54 553 ASP B O 1
ATOM 9375 N N . ALA B 1 466 ? 136.198 87.789 110.765 1.00 19.12 554 ALA B N 1
ATOM 9376 C CA . ALA B 1 466 ? 136.909 89.048 110.978 1.00 19.12 554 ALA B CA 1
ATOM 9377 C C . ALA B 1 466 ? 137.117 89.355 112.459 1.00 19.12 554 ALA B C 1
ATOM 9378 O O . ALA B 1 466 ? 138.187 89.829 112.860 1.00 19.12 554 ALA B O 1
ATOM 9380 N N . GLN B 1 467 ? 136.107 89.091 113.285 1.00 18.92 555 GLN B N 1
ATOM 9381 C CA . GLN B 1 467 ? 136.194 89.342 114.719 1.00 18.92 555 GLN B CA 1
ATOM 9382 C C . GLN B 1 467 ? 137.174 88.398 115.409 1.00 18.92 555 GLN B C 1
ATOM 9383 O O . GLN B 1 467 ? 137.899 88.808 116.326 1.00 18.92 555 GLN B O 1
ATOM 9389 N N . ILE B 1 468 ? 137.277 87.165 114.913 1.00 21.04 556 ILE B N 1
ATOM 9390 C CA . ILE B 1 468 ? 138.312 86.238 115.362 1.00 21.04 556 ILE B CA 1
ATOM 9391 C C . ILE B 1 468 ? 139.695 86.729 114.955 1.00 21.04 556 ILE B C 1
ATOM 9392 O O . ILE B 1 468 ? 140.640 86.675 115.748 1.00 21.04 556 ILE B O 1
ATOM 9397 N N . GLU B 1 469 ? 139.853 87.159 113.704 1.00 23.42 557 GLU B N 1
ATOM 9398 C CA . GLU B 1 469 ? 141.155 87.659 113.271 1.00 23.42 557 GLU B CA 1
ATOM 9399 C C . GLU B 1 469 ? 141.589 88.873 114.090 1.00 23.42 557 GLU B C 1
ATOM 9400 O O . GLU B 1 469 ? 142.765 89.001 114.448 1.00 23.42 557 GLU B O 1
ATOM 9406 N N . ARG B 1 470 ? 140.653 89.774 114.398 1.00 19.68 558 ARG B N 1
ATOM 9407 C CA . ARG B 1 470 ? 140.971 90.914 115.256 1.00 19.68 558 ARG B CA 1
ATOM 9408 C C . ARG B 1 470 ? 141.345 90.495 116.673 1.00 19.68 558 ARG B C 1
ATOM 9409 O O . ARG B 1 470 ? 142.288 91.041 117.251 1.00 19.68 558 ARG B O 1
ATOM 9417 N N . LEU B 1 471 ? 140.618 89.542 117.261 1.00 22.56 559 LEU B N 1
ATOM 9418 C CA . LEU B 1 471 ? 140.994 89.072 118.593 1.00 22.56 559 LEU B CA 1
ATOM 9419 C C . LEU B 1 471 ? 142.331 88.337 118.596 1.00 22.56 559 LEU B C 1
ATOM 9420 O O . LEU B 1 471 ? 143.070 88.402 119.586 1.00 22.56 559 LEU B O 1
ATOM 9425 N N . ALA B 1 472 ? 142.670 87.658 117.503 1.00 24.11 560 ALA B N 1
ATOM 9426 C CA . ALA B 1 472 ? 143.990 87.047 117.377 1.00 24.11 560 ALA B CA 1
ATOM 9427 C C . ALA B 1 472 ? 145.085 88.100 117.267 1.00 24.11 560 ALA B C 1
ATOM 9428 O O . ALA B 1 472 ? 146.130 87.989 117.917 1.00 24.11 560 ALA B O 1
ATOM 9430 N N . ALA B 1 473 ? 144.870 89.122 116.439 1.00 24.01 561 ALA B N 1
ATOM 9431 C CA . ALA B 1 473 ? 145.811 90.236 116.381 1.00 24.01 561 ALA B CA 1
ATOM 9432 C C . ALA B 1 473 ? 145.967 90.897 117.744 1.00 24.01 561 ALA B C 1
ATOM 9433 O O . ALA B 1 473 ? 147.074 91.291 118.127 1.00 24.01 561 ALA B O 1
ATOM 9435 N N . PHE B 1 474 ? 144.868 91.035 118.486 1.00 24.18 562 PHE B N 1
ATOM 9436 C CA . PHE B 1 474 ? 144.945 91.590 119.832 1.00 24.18 562 PHE B CA 1
ATOM 9437 C C . PHE B 1 474 ? 145.759 90.690 120.748 1.00 24.18 562 PHE B C 1
ATOM 9438 O O . PHE B 1 474 ? 146.513 91.175 121.599 1.00 24.18 562 PHE B O 1
ATOM 9446 N N . ALA B 1 475 ? 145.622 89.374 120.589 1.00 26.18 563 ALA B N 1
ATOM 9447 C CA . ALA B 1 475 ? 146.388 88.443 121.401 1.00 26.18 563 ALA B CA 1
ATOM 9448 C C . ALA B 1 475 ? 147.827 88.322 120.925 1.00 26.18 563 ALA B C 1
ATOM 9449 O O . ALA B 1 475 ? 148.691 87.900 121.701 1.00 26.18 563 ALA B O 1
ATOM 9451 N N . SER B 1 476 ? 148.098 88.681 119.675 1.00 26.61 564 SER B N 1
ATOM 9452 C CA . SER B 1 476 ? 149.440 88.619 119.114 1.00 26.61 564 SER B CA 1
ATOM 9453 C C . SER B 1 476 ? 150.381 89.578 119.833 1.00 26.61 564 SER B C 1
ATOM 9454 O O . SER B 1 476 ? 151.395 89.163 120.392 0.00 26.61 564 SER B O 1
ATOM 9457 N N . VAL B 1 493 ? 148.739 90.068 129.110 1.00 36.70 581 VAL B N 1
ATOM 9458 C CA . VAL B 1 493 ? 147.326 90.420 129.159 1.00 36.70 581 VAL B CA 1
ATOM 9459 C C . VAL B 1 493 ? 146.589 89.454 130.085 1.00 36.70 581 VAL B C 1
ATOM 9460 O O . VAL B 1 493 ? 146.876 88.257 130.103 1.00 36.70 581 VAL B O 1
ATOM 9464 N N . ASP B 1 494 ? 145.654 89.977 130.876 1.00 35.40 582 ASP B N 1
ATOM 9465 C CA . ASP B 1 494 ? 144.867 89.140 131.775 1.00 35.40 582 ASP B CA 1
ATOM 9466 C C . ASP B 1 494 ? 143.826 88.392 130.949 1.00 35.40 582 ASP B C 1
ATOM 9467 O O . ASP B 1 494 ? 142.838 88.979 130.497 1.00 35.40 582 ASP B O 1
ATOM 9472 N N . ALA B 1 495 ? 144.058 87.094 130.747 1.00 32.38 583 ALA B N 1
ATOM 9473 C CA . ALA B 1 495 ? 143.155 86.277 129.943 1.00 32.38 583 ALA B CA 1
ATOM 9474 C C . ALA B 1 495 ? 141.750 86.255 130.530 1.00 32.38 583 ALA B C 1
ATOM 9475 O O . ALA B 1 495 ? 140.754 86.291 129.794 1.00 32.38 583 ALA B O 1
ATOM 9477 N N . GLY B 1 496 ? 141.653 86.252 131.858 1.00 30.40 584 GLY B N 1
ATOM 9478 C CA . GLY B 1 496 ? 140.353 86.315 132.500 1.00 30.40 584 GLY B CA 1
ATOM 9479 C C . GLY B 1 496 ? 139.648 87.646 132.340 1.00 30.40 584 GLY B C 1
ATOM 9480 O O . GLY B 1 496 ? 138.436 87.682 132.144 1.00 30.40 584 GLY B O 1
ATOM 9481 N N . ALA B 1 497 ? 140.381 88.755 132.440 1.00 29.26 585 ALA B N 1
ATOM 9482 C CA . ALA B 1 497 ? 139.750 90.060 132.252 1.00 29.26 585 ALA B CA 1
ATOM 9483 C C . ALA B 1 497 ? 139.246 90.233 130.825 1.00 29.26 585 ALA B C 1
ATOM 9484 O O . ALA B 1 497 ? 138.146 90.758 130.602 1.00 29.26 585 ALA B O 1
ATOM 9486 N N . VAL B 1 498 ? 140.025 89.762 129.852 1.00 26.94 586 VAL B N 1
ATOM 9487 C CA . VAL B 1 498 ? 139.560 89.683 128.469 1.00 26.94 586 VAL B CA 1
ATOM 9488 C C . VAL B 1 498 ? 138.288 88.853 128.371 1.00 26.94 586 VAL B C 1
ATOM 9489 O O . VAL B 1 498 ? 137.334 89.233 127.685 1.00 26.94 586 VAL B O 1
ATOM 9493 N N . ALA B 1 499 ? 138.276 87.679 129.002 1.00 26.50 587 ALA B N 1
ATOM 9494 C CA . ALA B 1 499 ? 137.078 86.845 128.988 1.00 26.50 587 ALA B CA 1
ATOM 9495 C C . ALA B 1 499 ? 135.863 87.536 129.606 1.00 26.50 587 ALA B C 1
ATOM 9496 O O . ALA B 1 499 ? 134.755 87.435 129.071 1.00 26.50 587 ALA B O 1
ATOM 9498 N N . ARG B 1 500 ? 136.038 88.220 130.740 1.00 28.25 588 ARG B N 1
ATOM 9499 C CA . ARG B 1 500 ? 134.949 89.024 131.299 1.00 28.25 588 ARG B CA 1
ATOM 9500 C C . ARG B 1 500 ? 134.443 90.076 130.320 1.00 28.25 588 ARG B C 1
ATOM 9501 O O . ARG B 1 500 ? 133.231 90.271 130.185 1.00 28.25 588 ARG B O 1
ATOM 9509 N N . VAL B 1 501 ? 135.349 90.766 129.629 1.00 23.67 589 VAL B N 1
ATOM 9510 C CA . VAL B 1 501 ? 134.921 91.798 128.688 1.00 23.67 589 VAL B CA 1
ATOM 9511 C C . VAL B 1 501 ? 134.219 91.198 127.468 1.00 23.67 589 VAL B C 1
ATOM 9512 O O . VAL B 1 501 ? 133.236 91.755 126.970 1.00 23.67 589 VAL B O 1
ATOM 9516 N N . LEU B 1 502 ? 134.692 90.054 126.979 1.00 21.44 590 LEU B N 1
ATOM 9517 C CA . LEU B 1 502 ? 134.017 89.371 125.874 1.00 21.44 590 LEU B CA 1
ATOM 9518 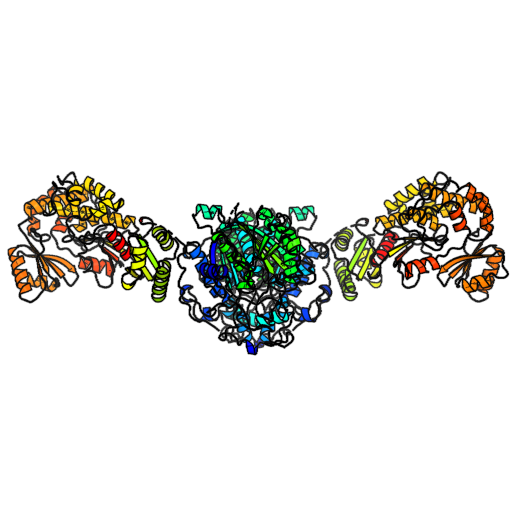C C . LEU B 1 502 ? 132.676 88.755 126.261 1.00 21.44 590 LEU B C 1
ATOM 9519 O O . LEU B 1 502 ? 131.763 88.710 125.431 1.00 21.44 590 LEU B O 1
ATOM 9524 N N . ALA B 1 503 ? 132.527 88.276 127.491 1.00 22.66 591 ALA B N 1
ATOM 9525 C CA . ALA B 1 503 ? 131.284 87.630 127.896 1.00 22.66 591 ALA B CA 1
ATOM 9526 C C . ALA B 1 503 ? 130.229 88.610 128.387 1.00 22.66 591 ALA B C 1
ATOM 9527 O O . ALA B 1 503 ? 129.054 88.475 128.034 1.00 22.66 591 ALA B O 1
ATOM 9529 N N . GLY B 1 504 ? 130.620 89.598 129.183 1.00 20.66 592 GLY B N 1
ATOM 9530 C CA . GLY B 1 504 ? 129.684 90.565 129.716 1.00 20.66 592 GLY B CA 1
ATOM 9531 C C . GLY B 1 504 ? 129.574 91.830 128.894 1.00 20.66 592 GLY B C 1
ATOM 9532 O O . GLY B 1 504 ? 128.503 92.440 128.839 1.00 20.66 592 GLY B O 1
ATOM 9533 N N . GLY B 1 505 ? 130.663 92.240 128.253 1.00 16.55 593 GLY B N 1
ATOM 9534 C CA . GLY B 1 505 ? 130.756 93.541 127.626 1.00 16.55 593 GLY B CA 1
ATOM 9535 C C . GLY B 1 505 ? 130.546 93.568 126.129 1.00 16.55 593 GLY B C 1
ATOM 9536 O O . GLY B 1 505 ? 130.820 94.597 125.500 1.00 16.55 593 GLY B O 1
ATOM 9537 N N . ARG B 1 506 ? 130.068 92.481 125.537 1.00 15.69 594 ARG B N 1
ATOM 9538 C CA . ARG B 1 506 ? 129.830 92.398 124.105 1.00 15.69 594 ARG B CA 1
ATOM 9539 C C . ARG B 1 506 ? 128.443 91.825 123.869 1.00 15.69 594 ARG B C 1
ATOM 9540 O O . ARG B 1 506 ? 127.956 90.998 124.643 1.00 15.69 594 ARG B O 1
ATOM 9548 N N . ALA B 1 507 ? 127.803 92.298 122.805 1.00 14.78 595 ALA B N 1
ATOM 9549 C CA . ALA B 1 507 ? 126.577 91.671 122.336 1.00 14.78 595 ALA B CA 1
ATOM 9550 C C . ALA B 1 507 ? 126.816 90.204 122.003 1.00 14.78 595 ALA B C 1
ATOM 9551 O O . ALA B 1 507 ? 127.891 89.811 121.542 1.00 14.78 595 ALA B O 1
ATOM 9553 N N . GLN B 1 508 ? 125.790 89.393 122.241 1.00 16.26 596 GLN B N 1
ATOM 9554 C CA . GLN B 1 508 ? 125.767 87.989 121.842 1.00 16.26 596 GLN B CA 1
ATOM 9555 C C . GLN B 1 508 ? 124.934 87.835 120.576 1.00 16.26 596 GLN B C 1
ATOM 9556 O O . GLN B 1 508 ? 123.704 87.774 120.629 1.00 16.26 596 GLN B O 1
ATOM 9562 N N . PHE B 1 509 ? 125.612 87.766 119.439 1.00 15.54 597 PHE B N 1
ATOM 9563 C CA . PHE B 1 509 ? 124.971 87.624 118.142 1.00 15.54 597 PHE B CA 1
ATOM 9564 C C . PHE B 1 509 ? 124.820 86.143 117.795 1.00 15.54 597 PHE B C 1
ATOM 9565 O O . PHE B 1 509 ? 125.047 85.260 118.625 1.00 15.54 597 PHE B O 1
ATOM 9573 N N . GLU B 1 510 ? 124.417 85.856 116.557 1.00 20.71 598 GLU B N 1
ATOM 9574 C CA . GLU B 1 510 ? 124.036 84.504 116.170 1.00 20.71 598 GLU B CA 1
ATOM 9575 C C . GLU B 1 510 ? 125.197 83.647 115.680 1.00 20.71 598 GLU B C 1
ATOM 9576 O O . GLU B 1 510 ? 125.128 82.419 115.796 1.00 20.71 598 GLU B O 1
ATOM 9582 N N . HIS B 1 511 ? 126.277 84.244 115.188 1.00 17.83 599 HIS B N 1
ATOM 9583 C CA . HIS B 1 511 ? 127.443 83.486 114.754 1.00 17.83 599 HIS B CA 1
ATOM 9584 C C . HIS B 1 511 ? 128.495 83.533 115.849 1.00 17.83 599 HIS B C 1
ATOM 9585 O O . HIS B 1 511 ? 128.954 84.614 116.223 1.00 17.83 599 HIS B O 1
ATOM 9592 N N . ARG B 1 512 ? 128.874 82.369 116.361 1.00 18.34 600 ARG B N 1
ATOM 9593 C CA . ARG B 1 512 ? 129.586 82.279 117.622 1.00 18.34 600 ARG B CA 1
ATOM 9594 C C . ARG B 1 512 ? 130.780 81.355 117.479 1.00 18.34 600 ARG B C 1
ATOM 9595 O O . ARG B 1 512 ? 130.700 80.306 116.837 1.00 18.34 600 ARG B O 1
ATOM 9603 N N . ALA B 1 513 ? 131.889 81.770 118.073 1.00 21.82 601 ALA B N 1
ATOM 9604 C CA . ALA B 1 513 ? 133.041 80.919 118.286 1.00 21.82 601 ALA B CA 1
ATOM 9605 C C . ALA B 1 513 ? 133.489 81.084 119.727 1.00 21.82 601 ALA B C 1
ATOM 9606 O O . ALA B 1 513 ? 133.226 82.103 120.369 1.00 21.82 601 ALA B O 1
ATOM 9608 N N . VAL B 1 514 ? 134.147 80.051 120.232 1.00 26.18 602 VAL B N 1
ATOM 9609 C CA . VAL B 1 514 ? 134.794 80.063 121.533 1.00 26.18 602 VAL B CA 1
ATOM 9610 C C . VAL B 1 514 ? 136.179 79.456 121.393 1.00 26.18 602 VAL B C 1
ATOM 9611 O O . VAL B 1 514 ? 136.342 78.395 120.774 1.00 26.18 602 VAL B O 1
ATOM 9615 N N . VAL B 1 515 ? 137.170 80.151 121.942 1.00 29.39 603 VAL B N 1
ATOM 9616 C CA . VAL B 1 515 ? 138.519 79.630 122.119 1.00 29.39 603 VAL B CA 1
ATOM 9617 C C . VAL B 1 515 ? 138.699 79.335 123.603 1.00 29.39 603 VAL B C 1
ATOM 9618 O O . VAL B 1 515 ? 138.395 80.173 124.457 1.00 29.39 603 VAL B O 1
ATOM 9622 N N . VAL B 1 516 ? 139.138 78.121 123.911 1.00 32.29 604 VAL B N 1
ATOM 9623 C CA . VAL B 1 516 ? 139.265 77.657 125.287 1.00 32.29 604 VAL B CA 1
ATOM 9624 C C . VAL B 1 516 ? 140.716 77.306 125.576 1.00 32.29 604 VAL B C 1
ATOM 9625 O O . VAL B 1 516 ? 141.319 76.483 124.874 1.00 32.29 604 VAL B O 1
ATOM 9629 N N . GLY B 1 517 ? 141.297 77.969 126.570 1.00 36.27 605 GLY B N 1
ATOM 9630 C CA . GLY B 1 517 ? 142.714 77.766 126.809 1.00 36.27 605 GLY B CA 1
ATOM 9631 C C . GLY B 1 517 ? 143.080 78.051 128.245 1.00 36.27 605 GLY B C 1
ATOM 9632 O O . GLY B 1 517 ? 142.363 78.747 128.964 1.00 36.27 605 GLY B O 1
ATOM 9633 N N . SER B 1 518 ? 144.247 77.546 128.638 1.00 39.36 606 SER B N 1
ATOM 9634 C CA . SER B 1 518 ? 144.686 77.632 130.024 1.00 39.36 606 SER B CA 1
ATOM 9635 C C . SER B 1 518 ? 145.179 79.017 130.409 1.00 39.36 606 SER B C 1
ATOM 9636 O O . SER B 1 518 ? 145.165 79.358 131.597 1.00 39.36 606 SER B O 1
ATOM 9639 N N . GLY B 1 519 ? 145.608 79.817 129.442 1.00 39.47 607 GLY B N 1
ATOM 9640 C CA . GLY B 1 519 ? 146.178 81.107 129.725 1.00 39.47 607 GLY B CA 1
ATOM 9641 C C . GLY B 1 519 ? 146.448 81.891 128.461 1.00 39.47 607 GLY B C 1
ATOM 9642 O O . GLY B 1 519 ? 146.214 81.417 127.346 1.00 39.47 607 GLY B O 1
ATOM 9643 N N . PRO B 1 520 ? 146.930 83.125 128.625 1.00 39.34 608 PRO B N 1
ATOM 9644 C CA . PRO B 1 520 ? 146.900 84.095 127.516 1.00 39.34 608 PRO B CA 1
ATOM 9645 C C . PRO B 1 520 ? 147.530 83.583 126.232 1.00 39.34 608 PRO B C 1
ATOM 9646 O O . PRO B 1 520 ? 146.921 83.686 125.163 1.00 39.34 608 PRO B O 1
ATOM 9650 N N . ASP B 1 521 ? 148.738 83.025 126.313 1.00 40.87 609 ASP B N 1
ATOM 9651 C CA . ASP B 1 521 ? 149.397 82.499 125.121 1.00 40.87 609 ASP B CA 1
ATOM 9652 C C . ASP B 1 521 ? 148.705 81.248 124.592 1.00 40.87 609 ASP B C 1
ATOM 9653 O O . ASP B 1 521 ? 148.678 81.022 123.380 1.00 40.87 609 ASP B O 1
ATOM 9658 N N . ASP B 1 522 ? 148.190 80.396 125.477 1.00 39.70 610 ASP B N 1
ATOM 9659 C CA . ASP B 1 522 ? 147.432 79.229 125.028 1.00 39.70 610 ASP B CA 1
ATOM 9660 C C . ASP B 1 522 ? 146.221 79.640 124.194 1.00 39.70 610 ASP B C 1
ATOM 9661 O O . ASP B 1 522 ? 146.007 79.128 123.088 1.00 39.70 610 ASP B O 1
ATOM 9666 N N . LEU B 1 523 ? 145.433 80.588 124.703 1.00 35.63 611 LEU B N 1
ATOM 9667 C CA . LEU B 1 523 ? 144.352 81.181 123.921 1.00 35.63 611 LEU B CA 1
ATOM 9668 C C . LEU B 1 523 ? 144.852 81.834 122.640 1.00 35.63 611 LEU B C 1
ATOM 9669 O O . LEU B 1 523 ? 144.189 81.751 121.602 1.00 35.63 611 LEU B O 1
ATOM 9674 N N . ALA B 1 524 ? 145.989 82.526 122.697 1.00 36.51 612 ALA B N 1
ATOM 9675 C CA . ALA B 1 524 ? 146.503 83.197 121.506 1.00 36.51 612 ALA B CA 1
ATOM 9676 C C . ALA B 1 524 ? 146.855 82.203 120.406 1.00 36.51 612 ALA B C 1
ATOM 9677 O O . ALA B 1 524 ? 146.460 82.374 119.248 1.00 36.51 612 ALA B O 1
ATOM 9679 N N . ALA B 1 525 ? 147.602 81.156 120.753 1.00 35.77 613 ALA B N 1
ATOM 9680 C CA . ALA B 1 525 ? 147.897 80.087 119.804 1.00 35.77 613 ALA B CA 1
ATOM 9681 C C . ALA B 1 525 ? 146.629 79.420 119.286 1.00 35.77 613 ALA B C 1
ATOM 9682 O O . ALA B 1 525 ? 146.506 79.157 118.085 1.00 35.77 613 ALA B O 1
ATOM 9684 N N . ALA B 1 526 ? 145.676 79.134 120.171 1.00 35.20 614 ALA B N 1
ATOM 9685 C CA . ALA B 1 526 ? 144.425 78.529 119.734 1.00 35.20 614 ALA B CA 1
ATOM 9686 C C . ALA B 1 526 ? 143.559 79.475 118.908 1.00 35.20 614 ALA B C 1
ATOM 9687 O O . ALA B 1 526 ? 142.636 79.011 118.233 1.00 35.20 614 ALA B O 1
ATOM 9689 N N . LEU B 1 527 ? 143.830 80.782 118.941 1.00 33.17 615 LEU B N 1
ATOM 9690 C CA . LEU B 1 527 ? 143.225 81.694 117.977 1.00 33.17 615 LEU B CA 1
ATOM 9691 C C . LEU B 1 527 ? 143.927 81.686 116.628 1.00 33.17 615 LEU B C 1
ATOM 9692 O O . LEU B 1 527 ? 143.332 82.120 115.637 1.00 33.17 615 LEU B O 1
ATOM 9697 N N . ALA B 1 528 ? 145.166 81.211 116.564 1.00 37.41 616 ALA B N 1
ATOM 9698 C CA . ALA B 1 528 ? 145.711 80.751 115.300 1.00 37.41 616 ALA B CA 1
ATOM 9699 C C . ALA B 1 528 ? 145.108 79.394 114.954 1.00 37.41 616 ALA B C 1
ATOM 9700 O O . ALA B 1 528 ? 144.619 78.668 115.824 1.00 37.41 616 ALA B O 1
ATOM 9702 N N . ALA B 1 529 ? 145.160 79.048 113.670 1.00 40.23 617 ALA B N 1
ATOM 9703 C CA . ALA B 1 529 ? 144.432 77.909 113.126 1.00 40.23 617 ALA B CA 1
ATOM 9704 C C . ALA B 1 529 ? 142.970 77.909 113.584 1.00 40.23 617 ALA B C 1
ATOM 9705 O O . ALA B 1 529 ? 142.495 76.925 114.157 1.00 40.23 617 ALA B O 1
ATOM 9707 N N . PRO B 1 530 ? 142.232 78.999 113.345 1.00 38.67 618 PRO B N 1
ATOM 9708 C CA . PRO B 1 530 ? 140.914 79.165 113.974 1.00 38.67 618 PRO B CA 1
ATOM 9709 C C . PRO B 1 530 ? 139.853 78.191 113.486 1.00 38.67 618 PRO B C 1
ATOM 9710 O O . PRO B 1 530 ? 138.708 78.274 113.947 1.00 38.67 618 PRO B O 1
ATOM 9714 N N . GLU B 1 531 ? 140.185 77.277 112.572 1.00 40.71 619 GLU B N 1
ATOM 9715 C CA . GLU B 1 531 ? 139.315 76.135 112.310 1.00 40.71 619 GLU B CA 1
ATOM 9716 C C . GLU B 1 531 ? 139.155 75.243 113.534 1.00 40.71 619 GLU B C 1
ATOM 9717 O O . GLU B 1 531 ? 138.203 74.457 113.594 1.00 40.71 619 GLU B O 1
ATOM 9723 N N . GLY B 1 532 ? 140.060 75.344 114.507 1.00 37.47 620 GLY B N 1
ATOM 9724 C CA . GLY B 1 532 ? 139.981 74.540 115.710 1.00 37.47 620 GLY B CA 1
ATOM 9725 C C . GLY B 1 532 ? 139.025 75.055 116.764 1.00 37.47 620 GLY B C 1
ATOM 9726 O O . GLY B 1 532 ? 138.733 74.327 117.717 1.00 37.47 620 GLY B O 1
ATOM 9727 N N . LEU B 1 533 ? 138.545 76.289 116.624 1.00 31.12 621 LEU B N 1
ATOM 9728 C CA . LEU B 1 533 ? 137.674 76.877 117.629 1.00 31.12 621 LEU B CA 1
ATOM 9729 C C . LEU B 1 533 ? 136.373 76.085 117.718 1.00 31.12 621 LEU B C 1
ATOM 9730 O O . LEU B 1 533 ? 135.960 75.415 116.769 1.00 31.12 621 LEU B O 1
ATOM 9735 N N . VAL B 1 534 ? 135.713 76.169 118.873 1.00 27.20 622 VAL B N 1
ATOM 9736 C CA . VAL B 1 534 ? 134.292 75.842 118.896 1.00 27.20 622 VAL B CA 1
ATOM 9737 C C . VAL B 1 534 ? 133.558 76.864 118.044 1.00 27.20 622 VAL B C 1
ATOM 9738 O O . VAL B 1 534 ? 133.650 78.070 118.288 1.00 27.20 622 VAL B O 1
ATOM 9742 N N . ARG B 1 535 ? 132.839 76.398 117.031 1.00 25.38 623 ARG B N 1
ATOM 9743 C CA . ARG B 1 535 ? 131.998 77.274 116.231 1.00 25.38 623 ARG B CA 1
ATOM 9744 C C . ARG B 1 535 ? 130.550 76.810 116.270 1.00 25.38 623 ARG B C 1
ATOM 9745 O O . ARG B 1 535 ? 130.257 75.640 116.519 1.00 25.38 623 ARG B O 1
ATOM 9753 N N . GLY B 1 536 ? 129.645 77.748 116.028 1.00 20.49 624 GLY B N 1
ATOM 9754 C CA . GLY B 1 536 ? 128.243 77.400 115.927 1.00 20.49 624 GLY B CA 1
ATOM 9755 C C . GLY B 1 536 ? 127.386 78.608 115.626 1.00 20.49 624 GLY B C 1
ATOM 9756 O O . GLY B 1 536 ? 127.859 79.749 115.571 1.00 20.49 624 GLY B O 1
ATOM 9757 N N . VAL B 1 537 ? 126.111 78.319 115.389 1.00 22.52 625 VAL B N 1
ATOM 9758 C CA . VAL B 1 537 ? 125.114 79.284 114.948 1.00 22.52 625 VAL B CA 1
ATOM 9759 C C . VAL B 1 537 ? 123.925 79.171 115.888 1.00 22.52 625 VAL B C 1
ATOM 9760 O O . VAL B 1 537 ? 123.469 78.061 116.179 1.00 22.52 625 VAL B O 1
ATOM 9764 N N . ALA B 1 538 ? 123.488 80.311 116.432 1.00 24.40 626 ALA B N 1
ATOM 9765 C CA . ALA B 1 538 ? 122.390 80.295 117.425 1.00 24.40 626 ALA B CA 1
ATOM 9766 C C . ALA B 1 538 ? 121.070 80.654 116.740 1.00 24.40 626 ALA B C 1
ATOM 9767 O O . ALA B 1 538 ? 120.738 81.854 116.685 1.00 24.40 626 ALA B O 1
ATOM 9769 N N . SER B 1 539 ? 120.351 79.647 116.239 1.00 27.03 627 SER B N 1
ATOM 9770 C CA . SER B 1 539 ? 119.041 79.890 115.582 1.00 27.03 627 SER B CA 1
ATOM 9771 C C . SER B 1 539 ? 117.983 78.977 116.209 1.00 27.03 627 SER B C 1
ATOM 9772 O O . SER B 1 539 ? 117.561 79.262 117.346 1.00 27.03 627 SER B O 1
ATOM 9775 N N . GLY B 1 540 ? 117.582 77.920 115.497 1.00 13.92 628 GLY B N 1
ATOM 9776 C CA . GLY B 1 540 ? 116.599 76.965 116.044 1.00 13.92 628 GLY B CA 1
ATOM 9777 C C . GLY B 1 540 ? 117.060 76.403 117.377 1.00 13.92 628 GLY B C 1
ATOM 9778 O O . GLY B 1 540 ? 118.049 75.645 117.382 1.00 13.92 628 GLY B O 1
ATOM 9779 N N . VAL B 1 541 ? 116.383 76.772 118.468 1.00 13.38 629 VAL B N 1
ATOM 9780 C CA . VAL B 1 541 ? 116.731 76.238 119.818 1.00 13.38 629 VAL B CA 1
ATOM 9781 C C . VAL B 1 541 ? 115.453 75.716 120.480 1.00 13.38 629 VAL B C 1
ATOM 9782 O O . VAL B 1 541 ? 115.512 74.639 121.109 1.00 13.38 629 VAL B O 1
ATOM 9786 N N . GLY B 1 542 ? 114.348 76.452 120.336 1.00 12.79 630 GLY B N 1
ATOM 9787 C CA . GLY B 1 542 ? 113.061 76.027 120.919 1.00 12.79 630 GLY B CA 1
ATOM 9788 C C . GLY B 1 542 ? 113.229 75.489 122.327 1.00 12.79 630 GLY B C 1
ATOM 9789 O O . GLY B 1 542 ? 113.425 76.304 123.248 1.00 12.79 630 GLY B O 1
ATOM 9790 N N . ARG B 1 543 ? 113.162 74.165 122.492 1.00 16.14 631 ARG B N 1
ATOM 9791 C CA . ARG B 1 543 ? 113.252 73.564 123.819 1.00 16.14 631 ARG B CA 1
ATOM 9792 C C . ARG B 1 543 ? 114.462 72.647 123.968 1.00 16.14 631 ARG B C 1
ATOM 9793 O O . ARG B 1 543 ? 114.922 72.032 123.006 1.00 16.14 631 ARG B O 1
ATOM 9801 N N . VAL B 1 544 ? 114.904 72.472 125.261 1.00 11.59 632 VAL B N 1
ATOM 9802 C CA . VAL B 1 544 ? 116.061 71.649 125.581 1.00 11.59 632 VAL B CA 1
ATOM 9803 C C . VAL B 1 544 ? 115.604 70.445 126.393 1.00 11.59 632 VAL B C 1
ATOM 9804 O O . VAL B 1 544 ? 114.765 70.567 127.294 1.00 11.59 632 VAL B O 1
ATOM 9808 N N . ALA B 1 545 ? 116.158 69.287 126.073 1.00 10.39 633 ALA B N 1
ATOM 9809 C CA . ALA B 1 545 ? 115.925 68.069 126.826 1.00 10.39 633 ALA B CA 1
ATOM 9810 C C . ALA B 1 545 ? 117.240 67.549 127.396 1.00 10.39 633 ALA B C 1
ATOM 9811 O O . ALA B 1 545 ? 118.263 67.526 126.709 1.00 10.39 633 ALA B O 1
ATOM 9813 N N . PHE B 1 546 ? 117.206 67.150 128.661 1.00 11.57 634 PHE B N 1
ATOM 9814 C CA . PHE B 1 546 ? 118.316 66.470 129.310 1.00 11.57 634 PHE B CA 1
ATOM 9815 C C . PHE B 1 546 ? 118.165 64.970 129.116 1.00 11.57 634 PHE B C 1
ATOM 9816 O O . PHE B 1 546 ? 117.172 64.381 129.546 1.00 11.57 634 PHE B O 1
ATOM 9824 N N . VAL B 1 547 ? 119.153 64.359 128.475 1.00 14.95 635 VAL B N 1
ATOM 9825 C CA . VAL B 1 547 ? 119.162 62.930 128.201 1.00 14.95 635 VAL B CA 1
ATOM 9826 C C . VAL B 1 547 ? 119.991 62.244 129.274 1.00 14.95 635 VAL B C 1
ATOM 9827 O O . VAL B 1 547 ? 121.120 62.658 129.555 1.00 14.95 635 VAL B O 1
ATOM 9831 N N . PHE B 1 548 ? 119.436 61.199 129.866 1.00 15.86 636 PHE B N 1
ATOM 9832 C CA . PHE B 1 548 ? 120.142 60.428 130.879 1.00 15.86 636 PHE B CA 1
ATOM 9833 C C . PHE B 1 548 ? 120.307 58.998 130.394 1.00 15.86 636 PHE B C 1
ATOM 9834 O O . PHE B 1 548 ? 119.340 58.226 130.410 1.00 15.86 636 PHE B O 1
ATOM 9842 N N . PRO B 1 549 ? 121.487 58.613 129.935 1.00 20.04 637 PRO B N 1
ATOM 9843 C CA . PRO B 1 549 ? 121.672 57.309 129.297 1.00 20.04 637 PRO B CA 1
ATOM 9844 C C . PRO B 1 549 ? 121.756 56.184 130.321 1.00 20.04 637 PRO B C 1
ATOM 9845 O O . PRO B 1 549 ? 121.716 56.398 131.527 1.00 20.04 637 PRO B O 1
ATOM 9849 N N . GLY B 1 550 ? 121.887 54.966 129.808 1.00 28.68 638 GLY B N 1
ATOM 9850 C CA . GLY B 1 550 ? 121.900 53.791 130.652 1.00 28.68 638 GLY B CA 1
ATOM 9851 C C . GLY B 1 550 ? 123.260 53.147 130.803 1.00 28.68 638 GLY B C 1
ATOM 9852 O O . GLY B 1 550 ? 124.003 53.460 131.735 1.00 28.68 638 GLY B O 1
ATOM 9853 N N . GLN B 1 551 ? 123.597 52.243 129.890 1.00 41.85 639 GLN B N 1
ATOM 9854 C CA . GLN B 1 551 ? 124.843 51.507 129.994 1.00 41.85 639 GLN B CA 1
ATOM 9855 C C . GLN B 1 551 ? 125.883 52.071 129.032 1.00 41.85 639 GLN B C 1
ATOM 9856 O O . GLN B 1 551 ? 125.568 52.787 128.078 1.00 41.85 639 GLN B O 1
ATOM 9862 N N . GLY B 1 552 ? 127.142 51.735 129.298 1.00 34.39 640 GLY B N 1
ATOM 9863 C CA . GLY B 1 552 ? 128.239 52.127 128.446 1.00 34.39 640 GLY B CA 1
ATOM 9864 C C . GLY B 1 552 ? 128.767 53.520 128.678 1.00 34.39 640 GLY B C 1
ATOM 9865 O O . GLY B 1 552 ? 129.599 53.986 127.892 1.00 34.39 640 GLY B O 1
ATOM 9866 N N . THR B 1 553 ? 128.311 54.203 129.721 1.00 29.80 641 THR B N 1
ATOM 9867 C CA . THR B 1 553 ? 128.759 55.554 130.015 1.00 29.80 641 THR B CA 1
ATOM 9868 C C . THR B 1 553 ? 129.786 55.601 131.130 1.00 29.80 641 THR B C 1
ATOM 9869 O O . THR B 1 553 ? 130.307 56.680 131.427 1.00 29.80 641 THR B O 1
ATOM 9873 N N . GLN B 1 554 ? 130.098 54.462 131.738 1.00 31.97 642 GLN B N 1
ATOM 9874 C CA . GLN B 1 554 ? 130.993 54.445 132.878 1.00 31.97 642 GLN B CA 1
ATOM 9875 C C . GLN B 1 554 ? 132.446 54.351 132.431 1.00 31.97 642 GLN B C 1
ATOM 9876 O O . GLN B 1 554 ? 132.768 53.851 131.351 1.00 31.97 642 GLN B O 1
ATOM 9882 N N . TRP B 1 555 ? 133.327 54.861 133.284 1.00 25.43 643 TRP B N 1
ATOM 9883 C CA . TRP B 1 555 ? 134.764 54.707 133.125 1.00 25.43 643 TRP B CA 1
ATOM 9884 C C . TRP B 1 555 ? 135.414 55.002 134.463 1.00 25.43 643 TRP B C 1
ATOM 9885 O O . TRP B 1 555 ? 134.930 55.836 135.230 1.00 25.43 643 TRP B O 1
ATOM 9896 N N . ALA B 1 556 ? 136.497 54.289 134.746 1.00 29.09 644 ALA B N 1
ATOM 9897 C CA . ALA B 1 556 ? 137.149 54.399 136.040 1.00 29.09 644 ALA B CA 1
ATOM 9898 C C . ALA B 1 556 ? 137.728 55.795 136.207 1.00 29.09 644 ALA B C 1
ATOM 9899 O O . ALA B 1 556 ? 138.590 56.217 135.432 1.00 29.09 644 ALA B O 1
ATOM 9901 N N . GLY B 1 557 ? 137.241 56.512 137.213 1.00 28.81 645 GLY B N 1
ATOM 9902 C CA . GLY B 1 557 ? 137.672 57.866 137.467 1.00 28.81 645 GLY B CA 1
ATOM 9903 C C . GLY B 1 557 ? 136.785 58.947 136.897 1.00 28.81 645 GLY B C 1
ATOM 9904 O O . GLY B 1 557 ? 137.277 60.049 136.635 1.00 28.81 645 GLY B O 1
ATOM 9905 N N . MET B 1 558 ? 135.499 58.676 136.697 1.00 28.89 646 MET B N 1
ATOM 9906 C CA . MET B 1 558 ? 134.612 59.686 136.140 1.00 28.89 646 MET B CA 1
ATOM 9907 C C . MET B 1 558 ? 134.142 60.631 137.236 1.00 28.89 646 MET B C 1
ATOM 9908 O O . MET B 1 558 ? 133.554 60.206 138.235 1.00 28.89 646 MET B O 1
ATOM 9913 N N . GLY B 1 559 ? 134.415 61.915 137.053 1.00 27.30 647 GLY B N 1
ATOM 9914 C CA . GLY B 1 559 ? 134.120 62.898 138.064 1.00 27.30 647 GLY B CA 1
ATOM 9915 C C . GLY B 1 559 ? 135.213 63.120 139.081 1.00 27.30 647 GLY B C 1
ATOM 9916 O O . GLY B 1 559 ? 135.055 63.984 139.950 1.00 27.30 647 GLY B O 1
ATOM 9917 N N . ALA B 1 560 ? 136.314 62.371 139.008 1.00 27.73 648 ALA B N 1
ATOM 9918 C CA . ALA B 1 560 ? 137.393 62.554 139.970 1.00 27.73 648 ALA B CA 1
ATOM 9919 C C . ALA B 1 560 ? 138.063 63.911 139.799 1.00 27.73 648 ALA B C 1
ATOM 9920 O O . ALA B 1 560 ? 138.271 64.632 140.780 1.00 27.73 648 ALA B O 1
ATOM 9922 N N . GLU B 1 561 ? 138.411 64.278 138.566 1.00 28.26 649 GLU B N 1
ATOM 9923 C CA . GLU B 1 561 ? 138.932 65.615 138.319 1.00 28.26 649 GLU B CA 1
ATOM 9924 C C . GLU B 1 561 ? 137.869 66.677 138.524 1.00 28.26 649 GLU B C 1
ATOM 9925 O O . GLU B 1 561 ? 138.197 67.809 138.896 1.00 28.26 649 GLU B O 1
ATOM 9931 N N . LEU B 1 562 ? 136.607 66.334 138.305 1.00 22.33 650 LEU B N 1
ATOM 9932 C CA . LEU B 1 562 ? 135.522 67.287 138.467 1.00 22.33 650 LEU B CA 1
ATOM 9933 C C . LEU B 1 562 ? 135.164 67.507 139.924 1.00 22.33 650 LEU B C 1
ATOM 9934 O O . LEU B 1 562 ? 134.678 68.585 140.276 1.00 22.33 650 LEU B O 1
ATOM 9939 N N . LEU B 1 563 ? 135.390 66.505 140.777 1.00 28.61 651 LEU B N 1
ATOM 9940 C CA . LEU B 1 563 ? 135.232 66.697 142.214 1.00 28.61 651 LEU B CA 1
ATOM 9941 C C . LEU B 1 563 ? 136.151 67.786 142.732 1.00 28.61 651 LEU B C 1
ATOM 9942 O O . LEU B 1 563 ? 135.810 68.485 143.692 1.00 28.61 651 LEU B O 1
ATOM 9947 N N . ASP B 1 564 ? 137.323 67.938 142.122 1.00 31.19 652 ASP B N 1
ATOM 9948 C CA . ASP B 1 564 ? 138.236 68.994 142.532 1.00 31.19 652 ASP B CA 1
ATOM 9949 C C . ASP B 1 564 ? 137.918 70.293 141.809 1.00 31.19 652 ASP B C 1
ATOM 9950 O O . ASP B 1 564 ? 137.926 71.369 142.414 1.00 31.19 652 ASP B O 1
ATOM 9955 N N . SER B 1 565 ? 137.614 70.210 140.519 1.00 25.82 653 SER B N 1
ATOM 9956 C CA . SER B 1 565 ? 137.420 71.409 139.718 1.00 25.82 653 SER B CA 1
ATOM 9957 C C . SER B 1 565 ? 136.118 72.143 140.006 1.00 25.82 653 SER B C 1
ATOM 9958 O O . SER B 1 565 ? 136.135 73.371 140.130 1.00 25.82 653 SER B O 1
ATOM 9961 N N . SER B 1 566 ? 134.989 71.446 140.106 1.00 22.67 654 SER B N 1
ATOM 9962 C CA . SER B 1 566 ? 133.683 72.095 140.184 1.00 22.67 654 SER B CA 1
ATOM 9963 C C . SER B 1 566 ? 133.099 71.954 141.583 1.00 22.67 654 SER B C 1
ATOM 9964 O O . SER B 1 566 ? 132.860 70.837 142.051 1.00 22.67 654 SER B O 1
ATOM 9967 N N . ALA B 1 567 ? 132.848 73.090 142.237 1.00 20.85 655 ALA B N 1
ATOM 9968 C CA . ALA B 1 567 ? 132.303 73.062 143.590 1.00 20.85 655 ALA B CA 1
ATOM 9969 C C . ALA B 1 567 ? 130.848 72.629 143.600 1.00 20.85 655 ALA B C 1
ATOM 9970 O O . ALA B 1 567 ? 130.400 71.990 144.554 1.00 20.85 655 ALA B O 1
ATOM 9972 N N . VAL B 1 568 ? 130.096 72.974 142.556 1.00 17.71 656 VAL B N 1
ATOM 9973 C CA . VAL B 1 568 ? 128.717 72.519 142.438 1.00 17.71 656 VAL B CA 1
ATOM 9974 C C . VAL B 1 568 ? 128.671 71.015 142.233 1.00 17.71 656 VAL B C 1
ATOM 9975 O O . VAL B 1 568 ? 127.852 70.317 142.838 1.00 17.71 656 VAL B O 1
ATOM 9979 N N . PHE B 1 569 ? 129.552 70.489 141.384 1.00 17.88 657 PHE B N 1
ATOM 9980 C CA . PHE B 1 569 ? 129.599 69.050 141.162 1.00 17.88 657 PHE B CA 1
ATOM 9981 C C . PHE B 1 569 ? 129.978 68.317 142.437 1.00 17.88 657 PHE B C 1
ATOM 9982 O O . PHE B 1 569 ? 129.405 67.274 142.759 1.00 17.88 657 PHE B O 1
ATOM 9990 N N . ALA B 1 570 ? 130.941 68.854 143.185 1.00 21.59 658 ALA B N 1
ATOM 9991 C CA . ALA B 1 570 ? 131.364 68.205 144.419 1.00 21.59 658 ALA B CA 1
ATOM 9992 C C . ALA B 1 570 ? 130.273 68.267 145.472 1.00 21.59 658 ALA B C 1
ATOM 9993 O O . ALA B 1 570 ? 130.059 67.301 146.211 1.00 21.59 658 ALA B O 1
ATOM 9995 N N . ALA B 1 571 ? 129.568 69.395 145.555 1.00 21.81 659 ALA B N 1
ATOM 9996 C CA . ALA B 1 571 ? 128.439 69.503 146.471 1.00 21.81 659 ALA B CA 1
ATOM 9997 C C . ALA B 1 571 ? 127.361 68.487 146.126 1.00 21.81 659 ALA B C 1
ATOM 9998 O O . ALA B 1 571 ? 126.826 67.801 147.006 1.00 21.81 659 ALA B O 1
ATOM 10000 N N . ALA B 1 572 ? 127.036 68.372 144.837 1.00 22.35 660 ALA B N 1
ATOM 10001 C CA . ALA B 1 572 ? 126.011 67.430 144.411 1.00 22.35 660 ALA B CA 1
ATOM 10002 C C . ALA B 1 572 ? 126.448 65.995 144.651 1.00 22.35 660 ALA B C 1
ATOM 10003 O O . ALA B 1 572 ? 125.633 65.146 145.022 1.00 22.35 660 ALA B O 1
ATOM 10005 N N . MET B 1 573 ? 127.729 65.702 144.452 1.00 22.19 661 MET B N 1
ATOM 10006 C CA . MET B 1 573 ? 128.198 64.340 144.655 1.00 22.19 661 MET B CA 1
ATOM 10007 C C . MET B 1 573 ? 128.230 63.992 146.130 1.00 22.19 661 MET B C 1
ATOM 10008 O O . MET B 1 573 ? 127.981 62.845 146.504 1.00 22.19 661 MET B O 1
ATOM 10013 N N . ALA B 1 574 ? 128.515 64.972 146.989 1.00 25.65 662 ALA B N 1
ATOM 10014 C CA . ALA B 1 574 ? 128.431 64.734 148.425 1.00 25.65 662 ALA B CA 1
ATOM 10015 C C . ALA B 1 574 ? 126.992 64.490 148.850 1.00 25.65 662 ALA B C 1
ATOM 10016 O O . ALA B 1 574 ? 126.720 63.614 149.680 1.00 25.65 662 ALA B O 1
ATOM 10018 N N . GLU B 1 575 ? 126.054 65.247 148.280 1.00 27.17 663 GLU B N 1
ATOM 10019 C CA . GLU B 1 575 ? 124.643 65.016 148.569 1.00 27.17 663 GLU B CA 1
ATOM 10020 C C . GLU B 1 575 ? 124.208 63.629 148.108 1.00 27.17 663 GLU B C 1
ATOM 10021 O O . GLU B 1 575 ? 123.490 62.920 148.824 1.00 27.17 663 GLU B O 1
ATOM 10027 N N . CYS B 1 576 ? 124.659 63.212 146.923 1.00 28.27 664 CYS B N 1
ATOM 10028 C CA . CYS B 1 576 ? 124.320 61.884 146.423 1.00 28.27 664 CYS B CA 1
ATOM 10029 C C . CYS B 1 576 ? 124.958 60.793 147.270 1.00 28.27 664 CYS B C 1
ATOM 10030 O O . CYS B 1 576 ? 124.358 59.737 147.476 1.00 28.27 664 CYS B O 1
ATOM 10033 N N . GLU B 1 577 ? 126.173 61.025 147.766 1.00 32.47 665 GLU B N 1
ATOM 10034 C CA . GLU B 1 577 ? 126.808 60.057 148.650 1.00 32.47 665 GLU B CA 1
ATOM 10035 C C . GLU B 1 577 ? 126.038 59.927 149.953 1.00 32.47 665 GLU B C 1
ATOM 10036 O O . GLU B 1 577 ? 125.859 58.819 150.471 1.00 32.47 665 GLU B O 1
ATOM 10042 N N . ALA B 1 578 ? 125.578 61.052 150.500 1.00 30.54 666 ALA B N 1
ATOM 10043 C CA . ALA B 1 578 ? 124.734 61.006 151.688 1.00 30.54 666 ALA B CA 1
ATOM 10044 C C . ALA B 1 578 ? 123.457 60.221 151.417 1.00 30.54 666 ALA B C 1
ATOM 10045 O O . ALA B 1 578 ? 122.995 59.449 152.263 1.00 30.54 666 ALA B O 1
ATOM 10047 N N . ALA B 1 579 ? 122.878 60.403 150.229 1.00 32.02 667 ALA B N 1
ATOM 10048 C CA . ALA B 1 579 ? 121.659 59.680 149.879 1.00 32.02 667 ALA B CA 1
ATOM 10049 C C . ALA B 1 579 ? 121.919 58.189 149.700 1.00 32.02 667 ALA B C 1
ATOM 10050 O O . ALA B 1 579 ? 121.072 57.360 150.046 1.00 32.02 667 ALA B O 1
ATOM 10052 N N . LEU B 1 580 ? 123.079 57.830 149.157 1.00 30.42 668 LEU B N 1
ATOM 10053 C CA . LEU B 1 580 ? 123.356 56.437 148.824 1.00 30.42 668 LEU B CA 1
ATOM 10054 C C . LEU B 1 580 ? 123.831 55.639 150.028 1.00 30.42 668 LEU B C 1
ATOM 10055 O O . LEU B 1 580 ? 123.604 54.426 150.091 1.00 30.42 668 LEU B O 1
ATOM 10060 N N . SER B 1 581 ? 124.494 56.296 150.979 1.00 36.18 669 SER B N 1
ATOM 10061 C CA . SER B 1 581 ? 125.176 55.588 152.061 1.00 36.18 669 SER B CA 1
ATOM 10062 C C . SER B 1 581 ? 124.313 54.606 152.847 1.00 36.18 669 SER B C 1
ATOM 10063 O O . SER B 1 581 ? 124.841 53.552 153.236 1.00 36.18 669 SER B O 1
ATOM 10066 N N . PRO B 1 582 ? 123.028 54.856 153.122 1.00 36.13 670 PRO B N 1
ATOM 10067 C CA . PRO B 1 582 ? 122.248 53.851 153.862 1.00 36.13 670 PRO B CA 1
ATOM 10068 C C . PRO B 1 582 ? 121.989 52.565 153.097 1.00 36.13 670 PRO B C 1
ATOM 10069 O O . PRO B 1 582 ? 121.149 51.772 153.536 1.00 36.13 670 PRO B O 1
ATOM 10073 N N . TYR B 1 583 ? 122.673 52.320 151.977 1.00 38.99 671 TYR B N 1
ATOM 10074 C CA . TYR B 1 583 ? 122.435 51.117 151.194 1.00 38.99 671 TYR B CA 1
ATOM 10075 C C . TYR B 1 583 ? 123.696 50.466 150.644 1.00 38.99 671 TYR B C 1
ATOM 10076 O O . TYR B 1 583 ? 123.750 49.236 150.570 1.00 38.99 671 TYR B O 1
ATOM 10085 N N . VAL B 1 584 ? 124.703 51.247 150.266 1.00 44.26 672 VAL B N 1
ATOM 10086 C CA . VAL B 1 584 ? 125.755 50.765 149.381 1.00 44.26 672 VAL B CA 1
ATOM 10087 C C . VAL B 1 584 ? 126.885 50.042 150.102 1.00 44.26 672 VAL B C 1
ATOM 10088 O O . VAL B 1 584 ? 127.611 49.276 149.449 1.00 44.26 672 VAL B O 1
ATOM 10092 N N . ASP B 1 585 ? 127.081 50.279 151.401 1.00 49.15 673 ASP B N 1
ATOM 10093 C CA . ASP B 1 585 ? 128.177 49.710 152.183 1.00 49.15 673 ASP B CA 1
ATOM 10094 C C . ASP B 1 585 ? 129.528 50.324 151.815 1.00 49.15 673 ASP B C 1
ATOM 10095 O O . ASP B 1 585 ? 130.396 50.466 152.681 1.00 49.15 673 ASP B O 1
ATOM 10100 N N . TRP B 1 586 ? 129.728 50.692 150.552 1.00 44.32 674 TRP B N 1
ATOM 10101 C CA . TRP B 1 586 ? 130.965 51.362 150.182 1.00 44.32 674 TRP B CA 1
ATOM 10102 C C . TRP B 1 586 ? 130.791 52.881 150.235 1.00 44.32 674 TRP B C 1
ATOM 10103 O O . TRP B 1 586 ? 129.797 53.407 150.739 1.00 44.32 674 TRP B O 1
ATOM 10114 N N . SER B 1 587 ? 131.788 53.589 149.719 1.00 41.94 675 SER B N 1
ATOM 10115 C CA . SER B 1 587 ? 131.785 55.046 149.692 1.00 41.94 675 SER B CA 1
ATOM 10116 C C . SER B 1 587 ? 131.812 55.530 148.251 1.00 41.94 675 SER B C 1
ATOM 10117 O O . SER B 1 587 ? 132.643 55.080 147.458 1.00 41.94 675 SER B O 1
ATOM 10120 N N . LEU B 1 588 ? 130.904 56.446 147.919 1.00 38.56 676 LEU B N 1
ATOM 10121 C CA . LEU B 1 588 ? 130.830 56.950 146.553 1.00 38.56 676 LEU B CA 1
ATOM 10122 C C . LEU B 1 588 ? 132.113 57.661 146.163 1.00 38.56 676 LEU B C 1
ATOM 10123 O O . LEU B 1 588 ? 132.686 57.398 145.100 1.00 38.56 676 LEU B O 1
ATOM 10128 N N . GLU B 1 589 ? 132.581 58.572 147.016 1.00 42.71 677 GLU B N 1
ATOM 10129 C CA . GLU B 1 589 ? 133.779 59.336 146.696 1.00 42.71 677 GLU B CA 1
ATOM 10130 C C . GLU B 1 589 ? 135.000 58.433 146.611 1.00 42.71 677 GLU B C 1
ATOM 10131 O O . GLU B 1 589 ? 135.889 58.656 145.782 1.00 42.71 677 GLU B O 1
ATOM 10137 N N . ALA B 1 590 ? 135.058 57.402 147.453 1.00 42.46 678 ALA B N 1
ATOM 10138 C CA . ALA B 1 590 ? 136.169 56.461 147.387 1.00 42.46 678 ALA B CA 1
ATOM 10139 C C . ALA B 1 590 ? 136.194 55.732 146.052 1.00 42.46 678 ALA B C 1
ATOM 10140 O O . ALA B 1 590 ? 137.262 55.540 145.461 1.00 42.46 678 ALA B O 1
ATOM 10142 N N . VAL B 1 591 ? 135.029 55.316 145.558 1.00 39.50 679 VAL B N 1
ATOM 10143 C CA . VAL B 1 591 ? 134.978 54.650 144.262 1.00 39.50 679 VAL B CA 1
ATOM 10144 C C . VAL B 1 591 ? 135.343 55.623 143.151 1.00 39.50 679 VAL B C 1
ATOM 10145 O O . VAL B 1 591 ? 136.014 55.258 142.181 1.00 39.50 679 VAL B O 1
ATOM 10149 N N . VAL B 1 592 ? 134.921 56.879 143.279 1.00 36.89 680 VAL B N 1
ATOM 10150 C CA . VAL B 1 592 ? 135.198 57.853 142.232 1.00 36.89 680 VAL B CA 1
ATOM 10151 C C . VAL B 1 592 ? 136.671 58.241 142.243 1.00 36.89 680 VAL B C 1
ATOM 10152 O O . VAL B 1 592 ? 137.320 58.318 141.193 1.00 36.89 680 VAL B O 1
ATOM 10156 N N . ARG B 1 593 ? 137.222 58.489 143.425 1.00 39.79 681 ARG B N 1
ATOM 10157 C CA . ARG B 1 593 ? 138.643 58.771 143.551 1.00 39.79 681 ARG B CA 1
ATOM 10158 C C . ARG B 1 593 ? 139.498 57.515 143.472 1.00 39.79 681 ARG B C 1
ATOM 10159 O O . ARG B 1 593 ? 140.721 57.610 143.614 1.00 39.79 681 ARG B O 1
ATOM 10167 N N . GLN B 1 594 ? 138.881 56.355 143.248 1.00 39.04 682 GLN B N 1
ATOM 10168 C CA . GLN B 1 594 ? 139.591 55.091 143.078 1.00 39.04 682 GLN B CA 1
ATOM 10169 C C . GLN B 1 594 ? 140.515 54.816 144.260 1.00 39.04 682 GLN B C 1
ATOM 10170 O O . GLN B 1 594 ? 141.661 54.393 144.102 1.00 39.04 682 GLN B O 1
ATOM 10176 N N . ALA B 1 595 ? 139.997 55.066 145.459 1.00 47.62 683 ALA B N 1
ATOM 10177 C CA . ALA B 1 595 ? 140.711 54.753 146.680 1.00 47.62 683 ALA B CA 1
ATOM 10178 C C . ALA B 1 595 ? 141.052 53.263 146.722 1.00 47.62 683 ALA B C 1
ATOM 10179 O O . ALA B 1 595 ? 140.396 52.451 146.064 1.00 47.62 683 ALA B O 1
ATOM 10181 N N . PRO B 1 596 ? 142.082 52.877 147.483 1.00 56.72 684 PRO B N 1
ATOM 10182 C CA . PRO B 1 596 ? 142.518 51.471 147.453 1.00 56.72 684 PRO B CA 1
ATOM 10183 C C . PRO B 1 596 ? 141.463 50.490 147.929 1.00 56.72 684 PRO B C 1
ATOM 10184 O O . PRO B 1 596 ? 141.267 49.454 147.282 1.00 56.72 684 PRO B O 1
ATOM 10188 N N . GLY B 1 597 ? 140.781 50.772 149.032 1.00 56.12 685 GLY B N 1
ATOM 10189 C CA . GLY B 1 597 ? 139.787 49.857 149.546 1.00 56.12 685 GLY B CA 1
ATOM 10190 C C . GLY B 1 597 ? 138.399 50.006 148.973 1.00 56.12 685 GLY B C 1
ATOM 10191 O O . GLY B 1 597 ? 137.426 49.621 149.629 1.00 56.12 685 GLY B O 1
ATOM 10192 N N . ALA B 1 598 ? 138.271 50.550 147.768 1.00 54.18 686 ALA B N 1
ATOM 10193 C CA . ALA B 1 598 ? 136.963 50.774 147.181 1.00 54.18 686 ALA B CA 1
ATOM 10194 C C . ALA B 1 598 ? 136.700 49.783 146.050 1.00 54.18 686 ALA B C 1
ATOM 10195 O O . ALA B 1 598 ? 137.637 49.254 145.448 1.00 54.18 686 ALA B O 1
ATOM 10197 N N . PRO B 1 599 ? 135.433 49.499 145.758 1.00 54.71 687 PRO B N 1
ATOM 10198 C CA . PRO B 1 599 ? 135.115 48.708 144.568 1.00 54.71 687 PRO B CA 1
ATOM 10199 C C . PRO B 1 599 ? 135.544 49.429 143.301 1.00 54.71 687 PRO B C 1
ATOM 10200 O O . PRO B 1 599 ? 135.612 50.659 143.241 1.00 54.71 687 PRO B O 1
ATOM 10204 N N . THR B 1 600 ? 135.825 48.638 142.268 1.00 61.16 688 THR B N 1
ATOM 10205 C CA . THR B 1 600 ? 136.411 49.143 141.036 1.00 61.16 688 THR B CA 1
ATOM 10206 C C . THR B 1 600 ? 135.427 49.184 139.876 1.00 61.16 688 THR B C 1
ATOM 10207 O O . THR B 1 600 ? 135.822 48.913 138.738 1.00 61.16 688 THR B O 1
ATOM 10211 N N . LEU B 1 601 ? 134.164 49.520 140.130 1.00 50.07 689 LEU B N 1
ATOM 10212 C CA . LEU B 1 601 ? 133.106 49.641 139.132 1.00 50.07 689 LEU B CA 1
ATOM 10213 C C . LEU B 1 601 ? 132.907 48.379 138.303 1.00 50.07 689 LEU B C 1
ATOM 10214 O O . LEU B 1 601 ? 132.195 48.428 137.297 1.00 50.07 689 LEU B O 1
ATOM 10219 N N . GLU B 1 602 ? 133.509 47.252 138.683 1.00 60.20 690 GLU B N 1
ATOM 10220 C CA . GLU B 1 602 ? 133.346 46.021 137.923 1.00 60.20 690 GLU B CA 1
ATOM 10221 C C . GLU B 1 602 ? 131.972 45.395 138.098 1.00 60.20 690 GLU B C 1
ATOM 10222 O O . GLU B 1 602 ? 131.499 44.716 137.181 1.00 60.20 690 GLU B O 1
ATOM 10228 N N . ARG B 1 603 ? 131.323 45.602 139.237 1.00 51.57 691 ARG B N 1
ATOM 10229 C CA . ARG B 1 603 ? 130.031 45.000 139.518 1.00 51.57 691 ARG B CA 1
ATOM 10230 C C . ARG B 1 603 ? 128.914 46.008 139.281 1.00 51.57 691 ARG B C 1
ATOM 10231 O O . ARG B 1 603 ? 129.138 47.220 139.321 1.00 51.57 691 ARG B O 1
ATOM 10239 N N . VAL B 1 604 ? 127.712 45.491 139.021 1.00 46.39 692 VAL B N 1
ATOM 10240 C CA . VAL B 1 604 ? 126.584 46.349 138.672 1.00 46.39 692 VAL B CA 1
ATOM 10241 C C . VAL B 1 604 ? 126.128 47.151 139.880 1.00 46.39 692 VAL B C 1
ATOM 10242 O O . VAL B 1 604 ? 125.886 48.364 139.785 1.00 46.39 692 VAL B O 1
ATOM 10246 N N . ASP B 1 605 ? 126.028 46.496 141.039 1.00 48.35 693 ASP B N 1
ATOM 10247 C CA . ASP B 1 605 ? 125.550 47.139 142.255 1.00 48.35 693 ASP B CA 1
ATOM 10248 C C . ASP B 1 605 ? 126.437 48.287 142.701 1.00 48.35 693 ASP B C 1
ATOM 10249 O O . ASP B 1 605 ? 126.083 48.988 143.655 1.00 48.35 693 ASP B O 1
ATOM 10254 N N . VAL B 1 606 ? 127.571 48.491 142.043 1.00 40.72 694 VAL B N 1
ATOM 10255 C CA . VAL B 1 606 ? 128.386 49.674 142.259 1.00 40.72 694 VAL B CA 1
ATOM 10256 C C . VAL B 1 606 ? 128.269 50.638 141.090 1.00 40.72 694 VAL B C 1
ATOM 10257 O O . VAL B 1 606 ? 128.054 51.838 141.279 1.00 40.72 694 VAL B O 1
ATOM 10261 N N . VAL B 1 607 ? 128.381 50.115 139.867 1.00 37.83 695 VAL B N 1
ATOM 10262 C CA . VAL B 1 607 ? 128.523 50.975 138.697 1.00 37.83 695 VAL B CA 1
ATOM 10263 C C . VAL B 1 607 ? 127.233 51.728 138.420 1.00 37.83 695 VAL B C 1
ATOM 10264 O O . VAL B 1 607 ? 127.253 52.828 137.855 1.00 37.83 695 VAL B O 1
ATOM 10268 N N . GLN B 1 608 ? 126.089 51.166 138.822 1.00 33.97 696 GLN B N 1
ATOM 10269 C CA . GLN B 1 608 ? 124.831 51.850 138.527 1.00 33.97 696 GLN B CA 1
ATOM 10270 C C . GLN B 1 608 ? 124.556 53.001 139.485 1.00 33.97 696 GLN B C 1
ATOM 10271 O O . GLN B 1 608 ? 124.186 54.089 139.011 1.00 33.97 696 GLN B O 1
ATOM 10277 N N . PRO B 1 609 ? 124.692 52.855 140.808 1.00 27.35 697 PRO B N 1
ATOM 10278 C CA . PRO B 1 609 ? 124.524 54.033 141.672 1.00 27.35 697 PRO B CA 1
ATOM 10279 C C . PRO B 1 609 ? 125.588 55.092 141.458 1.00 27.35 697 PRO B C 1
ATOM 10280 O O . PRO B 1 609 ? 125.302 56.283 141.624 1.00 27.35 697 PRO B O 1
ATOM 10284 N N . VAL B 1 610 ? 126.800 54.702 141.063 1.00 31.42 698 VAL B N 1
ATOM 10285 C CA . VAL B 1 610 ? 127.840 55.684 140.776 1.00 31.42 698 VAL B CA 1
ATOM 10286 C C . VAL B 1 610 ? 127.497 56.478 139.523 1.00 31.42 698 VAL B C 1
ATOM 10287 O O . VAL B 1 610 ? 127.659 57.703 139.481 1.00 31.42 698 VAL B O 1
ATOM 10291 N N . THR B 1 611 ? 127.014 55.797 138.486 1.00 25.37 699 THR B N 1
ATOM 10292 C CA . THR B 1 611 ? 126.585 56.496 137.282 1.00 25.37 699 THR B CA 1
ATOM 10293 C C . THR B 1 611 ? 125.389 57.389 137.570 1.00 25.37 699 THR B C 1
ATOM 10294 O O . THR B 1 611 ? 125.301 58.506 137.046 1.00 25.37 699 THR B O 1
ATOM 10298 N N . PHE B 1 612 ? 124.462 56.909 138.403 1.00 23.10 700 PHE B N 1
ATOM 10299 C CA . PHE B 1 612 ? 123.333 57.725 138.830 1.00 23.10 700 PHE B CA 1
ATOM 10300 C C . PHE B 1 612 ? 123.811 59.004 139.496 1.00 23.10 700 PHE B C 1
ATOM 10301 O O . PHE B 1 612 ? 123.335 60.101 139.181 1.00 23.10 700 PHE B O 1
ATOM 10309 N N . ALA B 1 613 ? 124.741 58.875 140.443 1.00 22.77 701 ALA B N 1
ATOM 10310 C CA . ALA B 1 613 ? 125.253 60.038 141.150 1.00 22.77 701 ALA B CA 1
ATOM 10311 C C . ALA B 1 613 ? 125.917 61.010 140.191 1.00 22.77 701 ALA B C 1
ATOM 10312 O O . ALA B 1 613 ? 125.688 62.222 140.261 1.00 22.77 701 ALA B O 1
ATOM 10314 N N . VAL B 1 614 ? 126.744 60.491 139.283 1.00 18.54 702 VAL B N 1
ATOM 10315 C CA . VAL B 1 614 ? 127.454 61.360 138.348 1.00 18.54 702 VAL B CA 1
ATOM 10316 C C . VAL B 1 614 ? 126.468 62.099 137.449 1.00 18.54 702 VAL B C 1
ATOM 10317 O O . VAL B 1 614 ? 126.631 63.288 137.182 1.00 18.54 702 VAL B O 1
ATOM 10321 N N . MET B 1 615 ? 125.411 61.418 136.994 1.00 17.60 703 MET B N 1
ATOM 10322 C CA . MET B 1 615 ? 124.451 62.062 136.100 1.00 17.60 703 MET B CA 1
ATOM 10323 C C . MET B 1 615 ? 123.605 63.102 136.829 1.00 17.60 703 MET B C 1
ATOM 10324 O O . MET B 1 615 ? 123.349 64.189 136.297 1.00 17.60 703 MET B O 1
ATOM 10329 N N . VAL B 1 616 ? 123.156 62.787 138.045 1.00 18.02 704 VAL B N 1
ATOM 10330 C CA . VAL B 1 616 ? 122.451 63.770 138.863 1.00 18.02 704 VAL B CA 1
ATOM 10331 C C . VAL B 1 616 ? 123.317 65.002 139.075 1.00 18.02 704 VAL B C 1
ATOM 10332 O O . VAL B 1 616 ? 122.866 66.145 138.911 1.00 18.02 704 VAL B O 1
ATOM 10336 N N . SER B 1 617 ? 124.584 64.786 139.422 1.00 16.60 705 SER B N 1
ATOM 10337 C CA . SER B 1 617 ? 125.485 65.893 139.701 1.00 16.60 705 SER B CA 1
ATOM 10338 C C . SER B 1 617 ? 125.790 66.693 138.447 1.00 16.60 705 SER B C 1
ATOM 10339 O O . SER B 1 617 ? 125.907 67.919 138.503 1.00 16.60 705 SER B O 1
ATOM 10342 N N . LEU B 1 618 ? 125.911 66.024 137.306 1.00 12.66 706 LEU B N 1
ATOM 10343 C CA . LEU B 1 618 ? 126.221 66.732 136.074 1.00 12.66 706 LEU B CA 1
ATOM 10344 C C . LEU B 1 618 ? 125.033 67.553 135.608 1.00 12.66 706 LEU B C 1
ATOM 10345 O O . LEU B 1 618 ? 125.205 68.639 135.046 1.00 12.66 706 LEU B O 1
ATOM 10350 N N . ALA B 1 619 ? 123.819 67.055 135.842 1.00 15.08 707 ALA B N 1
ATOM 10351 C CA . ALA B 1 619 ? 122.639 67.861 135.569 1.00 15.08 707 ALA B CA 1
ATOM 10352 C C . ALA B 1 619 ? 122.609 69.084 136.469 1.00 15.08 707 ALA B C 1
ATOM 10353 O O . ALA B 1 619 ? 122.277 70.188 136.023 1.00 15.08 707 ALA B O 1
ATOM 10355 N N . ARG B 1 620 ? 122.956 68.901 137.745 1.00 19.38 708 ARG B N 1
ATOM 10356 C CA . ARG B 1 620 ? 123.069 70.036 138.652 1.00 19.38 708 ARG B CA 1
ATOM 10357 C C . ARG B 1 620 ? 124.083 71.054 138.139 1.00 19.38 708 ARG B C 1
ATOM 10358 O O . ARG B 1 620 ? 123.854 72.266 138.223 1.00 19.38 708 ARG B O 1
ATOM 10366 N N . VAL B 1 621 ? 125.206 70.579 137.596 1.00 12.73 709 VAL B N 1
ATOM 10367 C CA . VAL B 1 621 ? 126.211 71.485 137.040 1.00 12.73 709 VAL B CA 1
ATOM 10368 C C . VAL B 1 621 ? 125.659 72.237 135.836 1.00 12.73 709 VAL B C 1
ATOM 10369 O O . VAL B 1 621 ? 125.863 73.447 135.702 1.00 12.73 709 VAL B O 1
ATOM 10373 N N . TRP B 1 622 ? 124.984 71.533 134.925 1.00 9.35 710 TRP B N 1
ATOM 10374 C CA . TRP B 1 622 ? 124.387 72.190 133.764 1.00 9.35 710 TRP B CA 1
ATOM 10375 C C . TRP B 1 622 ? 123.429 73.288 134.190 1.00 9.35 710 TRP B C 1
ATOM 10376 O O . TRP B 1 622 ? 123.458 74.400 133.652 1.00 9.35 710 TRP B O 1
ATOM 10387 N N . GLN B 1 623 ? 122.555 72.983 135.152 1.00 9.28 711 GLN B N 1
ATOM 10388 C CA . GLN B 1 623 ? 121.584 73.970 135.601 1.00 9.28 711 GLN B CA 1
ATOM 10389 C C . GLN B 1 623 ? 122.265 75.118 136.324 1.00 9.28 711 GLN B C 1
ATOM 10390 O O . GLN B 1 623 ? 121.769 76.248 136.313 1.00 9.28 711 GLN B O 1
ATOM 10396 N N . HIS B 1 624 ? 123.410 74.849 136.954 1.00 11.99 712 HIS B N 1
ATOM 10397 C CA . HIS B 1 624 ? 124.164 75.910 137.607 1.00 11.99 712 HIS B CA 1
ATOM 10398 C C . HIS B 1 624 ? 124.666 76.929 136.600 1.00 11.99 712 HIS B C 1
ATOM 10399 O O . HIS B 1 624 ? 124.795 78.115 136.917 1.00 11.99 712 HIS B O 1
ATOM 10406 N N . HIS B 1 625 ? 124.953 76.487 135.383 1.00 8.46 713 HIS B N 1
ATOM 10407 C CA . HIS B 1 625 ? 125.527 77.338 134.355 1.00 8.46 713 HIS B CA 1
ATOM 10408 C C . HIS B 1 625 ? 124.494 77.871 133.375 1.00 8.46 713 HIS B C 1
ATOM 10409 O O . HIS B 1 625 ? 124.868 78.343 132.302 1.00 8.46 713 HIS B O 1
ATOM 10416 N N . GLY B 1 626 ? 123.214 77.813 133.715 1.00 11.27 714 GLY B N 1
ATOM 10417 C CA . GLY B 1 626 ? 122.187 78.455 132.927 1.00 11.27 714 GLY B CA 1
ATOM 10418 C C . GLY B 1 626 ? 121.378 77.552 132.032 1.00 11.27 714 GLY B C 1
ATOM 10419 O O . GLY B 1 626 ? 120.496 78.046 131.324 1.00 11.27 714 GLY B O 1
ATOM 10420 N N . VAL B 1 627 ? 121.634 76.253 132.041 1.00 9.80 715 VAL B N 1
ATOM 10421 C CA . VAL B 1 627 ? 120.971 75.323 131.135 1.00 9.80 715 VAL B CA 1
ATOM 10422 C C . VAL B 1 627 ? 120.008 74.500 131.980 1.00 9.80 715 VAL B C 1
ATOM 10423 O O . VAL B 1 627 ? 120.339 73.432 132.479 1.00 9.80 715 VAL B O 1
ATOM 10427 N N . THR B 1 628 ? 118.819 75.001 132.139 1.00 12.04 716 THR B N 1
ATOM 10428 C CA . THR B 1 628 ? 117.775 74.195 132.744 1.00 12.04 716 THR B CA 1
ATOM 10429 C C . THR B 1 628 ? 117.058 73.385 131.668 1.00 12.04 716 THR B C 1
ATOM 10430 O O . THR B 1 628 ? 116.892 73.859 130.541 1.00 12.04 716 THR B O 1
ATOM 10434 N N . PRO B 1 629 ? 116.634 72.165 131.978 1.00 12.07 717 PRO B N 1
ATOM 10435 C CA . PRO B 1 629 ? 115.964 71.348 130.964 1.00 12.07 717 PRO B CA 1
ATOM 10436 C C . PRO B 1 629 ? 114.499 71.734 130.822 1.00 12.07 717 PRO B C 1
ATOM 10437 O O . PRO B 1 629 ? 113.779 71.877 131.812 1.00 12.07 717 PRO B O 1
ATOM 10441 N N . GLN B 1 630 ? 114.059 71.908 129.582 1.00 14.45 718 GLN B N 1
ATOM 10442 C CA . GLN B 1 630 ? 112.630 71.948 129.338 1.00 14.45 718 GLN B CA 1
ATOM 10443 C C . GLN B 1 630 ? 112.002 70.575 129.482 1.00 14.45 718 GLN B C 1
ATOM 10444 O O . GLN B 1 630 ? 110.811 70.480 129.785 1.00 14.45 718 GLN B O 1
ATOM 10450 N N . ALA B 1 631 ? 112.766 69.513 129.263 1.00 12.82 719 ALA B N 1
ATOM 10451 C CA . ALA B 1 631 ? 112.287 68.182 129.600 1.00 12.82 719 ALA B CA 1
ATOM 10452 C C . ALA B 1 631 ? 113.480 67.310 129.933 1.00 12.82 719 ALA B C 1
ATOM 10453 O O . ALA B 1 631 ? 114.628 67.707 129.752 1.00 12.82 719 ALA B O 1
ATOM 10455 N N . VAL B 1 632 ? 113.189 66.120 130.437 1.00 14.31 720 VAL B N 1
ATOM 10456 C CA . VAL B 1 632 ? 114.200 65.108 130.695 1.00 14.31 720 VAL B CA 1
ATOM 10457 C C . VAL B 1 632 ? 113.693 63.785 130.147 1.00 14.31 720 VAL B C 1
ATOM 10458 O O . VAL B 1 632 ? 112.500 63.479 130.199 1.00 14.31 720 VAL B O 1
ATOM 10462 N N . VAL B 1 633 ? 114.614 63.005 129.604 1.00 15.59 721 VAL B N 1
ATOM 10463 C CA . VAL B 1 633 ? 114.309 61.696 129.045 1.00 15.59 721 VAL B CA 1
ATOM 10464 C C . VAL B 1 633 ? 115.461 60.767 129.395 1.00 15.59 721 VAL B C 1
ATOM 10465 O O . VAL B 1 633 ? 116.630 61.121 129.223 1.00 15.59 721 VAL B O 1
ATOM 10469 N N . GLY B 1 634 ? 115.135 59.595 129.912 1.00 19.64 722 GLY B N 1
ATOM 10470 C CA . GLY B 1 634 ? 116.145 58.690 130.421 1.00 19.64 722 GLY B CA 1
ATOM 10471 C C . GLY B 1 634 ? 116.121 57.375 129.681 1.00 19.64 722 GLY B C 1
ATOM 10472 O O . GLY B 1 634 ? 115.094 56.955 129.151 1.00 19.64 722 GLY B O 1
ATOM 10473 N N . HIS B 1 635 ? 117.274 56.721 129.655 1.00 22.35 723 HIS B N 1
ATOM 10474 C CA . HIS B 1 635 ? 117.444 55.444 128.980 1.00 22.35 723 HIS B CA 1
ATOM 10475 C C . HIS B 1 635 ? 117.769 54.392 130.025 1.00 22.35 723 HIS B C 1
ATOM 10476 O O . HIS B 1 635 ? 118.825 54.454 130.657 1.00 22.35 723 HIS B O 1
ATOM 10483 N N . SER B 1 636 ? 116.860 53.436 130.210 1.00 27.94 724 SER B N 1
ATOM 10484 C CA . SER B 1 636 ? 117.030 52.376 131.197 1.00 27.94 724 SER B CA 1
ATOM 10485 C C . SER B 1 636 ? 117.226 52.962 132.589 1.00 27.94 724 SER B C 1
ATOM 10486 O O . SER B 1 636 ? 116.390 53.736 133.066 1.00 27.94 724 SER B O 1
ATOM 10489 N N . GLN B 1 637 ? 118.331 52.599 133.245 1.00 26.02 725 GLN B N 1
ATOM 10490 C CA . GLN B 1 637 ? 118.635 53.144 134.561 1.00 26.02 725 GLN B CA 1
ATOM 10491 C C . GLN B 1 637 ? 118.738 54.661 134.550 1.00 26.02 725 GLN B C 1
ATOM 10492 O O . GLN B 1 637 ? 118.453 55.297 135.569 1.00 26.02 725 GLN B O 1
ATOM 10498 N N . GLY B 1 638 ? 119.133 55.256 133.425 1.00 22.40 726 GLY B N 1
ATOM 10499 C CA . GLY B 1 638 ? 119.134 56.700 133.317 1.00 22.40 726 GLY B CA 1
ATOM 10500 C C . GLY B 1 638 ? 117.824 57.329 133.715 1.00 22.40 726 GLY B C 1
ATOM 10501 O O . GLY B 1 638 ? 117.820 58.440 134.254 1.00 22.40 726 GLY B O 1
ATOM 10502 N N . GLU B 1 639 ? 116.711 56.623 133.495 1.00 24.81 727 GLU B N 1
ATOM 10503 C CA . GLU B 1 639 ? 115.405 57.144 133.877 1.00 24.81 727 GLU B CA 1
ATOM 10504 C C . GLU B 1 639 ? 115.350 57.504 135.352 1.00 24.81 727 GLU B C 1
ATOM 10505 O O . GLU B 1 639 ? 114.804 58.553 135.706 1.00 24.81 727 GLU B O 1
ATOM 10511 N N . ILE B 1 640 ? 115.918 56.660 136.217 1.00 21.91 728 ILE B N 1
ATOM 10512 C CA . ILE B 1 640 ? 115.996 56.994 137.633 1.00 21.91 728 ILE B CA 1
ATOM 10513 C C . ILE B 1 640 ? 116.593 58.378 137.811 1.00 21.91 728 ILE B C 1
ATOM 10514 O O . ILE B 1 640 ? 115.994 59.249 138.455 1.00 21.91 728 ILE B O 1
ATOM 10519 N N . ALA B 1 641 ? 117.755 58.619 137.202 1.00 20.96 729 ALA B N 1
ATOM 10520 C CA . ALA B 1 641 ? 118.361 59.940 137.275 1.00 20.96 729 ALA B CA 1
ATOM 10521 C C . ALA B 1 641 ? 117.425 60.995 136.710 1.00 20.96 729 ALA B C 1
ATOM 10522 O O . ALA B 1 641 ? 117.211 62.039 137.334 1.00 20.96 729 ALA B O 1
ATOM 10524 N N . ALA B 1 642 ? 116.828 60.718 135.551 1.00 20.53 730 ALA B N 1
ATOM 10525 C CA . ALA B 1 642 ? 115.831 61.627 135.002 1.00 20.53 730 ALA B CA 1
ATOM 10526 C C . ALA B 1 642 ? 114.738 61.897 136.024 1.00 20.53 730 ALA B C 1
ATOM 10527 O O . ALA B 1 642 ? 114.403 63.055 136.301 1.00 20.53 730 ALA B O 1
ATOM 10529 N N . ALA B 1 643 ? 114.225 60.835 136.650 1.00 22.06 731 ALA B N 1
ATOM 10530 C CA . ALA B 1 643 ? 113.117 60.990 137.577 1.00 22.06 731 ALA B CA 1
ATOM 10531 C C . ALA B 1 643 ? 113.485 61.895 138.736 1.00 22.06 731 ALA B C 1
ATOM 10532 O O . ALA B 1 643 ? 112.602 62.487 139.362 1.00 22.06 731 ALA B O 1
ATOM 10534 N N . TYR B 1 644 ? 114.778 62.029 139.032 1.00 19.46 732 TYR B N 1
ATOM 10535 C CA . TYR B 1 644 ? 115.178 62.915 140.115 1.00 19.46 732 TYR B CA 1
ATOM 10536 C C . TYR B 1 644 ? 115.305 64.347 139.626 1.00 19.46 732 TYR B C 1
ATOM 10537 O O . TYR B 1 644 ? 114.913 65.288 140.323 1.00 19.46 732 TYR B O 1
ATOM 10546 N N . VAL B 1 645 ? 115.862 64.539 138.431 1.00 15.14 733 VAL B N 1
ATOM 10547 C CA . VAL B 1 645 ? 116.062 65.893 137.948 1.00 15.14 733 VAL B CA 1
ATOM 10548 C C . VAL B 1 645 ? 114.743 66.500 137.508 1.00 15.14 733 VAL B C 1
ATOM 10549 O O . VAL B 1 645 ? 114.591 67.726 137.510 1.00 15.14 733 VAL B O 1
ATOM 10553 N N . ALA B 1 646 ? 113.769 65.663 137.154 1.00 22.34 734 ALA B N 1
ATOM 10554 C CA . ALA B 1 646 ? 112.413 66.128 136.906 1.00 22.34 734 ALA B CA 1
ATOM 10555 C C . ALA B 1 646 ? 111.667 66.463 138.186 1.00 22.34 734 ALA B C 1
ATOM 10556 O O . ALA B 1 646 ? 110.569 67.021 138.109 1.00 22.34 734 ALA B O 1
ATOM 10558 N N . GLY B 1 647 ? 112.226 66.145 139.348 1.00 23.88 735 GLY B N 1
ATOM 10559 C CA . GLY B 1 647 ? 111.510 66.327 140.588 1.00 23.88 735 GLY B CA 1
ATOM 10560 C C . GLY B 1 647 ? 110.523 65.234 140.915 1.00 23.88 735 GLY B C 1
ATOM 10561 O O . GLY B 1 647 ? 109.899 65.279 141.977 1.00 23.88 735 GLY B O 1
ATOM 10562 N N . ALA B 1 648 ? 110.362 64.251 140.036 1.00 27.68 736 ALA B N 1
ATOM 10563 C CA . ALA B 1 648 ? 109.416 63.174 140.276 1.00 27.68 736 ALA B CA 1
ATOM 10564 C C . ALA B 1 648 ? 109.768 62.370 141.518 1.00 27.68 736 ALA B C 1
ATOM 10565 O O . ALA B 1 648 ? 108.977 62.326 142.463 1.00 27.68 736 ALA B O 1
ATOM 10567 N N . LEU B 1 649 ? 110.933 61.737 141.543 1.00 25.50 737 LEU B N 1
ATOM 10568 C CA . LEU B 1 649 ? 111.411 61.038 142.722 1.00 25.50 737 LEU B CA 1
ATOM 10569 C C . LEU B 1 649 ? 112.293 61.959 143.549 1.00 25.50 737 LEU B C 1
ATOM 10570 O O . LEU B 1 649 ? 112.908 62.890 143.026 1.00 25.50 737 LEU B O 1
ATOM 10575 N N . SER B 1 650 ? 112.339 61.695 144.852 1.00 29.18 738 SER B N 1
ATOM 10576 C CA . SER B 1 650 ? 113.257 62.389 145.741 1.00 29.18 738 SER B CA 1
ATOM 10577 C C . SER B 1 650 ? 114.602 61.667 145.775 1.00 29.18 738 SER B C 1
ATOM 10578 O O . SER B 1 650 ? 114.718 60.502 145.387 1.00 29.18 738 SER B O 1
ATOM 10581 N N . LEU B 1 651 ? 115.632 62.378 146.242 1.00 27.78 739 LEU B N 1
ATOM 10582 C CA . LEU B 1 651 ? 116.980 61.820 146.194 1.00 27.78 739 LEU B CA 1
ATOM 10583 C C . LEU B 1 651 ? 117.099 60.584 147.069 1.00 27.78 739 LEU B C 1
ATOM 10584 O O . LEU B 1 651 ? 117.791 59.629 146.708 1.00 27.78 739 LEU B O 1
ATOM 10589 N N . ASP B 1 652 ? 116.436 60.578 148.221 1.00 32.72 740 ASP B N 1
ATOM 10590 C CA . ASP B 1 652 ? 116.416 59.369 149.031 1.00 32.72 740 ASP B CA 1
ATOM 10591 C C . ASP B 1 652 ? 115.780 58.216 148.266 1.00 32.72 740 ASP B C 1
ATOM 10592 O O . ASP B 1 652 ? 116.338 57.114 148.204 1.00 32.72 740 ASP B O 1
ATOM 10597 N N . ASP B 1 653 ? 114.632 58.467 147.636 1.00 35.80 741 ASP B N 1
ATOM 10598 C CA . ASP B 1 653 ? 113.945 57.413 146.899 1.00 35.80 741 ASP B CA 1
ATOM 10599 C C . ASP B 1 653 ? 114.675 57.059 145.610 1.00 35.80 741 ASP B C 1
ATOM 10600 O O . ASP B 1 653 ? 114.736 55.886 145.234 1.00 35.80 741 ASP B O 1
ATOM 10605 N N . ALA B 1 654 ? 115.226 58.053 144.912 1.00 31.59 742 ALA B N 1
ATOM 10606 C CA . ALA B 1 654 ? 116.007 57.763 143.713 1.00 31.59 742 ALA B CA 1
ATOM 10607 C C . ALA B 1 654 ? 117.215 56.893 144.040 1.00 31.59 742 ALA B C 1
ATOM 10608 O O . ALA B 1 654 ? 117.497 55.910 143.339 1.00 31.59 742 ALA B O 1
ATOM 10610 N N . ALA B 1 655 ? 117.940 57.247 145.103 1.00 33.02 743 ALA B N 1
ATOM 10611 C CA . ALA B 1 655 ? 119.063 56.438 145.551 1.00 33.02 743 ALA B CA 1
ATOM 10612 C C . ALA B 1 655 ? 118.621 55.040 145.945 1.00 33.02 743 ALA B C 1
ATOM 10613 O O . ALA B 1 655 ? 119.296 54.062 145.610 1.00 33.02 743 ALA B O 1
ATOM 10615 N N . ARG B 1 656 ? 117.495 54.919 146.645 1.00 38.56 744 ARG B N 1
ATOM 10616 C CA . ARG B 1 656 ? 117.019 53.594 147.016 1.00 38.56 744 ARG B CA 1
ATOM 10617 C C . ARG B 1 656 ? 116.721 52.763 145.779 1.00 38.56 744 ARG B C 1
ATOM 10618 O O . ARG B 1 656 ? 117.102 51.591 145.701 1.00 38.56 744 ARG B O 1
ATOM 10626 N N . VAL B 1 657 ? 116.055 53.361 144.792 1.00 37.21 745 VAL B N 1
ATOM 10627 C CA . VAL B 1 657 ? 115.714 52.632 143.575 1.00 37.21 745 VAL B CA 1
ATOM 10628 C C . VAL B 1 657 ? 116.973 52.129 142.891 1.00 37.21 745 VAL B C 1
ATOM 10629 O O . VAL B 1 657 ? 117.110 50.932 142.610 1.00 37.21 745 VAL B O 1
ATOM 10633 N N . VAL B 1 658 ? 117.917 53.034 142.622 1.00 31.56 746 VAL B N 1
ATOM 10634 C CA . VAL B 1 658 ? 119.105 52.632 141.872 1.00 31.56 746 VAL B CA 1
ATOM 10635 C C . VAL B 1 658 ? 119.896 51.578 142.641 1.00 31.56 746 VAL B C 1
ATOM 10636 O O . VAL B 1 658 ? 120.286 50.547 142.078 1.00 31.56 746 VAL B O 1
ATOM 10640 N N . THR B 1 659 ? 120.076 51.774 143.950 1.00 38.16 747 THR B N 1
ATOM 10641 C CA . THR B 1 659 ? 120.892 50.855 144.735 1.00 38.16 747 THR B CA 1
ATOM 10642 C C . THR B 1 659 ? 120.250 49.480 144.840 1.00 38.16 747 THR B C 1
ATOM 10643 O O . THR B 1 659 ? 120.916 48.457 144.643 1.00 38.16 747 THR B O 1
ATOM 10647 N N . LEU B 1 660 ? 118.959 49.429 145.159 1.00 42.83 748 LEU B N 1
ATOM 10648 C CA . LEU B 1 660 ? 118.318 48.140 145.358 1.00 42.83 748 LEU B CA 1
ATOM 10649 C C . LEU B 1 660 ? 118.107 47.398 144.051 1.00 42.83 748 LEU B C 1
ATOM 10650 O O . LEU B 1 660 ? 118.258 46.173 144.018 1.00 42.83 748 LEU B O 1
ATOM 10655 N N . ARG B 1 661 ? 117.776 48.100 142.967 1.00 45.01 749 ARG B N 1
ATOM 10656 C CA . ARG B 1 661 ? 117.681 47.417 141.686 1.00 45.01 749 ARG B CA 1
ATOM 10657 C C . ARG B 1 661 ? 119.035 46.867 141.269 1.00 45.01 749 ARG B C 1
ATOM 10658 O O . ARG B 1 661 ? 119.124 45.732 140.788 1.00 45.01 749 ARG B O 1
ATOM 10666 N N . SER B 1 662 ? 120.105 47.643 141.472 1.00 46.99 750 SER B N 1
ATOM 10667 C CA . SER B 1 662 ? 121.437 47.165 141.128 1.00 46.99 750 SER B CA 1
ATOM 10668 C C . SER B 1 662 ? 121.826 45.953 141.964 1.00 46.99 750 SER B C 1
ATOM 10669 O O . SER B 1 662 ? 122.441 45.009 141.456 1.00 46.99 750 SER B O 1
ATOM 10672 N N . LYS B 1 663 ? 121.463 45.955 143.248 1.00 51.58 751 LYS B N 1
ATOM 10673 C CA . LYS B 1 663 ? 121.789 44.820 144.101 1.00 51.58 751 LYS B CA 1
ATOM 10674 C C . LYS B 1 663 ? 120.998 43.582 143.703 1.00 51.58 751 LYS B C 1
ATOM 10675 O O . LYS B 1 663 ? 121.531 42.469 143.729 1.00 51.58 751 LYS B O 1
ATOM 10681 N N . SER B 1 664 ? 119.731 43.751 143.326 1.00 59.16 752 SER B N 1
ATOM 10682 C CA . SER B 1 664 ? 118.962 42.614 142.832 1.00 59.16 752 SER B CA 1
ATOM 10683 C C . SER B 1 664 ? 119.567 42.060 141.548 1.00 59.16 752 SER B C 1
ATOM 10684 O O . SER B 1 664 ? 119.645 40.838 141.360 1.00 59.16 752 SER B O 1
ATOM 10687 N N . ILE B 1 665 ? 120.002 42.947 140.653 1.00 58.24 753 ILE B N 1
ATOM 10688 C CA . ILE B 1 665 ? 120.657 42.511 139.426 1.00 58.24 753 ILE B CA 1
ATOM 10689 C C . ILE B 1 665 ? 121.913 41.712 139.747 1.00 58.24 753 ILE B C 1
ATOM 10690 O O . ILE B 1 665 ? 122.176 40.669 139.138 1.00 58.24 753 ILE B O 1
ATOM 10695 N N . ALA B 1 666 ? 122.704 42.181 140.712 1.00 63.27 754 ALA B N 1
ATOM 10696 C CA . ALA B 1 666 ? 123.936 41.480 141.052 1.00 63.27 754 ALA B CA 1
ATOM 10697 C C . ALA B 1 666 ? 123.662 40.181 141.800 1.00 63.27 754 ALA B C 1
ATOM 10698 O O . ALA B 1 666 ? 124.485 39.260 141.761 1.00 63.27 754 ALA B O 1
ATOM 10700 N N . ALA B 1 667 ? 122.522 40.088 142.482 1.00 68.62 755 ALA B N 1
ATOM 10701 C CA . ALA B 1 667 ? 122.237 38.901 143.277 1.00 68.62 755 ALA B CA 1
ATOM 10702 C C . ALA B 1 667 ? 121.512 37.835 142.471 1.00 68.62 755 ALA B C 1
ATOM 10703 O O . ALA B 1 667 ? 121.450 36.677 142.898 1.00 68.62 755 ALA B O 1
ATOM 10705 N N . HIS B 1 668 ? 120.949 38.194 141.322 1.00 74.20 756 HIS B N 1
ATOM 10706 C CA . HIS B 1 668 ? 120.249 37.188 140.529 1.00 74.20 756 HIS B CA 1
ATOM 10707 C C . HIS B 1 668 ? 120.459 37.302 139.025 1.00 74.20 756 HIS B C 1
ATOM 10708 O O . HIS B 1 668 ? 120.581 36.264 138.368 1.00 74.20 756 HIS B O 1
ATOM 10715 N N . LEU B 1 669 ? 120.514 38.500 138.452 1.00 71.68 757 LEU B N 1
ATOM 10716 C CA . LEU B 1 669 ? 120.697 38.642 137.014 1.00 71.68 757 LEU B CA 1
ATOM 10717 C C . LEU B 1 669 ? 122.155 38.554 136.588 1.00 71.68 757 LEU B C 1
ATOM 10718 O O . LEU B 1 669 ? 122.434 38.182 135.443 1.00 71.68 757 LEU B O 1
ATOM 10723 N N . ALA B 1 670 ? 123.085 38.880 137.482 1.00 76.75 758 ALA B N 1
ATOM 10724 C CA . ALA B 1 670 ? 124.495 38.923 137.118 1.00 76.75 758 ALA B CA 1
ATOM 10725 C C . ALA B 1 670 ? 125.004 37.543 136.728 1.00 76.75 758 ALA B C 1
ATOM 10726 O O . ALA B 1 670 ? 124.610 36.527 137.307 1.00 76.75 758 ALA B O 1
ATOM 10728 N N . GLY B 1 671 ? 125.892 37.514 135.733 1.00 84.57 759 GLY B N 1
ATOM 10729 C CA . GLY B 1 671 ? 126.488 36.287 135.251 1.00 84.57 759 GLY B CA 1
ATOM 10730 C C . GLY B 1 671 ? 125.533 35.303 134.616 1.00 84.57 759 GLY B C 1
ATOM 10731 O O . GLY B 1 671 ? 125.937 34.170 134.332 1.00 84.57 759 GLY B O 1
ATOM 10732 N N . LYS B 1 672 ? 124.283 35.693 134.377 1.00 85.30 760 LYS B N 1
ATOM 10733 C CA . LYS B 1 672 ? 123.285 34.775 133.850 1.00 85.30 760 LYS B CA 1
ATOM 10734 C C . LYS B 1 672 ? 122.822 35.135 132.447 1.00 85.30 760 LYS B C 1
ATOM 10735 O O . LYS B 1 672 ? 122.348 34.254 131.721 1.00 85.30 760 LYS B O 1
ATOM 10741 N N . GLY B 1 673 ? 122.957 36.400 132.041 1.00 78.24 761 GLY B N 1
ATOM 10742 C CA . GLY B 1 673 ? 122.450 36.833 130.758 1.00 78.24 761 GLY B CA 1
ATOM 10743 C C . GLY B 1 673 ? 123.530 37.485 129.917 1.00 78.24 761 GLY B C 1
ATOM 10744 O O . GLY B 1 673 ? 124.723 37.390 130.206 1.00 78.24 761 GLY B O 1
ATOM 10745 N N . GLY B 1 674 ? 123.074 38.148 128.855 1.00 72.48 762 GLY B N 1
ATOM 10746 C CA . GLY B 1 674 ? 123.960 38.846 127.950 1.00 72.48 762 GLY B CA 1
ATOM 10747 C C . GLY B 1 674 ? 123.180 39.831 127.104 1.00 72.48 762 GLY B C 1
ATOM 10748 O O . GLY B 1 674 ? 121.964 39.721 126.944 1.00 72.48 762 GLY B O 1
ATOM 10749 N N . MET B 1 675 ? 123.903 40.813 126.577 1.00 68.52 763 MET B N 1
ATOM 10750 C CA . MET B 1 675 ? 123.311 41.847 125.745 1.00 68.52 763 MET B CA 1
ATOM 10751 C C . MET B 1 675 ? 124.220 42.093 124.552 1.00 68.52 763 MET B C 1
ATOM 10752 O O . MET B 1 675 ? 125.429 41.866 124.618 1.00 68.52 763 MET B O 1
ATOM 10757 N N . LEU B 1 676 ? 123.625 42.558 123.459 1.00 71.73 764 LEU B N 1
ATOM 10758 C CA . LEU B 1 676 ? 124.341 42.674 122.196 1.00 71.73 764 LEU B CA 1
ATOM 10759 C C . LEU B 1 676 ? 123.785 43.847 121.408 1.00 71.73 764 LEU B C 1
ATOM 10760 O O . LEU B 1 676 ? 122.585 43.893 121.124 1.00 71.73 764 LEU B O 1
ATOM 10765 N N . SER B 1 677 ? 124.655 44.786 121.052 1.00 72.76 765 SER B N 1
ATOM 10766 C CA . SER B 1 677 ? 124.260 45.898 120.205 1.00 72.76 765 SER B CA 1
ATOM 10767 C C . SER B 1 677 ? 124.472 45.542 118.741 1.00 72.76 765 SER B C 1
ATOM 10768 O O . SER B 1 677 ? 125.525 45.026 118.358 1.00 72.76 765 SER B O 1
ATOM 10771 N N . LEU B 1 678 ? 123.461 45.822 117.921 1.00 72.53 766 LEU B N 1
ATOM 10772 C CA . LEU B 1 678 ? 123.498 45.531 116.496 1.00 72.53 766 LEU B CA 1
ATOM 10773 C C . LEU B 1 678 ? 123.254 46.815 115.725 1.00 72.53 766 LEU B C 1
ATOM 10774 O O . LEU B 1 678 ? 122.305 47.546 116.020 1.00 72.53 766 LEU B O 1
ATOM 10779 N N . ALA B 1 679 ? 124.115 47.098 114.752 1.00 75.52 767 ALA B N 1
ATOM 10780 C CA . ALA B 1 679 ? 123.895 48.235 113.869 1.00 75.52 767 ALA B CA 1
ATOM 10781 C C . ALA B 1 679 ? 122.878 47.850 112.807 1.00 75.52 767 ALA B C 1
ATOM 10782 O O . ALA B 1 679 ? 123.238 47.573 111.659 1.00 75.52 767 ALA B O 1
ATOM 10784 N N . LEU B 1 680 ? 121.604 47.826 113.186 1.00 72.86 768 LEU B N 1
ATOM 10785 C CA . LEU B 1 680 ? 120.546 47.355 112.312 1.00 72.86 768 LEU B CA 1
ATOM 10786 C C . LEU B 1 680 ? 119.210 47.740 112.926 1.00 72.86 768 LEU B C 1
ATOM 10787 O O . LEU B 1 680 ? 119.070 47.790 114.150 1.00 72.86 768 LEU B O 1
ATOM 10792 N N . SER B 1 681 ? 118.233 48.014 112.065 1.00 76.93 769 SER B N 1
ATOM 10793 C CA . SER B 1 681 ? 116.918 48.434 112.529 1.00 76.93 769 SER B CA 1
ATOM 10794 C C . SER B 1 681 ? 116.230 47.321 113.308 1.00 76.93 769 SER B C 1
ATOM 10795 O O . SER B 1 681 ? 116.495 46.133 113.108 1.00 76.93 769 SER B O 1
ATOM 10798 N N . GLU B 1 682 ? 115.325 47.719 114.203 1.00 80.79 770 GLU B N 1
ATOM 10799 C CA . GLU B 1 682 ? 114.620 46.736 115.015 1.00 80.79 770 GLU B CA 1
ATOM 10800 C C . GLU B 1 682 ? 113.607 45.953 114.197 1.00 80.79 770 GLU B C 1
ATOM 10801 O O . GLU B 1 682 ? 113.136 44.903 114.641 1.00 80.79 770 GLU B O 1
ATOM 10807 N N . ASP B 1 683 ? 113.257 46.440 113.006 1.00 84.87 771 ASP B N 1
ATOM 10808 C CA . ASP B 1 683 ? 112.306 45.713 112.172 1.00 84.87 771 ASP B CA 1
ATOM 10809 C C . ASP B 1 683 ? 112.880 44.379 111.716 1.00 84.87 771 ASP B C 1
ATOM 10810 O O . ASP B 1 683 ? 112.233 43.336 111.864 1.00 84.87 771 ASP B O 1
ATOM 10815 N N . ALA B 1 684 ? 114.094 44.388 111.165 1.00 84.86 772 ALA B N 1
ATOM 10816 C CA . ALA B 1 684 ? 114.729 43.134 110.779 1.00 84.86 772 ALA B CA 1
ATOM 10817 C C . ALA B 1 684 ? 115.235 42.377 111.999 1.00 84.86 772 ALA B C 1
ATOM 10818 O O . ALA B 1 684 ? 115.439 41.160 111.944 1.00 84.86 772 ALA B O 1
ATOM 10820 N N . VAL B 1 685 ? 115.433 43.078 113.113 1.00 83.11 773 VAL B N 1
ATOM 10821 C CA . VAL B 1 685 ? 115.982 42.435 114.301 1.00 83.11 773 VAL B CA 1
ATOM 10822 C C . VAL B 1 685 ? 114.917 41.607 115.003 1.00 83.11 773 VAL B C 1
ATOM 10823 O O . VAL B 1 685 ? 115.183 40.490 115.461 1.00 83.11 773 VAL B O 1
ATOM 10827 N N . LEU B 1 686 ? 113.693 42.132 115.090 1.00 83.97 774 LEU B N 1
ATOM 10828 C CA . LEU B 1 686 ? 112.579 41.341 115.602 1.00 83.97 774 LEU B CA 1
ATOM 10829 C C . LEU B 1 686 ? 112.335 40.110 114.743 1.00 83.97 774 LEU B C 1
ATOM 10830 O O . LEU B 1 686 ? 111.804 39.106 115.231 1.00 83.97 774 LEU B O 1
ATOM 10835 N N . GLU B 1 687 ? 112.713 40.166 113.465 1.00 86.59 775 GLU B N 1
ATOM 10836 C CA . GLU B 1 687 ? 112.606 38.996 112.603 1.00 86.59 775 GLU B CA 1
ATOM 10837 C C . GLU B 1 687 ? 113.733 38.010 112.881 1.00 86.59 775 GLU B C 1
ATOM 10838 O O . GLU B 1 687 ? 113.502 36.799 112.970 1.00 86.59 775 GLU B O 1
ATOM 10844 N N . ARG B 1 688 ? 114.961 38.512 113.022 1.00 87.91 776 ARG B N 1
ATOM 10845 C CA . ARG B 1 688 ? 116.095 37.634 113.280 1.00 87.91 776 ARG B CA 1
ATOM 10846 C C . ARG B 1 688 ? 116.027 36.990 114.658 1.00 87.91 776 ARG B C 1
ATOM 10847 O O . ARG B 1 688 ? 116.738 36.011 114.908 1.00 87.91 776 ARG B O 1
ATOM 10855 N N . LEU B 1 689 ? 115.192 37.512 115.557 1.00 88.20 777 LEU B N 1
ATOM 10856 C CA . LEU B 1 689 ? 115.020 36.885 116.859 1.00 88.20 777 LEU B CA 1
ATOM 10857 C C . LEU B 1 689 ? 114.193 35.609 116.789 1.00 88.20 777 LEU B C 1
ATOM 10858 O O . LEU B 1 689 ? 114.025 34.946 117.818 1.00 88.20 777 LEU B O 1
ATOM 10863 N N . ALA B 1 690 ? 113.672 35.258 115.615 1.00 89.28 778 ALA B N 1
ATOM 10864 C CA . ALA B 1 690 ? 112.981 33.987 115.457 1.00 89.28 778 ALA B CA 1
ATOM 10865 C C . ALA B 1 690 ? 113.940 32.836 115.728 1.00 89.28 778 ALA B C 1
ATOM 10866 O O . ALA B 1 690 ? 115.142 32.929 115.463 1.00 89.28 778 ALA B O 1
ATOM 10868 N N . GLY B 1 691 ? 113.401 31.745 116.266 1.00 90.61 779 GLY B N 1
ATOM 10869 C CA . GLY B 1 691 ? 114.220 30.622 116.664 1.00 90.61 779 GLY B CA 1
ATOM 10870 C C . GLY B 1 691 ? 115.014 30.825 117.933 1.00 90.61 779 GLY B C 1
ATOM 10871 O O . GLY B 1 691 ? 115.756 29.920 118.329 1.00 90.61 779 GLY B O 1
ATOM 10872 N N . PHE B 1 692 ? 114.888 31.977 118.582 1.00 90.29 780 PHE B N 1
ATOM 10873 C CA . PHE B 1 692 ? 115.595 32.281 119.823 1.00 90.29 780 PHE B CA 1
ATOM 10874 C C . PHE B 1 692 ? 114.587 32.801 120.844 1.00 90.29 780 PHE B C 1
ATOM 10875 O O . PHE B 1 692 ? 114.489 34.009 121.075 1.00 90.29 780 PHE B O 1
ATOM 10883 N N . ASP B 1 693 ? 113.834 31.884 121.454 1.00 89.54 781 ASP B N 1
ATOM 10884 C CA . ASP B 1 693 ? 112.889 32.274 122.493 1.00 89.54 781 ASP B CA 1
ATOM 10885 C C . ASP B 1 693 ? 113.572 32.924 123.688 1.00 89.54 781 ASP B C 1
ATOM 10886 O O . ASP B 1 693 ? 112.926 33.696 124.405 1.00 89.54 781 ASP B O 1
ATOM 10891 N N . GLY B 1 694 ? 114.852 32.639 123.915 1.00 86.09 782 GLY B N 1
ATOM 10892 C CA . GLY B 1 694 ? 115.597 33.238 124.997 1.00 86.09 782 GLY B CA 1
ATOM 10893 C C . GLY B 1 694 ? 116.194 34.592 124.701 1.00 86.09 782 GLY B C 1
ATOM 10894 O O . GLY B 1 694 ? 117.139 35.000 125.380 1.00 86.09 782 GLY B O 1
ATOM 10895 N N . LEU B 1 695 ? 115.676 35.305 123.704 1.00 81.98 783 LEU B N 1
ATOM 10896 C CA . LEU B 1 695 ? 116.162 36.627 123.348 1.00 81.98 783 LEU B CA 1
ATOM 10897 C C . LEU B 1 695 ? 114.992 37.594 123.254 1.00 81.98 783 LEU B C 1
ATOM 10898 O O . LEU B 1 695 ? 113.826 37.197 123.298 1.00 81.98 783 LEU B O 1
ATOM 10903 N N . SER B 1 696 ? 115.322 38.877 123.120 1.00 72.23 784 SER B N 1
ATOM 10904 C CA . SER B 1 696 ? 114.326 39.923 122.947 1.00 72.23 784 SER B CA 1
ATOM 10905 C C . SER B 1 696 ? 115.026 41.195 122.500 1.00 72.23 784 SER B C 1
ATOM 10906 O O . SER B 1 696 ? 116.255 41.275 122.478 1.00 72.23 784 SER B O 1
ATOM 10909 N N . VAL B 1 697 ? 114.226 42.195 122.138 1.00 62.96 785 VAL B N 1
ATOM 10910 C CA . VAL B 1 697 ? 114.776 43.509 121.839 1.00 62.96 785 VAL B CA 1
ATOM 10911 C C . VAL B 1 697 ? 114.827 44.326 123.120 1.00 62.96 785 VAL B C 1
ATOM 10912 O O . VAL B 1 697 ? 113.799 44.567 123.764 1.00 62.96 785 VAL B O 1
ATOM 10916 N N . ALA B 1 698 ? 116.029 44.741 123.506 1.00 54.30 786 ALA B N 1
ATOM 10917 C CA . ALA B 1 698 ? 116.225 45.487 124.740 1.00 54.30 786 ALA B CA 1
ATOM 10918 C C . ALA B 1 698 ? 116.064 46.986 124.557 1.00 54.30 786 ALA B C 1
ATOM 10919 O O . ALA B 1 698 ? 115.532 47.659 125.442 1.00 54.30 786 ALA B O 1
ATOM 10921 N N . ALA B 1 699 ? 116.511 47.523 123.428 1.00 50.91 787 ALA B N 1
ATOM 10922 C CA . ALA B 1 699 ? 116.448 48.960 123.213 1.00 50.91 787 ALA B CA 1
ATOM 10923 C C . ALA B 1 699 ? 116.486 49.266 121.726 1.00 50.91 787 ALA B C 1
ATOM 10924 O O . ALA B 1 699 ? 117.164 48.581 120.964 1.00 50.91 787 ALA B O 1
ATOM 10926 N N . VAL B 1 700 ? 115.752 50.292 121.319 1.00 48.45 788 VAL B N 1
ATOM 10927 C CA . VAL B 1 700 ? 115.791 50.798 119.952 1.00 48.45 788 VAL B CA 1
ATOM 10928 C C . VAL B 1 700 ? 116.290 52.231 120.057 1.00 48.45 788 VAL B C 1
ATOM 10929 O O . VAL B 1 700 ? 115.496 53.173 120.137 1.00 48.45 788 VAL B O 1
ATOM 10933 N N . ASN B 1 701 ? 117.610 52.397 120.072 1.00 43.68 789 ASN B N 1
ATOM 10934 C CA . ASN B 1 701 ? 118.240 53.668 120.398 1.00 43.68 789 ASN B CA 1
ATOM 10935 C C . ASN B 1 701 ? 118.160 54.661 119.249 1.00 43.68 789 ASN B C 1
ATOM 10936 O O . ASN B 1 701 ? 118.016 55.865 119.472 1.00 43.68 789 ASN B O 1
ATOM 10941 N N . GLY B 1 702 ? 118.259 54.172 118.023 1.00 49.05 790 GLY B N 1
ATOM 10942 C CA . GLY B 1 702 ? 118.079 54.990 116.853 1.00 49.05 790 GLY B CA 1
ATOM 10943 C C . GLY B 1 702 ? 117.549 54.149 115.715 1.00 49.05 790 GLY B C 1
ATOM 10944 O O . GLY B 1 702 ? 117.485 52.921 115.805 1.00 49.05 790 GLY B O 1
ATOM 10945 N N . PRO B 1 703 ? 117.159 54.793 114.615 1.00 53.83 791 PRO B N 1
ATOM 10946 C CA . PRO B 1 703 ? 116.669 54.022 113.462 1.00 53.83 791 PRO B CA 1
ATOM 10947 C C . PRO B 1 703 ? 117.768 53.291 112.717 1.00 53.83 791 PRO B C 1
ATOM 10948 O O . PRO B 1 703 ? 117.607 52.995 111.527 1.00 53.83 791 PRO B O 1
ATOM 10952 N N . THR B 1 704 ? 118.883 52.982 113.382 1.00 62.12 792 THR B N 1
ATOM 10953 C CA . THR B 1 704 ? 120.002 52.323 112.723 1.00 62.12 792 THR B CA 1
ATOM 10954 C C . THR B 1 704 ? 120.653 51.260 113.596 1.00 62.12 792 THR B C 1
ATOM 10955 O O . THR B 1 704 ? 121.312 50.366 113.058 1.00 62.12 792 THR B O 1
ATOM 10959 N N . ALA B 1 705 ? 120.497 51.337 114.918 1.00 62.72 793 ALA B N 1
ATOM 10960 C CA . ALA B 1 705 ? 121.173 50.415 115.822 1.00 62.72 793 ALA B CA 1
ATOM 10961 C C . ALA B 1 705 ? 120.273 50.081 117.003 1.00 62.72 793 ALA B C 1
ATOM 10962 O O . ALA B 1 705 ? 119.880 50.959 117.775 1.00 62.72 793 ALA B O 1
ATOM 10964 N N . THR B 1 706 ? 119.965 48.795 117.140 1.00 64.84 794 THR B N 1
ATOM 10965 C CA . THR B 1 706 ? 119.161 48.291 118.241 1.00 64.84 794 THR B CA 1
ATOM 10966 C C . THR B 1 706 ? 120.057 47.532 119.209 1.00 64.84 794 THR B C 1
ATOM 10967 O O . THR B 1 706 ? 121.252 47.349 118.974 1.00 64.84 794 THR B O 1
ATOM 10971 N N . VAL B 1 707 ? 119.454 47.085 120.303 1.00 61.33 795 VAL B N 1
ATOM 10972 C CA . VAL B 1 707 ? 120.121 46.318 121.345 1.00 61.33 795 VAL B CA 1
ATOM 10973 C C . VAL B 1 707 ? 119.219 45.156 121.725 1.00 61.33 795 VAL B C 1
ATOM 10974 O O . VAL B 1 707 ? 118.077 45.365 122.150 1.00 61.33 795 VAL B O 1
ATOM 10978 N N . VAL B 1 708 ? 119.733 43.939 121.568 1.00 67.12 796 VAL B N 1
ATOM 10979 C CA . VAL B 1 708 ? 119.039 42.725 121.971 1.00 67.12 796 VAL B CA 1
ATOM 10980 C C . VAL B 1 708 ? 119.618 42.255 123.297 1.00 67.12 796 VAL B C 1
ATOM 10981 O O . VAL B 1 708 ? 120.744 42.590 123.670 1.00 67.12 796 VAL B O 1
ATOM 10985 N N . SER B 1 709 ? 118.835 41.456 124.015 1.00 70.35 797 SER B N 1
ATOM 10986 C CA . SER B 1 709 ? 119.238 40.973 125.326 1.00 70.35 797 SER B CA 1
ATOM 10987 C C . SER B 1 709 ? 118.579 39.631 125.606 1.00 70.35 797 SER B C 1
ATOM 10988 O O . SER B 1 709 ? 117.384 39.447 125.360 1.00 70.35 797 SER B O 1
ATOM 10991 N N . GLY B 1 710 ? 119.357 38.703 126.129 1.00 77.53 798 GLY B N 1
ATOM 10992 C CA . GLY B 1 710 ? 118.807 37.412 126.492 1.00 77.53 798 GLY B CA 1
ATOM 10993 C C . GLY B 1 710 ? 119.908 36.451 126.906 1.00 77.53 798 GLY B C 1
ATOM 10994 O O . GLY B 1 710 ? 120.945 36.866 127.416 1.00 77.53 798 GLY B O 1
ATOM 10995 N N . ASP B 1 711 ? 119.649 35.167 126.672 1.00 83.36 799 ASP B N 1
ATOM 10996 C CA . ASP B 1 711 ? 120.555 34.096 127.056 1.00 83.36 799 ASP B CA 1
ATOM 10997 C C . ASP B 1 711 ? 121.921 34.290 126.398 1.00 83.36 799 ASP B C 1
ATOM 10998 O O . ASP B 1 711 ? 121.984 34.601 125.199 1.00 83.36 799 ASP B O 1
ATOM 11003 N N . PRO B 1 712 ? 123.022 34.119 127.135 1.00 83.18 800 PRO B N 1
ATOM 11004 C CA . PRO B 1 712 ? 124.347 34.401 126.555 1.00 83.18 800 PRO B CA 1
ATOM 11005 C C . PRO B 1 712 ? 124.693 33.529 125.363 1.00 83.18 800 PRO B C 1
ATOM 11006 O O . PRO B 1 712 ? 125.315 34.011 124.407 1.00 83.18 800 PRO B O 1
ATOM 11010 N N . VAL B 1 713 ? 124.310 32.251 125.395 1.00 86.94 801 VAL B N 1
ATOM 11011 C CA . VAL B 1 713 ? 124.594 31.364 124.272 1.00 86.94 801 VAL B CA 1
ATOM 11012 C C . VAL B 1 713 ? 123.881 31.850 123.019 1.00 86.94 801 VAL B C 1
ATOM 11013 O O . VAL B 1 713 ? 124.468 31.904 121.933 1.00 86.94 801 VAL B O 1
ATOM 11017 N N . GLN B 1 714 ? 122.612 32.235 123.153 1.00 87.55 802 GLN B N 1
ATOM 11018 C CA . GLN B 1 714 ? 121.875 32.765 122.014 1.00 87.55 802 GLN B CA 1
ATOM 11019 C C . GLN B 1 714 ? 122.373 34.144 121.602 1.00 87.55 802 GLN B C 1
ATOM 11020 O O . GLN B 1 714 ? 122.327 34.478 120.414 1.00 87.55 802 GLN B O 1
ATOM 11026 N N . ILE B 1 715 ? 122.847 34.954 122.552 1.00 83.09 803 ILE B N 1
ATOM 11027 C CA . ILE B 1 715 ? 123.463 36.230 122.195 1.00 83.09 803 ILE B CA 1
ATOM 11028 C C . ILE B 1 715 ? 124.675 35.993 121.305 1.00 83.09 803 ILE B C 1
ATOM 11029 O O . ILE B 1 715 ? 124.850 36.652 120.273 1.00 83.09 803 ILE B O 1
ATOM 11034 N N . GLU B 1 716 ? 125.522 35.035 121.686 1.00 90.87 804 GLU B N 1
ATOM 11035 C CA . GLU B 1 716 ? 126.702 34.733 120.884 1.00 90.87 804 GLU B CA 1
ATOM 11036 C C . GLU B 1 716 ? 126.312 34.138 119.537 1.00 90.87 804 GLU B C 1
ATOM 11037 O O . GLU B 1 716 ? 126.949 34.421 118.515 1.00 90.87 804 GLU B O 1
ATOM 11043 N N . GLU B 1 717 ? 125.264 33.311 119.514 1.00 94.87 805 GLU B N 1
ATOM 11044 C CA . GLU B 1 717 ? 124.783 32.753 118.254 1.00 94.87 805 GLU B CA 1
ATOM 11045 C C . GLU B 1 717 ? 124.327 33.854 117.304 1.00 94.87 805 GLU B C 1
ATOM 11046 O O . GLU B 1 717 ? 124.694 33.863 116.123 1.00 94.87 805 GLU B O 1
ATOM 11052 N N . LEU B 1 718 ? 123.521 34.794 117.805 1.00 93.73 806 LEU B N 1
ATOM 11053 C CA . LEU B 1 718 ? 123.063 35.904 116.977 1.00 93.73 806 LEU B CA 1
ATOM 11054 C C . LEU B 1 718 ? 124.219 36.789 116.534 1.00 93.73 806 LEU B C 1
ATOM 11055 O O . LEU B 1 718 ? 124.227 37.272 115.396 1.00 93.73 806 LEU B O 1
ATOM 11060 N N . ALA B 1 719 ? 125.199 37.012 117.412 1.00 95.09 807 ALA B N 1
ATOM 11061 C CA . ALA B 1 719 ? 126.362 37.809 117.038 1.00 95.09 807 ALA B CA 1
ATOM 11062 C C . ALA B 1 719 ? 127.141 37.139 115.914 1.00 95.09 807 ALA B C 1
ATOM 11063 O O . ALA B 1 719 ? 127.568 37.797 114.960 1.00 95.09 807 ALA B O 1
ATOM 11065 N N . ARG B 1 720 ? 127.328 35.821 116.008 1.00 100.51 808 ARG B N 1
ATOM 11066 C CA . ARG B 1 720 ? 128.035 35.097 114.957 1.00 100.51 808 ARG B CA 1
ATOM 11067 C C . ARG B 1 720 ? 127.241 35.104 113.657 1.00 100.51 808 ARG B C 1
ATOM 11068 O O . ARG B 1 720 ? 127.818 35.203 112.568 1.00 100.51 808 ARG B O 1
ATOM 11076 N N . ALA B 1 721 ? 125.913 35.011 113.751 1.00 101.96 809 ALA B N 1
ATOM 11077 C CA . ALA B 1 721 ? 125.080 35.072 112.555 1.00 101.96 809 ALA B CA 1
ATOM 11078 C C . ALA B 1 721 ? 125.191 36.434 111.881 1.00 101.96 809 ALA B C 1
ATOM 11079 O O . ALA B 1 721 ? 125.242 36.527 110.648 1.00 101.96 809 ALA B O 1
ATOM 11081 N N . CYS B 1 722 ? 125.232 37.505 112.676 1.00 102.22 810 CYS B N 1
ATOM 11082 C CA . CYS B 1 722 ? 125.414 38.836 112.105 1.00 102.22 810 CYS B CA 1
ATOM 11083 C C . CYS B 1 722 ? 126.802 38.987 111.496 1.00 102.22 810 CYS B C 1
ATOM 11084 O O . CYS B 1 722 ? 126.964 39.614 110.442 1.00 102.22 810 CYS B O 1
ATOM 11087 N N . GLU B 1 723 ? 127.818 38.410 112.141 1.00 103.61 811 GLU B N 1
ATOM 11088 C CA . GLU B 1 723 ? 129.163 38.450 111.577 1.00 103.61 811 GLU B CA 1
ATOM 11089 C C . GLU B 1 723 ? 129.266 37.576 110.332 1.00 103.61 811 GLU B C 1
ATOM 11090 O O . GLU B 1 723 ? 130.223 37.695 109.558 1.00 103.61 811 GLU B O 1
ATOM 11096 N N . ALA B 1 724 ? 128.291 36.687 110.126 1.00 104.57 812 ALA B N 1
ATOM 11097 C CA . ALA B 1 724 ? 128.291 35.860 108.924 1.00 104.57 812 ALA B CA 1
ATOM 11098 C C . ALA B 1 724 ? 127.764 36.624 107.716 1.00 104.57 812 ALA B C 1
ATOM 11099 O O . ALA B 1 724 ? 128.251 36.424 106.598 1.00 104.57 812 ALA B O 1
ATOM 11101 N N . ASP B 1 725 ? 126.776 37.495 107.917 1.00 103.32 813 ASP B N 1
ATOM 11102 C CA . ASP B 1 725 ? 126.215 38.307 106.846 1.00 103.32 813 ASP B CA 1
ATOM 11103 C C . ASP B 1 725 ? 126.977 39.610 106.639 1.00 103.32 813 ASP B C 1
ATOM 11104 O O . ASP B 1 725 ? 126.510 40.478 105.894 1.00 103.32 813 ASP B O 1
ATOM 11109 N N . GLY B 1 726 ? 128.134 39.767 107.279 1.00 101.41 814 GLY B N 1
ATOM 11110 C CA . GLY B 1 726 ? 128.917 40.978 107.156 1.00 101.41 814 GLY B CA 1
ATOM 11111 C C . GLY B 1 726 ? 128.310 42.209 107.787 1.00 101.41 814 GLY B C 1
ATOM 11112 O O . GLY B 1 726 ? 128.359 43.283 107.175 1.00 101.41 814 GLY B O 1
ATOM 11113 N N . VAL B 1 727 ? 127.741 42.097 108.987 1.00 92.88 815 VAL B N 1
ATOM 11114 C CA . VAL B 1 727 ? 127.111 43.243 109.627 1.00 92.88 815 VAL B CA 1
ATOM 11115 C C . VAL B 1 727 ? 127.942 43.663 110.830 1.00 92.88 815 VAL B C 1
ATOM 11116 O O . VAL B 1 727 ? 128.905 42.983 111.209 1.00 92.88 815 VAL B O 1
ATOM 11120 N N . ARG B 1 728 ? 127.578 44.790 111.435 1.00 86.47 816 ARG B N 1
ATOM 11121 C CA . ARG B 1 728 ? 128.239 45.249 112.650 1.00 86.47 816 ARG B CA 1
ATOM 11122 C C . ARG B 1 728 ? 127.531 44.654 113.859 1.00 86.47 816 ARG B C 1
ATOM 11123 O O . ARG B 1 728 ? 126.299 44.674 113.940 1.00 86.47 816 ARG B O 1
ATOM 11131 N N . ALA B 1 729 ? 128.306 44.117 114.796 1.00 84.66 817 ALA B N 1
ATOM 11132 C CA . ALA B 1 729 ? 127.784 43.515 116.012 1.00 84.66 817 ALA B CA 1
ATOM 11133 C C . ALA B 1 729 ? 128.767 43.742 117.147 1.00 84.66 817 ALA B C 1
ATOM 11134 O O . ALA B 1 729 ? 129.949 43.399 117.036 1.00 84.66 817 ALA B O 1
ATOM 11136 N N . ARG B 1 730 ? 128.274 44.320 118.240 1.00 80.37 818 ARG B N 1
ATOM 11137 C CA . ARG B 1 730 ? 129.110 44.668 119.384 1.00 80.37 818 ARG B CA 1
ATOM 11138 C C . ARG B 1 730 ? 128.524 44.005 120.623 1.00 80.37 818 ARG B C 1
ATOM 11139 O O . ARG B 1 730 ? 127.533 44.490 121.176 1.00 80.37 818 ARG B O 1
ATOM 11147 N N . VAL B 1 731 ? 129.128 42.900 121.052 1.00 75.37 819 VAL B N 1
ATOM 11148 C CA . VAL B 1 731 ? 128.710 42.225 122.276 1.00 75.37 819 VAL B CA 1
ATOM 11149 C C . VAL B 1 731 ? 128.964 43.153 123.457 1.00 75.37 819 VAL B C 1
ATOM 11150 O O . VAL B 1 731 ? 130.101 43.577 123.695 1.00 75.37 819 VAL B O 1
ATOM 11154 N N . ILE B 1 732 ? 127.912 43.471 124.202 1.00 72.82 820 ILE B N 1
ATOM 11155 C CA . ILE B 1 732 ? 127.989 44.461 125.274 1.00 72.82 820 ILE B CA 1
ATOM 11156 C C . ILE B 1 732 ? 128.580 43.829 126.529 1.00 72.82 820 ILE B C 1
ATOM 11157 O O . ILE B 1 732 ? 128.109 42.773 126.974 1.00 72.82 820 ILE B O 1
ATOM 11162 N N . PRO B 1 733 ? 129.606 44.439 127.134 1.00 74.06 821 PRO B N 1
ATOM 11163 C CA . PRO B 1 733 ? 130.218 43.852 128.334 1.00 74.06 821 PRO B CA 1
ATOM 11164 C C . PRO B 1 733 ? 129.307 43.919 129.546 1.00 74.06 821 PRO B C 1
ATOM 11165 O O . PRO B 1 733 ? 129.515 44.736 130.447 1.00 74.06 821 PRO B O 1
ATOM 11169 N N . VAL B 1 734 ? 128.299 43.052 129.581 1.00 72.84 822 VAL B N 1
ATOM 11170 C CA . VAL B 1 734 ? 127.303 43.046 130.646 1.00 72.84 822 VAL B CA 1
ATOM 11171 C C . VAL B 1 734 ? 126.920 41.601 130.928 1.00 72.84 822 VAL B C 1
ATOM 11172 O O . VAL B 1 734 ? 126.419 40.896 130.049 1.00 72.84 822 VAL B O 1
ATOM 11176 N N . ASP B 1 735 ? 127.165 41.158 132.158 1.00 78.91 823 ASP B N 1
ATOM 11177 C CA . ASP B 1 735 ? 126.923 39.774 132.562 1.00 78.91 823 ASP B CA 1
ATOM 11178 C C . ASP B 1 735 ? 125.444 39.482 132.764 1.00 78.91 823 ASP B C 1
ATOM 11179 O O . ASP B 1 735 ? 125.039 38.323 132.878 1.00 78.91 823 ASP B O 1
ATOM 11184 N N . TYR B 1 736 ? 124.612 40.516 132.813 1.00 68.04 824 TYR B N 1
ATOM 11185 C CA . TYR B 1 736 ? 123.184 40.331 133.011 1.00 68.04 824 TYR B CA 1
ATOM 11186 C C . TYR B 1 736 ? 122.478 40.574 131.689 1.00 68.04 824 TYR B C 1
ATOM 11187 O O . TYR B 1 736 ? 123.110 40.860 130.671 1.00 68.04 824 TYR B O 1
ATOM 11196 N N . ALA B 1 737 ? 121.157 40.442 131.717 1.00 67.02 825 ALA B N 1
ATOM 11197 C CA . ALA B 1 737 ? 120.320 40.618 130.536 1.00 67.02 825 ALA B CA 1
ATOM 11198 C C . ALA B 1 737 ? 119.116 41.463 130.938 1.00 67.02 825 ALA B C 1
ATOM 11199 O O . ALA B 1 737 ? 118.051 40.947 131.277 1.00 67.02 825 ALA B O 1
ATOM 11201 N N . SER B 1 738 ? 119.297 42.778 130.904 1.00 61.85 826 SER B N 1
ATOM 11202 C CA . SER B 1 738 ? 118.213 43.683 131.242 1.00 61.85 826 SER B CA 1
ATOM 11203 C C . SER B 1 738 ? 117.169 43.697 130.133 1.00 61.85 826 SER B C 1
ATOM 11204 O O . SER B 1 738 ? 117.439 43.341 128.985 1.00 61.85 826 SER B O 1
ATOM 11207 N N . HIS B 1 739 ? 115.953 44.097 130.503 1.00 53.06 827 HIS B N 1
ATOM 11208 C CA . HIS B 1 739 ? 114.838 44.249 129.569 1.00 53.06 827 HIS B CA 1
ATOM 11209 C C . HIS B 1 739 ? 114.458 42.925 128.918 1.00 53.06 827 HIS B C 1
ATOM 11210 O O . HIS B 1 739 ? 113.696 42.893 127.951 1.00 53.06 827 HIS B O 1
ATOM 11217 N N . SER B 1 740 ? 114.973 41.825 129.458 1.00 65.39 828 SER B N 1
ATOM 11218 C CA . SER B 1 740 ? 114.712 40.496 128.937 1.00 65.39 828 SER B CA 1
ATOM 11219 C C . SER B 1 740 ? 113.604 39.853 129.753 1.00 65.39 828 SER B C 1
ATOM 11220 O O . SER B 1 740 ? 112.907 40.513 130.526 1.00 65.39 828 SER B O 1
ATOM 11223 N N . ARG B 1 741 ? 113.443 38.542 129.569 1.00 72.40 829 ARG B N 1
ATOM 11224 C CA . ARG B 1 741 ? 112.477 37.799 130.369 1.00 72.40 829 ARG B CA 1
ATOM 11225 C C . ARG B 1 741 ? 113.040 37.479 131.745 1.00 72.40 829 ARG B C 1
ATOM 11226 O O . ARG B 1 741 ? 112.299 37.430 132.735 1.00 72.40 829 ARG B O 1
ATOM 11234 N N . GLN B 1 742 ? 114.357 37.276 131.827 1.00 72.97 830 GLN B N 1
ATOM 11235 C CA . GLN B 1 742 ? 114.981 36.862 133.077 1.00 72.97 830 GLN B CA 1
ATOM 11236 C C . GLN B 1 742 ? 114.753 37.876 134.188 1.00 72.97 830 GLN B C 1
ATOM 11237 O O . GLN B 1 742 ? 114.774 37.515 135.371 1.00 72.97 830 GLN B O 1
ATOM 11243 N N . VAL B 1 743 ? 114.531 39.144 133.832 1.00 66.93 831 VAL B N 1
ATOM 11244 C CA . VAL B 1 743 ? 114.281 40.178 134.827 1.00 66.93 831 VAL B CA 1
ATOM 11245 C C . VAL B 1 743 ? 113.069 39.841 135.674 1.00 66.93 831 VAL B C 1
ATOM 11246 O O . VAL B 1 743 ? 113.006 40.230 136.844 1.00 66.93 831 VAL B O 1
ATOM 11250 N N . GLU B 1 744 ? 112.107 39.100 135.118 1.00 71.54 832 GLU B N 1
ATOM 11251 C CA . GLU B 1 744 ? 110.941 38.693 135.896 1.00 71.54 832 GLU B CA 1
ATOM 11252 C C . GLU B 1 744 ? 111.344 37.973 137.177 1.00 71.54 832 GLU B C 1
ATOM 11253 O O . GLU B 1 744 ? 110.637 38.067 138.188 1.00 71.54 832 GLU B O 1
ATOM 11259 N N . ILE B 1 745 ? 112.482 37.273 137.159 1.00 72.40 833 ILE B N 1
ATOM 11260 C CA . ILE B 1 745 ? 112.944 36.562 138.348 1.00 72.40 833 ILE B CA 1
ATOM 11261 C C . ILE B 1 745 ? 113.056 37.510 139.534 1.00 72.40 833 ILE B C 1
ATOM 11262 O O . ILE B 1 745 ? 112.674 37.167 140.659 1.00 72.40 833 ILE B O 1
ATOM 11267 N N . ILE B 1 746 ? 113.563 38.726 139.303 1.00 69.89 834 ILE B N 1
ATOM 11268 C CA . ILE B 1 746 ? 113.768 39.665 140.400 1.00 69.89 834 ILE B CA 1
ATOM 11269 C C . ILE B 1 746 ? 112.510 40.443 140.741 1.00 69.89 834 ILE B C 1
ATOM 11270 O O . ILE B 1 746 ? 112.535 41.261 141.672 1.00 69.89 834 ILE B O 1
ATOM 11275 N N . GLU B 1 747 ? 111.406 40.208 140.026 1.00 67.28 835 GLU B N 1
ATOM 11276 C CA . GLU B 1 747 ? 110.187 40.968 140.278 1.00 67.28 835 GLU B CA 1
ATOM 11277 C C . GLU B 1 747 ? 109.719 40.801 141.716 1.00 67.28 835 GLU B C 1
ATOM 11278 O O . GLU B 1 747 ? 109.507 41.792 142.427 1.00 67.28 835 GLU B O 1
ATOM 11284 N N . SER B 1 748 ? 109.578 39.553 142.171 1.00 75.31 836 SER B N 1
ATOM 11285 C CA . SER B 1 748 ? 109.163 39.306 143.548 1.00 75.31 836 SER B CA 1
ATOM 11286 C C . SER B 1 748 ? 110.112 39.956 144.543 1.00 75.31 836 SER B C 1
ATOM 11287 O O . SER B 1 748 ? 109.724 40.225 145.686 1.00 75.31 836 SER B O 1
ATOM 11290 N N . GLU B 1 749 ? 111.352 40.222 144.132 1.00 73.27 837 GLU B N 1
ATOM 11291 C CA . GLU B 1 749 ? 112.273 40.953 144.990 1.00 73.27 837 GLU B CA 1
ATOM 11292 C C . GLU B 1 749 ? 112.046 42.456 144.883 1.00 73.27 837 GLU B C 1
ATOM 11293 O O . GLU B 1 749 ? 111.973 43.152 145.902 1.00 73.27 837 GLU B O 1
ATOM 11299 N N . LEU B 1 750 ? 111.904 42.969 143.657 1.00 70.47 838 LEU B N 1
ATOM 11300 C CA . LEU B 1 750 ? 111.815 44.415 143.472 1.00 70.47 838 LEU B CA 1
ATOM 11301 C C . LEU B 1 750 ? 110.613 44.996 144.204 1.00 70.47 838 LEU B C 1
ATOM 11302 O O . LEU B 1 750 ? 110.745 45.971 144.953 1.00 70.47 838 LEU B O 1
ATOM 11307 N N . ALA B 1 751 ? 109.437 44.393 144.020 1.00 77.47 839 ALA B N 1
ATOM 11308 C CA . ALA B 1 751 ? 108.239 44.872 144.696 1.00 77.47 839 ALA B CA 1
ATOM 11309 C C . ALA B 1 751 ? 108.373 44.827 146.210 1.00 77.47 839 ALA B C 1
ATOM 11310 O O . ALA B 1 751 ? 107.615 45.507 146.909 1.00 77.47 839 ALA B O 1
ATOM 11312 N N . GLU B 1 752 ? 109.319 44.049 146.733 1.00 75.82 840 GLU B N 1
ATOM 11313 C CA . GLU B 1 752 ? 109.527 43.971 148.174 1.00 75.82 840 GLU B CA 1
ATOM 11314 C C . GLU B 1 752 ? 110.437 45.094 148.662 1.00 75.82 840 GLU B C 1
ATOM 11315 O O . GLU B 1 752 ? 110.331 45.534 149.811 1.00 75.82 840 GLU B O 1
ATOM 11321 N N . VAL B 1 753 ? 111.331 45.576 147.795 1.00 65.27 841 VAL B N 1
ATOM 11322 C CA . VAL B 1 753 ? 112.303 46.567 148.235 1.00 65.27 841 VAL B CA 1
ATOM 11323 C C . VAL B 1 753 ? 111.956 47.965 147.750 1.00 65.27 841 VAL B C 1
ATOM 11324 O O . VAL B 1 753 ? 112.463 48.950 148.299 1.00 65.27 841 VAL B O 1
ATOM 11328 N N . LEU B 1 754 ? 111.099 48.087 146.741 1.00 58.93 842 LEU B N 1
ATOM 11329 C CA . LEU B 1 754 ? 110.702 49.384 146.217 1.00 58.93 842 LEU B CA 1
ATOM 11330 C C . LEU B 1 754 ? 109.272 49.751 146.581 1.00 58.93 842 LEU B C 1
ATOM 11331 O O . LEU B 1 754 ? 108.715 50.684 145.995 1.00 58.93 842 LEU B O 1
ATOM 11336 N N . ALA B 1 755 ? 108.671 49.049 147.543 1.00 63.05 843 ALA B N 1
ATOM 11337 C CA . ALA B 1 755 ? 107.251 49.235 147.821 1.00 63.05 843 ALA B CA 1
ATOM 11338 C C . ALA B 1 755 ? 106.961 50.588 148.456 1.00 63.05 843 ALA B C 1
ATOM 11339 O O . ALA B 1 755 ? 105.922 51.194 148.175 1.00 63.05 843 ALA B O 1
ATOM 11341 N N . GLY B 1 756 ? 107.852 51.076 149.310 1.00 53.52 844 GLY B N 1
ATOM 11342 C CA . GLY B 1 756 ? 107.574 52.295 150.039 1.00 53.52 844 GLY B CA 1
ATOM 11343 C C . GLY B 1 756 ? 107.772 53.584 149.283 1.00 53.52 844 GLY B C 1
ATOM 11344 O O . GLY B 1 756 ? 107.770 54.652 149.900 1.00 53.52 844 GLY B O 1
ATOM 11345 N N . LEU B 1 757 ? 107.938 53.525 147.965 1.00 50.16 845 LEU B N 1
ATOM 11346 C CA . LEU B 1 757 ? 108.248 54.724 147.201 1.00 50.16 845 LEU B CA 1
ATOM 11347 C C . LEU B 1 757 ? 107.093 55.712 147.256 1.00 50.16 845 LEU B C 1
ATOM 11348 O O . LEU B 1 757 ? 105.922 55.328 147.276 1.00 50.16 845 LEU B O 1
ATOM 11353 N N . SER B 1 758 ? 107.433 57.000 147.282 1.00 48.89 846 SER B N 1
ATOM 11354 C CA . SER B 1 758 ? 106.456 58.084 147.306 1.00 48.89 846 SER B CA 1
ATOM 11355 C C . SER B 1 758 ? 106.738 59.035 146.149 1.00 48.89 846 SER B C 1
ATOM 11356 O O . SER B 1 758 ? 107.228 60.153 146.358 1.00 48.89 846 SER B O 1
ATOM 11359 N N . PRO B 1 759 ? 106.443 58.626 144.917 1.00 43.58 847 PRO B N 1
ATOM 11360 C CA . PRO B 1 759 ? 106.683 59.509 143.774 1.00 43.58 847 PRO B CA 1
ATOM 11361 C C . PRO B 1 759 ? 105.796 60.741 143.827 1.00 43.58 847 PRO B C 1
ATOM 11362 O O . PRO B 1 759 ? 104.702 60.734 144.392 1.00 43.58 847 PRO B O 1
ATOM 11366 N N . GLN B 1 760 ? 106.292 61.815 143.222 1.00 39.80 848 GLN B N 1
ATOM 11367 C CA . GLN B 1 760 ? 105.589 63.083 143.190 1.00 39.80 848 GLN B CA 1
ATOM 11368 C C . GLN B 1 760 ? 105.367 63.508 141.750 1.00 39.80 848 GLN B C 1
ATOM 11369 O O . GLN B 1 760 ? 105.940 62.943 140.817 1.00 39.80 848 GLN B O 1
ATOM 11375 N N . ALA B 1 761 ? 104.517 64.512 141.586 1.00 37.80 849 ALA B N 1
ATOM 11376 C CA . ALA B 1 761 ? 104.265 65.080 140.274 1.00 37.80 849 ALA B CA 1
ATOM 11377 C C . ALA B 1 761 ? 105.558 65.665 139.708 1.00 37.80 849 ALA B C 1
ATOM 11378 O O . ALA B 1 761 ? 106.267 66.390 140.420 1.00 37.80 849 ALA B O 1
ATOM 11380 N N . PRO B 1 762 ? 105.904 65.366 138.459 1.00 33.00 850 PRO B N 1
ATOM 11381 C CA . PRO B 1 762 ? 107.160 65.880 137.899 1.00 33.00 850 PRO B CA 1
ATOM 11382 C C . PRO B 1 762 ? 107.112 67.386 137.704 1.00 33.00 850 PRO B C 1
ATOM 11383 O O . PRO B 1 762 ? 106.246 67.910 137.001 1.00 33.00 850 PRO B O 1
ATOM 11387 N N . ARG B 1 763 ? 108.058 68.085 138.334 1.00 29.61 851 ARG B N 1
ATOM 11388 C CA . ARG B 1 763 ? 108.181 69.520 138.117 1.00 29.61 851 ARG B CA 1
ATOM 11389 C C . ARG B 1 763 ? 108.668 69.840 136.712 1.00 29.61 851 ARG B C 1
ATOM 11390 O O . ARG B 1 763 ? 108.059 70.665 136.025 1.00 29.61 851 ARG B O 1
ATOM 11398 N N . VAL B 1 764 ? 109.754 69.217 136.273 1.00 22.77 852 VAL B N 1
ATOM 11399 C CA . VAL B 1 764 ? 110.184 69.290 134.878 1.00 22.77 852 VAL B CA 1
ATOM 11400 C C . VAL B 1 764 ? 109.436 68.193 134.130 1.00 22.77 852 VAL B C 1
ATOM 11401 O O . VAL B 1 764 ? 109.252 67.100 134.682 1.00 22.77 852 VAL B O 1
ATOM 11405 N N . PRO B 1 765 ? 108.963 68.431 132.910 1.00 19.03 853 PRO B N 1
ATOM 11406 C CA . PRO B 1 765 ? 108.334 67.350 132.145 1.00 19.03 853 PRO B CA 1
ATOM 11407 C C . PRO B 1 765 ? 109.246 66.137 132.030 1.00 19.03 853 PRO B C 1
ATOM 11408 O O . PRO B 1 765 ? 110.468 66.258 131.951 1.00 19.03 853 PRO B O 1
ATOM 11412 N N . PHE B 1 766 ? 108.638 64.957 132.033 1.00 20.91 854 PHE B N 1
ATOM 11413 C CA . PHE B 1 766 ? 109.351 63.686 132.111 1.00 20.91 854 PHE B CA 1
ATOM 11414 C C . PHE B 1 766 ? 108.817 62.774 131.016 1.00 20.91 854 PHE B C 1
ATOM 11415 O O . PHE B 1 766 ? 107.755 62.167 131.173 1.00 20.91 854 PHE B O 1
ATOM 11423 N N . PHE B 1 767 ? 109.547 62.672 129.908 1.00 24.72 855 PHE B N 1
ATOM 11424 C CA . PHE B 1 767 ? 109.154 61.789 128.820 1.00 24.72 855 PHE B CA 1
ATOM 11425 C C . PHE B 1 767 ? 109.664 60.386 129.118 1.00 24.72 855 PHE B C 1
ATOM 11426 O O . PHE B 1 767 ? 110.866 60.127 129.051 1.00 24.72 855 PHE B O 1
ATOM 11434 N N . SER B 1 768 ? 108.751 59.485 129.458 1.00 27.82 856 SER B N 1
ATOM 11435 C CA . SER B 1 768 ? 109.085 58.090 129.684 1.00 27.82 856 SER B CA 1
ATOM 11436 C C . SER B 1 768 ? 109.345 57.377 128.367 1.00 27.82 856 SER B C 1
ATOM 11437 O O . SER B 1 768 ? 108.530 57.444 127.439 1.00 27.82 856 SER B O 1
ATOM 11440 N N . THR B 1 769 ? 110.484 56.695 128.292 1.00 29.73 857 THR B N 1
ATOM 11441 C CA . THR B 1 769 ? 110.774 55.763 127.213 1.00 29.73 857 THR B CA 1
ATOM 11442 C C . THR B 1 769 ? 110.331 54.350 127.550 1.00 29.73 857 THR B C 1
ATOM 11443 O O . THR B 1 769 ? 110.722 53.407 126.858 1.00 29.73 857 THR B O 1
ATOM 11447 N N . LEU B 1 770 ? 109.545 54.187 128.608 1.00 34.67 858 LEU B N 1
ATOM 11448 C CA . LEU B 1 770 ? 108.856 52.940 128.893 1.00 34.67 858 LEU B CA 1
ATOM 11449 C C . LEU B 1 770 ? 107.388 53.035 128.502 1.00 34.67 858 LEU B C 1
ATOM 11450 O O . LEU B 1 770 ? 106.894 52.220 127.719 1.00 34.67 858 LEU B O 1
ATOM 11455 N N . GLU B 1 771 ? 106.681 54.023 129.049 1.00 37.61 859 GLU B N 1
ATOM 11456 C CA . GLU B 1 771 ? 105.348 54.363 128.578 1.00 37.61 859 GLU B CA 1
ATOM 11457 C C . GLU B 1 771 ? 105.380 55.019 127.209 1.00 37.61 859 GLU B C 1
ATOM 11458 O O . GLU B 1 771 ? 104.345 55.080 126.540 1.00 37.61 859 GLU B O 1
ATOM 11464 N N . GLY B 1 772 ? 106.541 55.510 126.786 1.00 32.96 860 GLY B N 1
ATOM 11465 C CA . GLY B 1 772 ? 106.681 56.113 125.477 1.00 32.96 860 GLY B CA 1
ATOM 11466 C C . GLY B 1 772 ? 105.977 57.438 125.319 1.00 32.96 860 GLY B C 1
ATOM 11467 O O . GLY B 1 772 ? 105.575 57.786 124.204 1.00 32.96 860 GLY B O 1
ATOM 11468 N N . ALA B 1 773 ? 105.827 58.198 126.400 1.00 28.01 861 ALA B N 1
ATOM 11469 C CA . ALA B 1 773 ? 105.036 59.419 126.354 1.00 28.01 861 ALA B CA 1
ATOM 11470 C C . ALA B 1 773 ? 105.293 60.219 127.616 1.00 28.01 861 ALA B C 1
ATOM 11471 O O . ALA B 1 773 ? 106.124 59.852 128.440 1.00 28.01 861 ALA B O 1
ATOM 11473 N N . TRP B 1 774 ? 104.561 61.319 127.770 1.00 26.85 862 TRP B N 1
ATOM 11474 C CA . TRP B 1 774 ? 104.740 62.163 128.944 1.00 26.85 862 TRP B CA 1
ATOM 11475 C C . TRP B 1 774 ? 104.272 61.449 130.202 1.00 26.85 862 TRP B C 1
ATOM 11476 O O . TRP B 1 774 ? 103.384 60.596 130.165 1.00 26.85 862 TRP B O 1
ATOM 11487 N N . ILE B 1 775 ? 104.886 61.809 131.325 1.00 27.71 863 ILE B N 1
ATOM 11488 C CA . ILE B 1 775 ? 104.452 61.383 132.648 1.00 27.71 863 ILE B CA 1
ATOM 11489 C C . ILE B 1 775 ? 104.030 62.630 133.404 1.00 27.71 863 ILE B C 1
ATOM 11490 O O . ILE B 1 775 ? 104.871 63.472 133.743 1.00 27.71 863 ILE B O 1
ATOM 11495 N N . THR B 1 776 ? 102.732 62.762 133.655 1.00 37.72 864 THR B N 1
ATOM 11496 C CA . THR B 1 776 ? 102.213 63.952 134.309 1.00 37.72 864 THR B CA 1
ATOM 11497 C C . THR B 1 776 ? 101.519 63.639 135.626 1.00 37.72 864 THR B C 1
ATOM 11498 O O . THR B 1 776 ? 100.916 64.539 136.220 1.00 37.72 864 THR B O 1
ATOM 11502 N N . GLU B 1 777 ? 101.595 62.405 136.100 1.00 46.34 865 GLU B N 1
ATOM 11503 C CA . GLU B 1 777 ? 100.963 61.997 137.342 1.00 46.34 865 GLU B CA 1
ATOM 11504 C C . GLU B 1 777 ? 101.964 61.224 138.183 1.00 46.34 865 GLU B C 1
ATOM 11505 O O . GLU B 1 777 ? 102.871 60.581 137.645 1.00 46.34 865 GLU B O 1
ATOM 11511 N N . PRO B 1 778 ? 101.823 61.261 139.514 1.00 44.71 866 PRO B N 1
ATOM 11512 C CA . PRO B 1 778 ? 102.793 60.577 140.380 1.00 44.71 866 PRO B CA 1
ATOM 11513 C C . PRO B 1 778 ? 102.713 59.062 140.290 1.00 44.71 866 PRO B C 1
ATOM 11514 O O . PRO B 1 778 ? 102.401 58.394 141.280 1.00 44.71 866 PRO B O 1
ATOM 11518 N N . VAL B 1 779 ? 103.001 58.507 139.110 1.00 42.97 867 VAL B N 1
ATOM 11519 C CA . VAL B 1 779 ? 102.941 57.061 138.924 1.00 42.97 867 VAL B CA 1
ATOM 11520 C C . VAL B 1 779 ? 104.311 56.445 138.690 1.00 42.97 867 VAL B C 1
ATOM 11521 O O . VAL B 1 779 ? 104.453 55.589 137.805 1.00 42.97 867 VAL B O 1
ATOM 11525 N N . LEU B 1 780 ? 105.326 56.851 139.450 1.00 40.17 868 LEU B N 1
ATOM 11526 C CA . LEU B 1 780 ? 106.659 56.278 139.323 1.00 40.17 868 LEU B CA 1
ATOM 11527 C C . LEU B 1 780 ? 106.993 55.442 140.547 1.00 40.17 868 LEU B C 1
ATOM 11528 O O . LEU B 1 780 ? 108.039 55.636 141.170 1.00 40.17 868 LEU B O 1
ATOM 11533 N N . ASP B 1 781 ? 106.111 54.514 140.901 1.00 45.14 869 ASP B N 1
ATOM 11534 C CA . ASP B 1 781 ? 106.318 53.662 142.056 1.00 45.14 869 ASP B CA 1
ATOM 11535 C C . ASP B 1 781 ? 107.215 52.488 141.678 1.00 45.14 869 ASP B C 1
ATOM 11536 O O . ASP B 1 781 ? 107.734 52.403 140.565 1.00 45.14 869 ASP B O 1
ATOM 11541 N N . GLY B 1 782 ? 107.391 51.560 142.620 1.00 47.53 870 GLY B N 1
ATOM 11542 C CA . GLY B 1 782 ? 108.267 50.425 142.399 1.00 47.53 870 GLY B CA 1
ATOM 11543 C C . GLY B 1 782 ? 107.886 49.567 141.214 1.00 47.53 870 GLY B C 1
ATOM 11544 O O . GLY B 1 782 ? 108.771 49.025 140.541 1.00 47.53 870 GLY B O 1
ATOM 11545 N N . GLY B 1 783 ? 106.589 49.421 140.946 1.00 43.38 871 GLY B N 1
ATOM 11546 C CA . GLY B 1 783 ? 106.174 48.685 139.767 1.00 43.38 871 GLY B CA 1
ATOM 11547 C C . GLY B 1 783 ? 106.677 49.325 138.490 1.00 43.38 871 GLY B C 1
ATOM 11548 O O . GLY B 1 783 ? 107.082 48.629 137.555 1.00 43.38 871 GLY B O 1
ATOM 11549 N N . TYR B 1 784 ? 106.661 50.658 138.434 1.00 40.92 872 TYR B N 1
ATOM 11550 C CA . TYR B 1 784 ? 107.216 51.356 137.281 1.00 40.92 872 TYR B CA 1
ATOM 11551 C C . TYR B 1 784 ? 108.697 51.058 137.129 1.00 40.92 872 TYR B C 1
ATOM 11552 O O . TYR B 1 784 ? 109.196 50.910 136.011 1.00 40.92 872 TYR B O 1
ATOM 11561 N N . TRP B 1 785 ? 109.421 50.987 138.243 1.00 36.97 873 TRP B N 1
ATOM 11562 C CA . TRP B 1 785 ? 110.858 50.767 138.172 1.00 36.97 873 TRP B CA 1
ATOM 11563 C C . TRP B 1 785 ? 111.189 49.318 137.863 1.00 36.97 873 TRP B C 1
ATOM 11564 O O . TRP B 1 785 ? 112.310 49.020 137.438 1.00 36.97 873 TRP B O 1
ATOM 11575 N N . TYR B 1 786 ? 110.239 48.405 138.076 1.00 50.09 874 TYR B N 1
ATOM 11576 C CA . TYR B 1 786 ? 110.408 47.050 137.565 1.00 50.09 874 TYR B CA 1
ATOM 11577 C C . TYR B 1 786 ? 110.104 46.993 136.073 1.00 50.09 874 TYR B C 1
ATOM 11578 O O . TYR B 1 786 ? 110.799 46.311 135.312 1.00 50.09 874 TYR B O 1
ATOM 11587 N N . ARG B 1 787 ? 109.049 47.687 135.643 1.00 42.71 875 ARG B N 1
ATOM 11588 C CA . ARG B 1 787 ? 108.692 47.707 134.227 1.00 42.71 875 ARG B CA 1
ATOM 11589 C C . ARG B 1 787 ? 109.801 48.328 133.389 1.00 42.71 875 ARG B C 1
ATOM 11590 O O . ARG B 1 787 ? 110.124 47.832 132.303 1.00 42.71 875 ARG B O 1
ATOM 11598 N N . ASN B 1 788 ? 110.386 49.421 133.878 1.00 39.76 876 ASN B N 1
ATOM 11599 C CA . ASN B 1 788 ? 111.501 50.063 133.197 1.00 39.76 876 ASN B CA 1
ATOM 11600 C C . ASN B 1 788 ? 112.628 49.079 132.936 1.00 39.76 876 ASN B C 1
ATOM 11601 O O . ASN B 1 788 ? 113.217 49.067 131.850 1.00 39.76 876 ASN B O 1
ATOM 11606 N N . LEU B 1 789 ? 112.937 48.239 133.922 1.00 45.38 877 LEU B N 1
ATOM 11607 C CA . LEU B 1 789 ? 114.040 47.298 133.790 1.00 45.38 877 LEU B CA 1
ATOM 11608 C C . LEU B 1 789 ? 113.645 46.053 133.009 1.00 45.38 877 LEU B C 1
ATOM 11609 O O . LEU B 1 789 ? 114.516 45.360 132.477 1.00 45.38 877 LEU B O 1
ATOM 11614 N N . ARG B 1 790 ? 112.353 45.752 132.925 1.00 53.32 878 ARG B N 1
ATOM 11615 C CA . ARG B 1 790 ? 111.916 44.519 132.288 1.00 53.32 878 ARG B CA 1
ATOM 11616 C C . ARG B 1 790 ? 111.514 44.710 130.835 1.00 53.32 878 ARG B C 1
ATOM 11617 O O . ARG B 1 790 ? 111.611 43.766 130.044 1.00 53.32 878 ARG B O 1
ATOM 11625 N N . HIS B 1 791 ? 111.074 45.901 130.461 1.00 51.00 879 HIS B N 1
ATOM 11626 C CA . HIS B 1 791 ? 110.549 46.134 129.128 1.00 51.00 879 HIS B CA 1
ATOM 11627 C C . HIS B 1 791 ? 111.533 46.932 128.284 1.00 51.00 879 HIS B C 1
ATOM 11628 O O . HIS B 1 791 ? 112.562 47.410 128.761 1.00 51.00 879 HIS B O 1
ATOM 11635 N N . ARG B 1 792 ? 111.193 47.064 127.005 1.00 49.41 880 ARG B N 1
ATOM 11636 C CA . ARG B 1 792 ? 112.083 47.686 126.038 1.00 49.41 880 ARG B CA 1
ATOM 11637 C C . ARG B 1 792 ? 112.357 49.138 126.402 1.00 49.41 880 ARG B C 1
ATOM 11638 O O . ARG B 1 792 ? 111.621 49.763 127.170 1.00 49.41 880 ARG B O 1
ATOM 11646 N N . VAL B 1 793 ? 113.437 49.672 125.848 1.00 39.96 881 VAL B N 1
ATOM 11647 C CA . VAL B 1 793 ? 113.721 51.097 125.928 1.00 39.96 881 VAL B CA 1
ATOM 11648 C C . VAL B 1 793 ? 113.306 51.710 124.599 1.00 39.96 881 VAL B C 1
ATOM 11649 O O . VAL B 1 793 ? 113.869 51.384 123.553 1.00 39.96 881 VAL B O 1
ATOM 11653 N N . GLY B 1 794 ? 112.309 52.583 124.634 1.00 29.39 882 GLY B N 1
ATOM 11654 C CA . GLY B 1 794 ? 111.876 53.249 123.427 1.00 29.39 882 GLY B CA 1
ATOM 11655 C C . GLY B 1 794 ? 112.510 54.612 123.283 1.00 29.39 882 GLY B C 1
ATOM 11656 O O . GLY B 1 794 ? 111.822 55.633 123.355 1.00 29.39 882 GLY B O 1
ATOM 11657 N N . PHE B 1 795 ? 113.824 54.644 123.080 1.00 26.19 883 PHE B N 1
ATOM 11658 C CA . PHE B 1 795 ? 114.520 55.922 123.055 1.00 26.19 883 PHE B CA 1
ATOM 11659 C C . PHE B 1 795 ? 114.342 56.634 121.723 1.00 26.19 883 PHE B C 1
ATOM 11660 O O . PHE B 1 795 ? 114.101 57.844 121.688 1.00 26.19 883 PHE B O 1
ATOM 11668 N N . ALA B 1 796 ? 114.489 55.914 120.617 1.00 28.00 884 ALA B N 1
ATOM 11669 C CA . ALA B 1 796 ? 114.230 56.527 119.319 1.00 28.00 884 ALA B CA 1
ATOM 11670 C C . ALA B 1 796 ? 112.799 57.032 119.203 1.00 28.00 884 ALA B C 1
ATOM 11671 O O . ALA B 1 796 ? 112.604 58.152 118.701 1.00 28.00 884 ALA B O 1
ATOM 11673 N N . PRO B 1 797 ? 111.765 56.286 119.618 1.00 26.85 885 PRO B N 1
ATOM 11674 C CA . PRO B 1 797 ? 110.427 56.891 119.692 1.00 26.85 885 PRO B CA 1
ATOM 11675 C C . PRO B 1 797 ? 110.391 58.164 120.515 1.00 26.85 885 PRO B C 1
ATOM 11676 O O . PRO B 1 797 ? 109.754 59.144 120.115 1.00 26.85 885 PRO B O 1
ATOM 11680 N N . ALA B 1 798 ? 111.072 58.172 121.660 1.00 22.94 886 ALA B N 1
ATOM 11681 C CA . ALA B 1 798 ? 111.087 59.350 122.517 1.00 22.94 886 ALA B CA 1
ATOM 11682 C C . ALA B 1 798 ? 111.668 60.557 121.797 1.00 22.94 886 ALA B C 1
ATOM 11683 O O . ALA B 1 798 ? 111.114 61.658 121.858 1.00 22.94 886 ALA B O 1
ATOM 11685 N N . VAL B 1 799 ? 112.794 60.371 121.110 1.00 24.65 887 VAL B N 1
ATOM 11686 C CA . VAL B 1 799 ? 113.453 61.512 120.491 1.00 24.65 887 VAL B CA 1
ATOM 11687 C C . VAL B 1 799 ? 112.698 61.959 119.251 1.00 24.65 887 VAL B C 1
ATOM 11688 O O . VAL B 1 799 ? 112.590 63.159 118.984 1.00 24.65 887 VAL B O 1
ATOM 11692 N N . GLU B 1 800 ? 112.137 61.016 118.489 1.00 28.53 888 GLU B N 1
ATOM 11693 C CA . GLU B 1 800 ? 111.287 61.407 117.369 1.00 28.53 888 GLU B CA 1
ATOM 11694 C C . GLU B 1 800 ? 110.083 62.201 117.849 1.00 28.53 888 GLU B C 1
ATOM 11695 O O . GLU B 1 800 ? 109.690 63.185 117.217 1.00 28.53 888 GLU B O 1
ATOM 11701 N N . THR B 1 801 ? 109.488 61.795 118.973 1.00 24.05 889 THR B N 1
ATOM 11702 C CA . THR B 1 801 ? 108.336 62.517 119.497 1.00 24.05 889 THR B CA 1
ATOM 11703 C C . THR B 1 801 ? 108.730 63.905 119.974 1.00 24.05 889 THR B C 1
ATOM 11704 O O . THR B 1 801 ? 108.109 64.900 119.592 1.00 24.05 889 THR B O 1
ATOM 11708 N N . LEU B 1 802 ? 109.768 63.995 120.804 1.00 20.16 890 LEU B N 1
ATOM 11709 C CA . LEU B 1 802 ? 110.160 65.290 121.341 1.00 20.16 890 LEU B CA 1
ATOM 11710 C C . LEU B 1 802 ? 110.651 66.227 120.254 1.00 20.16 890 LEU B C 1
ATOM 11711 O O . LEU B 1 802 ? 110.555 67.448 120.402 1.00 20.16 890 LEU B O 1
ATOM 11716 N N . ALA B 1 803 ? 111.181 65.682 119.159 1.00 24.90 891 ALA B N 1
ATOM 11717 C CA . ALA B 1 803 ? 111.739 66.521 118.111 1.00 24.90 891 ALA B CA 1
ATOM 11718 C C . ALA B 1 803 ? 110.665 66.970 117.135 1.00 24.90 891 ALA B C 1
ATOM 11719 O O . ALA B 1 803 ? 110.538 68.164 116.845 1.00 24.90 891 ALA B O 1
ATOM 11721 N N . THR B 1 804 ? 109.875 66.022 116.630 1.00 28.87 892 THR B N 1
ATOM 11722 C CA . THR B 1 804 ? 108.819 66.353 115.685 1.00 28.87 892 THR B CA 1
ATOM 11723 C C . THR B 1 804 ? 107.714 67.159 116.351 1.00 28.87 892 THR B C 1
ATOM 11724 O O . THR B 1 804 ? 107.292 68.197 115.830 1.00 28.87 892 THR B O 1
ATOM 11728 N N . ASP B 1 805 ? 107.235 66.701 117.510 1.00 26.60 893 ASP B N 1
ATOM 11729 C CA . ASP B 1 805 ? 106.052 67.301 118.142 1.00 26.60 893 ASP B CA 1
ATOM 11730 C C . ASP B 1 805 ? 106.402 68.502 119.016 1.00 26.60 893 ASP B C 1
ATOM 11731 O O . ASP B 1 805 ? 106.180 69.651 118.625 1.00 26.60 893 ASP B O 1
ATOM 11736 N N . GLU B 1 806 ? 106.944 68.248 120.202 1.00 22.82 894 GLU B N 1
ATOM 11737 C CA . GLU B 1 806 ? 106.969 69.253 121.255 1.00 22.82 894 GLU B CA 1
ATOM 11738 C C . GLU B 1 806 ? 108.049 70.309 121.072 1.00 22.82 894 GLU B C 1
ATOM 11739 O O . GLU B 1 806 ? 108.255 71.111 121.987 1.00 22.82 894 GLU B O 1
ATOM 11745 N N . GLY B 1 807 ? 108.724 70.345 119.929 1.00 15.31 895 GLY B N 1
ATOM 11746 C CA . GLY B 1 807 ? 109.613 71.447 119.629 1.00 15.31 895 GLY B CA 1
ATOM 11747 C C . GLY B 1 807 ? 110.969 71.386 120.279 1.00 15.31 895 GLY B C 1
ATOM 11748 O O . GLY B 1 807 ? 111.630 72.419 120.407 1.00 15.31 895 GLY B O 1
ATOM 11749 N N . PHE B 1 808 ? 111.413 70.210 120.689 1.00 14.68 896 PHE B N 1
ATOM 11750 C CA . PHE B 1 808 ? 112.713 70.088 121.322 1.00 14.68 896 PHE B CA 1
ATOM 11751 C C . PHE B 1 808 ? 113.795 70.035 120.263 1.00 14.68 896 PHE B C 1
ATOM 11752 O O . PHE B 1 808 ? 113.787 69.157 119.397 1.00 14.68 896 PHE B O 1
ATOM 11760 N N . THR B 1 809 ? 114.724 70.983 120.334 1.00 13.17 897 THR B N 1
ATOM 11761 C CA . THR B 1 809 ? 115.759 71.135 119.330 1.00 13.17 897 THR B CA 1
ATOM 11762 C C . THR B 1 809 ? 117.125 70.696 119.819 1.00 13.17 897 THR B C 1
ATOM 11763 O O . THR B 1 809 ? 117.937 70.238 119.014 1.00 13.17 897 THR B O 1
ATOM 11767 N N . HIS B 1 810 ? 117.380 70.785 121.114 1.00 13.12 898 HIS B N 1
ATOM 11768 C CA . HIS B 1 810 ? 118.676 70.467 121.678 1.00 13.12 898 HIS B CA 1
ATOM 11769 C C . HIS B 1 810 ? 118.511 69.388 122.729 1.00 13.12 898 HIS B C 1
ATOM 11770 O O . HIS B 1 810 ? 117.654 69.495 123.608 1.00 13.12 898 HIS B O 1
ATOM 11777 N N . PHE B 1 811 ? 119.326 68.349 122.623 1.00 13.93 899 PHE B N 1
ATOM 11778 C CA . PHE B 1 811 ? 119.357 67.263 123.585 1.00 13.93 899 PHE B CA 1
ATOM 11779 C C . PHE B 1 811 ? 120.723 67.272 124.244 1.00 13.93 899 PHE B C 1
ATOM 11780 O O . PHE B 1 811 ? 121.739 67.070 123.574 1.00 13.93 899 PHE B O 1
ATOM 11788 N N . VAL B 1 812 ? 120.748 67.536 125.542 1.00 10.83 900 VAL B N 1
ATOM 11789 C CA . VAL B 1 812 ? 121.984 67.614 126.302 1.00 10.83 900 VAL B CA 1
ATOM 11790 C C . VAL B 1 812 ? 122.159 66.285 127.022 1.00 10.83 900 VAL B C 1
ATOM 11791 O O . VAL B 1 812 ? 121.494 66.017 128.026 1.00 10.83 900 VAL B O 1
ATOM 11795 N N . GLU B 1 813 ? 123.047 65.443 126.511 1.00 16.50 901 GLU B N 1
ATOM 11796 C CA . GLU B 1 813 ? 123.288 64.138 127.114 1.00 16.50 901 GLU B CA 1
ATOM 11797 C C . GLU B 1 813 ? 124.065 64.342 128.406 1.00 16.50 901 GLU B C 1
ATOM 11798 O O . GLU B 1 813 ? 125.274 64.567 128.393 1.00 16.50 901 GLU B O 1
ATOM 11804 N N . VAL B 1 814 ? 123.362 64.277 129.534 1.00 17.50 902 VAL B N 1
ATOM 11805 C CA . VAL B 1 814 ? 123.981 64.450 130.845 1.00 17.50 902 VAL B CA 1
ATOM 11806 C C . VAL B 1 814 ? 124.553 63.086 131.211 1.00 17.50 902 VAL B C 1
ATOM 11807 O O . VAL B 1 814 ? 123.868 62.214 131.740 1.00 17.50 902 VAL B O 1
ATOM 11811 N N . SER B 1 815 ? 125.832 62.904 130.913 1.00 17.90 903 SER B N 1
ATOM 11812 C CA . SER B 1 815 ? 126.450 61.596 131.002 1.00 17.90 903 SER B CA 1
ATOM 11813 C C . SER B 1 815 ? 127.951 61.761 131.175 1.00 17.90 903 SER B C 1
ATOM 11814 O O . SER B 1 815 ? 128.505 62.840 130.950 1.00 17.90 903 SER B O 1
ATOM 11817 N N . ALA B 1 816 ? 128.600 60.675 131.589 1.00 19.04 904 ALA B N 1
ATOM 11818 C CA . ALA B 1 816 ? 130.046 60.669 131.723 1.00 19.04 904 ALA B CA 1
ATOM 11819 C C . ALA B 1 816 ? 130.739 60.318 130.420 1.00 19.04 904 ALA B C 1
ATOM 11820 O O . ALA B 1 816 ? 131.962 60.441 130.331 1.00 19.04 904 ALA B O 1
ATOM 11822 N N . HIS B 1 817 ? 129.988 59.889 129.424 1.00 19.75 905 HIS B N 1
ATOM 11823 C CA . HIS B 1 817 ? 130.499 59.588 128.097 1.00 19.75 905 HIS B CA 1
ATOM 11824 C C . HIS B 1 817 ? 129.318 59.512 127.139 1.00 19.75 905 HIS B C 1
ATOM 11825 O O . HIS B 1 817 ? 128.333 58.829 127.432 1.00 19.75 905 HIS B O 1
ATOM 11832 N N . PRO B 1 818 ? 129.366 60.199 126.004 1.00 21.74 906 PRO B N 1
ATOM 11833 C CA . PRO B 1 818 ? 128.216 60.190 125.089 1.00 21.74 906 PRO B CA 1
ATOM 11834 C C . PRO B 1 818 ? 128.020 58.841 124.420 1.00 21.74 906 PRO B C 1
ATOM 11835 O O . PRO B 1 818 ? 128.975 58.262 123.897 1.00 21.74 906 PRO B O 1
ATOM 11839 N N . VAL B 1 819 ? 126.794 58.327 124.431 1.00 23.44 907 VAL B N 1
ATOM 11840 C CA . VAL B 1 819 ? 126.496 57.010 123.875 1.00 23.44 907 VAL B CA 1
ATOM 11841 C C . VAL B 1 819 ? 125.171 57.073 123.134 1.00 23.44 907 VAL B C 1
ATOM 11842 O O . VAL B 1 819 ? 124.755 56.087 122.519 1.00 23.44 907 VAL B O 1
ATOM 11846 N N . LEU B 1 820 ? 124.505 58.223 123.194 1.00 26.04 908 LEU B N 1
ATOM 11847 C CA . LEU B 1 820 ? 123.179 58.353 122.602 1.00 26.04 908 LEU B CA 1
ATOM 11848 C C . LEU B 1 820 ? 123.117 59.497 121.605 1.00 26.04 908 LEU B C 1
ATOM 11849 O O . LEU B 1 820 ? 122.227 59.531 120.753 1.00 26.04 908 LEU B O 1
ATOM 11854 N N . THR B 1 821 ? 124.046 60.445 121.708 1.00 27.72 909 THR B N 1
ATOM 11855 C CA . THR B 1 821 ? 124.045 61.581 120.795 1.00 27.72 909 THR B CA 1
ATOM 11856 C C . THR B 1 821 ? 124.306 61.159 119.354 1.00 27.72 909 THR B C 1
ATOM 11857 O O . THR B 1 821 ? 123.817 61.814 118.428 1.00 27.72 909 THR B O 1
ATOM 11861 N N . MET B 1 822 ? 125.034 60.064 119.136 1.00 39.74 910 MET B N 1
ATOM 11862 C CA . MET B 1 822 ? 125.150 59.519 117.789 1.00 39.74 910 MET B CA 1
ATOM 11863 C C . MET B 1 822 ? 123.945 58.677 117.392 1.00 39.74 910 MET B C 1
ATOM 11864 O O . MET B 1 822 ? 124.118 57.626 116.768 1.00 39.74 910 MET B O 1
ATOM 11869 N N . ALA B 1 823 ? 122.738 59.117 117.730 1.00 32.37 911 ALA B N 1
ATOM 11870 C CA . ALA B 1 823 ? 121.522 58.369 117.462 1.00 32.37 911 ALA B CA 1
ATOM 11871 C C . ALA B 1 823 ? 120.299 59.264 117.354 1.00 32.37 911 ALA B C 1
ATOM 11872 O O . ALA B 1 823 ? 119.235 58.792 116.939 1.00 32.37 911 ALA B O 1
ATOM 11874 N N . LEU B 1 824 ? 120.422 60.531 117.731 1.00 27.41 912 LEU B N 1
ATOM 11875 C CA . LEU B 1 824 ? 119.341 61.472 117.549 1.00 27.41 912 LEU B CA 1
ATOM 11876 C C . LEU B 1 824 ? 119.151 61.750 116.061 1.00 27.41 912 LEU B C 1
ATOM 11877 O O . LEU B 1 824 ? 120.061 61.522 115.261 1.00 27.41 912 LEU B O 1
ATOM 11882 N N . PRO B 1 825 ? 117.974 62.232 115.662 1.00 28.24 913 PRO B N 1
ATOM 11883 C CA . PRO B 1 825 ? 117.779 62.629 114.267 1.00 28.24 913 PRO B CA 1
ATOM 11884 C C . PRO B 1 825 ? 118.784 63.690 113.846 1.00 28.24 913 PRO B C 1
ATOM 11885 O O . PRO B 1 825 ? 119.332 64.419 114.671 1.00 28.24 913 PRO B O 1
ATOM 11889 N N . GLY B 1 826 ? 119.018 63.773 112.536 1.00 28.36 914 GLY B N 1
ATOM 11890 C CA . GLY B 1 826 ? 120.039 64.666 112.020 1.00 28.36 914 GLY B CA 1
ATOM 11891 C C . GLY B 1 826 ? 119.750 66.137 112.228 1.00 28.36 914 GLY B C 1
ATOM 11892 O O . GLY B 1 826 ? 120.638 66.970 112.025 1.00 28.36 914 GLY B O 1
ATOM 11893 N N . THR B 1 827 ? 118.534 66.481 112.637 1.00 26.68 915 THR B N 1
ATOM 11894 C CA . THR B 1 827 ? 118.149 67.881 112.718 1.00 26.68 915 THR B CA 1
ATOM 11895 C C . THR B 1 827 ? 118.260 68.444 114.124 1.00 26.68 915 THR B C 1
ATOM 11896 O O . THR B 1 827 ? 118.480 69.649 114.285 1.00 26.68 915 THR B O 1
ATOM 11900 N N . VAL B 1 828 ? 118.132 67.615 115.138 1.00 21.18 916 VAL B N 1
ATOM 11901 C CA . VAL B 1 828 ? 118.289 68.078 116.508 1.00 21.18 916 VAL B CA 1
ATOM 11902 C C . VAL B 1 828 ? 119.768 68.150 116.863 1.00 21.18 916 VAL B C 1
ATOM 11903 O O . VAL B 1 828 ? 120.592 67.369 116.377 1.00 21.18 916 VAL B O 1
ATOM 11907 N N . THR B 1 829 ? 120.107 69.108 117.716 1.00 16.61 917 THR B N 1
ATOM 11908 C CA . THR B 1 829 ? 121.466 69.246 118.213 1.00 16.61 917 THR B CA 1
ATOM 11909 C C . THR B 1 829 ? 121.681 68.282 119.369 1.00 16.61 917 THR B C 1
ATOM 11910 O O . THR B 1 829 ? 120.826 68.155 120.246 1.00 16.61 917 THR B O 1
ATOM 11914 N N . GLY B 1 830 ? 122.817 67.596 119.364 1.00 13.82 918 GLY B N 1
ATOM 11915 C CA . GLY B 1 830 ? 123.216 66.754 120.474 1.00 13.82 918 GLY B CA 1
ATOM 11916 C C . GLY B 1 830 ? 124.427 67.345 121.174 1.00 13.82 918 GLY B C 1
ATOM 11917 O O . GLY B 1 830 ? 125.405 67.722 120.533 1.00 13.82 918 GLY B O 1
ATOM 11918 N N . LEU B 1 831 ? 124.341 67.428 122.497 1.00 11.30 919 LEU B N 1
ATOM 11919 C CA . LEU B 1 831 ? 125.370 68.049 123.315 1.00 11.30 919 LEU B CA 1
ATOM 11920 C C . LEU B 1 831 ? 125.754 67.088 124.421 1.00 11.30 919 LEU B C 1
ATOM 11921 O O . LEU B 1 831 ? 124.938 66.798 125.298 1.00 11.30 919 LEU B O 1
ATOM 11926 N N . ALA B 1 832 ? 126.988 66.606 124.391 1.00 12.89 920 ALA B N 1
ATOM 11927 C CA . ALA B 1 832 ? 127.465 65.739 125.450 1.00 12.89 920 ALA B CA 1
ATOM 11928 C C . ALA B 1 832 ? 128.003 66.565 126.609 1.00 12.89 920 ALA B C 1
ATOM 11929 O O . ALA B 1 832 ? 128.053 67.794 126.563 1.00 12.89 920 ALA B O 1
ATOM 11931 N N . THR B 1 833 ? 128.402 65.869 127.671 1.00 13.16 921 THR B N 1
ATOM 11932 C CA . THR B 1 833 ? 128.948 66.524 128.854 1.00 13.16 921 THR B CA 1
ATOM 11933 C C . THR B 1 833 ? 130.409 66.143 129.038 1.00 13.16 921 THR B C 1
ATOM 11934 O O . THR B 1 833 ? 131.304 66.921 128.704 1.00 13.16 921 THR B O 1
ATOM 11938 N N . LEU B 1 834 ? 130.661 64.956 129.566 1.00 14.76 922 LEU B N 1
ATOM 11939 C CA . LEU B 1 834 ? 132.006 64.437 129.743 1.00 14.76 922 LEU B CA 1
ATOM 11940 C C . LEU B 1 834 ? 132.237 63.280 128.790 1.00 14.76 922 LEU B C 1
ATOM 11941 O O . LEU B 1 834 ? 131.301 62.623 128.341 1.00 14.76 922 LEU B O 1
ATOM 11946 N N . ARG B 1 835 ? 133.505 63.040 128.478 1.00 19.68 923 ARG B N 1
ATOM 11947 C CA . ARG B 1 835 ? 133.908 61.890 127.687 1.00 19.68 923 ARG B CA 1
ATOM 11948 C C . ARG B 1 835 ? 134.829 61.020 128.526 1.00 19.68 923 ARG B C 1
ATOM 11949 O O . ARG B 1 835 ? 135.270 61.418 129.602 1.00 19.68 923 ARG B O 1
ATOM 11957 N N . ARG B 1 836 ? 135.105 59.818 128.033 1.00 22.98 924 ARG B N 1
ATOM 11958 C CA . ARG B 1 836 ? 135.990 58.909 128.748 1.00 22.98 924 ARG B CA 1
ATOM 11959 C C . ARG B 1 836 ? 137.387 59.499 128.841 1.00 22.98 924 ARG B C 1
ATOM 11960 O O . ARG B 1 836 ? 137.956 59.940 127.841 1.00 22.98 924 ARG B O 1
ATOM 11968 N N . ASP B 1 837 ? 137.922 59.522 130.061 1.00 25.30 925 ASP B N 1
ATOM 11969 C CA . ASP B 1 837 ? 139.232 60.062 130.409 1.00 25.30 925 ASP B CA 1
ATOM 11970 C C . ASP B 1 837 ? 139.340 61.565 130.186 1.00 25.30 925 ASP B C 1
ATOM 11971 O O . ASP B 1 837 ? 140.287 62.188 130.672 1.00 25.30 925 ASP B O 1
ATOM 11976 N N . ASN B 1 838 ? 138.397 62.171 129.464 1.00 19.51 926 ASN B N 1
ATOM 11977 C CA . ASN B 1 838 ? 138.260 63.625 129.381 1.00 19.51 926 ASN B CA 1
ATOM 11978 C C . ASN B 1 838 ? 137.084 63.990 130.281 1.00 19.51 926 ASN B C 1
ATOM 11979 O O . ASN B 1 838 ? 135.965 64.166 129.807 1.00 19.51 926 ASN B O 1
ATOM 11984 N N . GLY B 1 839 ? 137.331 64.088 131.580 1.00 21.09 927 GLY B N 1
ATOM 11985 C CA . GLY B 1 839 ? 136.246 64.360 132.501 1.00 21.09 927 GLY B CA 1
ATOM 11986 C C . GLY B 1 839 ? 136.551 65.386 133.569 1.00 21.09 927 GLY B C 1
ATOM 11987 O O . GLY B 1 839 ? 136.032 65.297 134.682 1.00 21.09 927 GLY B O 1
ATOM 11988 N N . GLY B 1 840 ? 137.388 66.370 133.248 1.00 16.30 928 GLY B N 1
ATOM 11989 C CA . GLY B 1 840 ? 137.701 67.445 134.145 1.00 16.30 928 GLY B CA 1
ATOM 11990 C C . GLY B 1 840 ? 137.158 68.775 133.672 1.00 16.30 928 GLY B C 1
ATOM 11991 O O . GLY B 1 840 ? 136.246 68.850 132.839 1.00 16.30 928 GLY B O 1
ATOM 11992 N N . GLN B 1 841 ? 137.736 69.849 134.207 1.00 16.10 929 GLN B N 1
ATOM 11993 C CA . GLN B 1 841 ? 137.226 71.182 133.913 1.00 16.10 929 GLN B CA 1
ATOM 11994 C C . GLN B 1 841 ? 137.440 71.560 132.456 1.00 16.10 929 GLN B C 1
ATOM 11995 O O . GLN B 1 841 ? 136.629 72.290 131.881 1.00 16.10 929 GLN B O 1
ATOM 12001 N N . ASP B 1 842 ? 138.525 71.088 131.852 1.00 15.52 930 ASP B N 1
ATOM 12002 C CA . ASP B 1 842 ? 138.703 71.242 130.415 1.00 15.52 930 ASP B CA 1
ATOM 12003 C C . ASP B 1 842 ? 137.466 70.767 129.663 1.00 15.52 930 ASP B C 1
ATOM 12004 O O . ASP B 1 842 ? 136.890 71.501 128.853 1.00 15.52 930 ASP B O 1
ATOM 12009 N N . ARG B 1 843 ? 137.031 69.539 129.946 1.00 14.10 931 ARG B N 1
ATOM 12010 C CA . ARG B 1 843 ? 135.900 68.961 129.237 1.00 14.10 931 ARG B CA 1
ATOM 12011 C C . ARG B 1 843 ? 134.599 69.661 129.600 1.00 14.10 931 ARG B C 1
ATOM 12012 O O . ARG B 1 843 ? 133.719 69.817 128.751 1.00 14.10 931 ARG B O 1
ATOM 12020 N N . LEU B 1 844 ? 134.460 70.101 130.849 1.00 11.49 932 LEU B N 1
ATOM 12021 C CA . LEU B 1 844 ? 133.246 70.806 131.241 1.00 11.49 932 LEU B CA 1
ATOM 12022 C C . LEU B 1 844 ? 133.105 72.107 130.471 1.00 11.49 932 LEU B C 1
ATOM 12023 O O . LEU B 1 844 ? 132.023 72.434 129.980 1.00 11.49 932 LEU B O 1
ATOM 12028 N N . VAL B 1 845 ? 134.193 72.866 130.353 1.00 11.15 933 VAL B N 1
ATOM 12029 C CA . VAL B 1 845 ? 134.108 74.123 129.623 1.00 11.15 933 VAL B CA 1
ATOM 12030 C C . VAL B 1 845 ? 133.973 73.870 128.132 1.00 11.15 933 VAL B C 1
ATOM 12031 O O . VAL B 1 845 ? 133.324 74.644 127.432 1.00 11.15 933 VAL B O 1
ATOM 12035 N N . ALA B 1 846 ? 134.560 72.790 127.614 1.00 13.22 934 ALA B N 1
ATOM 12036 C CA . ALA B 1 846 ? 134.335 72.455 126.212 1.00 13.22 934 ALA B CA 1
ATOM 12037 C C . ALA B 1 846 ? 132.870 72.145 125.949 1.00 13.22 934 ALA B C 1
ATOM 12038 O O . ALA B 1 846 ? 132.308 72.585 124.943 1.00 13.22 934 ALA B O 1
ATOM 12040 N N . SER B 1 847 ? 132.229 71.402 126.849 1.00 11.17 935 SER B N 1
ATOM 12041 C CA . SER B 1 847 ? 130.818 71.078 126.677 1.00 11.17 935 SER B CA 1
ATOM 12042 C C . SER B 1 847 ? 129.940 72.311 126.837 1.00 11.17 935 SER B C 1
ATOM 12043 O O . SER B 1 847 ? 128.987 72.500 126.078 1.00 11.17 935 SER B O 1
ATOM 12046 N N . LEU B 1 848 ? 130.245 73.163 127.812 1.00 8.37 936 LEU B N 1
ATOM 12047 C CA . LEU B 1 848 ? 129.502 74.408 127.954 1.00 8.37 936 LEU B CA 1
ATOM 12048 C C . LEU B 1 848 ? 129.694 75.315 126.753 1.00 8.37 936 LEU B C 1
ATOM 12049 O O . LEU B 1 848 ? 128.773 76.035 126.370 1.00 8.37 936 LEU B O 1
ATOM 12054 N N . ALA B 1 849 ? 130.875 75.288 126.137 1.00 13.79 937 ALA B N 1
ATOM 12055 C CA . ALA B 1 849 ? 131.123 76.095 124.951 1.00 13.79 937 ALA B CA 1
ATOM 12056 C C . ALA B 1 849 ? 130.365 75.550 123.760 1.00 13.79 937 ALA B C 1
ATOM 12057 O O . ALA B 1 849 ? 129.808 76.309 122.970 1.00 13.79 937 ALA B O 1
ATOM 12059 N N . GLU B 1 850 ? 130.336 74.231 123.607 1.00 20.82 938 GLU B N 1
ATOM 12060 C CA . GLU B 1 850 ? 129.573 73.644 122.516 1.00 20.82 938 GLU B CA 1
ATOM 12061 C C . GLU B 1 850 ? 128.083 73.864 122.714 1.00 20.82 938 GLU B C 1
ATOM 12062 O O . GLU B 1 850 ? 127.326 73.933 121.742 1.00 20.82 938 GLU B O 1
ATOM 12068 N N . ALA B 1 851 ? 127.640 73.989 123.963 1.00 25.22 939 ALA B N 1
ATOM 12069 C CA . ALA B 1 851 ? 126.232 74.261 124.220 1.00 25.22 939 ALA B CA 1
ATOM 12070 C C . ALA B 1 851 ? 125.894 75.716 123.945 1.00 25.22 939 ALA B C 1
ATOM 12071 O O . ALA B 1 851 ? 124.887 76.020 123.305 1.00 25.22 939 ALA B O 1
ATOM 12073 N N . TRP B 1 852 ? 126.723 76.629 124.437 1.00 25.22 940 TRP B N 1
ATOM 12074 C CA . TRP B 1 852 ? 126.464 78.050 124.281 1.00 25.22 940 TRP B CA 1
ATOM 12075 C C . TRP B 1 852 ? 126.652 78.487 122.838 1.00 25.22 940 TRP B C 1
ATOM 12076 O O . TRP B 1 852 ? 125.972 79.403 122.364 1.00 25.22 940 TRP B O 1
ATOM 12087 N N . ALA B 1 853 ? 127.645 77.853 122.109 1.00 19.28 941 ALA B N 1
ATOM 12088 C CA . ALA B 1 853 ? 127.778 78.122 120.659 1.00 19.28 941 ALA B CA 1
ATOM 12089 C C . ALA B 1 853 ? 126.510 77.611 119.973 1.00 19.28 941 ALA B C 1
ATOM 12090 O O . ALA B 1 853 ? 126.192 78.101 118.870 1.00 19.28 941 ALA B O 1
ATOM 12092 N N . ASN B 1 854 ? 125.811 76.669 120.616 1.00 20.07 942 ASN B N 1
ATOM 12093 C CA . ASN B 1 854 ? 124.537 76.140 120.060 1.00 20.07 942 ASN B CA 1
ATOM 12094 C C . ASN B 1 854 ? 123.383 77.014 120.557 1.00 20.07 942 ASN B C 1
ATOM 12095 O O . ASN B 1 854 ? 122.248 76.505 120.638 1.00 20.07 942 ASN B O 1
ATOM 12100 N N . GLY B 1 855 ? 123.672 78.277 120.883 1.00 25.22 943 GLY B N 1
ATOM 12101 C CA . GLY B 1 855 ? 122.626 79.203 121.356 1.00 25.22 943 GLY B CA 1
ATOM 12102 C C . GLY B 1 855 ? 121.918 78.677 122.590 1.00 25.22 943 GLY B C 1
ATOM 12103 O O . GLY B 1 855 ? 120.679 78.791 122.646 1.00 25.22 943 GLY B O 1
ATOM 12104 N N . LEU B 1 856 ? 122.667 78.113 123.542 1.00 28.54 944 LEU B N 1
ATOM 12105 C CA . LEU B 1 856 ? 122.041 77.670 124.818 1.00 28.54 944 LEU B CA 1
ATOM 12106 C C . LEU B 1 856 ? 122.238 78.768 125.866 1.00 28.54 944 LEU B C 1
ATOM 12107 O O . LEU B 1 856 ? 123.170 79.579 125.696 1.00 28.54 944 LEU B O 1
ATOM 12112 N N . ALA B 1 857 ? 121.390 78.791 126.899 1.00 32.34 945 ALA B N 1
ATOM 12113 C CA . ALA B 1 857 ? 121.463 79.859 127.923 1.00 32.34 945 ALA B CA 1
ATOM 12114 C C . ALA B 1 857 ? 122.708 79.673 128.795 1.00 32.34 945 ALA B C 1
ATOM 12115 O O . ALA B 1 857 ? 122.553 79.552 130.025 1.00 32.34 945 ALA B O 1
ATOM 12117 N N . VAL B 1 858 ? 123.896 79.659 128.185 1.00 31.01 946 VAL B N 1
ATOM 12118 C CA . VAL B 1 858 ? 125.112 79.565 128.983 1.00 31.01 946 VAL B CA 1
ATOM 12119 C C . VAL B 1 858 ? 125.482 80.932 129.534 1.00 31.01 946 VAL B C 1
ATOM 12120 O O . VAL B 1 858 ? 125.626 81.901 128.782 1.00 31.01 946 VAL B O 1
ATOM 12124 N N . ASP B 1 859 ? 125.652 81.010 130.850 1.00 34.13 947 ASP B N 1
ATOM 12125 C CA . ASP B 1 859 ? 126.104 82.224 131.517 1.00 34.13 947 ASP B CA 1
ATOM 12126 C C . ASP B 1 859 ? 127.515 81.994 132.036 1.00 34.13 947 ASP B C 1
ATOM 12127 O O . ASP B 1 859 ? 127.740 81.110 132.867 1.00 34.13 947 ASP B O 1
ATOM 12132 N N . TRP B 1 860 ? 128.457 82.792 131.538 1.00 31.20 948 TRP B N 1
ATOM 12133 C CA . TRP B 1 860 ? 129.882 82.559 131.726 1.00 31.20 948 TRP B CA 1
ATOM 12134 C C . TRP B 1 860 ? 130.423 83.091 133.047 1.00 31.20 948 TRP B C 1
ATOM 12135 O O . TRP B 1 860 ? 131.550 82.739 133.414 1.00 31.20 948 TRP B O 1
ATOM 12146 N N . SER B 1 861 ? 129.672 83.949 133.742 1.00 35.47 949 SER B N 1
ATOM 12147 C CA . SER B 1 861 ? 130.028 84.417 135.087 1.00 35.47 949 SER B CA 1
ATOM 12148 C C . SER B 1 861 ? 130.632 83.352 136.001 1.00 35.47 949 SER B C 1
ATOM 12149 O O . SER B 1 861 ? 131.708 83.605 136.560 1.00 35.47 949 SER B O 1
ATOM 12152 N N . PRO B 1 862 ? 130.025 82.175 136.207 1.00 36.24 950 PRO B N 1
ATOM 12153 C CA . PRO B 1 862 ? 130.642 81.184 137.107 1.00 36.24 950 PRO B CA 1
ATOM 12154 C C . PRO B 1 862 ? 131.975 80.637 136.621 1.00 36.24 950 PRO B C 1
ATOM 12155 O O . PRO B 1 862 ? 132.645 79.934 137.387 1.00 36.24 950 PRO B O 1
ATOM 12159 N N . LEU B 1 863 ? 132.384 80.932 135.389 1.00 34.21 951 LEU B N 1
ATOM 12160 C CA . LEU B 1 863 ? 133.709 80.576 134.906 1.00 34.21 951 LEU B CA 1
ATOM 12161 C C . LEU B 1 863 ? 134.661 81.760 134.843 1.00 34.21 951 LEU B C 1
ATOM 12162 O O . LEU B 1 863 ? 135.851 81.563 134.577 1.00 34.21 951 LEU B O 1
ATOM 12167 N N . LEU B 1 864 ? 134.176 82.972 135.074 1.00 32.20 952 LEU B N 1
ATOM 12168 C CA . LEU B 1 864 ? 135.025 84.147 135.005 1.00 32.20 952 LEU B CA 1
ATOM 12169 C C . LEU B 1 864 ? 135.238 84.764 136.382 1.00 32.20 952 LEU B C 1
ATOM 12170 O O . LEU B 1 864 ? 136.356 85.139 136.737 1.00 32.20 952 LEU B O 1
ATOM 12175 N N . SER B 1 872 ? 142.641 94.972 128.356 1.00 25.75 960 SER B N 1
ATOM 12176 C CA . SER B 1 872 ? 141.185 95.029 128.358 1.00 25.75 960 SER B CA 1
ATOM 12177 C C . SER B 1 872 ? 140.675 95.896 127.211 1.00 25.75 960 SER B C 1
ATOM 12178 O O . SER B 1 872 ? 139.470 95.998 126.983 1.00 25.75 960 SER B O 1
ATOM 12181 N N . ASP B 1 873 ? 141.609 96.525 126.501 1.00 26.07 961 ASP B N 1
ATOM 12182 C CA . ASP B 1 873 ? 141.301 97.329 125.317 1.00 26.07 961 ASP B CA 1
ATOM 12183 C C . ASP B 1 873 ? 141.227 96.446 124.068 1.00 26.07 961 ASP B C 1
ATOM 12184 O O . ASP B 1 873 ? 141.925 96.650 123.076 1.00 26.07 961 ASP B O 1
ATOM 12189 N N . LEU B 1 874 ? 140.371 95.438 124.142 1.00 21.98 962 LEU B N 1
ATOM 12190 C CA . LEU B 1 874 ? 140.237 94.481 123.061 1.00 21.98 962 LEU B CA 1
ATOM 12191 C C . LEU B 1 874 ? 139.418 95.057 121.903 1.00 21.98 962 LEU B C 1
ATOM 12192 O O . LEU B 1 874 ? 138.718 96.059 122.063 1.00 21.98 962 LEU B O 1
ATOM 12197 N N . PRO B 1 875 ? 139.507 94.441 120.716 1.00 18.59 963 PRO B N 1
ATOM 12198 C CA . PRO B 1 875 ? 138.890 95.024 119.516 1.00 18.59 963 PRO B CA 1
ATOM 12199 C C . PRO B 1 875 ? 137.395 95.277 119.645 1.00 18.59 963 PRO B C 1
ATOM 12200 O O . PRO B 1 875 ? 136.682 94.599 120.386 1.00 18.59 963 PRO B O 1
ATOM 12204 N N . THR B 1 876 ? 136.929 96.275 118.902 1.00 15.55 964 THR B N 1
ATOM 12205 C CA . THR B 1 876 ? 135.509 96.505 118.691 1.00 15.55 964 THR B CA 1
ATOM 12206 C C . THR B 1 876 ? 135.014 95.723 117.474 1.00 15.55 964 THR B C 1
ATOM 12207 O O . THR B 1 876 ? 135.787 95.096 116.748 1.00 15.55 964 THR B O 1
ATOM 12211 N N . TYR B 1 877 ? 133.697 95.754 117.273 1.00 13.51 965 TYR B N 1
ATOM 12212 C CA . TYR B 1 877 ? 133.046 94.961 116.234 1.00 13.51 965 TYR B CA 1
ATOM 12213 C C . TYR B 1 877 ? 133.650 95.192 114.852 1.00 13.51 965 TYR B C 1
ATOM 12214 O O . TYR B 1 877 ? 133.872 96.329 114.432 1.00 13.51 965 TYR B O 1
ATOM 12223 N N . ALA B 1 878 ? 133.903 94.088 114.149 1.00 14.67 966 ALA B N 1
ATOM 12224 C CA . ALA B 1 878 ? 134.427 94.082 112.783 1.00 14.67 966 ALA B CA 1
ATOM 12225 C C . ALA B 1 878 ? 133.290 94.304 111.786 1.00 14.67 966 ALA B C 1
ATOM 12226 O O . ALA B 1 878 ? 132.791 93.376 111.145 1.00 14.67 966 ALA B O 1
ATOM 12228 N N . PHE B 1 879 ? 132.861 95.560 111.675 1.00 12.36 967 PHE B N 1
ATOM 12229 C CA . PHE B 1 879 ? 131.809 95.925 110.731 1.00 12.36 967 PHE B CA 1
ATOM 12230 C C . PHE B 1 879 ? 132.173 95.529 109.303 1.00 12.36 967 PHE B C 1
ATOM 12231 O O . PHE B 1 879 ? 133.262 95.839 108.815 1.00 12.36 967 PHE B O 1
ATOM 12239 N N . GLN B 1 880 ? 131.251 94.823 108.641 1.00 14.46 968 GLN B N 1
ATOM 12240 C CA . GLN B 1 880 ? 131.406 94.390 107.249 1.00 14.46 968 GLN B CA 1
ATOM 12241 C C . GLN B 1 880 ? 130.807 95.448 106.324 1.00 14.46 968 GLN B C 1
ATOM 12242 O O . GLN B 1 880 ? 129.691 95.323 105.816 1.00 14.46 968 GLN B O 1
ATOM 12248 N N . THR B 1 881 ? 131.567 96.518 106.116 1.00 15.76 969 THR B N 1
ATOM 12249 C CA . THR B 1 881 ? 131.034 97.733 105.512 1.00 15.76 969 THR B CA 1
ATOM 12250 C C . THR B 1 881 ? 130.926 97.593 103.996 1.00 15.76 969 THR B C 1
ATOM 12251 O O . THR B 1 881 ? 131.919 97.315 103.315 1.00 15.76 969 THR B O 1
ATOM 12255 N N . GLU B 1 882 ? 129.715 97.780 103.478 1.00 18.01 970 GLU B N 1
ATOM 12256 C CA . GLU B 1 882 ? 129.419 97.806 102.053 1.00 18.01 970 GLU B CA 1
ATOM 12257 C C . GLU B 1 882 ? 129.329 99.250 101.573 1.00 18.01 970 GLU B C 1
ATOM 12258 O O . GLU B 1 882 ? 128.897 100.136 102.313 1.00 18.01 970 GLU B O 1
ATOM 12264 N N . ARG B 1 883 ? 129.739 99.486 100.328 1.00 19.04 971 ARG B N 1
ATOM 12265 C CA . ARG B 1 883 ? 129.525 100.800 99.737 1.00 19.04 971 ARG B CA 1
ATOM 12266 C C . ARG B 1 883 ? 128.041 101.051 99.512 1.00 19.04 971 ARG B C 1
ATOM 12267 O O . ARG B 1 883 ? 127.350 100.259 98.863 1.00 19.04 971 ARG B O 1
ATOM 12275 N N . HIS B 1 884 ? 127.556 102.164 100.052 1.00 16.81 972 HIS B N 1
ATOM 12276 C CA . HIS B 1 884 ? 126.206 102.653 99.822 1.00 16.81 972 HIS B CA 1
ATOM 12277 C C . HIS B 1 884 ? 126.280 104.124 99.449 1.00 16.81 972 HIS B C 1
ATOM 12278 O O . HIS B 1 884 ? 126.991 104.896 100.100 1.00 16.81 972 HIS B O 1
ATOM 12285 N N . TRP B 1 885 ? 125.569 104.506 98.395 1.00 17.27 973 TRP B N 1
ATOM 12286 C CA . TRP B 1 885 ? 125.613 105.880 97.920 1.00 17.27 973 TRP B CA 1
ATOM 12287 C C . TRP B 1 885 ? 124.332 106.176 97.158 1.00 17.27 973 TRP B C 1
ATOM 12288 O O . TRP B 1 885 ? 123.546 105.279 96.848 1.00 17.27 973 TRP B O 1
ATOM 12299 N N . LEU B 1 886 ? 124.128 107.459 96.881 1.00 17.10 974 LEU B N 1
ATOM 12300 C CA . LEU B 1 886 ? 123.001 107.935 96.089 1.00 17.10 974 LEU B CA 1
ATOM 12301 C C . LEU B 1 886 ? 122.878 107.212 94.753 1.00 17.10 974 LEU B C 1
ATOM 12302 O O . LEU B 1 886 ? 122.045 107.565 93.922 0.00 17.10 974 LEU B O 1
#

Secondary structure (DSSP, 8-state):
--EEEEEEEEEBTTBSSHHHHHHHHHTT---EEEPPTTTS-TGGGB-S-TTSTT-BS--EEE--TTTTEE-TTTTT--HHHHHHS-HHHHHHHHHHHHHHHHTT--GGGGTTS-EEEEEE----HHHHHHHHT-TT---TTHHHHH-THHHHHHHHHHHT--S-EEEEEBTBTHHHHHHHHHHHHHHHTS-SEEEEEEEE---SHHHHHHHHHHT-B-TTSS--TTBTT---B-BB-EEEEEEEEEHHHHHHTTPPP-EEEEEEEEEE--S-SSTTS--HHHHHHHHHHHHHHTT--GGGEEEEE------TTHHHHHHHHHIIIIIBTBPTTSPEEEE-THHHH-B-GGGHHHHHHHHHHHHHHHTEE---SS-SSB-TTS-HHHHTEEE--S-EE-----EEEEEEE-TTSEEEEEEEEEP--EEEEEEESSHHHHHHHHHHHHHHH---HHHHHHHHHHSS---SEEEEEEESSHHHHHHHHSSGGGSEEEE----BEEEEEE--SS---TTTTHHHHHH-HHHHHHHHHHHHHHHHHHSS-HHHHHTT-TTS--S-SHHHHHHHHHHHHHHHHHHHHHTT---SEEEE-TTHHHHHHHHTTSS-HHHHHHHHHHHHHHIIIIITTT-EEEEESS-HHHHHHHTTT-TTEEEEEEEETTEEEEEE-HHHHHHHHHHHHHTT--EEEES-SS-TTSSGGGGGHHHHHHHSTT------SS-EEETTTTEEE-SS--SHHHHHHHHHS-B-HHHHHHHHHHTS-EEEEEE-SSS-SSGGGS-TTSEEE----SS--SHHHHHHHHHHHHTTT-----GGG---PPPP---PEE---/--EEEEEEEEEBTTBSSHHHHHHHHHTT---EEEPPTTTS-TGGGB-S-TTSTT-BS--EEE--TTTTEE-TTTTT--HHHHHHS-HHHHHHHHHHHHHHHHTT--GGGGTTS-EEEEEE----HHHHHHHHT-TT---TTHHHHH-THHHHHHHHHHHT--S-EEEEEBTBTHHHHHHHHHHHHHHHTS-SEEEEEEEE---SHHHHHHHHHHT-B-TTSS--TTBTT---B-BB-EEEEEEEEEHHHHHHTTPPP-EEEEEEEEEE--S-SSTTS--HHHHHHHHHHHHHHTT--GGGEEEEE------TTHHHHHHHHHIIIIIBTBPTTSPEEEE-THHHH-B-GGGHHHHHHHHHHHHHHHTEE---SS-SSB-TTS-HHHHTEEE--S-EE-----EEEEEEE-TTSEEEEEEEEEP--EEEEEEESSHHHHHHHHHHHHHHH---HHHHHHHHHHSS---SEEEEEEESSHHHHHHHHSSGGGSEEEE----BEEEEEE--SS---TTTTHHHHHH-HHHHHHHHHHHHHHHHHHSS-HHHHHTT-TTS--S-SHHHHHHHHHHHHHHHHHHHHHTT---SEEEE-TTHHHHHHHHTTSS-HHHHHHHHHHHHHHIIIIITTT-EEEEESS-HHHHHHHTTT-TTEEEEEEEETTEEEEEE-HHHHHHHHHHHHHTT--EEEES-SS-TTSSGGGGGHHHHHHHSTT------SS-EEETTTTEEE-SS--SHHHHHHHHHS-B-HHHHHHHHHHTS-EEEEEE-SSS-SSGGGS-TTSEEE----SS--SHHHHHHHHHHHHTTT-----GGG---PPPP---PEE---

Sequence (1674 aa):
EPVAVVGISCRVPGARDPREFWELLAAGGQAVTDVPADRWNAGDFYDPDRSAPGRSNSRWGGFIEDVDRFDAAFFGISPREAAEMDPQQRLALELGWEALERAGIDPSSLTGTRTGVFAGAIWDDYATLKHRQGGAAITPHTVTGLHRGIIANRLSYTLGLRGPSMVVDSGQSSSLVAVHLACESLRRGESELALAGGVSLNLVPDSIIGASKFGGLSPDGRAYTFDARANGYVRGEGGGFVVLKRLSRAVADGDPVLAVIRGSAVNNGGAAQGMTTPDAQAQEAVLREAHERAGTAPADVRYVELHGTGTPVGDPIEAAALGAALGTGRPAGQPLLVGSVKTNIGHLEGAAGIAGLIKAVLAVRGRALPASLNYETPNPAIPFEELNLRVNTEYLPWEQRMVVGVSSFGMGGTNAHVVLEEAPVVPWVVSAKSAAALDAQIERLAAFASVDAGAVARVLAGGRAQFEHRAVVVGSGPDDLAAALAAPEGLVRGVASGVGRVAFVFPGQGTQWAGMGAELLDSSAVFAAAMAECEAALSPYVDWSLEAVVRQAPGAPTLERVDVVQPVTFAVMVSLARVWQHHGVTPQAVVGHSQGEIAAAYVAGALSLDDAARVVTLRSKSIAAHLAGKGGMLSLALSEDAVLERLAGFDGLSVAAVNGPTATVVSGDPVQIEELARACEADGVRARVIPVDYASHSRQVEIIESELAEVLAGLSPQAPRVPFFSTLEGAWITEPVLDGGYWYRNLRHRVGFAPAVETLATDEGFTHFVEVSAHPVLTMALPGTVTGLATLRRDNGGQDRLVASLAEAWANGLAVDWSPLLSDLPTYAFQTERHWLEPVAVVGISCRVPGARDPREFWELLAAGGQAVTDVPADRWNAGDFYDPDRSAPGRSNSRWGGFIEDVDRFDAAFFGISPREAAEMDPQQRLALELGWEALERAGIDPSSLTGTRTGVFAGAIWDDYATLKHRQGGAAITPHTVTGLHRGIIANRLSYTLGLRGPSMVVDSGQSSSLVAVHLACESLRRGESELALAGGVSLNLVPDSIIGASKFGGLSPDGRAYTFDARANGYVRGEGGGFVVLKRLSRAVADGDPVLAVIRGSAVNNGGAAQGMTTPDAQAQEAVLREAHERAGTAPADVRYVELHGTGTPVGDPIEAAALGAALGTGRPAGQPLLVGSVKTNIGHLEGAAGIAGLIKAVLAVRGRALPASLNYETPNPAIPFEELNLRVNTEYLPWEQRMVVGVSSFGMGGTNAHVVLEEAPVVPWVVSAKSAAALDAQIERLAAFASVDAGAVARVLAGGRAQFEHRAVVVGSGPDDLAAALAAPEGLVRGVASGVGRVAFVFPGQGTQWAGMGAELLDSSAVFAAAMAECEAALSPYVDWSLEAVVRQAPGAPTLERVDVVQPVTFAVMVSLARVWQHHGVTPQAVVGHSQGEIAAAYVAGALSLDDAARVVTLRSKSIAAHLAGKGGMLSLALSEDAVLERLAGFDGLSVAAVNGPTATVVSGDPVQIEELARACEADGVRARVIPVDYASHSRQVEIIESELAEVLAGLSPQAPRVPFFSTLEGAWITEPVLDGGYWYRNLRHRVGFAPAVETLATDEGFTHFVEVSAHPVLTMALPGTVTGLATLRRDNGGQDRLVASLAEAWANGLAVDWSPLLSDLPTYAFQTERHWL

GO terms:
  GO:0016747 acyltransferase activity, transferring groups other than amino-acyl groups (F, IDA)
  GO:0033068 macrolide biosynthetic process (P, IDA)
  GO:0031177 phosphopantetheine binding (F, TAS)
  GO:0033068 macrolide biosynthetic process (P, IMP)

Organism: Streptomyces venezuelae (NCBI:txid54571)

Solvent-accessible surface area: 55911 Å² total; per-residue (Å²): 132,53,0,0,0,0,0,6,0,1,12,5,14,42,4,115,32,5,132,70,0,42,91,27,0,35,85,27,20,58,10,6,75,98,10,28,103,125,53,20,90,24,40,107,58,56,21,100,77,98,88,8,96,8,89,1,4,5,102,44,1,0,15,8,126,83,17,30,93,0,10,5,85,7,20,70,14,51,91,180,32,0,20,13,0,3,1,2,1,4,18,2,1,12,1,0,16,11,0,0,5,42,2,30,25,24,0,62,68,14,84,46,43,87,1,0,0,3,1,0,0,3,25,26,4,0,10,4,31,6,22,108,84,15,49,57,27,14,38,74,52,7,11,7,0,19,11,4,1,2,2,0,0,6,0,0,58,42,6,1,0,52,2,2,0,3,1,1,4,0,4,22,0,0,0,0,0,0,0,6,8,0,0,11,0,0,61,71,34,23,0,88,8,0,0,0,0,3,2,0,2,4,6,2,5,18,2,6,2,2,3,2,27,75,26,16,0,0,58,65,0,80,1,45,1,0,0,50,115,9,66,2,22,1,4,0,0,0,1,1,3,0,0,0,18,55,31,79,79,0,92,80,63,63,24,62,26,18,0,4,0,61,0,4,4,7,14,1,5,2,58,10,170,27,19,47,40,36,33,17,103,0,1,29,37,2,4,137,57,0,12,120,128,3,61,21,59,35,68,36,0,71,0,0,1,2,19,0,12,0,25,81,91,17,1,27,38,5,0,39,0,2,0,40,7,2,0,70,61,20,71,92,62,104,11,0,4,0,0,0,3,8,1,0,0,0,8,1,3,0,0,3,3,1,2,3,0,0,0,0,0,16,0,6,133,36,93,2,0,0,11,3,48,15,40,123,66,65,12,116,66,8,64,21,143,121,19,12,7,129,4,6,87,124,87,61,94,9,191,139,103,9,1,0,0,1,4,1,17,9,18,1,8,0,4,0,1,0,0,0,22,13,27,102,72,18,2,0,8,5,16,0,85,41,60,62,1,5,59,25,19,3,118,90,4,27,69,56,20,127,101,94,9,25,34,0,1,136,30,12,20,58,2,25,6,86,28,76,36,23,0,1,3,44,3,88,12,55,111,59,0,26,68,38,3,62,64,45,144,65,17,27,100,20,79,22,70,57,33,62,86,12,0,0,2,0,0,4,42,34,1,68,19,68,8,2,0,21,79,0,16,109,55,12,85,36,0,31,65,3,6,56,83,0,59,63,14,0,56,88,55,15,147,34,46,2,82,25,6,3,96,104,38,144,84,15,31,98,18,158,110,9,20,0,15,5,0,1,4,1,0,0,0,1,0,0,0,79,0,3,59,92,7,25,3,86,11,69,0,0,0,0,18,6,7,0,0,0,0,0,0,38,18,0,5,1,2,55,20,84,16,0,0,52,0,0,2,27,0,0,81,1,0,34,66,94,2,40,53,127,6,7,7,0,28,2,43,45,38,42,108,43,0,101,119,71,20,72,80,46,128,28,15,27,5,0,2,5,26,2,89,93,34,0,12,0,0,0,48,51,115,47,4,109,67,3,4,153,44,1,116,84,100,71,45,192,29,174,75,32,128,24,95,17,0,0,5,2,161,35,0,105,111,1,68,94,49,0,66,138,46,0,79,59,17,64,18,89,56,23,173,29,52,0,2,0,4,31,78,36,46,81,18,104,109,66,85,2,61,6,37,5,0,21,79,6,2,49,74,111,3,7,0,10,65,0,2,73,39,0,26,112,90,54,35,2,32,4,1,0,2,0,1,0,20,30,58,5,26,183,22,23,33,89,128,20,32,27,7,24,1,0,96,95,112,61,0,5,43,90,49,4,0,14,2,2,0,69,0,3,0,37,16,8,72,8,94,8,91,60,37,44,96,66,4,26,7,7,5,26,63,41,100,140,22,64,61,132,52,0,0,0,0,0,5,0,0,11,4,14,41,5,116,32,4,131,73,0,42,92,26,0,33,85,26,20,58,10,5,75,98,10,29,102,125,53,22,92,25,40,107,58,57,21,98,77,97,87,8,94,8,89,1,3,5,104,44,1,0,16,8,127,83,15,30,92,1,9,5,85,7,20,70,13,51,91,180,32,0,21,14,0,2,1,2,1,4,17,3,1,12,0,0,16,11,0,0,5,40,2,30,24,24,0,63,68,14,85,47,42,85,1,0,0,4,2,0,0,4,26,26,5,0,9,4,31,6,25,106,85,14,48,57,26,15,37,74,53,8,10,7,0,17,12,5,1,2,2,0,1,6,0,0,58,42,5,1,0,54,2,2,0,3,1,1,4,0,3,21,0,0,0,0,0,0,0,6,8,0,0,12,0,0,58,72,35,24,0,89,8,0,0,0,0,3,2,0,2,4,6,2,5,19,2,6,2,1,3,2,28,74,26,16,0,0,56,63,0,81,1,46,1,0,0,51,113,9,66,2,24,1,4,0,0,0,1,1,3,0,0,0,19,55,32,81,79,0,91,81,64,62,24,63,27,18,0,4,0,60,0,4,5,7,13,1,5,2,56,10,171,26,18,48,39,36,32,16,104,0,2,30,36,1,3,138,58,0,12,123,127,3,60,20,60,38,67,35,0,73,0,0,1,3,17,0,12,0,26,83,91,18,1,28,38,5,0,39,1,2,0,41,6,2,0,71,63,20,71,93,61,106,10,0,5,0,0,0,3,8,1,0,0,1,8,2,4,0,0,3,3,0,2,4,0,0,0,0,0,15,0,6,134,35,93,2,0,0,12,3,49,15,40,127,67,66,10,113,66,8,65,22,141,122,19,13,6,128,6,6,86,124,86,61,92,11,190,139,103,9,1,0,0,1,4,1,18,9,18,1,9,0,4,0,1,0,0,0,21,13,26,103,73,18,2,0,8,4,15,0,86,42,60,63,2,6,59,26,17,2,118,89,5,27,67,58,21,128,102,93,9,24,33,1,0,135,30,12,18,57,3,26,6,85,28,77,36,23,0,1,2,43,3,86,12,56,112,57,0,25,69,36,3,61,63,45,141,66,17,28,101,20,80,22,72,57,32,63,84,12,0,0,2,0,0,4,43,35,1,67,20,66,8,2,0,22,79,0,16,111,56,10,85,36,0,31,63,3,6,56,84,0,60,64,15,0,55,88,53,15,147,32,46,2,80,26,5,3,96,103,38,143,84,14,29,97,19,158,112,10,21,0,15,4,0,1,4,1,0,0,0,0,0,0,0,76,0,3,59,92,7,26,4,85,12,69,0,0,0,0,20,5,8,0,0,0,0,0,0,38,18,0,6,0,2,54,21,83,16,0,0,51,0,0,3,25,0,0,82,2,0,34,66,94,2,39,53,129,6,7,8,0,27,2,43,47,38,42,106,43,0,102,120,70,21,71,79,47,128,29,16,27,5,0,3,5,26,1,89,93,34,0,12,0,0,0,46,51,116,47,4,110,67,3,5,154,42,0,115,82,99,73,45,194,30,174,75,32,130,23,97,17,0,1,5,2,158,35,0,106,111,1,68,94,49,0,66,141,45,0,78,58,18,65,18,90,56,24,175,30,53,0,2,0,4,31,76,37,46,80,18,105,108,63,82,3,62,5,37,5,0,20,77,5,2,48,73,114,4,8,0,9,64,0,2,71,39,0,25,111,89,53,34,2,32,4,1,0,1,0,1,0,20,29,58,6,27,183,22,23,34,90,128,20,32,27,5,23,1,0,94,96,111,61,0,5,43,90,49,3,1,14,2,2,0,66,0,2,0,36,16,7,70,7,93,7,90,60,39,44,93,64,4,26,6,6,4,25,62,41,102,140,22,66,60

CATH classification: 3.40.47.10 (+2 more: 3.30.70.3290, 3.40.366.10)

InterPro domains:
  IPR001227 Acyl transferase domain superfamily [G3DSA:3.40.366.10] (633-929)
  IPR001227 Acyl transferase domain superfamily [G3DSA:3.40.366.10] (1649-1945)
  IPR001227 Acyl transferase domain superfamily [G3DSA:3.40.366.10] (3179-3513)
  IPR006162 Phosphopantetheine attachment site [PS00012] (2525-2540)
  IPR006162 Phosphopantetheine attachment site [PS00012] (4437-4452)
  IPR009081 Phosphopantetheine binding ACP domain [PF00550] (1014-1080)
  IPR009081 Phosphopantetheine binding ACP domain [PF00550] (2501-2565)
  IPR009081 Phosphopantetheine binding ACP domain [PF00550] (4412-4478)
  IPR009081 Phosphopantetheine binding ACP domain [PS50075] (1007-1085)
  IPR009081 Phosphopantetheine binding ACP domain [PS50075] (2495-2570)
  IPR009081 Phosphopantetheine binding ACP domain [PS50075] (4404-4482)
  IPR013968 Polyketide synthase-like, ketoreductase domain [PF08659] (2208-2385)
  IPR013968 Polyketide synthase-like, ketoreductase domain [PF08659] (4100-4281)
  IPR014030 Beta-ketoacyl synthase-like, N-terminal domain [PF00109] (89-338)
  IPR014030 Beta-ketoacyl synthase-like, N-terminal domain [PF00109] (1109-1359)
  IPR014030 Beta-ketoacyl synthase-like, N-terminal domain [PF00109] (2604-2854)
  IPR014031 Beta-ketoacyl synthase, C-terminal domain [PF02801] (346-464)
  IPR014031 Beta-ketoacyl synthase, C-terminal domain [PF02801] (1367-1484)
  IPR014031 Beta-ketoacyl synthase, C-terminal domain [PF02801] (2862-2979)
  IPR014043 Acyl transferase domain [PF00698] (634-917)

Nearest PDB structures (foldseek):
  7uwr-assembly1_B  TM=1.001E+00  e=0.000E+00  Streptomyces venezuelae
  7vee-assembly1_A  TM=9.073E-01  e=7.583E-98  Streptomyces graminofaciens
  8czc-assembly1_B  TM=1.003E+00  e=1.299E-64  Streptomyces venezuelae
  4na1-assembly1_A  TM=9.532E-01  e=4.178E-56  Bacillus subtilis subsp. subtilis str. 168
  4ope-assembly2_D  TM=9.294E-01  e=6.168E-55  Streptomyces albus